Protein 6N6Q (pdb70)

B-factor: mean 69.1, std 16.91, range [32.48, 135.45]

Solvent-accessible surface area: 81306 Å² total; per-residue (Å²): 165,173,83,113,33,113,44,84,43,47,14,32,2,3,9,149,8,4,163,101,68,139,9,10,7,44,40,53,48,63,23,16,13,1,0,0,0,10,6,11,97,18,0,85,60,0,21,51,78,116,62,2,50,31,18,21,0,13,59,23,72,27,13,52,62,13,4,20,28,0,18,86,1,0,78,45,108,49,109,28,16,65,18,0,33,82,4,0,44,77,0,12,44,126,140,9,3,47,60,3,2,122,69,0,11,62,3,1,112,38,2,1,66,16,0,49,73,52,8,142,98,69,37,57,1,61,0,6,52,10,0,36,25,1,0,16,0,0,8,0,27,0,0,2,66,74,94,11,9,63,3,69,71,127,80,82,31,85,1,14,48,1,5,92,78,4,21,132,15,11,68,44,61,30,79,72,51,49,51,6,26,97,64,26,24,36,210,85,70,152,73,15,42,58,7,109,160,82,7,65,62,33,0,35,144,11,1,76,95,20,155,143,71,112,31,131,83,98,75,76,2,1,0,14,26,0,32,102,34,43,1,107,123,52,50,85,96,6,75,72,78,0,5,0,3,0,0,5,4,15,10,23,30,20,4,33,36,4,0,0,2,1,0,0,0,1,17,17,4,13,73,33,109,111,13,12,60,81,0,38,60,40,0,43,82,45,15,109,44,75,112,29,5,111,9,98,65,107,19,6,95,122,0,147,11,0,83,13,0,3,22,0,1,9,0,14,41,1,8,38,18,20,38,30,12,24,0,75,97,95,19,66,3,31,120,43,148,52,66,5,116,99,90,26,37,0,15,0,0,2,15,7,1,0,36,60,204,31,2,20,149,39,9,88,90,23,88,1,80,22,10,12,109,120,54,74,205,161,50,44,71,36,9,27,88,15,28,21,22,42,123,32,37,59,36,14,99,58,9,12,22,15,1,4,4,0,0,0,0,0,2,0,0,22,0,86,22,58,53,85,117,76,52,129,45,132,11,36,39,85,59,9,1,47,0,31,102,2,51,2,42,1,78,61,58,156,164,48,109,93,78,120,20,50,50,25,198,92,51,132,93,94,0,48,151,46,30,66,152,78,28,50,15,33,16,22,1,163,38,6,118,183,42,132,5,2,0,21,10,12,52,22,151,89,111,22,4,0,0,7,4,10,119,16,0,76,70,0,22,48,74,150,61,2,48,32,18,20,1,46,56,22,95,107,8,48,44,17,1,23,27,0,16,73,0,0,83,53,105,52,108,37,19,62,34,0,42,80,7,0,42,71,2,21,42,113,138,42,2,45,42,3,12,138,85,0,15,56,1,0,100,46,2,0,69,16,1,50,84,60,5,145,98,67,42,73,1,77,0,2,49,14,0,36,38,1,1,13,0,0,10,0,5,4,0,2,59,74,95,15,9,54,8,66,61,117,76,84,26,92,0,5,44,3,12,84,93,4,19,133,40,11,62,184,68,210,81,153,150,77,19,36,58,14,83,148,85,7,64,57,33,0,51,138,10,0,71,91,23,108,132,95,75,75,135,91,116,55,69,8,0,0,16,30,0,32,104,36,44,1,107,104,48,51,78,132,12,84,59,79,1,1,0,4,0,1,8,5,16,8,13,34,22,5,30,36,4,0,1,6,1,0,0,0,0,17,18,4,12,70,39,98,120,13,10,46,98,0,109,62,46,0,29,75,68,23,100,41,100,104,23,6,116,13,119,52,103,27,6,77,141,5,129,25,0,110,14,0,4,16,0,2,9,0,16,44,1,4,40,17,19,33,26,10,25,0,83,99,102,19,59,1,8,117,18,78,24,57,7,130,107,89,32,57,0,17,0,0,2,11,7,0,0,21,52,204,23,6,18,149,34,10,93,87,25,68,1,90,22,5,15,87,128,70,44,148,144,43,45,76,23,6,20,83,14,26,22,10,44,125,34,40,55,44,17,77,55,7,13,16,19,4,5,6,0,0,0,0,0,2,7,0,32,4,88,30,60,52,76,119,70,49,128,47,146,11,43,16,82,40,10,0,72,0,29,90,2,51,2,74,0,155,64,103,146,174,95,111,35,107,52,82,35,44,15,22,0,5,19,107,8,5,189,90,70,110,7,23,13,106,37,89,30,83,74,53,156,5,35,0,4,12,1,7,86,12,0,118,71,1,24,56,87,131,60,5,44,28,15,20,1,35,55,24,101,55,18,55,70,14,6,22,24,0,18,92,2,0,78,43,103,48,96,39,30,52,28,0,28,80,6,0,57,79,3,14,49,121,137,15,2,60,33,3,16,122,70,0,14,62,3,0,124,36,2,5,98,11,2,52,81,68,7,157,108,72,36,56,5,59,1,6,53,14,0,39,35,0,0,29,1,0,7,0,33,2,0,3,50,57,90,10,24,61,3,66,84,108,61,132,32,88,3,24,28,0,6,88,78,4,19,125,18,16,58,61,142,106,92,69,55,79,185,154,44,155,165,211,81,110,166,45,25,48,58,8,108,148,82,7,71,63,33,0,39,93,12,0,69,76,25,113,122,89,86,46,135,85,101,56,68,3,1,0,13,31,0,19,93,31,52,1,105,105,61,49,69,106,8,81,52,82,1,0,0,6,0,1,4,6,17,8,31,27,21,3,37,34,4,0,1,3,1,0,0,0,0,11,17,3,13,60,31,100,98,8,7,62,99,1,42,59,67,0,42,78,64,14,92,50,139,116,31,12,100,14,85,56,104,49,9,71,135,8,146,27,1,92,19,0,2,23,0,1,10,0,14,34,0,8,39,22,19,35,32,10,28,0,105,118,83,14,68,19,21,181,54,174,73,77,27,130,110,96,60,82,0,16,0,0,2,18,9,0,0,38,48,160,27,5,19,148,44,7,83,89,18,67,0,92,18,12,20,91,119,53,101,179,182,49,43,115,25,7,32,91,16,40,23,17,50,113,38,28,48,40,15,93,42,8,16,29,18,1,3,6,0,0,0,0,0,0,0,1,20,0,46,18,77,46,95,125,77,56,146,48,145,12,29,30,98,58,7,0,62,0,30,109,2,55,1,57,2,174,70,160,36,124,38,30,9,3,47,17,18,32,38,14,22,0,5,19,103,4,8,203,67,70,134,10,15,17,104,15,67,19,55,68,52,151,5,39,0,0,9,6,12,98,15,0,79,64,0,21,46,88,134,58,4,48,34,15,19,0,31,49,32,99,40,11,63,69,14,8,21,22,0,16,88,7,0,78,47,108,46,129,36,27,84,43,0,28,68,2,0,46,69,0,8,48,133,125,25,6,57,23,3,3,120,95,0,10,59,2,1,117,40,3,1,77,15,2,57,81,50,5,146,110,94,36,76,0,70,0,6,34,15,1,30,20,2,0,17,1,0,6,0,11,2,0,4,57,58,89,21,11,63,3,71,66,127,74,44,28,90,4,8,26,2,9,26,70,6,4,34,40,12,33,77,59,87,114,69,65,69,165,170,91,209,204,116,28,156,86,35,12,55,15,110,145,87,8,69,62,36,2,48,138,28,6,78,94,38,169,140,44,126,158,138,44,113,50,44,14,0,0,11,21,0,72,91,28,56,2,93,100,94,59,55,115,12,77,68,74,0,0,0,7,0,5,3,10,15,11,33,31,23,3,19,35,5,0,1,5,0,0,0,1,0,4,21,4,16,67,26,97,99,4,8,56,78,3,38,51,88,1,38,94,50,18,108,49,126,96,27,5,129,18,68,57,125,31,12,67,144,10,158,20,5,61,17,0,2,22,0,2,6,0,12,38,1,9,34,22,18,37,27,10,26,0,83,92,92,20,65,3,19,185,48,173,67,80,25,142,120,85,62,87,0,17,0,0,1,16,7,0,0,33,34,198,26,4,21,152,37,8,83,92,16,66,0,86,21,10,16,105,109,63,75,171,175,53,42,76,36,7,25,86,15,37,23,20,47,128,32,36,54,40,15,95,33,6,12,29,11,2,2,1,0,0,0,2,0,2,2,2,23,0,86,23,66,46,124,128,84,55,130,34,98,9,43,27,30,42,6,0,47,0,17,105,3,63,0,57,0,144,110

Structure (mmCIF, N/CA/C/O backbone):
data_6N6Q
#
_entry.id   6N6Q
#
_cell.length_a   119.899
_cell.length_b   174.090
_cell.length_c   203.469
_cell.angle_alpha   90.000
_cell.angle_beta   90.000
_cell.angle_gamma   90.000
#
_symmetry.space_group_name_H-M   'I 2 2 2'
#
loop_
_entity.id
_entity.type
_entity.pdbx_description
1 polymer 'Cytochrome P450 (CYP102L1)'
2 non-polymer 'PROTOPORPHYRIN IX CONTAINING FE'
3 non-polymer 'CACODYLATE ION'
4 water water
#
loop_
_atom_site.group_PDB
_atom_site.id
_atom_site.type_symbol
_atom_site.label_atom_id
_atom_site.label_alt_id
_atom_site.label_comp_id
_atom_site.label_asym_id
_atom_site.label_entity_id
_atom_site.label_seq_id
_atom_site.pdbx_PDB_ins_code
_atom_site.Cartn_x
_atom_site.Cartn_y
_atom_site.Cartn_z
_atom_site.occupancy
_atom_site.B_iso_or_equiv
_atom_site.auth_seq_id
_atom_site.auth_comp_id
_atom_site.auth_asym_id
_atom_site.auth_atom_id
_atom_site.pdbx_PDB_model_num
ATOM 1 N N . ASP A 1 26 ? 19.48171 116.76460 45.48063 1.000 85.51443 37 ASP A N 1
ATOM 2 C CA . ASP A 1 26 ? 18.65692 117.38823 46.50851 1.000 83.72782 37 ASP A CA 1
ATOM 3 C C . ASP A 1 26 ? 19.47826 117.66444 47.76391 1.000 88.68215 37 ASP A C 1
ATOM 4 O O . ASP A 1 26 ? 20.02124 116.74799 48.38148 1.000 89.02191 37 ASP A O 1
ATOM 9 N N . LEU A 1 27 ? 19.56299 118.93727 48.13434 1.000 83.33011 38 LEU A N 1
ATOM 10 C CA . LEU A 1 27 ? 20.28570 119.37164 49.31910 1.000 73.49945 38 LEU A CA 1
ATOM 11 C C . LEU A 1 27 ? 19.29346 119.80554 50.39030 1.000 76.36503 38 LEU A C 1
ATOM 12 O O . LEU A 1 27 ? 18.27746 120.43952 50.08762 1.000 81.57349 38 LEU A O 1
ATOM 17 N N . LEU A 1 28 ? 19.58804 119.45710 51.64140 1.000 63.96338 39 LEU A N 1
ATOM 18 C CA . LEU A 1 28 ? 18.69182 119.71458 52.75962 1.000 66.62559 39 LEU A CA 1
ATOM 19 C C . LEU A 1 28 ? 19.46872 120.34943 53.90246 1.000 60.64653 39 LEU A C 1
ATOM 20 O O . LEU A 1 28 ? 20.59000 119.93400 54.20912 1.000 59.19106 39 LEU A O 1
ATOM 25 N N . SER A 1 29 ? 18.86720 121.35658 54.52937 1.000 59.95909 40 SER A N 1
ATOM 26 C CA . SER A 1 29 ? 19.40073 121.96015 55.74389 1.000 55.11396 40 SER A CA 1
ATOM 27 C C . SER A 1 29 ? 18.59151 121.43738 56.92564 1.000 59.93723 40 SER A C 1
ATOM 28 O O . SER A 1 29 ? 17.39774 121.72943 57.04584 1.000 67.24038 40 SER A O 1
ATOM 31 N N . VAL A 1 30 ? 19.23907 120.65934 57.79062 1.000 54.25622 41 VAL A N 1
ATOM 32 C CA . VAL A 1 30 ? 18.59965 120.06224 58.95582 1.000 59.18710 41 VAL A CA 1
ATOM 33 C C . VAL A 1 30 ? 19.23011 120.64062 60.21319 1.000 63.73684 41 VAL A C 1
ATOM 34 O O . VAL A 1 30 ? 20.45387 120.79056 60.29455 1.000 58.93401 41 VAL A O 1
ATOM 38 N N . ASP A 1 31 ? 18.38989 120.96480 61.19148 1.000 62.69666 42 ASP A N 1
ATOM 39 C CA . ASP A 1 31 ? 18.83899 121.42856 62.49732 1.000 59.06524 42 ASP A CA 1
ATOM 40 C C . ASP A 1 31 ? 18.82137 120.25209 63.46573 1.000 63.01260 42 ASP A C 1
ATOM 41 O O . ASP A 1 31 ? 17.75305 119.70959 63.76799 1.000 58.35801 42 ASP A O 1
ATOM 46 N N . PHE A 1 32 ? 20.00179 119.85875 63.94712 1.000 61.91553 43 PHE A N 1
ATOM 47 C CA . PHE A 1 32 ? 20.13702 118.74374 64.87639 1.000 61.67525 43 PHE A CA 1
ATOM 48 C C . PHE A 1 32 ? 20.24970 119.20518 66.32623 1.000 68.07881 43 PHE A C 1
ATOM 49 O O . PHE A 1 32 ? 20.84624 118.50690 67.15432 1.000 68.87434 43 PHE A O 1
ATOM 57 N N . ALA A 1 33 ? 19.69927 120.37996 66.64533 1.000 63.54735 44 ALA A N 1
ATOM 58 C CA . ALA A 1 33 ? 19.59127 120.79323 68.04087 1.000 68.09942 44 ALA A CA 1
ATOM 59 C C . ALA A 1 33 ? 18.81871 119.75670 68.84566 1.000 72.22971 44 ALA A C 1
ATOM 60 O O . ALA A 1 33 ? 19.23938 119.35429 69.93640 1.000 73.48023 44 ALA A O 1
ATOM 62 N N . THR A 1 34 ? 17.67765 119.31587 68.31798 1.000 64.44089 45 THR A N 1
ATOM 63 C CA . THR A 1 34 ? 17.02356 118.10976 68.80031 1.000 61.31726 45 THR A CA 1
ATOM 64 C C . THR A 1 34 ? 17.51899 116.95190 67.94355 1.000 62.67294 45 THR A C 1
ATOM 65 O O . THR A 1 34 ? 17.14420 116.86630 66.76316 1.000 59.54043 45 THR A O 1
ATOM 69 N N . PRO A 1 35 ? 18.36427 116.06094 68.47033 1.000 62.66635 46 PRO A N 1
ATOM 70 C CA . PRO A 1 35 ? 19.03360 115.08384 67.58856 1.000 59.79214 46 PRO A CA 1
ATOM 71 C C . PRO A 1 35 ? 18.08640 114.11260 66.90178 1.000 60.70081 46 PRO A C 1
ATOM 72 O O . PRO A 1 35 ? 18.12885 113.97967 65.67106 1.000 57.86478 46 PRO A O 1
ATOM 76 N N . VAL A 1 36 ? 17.23316 113.42259 67.66271 1.000 54.85973 47 VAL A N 1
ATOM 77 C CA . VAL A 1 36 ? 16.39437 112.38213 67.07458 1.000 50.73766 47 VAL A CA 1
ATOM 78 C C . VAL A 1 36 ? 15.36300 112.98817 66.13071 1.000 54.54172 47 VAL A C 1
ATOM 79 O O . VAL A 1 36 ? 15.08255 112.43494 65.06053 1.000 56.62044 47 VAL A O 1
ATOM 83 N N . GLN A 1 37 ? 14.78403 114.13149 66.50398 1.000 53.95294 48 GLN A N 1
ATOM 84 C CA . GLN A 1 37 ? 13.85249 114.80381 65.60572 1.000 54.66625 48 GLN A CA 1
ATOM 85 C C . GLN A 1 37 ? 14.54781 115.29558 64.33982 1.000 56.22352 48 GLN A C 1
ATOM 86 O O . GLN A 1 37 ? 13.91347 115.37281 63.27955 1.000 49.51773 48 GLN A O 1
ATOM 92 N N . GLY A 1 38 ? 15.84006 115.62984 64.43388 1.000 57.28354 49 GLY A N 1
ATOM 93 C CA . GLY A 1 38 ? 16.59060 116.02915 63.25430 1.000 52.89888 49 GLY A CA 1
ATOM 94 C C . GLY A 1 38 ? 16.93748 114.85129 62.36615 1.000 57.50707 49 GLY A C 1
ATOM 95 O O . GLY A 1 38 ? 16.90543 114.95759 61.13547 1.000 45.29648 49 GLY A O 1
ATOM 96 N N . LEU A 1 39 ? 17.25077 113.70509 62.97697 1.000 54.73468 50 LEU A N 1
ATOM 97 C CA . LEU A 1 39 ? 17.53621 112.50516 62.19895 1.000 53.26828 50 LEU A CA 1
ATOM 98 C C . LEU A 1 39 ? 16.30153 112.01410 61.45745 1.000 54.82144 50 LEU A C 1
ATOM 99 O O . LEU A 1 39 ? 16.41749 111.49774 60.34057 1.000 56.07298 50 LEU A O 1
ATOM 104 N N . THR A 1 40 ? 15.11831 112.17028 62.05603 1.000 55.96116 51 THR A N 1
ATOM 105 C CA . THR A 1 40 ? 13.88676 111.75267 61.39416 1.000 53.89832 51 THR A CA 1
ATOM 106 C C . THR A 1 40 ? 13.63196 112.57965 60.13947 1.000 57.24684 51 THR A C 1
ATOM 107 O O . THR A 1 40 ? 13.29452 112.03330 59.08232 1.000 57.35091 51 THR A O 1
ATOM 111 N N . ARG A 1 41 ? 13.78742 113.90319 60.23792 1.000 56.96388 52 ARG A N 1
ATOM 112 C CA . ARG A 1 41 ? 13.66146 114.74851 59.05489 1.000 62.15503 52 ARG A CA 1
ATOM 113 C C . ARG A 1 41 ? 14.74425 114.42159 58.03487 1.000 59.45836 52 ARG A C 1
ATOM 114 O O . ARG A 1 41 ? 14.48846 114.41061 56.82516 1.000 65.43332 52 ARG A O 1
ATOM 122 N N . GLU A 1 42 ? 15.96059 114.14548 58.50880 1.000 58.05884 53 GLU A N 1
ATOM 123 C CA . GLU A 1 42 ? 17.04284 113.74844 57.61616 1.000 58.93286 53 GLU A CA 1
ATOM 124 C C . GLU A 1 42 ? 16.76132 112.40674 56.95148 1.000 60.08525 53 GLU A C 1
ATOM 125 O O . GLU A 1 42 ? 17.14784 112.19477 55.79610 1.000 61.86395 53 GLU A O 1
ATOM 131 N N . GLY A 1 43 ? 16.07707 111.50022 57.65179 1.000 54.98893 54 GLY A N 1
ATOM 132 C CA . GLY A 1 43 ? 15.83283 110.17281 57.11725 1.000 60.72034 54 GLY A CA 1
ATOM 133 C C . GLY A 1 43 ? 14.87342 110.13101 55.94647 1.000 61.84920 54 GLY A C 1
ATOM 134 O O . GLY A 1 43 ? 14.88459 109.15578 55.18786 1.000 58.41207 54 GLY A O 1
ATOM 135 N N . ARG A 1 44 ? 14.04327 111.16082 55.77884 1.000 60.71247 55 ARG A N 1
ATOM 136 C CA . ARG A 1 44 ? 13.05791 111.14910 54.70518 1.000 64.19689 55 ARG A CA 1
ATOM 137 C C . ARG A 1 44 ? 13.66116 111.42808 53.33552 1.000 66.99779 55 ARG A C 1
ATOM 138 O O . ARG A 1 44 ? 12.97509 111.23386 52.32629 1.000 77.18560 55 ARG A O 1
ATOM 146 N N . ARG A 1 45 ? 14.91377 111.87327 53.26926 1.000 63.30058 56 ARG A N 1
ATOM 147 C CA . ARG A 1 45 ? 15.61242 112.01623 52.00141 1.000 63.01741 56 ARG A CA 1
ATOM 148 C C . ARG A 1 45 ? 16.48015 110.80516 51.68387 1.000 63.36948 56 ARG A C 1
ATOM 149 O O . ARG A 1 45 ? 17.19543 110.81179 50.67701 1.000 66.69663 56 ARG A O 1
ATOM 157 N N . HIS A 1 46 ? 16.42436 109.76844 52.51329 1.000 59.68307 57 HIS A N 1
ATOM 158 C CA . HIS A 1 46 ? 17.13482 108.51519 52.30277 1.000 55.65131 57 HIS A CA 1
ATOM 159 C C . HIS A 1 46 ? 16.12817 107.36929 52.23339 1.000 59.24557 57 HIS A C 1
ATOM 160 O O . HIS A 1 46 ? 14.91751 107.56495 52.36821 1.000 64.04501 57 HIS A O 1
ATOM 167 N N . ASP A 1 47 ? 16.64322 106.15940 52.02913 1.000 59.95136 58 ASP A N 1
ATOM 168 C CA . ASP A 1 47 ? 15.82276 104.97203 51.81606 1.000 62.71352 58 ASP A CA 1
ATOM 169 C C . ASP A 1 47 ? 15.89152 103.99957 52.99026 1.000 62.17799 58 ASP A C 1
ATOM 170 O O . ASP A 1 47 ? 15.89616 102.78130 52.80356 1.000 57.77769 58 ASP A O 1
ATOM 175 N N . GLY A 1 48 ? 15.94290 104.52226 54.21432 1.000 65.75840 59 GLY A N 1
ATOM 176 C CA . GLY A 1 48 ? 15.87809 103.69452 55.40327 1.000 58.47489 59 GLY A CA 1
ATOM 177 C C . GLY A 1 48 ? 17.17960 103.51982 56.15598 1.000 61.62856 59 GLY A C 1
ATOM 178 O O . GLY A 1 48 ? 17.16790 102.90837 57.23140 1.000 63.82304 59 GLY A O 1
ATOM 179 N N . ILE A 1 49 ? 18.29916 104.02596 55.63918 1.000 58.61117 60 ILE A N 1
ATOM 180 C CA . ILE A 1 49 ? 19.58002 103.91585 56.32837 1.000 54.75708 60 ILE A CA 1
ATOM 181 C C . ILE A 1 49 ? 20.52882 104.93948 55.72386 1.000 54.08278 60 ILE A C 1
ATOM 182 O O . ILE A 1 49 ? 20.47503 105.22311 54.52416 1.000 62.53259 60 ILE A O 1
ATOM 187 N N . PHE A 1 50 ? 21.39617 105.50127 56.56224 1.000 54.03942 61 PHE A N 1
ATOM 188 C CA . PHE A 1 50 ? 22.28405 106.58932 56.15993 1.000 50.38457 61 PHE A CA 1
ATOM 189 C C . PHE A 1 50 ? 23.27295 106.84752 57.29230 1.000 56.07035 61 PHE A C 1
ATOM 190 O O . PHE A 1 50 ? 23.25476 106.17269 58.32654 1.000 56.90033 61 PHE A O 1
ATOM 198 N N . GLU A 1 51 ? 24.13872 107.83904 57.08444 1.000 49.98565 62 GLU A N 1
ATOM 199 C CA . GLU A 1 51 ? 25.08600 108.30688 58.08510 1.000 48.37051 62 GLU A CA 1
ATOM 200 C C . GLU A 1 51 ? 24.78383 109.75680 58.44011 1.000 53.22074 62 GLU A C 1
ATOM 201 O O . GLU A 1 51 ? 24.21175 110.50567 57.64259 1.000 61.48010 62 GLU A O 1
ATOM 207 N N . GLN A 1 52 ? 25.19186 110.15502 59.64429 1.000 50.80717 63 GLN A N 1
ATOM 208 C CA . GLN A 1 52 ? 24.99411 111.52859 60.08444 1.000 57.53910 63 GLN A CA 1
ATOM 209 C C . GLN A 1 52 ? 25.88565 111.82047 61.28331 1.000 57.27190 63 GLN A C 1
ATOM 210 O O . GLN A 1 52 ? 25.99143 111.00112 62.19898 1.000 59.51948 63 GLN A O 1
ATOM 216 N N . CYS A 1 53 ? 26.51815 112.99348 61.26692 1.000 59.06436 64 CYS A N 1
ATOM 217 C CA . CYS A 1 53 ? 27.26474 113.50425 62.41267 1.000 67.27805 64 CYS A CA 1
ATOM 218 C C . CYS A 1 53 ? 26.33204 114.38746 63.23324 1.000 72.51613 64 CYS A C 1
ATOM 219 O O . CYS A 1 53 ? 25.90964 115.45150 62.76913 1.000 78.72851 64 CYS A O 1
ATOM 222 N N . ILE A 1 54 ? 26.00982 113.95432 64.44724 1.000 63.03090 65 ILE A N 1
ATOM 223 C CA . ILE A 1 54 ? 25.10718 114.69692 65.32346 1.000 72.79039 65 ILE A CA 1
ATOM 224 C C . ILE A 1 54 ? 25.87107 115.48547 66.37900 1.000 72.98786 65 ILE A C 1
ATOM 225 O O . ILE A 1 54 ? 25.59396 116.66362 66.60478 1.000 76.06929 65 ILE A O 1
ATOM 230 N N . GLY A 1 55 ? 26.83857 114.85356 67.03597 1.000 56.23285 66 GLY A N 1
ATOM 231 C CA . GLY A 1 55 ? 27.63639 115.54335 68.02814 1.000 57.21461 66 GLY A CA 1
ATOM 232 C C . GLY A 1 55 ? 29.08281 115.10042 68.02427 1.000 67.20667 66 GLY A C 1
ATOM 233 O O . GLY A 1 55 ? 29.89074 115.58058 67.22317 1.000 63.79359 66 GLY A O 1
ATOM 234 N N . ASP A 1 56 ? 29.41655 114.17282 68.91518 1.000 71.01157 67 ASP A N 1
ATOM 235 C CA . ASP A 1 56 ? 30.76946 113.65393 69.04362 1.000 68.22592 67 ASP A CA 1
ATOM 236 C C . ASP A 1 56 ? 31.00742 112.40737 68.20576 1.000 69.15635 67 ASP A C 1
ATOM 237 O O . ASP A 1 56 ? 32.06099 111.77758 68.34351 1.000 64.30027 67 ASP A O 1
ATOM 242 N N . PHE A 1 57 ? 30.06298 112.03423 67.34668 1.000 65.15205 68 PHE A N 1
ATOM 243 C CA . PHE A 1 57 ? 30.20887 110.80057 66.59119 1.000 63.36694 68 PHE A CA 1
ATOM 244 C C . PHE A 1 57 ? 29.31905 110.84276 65.35955 1.000 53.40292 68 PHE A C 1
ATOM 245 O O . PHE A 1 57 ? 28.33205 111.58024 65.30250 1.000 68.77921 68 PHE A O 1
ATOM 253 N N . ARG A 1 58 ? 29.70003 110.04702 64.36779 1.000 49.65696 69 ARG A N 1
ATOM 254 C CA . ARG A 1 58 ? 28.84859 109.73502 63.23196 1.000 54.48344 69 ARG A CA 1
ATOM 255 C C . ARG A 1 58 ? 28.19353 108.38415 63.47703 1.000 48.85787 69 ARG A C 1
ATOM 256 O O . ARG A 1 58 ? 28.85098 107.43645 63.91614 1.000 49.91407 69 ARG A O 1
ATOM 264 N N . VAL A 1 59 ? 26.89468 108.30235 63.21039 1.000 48.39832 70 VAL A N 1
ATOM 265 C CA . VAL A 1 59 ? 26.11817 107.10690 63.50454 1.000 48.71109 70 VAL A CA 1
ATOM 266 C C . VAL A 1 59 ? 25.39207 106.65551 62.24535 1.000 47.96848 70 VAL A C 1
ATOM 267 O O . VAL A 1 59 ? 24.89509 107.47952 61.46915 1.000 44.32106 70 VAL A O 1
ATOM 271 N N . VAL A 1 60 ? 25.35753 105.34349 62.03166 1.000 41.43805 71 VAL A N 1
ATOM 272 C CA . VAL A 1 60 ? 24.51977 104.75239 60.99588 1.000 43.83479 71 VAL A CA 1
ATOM 273 C C . VAL A 1 60 ? 23.10103 104.67233 61.55008 1.000 49.40898 71 VAL A C 1
ATOM 274 O O . VAL A 1 60 ? 22.82427 103.89468 62.46644 1.000 44.28832 71 VAL A O 1
ATOM 278 N N . VAL A 1 61 ? 22.20390 105.48789 61.00680 1.000 48.82197 72 VAL A N 1
ATOM 279 C CA . VAL A 1 61 ? 20.82067 105.55640 61.46174 1.000 48.34644 72 VAL A CA 1
ATOM 280 C C . VAL A 1 61 ? 19.97292 104.65159 60.58111 1.000 49.47737 72 VAL A C 1
ATOM 281 O O . VAL A 1 61 ? 20.03951 104.73183 59.34874 1.000 53.49905 72 VAL A O 1
ATOM 285 N N . VAL A 1 62 ? 19.17846 103.79006 61.20922 1.000 53.74506 73 VAL A N 1
ATOM 286 C CA . VAL A 1 62 ? 18.26000 102.89866 60.51009 1.000 55.47968 73 VAL A CA 1
ATOM 287 C C . VAL A 1 62 ? 16.84472 103.28654 60.91256 1.000 56.76691 73 VAL A C 1
ATOM 288 O O . VAL A 1 62 ? 16.50554 103.26304 62.10248 1.000 55.55109 73 VAL A O 1
ATOM 292 N N . ASP A 1 63 ? 16.02142 103.65070 59.92512 1.000 50.42487 74 ASP A N 1
ATOM 293 C CA . ASP A 1 63 ? 14.63773 104.02985 60.18237 1.000 50.51001 74 ASP A CA 1
ATOM 294 C C . ASP A 1 63 ? 13.65791 103.38382 59.20892 1.000 52.40804 74 ASP A C 1
ATOM 295 O O . ASP A 1 63 ? 12.50119 103.81419 59.14006 1.000 54.32436 74 ASP A O 1
ATOM 300 N N . GLY A 1 64 ? 14.08298 102.36733 58.46218 1.000 50.42453 75 GLY A N 1
ATOM 301 C CA . GLY A 1 64 ? 13.21672 101.68594 57.53053 1.000 50.13433 75 GLY A CA 1
ATOM 302 C C . GLY A 1 64 ? 12.65421 100.40148 58.10405 1.000 55.76514 75 GLY A C 1
ATOM 303 O O . GLY A 1 64 ? 13.33556 99.66805 58.82671 1.000 57.75487 75 GLY A O 1
ATOM 304 N N . PRO A 1 65 ? 11.39145 100.10137 57.78090 1.000 60.23833 76 PRO A N 1
ATOM 305 C CA . PRO A 1 65 ? 10.73563 98.93684 58.40847 1.000 57.70166 76 PRO A CA 1
ATOM 306 C C . PRO A 1 65 ? 11.42931 97.61153 58.13334 1.000 65.99131 76 PRO A C 1
ATOM 307 O O . PRO A 1 65 ? 11.68562 96.84848 59.07359 1.000 66.85764 76 PRO A O 1
ATOM 311 N N . GLU A 1 66 ? 11.73734 97.30711 56.86926 1.000 64.44056 77 GLU A N 1
ATOM 312 C CA . GLU A 1 66 ? 12.38430 96.03361 56.56290 1.000 67.96875 77 GLU A CA 1
ATOM 313 C C . GLU A 1 66 ? 13.80857 95.98717 57.10310 1.000 62.25485 77 GLU A C 1
ATOM 314 O O . GLU A 1 66 ? 14.27557 94.93193 57.54769 1.000 62.88969 77 GLU A O 1
ATOM 320 N N . LEU A 1 67 ? 14.51719 97.11673 57.06701 1.000 56.28072 78 LEU A N 1
ATOM 321 C CA . LEU A 1 67 ? 15.88978 97.13784 57.56107 1.000 59.57436 78 LEU A CA 1
ATOM 322 C C . LEU A 1 67 ? 15.93896 96.97910 59.07606 1.000 60.84399 78 LEU A C 1
ATOM 323 O O . LEU A 1 67 ? 16.79438 96.25609 59.59976 1.000 59.73127 78 LEU A O 1
ATOM 328 N N . ILE A 1 68 ? 15.02682 97.63928 59.79514 1.000 52.47049 79 ILE A N 1
ATOM 329 C CA . ILE A 1 68 ? 15.06334 97.60640 61.25492 1.000 56.13063 79 ILE A CA 1
ATOM 330 C C . ILE A 1 68 ? 14.80254 96.19727 61.77271 1.000 59.57838 79 ILE A C 1
ATOM 331 O O . ILE A 1 68 ? 15.48705 95.72468 62.68834 1.000 61.24898 79 ILE A O 1
ATOM 336 N N . GLU A 1 69 ? 13.81817 95.49923 61.19931 1.000 56.80394 80 GLU A N 1
ATOM 337 C CA . GLU A 1 69 ? 13.51712 94.15190 61.67030 1.000 61.61771 80 GLU A CA 1
ATOM 338 C C . GLU A 1 69 ? 14.65871 93.17986 61.40365 1.000 59.40308 80 GLU A C 1
ATOM 339 O O . GLU A 1 69 ? 14.78194 92.17980 62.11863 1.000 63.29253 80 GLU A O 1
ATOM 345 N N . GLU A 1 70 ? 15.49823 93.45153 60.40191 1.000 61.90906 81 GLU A N 1
ATOM 346 C CA . GLU A 1 70 ? 16.73375 92.68910 60.25649 1.000 58.09909 81 GLU A CA 1
ATOM 347 C C . GLU A 1 70 ? 17.71538 93.02864 61.37055 1.000 57.06044 81 GLU A C 1
ATOM 348 O O . GLU A 1 70 ? 18.41498 92.14648 61.88148 1.000 58.54555 81 GLU A O 1
ATOM 354 N N . ILE A 1 71 ? 17.77995 94.30564 61.75703 1.000 57.86463 82 ILE A N 1
ATOM 355 C CA . ILE A 1 71 ? 18.64514 94.72016 62.85662 1.000 57.59858 82 ILE A CA 1
ATOM 356 C C . ILE A 1 71 ? 18.17230 94.11503 64.17251 1.000 55.04499 82 ILE A C 1
ATOM 357 O O . ILE A 1 71 ? 18.98641 93.79057 65.04535 1.000 56.28399 82 ILE A O 1
ATOM 362 N N . ASN A 1 72 ? 16.86169 93.93755 64.33590 1.000 51.22198 83 ASN A N 1
ATOM 363 C CA . ASN A 1 72 ? 16.30377 93.35228 65.54791 1.000 51.63325 83 ASN A CA 1
ATOM 364 C C . ASN A 1 72 ? 16.37328 91.82727 65.56581 1.000 55.39293 83 ASN A C 1
ATOM 365 O O . ASN A 1 72 ? 15.69820 91.20305 66.39319 1.000 62.40119 83 ASN A O 1
ATOM 370 N N . ASN A 1 73 ? 17.15701 91.21352 64.68677 1.000 50.02820 84 ASN A N 1
ATOM 371 C CA . ASN A 1 73 ? 17.27772 89.76069 64.67718 1.000 55.61033 84 ASN A CA 1
ATOM 372 C C . ASN A 1 73 ? 18.20550 89.31142 65.79963 1.000 58.22803 84 ASN A C 1
ATOM 373 O O . ASN A 1 73 ? 19.36665 89.73460 65.83575 1.000 60.42337 84 ASN A O 1
ATOM 378 N N . PRO A 1 74 ? 17.74873 88.45628 66.71814 1.000 58.18106 85 PRO A N 1
ATOM 379 C CA . PRO A 1 74 ? 18.58574 88.10910 67.87760 1.000 55.75186 85 PRO A CA 1
ATOM 380 C C . PRO A 1 74 ? 19.77146 87.21962 67.54426 1.000 58.85496 85 PRO A C 1
ATOM 381 O O . PRO A 1 74 ? 20.73929 87.20149 68.31507 1.000 62.43150 85 PRO A O 1
ATOM 385 N N . GLN A 1 75 ? 19.73652 86.48268 66.43261 1.000 64.13462 86 GLN A N 1
ATOM 386 C CA . GLN A 1 75 ? 20.85261 85.60295 66.10221 1.000 63.47002 86 GLN A CA 1
ATOM 387 C C . GLN A 1 75 ? 22.04253 86.36708 65.53582 1.000 64.81046 86 GLN A C 1
ATOM 388 O O . GLN A 1 75 ? 23.19178 85.98532 65.78585 1.000 62.01510 86 GLN A O 1
ATOM 394 N N . LEU A 1 76 ? 21.79616 87.43906 64.78335 1.000 60.67149 87 LEU A N 1
ATOM 395 C CA . LEU A 1 76 ? 22.86692 88.18675 64.13602 1.000 61.10999 87 LEU A CA 1
ATOM 396 C C . LEU A 1 76 ? 23.26066 89.45702 64.87622 1.000 57.74256 87 LEU A C 1
ATOM 397 O O . LEU A 1 76 ? 24.43971 89.82452 64.86173 1.000 63.74844 87 LEU A O 1
ATOM 402 N N . TRP A 1 77 ? 22.31601 90.13822 65.51766 1.000 51.23246 88 TRP A N 1
ATOM 403 C CA . TRP A 1 77 ? 22.59039 91.39794 66.18964 1.000 53.44164 88 TRP A CA 1
ATOM 404 C C . TRP A 1 77 ? 22.26034 91.29271 67.67328 1.000 57.35021 88 TRP A C 1
ATOM 405 O O . TRP A 1 77 ? 21.55932 90.37822 68.11569 1.000 59.13986 88 TRP A O 1
ATOM 416 N N . GLU A 1 78 ? 22.77854 92.25056 68.43928 1.000 49.26262 89 GLU A N 1
ATOM 417 C CA . GLU A 1 78 ? 22.57392 92.29400 69.87920 1.000 49.95355 89 GLU A CA 1
ATOM 418 C C . GLU A 1 78 ? 22.67958 93.74285 70.33833 1.000 50.96408 89 GLU A C 1
ATOM 419 O O . GLU A 1 78 ? 22.97543 94.64463 69.54954 1.000 52.41618 89 GLU A O 1
ATOM 425 N N . LYS A 1 79 ? 22.44013 93.96092 71.62933 1.000 47.42165 90 LYS A N 1
ATOM 426 C CA . LYS A 1 79 ? 22.44131 95.31271 72.17045 1.000 42.26661 90 LYS A CA 1
ATOM 427 C C . LYS A 1 79 ? 23.83673 95.92039 72.12971 1.000 48.57752 90 LYS A C 1
ATOM 428 O O . LYS A 1 79 ? 24.82873 95.27276 72.47603 1.000 46.89003 90 LYS A O 1
ATOM 434 N N . ASN A 1 80 ? 23.90483 97.17699 71.70311 1.000 47.08469 91 ASN A N 1
ATOM 435 C CA . ASN A 1 80 ? 25.12341 97.96840 71.75953 1.000 45.91394 91 ASN A CA 1
ATOM 436 C C . ASN A 1 80 ? 24.96835 99.04633 72.82156 1.000 48.41365 91 ASN A C 1
ATOM 437 O O . ASN A 1 80 ? 23.99945 99.81308 72.79727 1.000 50.08877 91 ASN A O 1
ATOM 442 N N . VAL A 1 81 ? 25.91422 99.09685 73.75551 1.000 49.28009 92 VAL A N 1
ATOM 443 C CA . VAL A 1 81 ? 25.95885 100.18782 74.71970 1.000 53.50913 92 VAL A CA 1
ATOM 444 C C . VAL A 1 81 ? 26.33973 101.45154 73.96201 1.000 52.95568 92 VAL A C 1
ATOM 445 O O . VAL A 1 81 ? 27.51928 101.68932 73.67802 1.000 52.53755 92 VAL A O 1
ATOM 449 N N . GLY A 1 82 ? 25.33679 102.26119 73.61390 1.000 51.86981 93 GLY A N 1
ATOM 450 C CA . GLY A 1 82 ? 25.55851 103.42948 72.81254 1.000 49.74652 93 GLY A CA 1
ATOM 451 C C . GLY A 1 82 ? 26.37176 104.48263 73.54233 1.000 53.44718 93 GLY A C 1
ATOM 452 O O . GLY A 1 82 ? 26.72509 104.32967 74.72052 1.000 59.19939 93 GLY A O 1
ATOM 453 N N . PRO A 1 83 ? 26.67948 105.57389 72.83334 1.000 53.21842 94 PRO A N 1
ATOM 454 C CA . PRO A 1 83 ? 27.50882 106.62987 73.44399 1.000 54.40591 94 PRO A CA 1
ATOM 455 C C . PRO A 1 83 ? 26.94651 107.16739 74.74919 1.000 57.28665 94 PRO A C 1
ATOM 456 O O . PRO A 1 83 ? 27.65362 107.18078 75.76542 1.000 58.54882 94 PRO A O 1
ATOM 460 N N . THR A 1 84 ? 25.68548 107.60653 74.75254 1.000 56.76751 95 THR A N 1
ATOM 461 C CA . THR A 1 84 ? 25.10085 108.16080 75.96942 1.000 55.45871 95 THR A CA 1
ATOM 462 C C . THR A 1 84 ? 25.01095 107.11086 77.07044 1.000 60.85399 95 THR A C 1
ATOM 463 O O . THR A 1 84 ? 25.25140 107.41362 78.24573 1.000 61.87648 95 THR A O 1
ATOM 467 N N . LEU A 1 85 ? 24.66698 105.87042 76.71218 1.000 53.67118 96 LEU A N 1
ATOM 468 C CA . LEU A 1 85 ? 24.66291 104.79779 77.70165 1.000 51.31942 96 LEU A CA 1
ATOM 469 C C . LEU A 1 85 ? 26.04663 104.60542 78.30458 1.000 55.31861 96 LEU A C 1
ATOM 470 O O . LEU A 1 85 ? 26.17852 104.35075 79.50764 1.000 54.27884 96 LEU A O 1
ATOM 475 N N . HIS A 1 86 ? 27.09164 104.72026 77.48200 1.000 62.57556 97 HIS A N 1
ATOM 476 C CA . HIS A 1 86 ? 28.44928 104.62364 78.00323 1.000 59.81785 97 HIS A CA 1
ATOM 477 C C . HIS A 1 86 ? 28.74515 105.76222 78.96851 1.000 54.46379 97 HIS A C 1
ATOM 478 O O . HIS A 1 86 ? 29.46470 105.57942 79.95675 1.000 61.47829 97 HIS A O 1
ATOM 485 N N . LYS A 1 87 ? 28.19354 106.94641 78.70097 1.000 50.18830 98 LYS A N 1
ATOM 486 C CA . LYS A 1 87 ? 28.42908 108.08001 79.58476 1.000 55.85398 98 LYS A CA 1
ATOM 487 C C . LYS A 1 87 ? 27.63607 107.95341 80.87874 1.000 56.33716 98 LYS A C 1
ATOM 488 O O . LYS A 1 87 ? 28.03427 108.51366 81.90622 1.000 57.67112 98 LYS A O 1
ATOM 494 N N . LEU A 1 88 ? 26.52420 107.21954 80.85431 1.000 58.84208 99 LEU A N 1
ATOM 495 C CA . LEU A 1 88 ? 25.74399 106.98682 82.06082 1.000 52.81239 99 LEU A CA 1
ATOM 496 C C . LEU A 1 88 ? 26.38171 105.96447 82.99169 1.000 53.91596 99 LEU A C 1
ATOM 497 O O . LEU A 1 88 ? 25.91059 105.80667 84.12365 1.000 50.76504 99 LEU A O 1
ATOM 502 N N . ARG A 1 89 ? 27.43458 105.27073 82.54947 1.000 49.91523 100 ARG A N 1
ATOM 503 C CA . ARG A 1 89 ? 28.13661 104.34736 83.43298 1.000 49.59471 100 ARG A CA 1
ATOM 504 C C . ARG A 1 89 ? 28.81430 105.06986 84.58862 1.000 54.19419 100 ARG A C 1
ATOM 505 O O . ARG A 1 89 ? 29.09493 104.44625 85.61760 1.000 51.82341 100 ARG A O 1
ATOM 513 N N . SER A 1 90 ? 29.08257 106.36955 84.44437 1.000 51.79948 101 SER A N 1
ATOM 514 C CA . SER A 1 90 ? 29.61130 107.14716 85.55691 1.000 60.50138 101 SER A CA 1
ATOM 515 C C . SER A 1 90 ? 28.60586 107.27767 86.69208 1.000 58.89157 101 SER A C 1
ATOM 516 O O . SER A 1 90 ? 29.00110 107.57792 87.82373 1.000 59.07370 101 SER A O 1
ATOM 519 N N . VAL A 1 91 ? 27.32252 107.05834 86.41589 1.000 55.54441 102 VAL A N 1
ATOM 520 C CA . VAL A 1 91 ? 26.26640 107.12741 87.42252 1.000 52.59294 102 VAL A CA 1
ATOM 521 C C . VAL A 1 91 ? 25.77120 105.73294 87.79570 1.000 48.01414 102 VAL A C 1
ATOM 522 O O . VAL A 1 91 ? 25.79772 105.34819 88.96514 1.000 48.32662 102 VAL A O 1
ATOM 526 N N . ALA A 1 92 ? 25.32713 104.95603 86.80924 1.000 52.26512 103 ALA A N 1
ATOM 527 C CA . ALA A 1 92 ? 24.70841 103.66005 87.04981 1.000 45.89707 103 ALA A CA 1
ATOM 528 C C . ALA A 1 92 ? 25.68859 102.49380 86.97835 1.000 46.06882 103 ALA A C 1
ATOM 529 O O . ALA A 1 92 ? 25.28384 101.35523 87.23816 1.000 41.88293 103 ALA A O 1
ATOM 531 N N . GLY A 1 93 ? 26.95006 102.74359 86.62759 1.000 44.52110 104 GLY A N 1
ATOM 532 C CA . GLY A 1 93 ? 27.96071 101.69551 86.62800 1.000 39.06214 104 GLY A CA 1
ATOM 533 C C . GLY A 1 93 ? 27.58182 100.52380 85.74604 1.000 48.33116 104 GLY A C 1
ATOM 534 O O . GLY A 1 93 ? 27.14231 100.68491 84.60077 1.000 44.62593 104 GLY A O 1
ATOM 535 N N . ASP A 1 94 ? 27.75095 99.31874 86.28699 1.000 43.04267 105 ASP A N 1
ATOM 536 C CA . ASP A 1 94 ? 27.39051 98.09380 85.57468 1.000 47.43756 105 ASP A CA 1
ATOM 537 C C . ASP A 1 94 ? 25.98025 97.62466 85.90775 1.000 50.08966 105 ASP A C 1
ATOM 538 O O . ASP A 1 94 ? 25.72963 96.42191 86.03378 1.000 52.99968 105 ASP A O 1
ATOM 543 N N . GLY A 1 95 ? 25.04151 98.55414 86.06607 1.000 47.33265 106 GLY A N 1
ATOM 544 C CA . GLY A 1 95 ? 23.65101 98.18779 86.22400 1.000 47.37029 106 GLY A CA 1
ATOM 545 C C . GLY A 1 95 ? 23.08421 97.59560 84.94798 1.000 49.12534 106 GLY A C 1
ATOM 546 O O . GLY A 1 95 ? 23.68197 97.66556 83.87427 1.000 54.70820 106 GLY A O 1
ATOM 547 N N . MET A 1 96 ? 21.88849 97.00946 85.07319 1.000 44.73851 107 MET A N 1
ATOM 548 C CA . MET A 1 96 ? 21.29063 96.28873 83.95146 1.000 46.85349 107 MET A CA 1
ATOM 549 C C . MET A 1 96 ? 21.15814 97.16089 82.70857 1.000 43.20529 107 MET A C 1
ATOM 550 O O . MET A 1 96 ? 21.17987 96.64416 81.58685 1.000 44.95715 107 MET A O 1
ATOM 555 N N . PHE A 1 97 ? 21.02845 98.47584 82.88052 1.000 39.71554 108 PHE A N 1
ATOM 556 C CA . PHE A 1 97 ? 20.76986 99.34184 81.73796 1.000 44.99120 108 PHE A CA 1
ATOM 557 C C . PHE A 1 97 ? 22.06136 99.73700 81.02746 1.000 47.52388 108 PHE A C 1
ATOM 558 O O . PHE A 1 97 ? 22.08565 99.85380 79.79634 1.000 47.35376 108 PHE A O 1
ATOM 566 N N . THR A 1 98 ? 23.14545 99.92657 81.77764 1.000 41.66829 109 THR A N 1
ATOM 567 C CA . THR A 1 98 ? 24.39485 100.42874 81.22458 1.000 48.00634 109 THR A CA 1
ATOM 568 C C . THR A 1 98 ? 25.50337 99.38485 81.17210 1.000 48.06766 109 THR A C 1
ATOM 569 O O . THR A 1 98 ? 26.61791 99.71004 80.74971 1.000 47.18441 109 THR A O 1
ATOM 573 N N . ALA A 1 99 ? 25.23812 98.14778 81.57975 1.000 50.23656 110 ALA A N 1
ATOM 574 C CA . ALA A 1 99 ? 26.27167 97.12475 81.56322 1.000 46.58136 110 ALA A CA 1
ATOM 575 C C . ALA A 1 99 ? 26.48513 96.59175 80.15218 1.000 49.26850 110 ALA A C 1
ATOM 576 O O . ALA A 1 99 ? 25.55949 96.53291 79.33822 1.000 46.42163 110 ALA A O 1
ATOM 578 N N . TYR A 1 100 ? 27.72618 96.20812 79.86563 1.000 52.75603 111 TYR A N 1
ATOM 579 C CA . TYR A 1 100 ? 28.02026 95.54946 78.60518 1.000 49.01331 111 TYR A CA 1
ATOM 580 C C . TYR A 1 100 ? 27.45741 94.13182 78.61191 1.000 49.07394 111 TYR A C 1
ATOM 581 O O . TYR A 1 100 ? 27.15867 93.55593 79.66213 1.000 52.15079 111 TYR A O 1
ATOM 590 N N . ASN A 1 101 ? 27.31056 93.56782 77.41205 1.000 49.51430 112 ASN A N 1
ATOM 591 C CA . ASN A 1 101 ? 26.78982 92.21008 77.30355 1.000 51.25646 112 ASN A CA 1
ATOM 592 C C . ASN A 1 101 ? 27.73914 91.19538 77.92746 1.000 53.32232 112 ASN A C 1
ATOM 593 O O . ASN A 1 101 ? 27.29036 90.19321 78.49558 1.000 56.21954 112 ASN A O 1
ATOM 598 N N . SER A 1 102 ? 29.04858 91.44043 77.84355 1.000 52.38057 113 SER A N 1
ATOM 599 C CA . SER A 1 102 ? 30.03295 90.49460 78.35415 1.000 57.70018 113 SER A CA 1
ATOM 600 C C . SER A 1 102 ? 30.17625 90.54095 79.86987 1.000 59.34481 113 SER A C 1
ATOM 601 O O . SER A 1 102 ? 30.61774 89.55133 80.46462 1.000 59.09266 113 SER A O 1
ATOM 604 N N . GLU A 1 103 ? 29.82304 91.65684 80.50406 1.000 52.00570 114 GLU A N 1
ATOM 605 C CA . GLU A 1 103 ? 29.97457 91.77251 81.94843 1.000 52.93820 114 GLU A CA 1
ATOM 606 C C . GLU A 1 103 ? 29.09346 90.75695 82.66479 1.000 53.52647 114 GLU A C 1
ATOM 607 O O . GLU A 1 103 ? 27.89072 90.66194 82.40323 1.000 51.88493 114 GLU A O 1
ATOM 613 N N . GLU A 1 104 ? 29.70772 89.99116 83.57098 1.000 57.77770 115 GLU A N 1
ATOM 614 C CA . GLU A 1 104 ? 28.99234 88.95100 84.30195 1.000 57.31278 115 GLU A CA 1
ATOM 615 C C . GLU A 1 104 ? 27.84113 89.50997 85.12803 1.000 56.53991 115 GLU A C 1
ATOM 616 O O . GLU A 1 104 ? 26.89816 88.77335 85.43754 1.000 52.90154 115 GLU A O 1
ATOM 622 N N . ASN A 1 105 ? 27.88843 90.79342 85.48311 1.000 52.77086 116 ASN A N 1
ATOM 623 C CA . ASN A 1 105 ? 26.83436 91.38900 86.29048 1.000 48.27202 116 ASN A CA 1
ATOM 624 C C . ASN A 1 105 ? 25.56113 91.68320 85.50656 1.000 58.73156 116 ASN A C 1
ATOM 625 O O . ASN A 1 105 ? 24.52092 91.92726 86.12887 1.000 50.81636 116 ASN A O 1
ATOM 630 N N . TRP A 1 106 ? 25.59745 91.67622 84.17146 1.000 50.08183 117 TRP A N 1
ATOM 631 C CA . TRP A 1 106 ? 24.33563 91.82500 83.45668 1.000 45.47832 117 TRP A CA 1
ATOM 632 C C . TRP A 1 106 ? 23.53507 90.53118 83.48151 1.000 44.11244 117 TRP A C 1
ATOM 633 O O . TRP A 1 106 ? 22.32451 90.54945 83.72431 1.000 50.87294 117 TRP A O 1
ATOM 644 N N . ARG A 1 107 ? 24.18754 89.40021 83.20720 1.000 45.72858 118 ARG A N 1
ATOM 645 C CA . ARG A 1 107 ? 23.46013 88.13692 83.16031 1.000 46.05640 118 ARG A CA 1
ATOM 646 C C . ARG A 1 107 ? 22.98522 87.72437 84.54632 1.000 54.82325 118 ARG A C 1
ATOM 647 O O . ARG A 1 107 ? 21.85245 87.25482 84.70300 1.000 56.71869 118 ARG A O 1
ATOM 655 N N . LYS A 1 108 ? 23.83430 87.89521 85.56276 1.000 52.36775 119 LYS A N 1
ATOM 656 C CA . LYS A 1 108 ? 23.43223 87.58775 86.93176 1.000 52.09202 119 LYS A CA 1
ATOM 657 C C . LYS A 1 108 ? 22.19613 88.38569 87.32731 1.000 51.40089 119 LYS A C 1
ATOM 658 O O . LYS A 1 108 ? 21.16652 87.81612 87.70547 1.000 49.38763 119 LYS A O 1
ATOM 664 N N . ALA A 1 109 ? 22.27842 89.71520 87.22719 1.000 48.97189 120 ALA A N 1
ATOM 665 C CA . ALA A 1 109 ? 21.15072 90.56100 87.60439 1.000 45.16834 120 ALA A CA 1
ATOM 666 C C . ALA A 1 109 ? 19.91429 90.24599 86.77174 1.000 51.92193 120 ALA A C 1
ATOM 667 O O . ALA A 1 109 ? 18.79144 90.24508 87.29049 1.000 51.58219 120 ALA A O 1
ATOM 669 N N . HIS A 1 110 ? 20.09929 89.96418 85.48035 1.000 48.38150 121 HIS A N 1
ATOM 670 C CA . HIS A 1 110 ? 18.95151 89.71712 84.61328 1.000 54.04041 121 HIS A CA 1
ATOM 671 C C . HIS A 1 110 ? 18.21155 88.44706 85.01423 1.000 53.88159 121 HIS A C 1
ATOM 672 O O . HIS A 1 110 ? 16.97645 88.41712 85.00677 1.000 58.12055 121 HIS A O 1
ATOM 679 N N . GLU A 1 111 ? 18.94164 87.38779 85.36430 1.000 55.28421 122 GLU A N 1
ATOM 680 C CA . GLU A 1 111 ? 18.29485 86.15396 85.79319 1.000 59.93961 122 GLU A CA 1
ATOM 681 C C . GLU A 1 111 ? 17.84329 86.19790 87.24767 1.000 53.73558 122 GLU A C 1
ATOM 682 O O . GLU A 1 111 ? 17.14552 85.27946 87.69001 1.000 57.81769 122 GLU A O 1
ATOM 688 N N . ILE A 1 112 ? 18.21827 87.23188 87.99385 1.000 48.82257 123 ILE A N 1
ATOM 689 C CA . ILE A 1 112 ? 17.80776 87.38453 89.38234 1.000 48.89790 123 ILE A CA 1
ATOM 690 C C . ILE A 1 112 ? 16.58173 88.27933 89.50884 1.000 51.20087 123 ILE A C 1
ATOM 691 O O . ILE A 1 112 ? 15.68649 88.00236 90.30788 1.000 52.27717 123 ILE A O 1
ATOM 696 N N . LEU A 1 113 ? 16.51860 89.34505 88.71387 1.000 56.43421 124 LEU A N 1
ATOM 697 C CA . LEU A 1 113 ? 15.45942 90.33642 88.83125 1.000 47.71976 124 LEU A CA 1
ATOM 698 C C . LEU A 1 113 ? 14.28122 90.08630 87.89976 1.000 47.50453 124 LEU A C 1
ATOM 699 O O . LEU A 1 113 ? 13.26008 90.76759 88.03492 1.000 54.65210 124 LEU A O 1
ATOM 704 N N . THR A 1 114 ? 14.38870 89.13812 86.96809 1.000 52.90189 125 THR A N 1
ATOM 705 C CA . THR A 1 114 ? 13.24787 88.82610 86.10912 1.000 53.87116 125 THR A CA 1
ATOM 706 C C . THR A 1 114 ? 11.99974 88.41172 86.88453 1.000 52.65634 125 THR A C 1
ATOM 707 O O . THR A 1 114 ? 10.90946 88.89723 86.53470 1.000 50.07466 125 THR A O 1
ATOM 711 N N . PRO A 1 115 ? 12.06216 87.55506 87.91315 1.000 60.01932 126 PRO A N 1
ATOM 712 C CA . PRO A 1 115 ? 10.82953 87.23365 88.65375 1.000 54.05161 126 PRO A CA 1
ATOM 713 C C . PRO A 1 115 ? 10.23090 88.42398 89.37855 1.000 53.43046 126 PRO A C 1
ATOM 714 O O . PRO A 1 115 ? 9.04999 88.37491 89.74451 1.000 61.39545 126 PRO A O 1
ATOM 718 N N . ALA A 1 116 ? 10.99970 89.48811 89.59769 1.000 50.57737 127 ALA A N 1
ATOM 719 C CA . ALA A 1 116 ? 10.50970 90.67805 90.27900 1.000 50.77977 127 ALA A CA 1
ATOM 720 C C . ALA A 1 116 ? 9.79607 91.64511 89.34558 1.000 48.71244 127 ALA A C 1
ATOM 721 O O . ALA A 1 116 ? 9.33666 92.69730 89.80101 1.000 49.87326 127 ALA A O 1
ATOM 723 N N . PHE A 1 117 ? 9.69279 91.31731 88.05618 1.000 52.06097 128 PHE A N 1
ATOM 724 C CA . PHE A 1 117 ? 9.09050 92.20957 87.07525 1.000 51.30798 128 PHE A CA 1
ATOM 725 C C . PHE A 1 117 ? 8.01070 91.53138 86.24249 1.000 46.55630 128 PHE A C 1
ATOM 726 O O . PHE A 1 117 ? 7.57103 92.10417 85.23949 1.000 43.04825 128 PHE A O 1
ATOM 734 N N . THR A 1 118 ? 7.57511 90.33562 86.62376 1.000 50.61078 129 THR A N 1
ATOM 735 C CA . THR A 1 118 ? 6.53728 89.63974 85.88342 1.000 53.05389 129 THR A CA 1
ATOM 736 C C . THR A 1 118 ? 5.15806 90.17753 86.25872 1.000 56.82731 129 THR A C 1
ATOM 737 O O . THR A 1 118 ? 5.00528 91.01939 87.14731 1.000 52.81676 129 THR A O 1
ATOM 741 N N . LYS A 1 119 ? 4.14081 89.67416 85.55661 1.000 62.68382 130 LYS A N 1
ATOM 742 C CA . LYS A 1 119 ? 2.76416 90.05047 85.86633 1.000 61.37280 130 LYS A CA 1
ATOM 743 C C . LYS A 1 119 ? 2.39099 89.62411 87.27905 1.000 57.17777 130 LYS A C 1
ATOM 744 O O . LYS A 1 119 ? 1.69704 90.35563 87.99570 1.000 58.35381 130 LYS A O 1
ATOM 750 N N . GLU A 1 120 ? 2.84437 88.43818 87.69273 1.000 59.33066 131 GLU A N 1
ATOM 751 C CA . GLU A 1 120 ? 2.62520 87.98376 89.06160 1.000 62.35450 131 GLU A CA 1
ATOM 752 C C . GLU A 1 120 ? 3.23730 88.95311 90.06482 1.000 66.24461 131 GLU A C 1
ATOM 753 O O . GLU A 1 120 ? 2.61332 89.29955 91.07498 1.000 68.41699 131 GLU A O 1
ATOM 759 N N . ALA A 1 121 ? 4.46659 89.40210 89.79956 1.000 60.20818 132 ALA A N 1
ATOM 760 C CA . ALA A 1 121 ? 5.12797 90.32350 90.71371 1.000 56.85938 132 ALA A CA 1
ATOM 761 C C . ALA A 1 121 ? 4.43606 91.67958 90.74680 1.000 56.11289 132 ALA A C 1
ATOM 762 O O . ALA A 1 121 ? 4.52608 92.39364 91.75251 1.000 61.15342 132 ALA A O 1
ATOM 764 N N . MET A 1 122 ? 3.74040 92.04963 89.66852 1.000 53.81886 133 MET A N 1
ATOM 765 C CA . MET A 1 122 ? 3.05645 93.33833 89.64081 1.000 56.14143 133 MET A CA 1
ATOM 766 C C . MET A 1 122 ? 1.92425 93.39032 90.65848 1.000 54.15719 133 MET A C 1
ATOM 767 O O . MET A 1 122 ? 1.68826 94.43511 91.27805 1.000 54.57301 133 MET A O 1
ATOM 772 N N . SER A 1 123 ? 1.21666 92.27364 90.84921 1.000 49.81814 134 SER A N 1
ATOM 773 C CA . SER A 1 123 ? 0.12635 92.25105 91.81866 1.000 58.68149 134 SER A CA 1
ATOM 774 C C . SER A 1 123 ? 0.63096 92.50828 93.23202 1.000 56.94077 134 SER A C 1
ATOM 775 O O . SER A 1 123 ? -0.09890 93.06819 94.05772 1.000 55.85292 134 SER A O 1
ATOM 778 N N . THR A 1 124 ? 1.87275 92.11444 93.52843 1.000 54.87000 135 THR A N 1
ATOM 779 C CA . THR A 1 124 ? 2.44758 92.41869 94.83377 1.000 54.04452 135 THR A CA 1
ATOM 780 C C . THR A 1 124 ? 2.64229 93.91732 95.02426 1.000 52.80923 135 THR A C 1
ATOM 781 O O . THR A 1 124 ? 2.54098 94.41468 96.15108 1.000 55.36714 135 THR A O 1
ATOM 785 N N . TYR A 1 125 ? 2.91414 94.65017 93.94348 1.000 50.71167 136 TYR A N 1
ATOM 786 C CA . TYR A 1 125 ? 3.15413 96.08485 94.02872 1.000 47.93871 136 TYR A CA 1
ATOM 787 C C . TYR A 1 125 ? 1.88811 96.91739 93.88106 1.000 46.99123 136 TYR A C 1
ATOM 788 O O . TYR A 1 125 ? 1.90941 98.10649 94.22089 1.000 47.65949 136 TYR A O 1
ATOM 797 N N . HIS A 1 126 ? 0.79578 96.32266 93.38969 1.000 42.04015 137 HIS A N 1
ATOM 798 C CA . HIS A 1 126 ? -0.36837 97.09960 92.96704 1.000 46.42184 137 HIS A CA 1
ATOM 799 C C . HIS A 1 126 ? -0.88097 98.01512 94.07215 1.000 46.33427 137 HIS A C 1
ATOM 800 O O . HIS A 1 126 ? -1.18073 99.18978 93.83022 1.000 46.37096 137 HIS A O 1
ATOM 807 N N . GLN A 1 127 ? -0.99961 97.48759 95.29261 1.000 46.86815 138 GLN A N 1
ATOM 808 C CA . GLN A 1 127 ? -1.51299 98.28614 96.40135 1.000 41.57045 138 GLN A CA 1
ATOM 809 C C . GLN A 1 127 ? -0.65096 99.52095 96.63675 1.000 43.82795 138 GLN A C 1
ATOM 810 O O . GLN A 1 127 ? -1.16677 100.63613 96.78054 1.000 51.91027 138 GLN A O 1
ATOM 816 N N . ARG A 1 128 ? 0.67108 99.34184 96.66018 1.000 49.49295 139 ARG A N 1
ATOM 817 C CA . ARG A 1 128 ? 1.56983 100.46279 96.91759 1.000 41.70956 139 ARG A CA 1
ATOM 818 C C . ARG A 1 128 ? 1.56351 101.45519 95.76128 1.000 45.75574 139 ARG A C 1
ATOM 819 O O . ARG A 1 128 ? 1.64073 102.67075 95.97922 1.000 39.45806 139 ARG A O 1
ATOM 827 N N . ILE A 1 129 ? 1.47869 100.95584 94.52520 1.000 43.94026 140 ILE A N 1
ATOM 828 C CA . ILE A 1 129 ? 1.37969 101.84085 93.36708 1.000 39.99659 140 ILE A CA 1
ATOM 829 C C . ILE A 1 129 ? 0.11886 102.68957 93.45924 1.000 45.58606 140 ILE A C 1
ATOM 830 O O . ILE A 1 129 ? 0.16471 103.92014 93.33966 1.000 46.50291 140 ILE A O 1
ATOM 835 N N . ALA A 1 130 ? -1.02732 102.03977 93.68252 1.000 50.21321 141 ALA A N 1
ATOM 836 C CA . ALA A 1 130 ? -2.29707 102.75790 93.73193 1.000 44.61297 141 ALA A CA 1
ATOM 837 C C . ALA A 1 130 ? -2.33531 103.73858 94.89543 1.000 46.44462 141 ALA A C 1
ATOM 838 O O . ALA A 1 130 ? -2.90532 104.82975 94.77764 1.000 50.48418 141 ALA A O 1
ATOM 840 N N . ALA A 1 131 ? -1.73691 103.36772 96.03024 1.000 43.49864 142 ALA A N 1
ATOM 841 C CA . ALA A 1 131 ? -1.68249 104.28500 97.16343 1.000 48.77076 142 ALA A CA 1
ATOM 842 C C . ALA A 1 131 ? -0.85489 105.52150 96.84077 1.000 48.93519 142 ALA A C 1
ATOM 843 O O . ALA A 1 131 ? -1.16682 106.62013 97.31490 1.000 47.68891 142 ALA A O 1
ATOM 845 N N . THR A 1 132 ? 0.19719 105.36556 96.03434 1.000 47.62019 143 THR A N 1
ATOM 846 C CA . THR A 1 132 ? 1.03156 106.50813 95.67917 1.000 45.36653 143 THR A CA 1
ATOM 847 C C . THR A 1 132 ? 0.30803 107.43791 94.71240 1.000 46.85662 143 THR A C 1
ATOM 848 O O . THR A 1 132 ? 0.45760 108.66360 94.79063 1.000 47.92848 143 THR A O 1
ATOM 852 N N . VAL A 1 133 ? -0.48384 106.87506 93.79677 1.000 43.58044 144 VAL A N 1
ATOM 853 C CA . VAL A 1 133 ? -1.30603 107.70387 92.91979 1.000 48.16361 144 VAL A CA 1
ATOM 854 C C . VAL A 1 133 ? -2.32659 108.48536 93.73766 1.000 51.72370 144 VAL A C 1
ATOM 855 O O . VAL A 1 133 ? -2.59236 109.66373 93.46617 1.000 52.41733 144 VAL A O 1
ATOM 859 N N . ARG A 1 134 ? -2.90856 107.84342 94.75609 1.000 50.08497 145 ARG A N 1
ATOM 860 C CA . ARG A 1 134 ? -3.84489 108.53378 95.63890 1.000 49.76292 145 ARG A CA 1
ATOM 861 C C . ARG A 1 134 ? -3.20428 109.76523 96.26429 1.000 49.55752 145 ARG A C 1
ATOM 862 O O . ARG A 1 134 ? -3.84625 110.81474 96.38782 1.000 54.04020 145 ARG A O 1
ATOM 870 N N . GLU A 1 135 ? -1.93233 109.65679 96.65465 1.000 49.10401 146 GLU A N 1
ATOM 871 C CA . GLU A 1 135 ? -1.23602 110.78877 97.25496 1.000 45.40698 146 GLU A CA 1
ATOM 872 C C . GLU A 1 135 ? -1.09397 111.94784 96.27547 1.000 45.40153 146 GLU A C 1
ATOM 873 O O . GLU A 1 135 ? -1.16598 113.11356 96.68183 1.000 41.57853 146 GLU A O 1
ATOM 879 N N . LEU A 1 136 ? -0.90166 111.65532 94.98576 1.000 48.88111 147 LEU A N 1
ATOM 880 C CA . LEU A 1 136 ? -0.79822 112.72931 94.00219 1.000 47.56657 147 LEU A CA 1
ATOM 881 C C . LEU A 1 136 ? -2.15428 113.36958 93.73757 1.000 47.27748 147 LEU A C 1
ATOM 882 O O . LEU A 1 136 ? -2.26215 114.59987 93.66735 1.000 44.66187 147 LEU A O 1
ATOM 887 N N . ILE A 1 137 ? -3.19704 112.54983 93.57869 1.000 52.96387 148 ILE A N 1
ATOM 888 C CA . ILE A 1 137 ? -4.53829 113.07820 93.34151 1.000 53.17588 148 ILE A CA 1
ATOM 889 C C . ILE A 1 137 ? -4.96447 113.98357 94.48932 1.000 56.65487 148 ILE A C 1
ATOM 890 O O . ILE A 1 137 ? -5.57338 115.03928 94.27464 1.000 56.32033 148 ILE A O 1
ATOM 895 N N . ASP A 1 138 ? -4.64278 113.59079 95.72493 1.000 51.45093 149 ASP A N 1
ATOM 896 C CA . ASP A 1 138 ? -4.96856 114.42536 96.87635 1.000 47.27671 149 ASP A CA 1
ATOM 897 C C . ASP A 1 138 ? -4.26102 115.77141 96.79981 1.000 50.37385 149 ASP A C 1
ATOM 898 O O . ASP A 1 138 ? -4.85604 116.81218 97.10276 1.000 60.15833 149 ASP A O 1
ATOM 903 N N . ALA A 1 139 ? -2.98929 115.77242 96.39567 1.000 51.20788 150 ALA A N 1
ATOM 904 C CA . ALA A 1 139 ? -2.26954 117.03163 96.23948 1.000 52.04263 150 ALA A CA 1
ATOM 905 C C . ALA A 1 139 ? -2.84761 117.85873 95.09833 1.000 60.44468 150 ALA A C 1
ATOM 906 O O . ALA A 1 139 ? -2.94585 119.08714 95.20213 1.000 61.14928 150 ALA A O 1
ATOM 908 N N . TRP A 1 140 ? -3.24275 117.20341 94.00388 1.000 56.25172 151 TRP A N 1
ATOM 909 C CA . TRP A 1 140 ? -3.81797 117.92240 92.87379 1.000 58.56657 151 TRP A CA 1
ATOM 910 C C . TRP A 1 140 ? -5.22472 118.43298 93.16057 1.000 65.15948 151 TRP A C 1
ATOM 911 O O . TRP A 1 140 ? -5.71499 119.29624 92.42498 1.000 67.27696 151 TRP A O 1
ATOM 922 N N . ASN A 1 141 ? -5.88564 117.92103 94.20227 1.000 60.88872 152 ASN A N 1
ATOM 923 C CA . ASN A 1 141 ? -7.16326 118.49281 94.61704 1.000 61.65654 152 ASN A CA 1
ATOM 924 C C . ASN A 1 141 ? -6.98955 119.93987 95.05965 1.000 65.14173 152 ASN A C 1
ATOM 925 O O . ASN A 1 141 ? -7.76013 120.82210 94.66302 1.000 65.45145 152 ASN A O 1
ATOM 930 N N . THR A 1 142 ? -5.97242 120.20025 95.88489 1.000 67.02936 153 THR A N 1
ATOM 931 C CA . THR A 1 142 ? -5.72890 121.55642 96.36550 1.000 68.92234 153 THR A CA 1
ATOM 932 C C . THR A 1 142 ? -5.36861 122.49302 95.21874 1.000 72.92286 153 THR A C 1
ATOM 933 O O . THR A 1 142 ? -5.76969 123.66286 95.21197 1.000 76.84600 153 THR A O 1
ATOM 937 N N . ARG A 1 143 ? -4.61450 121.99572 94.23619 1.000 68.92750 154 ARG A N 1
ATOM 938 C CA . ARG A 1 143 ? -4.24816 122.82953 93.09741 1.000 67.99626 154 ARG A CA 1
ATOM 939 C C . ARG A 1 143 ? -5.44295 123.09656 92.19232 1.000 65.66631 154 ARG A C 1
ATOM 940 O O . ARG A 1 143 ? -5.55227 124.18593 91.61843 1.000 71.36850 154 ARG A O 1
ATOM 948 N N . ALA A 1 144 ? -6.34301 122.12117 92.05050 1.000 70.25602 155 ALA A N 1
ATOM 949 C CA . ALA A 1 144 ? -7.57414 122.35623 91.30384 1.000 66.13741 155 ALA A CA 1
ATOM 950 C C . ALA A 1 144 ? -8.46467 123.35991 92.02290 1.000 71.86302 155 ALA A C 1
ATOM 951 O O . ALA A 1 144 ? -9.12968 124.18253 91.38258 1.000 79.62383 155 ALA A O 1
ATOM 953 N N . GLN A 1 145 ? -8.48700 123.30366 93.35599 1.000 75.47370 156 GLN A N 1
ATOM 954 C CA . GLN A 1 145 ? -9.28355 124.24272 94.13803 1.000 76.48725 156 GLN A CA 1
ATOM 955 C C . GLN A 1 145 ? -8.76939 125.66933 93.98522 1.000 76.37663 156 GLN A C 1
ATOM 956 O O . GLN A 1 145 ? -9.55911 126.62114 93.95745 1.000 70.64547 156 GLN A O 1
ATOM 962 N N . ASN A 1 146 ? -7.45389 125.83683 93.87238 1.000 77.03779 157 ASN A N 1
ATOM 963 C CA . ASN A 1 146 ? -6.84033 127.15235 93.76320 1.000 79.35987 157 ASN A CA 1
ATOM 964 C C . ASN A 1 146 ? -6.67020 127.61270 92.32060 1.000 81.91991 157 ASN A C 1
ATOM 965 O O . ASN A 1 146 ? -6.04924 128.65591 92.09006 1.000 82.38468 157 ASN A O 1
ATOM 970 N N . ASN A 1 147 ? -7.20309 126.86209 91.35254 1.000 79.17042 158 ASN A N 1
ATOM 971 C CA . ASN A 1 147 ? -7.19149 127.25882 89.94305 1.000 81.50848 158 ASN A CA 1
ATOM 972 C C . ASN A 1 147 ? -5.76495 127.52537 89.45878 1.000 82.99196 158 ASN A C 1
ATOM 973 O O . ASN A 1 147 ? -5.45942 128.57629 88.89100 1.000 87.78085 158 ASN A O 1
ATOM 978 N N . SER A 1 148 ? -4.88478 126.55702 89.69104 1.000 74.47383 159 SER A N 1
ATOM 979 C CA . SER A 1 148 ? -3.45947 126.71672 89.44948 1.000 73.33683 159 SER A CA 1
ATOM 980 C C . SER A 1 148 ? -3.03342 125.95077 88.20420 1.000 72.22829 159 SER A C 1
ATOM 981 O O . SER A 1 148 ? -3.56109 124.87591 87.90464 1.000 69.20558 159 SER A O 1
ATOM 984 N N . TRP A 1 149 ? -2.06955 126.51784 87.48133 1.000 72.71837 160 TRP A N 1
ATOM 985 C CA . TRP A 1 149 ? -1.47555 125.83801 86.33939 1.000 73.14742 160 TRP A CA 1
ATOM 986 C C . TRP A 1 149 ? -0.36149 124.91687 86.81578 1.000 65.67709 160 TRP A C 1
ATOM 987 O O . TRP A 1 149 ? 0.53442 125.33882 87.55334 1.000 65.56923 160 TRP A O 1
ATOM 998 N N . ILE A 1 150 ? -0.42239 123.65842 86.39297 1.000 56.85319 161 ILE A N 1
ATOM 999 C CA . ILE A 1 150 ? 0.46291 122.60836 86.87720 1.000 58.47314 161 ILE A CA 1
ATOM 1000 C C . ILE A 1 150 ? 1.48382 122.28883 85.79657 1.000 59.72017 161 ILE A C 1
ATOM 1001 O O . ILE A 1 150 ? 1.11623 121.99718 84.65235 1.000 62.59141 161 ILE A O 1
ATOM 1006 N N . ASP A 1 151 ? 2.76331 122.34598 86.15691 1.000 55.99629 162 ASP A N 1
ATOM 1007 C CA . ASP A 1 151 ? 3.81589 121.85588 85.27385 1.000 59.21594 162 ASP A CA 1
ATOM 1008 C C . ASP A 1 151 ? 3.75941 120.33329 85.25758 1.000 63.05032 162 ASP A C 1
ATOM 1009 O O . ASP A 1 151 ? 4.14443 119.67835 86.23170 1.000 65.11622 162 ASP A O 1
ATOM 1014 N N . ILE A 1 152 ? 3.26895 119.77081 84.15738 1.000 58.72146 163 ILE A N 1
ATOM 1015 C CA . ILE A 1 152 ? 2.90428 118.35564 84.08701 1.000 59.97552 163 ILE A CA 1
ATOM 1016 C C . ILE A 1 152 ? 4.12749 117.43896 84.09701 1.000 52.82643 163 ILE A C 1
ATOM 1017 O O . ILE A 1 152 ? 4.13923 116.47108 84.87128 1.000 53.29299 163 ILE A O 1
ATOM 1022 N N . PRO A 1 153 ? 5.16623 117.66840 83.27664 1.000 59.32007 164 PRO A N 1
ATOM 1023 C CA . PRO A 1 153 ? 6.31123 116.73767 83.30776 1.000 51.19134 164 PRO A CA 1
ATOM 1024 C C . PRO A 1 153 ? 6.99460 116.65084 84.66273 1.000 50.17228 164 PRO A C 1
ATOM 1025 O O . PRO A 1 153 ? 7.38311 115.55344 85.08231 1.000 48.88947 164 PRO A O 1
ATOM 1029 N N . ALA A 1 154 ? 7.15064 117.77528 85.36604 1.000 47.19117 165 ALA A N 1
ATOM 1030 C CA . ALA A 1 154 ? 7.81888 117.73737 86.66347 1.000 53.77158 165 ALA A CA 1
ATOM 1031 C C . ALA A 1 154 ? 6.98083 116.99878 87.69931 1.000 54.01098 165 ALA A C 1
ATOM 1032 O O . ALA A 1 154 ? 7.51134 116.19424 88.47441 1.000 54.62010 165 ALA A O 1
ATOM 1034 N N . GLU A 1 155 ? 5.67235 117.26030 87.73165 1.000 52.36563 166 GLU A N 1
ATOM 1035 C CA . GLU A 1 155 ? 4.80568 116.57969 88.68877 1.000 47.80984 166 GLU A CA 1
ATOM 1036 C C . GLU A 1 155 ? 4.77358 115.07919 88.42934 1.000 46.18624 166 GLU A C 1
ATOM 1037 O O . GLU A 1 155 ? 4.89653 114.27472 89.36033 1.000 43.61973 166 GLU A O 1
ATOM 1043 N N . THR A 1 156 ? 4.60862 114.68197 87.16388 1.000 36.97271 167 THR A N 1
ATOM 1044 C CA . THR A 1 156 ? 4.60332 113.25991 86.83824 1.000 41.73372 167 THR A CA 1
ATOM 1045 C C . THR A 1 156 ? 5.95071 112.60827 87.12736 1.000 44.40673 167 THR A C 1
ATOM 1046 O O . THR A 1 156 ? 6.01196 111.39665 87.36641 1.000 43.35692 167 THR A O 1
ATOM 1050 N N . ASN A 1 157 ? 7.03776 113.38285 87.11676 1.000 45.61838 168 ASN A N 1
ATOM 1051 C CA . ASN A 1 157 ? 8.34104 112.79785 87.41162 1.000 48.68146 168 ASN A CA 1
ATOM 1052 C C . ASN A 1 157 ? 8.54639 112.58762 88.90573 1.000 48.24324 168 ASN A C 1
ATOM 1053 O O . ASN A 1 157 ? 9.21232 111.62469 89.30217 1.000 50.16810 168 ASN A O 1
ATOM 1058 N N . ARG A 1 158 ? 7.98478 113.46151 89.74610 1.000 42.65545 169 ARG A N 1
ATOM 1059 C CA . ARG A 1 158 ? 7.98200 113.19107 91.18012 1.000 50.54418 169 ARG A CA 1
ATOM 1060 C C . ARG A 1 158 ? 7.14690 111.96201 91.50686 1.000 47.54069 169 ARG A C 1
ATOM 1061 O O . ARG A 1 158 ? 7.46664 111.22592 92.44765 1.000 44.63235 169 ARG A O 1
ATOM 1069 N N . LEU A 1 159 ? 6.07652 111.72603 90.74450 1.000 43.11839 170 LEU A N 1
ATOM 1070 C CA . LEU A 1 159 ? 5.19631 110.59490 91.01840 1.000 42.73446 170 LEU A CA 1
ATOM 1071 C C . LEU A 1 159 ? 5.88471 109.27178 90.70818 1.000 43.58778 170 LEU A C 1
ATOM 1072 O O . LEU A 1 159 ? 5.97142 108.38644 91.56729 1.000 42.49781 170 LEU A O 1
ATOM 1077 N N . THR A 1 160 ? 6.37921 109.11790 89.47567 1.000 46.37931 171 THR A N 1
ATOM 1078 C CA . THR A 1 160 ? 6.96313 107.84402 89.06789 1.000 41.14122 171 THR A CA 1
ATOM 1079 C C . THR A 1 160 ? 8.19824 107.50117 89.88981 1.000 45.05815 171 THR A C 1
ATOM 1080 O O . THR A 1 160 ? 8.51873 106.31923 90.06094 1.000 46.88523 171 THR A O 1
ATOM 1084 N N . ILE A 1 161 ? 8.90191 108.51161 90.40534 1.000 41.70819 172 ILE A N 1
ATOM 1085 C CA . ILE A 1 161 ? 9.99596 108.24937 91.33706 1.000 47.85515 172 ILE A CA 1
ATOM 1086 C C . ILE A 1 161 ? 9.46779 107.54475 92.57857 1.000 44.94320 172 ILE A C 1
ATOM 1087 O O . ILE A 1 161 ? 9.99855 106.51129 93.00355 1.000 46.33083 172 ILE A O 1
ATOM 1092 N N . GLU A 1 162 ? 8.40235 108.08850 93.17176 1.000 44.75906 173 GLU A N 1
ATOM 1093 C CA . GLU A 1 162 ? 7.83064 107.46949 94.36148 1.000 44.66861 173 GLU A CA 1
ATOM 1094 C C . GLU A 1 162 ? 7.21497 106.11399 94.04892 1.000 41.72906 173 GLU A C 1
ATOM 1095 O O . GLU A 1 162 ? 7.24710 105.21460 94.89494 1.000 42.17458 173 GLU A O 1
ATOM 1101 N N . ILE A 1 163 ? 6.66122 105.94245 92.84701 1.000 36.97050 174 ILE A N 1
ATOM 1102 C CA . ILE A 1 163 ? 6.06702 104.65790 92.48432 1.000 42.18268 174 ILE A CA 1
ATOM 1103 C C . ILE A 1 163 ? 7.12809 103.56301 92.47531 1.000 42.33880 174 ILE A C 1
ATOM 1104 O O . ILE A 1 163 ? 6.93412 102.48331 93.04263 1.000 48.93778 174 ILE A O 1
ATOM 1109 N N . ILE A 1 164 ? 8.27228 103.82862 91.84581 1.000 41.81166 175 ILE A N 1
ATOM 1110 C CA . ILE A 1 164 ? 9.31603 102.81078 91.75408 1.000 47.75242 175 ILE A CA 1
ATOM 1111 C C . ILE A 1 164 ? 9.95863 102.57575 93.11580 1.000 44.84483 175 ILE A C 1
ATOM 1112 O O . ILE A 1 164 ? 10.17595 101.43046 93.52816 1.000 43.91239 175 ILE A O 1
ATOM 1117 N N . SER A 1 165 ? 10.27641 103.65551 93.83336 1.000 43.60717 176 SER A N 1
ATOM 1118 C CA . SER A 1 165 ? 10.99105 103.51172 95.09760 1.000 44.85671 176 SER A CA 1
ATOM 1119 C C . SER A 1 165 ? 10.12450 102.83823 96.15652 1.000 46.55348 176 SER A C 1
ATOM 1120 O O . SER A 1 165 ? 10.59129 101.93738 96.86386 1.000 45.16353 176 SER A O 1
ATOM 1123 N N . ARG A 1 166 ? 8.85865 103.24864 96.27562 1.000 44.94810 177 ARG A N 1
ATOM 1124 C CA . ARG A 1 166 ? 8.00380 102.67829 97.31256 1.000 44.52033 177 ARG A CA 1
ATOM 1125 C C . ARG A 1 166 ? 7.55989 101.26527 96.95634 1.000 46.60858 177 ARG A C 1
ATOM 1126 O O . ARG A 1 166 ? 7.55523 100.37807 97.81620 1.000 48.50765 177 ARG A O 1
ATOM 1134 N N . ALA A 1 167 ? 7.17673 101.03169 95.69993 1.000 44.96229 178 ALA A N 1
ATOM 1135 C CA . ALA A 1 167 ? 6.73943 99.69415 95.31758 1.000 44.27385 178 ALA A CA 1
ATOM 1136 C C . ALA A 1 167 ? 7.90948 98.73497 95.14861 1.000 50.57371 178 ALA A C 1
ATOM 1137 O O . ALA A 1 167 ? 7.77082 97.54002 95.43499 1.000 54.74862 178 ALA A O 1
ATOM 1139 N N . GLY A 1 168 ? 9.06025 99.23129 94.70269 1.000 52.69242 179 GLY A N 1
ATOM 1140 C CA . GLY A 1 168 ? 10.20592 98.37741 94.46251 1.000 48.67037 179 GLY A CA 1
ATOM 1141 C C . GLY A 1 168 ? 11.09043 98.16148 95.67297 1.000 49.28416 179 GLY A C 1
ATOM 1142 O O . GLY A 1 168 ? 11.49761 97.02990 95.95072 1.000 53.55083 179 GLY A O 1
ATOM 1143 N N . PHE A 1 169 ? 11.40262 99.23547 96.40011 1.000 46.60796 180 PHE A N 1
ATOM 1144 C CA . PHE A 1 169 ? 12.30844 99.15889 97.53807 1.000 53.70594 180 PHE A CA 1
ATOM 1145 C C . PHE A 1 169 ? 11.64958 99.50693 98.86495 1.000 50.76736 180 PHE A C 1
ATOM 1146 O O . PHE A 1 169 ? 12.32176 99.45027 99.90110 1.000 46.26803 180 PHE A O 1
ATOM 1154 N N . ASP A 1 170 ? 10.36522 99.86695 98.86500 1.000 53.76059 181 ASP A N 1
ATOM 1155 C CA . ASP A 1 170 ? 9.66340 100.29915 100.07431 1.000 51.55223 181 ASP A CA 1
ATOM 1156 C C . ASP A 1 170 ? 10.38126 101.47582 100.73201 1.000 47.86712 181 ASP A C 1
ATOM 1157 O O . ASP A 1 170 ? 10.48527 101.56270 101.95669 1.000 52.33161 181 ASP A O 1
ATOM 1162 N N . TYR A 1 171 ? 10.88590 102.38837 99.90682 1.000 43.71938 182 TYR A N 1
ATOM 1163 C CA . TYR A 1 171 ? 11.56203 103.58776 100.37482 1.000 46.90904 182 TYR A CA 1
ATOM 1164 C C . TYR A 1 171 ? 10.88362 104.81309 99.78164 1.000 48.51656 182 TYR A C 1
ATOM 1165 O O . TYR A 1 171 ? 10.48338 104.80903 98.61374 1.000 52.10674 182 TYR A O 1
ATOM 1174 N N . GLN A 1 172 ? 10.75649 105.85873 100.59083 1.000 49.48201 183 GLN A N 1
ATOM 1175 C CA . GLN A 1 172 ? 10.11369 107.09948 100.18481 1.000 47.30826 183 GLN A CA 1
ATOM 1176 C C . GLN A 1 172 ? 11.14704 108.21595 100.14700 1.000 48.25222 183 GLN A C 1
ATOM 1177 O O . GLN A 1 172 ? 11.89870 108.40565 101.10886 1.000 52.41296 183 GLN A O 1
ATOM 1183 N N . PHE A 1 173 ? 11.18549 108.94651 99.03485 1.000 50.97717 184 PHE A N 1
ATOM 1184 C CA . PHE A 1 173 ? 12.08704 110.08067 98.87723 1.000 53.09893 184 PHE A CA 1
ATOM 1185 C C . PHE A 1 173 ? 11.39651 111.41854 99.08968 1.000 52.91397 184 PHE A C 1
ATOM 1186 O O . PHE A 1 173 ? 11.94612 112.29309 99.76563 1.000 52.24442 184 PHE A O 1
ATOM 1194 N N . ASN A 1 174 ? 10.20523 111.59871 98.52711 1.000 44.55985 185 ASN A N 1
ATOM 1195 C CA . ASN A 1 174 ? 9.46516 112.84339 98.64783 1.000 52.79422 185 ASN A CA 1
ATOM 1196 C C . ASN A 1 174 ? 8.01633 112.55436 99.00443 1.000 52.11929 185 ASN A C 1
ATOM 1197 O O . ASN A 1 174 ? 7.48953 111.47607 98.71769 1.000 47.96582 185 ASN A O 1
ATOM 1202 N N . ASN A 1 175 ? 7.38314 113.53121 99.64403 1.000 52.16801 186 ASN A N 1
ATOM 1203 C CA . ASN A 1 175 ? 5.94200 113.53803 99.84593 1.000 56.86776 186 ASN A CA 1
ATOM 1204 C C . ASN A 1 175 ? 5.32572 114.37643 98.73357 1.000 56.22581 186 ASN A C 1
ATOM 1205 O O . ASN A 1 175 ? 5.67110 115.55294 98.57777 1.000 55.38155 186 ASN A O 1
ATOM 1210 N N . LEU A 1 176 ? 4.42723 113.76668 97.95504 1.000 53.10738 187 LEU A N 1
ATOM 1211 C CA . LEU A 1 176 ? 3.91277 114.43061 96.76030 1.000 50.22090 187 LEU A CA 1
ATOM 1212 C C . LEU A 1 176 ? 3.10555 115.67674 97.10163 1.000 56.96510 187 LEU A C 1
ATOM 1213 O O . LEU A 1 176 ? 3.04351 116.61295 96.29640 1.000 59.54494 187 LEU A O 1
ATOM 1218 N N . ALA A 1 177 ? 2.48179 115.71247 98.28136 1.000 55.07142 188 ALA A N 1
ATOM 1219 C CA . ALA A 1 177 ? 1.79291 116.92678 98.70367 1.000 53.27543 188 ALA A CA 1
ATOM 1220 C C . ALA A 1 177 ? 2.77649 118.05135 98.99764 1.000 58.41660 188 ALA A C 1
ATOM 1221 O O . ALA A 1 177 ? 2.42546 119.23035 98.87540 1.000 63.21081 188 ALA A O 1
ATOM 1223 N N . ASP A 1 178 ? 4.00140 117.70848 99.37875 1.000 59.95165 189 ASP A N 1
ATOM 1224 C CA . ASP A 1 178 ? 5.04218 118.67548 99.68584 1.000 63.31793 189 ASP A CA 1
ATOM 1225 C C . ASP A 1 178 ? 5.85811 118.98488 98.43385 1.000 67.53510 189 ASP A C 1
ATOM 1226 O O . ASP A 1 178 ? 5.87786 118.21595 97.47006 1.000 70.81129 189 ASP A O 1
ATOM 1231 N N . HIS A 1 179 ? 6.53602 120.13305 98.45446 1.000 72.56381 190 HIS A N 1
ATOM 1232 C CA . HIS A 1 179 ? 7.34211 120.56296 97.31755 1.000 73.51707 190 HIS A CA 1
ATOM 1233 C C . HIS A 1 179 ? 8.81560 120.74128 97.66015 1.000 71.11289 190 HIS A C 1
ATOM 1234 O O . HIS A 1 179 ? 9.55901 121.32400 96.86211 1.000 69.46799 190 HIS A O 1
ATOM 1241 N N . SER A 1 180 ? 9.25991 120.26253 98.81695 1.000 71.62737 191 SER A N 1
ATOM 1242 C CA . SER A 1 180 ? 10.68547 120.18985 99.09367 1.000 72.23807 191 SER A CA 1
ATOM 1243 C C . SER A 1 180 ? 11.27124 118.96788 98.40128 1.000 72.98076 191 SER A C 1
ATOM 1244 O O . SER A 1 180 ? 10.67014 117.88944 98.39983 1.000 73.62022 191 SER A O 1
ATOM 1247 N N . GLU A 1 181 ? 12.44281 119.14056 97.80093 1.000 78.67809 192 GLU A N 1
ATOM 1248 C CA . GLU A 1 181 ? 13.08869 118.06831 97.06026 1.000 72.92903 192 GLU A CA 1
ATOM 1249 C C . GLU A 1 181 ? 14.11739 117.37012 97.93928 1.000 60.48766 192 GLU A C 1
ATOM 1250 O O . GLU A 1 181 ? 14.87468 118.01960 98.66589 1.000 63.18270 192 GLU A O 1
ATOM 1256 N N . ASN A 1 182 ? 14.12670 116.04414 97.87422 1.000 61.67480 193 ASN A N 1
ATOM 1257 C CA . ASN A 1 182 ? 15.08571 115.26563 98.63929 1.000 60.62559 193 ASN A CA 1
ATOM 1258 C C . ASN A 1 182 ? 16.50233 115.59092 98.16901 1.000 64.01742 193 ASN A C 1
ATOM 1259 O O . ASN A 1 182 ? 16.71972 115.83359 96.97612 1.000 60.77463 193 ASN A O 1
ATOM 1264 N N . PRO A 1 183 ? 17.48356 115.63477 99.07267 1.000 63.92106 194 PRO A N 1
ATOM 1265 C CA . PRO A 1 183 ? 18.86290 115.88154 98.62152 1.000 58.24624 194 PRO A CA 1
ATOM 1266 C C . PRO A 1 183 ? 19.40670 114.77826 97.73259 1.000 53.78907 194 PRO A C 1
ATOM 1267 O O . PRO A 1 183 ? 20.18955 115.06512 96.81847 1.000 52.15152 194 PRO A O 1
ATOM 1271 N N . PHE A 1 184 ? 19.00593 113.52576 97.96567 1.000 54.75605 195 PHE A N 1
ATOM 1272 C CA . PHE A 1 184 ? 19.50455 112.41926 97.15451 1.000 53.02044 195 PHE A CA 1
ATOM 1273 C C . PHE A 1 184 ? 19.10330 112.57968 95.69302 1.000 53.36082 195 PHE A C 1
ATOM 1274 O O . PHE A 1 184 ? 19.93982 112.45615 94.79103 1.000 56.25760 195 PHE A O 1
ATOM 1282 N N . ILE A 1 185 ? 17.82032 112.84778 95.43803 1.000 49.57928 196 ILE A N 1
ATOM 1283 C CA . ILE A 1 185 ? 17.35854 112.96294 94.05807 1.000 57.09609 196 ILE A CA 1
ATOM 1284 C C . ILE A 1 185 ? 17.98560 114.17536 93.37773 1.000 54.19659 196 ILE A C 1
ATOM 1285 O O . ILE A 1 185 ? 18.22168 114.16028 92.16331 1.000 60.10096 196 ILE A O 1
ATOM 1290 N N . THR A 1 186 ? 18.29228 115.22908 94.13854 1.000 53.38895 197 THR A N 1
ATOM 1291 C CA . THR A 1 186 ? 18.97293 116.38066 93.55361 1.000 54.78706 197 THR A CA 1
ATOM 1292 C C . THR A 1 186 ? 20.39264 116.02279 93.12864 1.000 54.23704 197 THR A C 1
ATOM 1293 O O . THR A 1 186 ? 20.85332 116.44578 92.06167 1.000 50.02104 197 THR A O 1
ATOM 1297 N N . ALA A 1 187 ? 21.09658 115.23460 93.94486 1.000 51.35140 198 ALA A N 1
ATOM 1298 C CA . ALA A 1 187 ? 22.46136 114.84712 93.60447 1.000 47.52486 198 ALA A CA 1
ATOM 1299 C C . ALA A 1 187 ? 22.49364 113.94218 92.37808 1.000 52.94931 198 ALA A C 1
ATOM 1300 O O . ALA A 1 187 ? 23.42227 114.02293 91.56517 1.000 53.62082 198 ALA A O 1
ATOM 1302 N N . VAL A 1 188 ? 21.49075 113.07458 92.22665 1.000 52.67039 199 VAL A N 1
ATOM 1303 C CA . VAL A 1 188 ? 21.45131 112.18557 91.06970 1.000 52.33535 199 VAL A CA 1
ATOM 1304 C C . VAL A 1 188 ? 21.26963 112.98661 89.78540 1.000 50.78627 199 VAL A C 1
ATOM 1305 O O . VAL A 1 188 ? 21.85027 112.65647 88.74447 1.000 50.24983 199 VAL A O 1
ATOM 1309 N N . LEU A 1 189 ? 20.47572 114.05874 89.83807 1.000 52.16664 200 LEU A N 1
ATOM 1310 C CA . LEU A 1 189 ? 20.27080 114.88106 88.64902 1.000 54.22435 200 LEU A CA 1
ATOM 1311 C C . LEU A 1 189 ? 21.53341 115.65499 88.28557 1.000 56.39574 200 LEU A C 1
ATOM 1312 O O . LEU A 1 189 ? 21.89769 115.73753 87.10679 1.000 49.60339 200 LEU A O 1
ATOM 1317 N N . ARG A 1 190 ? 22.21152 116.23538 89.28077 1.000 57.74563 201 ARG A N 1
ATOM 1318 C CA . ARG A 1 190 ? 23.49858 116.87018 89.01479 1.000 54.83845 201 ARG A CA 1
ATOM 1319 C C . ARG A 1 190 ? 24.51393 115.86317 88.49617 1.000 51.35270 201 ARG A C 1
ATOM 1320 O O . ARG A 1 190 ? 25.38289 116.21267 87.68926 1.000 52.34509 201 ARG A O 1
ATOM 1328 N N . GLU A 1 191 ? 24.41956 114.61193 88.94878 1.000 56.74110 202 GLU A N 1
ATOM 1329 C CA . GLU A 1 191 ? 25.34292 113.58186 88.49204 1.000 50.70609 202 GLU A CA 1
ATOM 1330 C C . GLU A 1 191 ? 25.02330 113.13647 87.06969 1.000 50.28835 202 GLU A C 1
ATOM 1331 O O . GLU A 1 191 ? 25.92689 112.73009 86.33081 1.000 52.37604 202 GLU A O 1
ATOM 1337 N N . LEU A 1 192 ? 23.75096 113.20688 86.66963 1.000 54.74208 203 LEU A N 1
ATOM 1338 C CA . LEU A 1 192 ? 23.38856 112.89450 85.29122 1.000 50.33557 203 LEU A CA 1
ATOM 1339 C C . LEU A 1 192 ? 23.87978 113.97375 84.33584 1.000 54.41072 203 LEU A C 1
ATOM 1340 O O . LEU A 1 192 ? 24.35253 113.66705 83.23523 1.000 59.00795 203 LEU A O 1
ATOM 1345 N N . GLN A 1 193 ? 23.76767 115.24371 84.73591 1.000 59.16596 204 GLN A N 1
ATOM 1346 C CA . GLN A 1 193 ? 24.27519 116.33172 83.90553 1.000 56.63908 204 GLN A CA 1
ATOM 1347 C C . GLN A 1 193 ? 25.78567 116.24116 83.74646 1.000 54.91795 204 GLN A C 1
ATOM 1348 O O . GLN A 1 193 ? 26.31792 116.44711 82.64992 1.000 61.70488 204 GLN A O 1
ATOM 1354 N N . TYR A 1 194 ? 26.49260 115.93957 84.83608 1.000 55.45511 205 TYR A N 1
ATOM 1355 C CA . TYR A 1 194 ? 27.94317 115.82325 84.78938 1.000 59.87458 205 TYR A CA 1
ATOM 1356 C C . TYR A 1 194 ? 28.39771 114.64308 83.94267 1.000 61.42063 205 TYR A C 1
ATOM 1357 O O . TYR A 1 194 ? 29.53065 114.64960 83.45001 1.000 64.12955 205 TYR A O 1
ATOM 1366 N N . ALA A 1 195 ? 27.54005 113.63741 83.75767 1.000 57.21592 206 ALA A N 1
ATOM 1367 C CA . ALA A 1 195 ? 27.91639 112.46977 82.96984 1.000 57.96509 206 ALA A CA 1
ATOM 1368 C C . ALA A 1 195 ? 27.79880 112.73741 81.47420 1.000 65.64427 206 ALA A C 1
ATOM 1369 O O . ALA A 1 195 ? 28.64863 112.29404 80.69386 1.000 68.09255 206 ALA A O 1
ATOM 1371 N N . ASN A 1 196 ? 26.75776 113.46291 81.05808 1.000 70.16984 207 ASN A N 1
ATOM 1372 C CA . ASN A 1 196 ? 26.53615 113.71128 79.63867 1.000 71.57179 207 ASN A CA 1
ATOM 1373 C C . ASN A 1 196 ? 27.51892 114.72335 79.06341 1.000 78.51845 207 ASN A C 1
ATOM 1374 O O . ASN A 1 196 ? 27.61821 114.83386 77.83604 1.000 78.40111 207 ASN A O 1
ATOM 1379 N N . ARG A 1 197 ? 28.24045 115.45462 79.91536 1.000 76.81317 208 ARG A N 1
ATOM 1380 C CA . ARG A 1 197 ? 29.22205 116.44473 79.48377 1.000 78.45250 208 ARG A CA 1
ATOM 1381 C C . ARG A 1 197 ? 30.07949 115.91655 78.34580 1.000 83.43538 208 ARG A C 1
ATOM 1382 O O . ARG A 1 197 ? 30.71603 114.86496 78.46802 1.000 87.27046 208 ARG A O 1
ATOM 1390 N N . ARG A 1 198 ? 30.09997 116.64792 77.23727 1.000 87.18425 209 ARG A N 1
ATOM 1391 C CA . ARG A 1 198 ? 30.85644 116.19525 76.08413 1.000 94.25191 209 ARG A CA 1
ATOM 1392 C C . ARG A 1 198 ? 32.34394 116.48236 76.27501 1.000 95.63994 209 ARG A C 1
ATOM 1393 O O . ARG A 1 198 ? 32.73941 117.37623 77.02773 1.000 96.42635 209 ARG A O 1
ATOM 1401 N N . THR A 1 199 ? 33.16902 115.70168 75.56635 1.000 97.85868 210 THR A N 1
ATOM 1402 C CA . THR A 1 199 ? 34.62000 115.75342 75.73158 1.000 99.05267 210 THR A CA 1
ATOM 1403 C C . THR A 1 199 ? 35.17864 117.15700 75.53909 1.000 99.32833 210 THR A C 1
ATOM 1404 O O . THR A 1 199 ? 36.22656 117.49068 76.10437 1.000 100.88472 210 THR A O 1
ATOM 1408 N N . ASP A 1 200 ? 34.50093 117.99271 74.75115 1.000 97.71626 211 ASP A N 1
ATOM 1409 C CA . ASP A 1 200 ? 34.94713 119.37171 74.59645 1.000 98.05843 211 ASP A CA 1
ATOM 1410 C C . ASP A 1 200 ? 34.60544 120.20376 75.82597 1.000 100.44115 211 ASP A C 1
ATOM 1411 O O . ASP A 1 200 ? 35.41075 121.03578 76.25895 1.000 99.95876 211 ASP A O 1
ATOM 1416 N N . SER A 1 201 ? 33.42212 119.99055 76.40321 1.000 100.02985 212 SER A N 1
ATOM 1417 C CA . SER A 1 201 ? 33.05505 120.65484 77.64633 1.000 94.52439 212 SER A CA 1
ATOM 1418 C C . SER A 1 201 ? 33.73589 120.04296 78.86310 1.000 95.69402 212 SER A C 1
ATOM 1419 O O . SER A 1 201 ? 33.65482 120.62093 79.95230 1.000 94.21708 212 SER A O 1
ATOM 1422 N N . ILE A 1 202 ? 34.39133 118.89606 78.70874 1.000 97.68613 213 ILE A N 1
ATOM 1423 C CA . ILE A 1 202 ? 35.16725 118.28759 79.78635 1.000 96.57033 213 ILE A CA 1
ATOM 1424 C C . ILE A 1 202 ? 36.55629 118.91328 79.78624 1.000 96.65992 213 ILE A C 1
ATOM 1425 O O . ILE A 1 202 ? 37.31249 118.73475 78.81981 1.000 94.78137 213 ILE A O 1
ATOM 1430 N N . PRO A 1 203 ? 36.92878 119.65597 80.82736 1.000 95.41160 214 PRO A N 1
ATOM 1431 C CA . PRO A 1 203 ? 38.27527 120.23702 80.87128 1.000 98.31322 214 PRO A CA 1
ATOM 1432 C C . PRO A 1 203 ? 39.34404 119.15392 80.84716 1.000 100.43203 214 PRO A C 1
ATOM 1433 O O . PRO A 1 203 ? 39.18541 118.08449 81.44006 1.000 101.70987 214 PRO A O 1
ATOM 1437 N N . PHE A 1 204 ? 40.44443 119.44557 80.14743 1.000 94.15833 215 PHE A N 1
ATOM 1438 C CA . PHE A 1 204 ? 41.51127 118.46483 79.97547 1.000 96.25684 215 PHE A CA 1
ATOM 1439 C C . PHE A 1 204 ? 42.13146 118.02797 81.29601 1.000 97.08460 215 PHE A C 1
ATOM 1440 O O . PHE A 1 204 ? 42.74219 116.95517 81.35541 1.000 97.34815 215 PHE A O 1
ATOM 1448 N N . TYR A 1 205 ? 41.99540 118.82412 82.35079 1.000 98.10213 216 TYR A N 1
ATOM 1449 C CA . TYR A 1 205 ? 42.65243 118.54748 83.62082 1.000 98.09731 216 TYR A CA 1
ATOM 1450 C C . TYR A 1 205 ? 41.67574 118.70708 84.77615 1.000 99.89879 216 TYR A C 1
ATOM 1451 O O . TYR A 1 205 ? 42.00490 119.27708 85.82034 1.000 97.09720 216 TYR A O 1
ATOM 1460 N N . GLU A 1 206 ? 40.44805 118.20660 84.60157 1.000 98.67470 217 GLU A N 1
ATOM 1461 C CA . GLU A 1 206 ? 39.48267 118.23902 85.69494 1.000 94.91256 217 GLU A CA 1
ATOM 1462 C C . GLU A 1 206 ? 39.86636 117.26004 86.79471 1.000 95.46192 217 GLU A C 1
ATOM 1463 O O . GLU A 1 206 ? 39.48143 117.44351 87.95546 1.000 96.60709 217 GLU A O 1
ATOM 1469 N N . GLN A 1 207 ? 40.62676 116.22161 86.44892 1.000 99.73312 218 GLN A N 1
ATOM 1470 C CA . GLN A 1 207 ? 41.04587 115.21249 87.40973 1.000 96.55022 218 GLN A CA 1
ATOM 1471 C C . GLN A 1 207 ? 42.07325 115.73519 88.40009 1.000 102.19893 218 GLN A C 1
ATOM 1472 O O . GLN A 1 207 ? 42.33945 115.06530 89.40346 1.000 104.63757 218 GLN A O 1
ATOM 1478 N N . PHE A 1 208 ? 42.63595 116.90935 88.15580 1.000 100.94780 219 PHE A N 1
ATOM 1479 C CA . PHE A 1 208 ? 43.81713 117.37100 88.86967 1.000 96.69667 219 PHE A CA 1
ATOM 1480 C C . PHE A 1 208 ? 43.63731 118.71864 89.54987 1.000 97.37817 219 PHE A C 1
ATOM 1481 O O . PHE A 1 208 ? 44.11269 118.90264 90.67394 1.000 95.98768 219 PHE A O 1
ATOM 1489 N N . LEU A 1 209 ? 42.97275 119.67377 88.89360 1.000 98.27503 220 LEU A N 1
ATOM 1490 C CA . LEU A 1 209 ? 42.83831 121.00972 89.46553 1.000 94.52242 220 LEU A CA 1
ATOM 1491 C C . LEU A 1 209 ? 41.96604 121.00876 90.71212 1.000 97.82784 220 LEU A C 1
ATOM 1492 O O . LEU A 1 209 ? 42.16217 121.84237 91.60438 1.000 93.58148 220 LEU A O 1
ATOM 1497 N N . GLY A 1 210 ? 41.00962 120.08884 90.79498 1.000 92.03388 221 GLY A N 1
ATOM 1498 C CA . GLY A 1 210 ? 40.07450 120.08371 91.89903 1.000 81.88097 221 GLY A CA 1
ATOM 1499 C C . GLY A 1 210 ? 39.18202 121.30566 91.88372 1.000 76.66291 221 GLY A C 1
ATOM 1500 O O . GLY A 1 210 ? 39.03030 121.98635 92.90195 1.000 72.49214 221 GLY A O 1
ATOM 1501 N N . GLY A 1 211 ? 38.59986 121.60431 90.72673 1.000 80.33313 222 GLY A N 1
ATOM 1502 C CA . GLY A 1 211 ? 37.67191 122.70921 90.62616 1.000 74.94814 222 GLY A CA 1
ATOM 1503 C C . GLY A 1 211 ? 36.40385 122.45237 91.41479 1.000 64.12459 222 GLY A C 1
ATOM 1504 O O . GLY A 1 211 ? 36.17920 121.37594 91.96903 1.000 67.58876 222 GLY A O 1
ATOM 1505 N N . ARG A 1 212 ? 35.55115 123.47816 91.46415 1.000 70.20207 223 ARG A N 1
ATOM 1506 C CA . ARG A 1 212 ? 34.29938 123.35121 92.20294 1.000 67.95715 223 ARG A CA 1
ATOM 1507 C C . ARG A 1 212 ? 33.39851 122.27784 91.60529 1.000 63.58121 223 ARG A C 1
ATOM 1508 O O . ARG A 1 212 ? 32.69302 121.58166 92.34326 1.000 71.60976 223 ARG A O 1
ATOM 1516 N N . ARG A 1 213 ? 33.41572 122.11908 90.27980 1.000 65.12308 224 ARG A N 1
ATOM 1517 C CA . ARG A 1 213 ? 32.52519 121.15695 89.63652 1.000 63.42390 224 ARG A CA 1
ATOM 1518 C C . ARG A 1 213 ? 32.98811 119.72553 89.88365 1.000 61.36454 224 ARG A C 1
ATOM 1519 O O . ARG A 1 213 ? 32.18914 118.86372 90.26816 1.000 64.76672 224 ARG A O 1
ATOM 1527 N N . ARG A 1 214 ? 34.27675 119.45010 89.66176 1.000 61.70792 225 ARG A N 1
ATOM 1528 C CA . ARG A 1 214 ? 34.80356 118.11496 89.93439 1.000 63.70819 225 ARG A CA 1
ATOM 1529 C C . ARG A 1 214 ? 34.68562 117.77042 91.41521 1.000 62.62124 225 ARG A C 1
ATOM 1530 O O . ARG A 1 214 ? 34.40464 116.62014 91.77408 1.000 58.38667 225 ARG A O 1
ATOM 1538 N N . ARG A 1 215 ? 34.87667 118.75774 92.29145 1.000 58.60524 226 ARG A N 1
ATOM 1539 C CA . ARG A 1 215 ? 34.74465 118.49850 93.72066 1.000 60.58644 226 ARG A CA 1
ATOM 1540 C C . ARG A 1 215 ? 33.28976 118.25349 94.10242 1.000 53.69461 226 ARG A C 1
ATOM 1541 O O . ARG A 1 215 ? 32.99974 117.39955 94.94875 1.000 51.52699 226 ARG A O 1
ATOM 1549 N N . LEU A 1 216 ? 32.36098 118.98897 93.48620 1.000 52.40247 227 LEU A N 1
ATOM 1550 C CA . LEU A 1 216 ? 30.94395 118.74786 93.73816 1.000 54.68307 227 LEU A CA 1
ATOM 1551 C C . LEU A 1 216 ? 30.52434 117.36954 93.24052 1.000 54.45876 227 LEU A C 1
ATOM 1552 O O . LEU A 1 216 ? 29.67506 116.71160 93.85322 1.000 52.93003 227 LEU A O 1
ATOM 1557 N N . HIS A 1 217 ? 31.11155 116.91594 92.12953 1.000 52.67324 228 HIS A N 1
ATOM 1558 C CA . HIS A 1 217 ? 30.81795 115.57949 91.62159 1.000 54.26750 228 HIS A CA 1
ATOM 1559 C C . HIS A 1 217 ? 31.35185 114.50088 92.55753 1.000 51.69057 228 HIS A C 1
ATOM 1560 O O . HIS A 1 217 ? 30.66671 113.50473 92.82135 1.000 55.64958 228 HIS A O 1
ATOM 1567 N N . ALA A 1 218 ? 32.57115 114.68236 93.07082 1.000 51.80066 229 ALA A N 1
ATOM 1568 C CA . ALA A 1 218 ? 33.11436 113.73329 94.03729 1.000 56.32467 229 ALA A CA 1
ATOM 1569 C C . ALA A 1 218 ? 32.23755 113.65323 95.27945 1.000 48.06791 229 ALA A C 1
ATOM 1570 O O . ALA A 1 218 ? 31.99188 112.56179 95.80627 1.000 48.20726 229 ALA A O 1
ATOM 1572 N N . ALA A 1 219 ? 31.74804 114.80037 95.75627 1.000 47.06363 230 ALA A N 1
ATOM 1573 C CA . ALA A 1 219 ? 30.86769 114.80151 96.91934 1.000 45.40402 230 ALA A CA 1
ATOM 1574 C C . ALA A 1 219 ? 29.51576 114.18036 96.59108 1.000 50.46766 230 ALA A C 1
ATOM 1575 O O . ALA A 1 219 ? 28.96731 113.41646 97.39436 1.000 56.90779 230 ALA A O 1
ATOM 1577 N N . ASP A 1 220 ? 28.96165 114.49659 95.41697 1.000 48.83170 231 ASP A N 1
ATOM 1578 C CA . ASP A 1 220 ? 27.67725 113.92176 95.02837 1.000 46.23121 231 ASP A CA 1
ATOM 1579 C C . ASP A 1 220 ? 27.77488 112.41242 94.85135 1.000 46.92338 231 ASP A C 1
ATOM 1580 O O . ASP A 1 220 ? 26.86021 111.67708 95.24054 1.000 45.27180 231 ASP A O 1
ATOM 1585 N N . LYS A 1 221 ? 28.87674 111.93230 94.27128 1.000 51.53108 232 LYS A N 1
ATOM 1586 C CA . LYS A 1 221 ? 29.03521 110.49808 94.05050 1.000 54.50355 232 LYS A CA 1
ATOM 1587 C C . LYS A 1 221 ? 29.07450 109.73939 95.37365 1.000 55.68738 232 LYS A C 1
ATOM 1588 O O . LYS A 1 221 ? 28.40013 108.71490 95.53532 1.000 52.25171 232 LYS A O 1
ATOM 1594 N N . LYS A 1 222 ? 29.85782 110.23384 96.33780 1.000 47.95787 233 LYS A N 1
ATOM 1595 C CA . LYS A 1 222 ? 29.90476 109.59607 97.65093 1.000 50.42303 233 LYS A CA 1
ATOM 1596 C C . LYS A 1 222 ? 28.55732 109.68077 98.35548 1.000 47.96713 233 LYS A C 1
ATOM 1597 O O . LYS A 1 222 ? 28.12436 108.71785 98.99871 1.000 48.36187 233 LYS A O 1
ATOM 1603 N N . PHE A 1 223 ? 27.88201 110.82878 98.25013 1.000 46.71643 234 PHE A N 1
ATOM 1604 C CA . PHE A 1 223 ? 26.58935 110.99162 98.90788 1.000 43.77046 234 PHE A CA 1
ATOM 1605 C C . PHE A 1 223 ? 25.54685 110.04618 98.32323 1.000 49.42091 234 PHE A C 1
ATOM 1606 O O . PHE A 1 223 ? 24.71532 109.49783 99.05570 1.000 52.83650 234 PHE A O 1
ATOM 1614 N N . ILE A 1 224 ? 25.57642 109.84233 97.00510 1.000 50.99529 235 ILE A N 1
ATOM 1615 C CA . ILE A 1 224 ? 24.63779 108.92261 96.36926 1.000 46.95990 235 ILE A CA 1
ATOM 1616 C C . ILE A 1 224 ? 24.93323 107.48632 96.78570 1.000 47.94864 235 ILE A C 1
ATOM 1617 O O . ILE A 1 224 ? 24.02420 106.72481 97.13700 1.000 50.25275 235 ILE A O 1
ATOM 1622 N N . ARG A 1 225 ? 26.21063 107.09578 96.75176 1.000 49.07777 236 ARG A N 1
ATOM 1623 C CA . ARG A 1 225 ? 26.58823 105.74077 97.14471 1.000 47.22492 236 ARG A CA 1
ATOM 1624 C C . ARG A 1 225 ? 26.29086 105.48573 98.61791 1.000 49.64236 236 ARG A C 1
ATOM 1625 O O . ARG A 1 225 ? 25.90185 104.37483 98.99780 1.000 46.12537 236 ARG A O 1
ATOM 1633 N N . ALA A 1 226 ? 26.47024 106.50195 99.46533 1.000 46.90684 237 ALA A N 1
ATOM 1634 C CA . ALA A 1 226 ? 26.21465 106.32013 100.88964 1.000 46.51121 237 ALA A CA 1
ATOM 1635 C C . ALA A 1 226 ? 24.72887 106.15882 101.17894 1.000 47.15011 237 ALA A C 1
ATOM 1636 O O . ALA A 1 226 ? 24.35358 105.40036 102.07985 1.000 50.78858 237 ALA A O 1
ATOM 1638 N N . GLU A 1 227 ? 23.87120 106.85174 100.42831 1.000 46.23842 238 GLU A N 1
ATOM 1639 C CA . GLU A 1 227 ? 22.43749 106.75105 100.67509 1.000 47.84933 238 GLU A CA 1
ATOM 1640 C C . GLU A 1 227 ? 21.88985 105.39997 100.23272 1.000 51.31065 238 GLU A C 1
ATOM 1641 O O . GLU A 1 227 ? 21.04446 104.81578 100.92042 1.000 54.87449 238 GLU A O 1
ATOM 1647 N N . VAL A 1 228 ? 22.35325 104.88449 99.08990 1.000 52.24371 239 VAL A N 1
ATOM 1648 C CA . VAL A 1 228 ? 21.86579 103.58318 98.64011 1.000 52.50685 239 VAL A CA 1
ATOM 1649 C C . VAL A 1 228 ? 22.42834 102.46930 99.51283 1.000 49.29266 239 VAL A C 1
ATOM 1650 O O . VAL A 1 228 ? 21.76656 101.44650 99.72391 1.000 50.21258 239 VAL A O 1
ATOM 1654 N N . ASP A 1 229 ? 23.64408 102.64182 100.03953 1.000 53.90114 240 ASP A N 1
ATOM 1655 C CA . ASP A 1 229 ? 24.17399 101.66975 100.99030 1.000 50.79306 240 ASP A CA 1
ATOM 1656 C C . ASP A 1 229 ? 23.33690 101.63963 102.26169 1.000 54.62786 240 ASP A C 1
ATOM 1657 O O . ASP A 1 229 ? 23.09942 100.56886 102.83348 1.000 53.99388 240 ASP A O 1
ATOM 1662 N N . LYS A 1 230 ? 22.87946 102.80789 102.71915 1.000 50.15727 241 LYS A N 1
ATOM 1663 C CA . LYS A 1 230 ? 22.03548 102.85285 103.90807 1.000 53.55293 241 LYS A CA 1
ATOM 1664 C C . LYS A 1 230 ? 20.70470 102.15187 103.66303 1.000 51.63564 241 LYS A C 1
ATOM 1665 O O . LYS A 1 230 ? 20.18391 101.46908 104.55172 1.000 55.74932 241 LYS A O 1
ATOM 1671 N N . ILE A 1 231 ? 20.14481 102.30033 102.46105 1.000 50.81257 242 ILE A N 1
ATOM 1672 C CA . ILE A 1 231 ? 18.91682 101.58750 102.12001 1.000 54.06859 242 ILE A CA 1
ATOM 1673 C C . ILE A 1 231 ? 19.16051 100.08305 102.11785 1.000 55.31916 242 ILE A C 1
ATOM 1674 O O . ILE A 1 231 ? 18.29379 99.29561 102.51840 1.000 54.00575 242 ILE A O 1
ATOM 1679 N N . ILE A 1 232 ? 20.35014 99.66141 101.68437 1.000 56.56893 243 ILE A N 1
ATOM 1680 C CA . ILE A 1 232 ? 20.67893 98.23968 101.67700 1.000 51.56069 243 ILE A CA 1
ATOM 1681 C C . ILE A 1 232 ? 20.89590 97.73021 103.09708 1.000 52.03552 243 ILE A C 1
ATOM 1682 O O . ILE A 1 232 ? 20.40563 96.65630 103.46570 1.000 52.09167 243 ILE A O 1
ATOM 1687 N N . ASP A 1 233 ? 21.62184 98.49391 103.91947 1.000 55.10916 244 ASP A N 1
ATOM 1688 C CA . ASP A 1 233 ? 21.95057 98.03398 105.26701 1.000 53.63007 244 ASP A CA 1
ATOM 1689 C C . ASP A 1 233 ? 20.71361 97.95291 106.15353 1.000 50.07870 244 ASP A C 1
ATOM 1690 O O . ASP A 1 233 ? 20.55819 96.99494 106.91953 1.000 47.24782 244 ASP A O 1
ATOM 1695 N N . VAL A 1 234 ? 19.82883 98.94987 106.07147 1.000 48.98397 245 VAL A N 1
ATOM 1696 C CA . VAL A 1 234 ? 18.62818 98.95202 106.90445 1.000 48.35834 245 VAL A CA 1
ATOM 1697 C C . VAL A 1 234 ? 17.75791 97.73987 106.59364 1.000 50.42720 245 VAL A C 1
ATOM 1698 O O . VAL A 1 234 ? 17.22565 97.08997 107.50192 1.000 52.05070 245 VAL A O 1
ATOM 1702 N N . ARG A 1 235 ? 17.60915 97.40789 105.30913 1.000 48.20115 246 ARG A N 1
ATOM 1703 C CA . ARG A 1 235 ? 16.79779 96.25373 104.93553 1.000 45.48913 246 ARG A CA 1
ATOM 1704 C C . ARG A 1 235 ? 17.44451 94.95064 105.38811 1.000 48.84293 246 ARG A C 1
ATOM 1705 O O . ARG A 1 235 ? 16.74536 94.00605 105.77436 1.000 49.66530 246 ARG A O 1
ATOM 1713 N N . ARG A 1 236 ? 18.77771 94.87781 105.33978 1.000 50.22334 247 ARG A N 1
ATOM 1714 C CA . ARG A 1 236 ? 19.47169 93.67755 105.79491 1.000 50.14700 247 ARG A CA 1
ATOM 1715 C C . ARG A 1 236 ? 19.15656 93.36672 107.25201 1.000 54.38715 247 ARG A C 1
ATOM 1716 O O . ARG A 1 236 ? 19.09238 92.19401 107.63726 1.000 53.42909 247 ARG A O 1
ATOM 1724 N N . ILE A 1 237 ? 18.95013 94.40001 108.07195 1.000 55.37879 248 ILE A N 1
ATOM 1725 C CA . ILE A 1 237 ? 18.57031 94.19461 109.46273 1.000 57.67753 248 ILE A CA 1
ATOM 1726 C C . ILE A 1 237 ? 17.11395 93.76091 109.58437 1.000 58.12827 248 ILE A C 1
ATOM 1727 O O . ILE A 1 237 ? 16.73353 93.14316 110.58555 1.000 66.32525 248 ILE A O 1
ATOM 1732 N N . ASN A 1 238 ? 16.29190 94.04737 108.57644 1.000 59.62740 249 ASN A N 1
ATOM 1733 C CA . ASN A 1 238 ? 14.86581 93.74866 108.63157 1.000 56.17381 249 ASN A CA 1
ATOM 1734 C C . ASN A 1 238 ? 14.60959 92.33881 108.11394 1.000 58.92903 249 ASN A C 1
ATOM 1735 O O . ASN A 1 238 ? 14.87336 92.06788 106.93440 1.000 64.40997 249 ASN A O 1
ATOM 1740 N N . PRO A 1 239 ? 14.09541 91.42218 108.94031 1.000 56.11397 250 PRO A N 1
ATOM 1741 C CA . PRO A 1 239 ? 13.75838 90.07952 108.44316 1.000 61.45280 250 PRO A CA 1
ATOM 1742 C C . PRO A 1 239 ? 12.47926 90.01548 107.61870 1.000 63.54795 250 PRO A C 1
ATOM 1743 O O . PRO A 1 239 ? 12.21502 88.96681 107.01303 1.000 59.12288 250 PRO A O 1
ATOM 1747 N N . ARG A 1 240 ? 11.67769 91.08542 107.58977 1.000 63.95478 251 ARG A N 1
ATOM 1748 C CA . ARG A 1 240 ? 10.50803 91.19015 106.70993 1.000 59.43061 251 ARG A CA 1
ATOM 1749 C C . ARG A 1 240 ? 9.54323 90.01962 106.90451 1.000 63.34906 251 ARG A C 1
ATOM 1750 O O . ARG A 1 240 ? 9.08452 89.39674 105.94372 1.000 61.62826 251 ARG A O 1
ATOM 1758 N N . VAL A 1 241 ? 9.23121 89.72644 108.16960 1.000 55.52422 252 VAL A N 1
ATOM 1759 C CA . VAL A 1 241 ? 8.35717 88.60202 108.48021 1.000 58.25385 252 VAL A CA 1
ATOM 1760 C C . VAL A 1 241 ? 6.97043 88.84104 107.89733 1.000 54.20348 252 VAL A C 1
ATOM 1761 O O . VAL A 1 241 ? 6.41654 89.94489 107.98329 1.000 50.66246 252 VAL A O 1
ATOM 1765 N N . GLY A 1 242 ? 6.41400 87.80218 107.27545 1.000 55.90453 253 GLY A N 1
ATOM 1766 C CA . GLY A 1 242 ? 5.04943 87.84583 106.78785 1.000 52.99463 253 GLY A CA 1
ATOM 1767 C C . GLY A 1 242 ? 4.81625 88.71720 105.57642 1.000 53.59446 253 GLY A C 1
ATOM 1768 O O . GLY A 1 242 ? 3.66546 89.04083 105.27500 1.000 50.80583 253 GLY A O 1
ATOM 1769 N N . GLN A 1 243 ? 5.87050 89.10538 104.86370 1.000 51.29167 254 GLN A N 1
ATOM 1770 C CA . GLN A 1 243 ? 5.73788 89.98769 103.71409 1.000 53.76850 254 GLN A CA 1
ATOM 1771 C C . GLN A 1 243 ? 6.37955 89.35899 102.48662 1.000 50.95883 254 GLN A C 1
ATOM 1772 O O . GLN A 1 243 ? 7.40460 88.67819 102.58612 1.000 55.73216 254 GLN A O 1
ATOM 1778 N N . SER A 1 244 ? 5.76553 89.58967 101.33176 1.000 55.21582 255 SER A N 1
ATOM 1779 C CA . SER A 1 244 ? 6.31952 89.08568 100.08624 1.000 57.79218 255 SER A CA 1
ATOM 1780 C C . SER A 1 244 ? 7.54145 89.91027 99.68861 1.000 52.25148 255 SER A C 1
ATOM 1781 O O . SER A 1 244 ? 7.53871 91.13677 99.83543 1.000 51.15834 255 SER A O 1
ATOM 1784 N N . PRO A 1 245 ? 8.59540 89.27082 99.18574 1.000 49.19422 256 PRO A N 1
ATOM 1785 C CA . PRO A 1 245 ? 9.81503 90.01408 98.85086 1.000 57.91627 256 PRO A CA 1
ATOM 1786 C C . PRO A 1 245 ? 9.58426 90.98723 97.70539 1.000 57.30489 256 PRO A C 1
ATOM 1787 O O . PRO A 1 245 ? 8.87036 90.68845 96.74509 1.000 52.98810 256 PRO A O 1
ATOM 1791 N N . ASP A 1 246 ? 10.19246 92.16370 97.82064 1.000 52.56777 257 ASP A N 1
ATOM 1792 C CA . ASP A 1 246 ? 10.14772 93.16716 96.77212 1.000 56.26768 257 ASP A CA 1
ATOM 1793 C C . ASP A 1 246 ? 11.44163 93.09858 95.95373 1.000 54.36923 257 ASP A C 1
ATOM 1794 O O . ASP A 1 246 ? 12.16990 92.10078 96.00350 1.000 49.23887 257 ASP A O 1
ATOM 1799 N N . MET A 1 247 ? 11.73808 94.15964 95.19942 1.000 56.54078 258 MET A N 1
ATOM 1800 C CA . MET A 1 247 ? 12.92673 94.15286 94.35159 1.000 54.72622 258 MET A CA 1
ATOM 1801 C C . MET A 1 247 ? 14.20286 94.13162 95.18313 1.000 53.74735 258 MET A C 1
ATOM 1802 O O . MET A 1 247 ? 15.15106 93.40812 94.85690 1.000 57.55817 258 MET A O 1
ATOM 1807 N N . LEU A 1 248 ? 14.24785 94.92165 96.25686 1.000 52.43172 259 LEU A N 1
ATOM 1808 C CA . LEU A 1 248 ? 15.43164 94.94157 97.10779 1.000 46.11131 259 LEU A CA 1
ATOM 1809 C C . LEU A 1 248 ? 15.60628 93.61657 97.84086 1.000 55.89973 259 LEU A C 1
ATOM 1810 O O . LEU A 1 248 ? 16.73506 93.14036 98.01275 1.000 49.87666 259 LEU A O 1
ATOM 1815 N N . ASP A 1 249 ? 14.50061 93.00361 98.27349 1.000 54.49299 260 ASP A N 1
ATOM 1816 C CA . ASP A 1 249 ? 14.58787 91.72530 98.97281 1.000 54.52500 260 ASP A CA 1
ATOM 1817 C C . ASP A 1 249 ? 15.17891 90.64332 98.07864 1.000 55.27682 260 ASP A C 1
ATOM 1818 O O . ASP A 1 249 ? 16.04509 89.87504 98.51197 1.000 63.14448 260 ASP A O 1
ATOM 1823 N N . ILE A 1 250 ? 14.72706 90.56902 96.82576 1.000 51.82036 261 ILE A N 1
ATOM 1824 C CA . ILE A 1 250 ? 15.22526 89.53707 95.92216 1.000 54.18399 261 ILE A CA 1
ATOM 1825 C C . ILE A 1 250 ? 16.70448 89.75107 95.62258 1.000 56.60678 261 ILE A C 1
ATOM 1826 O O . ILE A 1 250 ? 17.46740 88.78668 95.49034 1.000 59.19393 261 ILE A O 1
ATOM 1831 N N . MET A 1 251 ? 17.13942 91.01117 95.52225 1.000 46.76111 262 MET A N 1
ATOM 1832 C CA . MET A 1 251 ? 18.55554 91.27444 95.28623 1.000 52.18318 262 MET A CA 1
ATOM 1833 C C . MET A 1 251 ? 19.40930 90.86869 96.48097 1.000 54.39020 262 MET A C 1
ATOM 1834 O O . MET A 1 251 ? 20.58832 90.53304 96.31362 1.000 52.54288 262 MET A O 1
ATOM 1839 N N . LEU A 1 252 ? 18.83774 90.88574 97.68345 1.000 50.56911 263 LEU A N 1
ATOM 1840 C CA . LEU A 1 252 ? 19.54190 90.45613 98.88273 1.000 49.90873 263 LEU A CA 1
ATOM 1841 C C . LEU A 1 252 ? 19.33386 88.98159 99.19998 1.000 59.10315 263 LEU A C 1
ATOM 1842 O O . LEU A 1 252 ? 19.96612 88.47105 100.13092 1.000 61.33989 263 LEU A O 1
ATOM 1847 N N . THR A 1 253 ? 18.47712 88.28758 98.45240 1.000 55.56878 264 THR A N 1
ATOM 1848 C CA . THR A 1 253 ? 18.12651 86.90306 98.74549 1.000 60.25852 264 THR A CA 1
ATOM 1849 C C . THR A 1 253 ? 18.50135 85.94490 97.62617 1.000 62.89367 264 THR A C 1
ATOM 1850 O O . THR A 1 253 ? 19.17000 84.93532 97.87944 1.000 68.76927 264 THR A O 1
ATOM 1854 N N . ALA A 1 254 ? 18.09388 86.23115 96.39214 1.000 54.11020 265 ALA A N 1
ATOM 1855 C CA . ALA A 1 254 ? 18.23166 85.27383 95.30319 1.000 58.29594 265 ALA A CA 1
ATOM 1856 C C . ALA A 1 254 ? 19.64466 85.28740 94.73219 1.000 54.67629 265 ALA A C 1
ATOM 1857 O O . ALA A 1 254 ? 20.18223 86.34766 94.39566 1.000 51.97453 265 ALA A O 1
ATOM 1859 N N . ALA A 1 255 ? 20.23868 84.10400 94.61767 1.000 52.02480 266 ALA A N 1
ATOM 1860 C CA . ALA A 1 255 ? 21.52558 83.92683 93.96482 1.000 56.33304 266 ALA A CA 1
ATOM 1861 C C . ALA A 1 255 ? 21.31578 83.49776 92.51836 1.000 54.89731 266 ALA A C 1
ATOM 1862 O O . ALA A 1 255 ? 20.29628 82.89477 92.17261 1.000 52.05516 266 ALA A O 1
ATOM 1864 N N . ASP A 1 256 ? 22.28953 83.81901 91.67658 1.000 53.78562 267 ASP A N 1
ATOM 1865 C CA . ASP A 1 256 ? 22.20053 83.46535 90.26490 1.000 53.20901 267 ASP A CA 1
ATOM 1866 C C . ASP A 1 256 ? 22.26597 81.95022 90.10431 1.000 57.38301 267 ASP A C 1
ATOM 1867 O O . ASP A 1 256 ? 23.19296 81.31763 90.62223 1.000 50.99120 267 ASP A O 1
ATOM 1872 N N . PRO A 1 257 ? 21.30918 81.33529 89.40287 1.000 61.42328 268 PRO A N 1
ATOM 1873 C CA . PRO A 1 257 ? 21.29095 79.86448 89.31862 1.000 56.48868 268 PRO A CA 1
ATOM 1874 C C . PRO A 1 257 ? 22.53777 79.26802 88.69075 1.000 63.29669 268 PRO A C 1
ATOM 1875 O O . PRO A 1 257 ? 22.94566 78.16634 89.07866 1.000 72.13095 268 PRO A O 1
ATOM 1879 N N . VAL A 1 258 ? 23.16014 79.95796 87.73488 1.000 63.37704 269 VAL A N 1
ATOM 1880 C CA . VAL A 1 258 ? 24.33363 79.40316 87.06482 1.000 59.96578 269 VAL A CA 1
ATOM 1881 C C . VAL A 1 258 ? 25.55315 79.47523 87.97701 1.000 61.25679 269 VAL A C 1
ATOM 1882 O O . VAL A 1 258 ? 26.17671 78.45517 88.29117 1.000 70.26650 269 VAL A O 1
ATOM 1886 N N . THR A 1 259 ? 25.90887 80.68201 88.41882 1.000 61.87877 270 THR A N 1
ATOM 1887 C CA . THR A 1 259 ? 27.13087 80.87711 89.18828 1.000 59.40261 270 THR A CA 1
ATOM 1888 C C . THR A 1 259 ? 26.94556 80.67016 90.68647 1.000 64.39211 270 THR A C 1
ATOM 1889 O O . THR A 1 259 ? 27.94301 80.52015 91.40173 1.000 61.19791 270 THR A O 1
ATOM 1893 N N . GLY A 1 260 ? 25.70803 80.65713 91.17939 1.000 57.10270 271 GLY A N 1
ATOM 1894 C CA . GLY A 1 260 ? 25.45524 80.43755 92.58763 1.000 53.83675 271 GLY A CA 1
ATOM 1895 C C . GLY A 1 260 ? 25.71013 81.62435 93.49149 1.000 57.47403 271 GLY A C 1
ATOM 1896 O O . GLY A 1 260 ? 25.51476 81.50379 94.70763 1.000 59.64843 271 GLY A O 1
ATOM 1897 N N . ASP A 1 261 ? 26.13222 82.76309 92.94979 1.000 57.16767 272 ASP A N 1
ATOM 1898 C CA . ASP A 1 261 ? 26.42142 83.94252 93.75134 1.000 59.51354 272 ASP A CA 1
ATOM 1899 C C . ASP A 1 261 ? 25.30911 84.97605 93.62902 1.000 61.06645 272 ASP A C 1
ATOM 1900 O O . ASP A 1 261 ? 24.58631 85.03029 92.62993 1.000 58.82114 272 ASP A O 1
ATOM 1905 N N . LYS A 1 262 ? 25.18604 85.80087 94.66365 1.000 52.44889 273 LYS A N 1
ATOM 1906 C CA . LYS A 1 262 ? 24.25199 86.91248 94.66895 1.000 55.00018 273 LYS A CA 1
ATOM 1907 C C . LYS A 1 262 ? 24.93046 88.17137 94.13681 1.000 51.48814 273 LYS A C 1
ATOM 1908 O O . LYS A 1 262 ? 26.14872 88.22671 93.95732 1.000 58.02958 273 LYS A O 1
ATOM 1914 N N . LEU A 1 263 ? 24.12035 89.19382 93.87986 1.000 50.64197 274 LEU A N 1
ATOM 1915 C CA . LEU A 1 263 ? 24.65900 90.48343 93.47367 1.000 46.89532 274 LEU A CA 1
ATOM 1916 C C . LEU A 1 263 ? 25.40281 91.11961 94.64020 1.000 45.33394 274 LEU A C 1
ATOM 1917 O O . LEU A 1 263 ? 24.87846 91.19658 95.75512 1.000 57.71924 274 LEU A O 1
ATOM 1922 N N . ASP A 1 264 ? 26.63167 91.56298 94.38867 1.000 48.04427 275 ASP A N 1
ATOM 1923 C CA . ASP A 1 264 ? 27.40907 92.20719 95.43345 1.000 51.89259 275 ASP A CA 1
ATOM 1924 C C . ASP A 1 264 ? 26.79156 93.55957 95.79106 1.000 51.96570 275 ASP A C 1
ATOM 1925 O O . ASP A 1 264 ? 25.89346 94.06716 95.11180 1.000 47.64763 275 ASP A O 1
ATOM 1930 N N . ASN A 1 265 ? 27.29454 94.14743 96.87903 1.000 51.38137 276 ASN A N 1
ATOM 1931 C CA . ASN A 1 265 ? 26.69125 95.36645 97.40965 1.000 51.02123 276 ASN A CA 1
ATOM 1932 C C . ASN A 1 265 ? 26.77918 96.51573 96.41363 1.000 49.98830 276 ASN A C 1
ATOM 1933 O O . ASN A 1 265 ? 25.81422 97.26958 96.24008 1.000 48.86731 276 ASN A O 1
ATOM 1938 N N . ASN A 1 266 ? 27.92717 96.66543 95.74821 1.000 53.54360 277 ASN A N 1
ATOM 1939 C CA . ASN A 1 266 ? 28.09487 97.76701 94.80530 1.000 47.32471 277 ASN A CA 1
ATOM 1940 C C . ASN A 1 266 ? 27.12850 97.64535 93.63370 1.000 46.61027 277 ASN A C 1
ATOM 1941 O O . ASN A 1 266 ? 26.59569 98.65191 93.15136 1.000 42.56903 277 ASN A O 1
ATOM 1946 N N . ASN A 1 267 ? 26.88263 96.41981 93.16623 1.000 43.60569 278 ASN A N 1
ATOM 1947 C CA . ASN A 1 267 ? 25.98672 96.23834 92.02950 1.000 48.43876 278 ASN A CA 1
ATOM 1948 C C . ASN A 1 267 ? 24.53193 96.45021 92.43087 1.000 46.52100 278 ASN A C 1
ATOM 1949 O O . ASN A 1 267 ? 23.73797 96.97785 91.64322 1.000 48.26886 278 ASN A O 1
ATOM 1954 N N . ILE A 1 268 ? 24.16172 96.03892 93.64670 1.000 45.47035 279 ILE A N 1
ATOM 1955 C CA . ILE A 1 268 ? 22.80540 96.28198 94.13468 1.000 45.64163 279 ILE A CA 1
ATOM 1956 C C . ILE A 1 268 ? 22.51763 97.77716 94.15916 1.000 45.81913 279 ILE A C 1
ATOM 1957 O O . ILE A 1 268 ? 21.45166 98.23233 93.72679 1.000 40.66528 279 ILE A O 1
ATOM 1962 N N . GLY A 1 269 ? 23.47305 98.56506 94.65870 1.000 44.76395 280 GLY A N 1
ATOM 1963 C CA . GLY A 1 269 ? 23.32886 100.00941 94.61286 1.000 46.26833 280 GLY A CA 1
ATOM 1964 C C . GLY A 1 269 ? 23.21224 100.54745 93.20131 1.000 45.44443 280 GLY A C 1
ATOM 1965 O O . GLY A 1 269 ? 22.56561 101.57394 92.97619 1.000 47.02379 280 GLY A O 1
ATOM 1966 N N . ASN A 1 270 ? 23.82725 99.86356 92.23183 1.000 47.69356 281 ASN A N 1
ATOM 1967 C CA . ASN A 1 270 ? 23.70104 100.28187 90.83985 1.000 40.69985 281 ASN A CA 1
ATOM 1968 C C . ASN A 1 270 ? 22.31023 99.98213 90.29606 1.000 42.21292 281 ASN A C 1
ATOM 1969 O O . ASN A 1 270 ? 21.75350 100.77843 89.53129 1.000 40.82321 281 ASN A O 1
ATOM 1974 N N . GLN A 1 271 ? 21.73206 98.83999 90.67664 1.000 43.89456 282 GLN A N 1
ATOM 1975 C CA . GLN A 1 271 ? 20.39308 98.50603 90.20188 1.000 44.87157 282 GLN A CA 1
ATOM 1976 C C . GLN A 1 271 ? 19.35708 99.48233 90.74451 1.000 49.43684 282 GLN A C 1
ATOM 1977 O O . GLN A 1 271 ? 18.44036 99.88802 90.02022 1.000 49.52840 282 GLN A O 1
ATOM 1983 N N . ILE A 1 272 ? 19.48684 99.86945 92.01594 1.000 45.18411 283 ILE A N 1
ATOM 1984 C CA . ILE A 1 272 ? 18.58392 100.86366 92.59086 1.000 45.39921 283 ILE A CA 1
ATOM 1985 C C . ILE A 1 272 ? 18.67411 102.16973 91.81217 1.000 49.22051 283 ILE A C 1
ATOM 1986 O O . ILE A 1 272 ? 17.65498 102.76540 91.44152 1.000 47.85018 283 ILE A O 1
ATOM 1991 N N . LEU A 1 273 ? 19.90003 102.63110 91.54857 1.000 46.02320 284 LEU A N 1
ATOM 1992 C CA . LEU A 1 273 ? 20.07968 103.82561 90.73080 1.000 47.39962 284 LEU A CA 1
ATOM 1993 C C . LEU A 1 273 ? 19.53123 103.61613 89.32728 1.000 44.56768 284 LEU A C 1
ATOM 1994 O O . LEU A 1 273 ? 18.96195 104.53780 88.73144 1.000 46.31235 284 LEU A O 1
ATOM 1999 N N . THR A 1 274 ? 19.69017 102.40678 88.78545 1.000 48.46681 285 THR A N 1
ATOM 2000 C CA . THR A 1 274 ? 19.19523 102.11961 87.44238 1.000 49.31181 285 THR A CA 1
ATOM 2001 C C . THR A 1 274 ? 17.67709 102.22899 87.38151 1.000 47.37112 285 THR A C 1
ATOM 2002 O O . THR A 1 274 ? 17.12861 102.96171 86.55107 1.000 45.48390 285 THR A O 1
ATOM 2006 N N . PHE A 1 275 ? 16.98007 101.50617 88.26217 1.000 47.57469 286 PHE A N 1
ATOM 2007 C CA . PHE A 1 275 ? 15.52150 101.54435 88.26063 1.000 52.53460 286 PHE A CA 1
ATOM 2008 C C . PHE A 1 275 ? 15.00210 102.95168 88.51861 1.000 52.19039 286 PHE A C 1
ATOM 2009 O O . PHE A 1 275 ? 13.93354 103.32111 88.01915 1.000 55.92896 286 PHE A O 1
ATOM 2017 N N . LEU A 1 276 ? 15.74815 103.75303 89.28144 1.000 54.02963 287 LEU A N 1
ATOM 2018 C CA . LEU A 1 276 ? 15.31354 105.11478 89.56871 1.000 52.64824 287 LEU A CA 1
ATOM 2019 C C . LEU A 1 276 ? 15.38225 105.99404 88.32734 1.000 57.81641 287 LEU A C 1
ATOM 2020 O O . LEU A 1 276 ? 14.43924 106.73358 88.03182 1.000 61.46832 287 LEU A O 1
ATOM 2025 N N . VAL A 1 277 ? 16.48720 105.93631 87.58878 1.000 55.11588 288 VAL A N 1
ATOM 2026 C CA . VAL A 1 277 ? 16.66145 106.85012 86.46303 1.000 62.78390 288 VAL A CA 1
ATOM 2027 C C . VAL A 1 277 ? 16.08845 106.27190 85.17227 1.000 63.56950 288 VAL A C 1
ATOM 2028 O O . VAL A 1 277 ? 15.50643 107.00312 84.36746 1.000 66.39256 288 VAL A O 1
ATOM 2032 N N . ALA A 1 278 ? 16.21642 104.96123 84.95507 1.000 56.90360 289 ALA A N 1
ATOM 2033 C CA . ALA A 1 278 ? 15.71935 104.35967 83.72449 1.000 49.85513 289 ALA A CA 1
ATOM 2034 C C . ALA A 1 278 ? 14.21088 104.15559 83.73387 1.000 56.69384 289 ALA A C 1
ATOM 2035 O O . ALA A 1 278 ? 13.60918 104.03365 82.66081 1.000 52.65937 289 ALA A O 1
ATOM 2037 N N . GLY A 1 279 ? 13.58813 104.12099 84.90809 1.000 55.28136 290 GLY A N 1
ATOM 2038 C CA . GLY A 1 279 ? 12.16550 103.86179 84.98582 1.000 57.79200 290 GLY A CA 1
ATOM 2039 C C . GLY A 1 279 ? 11.31395 105.09106 85.22452 1.000 55.89156 290 GLY A C 1
ATOM 2040 O O . GLY A 1 279 ? 10.15699 105.14299 84.79787 1.000 62.02839 290 GLY A O 1
ATOM 2041 N N . SER A 1 280 ? 11.87271 106.08889 85.90828 1.000 54.85100 291 SER A N 1
ATOM 2042 C CA . SER A 1 280 ? 11.08927 107.25937 86.28590 1.000 47.65318 291 SER A CA 1
ATOM 2043 C C . SER A 1 280 ? 10.83975 108.18425 85.10072 1.000 49.42607 291 SER A C 1
ATOM 2044 O O . SER A 1 280 ? 9.68971 108.52854 84.80830 1.000 56.73672 291 SER A O 1
ATOM 2047 N N . GLU A 1 281 ? 11.90331 108.60163 84.40961 1.000 49.98909 292 GLU A N 1
ATOM 2048 C CA . GLU A 1 281 ? 11.75410 109.64217 83.39578 1.000 54.56318 292 GLU A CA 1
ATOM 2049 C C . GLU A 1 281 ? 10.97500 109.14045 82.18566 1.000 50.72146 292 GLU A C 1
ATOM 2050 O O . GLU A 1 281 ? 10.18646 109.88938 81.59768 1.000 50.01861 292 GLU A O 1
ATOM 2056 N N . THR A 1 282 ? 11.17872 107.87946 81.79932 1.000 46.09227 293 THR A N 1
ATOM 2057 C CA . THR A 1 282 ? 10.44417 107.32613 80.66659 1.000 44.44091 293 THR A CA 1
ATOM 2058 C C . THR A 1 282 ? 8.94733 107.28774 80.94864 1.000 47.60267 293 THR A C 1
ATOM 2059 O O . THR A 1 282 ? 8.13753 107.74523 80.13368 1.000 40.88880 293 THR A O 1
ATOM 2063 N N . SER A 1 283 ? 8.56142 106.74349 82.10558 1.000 51.76133 294 SER A N 1
ATOM 2064 C CA . SER A 1 283 ? 7.14400 106.62079 82.43242 1.000 41.85899 294 SER A CA 1
ATOM 2065 C C . SER A 1 283 ? 6.50359 107.98485 82.65448 1.000 42.31222 294 SER A C 1
ATOM 2066 O O . SER A 1 283 ? 5.34653 108.20134 82.27659 1.000 45.09180 294 SER A O 1
ATOM 2069 N N . ALA A 1 284 ? 7.23987 108.91722 83.26280 1.000 41.59781 295 ALA A N 1
ATOM 2070 C CA . ALA A 1 284 ? 6.67421 110.22795 83.56513 1.000 40.86863 295 ALA A CA 1
ATOM 2071 C C . ALA A 1 284 ? 6.39264 111.02220 82.29678 1.000 48.05344 295 ALA A C 1
ATOM 2072 O O . ALA A 1 284 ? 5.35095 111.67956 82.18752 1.000 47.99736 295 ALA A O 1
ATOM 2074 N N . ASN A 1 285 ? 7.31079 110.98250 81.33003 1.000 48.56431 296 ASN A N 1
ATOM 2075 C CA . ASN A 1 285 ? 7.10569 111.73712 80.10000 1.000 45.35260 296 ASN A CA 1
ATOM 2076 C C . ASN A 1 285 ? 6.04376 111.09544 79.21736 1.000 48.06026 296 ASN A C 1
ATOM 2077 O O . ASN A 1 285 ? 5.32940 111.80456 78.49999 1.000 47.26515 296 ASN A O 1
ATOM 2082 N N . ALA A 1 286 ? 5.92047 109.76572 79.25614 1.000 41.90505 297 ALA A N 1
ATOM 2083 C CA . ALA A 1 286 ? 4.83826 109.10739 78.53079 1.000 41.38595 297 ALA A CA 1
ATOM 2084 C C . ALA A 1 286 ? 3.47999 109.52310 79.08162 1.000 50.84696 297 ALA A C 1
ATOM 2085 O O . ALA A 1 286 ? 2.54574 109.78900 78.31608 1.000 49.36544 297 ALA A O 1
ATOM 2087 N N . ILE A 1 287 ? 3.35426 109.58871 80.41029 1.000 46.06351 298 ILE A N 1
ATOM 2088 C CA . ILE A 1 287 ? 2.11941 110.07052 81.02401 1.000 44.01219 298 ILE A CA 1
ATOM 2089 C C . ILE A 1 287 ? 1.86299 111.51990 80.63292 1.000 46.28883 298 ILE A C 1
ATOM 2090 O O . ILE A 1 287 ? 0.72699 111.90643 80.33212 1.000 51.60143 298 ILE A O 1
ATOM 2095 N N . ALA A 1 288 ? 2.91444 112.34355 80.62669 1.000 45.69335 299 ALA A N 1
ATOM 2096 C CA . ALA A 1 288 ? 2.75439 113.74793 80.26259 1.000 45.13068 299 ALA A CA 1
ATOM 2097 C C . ALA A 1 288 ? 2.29031 113.89571 78.81793 1.000 49.51440 299 ALA A C 1
ATOM 2098 O O . ALA A 1 288 ? 1.47824 114.77493 78.50624 1.000 46.73395 299 ALA A O 1
ATOM 2100 N N . PHE A 1 289 ? 2.79492 113.04444 77.92045 1.000 48.47761 300 PHE A N 1
ATOM 2101 C CA . PHE A 1 289 ? 2.31713 113.06080 76.54147 1.000 46.15147 300 PHE A CA 1
ATOM 2102 C C . PHE A 1 289 ? 0.85402 112.64416 76.46158 1.000 49.39071 300 PHE A C 1
ATOM 2103 O O . PHE A 1 289 ? 0.06030 113.27319 75.75095 1.000 50.63757 300 PHE A O 1
ATOM 2111 N N . ALA A 1 290 ? 0.47933 111.58323 77.18127 1.000 47.96975 301 ALA A N 1
ATOM 2112 C CA . ALA A 1 290 ? -0.90498 111.12497 77.15283 1.000 49.30409 301 ALA A CA 1
ATOM 2113 C C . ALA A 1 290 ? -1.84897 112.15041 77.76542 1.000 47.10897 301 ALA A C 1
ATOM 2114 O O . ALA A 1 290 ? -2.99045 112.28365 77.31361 1.000 56.49668 301 ALA A O 1
ATOM 2116 N N . LEU A 1 291 ? -1.39678 112.88237 78.78545 1.000 46.27656 302 LEU A N 1
ATOM 2117 C CA . LEU A 1 291 ? -2.22369 113.94465 79.34804 1.000 53.00460 302 LEU A CA 1
ATOM 2118 C C . LEU A 1 291 ? -2.42556 115.07366 78.34573 1.000 54.56235 302 LEU A C 1
ATOM 2119 O O . LEU A 1 291 ? -3.51392 115.65651 78.27062 1.000 55.56600 302 LEU A O 1
ATOM 2124 N N . HIS A 1 292 ? -1.39156 115.39338 77.56397 1.000 53.74964 303 HIS A N 1
ATOM 2125 C CA . HIS A 1 292 ? -1.52883 116.43198 76.54837 1.000 53.21312 303 HIS A CA 1
ATOM 2126 C C . HIS A 1 292 ? -2.54084 116.02882 75.48418 1.000 55.18463 303 HIS A C 1
ATOM 2127 O O . HIS A 1 292 ? -3.43290 116.80875 75.13113 1.000 59.10662 303 HIS A O 1
ATOM 2134 N N . PHE A 1 293 ? -2.41655 114.80821 74.95827 1.000 49.08177 304 PHE A N 1
ATOM 2135 C CA . PHE A 1 293 ? -3.31214 114.37721 73.89091 1.000 55.23142 304 PHE A CA 1
ATOM 2136 C C . PHE A 1 293 ? -4.73156 114.15036 74.39862 1.000 57.23494 304 PHE A C 1
ATOM 2137 O O . PHE A 1 293 ? -5.68969 114.28222 73.62842 1.000 60.05126 304 PHE A O 1
ATOM 2145 N N . LEU A 1 294 ? -4.89159 113.81824 75.68256 1.000 59.29317 305 LEU A N 1
ATOM 2146 C CA . LEU A 1 294 ? -6.23213 113.73416 76.25385 1.000 56.08433 305 LEU A CA 1
ATOM 2147 C C . LEU A 1 294 ? -6.82959 115.11678 76.47951 1.000 59.73260 305 LEU A C 1
ATOM 2148 O O . LEU A 1 294 ? -8.04487 115.29434 76.34692 1.000 68.45646 305 LEU A O 1
ATOM 2153 N N . ALA A 1 295 ? -5.99977 116.10388 76.81584 1.000 58.93104 306 ALA A N 1
ATOM 2154 C CA . ALA A 1 295 ? -6.47712 117.46570 77.01522 1.000 59.82755 306 ALA A CA 1
ATOM 2155 C C . ALA A 1 295 ? -6.68448 118.22166 75.71005 1.000 62.48294 306 ALA A C 1
ATOM 2156 O O . ALA A 1 295 ? -7.20366 119.34245 75.74031 1.000 64.84999 306 ALA A O 1
ATOM 2158 N N . THR A 1 296 ? -6.30073 117.64212 74.57544 1.000 62.13924 307 THR A N 1
ATOM 2159 C CA . THR A 1 296 ? -6.36384 118.30942 73.28001 1.000 61.09986 307 THR A CA 1
ATOM 2160 C C . THR A 1 296 ? -7.39844 117.71331 72.33822 1.000 65.61864 307 THR A C 1
ATOM 2161 O O . THR A 1 296 ? -8.13086 118.45975 71.68451 1.000 73.63412 307 THR A O 1
ATOM 2165 N N . THR A 1 297 ? -7.48753 116.38613 72.25354 1.000 65.91328 308 THR A N 1
ATOM 2166 C CA . THR A 1 297 ? -8.46772 115.74167 71.39273 1.000 69.28729 308 THR A CA 1
ATOM 2167 C C . THR A 1 297 ? -9.68107 115.35701 72.22716 1.000 69.30231 308 THR A C 1
ATOM 2168 O O . THR A 1 297 ? -9.58965 114.42391 73.04048 1.000 68.05551 308 THR A O 1
ATOM 2172 N N . PRO A 1 298 ? -10.82850 116.02234 72.06282 1.000 65.54740 309 PRO A N 1
ATOM 2173 C CA . PRO A 1 298 ? -11.93784 115.80335 73.00600 1.000 65.55228 309 PRO A CA 1
ATOM 2174 C C . PRO A 1 298 ? -12.62379 114.45653 72.85641 1.000 65.13703 309 PRO A C 1
ATOM 2175 O O . PRO A 1 298 ? -13.11728 113.91973 73.85607 1.000 60.87651 309 PRO A O 1
ATOM 2179 N N . ASP A 1 299 ? -12.68365 113.89569 71.64594 1.000 64.00794 310 ASP A N 1
ATOM 2180 C CA . ASP A 1 299 ? -13.37851 112.62464 71.46640 1.000 62.80693 310 ASP A CA 1
ATOM 2181 C C . ASP A 1 299 ? -12.64002 111.48897 72.16387 1.000 61.10191 310 ASP A C 1
ATOM 2182 O O . ASP A 1 299 ? -13.26961 110.58628 72.72814 1.000 63.13111 310 ASP A O 1
ATOM 2187 N N . VAL A 1 300 ? -11.30580 111.51728 72.13654 1.000 65.55629 311 VAL A N 1
ATOM 2188 C CA . VAL A 1 300 ? -10.52420 110.50815 72.84481 1.000 62.50186 311 VAL A CA 1
ATOM 2189 C C . VAL A 1 300 ? -10.71537 110.64396 74.35007 1.000 58.96623 311 VAL A C 1
ATOM 2190 O O . VAL A 1 300 ? -10.90289 109.64734 75.05918 1.000 48.18576 311 VAL A O 1
ATOM 2194 N N . ALA A 1 301 ? -10.67333 111.87689 74.86079 1.000 59.35889 312 ALA A N 1
ATOM 2195 C CA . ALA A 1 301 ? -10.87929 112.09563 76.28798 1.000 53.33807 312 ALA A CA 1
ATOM 2196 C C . ALA A 1 301 ? -12.25752 111.62079 76.72462 1.000 59.45536 312 ALA A C 1
ATOM 2197 O O . ALA A 1 301 ? -12.41798 111.09325 77.83112 1.000 65.22900 312 ALA A O 1
ATOM 2199 N N . ALA A 1 302 ? -13.26467 111.79635 75.86693 1.000 55.33306 313 ALA A N 1
ATOM 2200 C CA . ALA A 1 302 ? -14.61139 111.35012 76.20603 1.000 57.08658 313 ALA A CA 1
ATOM 2201 C C . ALA A 1 302 ? -14.68903 109.82918 76.25961 1.000 54.82731 313 ALA A C 1
ATOM 2202 O O . ALA A 1 302 ? -15.26749 109.25986 77.19228 1.000 52.18698 313 ALA A O 1
ATOM 2204 N N . GLN A 1 303 ? -14.10703 109.15211 75.26638 1.000 49.62886 314 GLN A N 1
ATOM 2205 C CA . GLN A 1 303 ? -14.17329 107.69509 75.23431 1.000 53.05142 314 GLN A CA 1
ATOM 2206 C C . GLN A 1 303 ? -13.36962 107.07774 76.37414 1.000 59.87271 314 GLN A C 1
ATOM 2207 O O . GLN A 1 303 ? -13.76704 106.05030 76.93654 1.000 58.62410 314 GLN A O 1
ATOM 2213 N N . ALA A 1 304 ? -12.24090 107.69178 76.73515 1.000 62.89495 315 ALA A N 1
ATOM 2214 C CA . ALA A 1 304 ? -11.45336 107.18016 77.85177 1.000 55.86433 315 ALA A CA 1
ATOM 2215 C C . ALA A 1 304 ? -12.13119 107.47488 79.18432 1.000 56.87332 315 ALA A C 1
ATOM 2216 O O . ALA A 1 304 ? -12.17249 106.61295 80.07109 1.000 50.45729 315 ALA A O 1
ATOM 2218 N N . ARG A 1 305 ? -12.67350 108.68515 79.34291 1.000 52.70056 316 ARG A N 1
ATOM 2219 C CA . ARG A 1 305 ? -13.37376 109.01913 80.57820 1.000 54.87787 316 ARG A CA 1
ATOM 2220 C C . ARG A 1 305 ? -14.61892 108.16211 80.76095 1.000 56.51159 316 ARG A C 1
ATOM 2221 O O . ARG A 1 305 ? -15.02882 107.90004 81.89663 1.000 55.20123 316 ARG A O 1
ATOM 2229 N N . ALA A 1 306 ? -15.22956 107.71128 79.66163 1.000 57.33807 317 ALA A N 1
ATOM 2230 C CA . ALA A 1 306 ? -16.38241 106.82435 79.77335 1.000 59.75519 317 ALA A CA 1
ATOM 2231 C C . ALA A 1 306 ? -15.96901 105.41697 80.18247 1.000 57.48994 317 ALA A C 1
ATOM 2232 O O . ALA A 1 306 ? -16.72497 104.72726 80.87708 1.000 54.16485 317 ALA A O 1
ATOM 2234 N N . GLU A 1 307 ? -14.77944 104.97564 79.76645 1.000 56.38580 318 GLU A N 1
ATOM 2235 C CA . GLU A 1 307 ? -14.31941 103.63998 80.13123 1.000 54.61838 318 GLU A CA 1
ATOM 2236 C C . GLU A 1 307 ? -13.95273 103.56639 81.60827 1.000 56.63665 318 GLU A C 1
ATOM 2237 O O . GLU A 1 307 ? -14.19268 102.54478 82.26257 1.000 51.59096 318 GLU A O 1
ATOM 2243 N N . VAL A 1 308 ? -13.37118 104.63783 82.15228 1.000 55.41800 319 VAL A N 1
ATOM 2244 C CA . VAL A 1 308 ? -13.02013 104.64596 83.56798 1.000 57.93950 319 VAL A CA 1
ATOM 2245 C C . VAL A 1 308 ? -14.21805 104.97257 84.45039 1.000 60.43895 319 VAL A C 1
ATOM 2246 O O . VAL A 1 308 ? -14.21450 104.62477 85.63872 1.000 55.75566 319 VAL A O 1
ATOM 2250 N N . ASP A 1 309 ? -15.24515 105.63152 83.90602 1.000 61.02806 320 ASP A N 1
ATOM 2251 C CA . ASP A 1 309 ? -16.47027 105.83901 84.67188 1.000 59.95469 320 ASP A CA 1
ATOM 2252 C C . ASP A 1 309 ? -17.25465 104.54139 84.80721 1.000 50.84950 320 ASP A C 1
ATOM 2253 O O . ASP A 1 309 ? -17.83325 104.26571 85.86442 1.000 56.42551 320 ASP A O 1
ATOM 2258 N N . ALA A 1 310 ? -17.27607 103.72745 83.74962 1.000 45.89053 321 ALA A N 1
ATOM 2259 C CA . ALA A 1 310 ? -18.00440 102.46514 83.80146 1.000 53.24878 321 ALA A CA 1
ATOM 2260 C C . ALA A 1 310 ? -17.32234 101.45636 84.71528 1.000 50.21129 321 ALA A C 1
ATOM 2261 O O . ALA A 1 310 ? -17.99472 100.59926 85.29905 1.000 54.47854 321 ALA A O 1
ATOM 2263 N N . MET A 1 311 ? -15.99809 101.53661 84.85192 1.000 50.59966 322 MET A N 1
ATOM 2264 C CA . MET A 1 311 ? -15.28934 100.59844 85.71443 1.000 51.15220 322 MET A CA 1
ATOM 2265 C C . MET A 1 311 ? -15.47940 100.93949 87.18866 1.000 52.77513 322 MET A C 1
ATOM 2266 O O . MET A 1 311 ? -15.72217 100.04609 88.00763 1.000 52.98677 322 MET A O 1
ATOM 2271 N N . TRP A 1 312 ? -15.37756 102.22020 87.54467 1.000 51.39802 323 TRP A N 1
ATOM 2272 C CA . TRP A 1 312 ? -15.54752 102.67843 88.92309 1.000 52.56273 323 TRP A CA 1
ATOM 2273 C C . TRP A 1 312 ? -16.60087 103.77770 88.94036 1.000 56.93256 323 TRP A C 1
ATOM 2274 O O . TRP A 1 312 ? -16.27964 104.96447 88.78459 1.000 58.06789 323 TRP A O 1
ATOM 2285 N N . PRO A 1 313 ? -17.87260 103.42073 89.11911 1.000 56.08953 324 PRO A N 1
ATOM 2286 C CA . PRO A 1 313 ? -18.92720 104.44018 89.16819 1.000 57.44967 324 PRO A CA 1
ATOM 2287 C C . PRO A 1 313 ? -18.76327 105.36501 90.36558 1.000 55.30256 324 PRO A C 1
ATOM 2288 O O . PRO A 1 313 ? -18.07597 105.05483 91.34151 1.000 60.75118 324 PRO A O 1
ATOM 2292 N N . GLY A 1 314 ? -19.41712 106.52053 90.27851 1.000 49.76389 325 GLY A N 1
ATOM 2293 C CA . GLY A 1 314 ? -19.29945 107.54374 91.29457 1.000 62.53867 325 GLY A CA 1
ATOM 2294 C C . GLY A 1 314 ? -18.01046 108.33309 91.15912 1.000 65.83541 325 GLY A C 1
ATOM 2295 O O . GLY A 1 314 ? -17.09087 107.97382 90.42264 1.000 62.03890 325 GLY A O 1
ATOM 2296 N N . ARG A 1 315 ? -17.94697 109.44363 91.89226 1.000 62.25722 326 ARG A N 1
ATOM 2297 C CA . ARG A 1 315 ? -16.77945 110.31333 91.87004 1.000 66.04133 326 ARG A CA 1
ATOM 2298 C C . ARG A 1 315 ? -15.86918 110.11257 93.07443 1.000 63.25411 326 ARG A C 1
ATOM 2299 O O . ARG A 1 315 ? -14.95116 110.91148 93.28477 1.000 63.35280 326 ARG A O 1
ATOM 2307 N N . THR A 1 316 ? -16.10224 109.07210 93.86826 1.000 64.50744 327 THR A N 1
ATOM 2308 C CA . THR A 1 316 ? -15.13354 108.67787 94.87854 1.000 63.03867 327 THR A CA 1
ATOM 2309 C C . THR A 1 316 ? -13.91762 108.05777 94.19921 1.000 63.25863 327 THR A C 1
ATOM 2310 O O . THR A 1 316 ? -14.02519 107.45237 93.12942 1.000 66.41880 327 THR A O 1
ATOM 2314 N N . PHE A 1 317 ? -12.75205 108.23056 94.81988 1.000 62.74226 328 PHE A N 1
ATOM 2315 C CA . PHE A 1 317 ? -11.51561 107.71060 94.25564 1.000 55.55944 328 PHE A CA 1
ATOM 2316 C C . PHE A 1 317 ? -11.67217 106.22347 93.93949 1.000 56.36605 328 PHE A C 1
ATOM 2317 O O . PHE A 1 317 ? -12.21401 105.47384 94.76391 1.000 58.64677 328 PHE A O 1
ATOM 2325 N N . PRO A 1 318 ? -11.24127 105.76928 92.76365 1.000 63.25638 329 PRO A N 1
ATOM 2326 C CA . PRO A 1 318 ? -11.50706 104.38182 92.36459 1.000 55.24466 329 PRO A CA 1
ATOM 2327 C C . PRO A 1 318 ? -10.85249 103.37638 93.30026 1.000 54.47349 329 PRO A C 1
ATOM 2328 O O . PRO A 1 318 ? -9.70435 103.53869 93.71870 1.000 58.49253 329 PRO A O 1
ATOM 2332 N N . ASP A 1 319 ? -11.61015 102.32983 93.63040 1.000 52.53766 330 ASP A N 1
ATOM 2333 C CA . ASP A 1 319 ? -11.10638 101.19141 94.39737 1.000 47.09853 330 ASP A CA 1
ATOM 2334 C C . ASP A 1 319 ? -10.36867 100.27243 93.42732 1.000 51.10774 330 ASP A C 1
ATOM 2335 O O . ASP A 1 319 ? -10.88945 99.26067 92.94951 1.000 56.83589 330 ASP A O 1
ATOM 2340 N N . PHE A 1 320 ? -9.12699 100.64890 93.12697 1.000 49.92385 331 PHE A N 1
ATOM 2341 C CA . PHE A 1 320 ? -8.33012 99.93241 92.13863 1.000 46.10825 331 PHE A CA 1
ATOM 2342 C C . PHE A 1 320 ? -8.00923 98.52667 92.63133 1.000 46.07958 331 PHE A C 1
ATOM 2343 O O . PHE A 1 320 ? -7.35496 98.35648 93.66513 1.000 51.80993 331 PHE A O 1
ATOM 2351 N N . GLN A 1 321 ? -8.46874 97.52186 91.89425 1.000 50.52515 332 GLN A N 1
ATOM 2352 C CA . GLN A 1 321 ? -8.02993 96.14807 92.07972 1.000 54.16303 332 GLN A CA 1
ATOM 2353 C C . GLN A 1 321 ? -7.19092 95.73323 90.87815 1.000 53.96069 332 GLN A C 1
ATOM 2354 O O . GLN A 1 321 ? -7.37704 96.24067 89.76753 1.000 47.99844 332 GLN A O 1
ATOM 2360 N N . PHE A 1 322 ? -6.25938 94.80590 91.11817 1.000 49.03699 333 PHE A N 1
ATOM 2361 C CA . PHE A 1 322 ? -5.21042 94.52342 90.14096 1.000 51.82149 333 PHE A CA 1
ATOM 2362 C C . PHE A 1 322 ? -5.78199 94.10714 88.78966 1.000 54.05372 333 PHE A C 1
ATOM 2363 O O . PHE A 1 322 ? -5.28152 94.53096 87.74086 1.000 55.26785 333 PHE A O 1
ATOM 2371 N N . ASP A 1 323 ? -6.83142 93.28280 88.79152 1.000 58.94716 334 ASP A N 1
ATOM 2372 C CA . ASP A 1 323 ? -7.36903 92.75722 87.54090 1.000 61.98468 334 ASP A CA 1
ATOM 2373 C C . ASP A 1 323 ? -8.05595 93.82079 86.69365 1.000 58.41868 334 ASP A C 1
ATOM 2374 O O . ASP A 1 323 ? -8.15273 93.65110 85.47370 1.000 61.76547 334 ASP A O 1
ATOM 2379 N N . GLN A 1 324 ? -8.53422 94.90774 87.30195 1.000 58.39081 335 GLN A N 1
ATOM 2380 C CA . GLN A 1 324 ? -9.27624 95.90894 86.54380 1.000 55.50284 335 GLN A CA 1
ATOM 2381 C C . GLN A 1 324 ? -8.38975 96.71474 85.60516 1.000 56.75608 335 GLN A C 1
ATOM 2382 O O . GLN A 1 324 ? -8.89566 97.26969 84.62355 1.000 56.58125 335 GLN A O 1
ATOM 2388 N N . ILE A 1 325 ? -7.08622 96.78528 85.87699 1.000 54.02728 336 ILE A N 1
ATOM 2389 C CA . ILE A 1 325 ? -6.21430 97.67963 85.12112 1.000 53.18827 336 ILE A CA 1
ATOM 2390 C C . ILE A 1 325 ? -6.10750 97.22854 83.66930 1.000 51.66435 336 ILE A C 1
ATOM 2391 O O . ILE A 1 325 ? -6.28613 98.02591 82.74147 1.000 54.51026 336 ILE A O 1
ATOM 2396 N N . ALA A 1 326 ? -5.82537 95.94354 83.44824 1.000 48.05911 337 ALA A N 1
ATOM 2397 C CA . ALA A 1 326 ? -5.69415 95.43711 82.08758 1.000 48.12783 337 ALA A CA 1
ATOM 2398 C C . ALA A 1 326 ? -7.01926 95.40050 81.33881 1.000 59.53993 337 ALA A C 1
ATOM 2399 O O . ALA A 1 326 ? -7.01144 95.25847 80.11089 1.000 65.94514 337 ALA A O 1
ATOM 2401 N N . LYS A 1 327 ? -8.14835 95.52459 82.03762 1.000 58.34680 338 LYS A N 1
ATOM 2402 C CA . LYS A 1 327 ? -9.44842 95.52093 81.38068 1.000 53.92558 338 LYS A CA 1
ATOM 2403 C C . LYS A 1 327 ? -9.79324 96.86002 80.74302 1.000 53.36476 338 LYS A C 1
ATOM 2404 O O . LYS A 1 327 ? -10.77977 96.93761 80.00384 1.000 63.41128 338 LYS A O 1
ATOM 2410 N N . LEU A 1 328 ? -9.01229 97.90637 81.00246 1.000 53.40569 339 LEU A N 1
ATOM 2411 C CA . LEU A 1 328 ? -9.22111 99.21112 80.37588 1.000 56.24968 339 LEU A CA 1
ATOM 2412 C C . LEU A 1 328 ? -8.57067 99.17839 78.99908 1.000 59.68051 339 LEU A C 1
ATOM 2413 O O . LEU A 1 328 ? -7.42040 99.58166 78.81890 1.000 64.03947 339 LEU A O 1
ATOM 2418 N N . ARG A 1 329 ? -9.32392 98.68752 78.01140 1.000 58.54734 340 ARG A N 1
ATOM 2419 C CA . ARG A 1 329 ? -8.77312 98.50455 76.67119 1.000 59.89541 340 ARG A CA 1
ATOM 2420 C C . ARG A 1 329 ? -8.44218 99.83872 76.01323 1.000 63.67350 340 ARG A C 1
ATOM 2421 O O . ARG A 1 329 ? -7.34330 100.01946 75.47475 1.000 63.61934 340 ARG A O 1
ATOM 2429 N N . TYR A 1 330 ? -9.38487 100.78448 76.03460 1.000 56.78147 341 TYR A N 1
ATOM 2430 C CA . TYR A 1 330 ? -9.18140 102.02722 75.29701 1.000 59.64810 341 TYR A CA 1
ATOM 2431 C C . TYR A 1 330 ? -8.07777 102.87297 75.91880 1.000 54.85835 341 TYR A C 1
ATOM 2432 O O . TYR A 1 330 ? -7.29516 103.50289 75.19833 1.000 56.57390 341 TYR A O 1
ATOM 2441 N N . LEU A 1 331 ? -7.99830 102.90552 77.25179 1.000 61.09084 342 LEU A N 1
ATOM 2442 C CA . LEU A 1 331 ? -6.92228 103.64987 77.89773 1.000 53.23145 342 LEU A CA 1
ATOM 2443 C C . LEU A 1 331 ? -5.56126 103.05242 77.56622 1.000 53.63802 342 LEU A C 1
ATOM 2444 O O . LEU A 1 331 ? -4.57185 103.78461 77.45252 1.000 44.41166 342 LEU A O 1
ATOM 2449 N N . ARG A 1 332 ? -5.49306 101.72976 77.39909 1.000 54.59438 343 ARG A N 1
ATOM 2450 C CA . ARG A 1 332 ? -4.25870 101.10718 76.93463 1.000 55.59438 343 ARG A CA 1
ATOM 2451 C C . ARG A 1 332 ? -3.93348 101.53540 75.50824 1.000 55.29556 343 ARG A C 1
ATOM 2452 O O . ARG A 1 332 ? -2.76164 101.72128 75.15818 1.000 52.69912 343 ARG A O 1
ATOM 2460 N N . LEU A 1 333 ? -4.96016 101.70626 74.67118 1.000 52.55052 344 LEU A N 1
ATOM 2461 C CA . LEU A 1 333 ? -4.72757 102.17111 73.30773 1.000 57.54362 344 LEU A CA 1
ATOM 2462 C C . LEU A 1 333 ? -4.27792 103.62552 73.27922 1.000 53.74363 344 LEU A C 1
ATOM 2463 O O . LEU A 1 333 ? -3.59431 104.04208 72.33733 1.000 54.86026 344 LEU A O 1
ATOM 2468 N N . VAL A 1 334 ? -4.65221 104.41076 74.29008 1.000 50.47185 345 VAL A N 1
ATOM 2469 C CA . VAL A 1 334 ? -4.19828 105.79632 74.35788 1.000 53.67775 345 VAL A CA 1
ATOM 2470 C C . VAL A 1 334 ? -2.70376 105.84820 74.65021 1.000 53.33888 345 VAL A C 1
ATOM 2471 O O . VAL A 1 334 ? -1.95470 106.60062 74.01532 1.000 53.99710 345 VAL A O 1
ATOM 2475 N N . ILE A 1 335 ? -2.24756 105.04387 75.61312 1.000 54.90892 346 ILE A N 1
ATOM 2476 C CA . ILE A 1 335 ? -0.82994 105.02866 75.95895 1.000 52.96541 346 ILE A CA 1
ATOM 2477 C C . ILE A 1 335 ? -0.00530 104.46604 74.80993 1.000 50.01399 346 ILE A C 1
ATOM 2478 O O . ILE A 1 335 ? 1.11019 104.92915 74.54443 1.000 46.25091 346 ILE A O 1
ATOM 2483 N N . ASP A 1 336 ? -0.53661 103.45980 74.11204 1.000 53.23270 347 ASP A N 1
ATOM 2484 C CA . ASP A 1 336 ? 0.18210 102.88157 72.98193 1.000 45.41340 347 ASP A CA 1
ATOM 2485 C C . ASP A 1 336 ? 0.38530 103.91272 71.87953 1.000 53.37229 347 ASP A C 1
ATOM 2486 O O . ASP A 1 336 ? 1.48615 104.04610 71.33254 1.000 55.63614 347 ASP A O 1
ATOM 2491 N N . GLU A 1 337 ? -0.66942 104.66026 71.54537 1.000 52.01444 348 GLU A N 1
ATOM 2492 C CA . GLU A 1 337 ? -0.54815 105.68865 70.51877 1.000 57.46098 348 GLU A CA 1
ATOM 2493 C C . GLU A 1 337 ? 0.37932 106.81270 70.95997 1.000 54.35375 348 GLU A C 1
ATOM 2494 O O . GLU A 1 337 ? 1.07555 107.40216 70.12533 1.000 59.88751 348 GLU A O 1
ATOM 2500 N N . ALA A 1 338 ? 0.40673 107.12129 72.25884 1.000 52.46707 349 ALA A N 1
ATOM 2501 C CA . ALA A 1 338 ? 1.35692 108.10947 72.75893 1.000 56.76669 349 ALA A CA 1
ATOM 2502 C C . ALA A 1 338 ? 2.78901 107.60868 72.62270 1.000 53.10771 349 ALA A C 1
ATOM 2503 O O . ALA A 1 338 ? 3.68136 108.36320 72.21843 1.000 47.40531 349 ALA A O 1
ATOM 2505 N N . LEU A 1 339 ? 3.02554 106.33524 72.94856 1.000 50.76898 350 LEU A N 1
ATOM 2506 C CA . LEU A 1 339 ? 4.35648 105.76017 72.80426 1.000 48.94635 350 LEU A CA 1
ATOM 2507 C C . LEU A 1 339 ? 4.74179 105.55619 71.34679 1.000 56.51040 350 LEU A C 1
ATOM 2508 O O . LEU A 1 339 ? 5.92866 105.38080 71.05240 1.000 50.21720 350 LEU A O 1
ATOM 2513 N N . ARG A 1 340 ? 3.77258 105.56980 70.43125 1.000 53.27021 351 ARG A N 1
ATOM 2514 C CA . ARG A 1 340 ? 4.10092 105.52280 69.01169 1.000 52.03684 351 ARG A CA 1
ATOM 2515 C C . ARG A 1 340 ? 4.46429 106.90964 68.49557 1.000 54.68461 351 ARG A C 1
ATOM 2516 O O . ARG A 1 340 ? 5.56639 107.12477 67.98112 1.000 56.32242 351 ARG A O 1
ATOM 2524 N N . LEU A 1 341 ? 3.54643 107.86873 68.64026 1.000 50.00089 352 LEU A N 1
ATOM 2525 C CA . LEU A 1 341 ? 3.77814 109.20191 68.09571 1.000 55.57636 352 LEU A CA 1
ATOM 2526 C C . LEU A 1 341 ? 4.99064 109.86799 68.73259 1.000 54.58896 352 LEU A C 1
ATOM 2527 O O . LEU A 1 341 ? 5.70267 110.62796 68.06605 1.000 55.89262 352 LEU A O 1
ATOM 2532 N N . TRP A 1 342 ? 5.24820 109.59352 70.00990 1.000 53.54808 353 TRP A N 1
ATOM 2533 C CA . TRP A 1 342 ? 6.40278 110.15383 70.70871 1.000 56.89146 353 TRP A CA 1
ATOM 2534 C C . TRP A 1 342 ? 6.96357 109.11125 71.66099 1.000 46.24648 353 TRP A C 1
ATOM 2535 O O . TRP A 1 342 ? 6.63157 109.09246 72.85240 1.000 52.53115 353 TRP A O 1
ATOM 2546 N N . PRO A 1 343 ? 7.83252 108.22941 71.17171 1.000 51.23835 354 PRO A N 1
ATOM 2547 C CA . PRO A 1 343 ? 8.45176 107.24500 72.06608 1.000 50.30905 354 PRO A CA 1
ATOM 2548 C C . PRO A 1 343 ? 9.47217 107.90612 72.97221 1.000 50.57216 354 PRO A C 1
ATOM 2549 O O . PRO A 1 343 ? 10.49372 108.41010 72.49434 1.000 52.67042 354 PRO A O 1
ATOM 2553 N N . VAL A 1 344 ? 9.19259 107.92538 74.27936 1.000 46.39567 355 VAL A N 1
ATOM 2554 C CA . VAL A 1 344 ? 10.07507 108.60846 75.22072 1.000 43.71081 355 VAL A CA 1
ATOM 2555 C C . VAL A 1 344 ? 11.47990 108.02742 75.16099 1.000 46.82511 355 VAL A C 1
ATOM 2556 O O . VAL A 1 344 ? 12.46578 108.75020 75.33976 1.000 47.67572 355 VAL A O 1
ATOM 2560 N N . ALA A 1 345 ? 11.60003 106.72923 74.90406 1.000 44.44595 356 ALA A N 1
ATOM 2561 C CA . ALA A 1 345 ? 12.88167 106.15218 74.52788 1.000 39.78211 356 ALA A CA 1
ATOM 2562 C C . ALA A 1 345 ? 12.95740 106.16276 73.00636 1.000 45.67078 356 ALA A C 1
ATOM 2563 O O . ALA A 1 345 ? 12.50332 105.21271 72.35477 1.000 40.36575 356 ALA A O 1
ATOM 2565 N N . PRO A 1 346 ? 13.52013 107.21565 72.40384 1.000 44.16867 357 PRO A N 1
ATOM 2566 C CA . PRO A 1 346 ? 13.35884 107.40925 70.95480 1.000 50.31462 357 PRO A CA 1
ATOM 2567 C C . PRO A 1 346 ? 14.11106 106.40179 70.10506 1.000 52.41441 357 PRO A C 1
ATOM 2568 O O . PRO A 1 346 ? 13.87644 106.35539 68.89061 1.000 49.85569 357 PRO A O 1
ATOM 2572 N N . GLY A 1 347 ? 14.99679 105.60351 70.68616 1.000 45.73406 358 GLY A N 1
ATOM 2573 C CA . GLY A 1 347 ? 15.72128 104.62597 69.89863 1.000 46.29264 358 GLY A CA 1
ATOM 2574 C C . GLY A 1 347 ? 16.68443 103.84766 70.76288 1.000 50.14017 358 GLY A C 1
ATOM 2575 O O . GLY A 1 347 ? 16.83680 104.10634 71.96109 1.000 58.45334 358 GLY A O 1
ATOM 2576 N N . TYR A 1 348 ? 17.33909 102.88037 70.12682 1.000 46.55342 359 TYR A N 1
ATOM 2577 C CA . TYR A 1 348 ? 18.30950 102.02840 70.79290 1.000 47.29766 359 TYR A CA 1
ATOM 2578 C C . TYR A 1 348 ? 19.43363 101.70180 69.82091 1.000 54.82684 359 TYR A C 1
ATOM 2579 O O . TYR A 1 348 ? 19.28433 101.81476 68.60087 1.000 47.99639 359 TYR A O 1
ATOM 2588 N N . PHE A 1 349 ? 20.56837 101.29534 70.37941 1.000 48.40710 360 PHE A N 1
ATOM 2589 C CA . PHE A 1 349 ? 21.76136 100.98854 69.60440 1.000 50.68363 360 PHE A CA 1
ATOM 2590 C C . PHE A 1 349 ? 21.95883 99.48188 69.54062 1.000 51.80674 360 PHE A C 1
ATOM 2591 O O . PHE A 1 349 ? 21.87661 98.79565 70.56553 1.000 49.93402 360 PHE A O 1
ATOM 2599 N N . ARG A 1 350 ? 22.21969 98.97381 68.33982 1.000 41.37869 361 ARG A N 1
ATOM 2600 C CA . ARG A 1 350 ? 22.47773 97.55965 68.13294 1.000 46.73577 361 ARG A CA 1
ATOM 2601 C C . ARG A 1 350 ? 23.86637 97.37464 67.53991 1.000 42.94037 361 ARG A C 1
ATOM 2602 O O . ARG A 1 350 ? 24.43634 98.29257 66.94846 1.000 44.56229 361 ARG A O 1
ATOM 2610 N N . GLN A 1 351 ? 24.41112 96.17262 67.71309 1.000 44.62905 362 GLN A N 1
ATOM 2611 C CA . GLN A 1 351 ? 25.73040 95.84041 67.19727 1.000 53.73608 362 GLN A CA 1
ATOM 2612 C C . GLN A 1 351 ? 25.69107 94.44566 66.59289 1.000 51.97355 362 GLN A C 1
ATOM 2613 O O . GLN A 1 351 ? 24.87221 93.60793 66.97959 1.000 53.49361 362 GLN A O 1
ATOM 2619 N N . ALA A 1 352 ? 26.57726 94.20885 65.62905 1.000 52.99203 363 ALA A N 1
ATOM 2620 C CA . ALA A 1 352 ? 26.58699 92.96090 64.87799 1.000 57.19003 363 ALA A CA 1
ATOM 2621 C C . ALA A 1 352 ? 27.39004 91.90163 65.62262 1.000 60.25430 363 ALA A C 1
ATOM 2622 O O . ALA A 1 352 ? 28.54958 92.12992 65.98323 1.000 54.36643 363 ALA A O 1
ATOM 2624 N N . LYS A 1 353 ? 26.76642 90.74265 65.85215 1.000 51.40090 364 LYS A N 1
ATOM 2625 C CA . LYS A 1 353 ? 27.46773 89.64694 66.51250 1.000 59.83957 364 LYS A CA 1
ATOM 2626 C C . LYS A 1 353 ? 28.47964 88.99116 65.58367 1.000 67.27386 364 LYS A C 1
ATOM 2627 O O . LYS A 1 353 ? 29.47246 88.42200 66.05112 1.000 65.18196 364 LYS A O 1
ATOM 2633 N N . GLN A 1 354 ? 28.23995 89.04986 64.27527 1.000 73.37433 365 GLN A N 1
ATOM 2634 C CA . GLN A 1 354 ? 29.13878 88.49678 63.27299 1.000 66.49427 365 GLN A CA 1
ATOM 2635 C C . GLN A 1 354 ? 29.20144 89.46370 62.10039 1.000 70.55273 365 GLN A C 1
ATOM 2636 O O . GLN A 1 354 ? 28.48655 90.46843 62.05892 1.000 69.33733 365 GLN A O 1
ATOM 2642 N N . ASP A 1 355 ? 30.06481 89.15380 61.13693 1.000 68.85692 366 ASP A N 1
ATOM 2643 C CA . ASP A 1 355 ? 30.05601 89.87377 59.86878 1.000 60.11071 366 ASP A CA 1
ATOM 2644 C C . ASP A 1 355 ? 28.78938 89.49717 59.11366 1.000 62.51242 366 ASP A C 1
ATOM 2645 O O . ASP A 1 355 ? 28.61763 88.33960 58.71899 1.000 72.98454 366 ASP A O 1
ATOM 2650 N N . THR A 1 356 ? 27.88704 90.45890 58.92896 1.000 58.05346 367 THR A N 1
ATOM 2651 C CA . THR A 1 356 ? 26.61674 90.19942 58.26740 1.000 61.51759 367 THR A CA 1
ATOM 2652 C C . THR A 1 356 ? 26.30541 91.33627 57.30559 1.000 54.64369 367 THR A C 1
ATOM 2653 O O . THR A 1 356 ? 27.07426 92.29210 57.16006 1.000 54.63218 367 THR A O 1
ATOM 2657 N N . THR A 1 357 ? 25.16064 91.21134 56.63700 1.000 58.31504 368 THR A N 1
ATOM 2658 C CA . THR A 1 357 ? 24.61624 92.23850 55.76265 1.000 62.75722 368 THR A CA 1
ATOM 2659 C C . THR A 1 357 ? 23.11632 92.31711 55.99953 1.000 61.94816 368 THR A C 1
ATOM 2660 O O . THR A 1 357 ? 22.46625 91.29436 56.23303 1.000 68.08693 368 THR A O 1
ATOM 2664 N N . ILE A 1 358 ? 22.56886 93.52862 55.94520 1.000 62.57700 369 ILE A N 1
ATOM 2665 C CA . ILE A 1 358 ? 21.12366 93.70328 56.03839 1.000 63.26943 369 ILE A CA 1
ATOM 2666 C C . ILE A 1 358 ? 20.58393 94.03050 54.65374 1.000 69.85923 369 ILE A C 1
ATOM 2667 O O . ILE A 1 358 ? 21.33978 94.08409 53.67837 1.000 63.17131 369 ILE A O 1
ATOM 2672 N N . GLY A 1 359 ? 19.27560 94.24180 54.55463 1.000 84.23317 370 GLY A N 1
ATOM 2673 C CA . GLY A 1 359 ? 18.66736 94.56712 53.28022 1.000 79.23559 370 GLY A CA 1
ATOM 2674 C C . GLY A 1 359 ? 18.67501 93.42111 52.28965 1.000 86.36680 370 GLY A C 1
ATOM 2675 O O . GLY A 1 359 ? 18.06094 92.37731 52.53043 1.000 94.18605 370 GLY A O 1
ATOM 2676 N N . GLU A 1 360 ? 19.37329 93.60397 51.17164 1.000 85.00824 371 GLU A N 1
ATOM 2677 C CA . GLU A 1 360 ? 19.39727 92.64404 50.07351 1.000 88.21390 371 GLU A CA 1
ATOM 2678 C C . GLU A 1 360 ? 20.83002 92.30715 49.68360 1.000 83.53566 371 GLU A C 1
ATOM 2679 O O . GLU A 1 360 ? 21.15278 92.13508 48.50410 1.000 89.61170 371 GLU A O 1
ATOM 2685 N N . GLY A 1 361 ? 21.71253 92.19137 50.67222 1.000 75.35969 372 GLY A N 1
ATOM 2686 C CA . GLY A 1 361 ? 23.12311 92.02086 50.42304 1.000 72.53223 372 GLY A CA 1
ATOM 2687 C C . GLY A 1 361 ? 23.91847 93.30786 50.42142 1.000 68.65756 372 GLY A C 1
ATOM 2688 O O . GLY A 1 361 ? 25.14218 93.26546 50.59197 1.000 66.88166 372 GLY A O 1
ATOM 2689 N N . ARG A 1 362 ? 23.26184 94.44731 50.22101 1.000 65.03774 373 ARG A N 1
ATOM 2690 C CA . ARG A 1 362 ? 23.91234 95.73121 50.40962 1.000 64.58994 373 ARG A CA 1
ATOM 2691 C C . ARG A 1 362 ? 24.10520 95.98910 51.90391 1.000 73.56721 373 ARG A C 1
ATOM 2692 O O . ARG A 1 362 ? 23.56958 95.27607 52.75709 1.000 78.16264 373 ARG A O 1
ATOM 2700 N N . TYR A 1 363 ? 24.89918 97.01374 52.21681 1.000 73.15232 374 TYR A N 1
ATOM 2701 C CA . TYR A 1 363 ? 25.17921 97.39763 53.59635 1.000 66.46269 374 TYR A CA 1
ATOM 2702 C C . TYR A 1 363 ? 25.80831 96.24293 54.36532 1.000 58.68004 374 TYR A C 1
ATOM 2703 O O . TYR A 1 363 ? 25.10862 95.48758 55.04721 1.000 66.45532 374 TYR A O 1
ATOM 2712 N N . ALA A 1 364 ? 27.12250 96.09231 54.25339 1.000 60.65907 375 ALA A N 1
ATOM 2713 C CA . ALA A 1 364 ? 27.84396 95.08150 55.00727 1.000 57.10082 375 ALA A CA 1
ATOM 2714 C C . ALA A 1 364 ? 28.28080 95.64781 56.35085 1.000 56.98431 375 ALA A C 1
ATOM 2715 O O . ALA A 1 364 ? 28.54976 96.84486 56.48540 1.000 53.18599 375 ALA A O 1
ATOM 2717 N N . PHE A 1 365 ? 28.34614 94.77303 57.35167 1.000 58.39914 376 PHE A N 1
ATOM 2718 C CA . PHE A 1 365 ? 28.73228 95.17552 58.69860 1.000 59.47852 376 PHE A CA 1
ATOM 2719 C C . PHE A 1 365 ? 29.68433 94.14322 59.27798 1.000 62.70599 376 PHE A C 1
ATOM 2720 O O . PHE A 1 365 ? 29.34628 92.95866 59.35923 1.000 66.13371 376 PHE A O 1
ATOM 2728 N N . LYS A 1 366 ? 30.87200 94.59593 59.66691 1.000 60.40123 377 LYS A N 1
ATOM 2729 C CA . LYS A 1 366 ? 31.79597 93.76276 60.41891 1.000 63.02552 377 LYS A CA 1
ATOM 2730 C C . LYS A 1 366 ? 31.28253 93.58474 61.84554 1.000 63.79352 377 LYS A C 1
ATOM 2731 O O . LYS A 1 366 ? 30.52794 94.41277 62.36259 1.000 58.48578 377 LYS A O 1
ATOM 2737 N N . LYS A 1 367 ? 31.66502 92.46814 62.46608 1.000 66.60604 378 LYS A N 1
ATOM 2738 C CA . LYS A 1 367 ? 31.32404 92.21936 63.86064 1.000 61.68413 378 LYS A CA 1
ATOM 2739 C C . LYS A 1 367 ? 31.71686 93.40769 64.73141 1.000 65.11913 378 LYS A C 1
ATOM 2740 O O . LYS A 1 367 ? 32.77331 94.01645 64.53906 1.000 63.17481 378 LYS A O 1
ATOM 2746 N N . ASN A 1 368 ? 30.83774 93.74140 65.67951 1.000 61.45791 379 ASN A N 1
ATOM 2747 C CA . ASN A 1 368 ? 30.95506 94.85457 66.62116 1.000 57.87231 379 ASN A CA 1
ATOM 2748 C C . ASN A 1 368 ? 30.72921 96.21704 65.97679 1.000 58.29358 379 ASN A C 1
ATOM 2749 O O . ASN A 1 368 ? 30.93988 97.24324 66.63600 1.000 57.91705 379 ASN A O 1
ATOM 2754 N N . ASP A 1 369 ? 30.31188 96.26718 64.71381 1.000 50.64218 380 ASP A N 1
ATOM 2755 C CA . ASP A 1 369 ? 29.83084 97.52137 64.15184 1.000 52.22706 380 ASP A CA 1
ATOM 2756 C C . ASP A 1 369 ? 28.44429 97.81832 64.70317 1.000 49.73310 380 ASP A C 1
ATOM 2757 O O . ASP A 1 369 ? 27.61645 96.91597 64.85735 1.000 44.53814 380 ASP A O 1
ATOM 2762 N N . TRP A 1 370 ? 28.18867 99.08725 65.00685 1.000 44.09029 381 TRP A N 1
ATOM 2763 C CA . TRP A 1 370 ? 26.96132 99.46913 65.68544 1.000 49.46141 381 TRP A CA 1
ATOM 2764 C C . TRP A 1 370 ? 26.16341 100.47052 64.86164 1.000 46.20972 381 TRP A C 1
ATOM 2765 O O . TRP A 1 370 ? 26.72431 101.30058 64.14092 1.000 43.29326 381 TRP A O 1
ATOM 2776 N N . VAL A 1 371 ? 24.83743 100.36984 64.97679 1.000 42.71826 382 VAL A N 1
ATOM 2777 C CA . VAL A 1 371 ? 23.89869 101.26069 64.31166 1.000 41.36661 382 VAL A CA 1
ATOM 2778 C C . VAL A 1 371 ? 22.88019 101.74306 65.33770 1.000 50.28266 382 VAL A C 1
ATOM 2779 O O . VAL A 1 371 ? 22.80678 101.24299 66.46135 1.000 47.82325 382 VAL A O 1
ATOM 2783 N N . PHE A 1 372 ? 22.08217 102.72630 64.92761 1.000 48.36248 383 PHE A N 1
ATOM 2784 C CA . PHE A 1 372 ? 21.03345 103.30026 65.76107 1.000 44.34172 383 PHE A CA 1
ATOM 2785 C C . PHE A 1 372 ? 19.69098 103.05882 65.09022 1.000 46.08369 383 PHE A C 1
ATOM 2786 O O . PHE A 1 372 ? 19.49621 103.43918 63.93110 1.000 44.25668 383 PHE A O 1
ATOM 2794 N N . VAL A 1 373 ? 18.77618 102.42094 65.81273 1.000 51.35056 384 VAL A N 1
ATOM 2795 C CA . VAL A 1 373 ? 17.40578 102.23635 65.35151 1.000 42.20278 384 VAL A CA 1
ATOM 2796 C C . VAL A 1 373 ? 16.60727 103.45581 65.79717 1.000 44.76661 384 VAL A C 1
ATOM 2797 O O . VAL A 1 373 ? 16.41639 103.67903 66.99436 1.000 44.25564 384 VAL A O 1
ATOM 2801 N N . ASN A 1 374 ? 16.15153 104.25417 64.83468 1.000 47.46601 385 ASN A N 1
ATOM 2802 C CA . ASN A 1 374 ? 15.38545 105.46668 65.11992 1.000 49.78249 385 ASN A CA 1
ATOM 2803 C C . ASN A 1 374 ? 13.91717 105.07798 65.24750 1.000 51.29764 385 ASN A C 1
ATOM 2804 O O . ASN A 1 374 ? 13.20119 104.97343 64.24803 1.000 46.96494 385 ASN A O 1
ATOM 2809 N N . LEU A 1 375 ? 13.46481 104.86637 66.48751 1.000 49.71264 386 LEU A N 1
ATOM 2810 C CA . LEU A 1 375 ? 12.07434 104.47961 66.71312 1.000 50.86071 386 LEU A CA 1
ATOM 2811 C C . LEU A 1 375 ? 11.11867 105.61610 66.37729 1.000 48.65733 386 LEU A C 1
ATOM 2812 O O . LEU A 1 375 ? 10.03555 105.37819 65.83089 1.000 50.00208 386 LEU A O 1
ATOM 2817 N N . HIS A 1 376 ? 11.49717 106.85567 66.70340 1.000 44.08449 387 HIS A N 1
ATOM 2818 C CA . HIS A 1 376 ? 10.62322 107.99059 66.42660 1.000 44.01307 387 HIS A CA 1
ATOM 2819 C C . HIS A 1 376 ? 10.33266 108.11311 64.93763 1.000 49.85025 387 HIS A C 1
ATOM 2820 O O . HIS A 1 376 ? 9.20467 108.42839 64.54073 1.000 54.06661 387 HIS A O 1
ATOM 2827 N N . ALA A 1 377 ? 11.33659 107.86514 64.09651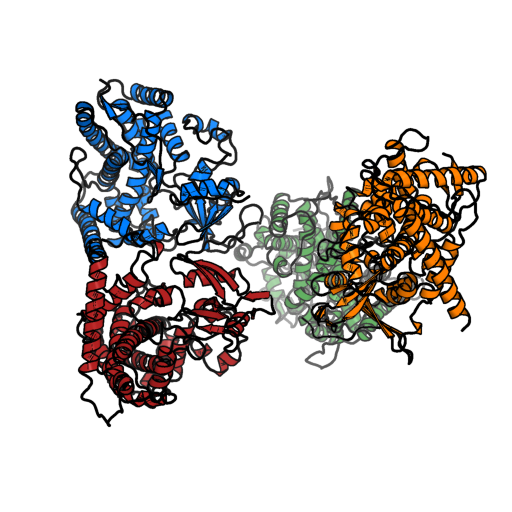 1.000 50.09290 388 ALA A N 1
ATOM 2828 C CA . ALA A 1 377 ? 11.10257 107.88759 62.65847 1.000 47.18269 388 ALA A CA 1
ATOM 2829 C C . ALA A 1 377 ? 10.33560 106.65094 62.20948 1.000 52.06529 388 ALA A C 1
ATOM 2830 O O . ALA A 1 377 ? 9.46741 106.73550 61.33303 1.000 52.92844 388 ALA A O 1
ATOM 2832 N N . ALA A 1 378 ? 10.63467 105.49504 62.80754 1.000 47.69884 389 ALA A N 1
ATOM 2833 C CA . ALA A 1 378 ? 9.96696 104.26004 62.41047 1.000 49.89755 389 ALA A CA 1
ATOM 2834 C C . ALA A 1 378 ? 8.51161 104.24053 62.86501 1.000 50.72822 389 ALA A C 1
ATOM 2835 O O . ALA A 1 378 ? 7.64143 103.71686 62.15915 1.000 48.58222 389 ALA A O 1
ATOM 2837 N N . HIS A 1 379 ? 8.22608 104.80293 64.04065 1.000 50.85129 390 HIS A N 1
ATOM 2838 C CA . HIS A 1 379 ? 6.85424 104.80761 64.53600 1.000 53.58658 390 HIS A CA 1
ATOM 2839 C C . HIS A 1 379 ? 5.97785 105.78394 63.76337 1.000 55.67446 390 HIS A C 1
ATOM 2840 O O . HIS A 1 379 ? 4.76647 105.56839 63.64814 1.000 55.87999 390 HIS A O 1
ATOM 2847 N N . THR A 1 380 ? 6.56199 106.85838 63.23820 1.000 58.84747 391 THR A N 1
ATOM 2848 C CA . THR A 1 380 ? 5.84288 107.81999 62.41610 1.000 56.38601 391 THR A CA 1
ATOM 2849 C C . THR A 1 380 ? 6.09354 107.60830 60.92831 1.000 57.95578 391 THR A C 1
ATOM 2850 O O . THR A 1 380 ? 5.75022 108.47713 60.11957 1.000 55.26496 391 THR A O 1
ATOM 2854 N N . HIS A 1 381 ? 6.67915 106.47367 60.55461 1.000 54.79510 392 HIS A N 1
ATOM 2855 C CA . HIS A 1 381 ? 7.01577 106.19996 59.16751 1.000 57.22005 392 HIS A CA 1
ATOM 2856 C C . HIS A 1 381 ? 5.75246 106.09456 58.31411 1.000 66.41642 392 HIS A C 1
ATOM 2857 O O . HIS A 1 381 ? 4.64629 105.86394 58.81203 1.000 61.45593 392 HIS A O 1
ATOM 2864 N N . ARG A 1 382 ? 5.93705 106.26868 57.00194 1.000 67.78313 393 ARG A N 1
ATOM 2865 C CA . ARG A 1 382 ? 4.82085 106.24710 56.06310 1.000 65.30401 393 ARG A CA 1
ATOM 2866 C C . ARG A 1 382 ? 4.09381 104.90772 56.05127 1.000 61.99856 393 ARG A C 1
ATOM 2867 O O . ARG A 1 382 ? 2.92528 104.85417 55.65335 1.000 64.44902 393 ARG A O 1
ATOM 2875 N N . SER A 1 383 ? 4.74914 103.82964 56.48834 1.000 63.46363 394 SER A N 1
ATOM 2876 C CA . SER A 1 383 ? 4.11321 102.51775 56.52807 1.000 56.07245 394 SER A CA 1
ATOM 2877 C C . SER A 1 383 ? 2.97898 102.43631 57.54283 1.000 64.52597 394 SER A C 1
ATOM 2878 O O . SER A 1 383 ? 2.20199 101.47680 57.49850 1.000 60.87986 394 SER A O 1
ATOM 2881 N N . TRP A 1 384 ? 2.86481 103.40372 58.45113 1.000 65.50467 395 TRP A N 1
ATOM 2882 C CA . TRP A 1 384 ? 1.73712 103.46932 59.37265 1.000 64.57450 395 TRP A CA 1
ATOM 2883 C C . TRP A 1 384 ? 0.50092 104.10407 58.74689 1.000 68.38525 395 TRP A C 1
ATOM 2884 O O . TRP A 1 384 ? -0.45596 104.40998 59.46806 1.000 59.43608 395 TRP A O 1
ATOM 2895 N N . GLY A 1 385 ? 0.49895 104.30672 57.43198 1.000 67.58582 396 GLY A N 1
ATOM 2896 C CA . GLY A 1 385 ? -0.61991 104.91379 56.75513 1.000 65.36849 396 GLY A CA 1
ATOM 2897 C C . GLY A 1 385 ? -0.40815 106.39432 56.51884 1.000 67.84410 396 GLY A C 1
ATOM 2898 O O . GLY A 1 385 ? 0.53191 107.00371 57.03999 1.000 69.94108 396 GLY A O 1
ATOM 2899 N N . PRO A 1 386 ? -1.28835 107.00659 55.72098 1.000 69.20902 397 PRO A N 1
ATOM 2900 C CA . PRO A 1 386 ? -1.13921 108.43950 55.42132 1.000 66.64315 397 PRO A CA 1
ATOM 2901 C C . PRO A 1 386 ? -1.42932 109.35010 56.60233 1.000 61.91442 397 PRO A C 1
ATOM 2902 O O . PRO A 1 386 ? -1.10355 110.54239 56.52941 1.000 63.08789 397 PRO A O 1
ATOM 2906 N N . ASP A 1 387 ? -2.02448 108.83845 57.67802 1.000 62.71274 398 ASP A N 1
ATOM 2907 C CA . ASP A 1 387 ? -2.34960 109.62806 58.86169 1.000 65.96485 398 ASP A CA 1
ATOM 2908 C C . ASP A 1 387 ? -1.42831 109.28779 60.03000 1.000 64.22576 398 ASP A C 1
ATOM 2909 O O . ASP A 1 387 ? -1.85765 109.22650 61.18419 1.000 64.17576 398 ASP A O 1
ATOM 2914 N N . ALA A 1 388 ? -0.14430 109.06585 59.73810 1.000 59.40424 399 ALA A N 1
ATOM 2915 C CA . ALA A 1 388 ? 0.79784 108.65137 60.77080 1.000 57.72472 399 ALA A CA 1
ATOM 2916 C C . ALA A 1 388 ? 1.11199 109.76513 61.76038 1.000 57.23556 399 ALA A C 1
ATOM 2917 O O . ALA A 1 388 ? 1.57570 109.47685 62.86888 1.000 57.71580 399 ALA A O 1
ATOM 2919 N N . ALA A 1 389 ? 0.87273 111.02080 61.39269 1.000 52.97418 400 ALA A N 1
ATOM 2920 C CA . ALA A 1 389 ? 1.15081 112.14971 62.26878 1.000 52.41768 400 ALA A CA 1
ATOM 2921 C C . ALA A 1 389 ? -0.02061 112.50571 63.17428 1.000 62.73008 400 ALA A C 1
ATOM 2922 O O . ALA A 1 389 ? 0.09792 113.43772 63.97688 1.000 68.23831 400 ALA A O 1
ATOM 2924 N N . GLU A 1 390 ? -1.13906 111.79563 63.07010 1.000 61.64094 401 GLU A N 1
ATOM 2925 C CA . GLU A 1 390 ? -2.31982 112.07757 63.87121 1.000 63.86294 401 GLU A CA 1
ATOM 2926 C C . GLU A 1 390 ? -2.37088 111.16053 65.08700 1.0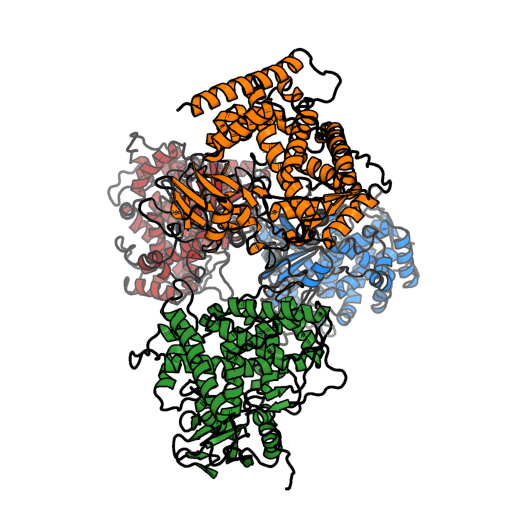00 57.75730 401 GLU A C 1
ATOM 2927 O O . GLU A 1 390 ? -1.92942 110.00939 65.03990 1.000 51.59651 401 GLU A O 1
ATOM 2933 N N . PHE A 1 391 ? -2.91797 111.68522 66.18155 1.000 56.87293 402 PHE A N 1
ATOM 2934 C CA . PHE A 1 391 ? -3.13274 110.90400 67.39865 1.000 58.71170 402 PHE A CA 1
ATOM 2935 C C . PHE A 1 391 ? -4.47694 110.19765 67.26659 1.000 60.15307 402 PHE A C 1
ATOM 2936 O O . PHE A 1 391 ? -5.53441 110.81826 67.40101 1.000 57.98636 402 PHE A O 1
ATOM 2944 N N . LYS A 1 392 ? -4.43757 108.89597 66.98742 1.000 59.50396 403 LYS A N 1
ATOM 2945 C CA . LYS A 1 392 ? -5.64574 108.09160 66.81118 1.000 62.12090 403 LYS A CA 1
ATOM 2946 C C . LYS A 1 392 ? -5.46406 106.78548 67.57478 1.000 60.61226 403 LYS A C 1
ATOM 2947 O O . LYS A 1 392 ? -4.81971 105.85040 67.07204 1.000 58.06059 403 LYS A O 1
ATOM 2953 N N . PRO A 1 393 ? -6.01013 106.68453 68.78995 1.000 57.19905 404 PRO A N 1
ATOM 2954 C CA . PRO A 1 393 ? -5.80187 105.46482 69.59024 1.000 50.46156 404 PRO A CA 1
ATOM 2955 C C . PRO A 1 393 ? -6.33398 104.20283 68.93684 1.000 59.96903 404 PRO A C 1
ATOM 2956 O O . PRO A 1 393 ? -5.73331 103.13402 69.10642 1.000 57.44908 404 PRO A O 1
ATOM 2960 N N . GLU A 1 394 ? -7.43986 104.29070 68.19073 1.000 60.38541 405 GLU A N 1
ATOM 2961 C CA . GLU A 1 394 ? -8.01097 103.10413 67.56226 1.000 60.86506 405 GLU A CA 1
ATOM 2962 C C . GLU A 1 394 ? -7.05834 102.46651 66.55909 1.000 64.35701 405 GLU A C 1
ATOM 2963 O O . GLU A 1 394 ? -7.24552 101.29960 66.19507 1.000 58.36764 405 GLU A O 1
ATOM 2969 N N . ARG A 1 395 ? -6.04175 103.20608 66.11070 1.000 57.57067 406 ARG A N 1
ATOM 2970 C CA . ARG A 1 395 ? -5.04883 102.65294 65.19643 1.000 61.77942 406 ARG A CA 1
ATOM 2971 C C . ARG A 1 395 ? -4.29370 101.48567 65.81733 1.000 63.04554 406 ARG A C 1
ATOM 2972 O O . ARG A 1 395 ? -3.94851 100.52737 65.11623 1.000 64.72348 406 ARG A O 1
ATOM 2980 N N . MET A 1 396 ? -4.03651 101.53959 67.12364 1.000 58.46186 407 MET A N 1
ATOM 2981 C CA . MET A 1 396 ? -3.17415 100.56656 67.78294 1.000 63.73130 407 MET A CA 1
ATOM 2982 C C . MET A 1 396 ? -3.89122 99.27315 68.15183 1.000 64.22439 407 MET A C 1
ATOM 2983 O O . MET A 1 396 ? -3.34337 98.48337 68.92864 1.000 68.40569 407 MET A O 1
ATOM 2988 N N . SER A 1 397 ? -5.08604 99.03235 67.62005 1.000 65.14450 408 SER A N 1
ATOM 2989 C CA . SER A 1 397 ? -5.75824 97.76572 67.86091 1.000 67.56992 408 SER A CA 1
ATOM 2990 C C . SER A 1 397 ? -5.09606 96.65124 67.05386 1.000 73.24151 408 SER A C 1
ATOM 2991 O O . SER A 1 397 ? -4.40485 96.89037 66.05951 1.000 71.64148 408 SER A O 1
ATOM 2994 N N . THR A 1 398 ? -5.32039 95.41203 67.49809 1.000 77.68732 409 THR A N 1
ATOM 2995 C CA . THR A 1 398 ? -4.70922 94.26605 66.83155 1.000 77.97622 409 THR A CA 1
ATOM 2996 C C . THR A 1 398 ? -5.21551 94.11119 65.40248 1.000 75.96686 409 THR A C 1
ATOM 2997 O O . THR A 1 398 ? -4.45344 93.71294 64.51378 1.000 79.96209 409 THR A O 1
ATOM 3001 N N . GLU A 1 399 ? -6.48646 94.43439 65.15541 1.000 79.56239 410 GLU A N 1
ATOM 3002 C CA . GLU A 1 399 ? -7.02369 94.30874 63.80404 1.000 80.85167 410 GLU A CA 1
ATOM 3003 C C . GLU A 1 399 ? -6.52743 95.43029 62.89982 1.000 77.86505 410 GLU A C 1
ATOM 3004 O O . GLU A 1 399 ? -6.17936 95.18659 61.73915 1.000 83.85196 410 GLU A O 1
ATOM 3010 N N . ASN A 1 400 ? -6.48990 96.66557 63.40892 1.000 69.93449 411 ASN A N 1
ATOM 3011 C CA . ASN A 1 400 ? -6.06735 97.79189 62.58105 1.000 76.54463 411 ASN A CA 1
ATOM 3012 C C . ASN A 1 400 ? -4.58918 97.70959 62.21745 1.000 77.34924 411 ASN A C 1
ATOM 3013 O O . ASN A 1 400 ? -4.18486 98.20993 61.16136 1.000 78.64052 411 ASN A O 1
ATOM 3018 N N . ARG A 1 401 ? -3.77062 97.09176 63.07191 1.000 73.71069 412 ARG A N 1
ATOM 3019 C CA . ARG A 1 401 ? -2.34888 96.96439 62.77598 1.000 71.19180 412 ARG A CA 1
ATOM 3020 C C . ARG A 1 401 ? -2.05610 95.77994 61.86648 1.000 70.71276 412 ARG A C 1
ATOM 3021 O O . ARG A 1 401 ? -1.04019 95.78161 61.16212 1.000 70.85406 412 ARG A O 1
ATOM 3029 N N . ARG A 1 402 ? -2.91925 94.76275 61.87381 1.000 77.35328 413 ARG A N 1
ATOM 3030 C CA . ARG A 1 402 ? -2.76178 93.64084 60.95692 1.000 80.74479 413 ARG A CA 1
ATOM 3031 C C . ARG A 1 402 ? -2.99494 94.05409 59.50808 1.000 74.45173 413 ARG A C 1
ATOM 3032 O O . ARG A 1 402 ? -2.56473 93.34423 58.59268 1.000 74.48256 413 ARG A O 1
ATOM 3040 N N . LYS A 1 403 ? -3.64329 95.19528 59.28500 1.000 79.80096 414 LYS A N 1
ATOM 3041 C CA . LYS A 1 403 ? -3.92732 95.71199 57.95391 1.000 77.40338 414 LYS A CA 1
ATOM 3042 C C . LYS A 1 403 ? -2.80378 96.58192 57.40257 1.000 76.33055 414 LYS A C 1
ATOM 3043 O O . LYS A 1 403 ? -3.00725 97.26750 56.39520 1.000 75.68165 414 LYS A O 1
ATOM 3049 N N . LEU A 1 404 ? -1.62893 96.57144 58.03189 1.000 76.21017 415 LEU A N 1
ATOM 3050 C CA . LEU A 1 404 ? -0.54111 97.47100 57.66296 1.000 76.46846 415 LEU A CA 1
ATOM 3051 C C . LEU A 1 404 ? 0.56554 96.78027 56.87594 1.000 72.38197 415 LEU A C 1
ATOM 3052 O O . LEU A 1 404 ? 0.98225 97.27724 55.82591 1.000 74.85187 415 LEU A O 1
ATOM 3057 N N . GLY A 1 405 ? 1.05838 95.64788 57.36544 1.000 70.32537 416 GLY A N 1
ATOM 3058 C CA . GLY A 1 405 ? 2.20021 95.00198 56.76684 1.000 74.24801 416 GLY A CA 1
ATOM 3059 C C . GLY A 1 405 ? 3.48447 95.36408 57.48559 1.000 77.25965 416 GLY A C 1
ATOM 3060 O O . GLY A 1 405 ? 3.52973 95.44995 58.71749 1.000 83.40128 416 GLY A O 1
ATOM 3061 N N . PRO A 1 406 ? 4.56051 95.58791 56.72399 1.000 77.00647 417 PRO A N 1
ATOM 3062 C CA . PRO A 1 406 ? 5.85456 95.90593 57.34617 1.000 62.14963 417 PRO A CA 1
ATOM 3063 C C . PRO A 1 406 ? 5.84323 97.23061 58.09254 1.000 65.30712 417 PRO A C 1
ATOM 3064 O O . PRO A 1 406 ? 5.81041 98.30129 57.47778 1.000 64.90633 417 PRO A O 1
ATOM 3068 N N . HIS A 1 407 ? 5.87235 97.16593 59.42172 1.000 65.63031 418 HIS A N 1
ATOM 3069 C CA . HIS A 1 407 ? 5.91280 98.36012 60.25147 1.000 64.04083 418 HIS A CA 1
ATOM 3070 C C . HIS A 1 407 ? 6.57286 98.01051 61.57668 1.000 61.97155 418 HIS A C 1
ATOM 3071 O O . HIS A 1 407 ? 6.50683 96.86701 62.03621 1.000 61.22123 418 HIS A O 1
ATOM 3078 N N . ILE A 1 408 ? 7.20943 99.00637 62.18723 1.000 50.10964 419 ILE A N 1
ATOM 3079 C CA . ILE A 1 408 ? 7.96097 98.82701 63.42404 1.000 56.52938 419 ILE A CA 1
ATOM 3080 C C . ILE A 1 408 ? 7.21260 99.51198 64.55823 1.000 54.17178 419 ILE A C 1
ATOM 3081 O O . ILE A 1 408 ? 6.77104 100.65916 64.41789 1.000 52.88823 419 ILE A O 1
ATOM 3086 N N . TYR A 1 409 ? 7.06598 98.80364 65.67963 1.000 48.67387 420 TYR A N 1
ATOM 3087 C CA . TYR A 1 409 ? 6.52449 99.39072 66.90686 1.000 50.68879 420 TYR A CA 1
ATOM 3088 C C . TYR A 1 409 ? 7.18738 98.66760 68.08132 1.000 51.60230 420 TYR A C 1
ATOM 3089 O O . TYR A 1 409 ? 6.66713 97.67084 68.58607 1.000 55.14879 420 TYR A O 1
ATOM 3098 N N . LYS A 1 410 ? 8.33926 99.18226 68.50570 1.000 51.21661 421 LYS A N 1
ATOM 3099 C CA . LYS A 1 410 ? 9.11940 98.59182 69.59337 1.000 55.04982 421 LYS A CA 1
ATOM 3100 C C . LYS A 1 410 ? 9.51045 99.66898 70.59897 1.000 51.32101 421 LYS A C 1
ATOM 3101 O O . LYS A 1 410 ? 10.69780 99.96629 70.77581 1.000 52.62579 421 LYS A O 1
ATOM 3107 N N . PRO A 1 411 ? 8.53380 100.26481 71.29388 1.000 50.42037 422 PRO A N 1
ATOM 3108 C CA . PRO A 1 411 ? 8.87520 101.31003 72.27245 1.000 46.82497 422 PRO A CA 1
ATOM 3109 C C . PRO A 1 411 ? 9.65541 100.79250 73.46866 1.000 42.52706 422 PRO A C 1
ATOM 3110 O O . PRO A 1 411 ? 10.24006 101.60124 74.19945 1.000 39.80679 422 PRO A O 1
ATOM 3114 N N . PHE A 1 412 ? 9.68902 99.47837 73.68991 1.000 45.37067 423 PHE A N 1
ATOM 3115 C CA . PHE A 1 412 ? 10.41579 98.88461 74.80425 1.000 40.47241 423 PHE A CA 1
ATOM 3116 C C . PHE A 1 412 ? 11.63681 98.09023 74.34788 1.000 42.61874 423 PHE A C 1
ATOM 3117 O O . PHE A 1 412 ? 12.11652 97.22191 75.08345 1.000 41.91009 423 PHE A O 1
ATOM 3125 N N . GLY A 1 413 ? 12.14884 98.36683 73.15088 1.000 49.16244 424 GLY A N 1
ATOM 3126 C CA . GLY A 1 413 ? 13.30638 97.65055 72.65608 1.000 47.87009 424 GLY A CA 1
ATOM 3127 C C . GLY A 1 413 ? 12.95219 96.25945 72.15886 1.000 47.34328 424 GLY A C 1
ATOM 3128 O O . GLY A 1 413 ? 11.78400 95.91445 71.94571 1.000 46.58400 424 GLY A O 1
ATOM 3129 N N . VAL A 1 414 ? 13.99560 95.44587 71.97676 1.000 49.22663 425 VAL A N 1
ATOM 3130 C CA . VAL A 1 414 ? 13.85977 94.08991 71.45649 1.000 45.92433 425 VAL A CA 1
ATOM 3131 C C . VAL A 1 414 ? 14.90491 93.19984 72.11414 1.000 47.96473 425 VAL A C 1
ATOM 3132 O O . VAL A 1 414 ? 15.90064 93.67261 72.66533 1.000 48.56724 425 VAL A O 1
ATOM 3136 N N . GLY A 1 415 ? 14.67458 91.89366 72.04153 1.000 48.42813 426 GLY A N 1
ATOM 3137 C CA . GLY A 1 415 ? 15.66281 90.92753 72.46479 1.000 39.32792 426 GLY A CA 1
ATOM 3138 C C . GLY A 1 415 ? 15.70339 90.71822 73.96612 1.000 54.09302 426 GLY A C 1
ATOM 3139 O O . GLY A 1 415 ? 14.87264 91.21739 74.73037 1.000 56.68643 426 GLY A O 1
ATOM 3140 N N . GLU A 1 416 ? 16.71133 89.94898 74.38860 1.000 56.85661 427 GLU A N 1
ATOM 3141 C CA . GLU A 1 416 ? 16.88984 89.66198 75.80718 1.000 53.28794 427 GLU A CA 1
ATOM 3142 C C . GLU A 1 416 ? 17.16832 90.91949 76.61864 1.000 56.57712 427 GLU A C 1
ATOM 3143 O O . GLU A 1 416 ? 16.89864 90.93895 77.82480 1.000 56.51714 427 GLU A O 1
ATOM 3149 N N . ARG A 1 417 ? 17.69770 91.96876 75.98943 1.000 55.85720 428 ARG A N 1
ATOM 3150 C CA . ARG A 1 417 ? 17.92624 93.24328 76.65619 1.000 46.71272 428 ARG A CA 1
ATOM 3151 C C . ARG A 1 417 ? 16.85647 94.27224 76.31282 1.000 45.07710 428 ARG A C 1
ATOM 3152 O O . ARG A 1 417 ? 17.13614 95.47542 76.28186 1.000 49.07305 428 ARG A O 1
ATOM 3160 N N . ALA A 1 418 ? 15.63528 93.81918 76.04243 1.000 48.01883 429 ALA A N 1
ATOM 3161 C CA . ALA A 1 418 ? 14.49972 94.72408 76.00063 1.000 50.72721 429 ALA A CA 1
ATOM 3162 C C . ALA A 1 418 ? 14.14741 95.15490 77.42384 1.000 44.59077 429 ALA A C 1
ATOM 3163 O O . ALA A 1 418 ? 14.75253 94.71388 78.40490 1.000 46.33415 429 ALA A O 1
ATOM 3165 N N . CYS A 1 419 ? 13.14683 96.02175 77.54104 1.000 47.27888 430 CYS A N 1
ATOM 3166 C CA . CYS A 1 419 ? 12.84184 96.64646 78.82305 1.000 48.09116 430 CYS A CA 1
ATOM 3167 C C . CYS A 1 419 ? 12.31877 95.62216 79.82264 1.000 44.47941 430 CYS A C 1
ATOM 3168 O O . CYS A 1 419 ? 11.24181 95.04863 79.62986 1.000 48.28098 430 CYS A O 1
ATOM 3171 N N . ILE A 1 420 ? 13.07019 95.41261 80.90722 1.000 39.79065 431 ILE A N 1
ATOM 3172 C CA . ILE A 1 420 ? 12.61641 94.50999 81.95823 1.000 48.89442 431 ILE A CA 1
ATOM 3173 C C . ILE A 1 420 ? 11.40544 95.06983 82.69824 1.000 50.83256 431 ILE A C 1
ATOM 3174 O O . ILE A 1 420 ? 10.66588 94.30890 83.33380 1.000 44.70826 431 ILE A O 1
ATOM 3179 N N . GLY A 1 421 ? 11.17041 96.37924 82.62309 1.000 44.26133 432 GLY A N 1
ATOM 3180 C CA . GLY A 1 421 ? 10.07954 96.98978 83.35730 1.000 45.06962 432 GLY A CA 1
ATOM 3181 C C . GLY A 1 421 ? 8.88686 97.36702 82.50295 1.000 46.77351 432 GLY A C 1
ATOM 3182 O O . GLY A 1 421 ? 8.15332 98.30216 82.83533 1.000 47.99822 432 GLY A O 1
ATOM 3183 N N . ARG A 1 422 ? 8.67931 96.64598 81.39906 1.000 51.99295 433 ARG A N 1
ATOM 3184 C CA . ARG A 1 422 ? 7.56309 96.95669 80.51105 1.000 51.26137 433 ARG A CA 1
ATOM 3185 C C . ARG A 1 422 ? 6.22755 96.73274 81.20862 1.000 51.47886 433 ARG A C 1
ATOM 3186 O O . ARG A 1 422 ? 5.34454 97.59785 81.17959 1.000 47.75239 433 ARG A O 1
ATOM 3194 N N . GLN A 1 423 ? 6.06034 95.56929 81.84077 1.000 52.52838 434 GLN A N 1
ATOM 3195 C CA . GLN A 1 423 ? 4.81740 95.29165 82.55054 1.000 45.63610 434 GLN A CA 1
ATOM 3196 C C . GLN A 1 423 ? 4.64115 96.21648 83.74777 1.000 48.55176 434 GLN A C 1
ATOM 3197 O O . GLN A 1 423 ? 3.50688 96.54373 84.11498 1.000 48.57767 434 GLN A O 1
ATOM 3203 N N . PHE A 1 424 ? 5.74374 96.65021 84.36193 1.000 49.30978 435 PHE A N 1
ATOM 3204 C CA . PHE A 1 424 ? 5.65424 97.62156 85.44570 1.000 43.15023 435 PHE A CA 1
ATOM 3205 C C . PHE A 1 424 ? 5.21152 98.97987 84.92024 1.000 47.28102 435 PHE A C 1
ATOM 3206 O O . PHE A 1 424 ? 4.34056 99.63126 85.50864 1.000 52.18470 435 PHE A O 1
ATOM 3214 N N . ALA A 1 425 ? 5.80471 99.42309 83.80964 1.000 46.15172 436 ALA A N 1
ATOM 3215 C CA . ALA A 1 425 ? 5.46608 100.72877 83.25415 1.000 48.14402 436 ALA A CA 1
ATOM 3216 C C . ALA A 1 425 ? 4.02284 100.76359 82.76787 1.000 44.92417 436 ALA A C 1
ATOM 3217 O O . ALA A 1 425 ? 3.28622 101.71577 83.04727 1.000 39.60428 436 ALA A O 1
ATOM 3219 N N . GLN A 1 426 ? 3.59814 99.72928 82.03945 1.000 44.44205 437 GLN A N 1
ATOM 3220 C CA . GLN A 1 426 ? 2.23330 99.70806 81.52578 1.000 48.88226 437 GLN A CA 1
ATOM 3221 C C . GLN A 1 426 ? 1.20821 99.65649 82.65081 1.000 47.13385 437 GLN A C 1
ATOM 3222 O O . GLN A 1 426 ? 0.10783 100.19911 82.50953 1.000 48.73434 437 GLN A O 1
ATOM 3228 N N . HIS A 1 427 ? 1.54964 99.03088 83.77775 1.000 49.01377 438 HIS A N 1
ATOM 3229 C CA . HIS A 1 427 ? 0.61912 98.99360 84.90028 1.000 46.66859 438 HIS A CA 1
ATOM 3230 C C . HIS A 1 427 ? 0.49195 100.36495 85.55221 1.000 49.12004 438 HIS A C 1
ATOM 3231 O O . HIS A 1 427 ? -0.62058 100.84080 85.80546 1.000 51.64490 438 HIS A O 1
ATOM 3238 N N . GLU A 1 428 ? 1.62321 101.02264 85.82271 1.000 47.55741 439 GLU A N 1
ATOM 3239 C CA . GLU A 1 428 ? 1.57612 102.30940 86.51113 1.000 51.64897 439 GLU A CA 1
ATOM 3240 C C . GLU A 1 428 ? 1.03678 103.41699 85.61505 1.000 45.13524 439 GLU A C 1
ATOM 3241 O O . GLU A 1 428 ? 0.42336 104.36769 86.11324 1.000 49.71460 439 GLU A O 1
ATOM 3247 N N . MET A 1 429 ? 1.25391 103.32085 84.30118 1.000 47.99489 440 MET A N 1
ATOM 3248 C CA . MET A 1 429 ? 0.77389 104.36611 83.40337 1.000 43.36438 440 MET A CA 1
ATOM 3249 C C . MET A 1 429 ? -0.74502 104.36098 83.29404 1.000 43.43904 440 MET A C 1
ATOM 3250 O O . MET A 1 429 ? -1.35640 105.42525 83.14836 1.000 46.80275 440 MET A O 1
ATOM 3255 N N . VAL A 1 430 ? -1.37008 103.18586 83.36931 1.000 47.31757 441 VAL A N 1
ATOM 3256 C CA . VAL A 1 430 ? -2.82369 103.11039 83.26721 1.000 49.34759 441 VAL A CA 1
ATOM 3257 C C . VAL A 1 430 ? -3.48281 103.58602 84.55662 1.000 48.07765 441 VAL A C 1
ATOM 3258 O O . VAL A 1 430 ? -4.43862 104.36912 84.52459 1.000 54.99014 441 VAL A O 1
ATOM 3262 N N . ILE A 1 431 ? -2.98736 103.12250 85.70852 1.000 37.83250 442 ILE A N 1
ATOM 3263 C CA . ILE A 1 431 ? -3.56332 103.54130 86.98514 1.000 45.54754 442 ILE A CA 1
ATOM 3264 C C . ILE A 1 431 ? -3.45014 105.05035 87.15113 1.000 48.96053 442 ILE A C 1
ATOM 3265 O O . ILE A 1 431 ? -4.37273 105.70652 87.65043 1.000 53.31442 442 ILE A O 1
ATOM 3270 N N . ALA A 1 432 ? -2.31868 105.62415 86.73554 1.000 48.71093 443 ALA A N 1
ATOM 3271 C CA . ALA A 1 432 ? -2.12547 107.06462 86.86246 1.000 44.64103 443 ALA A CA 1
ATOM 3272 C C . ALA A 1 432 ? -3.10950 107.82875 85.98608 1.000 46.08058 443 ALA A C 1
ATOM 3273 O O . ALA A 1 432 ? -3.73093 108.80074 86.43086 1.000 42.67751 443 ALA A O 1
ATOM 3275 N N . LEU A 1 433 ? -3.26454 107.40060 84.73098 1.000 44.98842 444 LEU A N 1
ATOM 3276 C CA . LEU A 1 433 ? -4.17547 108.09002 83.82318 1.000 48.38044 444 LEU A CA 1
ATOM 3277 C C . LEU A 1 433 ? -5.62949 107.85198 84.20705 1.000 46.48140 444 LEU A C 1
ATOM 3278 O O . LEU A 1 433 ? -6.45703 108.76623 84.11555 1.000 50.11612 444 LEU A O 1
ATOM 3283 N N . ALA A 1 434 ? -5.96126 106.63008 84.63145 1.000 47.96540 445 ALA A N 1
ATOM 3284 C CA . ALA A 1 434 ? -7.33737 106.33185 85.01384 1.000 50.55339 445 ALA A CA 1
ATOM 3285 C C . ALA A 1 434 ? -7.77485 107.18344 86.19645 1.000 51.70845 445 ALA A C 1
ATOM 3286 O O . ALA A 1 434 ? -8.90170 107.69141 86.22065 1.000 51.39314 445 ALA A O 1
ATOM 3288 N N . ALA A 1 435 ? -6.89188 107.36074 87.18256 1.000 48.29793 446 ALA A N 1
ATOM 3289 C CA . ALA A 1 435 ? -7.23561 108.17309 88.34483 1.000 50.84166 446 ALA A CA 1
ATOM 3290 C C . ALA A 1 435 ? -7.41382 109.63855 87.96589 1.000 46.34417 446 ALA A C 1
ATOM 3291 O O . ALA A 1 435 ? -8.32855 110.30630 88.46083 1.000 54.22865 446 ALA A O 1
ATOM 3293 N N . ILE A 1 436 ? -6.55525 110.15470 87.08678 1.000 44.15845 447 ILE A N 1
ATOM 3294 C CA . ILE A 1 436 ? -6.63996 111.56042 86.70214 1.000 50.72411 447 ILE A CA 1
ATOM 3295 C C . ILE A 1 436 ? -7.92610 111.82714 85.92625 1.000 49.57815 447 ILE A C 1
ATOM 3296 O O . ILE A 1 436 ? -8.65209 112.78731 86.20953 1.000 53.44537 447 ILE A O 1
ATOM 3301 N N . LEU A 1 437 ? -8.23198 110.97648 84.94205 1.000 43.96383 448 LEU A N 1
ATOM 3302 C CA . LEU A 1 437 ? -9.44993 111.15405 84.15621 1.000 50.87185 448 LEU A CA 1
ATOM 3303 C C . LEU A 1 437 ? -10.70444 110.96322 84.99858 1.000 54.58719 448 LEU A C 1
ATOM 3304 O O . LEU A 1 437 ? -11.73671 111.58572 84.72306 1.000 54.69347 448 LEU A O 1
ATOM 3309 N N . HIS A 1 438 ? -10.63817 110.10683 86.01660 1.000 47.96152 449 HIS A N 1
ATOM 3310 C CA . HIS A 1 438 ? -11.78959 109.86063 86.87491 1.000 56.50244 449 HIS A CA 1
ATOM 3311 C C . HIS A 1 438 ? -12.04950 111.01830 87.83156 1.000 59.19986 449 HIS A C 1
ATOM 3312 O O . HIS A 1 438 ? -13.21087 111.32578 88.12242 1.000 59.62712 449 HIS A O 1
ATOM 3319 N N . GLN A 1 439 ? -10.99382 111.67525 88.31244 1.000 52.28714 450 GLN A N 1
ATOM 3320 C CA . GLN A 1 439 ? -11.10905 112.70956 89.33212 1.000 50.69181 450 GLN A CA 1
ATOM 3321 C C . GLN A 1 439 ? -11.11693 114.12478 88.77523 1.000 54.33159 450 GLN A C 1
ATOM 3322 O O . GLN A 1 439 ? -11.77481 114.99774 89.35130 1.000 54.33238 450 GLN A O 1
ATOM 3328 N N . PHE A 1 440 ? -10.40010 114.38229 87.68436 1.000 54.68231 451 PHE A N 1
ATOM 3329 C CA . PHE A 1 440 ? -10.24741 115.73173 87.16333 1.000 56.42353 451 PHE A CA 1
ATOM 3330 C C . PHE A 1 440 ? -10.64191 115.78272 85.69566 1.000 54.89270 451 PHE A C 1
ATOM 3331 O O . PHE A 1 440 ? -10.71169 114.76028 85.00885 1.000 52.58533 451 PHE A O 1
ATOM 3339 N N . GLU A 1 441 ? -10.90326 116.99858 85.22673 1.000 54.33331 452 GLU A N 1
ATOM 3340 C CA . GLU A 1 441 ? -10.98028 117.29684 83.80636 1.000 62.12840 452 GLU A CA 1
ATOM 3341 C C . GLU A 1 441 ? -9.81441 118.20336 83.43318 1.000 61.01098 452 GLU A C 1
ATOM 3342 O O . GLU A 1 441 ? -9.35418 119.01583 84.24115 1.000 53.40513 452 GLU A O 1
ATOM 3348 N N . LEU A 1 442 ? -9.33031 118.04628 82.20575 1.000 60.54564 453 LEU A N 1
ATOM 3349 C CA . LEU A 1 442 ? -8.06754 118.63460 81.78039 1.000 59.86282 453 LEU A CA 1
ATOM 3350 C C . LEU A 1 442 ? -8.33221 119.88223 80.94661 1.000 61.59453 453 LEU A C 1
ATOM 3351 O O . LEU A 1 442 ? -9.04252 119.82115 79.93733 1.000 65.31105 453 LEU A O 1
ATOM 3356 N N . GLU A 1 443 ? -7.75771 121.00617 81.36710 1.000 60.96001 454 GLU A N 1
ATOM 3357 C CA . GLU A 1 443 ? -7.83874 122.24840 80.60772 1.000 67.09975 454 GLU A CA 1
ATOM 3358 C C . GLU A 1 443 ? -6.46627 122.58115 80.04110 1.000 68.22291 454 GLU A C 1
ATOM 3359 O O . GLU A 1 443 ? -5.54164 122.88317 80.81319 1.000 59.17602 454 GLU A O 1
ATOM 3365 N N . PRO A 1 444 ? -6.27606 122.53525 78.72682 1.000 58.90857 455 PRO A N 1
ATOM 3366 C CA . PRO A 1 444 ? -4.98282 122.90435 78.14733 1.000 57.22715 455 PRO A CA 1
ATOM 3367 C C . PRO A 1 444 ? -4.79527 124.41578 78.14402 1.000 62.67612 455 PRO A C 1
ATOM 3368 O O . PRO A 1 444 ? -5.72498 125.19145 78.37004 1.000 67.17202 455 PRO A O 1
ATOM 3372 N N . ARG A 1 445 ? -3.55610 124.82386 77.88105 1.000 63.93590 456 ARG A N 1
ATOM 3373 C CA . ARG A 1 445 ? -3.21840 126.23986 77.81028 1.000 70.80707 456 ARG A CA 1
ATOM 3374 C C . ARG A 1 445 ? -3.50993 126.76668 76.41206 1.000 69.65679 456 ARG A C 1
ATOM 3375 O O . ARG A 1 445 ? -2.96325 126.23332 75.43608 1.000 63.43468 456 ARG A O 1
ATOM 3383 N N . PRO A 1 446 ? -4.35127 127.78872 76.26480 1.000 73.40376 457 PRO A N 1
ATOM 3384 C CA . PRO A 1 446 ? -4.66987 128.29322 74.92308 1.000 75.31450 457 PRO A CA 1
ATOM 3385 C C . PRO A 1 446 ? -3.43919 128.86857 74.23771 1.000 72.55099 457 PRO A C 1
ATOM 3386 O O . PRO A 1 446 ? -2.60866 129.53394 74.86056 1.000 69.67769 457 PRO A O 1
ATOM 3390 N N . GLY A 1 447 ? -3.32740 128.59843 72.93700 1.000 66.72809 458 GLY A N 1
ATOM 3391 C CA . GLY A 1 447 ? -2.19746 129.04056 72.15203 1.000 73.09774 458 GLY A CA 1
ATOM 3392 C C . GLY A 1 447 ? -0.97735 128.14990 72.21885 1.000 71.91506 458 GLY A C 1
ATOM 3393 O O . GLY A 1 447 ? -0.11808 128.23572 71.33320 1.000 76.08559 458 GLY A O 1
ATOM 3394 N N . TYR A 1 448 ? -0.86867 127.29851 73.23511 1.000 69.37110 459 TYR A N 1
ATOM 3395 C CA . TYR A 1 448 ? 0.27288 126.40311 73.34322 1.000 66.10992 459 TYR A CA 1
ATOM 3396 C C . TYR A 1 448 ? 0.25793 125.37207 72.22150 1.000 64.11410 459 TYR A C 1
ATOM 3397 O O . TYR A 1 448 ? -0.80181 124.90170 71.79914 1.000 59.21010 459 TYR A O 1
ATOM 3406 N N . GLU A 1 449 ? 1.44830 125.01869 71.74276 1.000 63.40380 460 GLU A N 1
ATOM 3407 C CA . GLU A 1 449 ? 1.61607 123.96216 70.75909 1.000 64.30156 460 GLU A CA 1
ATOM 3408 C C . GLU A 1 449 ? 2.74810 123.04387 71.19767 1.000 64.42966 460 GLU A C 1
ATOM 3409 O O . GLU A 1 449 ? 3.67659 123.46331 71.89423 1.000 61.40586 460 GLU A O 1
ATOM 3415 N N . LEU A 1 450 ? 2.65489 121.78145 70.78402 1.000 57.76359 461 LEU A N 1
ATOM 3416 C CA . LEU A 1 450 ? 3.50513 120.72422 71.32226 1.000 54.44989 461 LEU A CA 1
ATOM 3417 C C . LEU A 1 450 ? 4.93777 120.89350 70.83299 1.000 58.53899 461 LEU A C 1
ATOM 3418 O O . LEU A 1 450 ? 5.21526 120.77124 69.63573 1.000 64.19229 461 LEU A O 1
ATOM 3423 N N . LYS A 1 451 ? 5.84742 121.17464 71.76213 1.000 61.81408 462 LYS A N 1
ATOM 3424 C CA . LYS A 1 451 ? 7.28028 121.18341 71.50762 1.000 57.42283 462 LYS A CA 1
ATOM 3425 C C . LYS A 1 451 ? 7.93096 120.11323 72.37053 1.000 54.72465 462 LYS A C 1
ATOM 3426 O O . LYS A 1 451 ? 7.61683 119.98734 73.55819 1.000 63.60369 462 LYS A O 1
ATOM 3432 N N . VAL A 1 452 ? 8.83022 119.33760 71.77312 1.000 52.76326 463 VAL A N 1
ATOM 3433 C CA . VAL A 1 452 ? 9.43751 118.18811 72.43419 1.000 55.06561 463 VAL A CA 1
ATOM 3434 C C . VAL A 1 452 ? 10.93116 118.43999 72.57591 1.000 55.35554 463 VAL A C 1
ATOM 3435 O O . VAL A 1 452 ? 11.64963 118.53259 71.57219 1.000 53.43626 463 VAL A O 1
ATOM 3439 N N . SER A 1 453 ? 11.39514 118.55110 73.81643 1.000 50.60079 464 SER A N 1
ATOM 3440 C CA . SER A 1 453 ? 12.81939 118.62980 74.09487 1.000 51.14828 464 SER A CA 1
ATOM 3441 C C . SER A 1 453 ? 13.39597 117.22498 74.23360 1.000 51.01760 464 SER A C 1
ATOM 3442 O O . SER A 1 453 ? 12.67441 116.24773 74.44508 1.000 53.85701 464 SER A O 1
ATOM 3445 N N . GLU A 1 454 ? 14.71585 117.13095 74.10559 1.000 52.59048 465 GLU A N 1
ATOM 3446 C CA . GLU A 1 454 ? 15.41099 115.84878 74.12896 1.000 53.80935 465 GLU A CA 1
ATOM 3447 C C . GLU A 1 454 ? 16.47308 115.88160 75.21870 1.000 56.26130 465 GLU A C 1
ATOM 3448 O O . GLU A 1 454 ? 17.46475 116.61049 75.10734 1.000 61.18295 465 GLU A O 1
ATOM 3454 N N . THR A 1 455 ? 16.25610 115.10466 76.26828 1.000 58.73011 466 THR A N 1
ATOM 3455 C CA . THR A 1 455 ? 17.24671 114.87559 77.31595 1.000 62.68837 466 THR A CA 1
ATOM 3456 C C . THR A 1 455 ? 17.73050 113.42823 77.19465 1.000 59.14654 466 THR A C 1
ATOM 3457 O O . THR A 1 455 ? 18.12688 113.03343 76.09353 1.000 62.44090 466 THR A O 1
ATOM 3461 N N . LEU A 1 456 ? 17.71516 112.62881 78.26071 1.000 63.47577 467 LEU A N 1
ATOM 3462 C CA . LEU A 1 456 ? 17.85284 111.18997 78.08771 1.000 64.68506 467 LEU A CA 1
ATOM 3463 C C . LEU A 1 456 ? 16.62476 110.59314 77.41864 1.000 61.88372 467 LEU A C 1
ATOM 3464 O O . LEU A 1 456 ? 16.71549 109.51309 76.82565 1.000 68.69128 467 LEU A O 1
ATOM 3469 N N . THR A 1 457 ? 15.48511 111.27673 77.49969 1.000 63.13230 468 THR A N 1
ATOM 3470 C CA . THR A 1 457 ? 14.23638 110.83717 76.89888 1.000 63.38012 468 THR A CA 1
ATOM 3471 C C . THR A 1 457 ? 13.57496 112.01018 76.18732 1.000 57.80685 468 THR A C 1
ATOM 3472 O O . THR A 1 457 ? 13.99895 113.16278 76.30777 1.000 56.36140 468 THR A O 1
ATOM 3476 N N . LEU A 1 458 ? 12.51984 111.70231 75.43850 1.000 55.34290 469 LEU A N 1
ATOM 3477 C CA . LEU A 1 458 ? 11.68210 112.73514 74.84491 1.000 60.01604 469 LEU A CA 1
ATOM 3478 C C . LEU A 1 458 ? 10.70181 113.25298 75.88939 1.000 53.72125 469 LEU A C 1
ATOM 3479 O O . LEU A 1 458 ? 10.08190 112.46804 76.61328 1.000 48.70611 469 LEU A O 1
ATOM 3484 N N . LYS A 1 459 ? 10.56457 114.57588 75.97017 1.000 54.08186 470 LYS A N 1
ATOM 3485 C CA . LYS A 1 459 ? 9.74084 115.19812 76.99016 1.000 50.91726 470 LYS A CA 1
ATOM 3486 C C . LYS A 1 459 ? 8.98313 116.38110 76.40371 1.000 54.73166 470 LYS A C 1
ATOM 3487 O O . LYS A 1 459 ? 9.54658 117.14644 75.60738 1.000 58.73234 470 LYS A O 1
ATOM 3493 N N . PRO A 1 460 ? 7.71063 116.55040 76.76511 1.000 53.73452 471 PRO A N 1
ATOM 3494 C CA . PRO A 1 460 ? 6.98003 117.76527 76.37166 1.000 51.15364 471 PRO A CA 1
ATOM 3495 C C . PRO A 1 460 ? 7.49331 118.96382 77.15616 1.000 55.17348 471 PRO A C 1
ATOM 3496 O O . PRO A 1 460 ? 7.50798 118.95294 78.38901 1.000 60.37387 471 PRO A O 1
ATOM 3500 N N . SER A 1 461 ? 7.91739 119.99811 76.43575 1.000 54.05396 472 SER A N 1
ATOM 3501 C CA . SER A 1 461 ? 8.47305 121.19782 77.04470 1.000 57.21390 472 SER A CA 1
ATOM 3502 C C . SER A 1 461 ? 7.39178 122.25755 77.21187 1.000 61.12260 472 SER A C 1
ATOM 3503 O O . SER A 1 461 ? 6.56922 122.46713 76.31468 1.000 63.24900 472 SER A O 1
ATOM 3506 N N . ASP A 1 462 ? 7.40253 122.91975 78.37212 1.000 62.52335 473 ASP A N 1
ATOM 3507 C CA . ASP A 1 462 ? 6.45270 123.98501 78.70115 1.000 58.99089 473 ASP A CA 1
ATOM 3508 C C . ASP A 1 462 ? 5.01201 123.47793 78.70911 1.000 65.73829 473 ASP A C 1
ATOM 3509 O O . ASP A 1 462 ? 4.07781 124.21535 78.38396 1.000 64.67802 473 ASP A O 1
ATOM 3514 N N . LEU A 1 463 ? 4.81597 122.21661 79.08809 1.000 64.86000 474 LEU A N 1
ATOM 3515 C CA . LEU A 1 463 ? 3.48580 121.61921 79.14182 1.000 60.33053 474 LEU A CA 1
ATOM 3516 C C . LEU A 1 463 ? 2.83229 121.96122 80.47591 1.000 58.92148 474 LEU A C 1
ATOM 3517 O O . LEU A 1 463 ? 3.30642 121.53452 81.53418 1.000 57.45854 474 LEU A O 1
ATOM 3522 N N . GLN A 1 464 ? 1.74983 122.73328 80.42225 1.000 63.31948 475 GLN A N 1
ATOM 3523 C CA . GLN A 1 464 ? 1.00553 123.13427 81.60710 1.000 57.67781 475 GLN A CA 1
ATOM 3524 C C . GLN A 1 464 ? -0.46600 122.81101 81.40576 1.000 59.99205 475 GLN A C 1
ATOM 3525 O O . GLN A 1 464 ? -1.04638 123.16208 80.37375 1.000 60.95908 475 GLN A O 1
ATOM 3531 N N . LEU A 1 465 ? -1.06225 122.14101 82.38668 1.000 55.24397 476 LEU A N 1
ATOM 3532 C CA . LEU A 1 465 ? -2.48491 121.84538 82.38772 1.000 57.56876 476 LEU A CA 1
ATOM 3533 C C . LEU A 1 465 ? -3.12276 122.41806 83.64536 1.000 59.28616 476 LEU A C 1
ATOM 3534 O O . LEU A 1 465 ? -2.44176 122.74614 84.62102 1.000 59.65666 476 LEU A O 1
ATOM 3539 N N . ARG A 1 466 ? -4.44577 122.54021 83.60902 1.000 65.34181 477 ARG A N 1
ATOM 3540 C CA . ARG A 1 466 ? -5.22116 122.95686 84.76589 1.000 65.67523 477 ARG A CA 1
ATOM 3541 C C . ARG A 1 466 ? -6.38274 121.99368 84.95175 1.000 62.29067 477 ARG A C 1
ATOM 3542 O O . ARG A 1 466 ? -6.93816 121.47064 83.98141 1.000 64.04895 477 ARG A O 1
ATOM 3550 N N . LEU A 1 467 ? -6.73817 121.75633 86.20994 1.000 56.98952 478 LEU A N 1
ATOM 3551 C CA . LEU A 1 467 ? -7.71358 120.74030 86.56441 1.000 59.60297 478 LEU A CA 1
ATOM 3552 C C . LEU A 1 467 ? -8.84955 121.34567 87.37415 1.000 68.83317 478 LEU A C 1
ATOM 3553 O O . LEU A 1 467 ? -8.64849 122.27044 88.16661 1.000 73.84416 478 LEU A O 1
ATOM 3558 N N . ARG A 1 468 ? -10.04743 120.81216 87.15908 1.000 66.33449 479 ARG A N 1
ATOM 3559 C CA . ARG A 1 468 ? -11.18279 121.02254 88.04201 1.000 64.14546 479 ARG A CA 1
ATOM 3560 C C . ARG A 1 468 ? -11.68557 119.66180 88.49857 1.000 60.82342 479 ARG A C 1
ATOM 3561 O O . ARG A 1 468 ? -11.71563 118.70924 87.71246 1.000 57.95943 479 ARG A O 1
ATOM 3569 N N . ASN A 1 469 ? -12.06163 119.56609 89.77137 1.000 59.48535 480 ASN A N 1
ATOM 3570 C CA . ASN A 1 469 ? -12.65460 118.33417 90.27207 1.000 61.49326 480 ASN A CA 1
ATOM 3571 C C . ASN A 1 469 ? -13.98034 118.07871 89.56660 1.000 66.25599 480 ASN A C 1
ATOM 3572 O O . ASN A 1 469 ? -14.81256 118.98128 89.43774 1.000 71.66942 480 ASN A O 1
ATOM 3577 N N . ARG A 1 470 ? -14.17215 116.84135 89.10193 1.000 65.92696 481 ARG A N 1
ATOM 3578 C CA . ARG A 1 470 ? -15.31132 116.53591 88.24270 1.000 74.42323 481 ARG A CA 1
ATOM 3579 C C . ARG A 1 470 ? -16.64620 116.61756 88.97382 1.000 77.54377 481 ARG A C 1
ATOM 3580 O O . ARG A 1 470 ? -17.68741 116.70844 88.31322 1.000 81.09775 481 ARG A O 1
ATOM 3588 N N . VAL A 1 471 ? -16.63875 116.59313 90.30587 1.000 73.95409 482 VAL A N 1
ATOM 3589 C CA . VAL A 1 471 ? -17.85768 116.71187 91.10737 1.000 82.67158 482 VAL A CA 1
ATOM 3590 C C . VAL A 1 471 ? -18.88137 115.64447 90.72881 1.000 82.10303 482 VAL A C 1
ATOM 3591 O O . VAL A 1 471 ? -19.39804 114.93212 91.59056 1.000 82.14917 482 VAL A O 1
ATOM 3595 N N . THR B 1 10 ? 51.54659 95.50138 37.78489 1.000 87.01418 21 THR B N 1
ATOM 3596 C CA . THR B 1 10 ? 52.26938 96.62858 37.20459 1.000 92.29941 21 THR B CA 1
ATOM 3597 C C . THR B 1 10 ? 53.60602 96.18454 36.61600 1.000 87.45138 21 THR B C 1
ATOM 3598 O O . THR B 1 10 ? 54.65641 96.40915 37.21804 1.000 89.15453 21 THR B O 1
ATOM 3602 N N . PRO B 1 11 ? 53.56902 95.55296 35.44484 1.000 90.46251 22 PRO B N 1
ATOM 3603 C CA . PRO B 1 11 ? 54.80525 95.04763 34.83759 1.000 82.60282 22 PRO B CA 1
ATOM 3604 C C . PRO B 1 11 ? 55.70763 96.17633 34.35780 1.000 77.59077 22 PRO B C 1
ATOM 3605 O O . PRO B 1 11 ? 55.32926 97.34739 34.28418 1.000 68.01778 22 PRO B O 1
ATOM 3609 N N . GLN B 1 12 ? 56.93519 95.78899 34.03191 1.000 78.66106 23 GLN B N 1
ATOM 3610 C CA . GLN B 1 12 ? 57.93346 96.67930 33.46810 1.000 82.03618 23 GLN B CA 1
ATOM 3611 C C . GLN B 1 12 ? 57.64686 96.93135 31.98999 1.000 79.65211 23 GLN B C 1
ATOM 3612 O O . GLN B 1 12 ? 56.92786 96.16186 31.34676 1.000 72.52578 23 GLN B O 1
ATOM 3618 N N . PRO B 1 13 ? 58.18556 98.01522 31.42937 1.000 77.30471 24 PRO B N 1
ATOM 3619 C CA . PRO B 1 13 ? 57.97142 98.28222 30.00251 1.000 77.68663 24 PRO B CA 1
ATOM 3620 C C . PRO B 1 13 ? 58.54716 97.17792 29.12738 1.000 75.72868 24 PRO B C 1
ATOM 3621 O O . PRO B 1 13 ? 59.64215 96.66710 29.37309 1.000 70.47101 24 PRO B O 1
ATOM 3625 N N . LEU B 1 14 ? 57.79027 96.81649 28.09869 1.000 70.77264 25 LEU B N 1
ATOM 3626 C CA . LEU B 1 14 ? 58.12062 95.75758 27.16210 1.000 67.03789 25 LEU B CA 1
ATOM 3627 C C . LEU B 1 14 ? 58.20080 96.31808 25.74856 1.000 64.61307 25 LEU B C 1
ATOM 3628 O O . LEU B 1 14 ? 57.58818 97.34862 25.44402 1.000 65.67299 25 LEU B O 1
ATOM 3633 N N . PRO B 1 15 ? 58.95172 95.67338 24.86140 1.000 60.42615 26 PRO B N 1
ATOM 3634 C CA . PRO B 1 15 ? 58.93371 96.07012 23.45067 1.000 62.43219 26 PRO B CA 1
ATOM 3635 C C . PRO B 1 15 ? 57.66145 95.60286 22.75673 1.000 60.40196 26 PRO B C 1
ATOM 3636 O O . PRO B 1 15 ? 56.98563 94.66735 23.18893 1.000 58.10099 26 PRO B O 1
ATOM 3640 N N . HIS B 1 16 ? 57.34564 96.27982 21.65791 1.000 60.53559 27 HIS B N 1
ATOM 3641 C CA . HIS B 1 16 ? 56.13238 95.97250 20.91335 1.000 63.10276 27 HIS B CA 1
ATOM 3642 C C . HIS B 1 16 ? 56.36501 94.80071 19.96118 1.000 63.30055 27 HIS B C 1
ATOM 3643 O O . HIS B 1 16 ? 57.43293 94.69781 19.35147 1.000 63.51929 27 HIS B O 1
ATOM 3650 N N . PRO B 1 17 ? 55.38668 93.90946 19.81664 1.000 58.92562 28 PRO B N 1
ATOM 3651 C CA . PRO B 1 17 ? 55.44297 92.91607 18.73915 1.000 57.62182 28 PRO B CA 1
ATOM 3652 C C . PRO B 1 17 ? 55.28980 93.59621 17.38730 1.000 57.69760 28 PRO B C 1
ATOM 3653 O O . PRO B 1 17 ? 54.92673 94.76984 17.28496 1.000 59.06053 28 PRO B O 1
ATOM 3657 N N . ARG B 1 18 ? 55.56904 92.83752 16.32905 1.000 67.80655 29 ARG B N 1
ATOM 3658 C CA . ARG B 1 18 ? 55.73743 93.47081 15.02755 1.000 68.28338 29 ARG B CA 1
ATOM 3659 C C . ARG B 1 18 ? 55.27527 92.62094 13.85131 1.000 76.20583 29 ARG B C 1
ATOM 3660 O O . ARG B 1 18 ? 54.42516 93.04932 13.06374 1.000 78.97808 29 ARG B O 1
ATOM 3668 N N . GLY B 1 19 ? 55.83952 91.42788 13.71749 1.000 80.14299 30 GLY B N 1
ATOM 3669 C CA . GLY B 1 19 ? 55.74308 90.67770 12.48684 1.000 73.85033 30 GLY B CA 1
ATOM 3670 C C . GLY B 1 19 ? 57.12021 90.43195 11.90465 1.000 90.73281 30 GLY B C 1
ATOM 3671 O O . GLY B 1 19 ? 58.13677 90.61401 12.58200 1.000 93.25495 30 GLY B O 1
ATOM 3672 N N . ARG B 1 20 ? 57.16047 90.04468 10.63344 1.000 92.66282 31 ARG B N 1
ATOM 3673 C CA . ARG B 1 20 ? 58.39523 89.63710 9.97635 1.000 95.03652 31 ARG B CA 1
ATOM 3674 C C . ARG B 1 20 ? 59.09314 90.86781 9.40568 1.000 99.39739 31 ARG B C 1
ATOM 3675 O O . ARG B 1 20 ? 58.50177 91.62489 8.62561 1.000 104.15736 31 ARG B O 1
ATOM 3683 N N . LEU B 1 21 ? 60.35284 91.05838 9.79012 1.000 95.11334 32 LEU B N 1
ATOM 3684 C CA . LEU B 1 21 ? 61.05555 92.31149 9.55857 1.000 98.44413 32 LEU B CA 1
ATOM 3685 C C . LEU B 1 21 ? 62.30801 92.07321 8.72850 1.000 102.93703 32 LEU B C 1
ATOM 3686 O O . LEU B 1 21 ? 63.19569 91.31262 9.15322 1.000 95.72743 32 LEU B O 1
ATOM 3691 N N . PRO B 1 22 ? 62.41791 92.66396 7.54342 1.000 109.42286 33 PRO B N 1
ATOM 3692 C CA . PRO B 1 22 ? 63.69752 92.63387 6.82790 1.000 103.57521 33 PRO B CA 1
ATOM 3693 C C . PRO B 1 22 ? 64.54310 93.85460 7.15378 1.000 102.86756 33 PRO B C 1
ATOM 3694 O O . PRO B 1 22 ? 64.36187 94.46997 8.21145 1.000 104.51756 33 PRO B O 1
ATOM 3698 N N . VAL B 1 23 ? 65.47701 94.20972 6.26314 1.000 111.38015 34 VAL B N 1
ATOM 3699 C CA . VAL B 1 23 ? 66.23044 95.45406 6.42255 1.000 106.34240 34 VAL B CA 1
ATOM 3700 C C . VAL B 1 23 ? 65.30915 96.65837 6.27744 1.000 105.89100 34 VAL B C 1
ATOM 3701 O O . VAL B 1 23 ? 65.40917 97.62464 7.03864 1.000 109.81284 34 VAL B O 1
ATOM 3705 N N . LEU B 1 24 ? 64.38687 96.61570 5.31552 1.000 106.06756 35 LEU B N 1
ATOM 3706 C CA . LEU B 1 24 ? 63.34171 97.62919 5.20600 1.000 104.12854 35 LEU B CA 1
ATOM 3707 C C . LEU B 1 24 ? 62.34367 97.55591 6.35658 1.000 100.22512 35 LEU B C 1
ATOM 3708 O O . LEU B 1 24 ? 61.48436 98.43692 6.46930 1.000 102.30756 35 LEU B O 1
ATOM 3713 N N . ARG B 1 25 ? 62.45876 96.52002 7.19834 1.000 98.63433 36 ARG B N 1
ATOM 3714 C CA . ARG B 1 25 ? 61.61023 96.16351 8.33737 1.000 94.65522 36 ARG B CA 1
ATOM 3715 C C . ARG B 1 25 ? 60.11185 96.39616 8.14148 1.000 93.61668 36 ARG B C 1
ATOM 3716 O O . ARG B 1 25 ? 59.65376 97.53711 8.05250 1.000 95.31180 36 ARG B O 1
ATOM 3724 N N . ASP B 1 26 ? 59.33696 95.31212 8.10670 1.000 91.03501 37 ASP B N 1
ATOM 3725 C CA . ASP B 1 26 ? 57.87386 95.31817 8.06946 1.000 81.07841 37 ASP B CA 1
ATOM 3726 C C . ASP B 1 26 ? 57.29933 95.97309 6.82022 1.000 76.27420 37 ASP B C 1
ATOM 3727 O O . ASP B 1 26 ? 56.08998 96.23041 6.76557 1.000 86.15214 37 ASP B O 1
ATOM 3732 N N . LEU B 1 27 ? 58.12205 96.23022 5.80244 1.000 81.25768 38 LEU B N 1
ATOM 3733 C CA . LEU B 1 27 ? 57.59825 96.82414 4.57748 1.000 77.62328 38 LEU B CA 1
ATOM 3734 C C . LEU B 1 27 ? 56.76872 95.82434 3.78295 1.000 71.89319 38 LEU B C 1
ATOM 3735 O O . LEU B 1 27 ? 55.84626 96.22109 3.06186 1.000 78.48503 38 LEU B O 1
ATOM 3740 N N . LEU B 1 28 ? 57.06673 94.53005 3.91321 1.000 73.61900 39 LEU B N 1
ATOM 3741 C CA . LEU B 1 28 ? 56.35116 93.50873 3.15937 1.000 70.05138 39 LEU B CA 1
ATOM 3742 C C . LEU B 1 28 ? 55.02793 93.11213 3.80046 1.000 68.41495 39 LEU B C 1
ATOM 3743 O O . LEU B 1 28 ? 54.17977 92.52865 3.11781 1.000 67.82272 39 LEU B O 1
ATOM 3748 N N . SER B 1 29 ? 54.82660 93.41415 5.08424 1.000 74.47985 40 SER B N 1
ATOM 3749 C CA . SER B 1 29 ? 53.56956 93.09131 5.74876 1.000 64.89606 40 SER B CA 1
ATOM 3750 C C . SER B 1 29 ? 52.43856 94.04122 5.37573 1.000 72.75199 40 SER B C 1
ATOM 3751 O O . SER B 1 29 ? 51.28898 93.78937 5.75410 1.000 75.31845 40 SER B O 1
ATOM 3754 N N . VAL B 1 30 ? 52.73094 95.11466 4.64894 1.000 71.23196 41 VAL B N 1
ATOM 3755 C CA . VAL B 1 30 ? 51.72320 96.11328 4.31038 1.000 67.83076 41 VAL B CA 1
ATOM 3756 C C . VAL B 1 30 ? 50.90301 95.61854 3.12728 1.000 69.95646 41 VAL B C 1
ATOM 3757 O O . VAL B 1 30 ? 51.44561 95.33751 2.05351 1.000 68.41684 41 VAL B O 1
ATOM 3761 N N . ASP B 1 31 ? 49.59278 95.51072 3.32546 1.000 70.44356 42 ASP B N 1
ATOM 3762 C CA . ASP B 1 31 ? 48.65390 95.21457 2.24753 1.000 60.55402 42 ASP B CA 1
ATOM 3763 C C . ASP B 1 31 ? 48.36485 96.53137 1.54000 1.000 65.39095 42 ASP B C 1
ATOM 3764 O O . ASP B 1 31 ? 47.47288 97.28581 1.92601 1.000 70.75956 42 ASP B O 1
ATOM 3769 N N . PHE B 1 32 ? 49.14209 96.82295 0.49372 1.000 66.50836 43 PHE B N 1
ATOM 3770 C CA . PHE B 1 32 ? 49.02874 98.11564 -0.17474 1.000 69.70555 43 PHE B CA 1
ATOM 3771 C C . PHE B 1 32 ? 47.68272 98.30997 -0.85987 1.000 69.01231 43 PHE B C 1
ATOM 3772 O O . PHE B 1 32 ? 47.30638 99.45312 -1.13929 1.000 63.67864 43 PHE B O 1
ATOM 3780 N N . ALA B 1 33 ? 46.95014 97.22986 -1.13330 1.000 69.17870 44 ALA B N 1
ATOM 3781 C CA . ALA B 1 33 ? 45.60049 97.37149 -1.66658 1.000 69.46930 44 ALA B CA 1
ATOM 3782 C C . ALA B 1 33 ? 44.61241 97.74666 -0.56747 1.000 73.55900 44 ALA B C 1
ATOM 3783 O O . ALA B 1 33 ? 43.78517 98.64778 -0.74571 1.000 72.80293 44 ALA B O 1
ATOM 3785 N N . THR B 1 34 ? 44.68857 97.06724 0.57733 1.000 62.33745 45 THR B N 1
ATOM 3786 C CA . THR B 1 34 ? 43.78909 97.29390 1.70886 1.000 64.69108 45 THR B CA 1
ATOM 3787 C C . THR B 1 34 ? 44.62083 97.38003 2.98208 1.000 65.63010 45 THR B C 1
ATOM 3788 O O . THR B 1 34 ? 44.74237 96.39761 3.72679 1.000 65.73753 45 THR B O 1
ATOM 3792 N N . PRO B 1 35 ? 45.20630 98.54824 3.26661 1.000 66.35343 46 PRO B N 1
ATOM 3793 C CA . PRO B 1 35 ? 46.11126 98.64270 4.42969 1.000 59.14817 46 PRO B CA 1
ATOM 3794 C C . PRO B 1 35 ? 45.44028 98.36105 5.76508 1.000 58.42774 46 PRO B C 1
ATOM 3795 O O . PRO B 1 35 ? 45.97628 97.58273 6.56436 1.000 60.99220 46 PRO B O 1
ATOM 3799 N N . VAL B 1 36 ? 44.28164 98.96752 6.03609 1.000 58.31876 47 VAL B N 1
ATOM 3800 C CA . VAL B 1 36 ? 43.64865 98.78482 7.34023 1.000 48.79528 47 VAL B CA 1
ATOM 3801 C C . VAL B 1 36 ? 43.15425 97.35266 7.50253 1.000 45.71380 47 VAL B C 1
ATOM 3802 O O . VAL B 1 36 ? 43.27811 96.75802 8.57996 1.000 50.62475 47 VAL B O 1
ATOM 3806 N N . GLN B 1 37 ? 42.59267 96.77237 6.44016 1.000 50.48155 48 GLN B N 1
ATOM 3807 C CA . GLN B 1 37 ? 42.12840 95.39129 6.52106 1.000 53.82221 48 GLN B CA 1
ATOM 3808 C C . GLN B 1 37 ? 43.28823 94.42217 6.70841 1.000 53.25691 48 GLN B C 1
ATOM 3809 O O . GLN B 1 37 ? 43.12078 93.36951 7.33512 1.000 46.75247 48 GLN B O 1
ATOM 3815 N N . GLY B 1 38 ? 44.46495 94.75509 6.17686 1.000 54.51303 49 GLY B N 1
ATOM 3816 C CA . GLY B 1 38 ? 45.64256 93.95968 6.47383 1.000 50.51890 49 GLY B CA 1
ATOM 3817 C C . GLY B 1 38 ? 46.08306 94.11172 7.91654 1.000 48.79978 49 GLY B C 1
ATOM 3818 O O . GLY B 1 38 ? 46.49468 93.13938 8.55556 1.000 52.24294 49 GLY B O 1
ATOM 3819 N N . LEU B 1 39 ? 45.99123 95.33201 8.45299 1.000 44.83717 50 LEU B N 1
ATOM 3820 C CA . LEU B 1 39 ? 46.36208 95.56274 9.84492 1.000 50.87449 50 LEU B CA 1
ATOM 3821 C C . LEU B 1 39 ? 45.44004 94.82080 10.80329 1.000 52.62873 50 LEU B C 1
ATOM 3822 O O . LEU B 1 39 ? 45.87300 94.40787 11.88517 1.000 56.75037 50 LEU B O 1
ATOM 3827 N N . THR B 1 40 ? 44.17110 94.64356 10.43109 1.000 50.86999 51 THR B N 1
ATOM 3828 C CA . THR B 1 40 ? 43.25689 93.88471 11.27706 1.000 55.65660 51 THR B CA 1
ATOM 3829 C C . THR B 1 40 ? 43.66962 92.41953 11.34792 1.000 58.85643 51 THR B C 1
ATOM 3830 O O . THR B 1 40 ? 43.71802 91.82989 12.43376 1.000 63.61714 51 THR B O 1
ATOM 3834 N N . ARG B 1 41 ? 43.98139 91.81649 10.19751 1.000 56.95021 52 ARG B N 1
ATOM 3835 C CA . ARG B 1 41 ? 44.42860 90.42724 10.19267 1.000 61.85540 52 ARG B CA 1
ATOM 3836 C C . ARG B 1 41 ? 45.74923 90.26224 10.93295 1.000 61.17660 52 ARG B C 1
ATOM 3837 O O . ARG B 1 41 ? 45.98667 89.21979 11.55370 1.000 63.80320 52 ARG B O 1
ATOM 3845 N N . GLU B 1 42 ? 46.61582 91.27644 10.88616 1.000 58.06849 53 GLU B N 1
ATOM 3846 C CA . GLU B 1 42 ? 47.87027 91.20854 11.62823 1.000 54.78257 53 GLU B CA 1
ATOM 3847 C C . GLU B 1 42 ? 47.63403 91.35919 13.12677 1.000 61.04610 53 GLU B C 1
ATOM 3848 O O . GLU B 1 42 ? 48.29972 90.70149 13.93496 1.000 62.62847 53 GLU B O 1
ATOM 3854 N N . GLY B 1 43 ? 46.68359 92.21207 13.51556 1.000 53.43942 54 GLY B N 1
ATOM 3855 C CA . GLY B 1 43 ? 46.39856 92.43028 14.92265 1.000 54.95638 54 GLY B CA 1
ATOM 3856 C C . GLY B 1 43 ? 45.85986 91.21326 15.64381 1.000 57.74565 54 GLY B C 1
ATOM 3857 O O . GLY B 1 43 ? 45.97576 91.13017 16.87108 1.000 62.09343 54 GLY B O 1
ATOM 3858 N N . ARG B 1 44 ? 45.27129 90.26437 14.91315 1.000 60.98240 55 ARG B N 1
ATOM 3859 C CA . ARG B 1 44 ? 44.77370 89.04180 15.53149 1.000 61.29899 55 ARG B CA 1
ATOM 3860 C C . ARG B 1 44 ? 45.89574 88.10597 15.95791 1.000 61.45581 55 ARG B C 1
ATOM 3861 O O . ARG B 1 44 ? 45.62225 87.09006 16.60624 1.000 59.61230 55 ARG B O 1
ATOM 3869 N N . ARG B 1 45 ? 47.14122 88.42663 15.61545 1.000 64.56419 56 ARG B N 1
ATOM 3870 C CA . ARG B 1 45 ? 48.30773 87.66846 16.03961 1.000 68.77909 56 ARG B CA 1
ATOM 3871 C C . ARG B 1 45 ? 48.96442 88.25716 17.28192 1.000 64.21400 56 ARG B C 1
ATOM 3872 O O . ARG B 1 45 ? 50.06290 87.82949 17.65023 1.000 62.43063 56 ARG B O 1
ATOM 3880 N N . HIS B 1 46 ? 48.32354 89.22783 17.93035 1.000 62.74413 57 HIS B N 1
ATOM 3881 C CA . HIS B 1 46 ? 48.91814 89.93729 19.05665 1.000 58.16312 57 HIS B CA 1
ATOM 3882 C C . HIS B 1 46 ? 47.85371 90.11966 20.13401 1.000 61.34922 57 HIS B C 1
ATOM 3883 O O . HIS B 1 46 ? 46.75473 89.56197 20.05233 1.000 65.46629 57 HIS B O 1
ATOM 3890 N N . ASP B 1 47 ? 48.18312 90.91793 21.15117 1.000 57.87113 58 ASP B N 1
ATOM 3891 C CA . ASP B 1 47 ? 47.34004 91.09135 22.32792 1.000 65.08676 58 ASP B CA 1
ATOM 3892 C C . ASP B 1 47 ? 46.73318 92.48969 22.40666 1.000 65.66249 58 ASP B C 1
ATOM 3893 O O . ASP B 1 47 ? 46.47879 92.99962 23.50062 1.000 60.32554 58 ASP B O 1
ATOM 3898 N N . GLY B 1 48 ? 46.49712 93.12225 21.25858 1.000 56.25074 59 GLY B N 1
ATOM 3899 C CA . GLY B 1 48 ? 45.85529 94.42094 21.21630 1.000 52.62898 59 GLY B CA 1
ATOM 3900 C C . GLY B 1 48 ? 46.75241 95.57167 20.82120 1.000 54.51548 59 GLY B C 1
ATOM 3901 O O . GLY B 1 48 ? 46.25785 96.69839 20.69092 1.000 58.54166 59 GLY B O 1
ATOM 3902 N N . ILE B 1 49 ? 48.04753 95.33819 20.63067 1.000 50.03283 60 ILE B N 1
ATOM 3903 C CA . ILE B 1 49 ? 48.96148 96.39538 20.21525 1.000 52.82792 60 ILE B CA 1
ATOM 3904 C C . ILE B 1 49 ? 50.15662 95.74791 19.53160 1.000 52.32516 60 ILE B C 1
ATOM 3905 O O . ILE B 1 49 ? 50.62170 94.68013 19.93915 1.000 55.48431 60 ILE B O 1
ATOM 3910 N N . PHE B 1 50 ? 50.63179 96.39212 18.46905 1.000 49.50224 61 PHE B N 1
ATOM 3911 C CA . PHE B 1 50 ? 51.83831 95.96284 17.77916 1.000 49.74133 61 PHE B CA 1
ATOM 3912 C C . PHE B 1 50 ? 52.38007 97.14510 16.99328 1.000 52.83591 61 PHE B C 1
ATOM 3913 O O . PHE B 1 50 ? 51.68884 98.14560 16.78637 1.000 48.88788 61 PHE B O 1
ATOM 3921 N N . GLU B 1 51 ? 53.63231 97.02310 16.57026 1.000 53.07949 62 GLU B N 1
ATOM 3922 C CA . GLU B 1 51 ? 54.28390 98.04698 15.77198 1.000 55.69303 62 GLU B CA 1
ATOM 3923 C C . GLU B 1 51 ? 54.48635 97.53994 14.35107 1.000 58.11755 62 GLU B C 1
ATOM 3924 O O . GLU B 1 51 ? 54.56377 96.33282 14.10721 1.000 59.52572 62 GLU B O 1
ATOM 3930 N N . GLN B 1 52 ? 54.56098 98.47762 13.41015 1.000 59.78312 63 GLN B N 1
ATOM 3931 C CA . GLN B 1 52 ? 54.79803 98.13375 12.00794 1.000 64.00202 63 GLN B CA 1
ATOM 3932 C C . GLN B 1 52 ? 55.60016 99.28305 11.39681 1.000 63.25341 63 GLN B C 1
ATOM 3933 O O . GLN B 1 52 ? 55.03661 100.29086 10.96472 1.000 64.35493 63 GLN B O 1
ATOM 3939 N N . CYS B 1 53 ? 56.91904 99.12176 11.38388 1.000 70.13685 64 CYS B N 1
ATOM 3940 C CA . CYS B 1 53 ? 57.78442 100.13859 10.80864 1.000 76.32447 64 CYS B CA 1
ATOM 3941 C C . CYS B 1 53 ? 57.72754 100.07761 9.28854 1.000 78.74792 64 CYS B C 1
ATOM 3942 O O . CYS B 1 53 ? 57.59423 99.00414 8.69879 1.000 82.10649 64 CYS B O 1
ATOM 3945 N N . ILE B 1 54 ? 57.80053 101.24229 8.65192 1.000 83.00326 65 ILE B N 1
ATOM 3946 C CA . ILE B 1 54 ? 57.86895 101.30845 7.19723 1.000 78.55664 65 ILE B CA 1
ATOM 3947 C C . ILE B 1 54 ? 59.20766 101.93269 6.83794 1.000 74.62010 65 ILE B C 1
ATOM 3948 O O . ILE B 1 54 ? 59.29390 103.13587 6.56930 1.000 70.80300 65 ILE B O 1
ATOM 3953 N N . GLY B 1 55 ? 60.26051 101.12135 6.83699 1.000 77.68488 66 GLY B N 1
ATOM 3954 C CA . GLY B 1 55 ? 61.60214 101.65981 6.77002 1.000 77.14027 66 GLY B CA 1
ATOM 3955 C C . GLY B 1 55 ? 61.95355 102.29951 8.09538 1.000 79.50996 66 GLY B C 1
ATOM 3956 O O . GLY B 1 55 ? 61.95938 101.62660 9.13047 1.000 82.78979 66 GLY B O 1
ATOM 3957 N N . ASP B 1 56 ? 62.23473 103.59877 8.08320 1.000 76.05567 67 ASP B N 1
ATOM 3958 C CA . ASP B 1 56 ? 62.41405 104.36282 9.30873 1.000 86.54445 67 ASP B CA 1
ATOM 3959 C C . ASP B 1 56 ? 61.11330 104.98518 9.80130 1.000 87.37909 67 ASP B C 1
ATOM 3960 O O . ASP B 1 56 ? 61.14400 105.82568 10.70648 1.000 88.26090 67 ASP B O 1
ATOM 3965 N N . PHE B 1 57 ? 59.97638 104.58516 9.23445 1.000 82.01225 68 PHE B N 1
ATOM 3966 C CA . PHE B 1 57 ? 58.67590 105.16481 9.56258 1.000 77.53756 68 PHE B CA 1
ATOM 3967 C C . PHE B 1 57 ? 57.91653 104.18364 10.45004 1.000 73.73913 68 PHE B C 1
ATOM 3968 O O . PHE B 1 57 ? 57.35222 103.19879 9.96736 1.000 73.97919 68 PHE B O 1
ATOM 3976 N N . ARG B 1 58 ? 57.89244 104.46808 11.74935 1.000 70.10443 69 ARG B N 1
ATOM 3977 C CA . ARG B 1 58 ? 57.28129 103.58785 12.73531 1.000 64.26403 69 ARG B CA 1
ATOM 3978 C C . ARG B 1 58 ? 55.79832 103.90259 12.89399 1.000 57.69146 69 ARG B C 1
ATOM 3979 O O . ARG B 1 58 ? 55.40095 105.06845 12.97126 1.000 56.24840 69 ARG B O 1
ATOM 3987 N N . VAL B 1 59 ? 54.98160 102.85257 12.93761 1.000 54.90627 70 VAL B N 1
ATOM 3988 C CA . VAL B 1 59 ? 53.53881 102.97602 13.11300 1.000 54.69352 70 VAL B CA 1
ATOM 3989 C C . VAL B 1 59 ? 53.11723 102.04854 14.24362 1.000 53.91061 70 VAL B C 1
ATOM 3990 O O . VAL B 1 59 ? 53.33393 100.83294 14.16640 1.000 53.34885 70 VAL B O 1
ATOM 3994 N N . VAL B 1 60 ? 52.51299 102.61523 15.28377 1.000 47.66884 71 VAL B N 1
ATOM 3995 C CA . VAL B 1 60 ? 51.98179 101.84736 16.40419 1.000 50.39203 71 VAL B CA 1
ATOM 3996 C C . VAL B 1 60 ? 50.48948 101.64636 16.17698 1.000 45.68581 71 VAL B C 1
ATOM 3997 O O . VAL B 1 60 ? 49.71809 102.61384 16.16204 1.000 41.39003 71 VAL B O 1
ATOM 4001 N N . VAL B 1 61 ? 50.08263 100.39248 15.99883 1.000 40.55231 72 VAL B N 1
ATOM 4002 C CA . VAL B 1 61 ? 48.68708 100.03533 15.77585 1.000 45.96634 72 VAL B CA 1
ATOM 4003 C C . VAL B 1 61 ? 48.10489 99.51452 17.08156 1.000 51.69426 72 VAL B C 1
ATOM 4004 O O . VAL B 1 61 ? 48.72035 98.68011 17.75759 1.000 50.58026 72 VAL B O 1
ATOM 4008 N N . VAL B 1 62 ? 46.92171 100.00745 17.44027 1.000 53.69602 73 VAL B N 1
ATOM 4009 C CA . VAL B 1 62 ? 46.23889 99.61864 18.66820 1.000 47.62562 73 VAL B CA 1
ATOM 4010 C C . VAL B 1 62 ? 44.82720 99.17912 18.31144 1.000 48.08807 73 VAL B C 1
ATOM 4011 O O . VAL B 1 62 ? 44.08431 99.92932 17.66893 1.000 47.61414 73 VAL B O 1
ATOM 4015 N N . ASP B 1 63 ? 44.45826 97.96468 18.72423 1.000 51.39129 74 ASP B N 1
ATOM 4016 C CA . ASP B 1 63 ? 43.12051 97.45546 18.45815 1.000 52.16929 74 ASP B CA 1
ATOM 4017 C C . ASP B 1 63 ? 42.48169 96.74340 19.64289 1.000 56.37873 74 ASP B C 1
ATOM 4018 O O . ASP B 1 63 ? 41.34754 96.27208 19.51119 1.000 54.67104 74 ASP B O 1
ATOM 4023 N N . GLY B 1 64 ? 43.15817 96.64915 20.78537 1.000 57.55610 75 GLY B N 1
ATOM 4024 C CA . GLY B 1 64 ? 42.59571 96.01669 21.95476 1.000 50.87382 75 GLY B CA 1
ATOM 4025 C C . GLY B 1 64 ? 41.60362 96.91302 22.66761 1.000 54.22668 75 GLY B C 1
ATOM 4026 O O . GLY B 1 64 ? 41.80804 98.12408 22.79704 1.000 56.32736 75 GLY B O 1
ATOM 4027 N N . PRO B 1 65 ? 40.50297 96.32747 23.14907 1.000 52.39581 76 PRO B N 1
ATOM 4028 C CA . PRO B 1 65 ? 39.46267 97.15431 23.78963 1.000 55.22830 76 PRO B CA 1
ATOM 4029 C C . PRO B 1 65 ? 39.96371 97.93048 24.99580 1.000 59.03826 76 PRO B C 1
ATOM 4030 O O . PRO B 1 65 ? 39.73546 99.14364 25.08735 1.000 59.90150 76 PRO B O 1
ATOM 4034 N N . GLU B 1 66 ? 40.64376 97.26190 25.92986 1.000 58.18492 77 GLU B N 1
ATOM 4035 C CA . GLU B 1 66 ? 41.14235 97.95357 27.11462 1.000 66.65259 77 GLU B CA 1
ATOM 4036 C C . GLU B 1 66 ? 42.20951 98.97962 26.75197 1.000 64.15537 77 GLU B C 1
ATOM 4037 O O . GLU B 1 66 ? 42.27539 100.05509 27.35915 1.000 61.19266 77 GLU B O 1
ATOM 4043 N N . LEU B 1 67 ? 43.04960 98.66962 25.76167 1.000 61.17375 78 LEU B N 1
ATOM 4044 C CA . LEU B 1 67 ? 44.10462 99.59948 25.37124 1.000 55.50757 78 LEU B CA 1
ATOM 4045 C C . LEU B 1 67 ? 43.53214 100.84378 24.70217 1.000 61.01123 78 LEU B C 1
ATOM 4046 O O . LEU B 1 67 ? 44.00371 101.95979 24.95033 1.000 61.56854 78 LEU B O 1
ATOM 4051 N N . ILE B 1 68 ? 42.51392 100.67467 23.85544 1.000 49.93457 79 ILE B N 1
ATOM 4052 C CA . ILE B 1 68 ? 41.92897 101.81781 23.16095 1.000 54.67922 79 ILE B CA 1
ATOM 4053 C C . ILE B 1 68 ? 41.20855 102.73468 24.14343 1.000 61.92475 79 ILE B C 1
ATOM 4054 O O . ILE B 1 68 ? 41.27790 103.96521 24.02930 1.000 57.36437 79 ILE B O 1
ATOM 4059 N N . GLU B 1 69 ? 40.50865 102.15508 25.12327 1.000 60.83424 80 GLU B N 1
ATOM 4060 C CA . GLU B 1 69 ? 39.85153 102.96644 26.14419 1.000 63.85497 80 GLU B CA 1
ATOM 4061 C C . GLU B 1 69 ? 40.85902 103.82617 26.89531 1.000 69.08990 80 GLU B C 1
ATOM 4062 O O . GLU B 1 69 ? 40.58546 104.99162 27.20643 1.000 71.33702 80 GLU B O 1
ATOM 4068 N N . GLU B 1 70 ? 42.03308 103.26694 27.19213 1.000 60.54971 81 GLU B N 1
ATOM 4069 C CA . GLU B 1 70 ? 43.08085 104.04084 27.84514 1.000 62.37996 81 GLU B CA 1
ATOM 4070 C C . GLU B 1 70 ? 43.63033 105.12039 26.92221 1.000 64.60270 81 GLU B C 1
ATOM 4071 O O . GLU B 1 70 ? 44.01840 106.19809 27.38773 1.000 73.00913 81 GLU B O 1
ATOM 4077 N N . ILE B 1 71 ? 43.66337 104.85155 25.61730 1.000 63.47302 82 ILE B N 1
ATOM 4078 C CA . ILE B 1 71 ? 44.13960 105.83768 24.65461 1.000 62.86083 82 ILE B CA 1
ATOM 4079 C C . ILE B 1 71 ? 43.07898 106.90498 24.39293 1.000 64.19411 82 ILE B C 1
ATOM 4080 O O . ILE B 1 71 ? 43.41150 108.05812 24.09424 1.000 61.18783 82 ILE B O 1
ATOM 4085 N N . ASN B 1 72 ? 41.80136 106.56172 24.53461 1.000 63.35988 83 ASN B N 1
ATOM 4086 C CA . ASN B 1 72 ? 40.71501 107.50757 24.31070 1.000 64.56292 83 ASN B CA 1
ATOM 4087 C C . ASN B 1 72 ? 40.47059 108.43870 25.49602 1.000 68.26599 83 ASN B C 1
ATOM 4088 O O . ASN B 1 72 ? 39.45580 109.14271 25.50421 1.000 72.48690 83 ASN B O 1
ATOM 4093 N N . ASN B 1 73 ? 41.36206 108.46832 26.48360 1.000 64.03916 84 ASN B N 1
ATOM 4094 C CA . ASN B 1 73 ? 41.16801 109.33157 27.64593 1.000 65.99208 84 ASN B CA 1
ATOM 4095 C C . ASN B 1 73 ? 41.65784 110.74252 27.34193 1.000 69.12077 84 ASN B C 1
ATOM 4096 O O . ASN B 1 73 ? 42.82864 110.91632 26.98414 1.000 65.88317 84 ASN B O 1
ATOM 4101 N N . PRO B 1 74 ? 40.81586 111.77020 27.49315 1.000 67.66660 85 PRO B N 1
ATOM 4102 C CA . PRO B 1 74 ? 41.20755 113.11592 27.04060 1.000 62.70285 85 PRO B CA 1
ATOM 4103 C C . PRO B 1 74 ? 42.29842 113.76452 27.87390 1.000 62.68720 85 PRO B C 1
ATOM 4104 O O . PRO B 1 74 ? 42.92371 114.71890 27.39730 1.000 67.34241 85 PRO B O 1
ATOM 4108 N N . GLN B 1 75 ? 42.54881 113.29640 29.09247 1.000 68.38168 86 GLN B N 1
ATOM 4109 C CA . GLN B 1 75 ? 43.48790 113.96253 29.98534 1.000 63.03261 86 GLN B CA 1
ATOM 4110 C C . GLN B 1 75 ? 44.92516 113.49335 29.80479 1.000 64.99842 86 GLN B C 1
ATOM 4111 O O . GLN B 1 75 ? 45.82541 114.04270 30.44796 1.000 72.34183 86 GLN B O 1
ATOM 4117 N N . LEU B 1 76 ? 45.16421 112.50379 28.94624 1.000 67.41505 87 LEU B N 1
ATOM 4118 C CA . LEU B 1 76 ? 46.51652 112.05747 28.63388 1.000 60.82283 87 LEU B CA 1
ATOM 4119 C C . LEU B 1 76 ? 46.79048 111.91504 27.14479 1.000 66.86010 87 LEU B C 1
ATOM 4120 O O . LEU B 1 76 ? 47.96508 111.91335 26.75408 1.000 58.93881 87 LEU B O 1
ATOM 4125 N N . TRP B 1 77 ? 45.76406 111.80098 26.30536 1.000 61.39158 88 TRP B N 1
ATOM 4126 C CA . TRP B 1 77 ? 45.92766 111.70301 24.86444 1.000 62.33148 88 TRP B CA 1
ATOM 4127 C C . TRP B 1 77 ? 45.02357 112.72307 24.18501 1.000 63.63376 88 TRP B C 1
ATOM 4128 O O . TRP B 1 77 ? 44.13606 113.31416 24.80581 1.000 62.46798 88 TRP B O 1
ATOM 4139 N N . GLU B 1 78 ? 45.26017 112.92726 22.89214 1.000 60.45248 89 GLU B N 1
ATOM 4140 C CA . GLU B 1 78 ? 44.49917 113.89691 22.11629 1.000 60.34097 89 GLU B CA 1
ATOM 4141 C C . GLU B 1 78 ? 44.61883 113.53762 20.64338 1.000 57.90923 89 GLU B C 1
ATOM 4142 O O . GLU B 1 78 ? 45.38659 112.65205 20.26008 1.000 57.19755 89 GLU B O 1
ATOM 4148 N N . LYS B 1 79 ? 43.84804 114.24428 19.81936 1.000 60.17292 90 LYS B N 1
ATOM 4149 C CA . LYS B 1 79 ? 43.88632 114.00872 18.38333 1.000 56.27358 90 LYS B CA 1
ATOM 4150 C C . LYS B 1 79 ? 45.27498 114.29539 17.82825 1.000 56.18355 90 LYS B C 1
ATOM 4151 O O . LYS B 1 79 ? 45.90601 115.30052 18.16784 1.000 54.32752 90 LYS B O 1
ATOM 4157 N N . ASN B 1 80 ? 45.75323 113.39491 16.97597 1.000 55.07463 91 ASN B N 1
ATOM 4158 C CA . ASN B 1 80 ? 47.00764 113.57221 16.26047 1.000 53.62552 91 ASN B CA 1
ATOM 4159 C C . ASN B 1 80 ? 46.72379 113.70960 14.77199 1.000 57.87770 91 ASN B C 1
ATOM 4160 O O . ASN B 1 80 ? 45.98086 112.90437 14.19920 1.000 54.34622 91 ASN B O 1
ATOM 4165 N N . VAL B 1 81 ? 47.30546 114.73430 14.15350 1.000 56.17150 92 VAL B N 1
ATOM 4166 C CA . VAL B 1 81 ? 47.23600 114.88417 12.70593 1.000 61.34638 92 VAL B CA 1
ATOM 4167 C C . VAL B 1 81 ? 48.15219 113.83865 12.08633 1.000 56.45428 92 VAL B C 1
ATOM 4168 O O . VAL B 1 81 ? 49.36136 114.05667 11.94946 1.000 58.49871 92 VAL B O 1
ATOM 4172 N N . GLY B 1 82 ? 47.58159 112.68781 11.72263 1.000 51.96344 93 GLY B N 1
ATOM 4173 C CA . GLY B 1 82 ? 48.35635 111.59481 11.21182 1.000 58.12281 93 GLY B CA 1
ATOM 4174 C C . GLY B 1 82 ? 48.93571 111.89125 9.84053 1.000 65.82039 93 GLY B C 1
ATOM 4175 O O . GLY B 1 82 ? 48.68029 112.94493 9.23984 1.000 63.84161 93 GLY B O 1
ATOM 4176 N N . PRO B 1 83 ? 49.73137 110.94699 9.32962 1.000 69.32887 94 PRO B N 1
ATOM 4177 C CA . PRO B 1 83 ? 50.37690 111.16614 8.02352 1.000 69.46258 94 PRO B CA 1
ATOM 4178 C C . PRO B 1 83 ? 49.38554 111.36533 6.89202 1.000 72.12836 94 PRO B C 1
ATOM 4179 O O . PRO B 1 83 ? 49.63832 112.16700 5.98441 1.000 71.59555 94 PRO B O 1
ATOM 4183 N N . THR B 1 84 ? 48.25761 110.65332 6.91932 1.000 75.11543 95 THR B N 1
ATOM 4184 C CA . THR B 1 84 ? 47.22882 110.87005 5.90833 1.000 69.07913 95 THR B CA 1
ATOM 4185 C C . THR B 1 84 ? 46.56136 112.22848 6.08645 1.000 67.91453 95 THR B C 1
ATOM 4186 O O . THR B 1 84 ? 46.24008 112.90197 5.10099 1.000 68.47798 95 THR B O 1
ATOM 4190 N N . LEU B 1 85 ? 46.35118 112.65186 7.33618 1.000 71.58341 96 LEU B N 1
ATOM 4191 C CA . LEU B 1 85 ? 45.75801 113.96298 7.57819 1.000 68.25811 96 LEU B CA 1
ATOM 4192 C C . LEU B 1 85 ? 46.74251 115.08759 7.28431 1.000 69.00243 96 LEU B C 1
ATOM 4193 O O . LEU B 1 85 ? 46.33096 116.17159 6.85551 1.000 59.29376 96 LEU B O 1
ATOM 4198 N N . HIS B 1 86 ? 48.03801 114.85655 7.51586 1.000 70.26900 97 HIS B N 1
ATOM 4199 C CA . HIS B 1 86 ? 49.03502 115.87384 7.19770 1.000 69.81878 97 HIS B CA 1
ATOM 4200 C C . HIS B 1 86 ? 49.16338 116.06948 5.69275 1.000 73.95298 97 HIS B C 1
ATOM 4201 O O . HIS B 1 86 ? 49.23230 117.20760 5.21390 1.000 74.84138 97 HIS B O 1
ATOM 4208 N N . LYS B 1 87 ? 49.21283 114.97225 4.93142 1.000 75.15289 98 LYS B N 1
ATOM 4209 C CA . LYS B 1 87 ? 49.19137 115.08631 3.47676 1.000 73.90469 98 LYS B CA 1
ATOM 4210 C C . LYS B 1 87 ? 47.89748 115.72580 2.99352 1.000 69.06530 98 LYS B C 1
ATOM 4211 O O . LYS B 1 87 ? 47.89527 116.44186 1.98607 1.000 71.57917 98 LYS B O 1
ATOM 4217 N N . LEU B 1 88 ? 46.79306 115.48791 3.70356 1.000 66.24149 99 LEU B N 1
ATOM 4218 C CA . LEU B 1 88 ? 45.50868 116.07400 3.34657 1.000 66.47203 99 LEU B CA 1
ATOM 4219 C C . LEU B 1 88 ? 45.43741 117.56556 3.64845 1.000 66.78279 99 LEU B C 1
ATOM 4220 O O . LEU B 1 88 ? 44.47999 118.21921 3.22177 1.000 66.50317 99 LEU B O 1
ATOM 4225 N N . ARG B 1 89 ? 46.41480 118.11742 4.37304 1.000 63.26555 100 ARG B N 1
ATOM 4226 C CA . ARG B 1 89 ? 46.44655 119.55694 4.60290 1.000 60.13220 100 ARG B CA 1
ATOM 4227 C C . ARG B 1 89 ? 46.73270 120.33703 3.32833 1.000 66.61051 100 ARG B C 1
ATOM 4228 O O . ARG B 1 89 ? 46.37514 121.51645 3.24563 1.000 64.32631 100 ARG B O 1
ATOM 4236 N N . SER B 1 90 ? 47.36563 119.70971 2.33474 1.000 73.60137 101 SER B N 1
ATOM 4237 C CA . SER B 1 90 ? 47.63254 120.38660 1.07216 1.000 70.38968 101 SER B CA 1
ATOM 4238 C C . SER B 1 90 ? 46.36993 120.62131 0.25360 1.000 72.14910 101 SER B C 1
ATOM 4239 O O . SER B 1 90 ? 46.44344 121.27803 -0.79010 1.000 74.09392 101 SER B O 1
ATOM 4242 N N . VAL B 1 91 ? 45.22627 120.10062 0.69145 1.000 69.47130 102 VAL B N 1
ATOM 4243 C CA . VAL B 1 91 ? 43.95718 120.37708 0.03388 1.000 64.01671 102 VAL B CA 1
ATOM 4244 C C . VAL B 1 91 ? 42.97270 121.11600 0.93050 1.000 72.18142 102 VAL B C 1
ATOM 4245 O O . VAL B 1 91 ? 42.05987 121.77458 0.40625 1.000 72.17293 102 VAL B O 1
ATOM 4249 N N . ALA B 1 92 ? 43.11493 121.04938 2.25632 1.000 73.33680 103 ALA B N 1
ATOM 4250 C CA . ALA B 1 92 ? 42.18391 121.69677 3.17012 1.000 72.63530 103 ALA B CA 1
ATOM 4251 C C . ALA B 1 92 ? 42.85716 122.64383 4.15356 1.000 68.87108 103 ALA B C 1
ATOM 4252 O O . ALA B 1 92 ? 42.15770 123.26337 4.96383 1.000 66.34443 103 ALA B O 1
ATOM 4254 N N . GLY B 1 93 ? 44.18301 122.77024 4.11225 1.000 65.65117 104 GLY B N 1
ATOM 4255 C CA . GLY B 1 93 ? 44.87478 123.73246 4.95618 1.000 64.19909 104 GLY B CA 1
ATOM 4256 C C . GLY B 1 93 ? 44.62565 123.48649 6.42961 1.000 72.13420 104 GLY B C 1
ATOM 4257 O O . GLY B 1 93 ? 44.62565 122.34669 6.90811 1.000 72.42743 104 GLY B O 1
ATOM 4258 N N . ASP B 1 94 ? 44.40731 124.57436 7.16560 1.000 73.62232 105 ASP B N 1
ATOM 4259 C CA . ASP B 1 94 ? 44.06675 124.50449 8.58582 1.000 71.61454 105 ASP B CA 1
ATOM 4260 C C . ASP B 1 94 ? 42.56943 124.34626 8.81041 1.000 72.32563 105 ASP B C 1
ATOM 4261 O O . ASP B 1 94 ? 42.00892 124.91426 9.75342 1.000 71.15237 105 ASP B O 1
ATOM 4266 N N . GLY B 1 95 ? 41.89796 123.58947 7.94934 1.000 70.83624 106 GLY B N 1
ATOM 4267 C CA . GLY B 1 95 ? 40.49484 123.28872 8.15013 1.000 67.73075 106 GLY B CA 1
ATOM 4268 C C . GLY B 1 95 ? 40.27142 122.47327 9.40875 1.000 66.84826 106 GLY B C 1
ATOM 4269 O O . GLY B 1 95 ? 41.18873 121.91548 10.00829 1.000 65.70251 106 GLY B O 1
ATOM 4270 N N . MET B 1 96 ? 38.99957 122.39750 9.80592 1.000 61.35568 107 MET B N 1
ATOM 4271 C CA . MET B 1 96 ? 38.65495 121.78827 11.08685 1.000 64.19052 107 MET B CA 1
ATOM 4272 C C . MET B 1 96 ? 39.09920 120.33201 11.16923 1.000 67.83284 107 MET B C 1
ATOM 4273 O O . MET B 1 96 ? 39.41226 119.84010 12.25974 1.000 64.38791 107 MET B O 1
ATOM 4278 N N . PHE B 1 97 ? 39.14799 119.63217 10.03493 1.000 66.63716 108 PHE B N 1
ATOM 4279 C CA . PHE B 1 97 ? 39.50074 118.21758 10.04923 1.000 58.67994 108 PHE B CA 1
ATOM 4280 C C . PHE B 1 97 ? 41.00797 117.99645 10.08991 1.000 60.12280 108 PHE B C 1
ATOM 4281 O O . PHE B 1 97 ? 41.46750 117.01220 10.68013 1.000 59.54316 108 PHE B O 1
ATOM 4289 N N . THR B 1 98 ? 41.78972 118.89307 9.48764 1.000 55.19012 109 THR B N 1
ATOM 4290 C CA . THR B 1 98 ? 43.22794 118.69727 9.35081 1.000 53.45700 109 THR B CA 1
ATOM 4291 C C . THR B 1 98 ? 44.05082 119.76689 10.05869 1.000 58.87890 109 THR B C 1
ATOM 4292 O O . THR B 1 98 ? 45.27912 119.78308 9.91076 1.000 58.09557 109 THR B O 1
ATOM 4296 N N . ALA B 1 99 ? 43.42081 120.65851 10.81809 1.000 63.10132 110 ALA B N 1
ATOM 4297 C CA . ALA B 1 99 ? 44.18207 121.64064 11.57562 1.000 65.01606 110 ALA B CA 1
ATOM 4298 C C . ALA B 1 99 ? 44.88060 120.97890 12.75600 1.000 55.97526 110 ALA B C 1
ATOM 4299 O O . ALA B 1 99 ? 44.44177 119.94606 13.26884 1.000 54.81372 110 ALA B O 1
ATOM 4301 N N . TYR B 1 100 ? 45.98491 121.58465 13.18124 1.000 67.13638 111 TYR B N 1
ATOM 4302 C CA . TYR B 1 100 ? 46.67655 121.13206 14.37597 1.000 66.83300 111 TYR B CA 1
ATOM 4303 C C . TYR B 1 100 ? 45.94011 121.60445 15.62568 1.000 65.30325 111 TYR B C 1
ATOM 4304 O O . TYR B 1 100 ? 45.10048 122.50851 15.58259 1.000 61.04455 111 TYR B O 1
ATOM 4313 N N . ASN B 1 101 ? 46.26857 120.97420 16.75508 1.000 74.43847 112 ASN B N 1
ATOM 4314 C CA . ASN B 1 101 ? 45.64428 121.35749 18.01733 1.000 70.09661 112 ASN B CA 1
ATOM 4315 C C . ASN B 1 101 ? 46.05053 122.76723 18.42970 1.000 66.48665 112 ASN B C 1
ATOM 4316 O O . ASN B 1 101 ? 45.22468 123.53177 18.94186 1.000 58.73283 112 ASN B O 1
ATOM 4321 N N . SER B 1 102 ? 47.31323 123.13452 18.20047 1.000 68.91621 113 SER B N 1
ATOM 4322 C CA . SER B 1 102 ? 47.81165 124.43821 18.62117 1.000 75.70243 113 SER B CA 1
ATOM 4323 C C . SER B 1 102 ? 47.43312 125.56132 17.66521 1.000 76.50777 113 SER B C 1
ATOM 4324 O O . SER B 1 102 ? 47.50069 126.73227 18.05437 1.000 84.27951 113 SER B O 1
ATOM 4327 N N . GLU B 1 103 ? 47.05050 125.24172 16.43161 1.000 76.12246 114 GLU B N 1
ATOM 4328 C CA . GLU B 1 103 ? 46.71556 126.28012 15.46679 1.000 74.37834 114 GLU B CA 1
ATOM 4329 C C . GLU B 1 103 ? 45.44075 127.00157 15.88495 1.000 78.32441 114 GLU B C 1
ATOM 4330 O O . GLU B 1 103 ? 44.42898 126.36853 16.20317 1.000 77.70525 114 GLU B O 1
ATOM 4336 N N . GLU B 1 104 ? 45.49694 128.33664 15.87653 1.000 82.54543 115 GLU B N 1
ATOM 4337 C CA . GLU B 1 104 ? 44.39824 129.14029 16.40288 1.000 84.73899 115 GLU B CA 1
ATOM 4338 C C . GLU B 1 104 ? 43.11433 128.94209 15.60854 1.000 77.17170 115 GLU B C 1
ATOM 4339 O O . GLU B 1 104 ? 42.01694 129.09136 16.15858 1.000 72.99472 115 GLU B O 1
ATOM 4345 N N . ASN B 1 105 ? 43.22674 128.60204 14.32191 1.000 81.77017 116 ASN B N 1
ATOM 4346 C CA . ASN B 1 105 ? 42.04776 128.51281 13.46822 1.000 71.94307 116 ASN B CA 1
ATOM 4347 C C . ASN B 1 105 ? 41.14099 127.34281 13.82430 1.000 71.24754 116 ASN B C 1
ATOM 4348 O O . ASN B 1 105 ? 39.96275 127.36168 13.45272 1.000 76.80305 116 ASN B O 1
ATOM 4353 N N . TRP B 1 106 ? 41.64727 126.32566 14.52494 1.000 71.09305 117 TRP B N 1
ATOM 4354 C CA . TRP B 1 106 ? 40.76929 125.23127 14.92533 1.000 72.50637 117 TRP B CA 1
ATOM 4355 C C . TRP B 1 106 ? 39.80035 125.67791 16.01077 1.000 74.47850 117 TRP B C 1
ATOM 4356 O O . TRP B 1 106 ? 38.58840 125.45983 15.90143 1.000 75.10540 117 TRP B O 1
ATOM 4367 N N . ARG B 1 107 ? 40.32110 126.29954 17.07220 1.000 71.79399 118 ARG B N 1
ATOM 4368 C CA . ARG B 1 107 ? 39.47146 126.70147 18.18821 1.000 75.45629 118 ARG B CA 1
ATOM 4369 C C . ARG B 1 107 ? 38.41539 127.70468 17.74347 1.000 75.20079 118 ARG B C 1
ATOM 4370 O O . ARG B 1 107 ? 37.24767 127.60575 18.14085 1.000 70.10944 118 ARG B O 1
ATOM 4378 N N . LYS B 1 108 ? 38.80744 128.67588 16.91567 1.000 75.19862 119 LYS B N 1
ATOM 4379 C CA . LYS B 1 108 ? 37.84774 129.63356 16.37717 1.000 72.47977 119 LYS B CA 1
ATOM 4380 C C . LYS B 1 108 ? 36.74157 128.92123 15.60958 1.000 71.99476 119 LYS B C 1
ATOM 4381 O O . LYS B 1 108 ? 35.55367 129.08423 15.90764 1.000 76.00753 119 LYS B O 1
ATOM 4387 N N . ALA B 1 109 ? 37.12027 128.11201 14.61778 1.000 71.38972 120 ALA B N 1
ATOM 4388 C CA . ALA B 1 109 ? 36.12621 127.43085 13.79611 1.000 72.96359 120 ALA B CA 1
ATOM 4389 C C . ALA B 1 109 ? 35.32000 126.41952 14.60067 1.000 71.72741 120 ALA B C 1
ATOM 4390 O O . ALA B 1 109 ? 34.12483 126.23721 14.33992 1.000 69.93336 120 ALA B O 1
ATOM 4392 N N . HIS B 1 110 ? 35.94755 125.75648 15.57526 1.000 70.53447 121 HIS B N 1
ATOM 4393 C CA . HIS B 1 110 ? 35.22780 124.78010 16.38763 1.000 70.03850 121 HIS B CA 1
ATOM 4394 C C . HIS B 1 110 ? 34.09625 125.44154 17.16314 1.000 77.62599 121 HIS B C 1
ATOM 4395 O O . HIS B 1 110 ? 32.94668 124.99066 17.11229 1.000 73.52948 121 HIS B O 1
ATOM 4402 N N . GLU B 1 111 ? 34.40194 126.52375 17.88213 1.000 75.60889 122 GLU B N 1
ATOM 4403 C CA . GLU B 1 111 ? 33.37156 127.19464 18.66652 1.000 74.45387 122 GLU B CA 1
ATOM 4404 C C . GLU B 1 111 ? 32.38665 127.94613 17.77984 1.000 74.79865 122 GLU B C 1
ATOM 4405 O O . GLU B 1 111 ? 31.22954 128.14078 18.16913 1.000 78.43819 122 GLU B O 1
ATOM 4411 N N . ILE B 1 112 ? 32.81852 128.36654 16.58967 1.000 80.97771 123 ILE B N 1
ATOM 4412 C CA . ILE B 1 112 ? 31.92921 129.09317 15.68688 1.000 77.04764 123 ILE B CA 1
ATOM 4413 C C . ILE B 1 112 ? 30.87749 128.15761 15.10330 1.000 70.90889 123 ILE B C 1
ATOM 4414 O O . ILE B 1 112 ? 29.68651 128.48655 15.05623 1.000 72.57407 123 ILE B O 1
ATOM 4419 N N . LEU B 1 113 ? 31.29837 126.97412 14.65963 1.000 75.59358 124 LEU B N 1
ATOM 4420 C CA . LEU B 1 113 ? 30.43105 126.07802 13.90819 1.000 78.16112 124 LEU B CA 1
ATOM 4421 C C . LEU B 1 113 ? 29.76532 125.00510 14.76018 1.000 71.87676 124 LEU B C 1
ATOM 4422 O O . LEU B 1 113 ? 28.89277 124.29364 14.25083 1.000 75.25184 124 LEU B O 1
ATOM 4427 N N . THR B 1 114 ? 30.15058 124.86247 16.02784 1.000 70.89761 125 THR B N 1
ATOM 4428 C CA . THR B 1 114 ? 29.45674 123.91281 16.89398 1.000 73.59096 125 THR B CA 1
ATOM 4429 C C . THR B 1 114 ? 27.96192 124.19137 17.01608 1.000 71.99444 125 THR B C 1
ATOM 4430 O O . THR B 1 114 ? 27.18524 123.22118 16.98042 1.000 72.68164 125 THR B O 1
ATOM 4434 N N . PRO B 1 115 ? 27.48670 125.43723 17.15335 1.000 75.37303 126 PRO B N 1
ATOM 4435 C CA . PRO B 1 115 ? 26.02970 125.65752 17.17090 1.000 77.07111 126 PRO B CA 1
ATOM 4436 C C . PRO B 1 115 ? 25.33238 125.27745 15.87285 1.000 75.37989 126 PRO B C 1
ATOM 4437 O O . PRO B 1 115 ? 24.09906 125.17466 15.86762 1.000 78.30445 126 PRO B O 1
ATOM 4441 N N . ALA B 1 116 ? 26.07138 125.06025 14.78201 1.000 79.86630 127 ALA B N 1
ATOM 4442 C CA . ALA B 1 116 ? 25.45753 124.64640 13.52623 1.000 80.10051 127 ALA B CA 1
ATOM 4443 C C . ALA B 1 116 ? 25.15588 123.15450 13.48276 1.000 83.68277 127 ALA B C 1
ATOM 4444 O O . ALA B 1 116 ? 24.32196 122.72817 12.67639 1.000 79.65084 127 ALA B O 1
ATOM 4446 N N . PHE B 1 117 ? 25.80999 122.35692 14.32371 1.000 82.86017 128 PHE B N 1
ATOM 4447 C CA . PHE B 1 117 ? 25.57719 120.91620 14.41465 1.000 79.26401 128 PHE B CA 1
ATOM 4448 C C . PHE B 1 117 ? 25.17947 120.60831 15.85583 1.000 84.21589 128 PHE B C 1
ATOM 4449 O O . PHE B 1 117 ? 26.02548 120.24696 16.67745 1.000 85.53852 128 PHE B O 1
ATOM 4457 N N . THR B 1 118 ? 23.88787 120.75436 16.16875 1.000 85.38111 129 THR B N 1
ATOM 4458 C CA . THR B 1 118 ? 23.39995 120.52821 17.52577 1.000 89.43847 129 THR B CA 1
ATOM 4459 C C . THR B 1 118 ? 22.14862 119.66225 17.57731 1.000 94.16067 129 THR B C 1
ATOM 4460 O O . THR B 1 118 ? 21.55537 119.53238 18.65464 1.000 101.53513 129 THR B O 1
ATOM 4464 N N . LYS B 1 119 ? 21.72385 119.08810 16.44889 1.000 90.87895 130 LYS B N 1
ATOM 4465 C CA . LYS B 1 119 ? 20.45652 118.36852 16.33013 1.000 91.21378 130 LYS B CA 1
ATOM 4466 C C . LYS B 1 119 ? 19.27092 119.31847 16.48356 1.000 96.22078 130 LYS B C 1
ATOM 4467 O O . LYS B 1 119 ? 18.37450 119.33163 15.63470 1.000 91.94124 130 LYS B O 1
ATOM 4473 N N . GLU B 1 120 ? 19.25193 120.12177 17.55195 1.000 100.71691 131 GLU B N 1
ATOM 4474 C CA . GLU B 1 120 ? 18.16620 121.08338 17.72346 1.000 105.04190 131 GLU B CA 1
ATOM 4475 C C . GLU B 1 120 ? 18.23205 122.18654 16.67161 1.000 104.64722 131 GLU B C 1
ATOM 4476 O O . GLU B 1 120 ? 17.19241 122.66131 16.19852 1.000 107.42796 131 GLU B O 1
ATOM 4482 N N . ALA B 1 121 ? 19.43854 122.60695 16.29174 1.000 98.87510 132 ALA B N 1
ATOM 4483 C CA . ALA B 1 121 ? 19.62501 123.53938 15.18845 1.000 99.70779 132 ALA B CA 1
ATOM 4484 C C . ALA B 1 121 ? 19.94501 122.83259 13.87962 1.000 95.59368 132 ALA B C 1
ATOM 4485 O O . ALA B 1 121 ? 20.23976 123.49988 12.88367 1.000 99.57859 132 ALA B O 1
ATOM 4487 N N . MET B 1 122 ? 19.90204 121.49919 13.86428 1.000 90.41611 133 MET B N 1
ATOM 4488 C CA . MET B 1 122 ? 20.10419 120.73841 12.63788 1.000 85.43013 133 MET B CA 1
ATOM 4489 C C . MET B 1 122 ? 18.89705 120.81236 11.71331 1.000 84.09420 133 MET B C 1
ATOM 4490 O O . MET B 1 122 ? 19.04173 120.60786 10.50276 1.000 80.25193 133 MET B O 1
ATOM 4495 N N . SER B 1 123 ? 17.71611 121.12041 12.25469 1.000 93.15244 134 SER B N 1
ATOM 4496 C CA . SER B 1 123 ? 16.48492 121.11946 11.47345 1.000 89.73003 134 SER B CA 1
ATOM 4497 C C . SER B 1 123 ? 16.48919 122.14377 10.34693 1.000 88.41653 134 SER B C 1
ATOM 4498 O O . SER B 1 123 ? 15.60294 122.09181 9.48674 1.000 82.94840 134 SER B O 1
ATOM 4501 N N . THR B 1 124 ? 17.45216 123.06829 10.32551 1.000 83.92633 135 THR B N 1
ATOM 4502 C CA . THR B 1 124 ? 17.51674 124.02358 9.22612 1.000 86.98612 135 THR B CA 1
ATOM 4503 C C . THR B 1 124 ? 17.90292 123.34703 7.91675 1.000 90.08586 135 THR B C 1
ATOM 4504 O O . THR B 1 124 ? 17.48005 123.79189 6.84327 1.000 88.68003 135 THR B O 1
ATOM 4508 N N . TYR B 1 125 ? 18.68814 122.27291 7.98133 1.000 82.26138 136 TYR B N 1
ATOM 4509 C CA . TYR B 1 125 ? 19.09054 121.54354 6.78873 1.000 73.77861 136 TYR B CA 1
ATOM 4510 C C . TYR B 1 125 ? 18.09738 120.46179 6.39151 1.000 76.66594 136 TYR B C 1
ATOM 4511 O O . TYR B 1 125 ? 18.24473 119.87777 5.31309 1.000 81.01842 136 TYR B O 1
ATOM 4520 N N . HIS B 1 126 ? 17.09276 120.18405 7.22740 1.000 75.44123 137 HIS B N 1
ATOM 4521 C CA . HIS B 1 126 ? 16.17597 119.08619 6.93751 1.000 79.18151 137 HIS B CA 1
ATOM 4522 C C . HIS B 1 126 ? 15.38473 119.32601 5.65820 1.000 79.06875 137 HIS B C 1
ATOM 4523 O O . HIS B 1 126 ? 15.00545 118.36605 4.97714 1.000 79.93843 137 HIS B O 1
ATOM 4530 N N . GLN B 1 127 ? 15.12138 120.58924 5.31761 1.000 87.62772 138 GLN B N 1
ATOM 4531 C CA . GLN B 1 127 ? 14.37836 120.89299 4.09847 1.000 82.28138 138 GLN B CA 1
ATOM 4532 C C . GLN B 1 127 ? 15.14500 120.43820 2.86308 1.000 78.82732 138 GLN B C 1
ATOM 4533 O O . GLN B 1 127 ? 14.65098 119.63239 2.06581 1.000 72.82071 138 GLN B O 1
ATOM 4539 N N . ARG B 1 128 ? 16.36564 120.95055 2.69199 1.000 74.51832 139 ARG B N 1
ATOM 4540 C CA . ARG B 1 128 ? 17.12978 120.66847 1.48265 1.000 76.47321 139 ARG B CA 1
ATOM 4541 C C . ARG B 1 128 ? 17.60764 119.22371 1.43203 1.000 74.80342 139 ARG B C 1
ATOM 4542 O O . ARG B 1 128 ? 17.81723 118.68289 0.33991 1.000 70.84836 139 ARG B O 1
ATOM 4550 N N . ILE B 1 129 ? 17.79123 118.58757 2.59086 1.000 68.53529 140 ILE B N 1
ATOM 4551 C CA . ILE B 1 129 ? 18.21375 117.18789 2.61572 1.000 72.16112 140 ILE B CA 1
ATOM 4552 C C . ILE B 1 129 ? 17.14682 116.30591 1.97937 1.000 70.26577 140 ILE B C 1
ATOM 4553 O O . ILE B 1 129 ? 17.41603 115.55090 1.03778 1.000 72.57239 140 ILE B O 1
ATOM 4558 N N . ALA B 1 130 ? 15.91295 116.39785 2.48289 1.000 74.70915 141 ALA B N 1
ATOM 4559 C CA . ALA B 1 130 ? 14.82246 115.61139 1.91599 1.000 80.31224 141 ALA B CA 1
ATOM 4560 C C . ALA B 1 130 ? 14.55614 115.98602 0.46415 1.000 76.18736 141 ALA B C 1
ATOM 4561 O O . ALA B 1 130 ? 14.11329 115.14223 -0.32374 1.000 72.85233 141 ALA B O 1
ATOM 4563 N N . ALA B 1 131 ? 14.82198 117.24005 0.09108 1.000 78.98604 142 ALA B N 1
ATOM 4564 C CA . ALA B 1 131 ? 14.62547 117.65527 -1.29336 1.000 78.04129 142 ALA B CA 1
ATOM 4565 C C . ALA B 1 131 ? 15.65988 117.01872 -2.21269 1.000 76.14034 142 ALA B C 1
ATOM 4566 O O . ALA B 1 131 ? 15.32244 116.55237 -3.30718 1.000 74.37178 142 ALA B O 1
ATOM 4568 N N . THR B 1 132 ? 16.92427 116.98657 -1.78472 1.000 76.83606 143 THR B N 1
ATOM 4569 C CA . THR B 1 132 ? 17.96920 116.39801 -2.61613 1.000 72.88927 143 THR B CA 1
ATOM 4570 C C . THR B 1 132 ? 17.78793 114.89036 -2.74388 1.000 73.02417 143 THR B C 1
ATOM 4571 O O . THR B 1 132 ? 18.03267 114.31824 -3.81288 1.000 72.82625 143 THR B O 1
ATOM 4575 N N . VAL B 1 133 ? 17.35989 114.23080 -1.66461 1.000 71.02248 144 VAL B N 1
ATOM 4576 C CA . VAL B 1 133 ? 17.08110 112.79876 -1.72999 1.000 68.31977 144 VAL B CA 1
ATOM 4577 C C . VAL B 1 133 ? 15.92349 112.52849 -2.68223 1.000 80.84904 144 VAL B C 1
ATOM 4578 O O . VAL B 1 133 ? 15.92741 111.53806 -3.42498 1.000 79.94801 144 VAL B O 1
ATOM 4582 N N . ARG B 1 134 ? 14.91930 113.41066 -2.68305 1.000 84.65858 145 ARG B N 1
ATOM 4583 C CA . ARG B 1 134 ? 13.80831 113.27430 -3.62022 1.000 79.70278 145 ARG B CA 1
ATOM 4584 C C . ARG B 1 134 ? 14.29609 113.31809 -5.06277 1.000 78.11502 145 ARG B C 1
ATOM 4585 O O . ARG B 1 134 ? 13.80392 112.57024 -5.91613 1.000 81.06514 145 ARG B O 1
ATOM 4593 N N . GLU B 1 135 ? 15.27188 114.18262 -5.35108 1.000 78.93927 146 GLU B N 1
ATOM 4594 C CA . GLU B 1 135 ? 15.80575 114.27474 -6.70617 1.000 74.19927 146 GLU B CA 1
ATOM 4595 C C . GLU B 1 135 ? 16.46937 112.96988 -7.12986 1.000 77.49484 146 GLU B C 1
ATOM 4596 O O . GLU B 1 135 ? 16.37801 112.56838 -8.29625 1.000 79.85072 146 GLU B O 1
ATOM 4602 N N . LEU B 1 136 ? 17.13838 112.28936 -6.19572 1.000 75.00562 147 LEU B N 1
ATOM 4603 C CA . LEU B 1 136 ? 17.74306 111.00175 -6.52180 1.000 75.92798 147 LEU B CA 1
ATOM 4604 C C . LEU B 1 136 ? 16.68079 109.92738 -6.71750 1.000 78.53451 147 LEU B C 1
ATOM 4605 O O . LEU B 1 136 ? 16.81739 109.06357 -7.59285 1.000 69.83890 147 LEU B O 1
ATOM 4610 N N . ILE B 1 137 ? 15.61723 109.96402 -5.91013 1.000 76.74338 148 ILE B N 1
ATOM 4611 C CA . ILE B 1 137 ? 14.56167 108.96027 -6.01909 1.000 77.10875 148 ILE B CA 1
ATOM 4612 C C . ILE B 1 137 ? 13.91002 109.01686 -7.39503 1.000 74.59128 148 ILE B C 1
ATOM 4613 O O . ILE B 1 137 ? 13.65146 107.97996 -8.01912 1.000 68.65742 148 ILE B O 1
ATOM 4618 N N . ASP B 1 138 ? 13.64366 110.22591 -7.89631 1.000 74.88230 149 ASP B N 1
ATOM 4619 C CA . ASP B 1 138 ? 13.05786 110.34842 -9.22674 1.000 81.72338 149 ASP B CA 1
ATOM 4620 C C . ASP B 1 138 ? 14.05890 109.98424 -10.31476 1.000 76.42939 149 ASP B C 1
ATOM 4621 O O . ASP B 1 138 ? 13.66482 109.48408 -11.37454 1.000 79.81888 149 ASP B O 1
ATOM 4626 N N . ALA B 1 139 ? 15.34992 110.22499 -10.07613 1.000 75.86710 150 ALA B N 1
ATOM 4627 C CA . ALA B 1 139 ? 16.36507 109.80078 -11.03429 1.000 75.50117 150 ALA B CA 1
ATOM 4628 C C . ALA B 1 139 ? 16.46341 108.28226 -11.09205 1.000 73.01790 150 ALA B C 1
ATOM 4629 O O . ALA B 1 139 ? 16.56256 107.70104 -12.17892 1.000 73.85544 150 ALA B O 1
ATOM 4631 N N . TRP B 1 140 ? 16.43581 107.62214 -9.93179 1.000 73.15814 151 TRP B N 1
ATOM 4632 C CA . TRP B 1 140 ? 16.43506 106.16533 -9.90451 1.000 74.18331 151 TRP B CA 1
ATOM 4633 C C . TRP B 1 140 ? 15.11538 105.58071 -10.38906 1.000 76.24106 151 TRP B C 1
ATOM 4634 O O . TRP B 1 140 ? 15.06681 104.39349 -10.73059 1.000 75.20155 151 TRP B O 1
ATOM 4645 N N . ASN B 1 141 ? 14.04705 106.38127 -10.42216 1.000 79.39961 152 ASN B N 1
ATOM 4646 C CA . ASN B 1 141 ? 12.77827 105.88840 -10.94511 1.000 81.36028 152 ASN B CA 1
ATOM 4647 C C . ASN B 1 141 ? 12.89255 105.57768 -12.43193 1.000 78.82759 152 ASN B C 1
ATOM 4648 O O . ASN B 1 141 ? 12.28801 104.61742 -12.92376 1.000 80.12840 152 ASN B O 1
ATOM 4653 N N . THR B 1 142 ? 13.67514 106.37623 -13.16223 1.000 72.55923 153 THR B N 1
ATOM 4654 C CA . THR B 1 142 ? 13.94574 106.06680 -14.56161 1.000 78.60723 153 THR B CA 1
ATOM 4655 C C . THR B 1 142 ? 14.70818 104.75453 -14.69411 1.000 88.00670 153 THR B C 1
ATOM 4656 O O . THR B 1 142 ? 14.39150 103.92538 -15.55608 1.000 88.08622 153 THR B O 1
ATOM 4660 N N . ARG B 1 143 ? 15.71596 104.54697 -13.84334 1.000 86.63105 154 ARG B N 1
ATOM 4661 C CA . ARG B 1 143 ? 16.48054 103.30690 -13.87491 1.000 85.44355 154 ARG B CA 1
ATOM 4662 C C . ARG B 1 143 ? 15.67239 102.11490 -13.38120 1.000 81.69823 154 ARG B C 1
ATOM 4663 O O . ARG B 1 143 ? 15.97353 100.97854 -13.76241 1.000 81.53818 154 ARG B O 1
ATOM 4671 N N . ALA B 1 144 ? 14.65622 102.34464 -12.54588 1.000 81.70624 155 ALA B N 1
ATOM 4672 C CA . ALA B 1 144 ? 13.80322 101.24450 -12.11076 1.000 82.03524 155 ALA B CA 1
ATOM 4673 C C . ALA B 1 144 ? 12.90982 100.74826 -13.23976 1.000 87.10500 155 ALA B C 1
ATOM 4674 O O . ALA B 1 144 ? 12.51743 99.57646 -13.24663 1.000 87.44222 155 ALA B O 1
ATOM 4676 N N . GLN B 1 145 ? 12.57347 101.61727 -14.19387 1.000 89.25918 156 GLN B N 1
ATOM 4677 C CA . GLN B 1 145 ? 11.78863 101.21036 -15.35156 1.000 86.54312 156 GLN B CA 1
ATOM 4678 C C . GLN B 1 145 ? 12.64495 100.67102 -16.48741 1.000 90.99583 156 GLN B C 1
ATOM 4679 O O . GLN B 1 145 ? 12.12822 99.94152 -17.34169 1.000 86.83667 156 GLN B O 1
ATOM 4685 N N . ASN B 1 146 ? 13.93127 101.01349 -16.52167 1.000 88.31380 157 ASN B N 1
ATOM 4686 C CA . ASN B 1 146 ? 14.86110 100.41754 -17.46972 1.000 90.10082 157 ASN B CA 1
ATOM 4687 C C . ASN B 1 146 ? 15.54673 99.17704 -16.91642 1.000 92.53554 157 ASN B C 1
ATOM 4688 O O . ASN B 1 146 ? 16.18359 98.44743 -17.68502 1.000 92.68606 157 ASN B O 1
ATOM 4693 N N . ASN B 1 147 ? 15.42801 98.92825 -15.60939 1.000 91.57561 158 ASN B N 1
ATOM 4694 C CA . ASN B 1 147 ? 16.04551 97.77443 -14.95422 1.000 86.98128 158 ASN B CA 1
ATOM 4695 C C . ASN B 1 147 ? 17.55767 97.76346 -15.16383 1.000 84.63394 158 ASN B C 1
ATOM 4696 O O . ASN B 1 147 ? 18.16275 96.71842 -15.41135 1.000 80.94378 158 ASN B O 1
ATOM 4701 N N . SER B 1 148 ? 18.17151 98.93992 -15.06610 1.000 81.49008 159 SER B N 1
ATOM 4702 C CA . SER B 1 148 ? 19.61191 99.07748 -15.21886 1.000 81.30163 159 SER B CA 1
ATOM 4703 C C . SER B 1 148 ? 20.30606 98.85486 -13.88262 1.000 79.42857 159 SER B C 1
ATOM 4704 O O . SER B 1 148 ? 19.84083 99.32451 -12.83974 1.000 74.35126 159 SER B O 1
ATOM 4707 N N . TRP B 1 149 ? 21.42127 98.13033 -13.92090 1.000 79.95745 160 TRP B N 1
ATOM 4708 C CA . TRP B 1 149 ? 22.20996 97.90306 -12.71718 1.000 77.02456 160 TRP B CA 1
ATOM 4709 C C . TRP B 1 149 ? 22.90351 99.19575 -12.30873 1.000 77.46780 160 TRP B C 1
ATOM 4710 O O . TRP B 1 149 ? 23.70026 99.75269 -13.07174 1.000 82.80524 160 TRP B O 1
ATOM 4721 N N . ILE B 1 150 ? 22.59813 99.66984 -11.10815 1.000 69.45110 161 ILE B N 1
ATOM 4722 C CA . ILE B 1 150 ? 23.08246 100.95685 -10.62782 1.000 69.06426 161 ILE B CA 1
ATOM 4723 C C . ILE B 1 150 ? 24.39976 100.75351 -9.89373 1.000 66.11478 161 ILE B C 1
ATOM 4724 O O . ILE B 1 150 ? 24.52292 99.85316 -9.05488 1.000 67.64774 161 ILE B O 1
ATOM 4729 N N . ASP B 1 151 ? 25.38768 101.58522 -10.21152 1.000 65.26524 162 ASP B N 1
ATOM 4730 C CA . ASP B 1 151 ? 26.62287 101.63813 -9.43385 1.000 64.07141 162 ASP B CA 1
ATOM 4731 C C . ASP B 1 151 ? 26.31514 102.35455 -8.12575 1.000 59.51598 162 ASP B C 1
ATOM 4732 O O . ASP B 1 151 ? 26.31102 103.58657 -8.06316 1.000 56.11199 162 ASP B O 1
ATOM 4737 N N . ILE B 1 152 ? 26.04675 101.57664 -7.07298 1.000 56.01248 163 ILE B N 1
ATOM 4738 C CA . ILE B 1 152 ? 25.58260 102.16256 -5.81340 1.000 49.68746 163 ILE B CA 1
ATOM 4739 C C . ILE B 1 152 ? 26.60080 103.12819 -5.21276 1.000 56.60017 163 ILE B C 1
ATOM 4740 O O . ILE B 1 152 ? 26.23661 104.28539 -4.95010 1.000 57.15328 163 ILE B O 1
ATOM 4745 N N . PRO B 1 153 ? 27.86549 102.74188 -4.97560 1.000 59.09652 164 PRO B N 1
ATOM 4746 C CA . PRO B 1 153 ? 28.79857 103.70825 -4.36646 1.000 52.65852 164 PRO B CA 1
ATOM 4747 C C . PRO B 1 153 ? 28.99384 104.95960 -5.20203 1.000 54.04727 164 PRO B C 1
ATOM 4748 O O . PRO B 1 153 ? 29.12616 106.05720 -4.64523 1.000 46.60331 164 PRO B O 1
ATOM 4752 N N . ALA B 1 154 ? 29.00518 104.82350 -6.53112 1.000 51.39410 165 ALA B N 1
ATOM 4753 C CA . ALA B 1 154 ? 29.17109 105.98719 -7.39504 1.000 44.72284 165 ALA B CA 1
ATOM 4754 C C . ALA B 1 154 ? 27.98311 106.93415 -7.28564 1.000 47.65610 165 ALA B C 1
ATOM 4755 O O . ALA B 1 154 ? 28.15304 108.15840 -7.31398 1.000 47.39345 165 ALA B O 1
ATOM 4757 N N . GLU B 1 155 ? 26.77349 106.38973 -7.15209 1.000 56.20668 166 GLU B N 1
ATOM 4758 C CA . GLU B 1 155 ? 25.59011 107.23855 -7.07200 1.000 57.64554 166 GLU B CA 1
ATOM 4759 C C . GLU B 1 155 ? 25.46007 107.90552 -5.70770 1.000 59.88604 166 GLU B C 1
ATOM 4760 O O . GLU B 1 155 ? 25.02245 109.05840 -5.62142 1.000 63.03876 166 GLU B O 1
ATOM 4766 N N . THR B 1 156 ? 25.83225 107.20492 -4.63203 1.000 54.33194 167 THR B N 1
ATOM 4767 C CA . THR B 1 156 ? 25.68747 107.78873 -3.30167 1.000 56.28423 167 THR B CA 1
ATOM 4768 C C . THR B 1 156 ? 26.69812 108.90237 -3.06155 1.000 53.33050 167 THR B C 1
ATOM 4769 O O . THR B 1 156 ? 26.42063 109.82943 -2.29247 1.000 51.55777 167 THR B O 1
ATOM 4773 N N . ASN B 1 157 ? 27.86948 108.83404 -3.70080 1.000 56.15822 168 ASN B N 1
ATOM 4774 C CA . ASN B 1 157 ? 28.84819 109.90543 -3.54049 1.000 56.29772 168 ASN B CA 1
ATOM 4775 C C . ASN B 1 157 ? 28.39133 111.17642 -4.24102 1.000 57.77327 168 ASN B C 1
ATOM 4776 O O . ASN B 1 157 ? 28.63794 112.28430 -3.75053 1.000 61.58643 168 ASN B O 1
ATOM 4781 N N . ARG B 1 158 ? 27.72385 111.03897 -5.38799 1.000 60.25344 169 ARG B N 1
ATOM 4782 C CA . ARG B 1 158 ? 27.10550 112.20118 -6.01383 1.000 63.01219 169 ARG B CA 1
ATOM 4783 C C . ARG B 1 158 ? 25.97001 112.74892 -5.16077 1.000 53.82666 169 ARG B C 1
ATOM 4784 O O . ARG B 1 158 ? 25.74697 113.96416 -5.13423 1.000 61.41193 169 ARG B O 1
ATOM 4792 N N . LEU B 1 159 ? 25.25231 111.87400 -4.45289 1.000 49.71388 170 LEU B N 1
ATOM 4793 C CA . LEU B 1 159 ? 24.14478 112.32495 -3.61637 1.000 60.96879 170 LEU B CA 1
ATOM 4794 C C . LEU B 1 159 ? 24.64612 113.09404 -2.40044 1.000 62.72087 170 LEU B C 1
ATOM 4795 O O . LEU B 1 159 ? 24.18004 114.20539 -2.12217 1.000 65.78157 170 LEU B O 1
ATOM 4800 N N . THR B 1 160 ? 25.59410 112.51501 -1.65762 1.000 62.78960 171 THR B N 1
ATOM 4801 C CA . THR B 1 160 ? 26.06324 113.16027 -0.43539 1.000 60.25338 171 THR B CA 1
ATOM 4802 C C . THR B 1 160 ? 26.83926 114.43664 -0.73022 1.000 58.34127 171 THR B C 1
ATOM 4803 O O . THR B 1 160 ? 26.90372 115.32585 0.12515 1.000 57.76000 171 THR B O 1
ATOM 4807 N N . ILE B 1 161 ? 27.43501 114.54747 -1.92118 1.000 58.27939 172 ILE B N 1
ATOM 4808 C CA . ILE B 1 161 ? 28.07210 115.80356 -2.31084 1.000 63.34112 172 ILE B CA 1
ATOM 4809 C C . ILE B 1 161 ? 27.03374 116.91296 -2.40660 1.000 64.29551 172 ILE B C 1
ATOM 4810 O O . ILE B 1 161 ? 27.24765 118.03127 -1.92088 1.000 62.07717 172 ILE B O 1
ATOM 4815 N N . GLU B 1 162 ? 25.88630 116.61887 -3.02003 1.000 57.02362 173 GLU B N 1
ATOM 4816 C CA . GLU B 1 162 ? 24.84374 117.63023 -3.14076 1.000 60.56958 173 GLU B CA 1
ATOM 4817 C C . GLU B 1 162 ? 24.21262 117.93738 -1.78856 1.000 66.16450 173 GLU B C 1
ATOM 4818 O O . GLU B 1 162 ? 23.89899 119.09642 -1.49566 1.000 66.18674 173 GLU B O 1
ATOM 4824 N N . ILE B 1 163 ? 24.03246 116.91741 -0.94606 1.000 59.02639 174 ILE B N 1
ATOM 4825 C CA . ILE B 1 163 ? 23.39867 117.12929 0.35354 1.000 53.41715 174 ILE B CA 1
ATOM 4826 C C . ILE B 1 163 ? 24.21566 118.10242 1.19523 1.000 56.23654 174 ILE B C 1
ATOM 4827 O O . ILE B 1 163 ? 23.67589 119.05127 1.77445 1.000 64.19585 174 ILE B O 1
ATOM 4832 N N . ILE B 1 164 ? 25.53219 117.89091 1.26804 1.000 62.65736 175 ILE B N 1
ATOM 4833 C CA . ILE B 1 164 ? 26.35721 118.75990 2.10297 1.000 62.66658 175 ILE B CA 1
ATOM 4834 C C . ILE B 1 164 ? 26.46059 120.15906 1.50393 1.000 67.43162 175 ILE B C 1
ATOM 4835 O O . ILE B 1 164 ? 26.50793 121.15191 2.24032 1.000 70.77107 175 ILE B O 1
ATOM 4840 N N . SER B 1 165 ? 26.47555 120.27394 0.17509 1.000 63.52096 176 SER B N 1
ATOM 4841 C CA . SER B 1 165 ? 26.65782 121.57688 -0.45495 1.000 63.86330 176 SER B CA 1
ATOM 4842 C C . SER B 1 165 ? 25.35161 122.35018 -0.60632 1.000 65.00047 176 SER B C 1
ATOM 4843 O O . SER B 1 165 ? 25.32525 123.56140 -0.36327 1.000 65.74739 176 SER B O 1
ATOM 4846 N N . ARG B 1 166 ? 24.26350 121.68422 -1.00238 1.000 62.19830 177 ARG B N 1
ATOM 4847 C CA . ARG B 1 166 ? 22.98636 122.38182 -1.13105 1.000 66.60202 177 ARG B CA 1
ATOM 4848 C C . ARG B 1 166 ? 22.44152 122.78468 0.23417 1.000 65.05652 177 ARG B C 1
ATOM 4849 O O . ARG B 1 166 ? 22.04920 123.93825 0.44137 1.000 67.45687 177 ARG B O 1
ATOM 4857 N N . ALA B 1 167 ? 22.40954 121.84588 1.18220 1.000 62.53669 178 ALA B N 1
ATOM 4858 C CA . ALA B 1 167 ? 21.89720 122.16818 2.50918 1.000 64.59756 178 ALA B CA 1
ATOM 4859 C C . ALA B 1 167 ? 22.87612 123.02584 3.29929 1.000 73.34085 178 ALA B C 1
ATOM 4860 O O . ALA B 1 167 ? 22.45619 123.81122 4.15693 1.000 77.99379 178 ALA B O 1
ATOM 4862 N N . GLY B 1 168 ? 24.17154 122.90073 3.02423 1.000 67.59164 179 GLY B N 1
ATOM 4863 C CA . GLY B 1 168 ? 25.17293 123.61270 3.79142 1.000 67.79680 179 GLY B CA 1
ATOM 4864 C C . GLY B 1 168 ? 25.52340 124.98354 3.25229 1.000 74.24597 179 GLY B C 1
ATOM 4865 O O . GLY B 1 168 ? 25.66746 125.93687 4.02271 1.000 77.72752 179 GLY B O 1
ATOM 4866 N N . PHE B 1 169 ? 25.67325 125.10187 1.93215 1.000 69.70450 180 PHE B N 1
ATOM 4867 C CA . PHE B 1 169 ? 26.08812 126.35852 1.32754 1.000 72.11953 180 PHE B CA 1
ATOM 4868 C C . PHE B 1 169 ? 25.13656 126.86320 0.25299 1.000 70.33099 180 PHE B C 1
ATOM 4869 O O . PHE B 1 169 ? 25.40568 127.91609 -0.33620 1.000 73.15489 180 PHE B O 1
ATOM 4877 N N . ASP B 1 170 ? 24.03930 126.15467 -0.01305 1.000 70.15306 181 ASP B N 1
ATOM 4878 C CA . ASP B 1 170 ? 23.09304 126.51798 -1.06770 1.000 71.85613 181 ASP B CA 1
ATOM 4879 C C . ASP B 1 170 ? 23.80943 126.66871 -2.40860 1.000 75.82847 181 ASP B C 1
ATOM 4880 O O . ASP B 1 170 ? 23.72999 127.70148 -3.07715 1.000 76.02187 181 ASP B O 1
ATOM 4885 N N . TYR B 1 171 ? 24.53518 125.61900 -2.79019 1.000 77.46441 182 TYR B N 1
ATOM 4886 C CA . TYR B 1 171 ? 25.23868 125.57175 -4.06421 1.000 74.93610 182 TYR B CA 1
ATOM 4887 C C . TYR B 1 171 ? 25.12724 124.16519 -4.62801 1.000 73.23402 182 TYR B C 1
ATOM 4888 O O . TYR B 1 171 ? 25.43493 123.19042 -3.93603 1.000 73.30284 182 TYR B O 1
ATOM 4897 N N . GLN B 1 172 ? 24.68982 124.06472 -5.87850 1.000 73.33211 183 GLN B N 1
ATOM 4898 C CA . GLN B 1 172 ? 24.49664 122.78431 -6.54501 1.000 71.26030 183 GLN B CA 1
ATOM 4899 C C . GLN B 1 172 ? 25.62989 122.56009 -7.53807 1.000 68.74268 183 GLN B C 1
ATOM 4900 O O . GLN B 1 172 ? 25.83726 123.37433 -8.44421 1.000 74.44830 183 GLN B O 1
ATOM 4906 N N . PHE B 1 173 ? 26.36215 121.46112 -7.36307 1.000 63.31278 184 PHE B N 1
ATOM 4907 C CA . PHE B 1 173 ? 27.43885 121.11720 -8.28249 1.000 65.41621 184 PHE B CA 1
ATOM 4908 C C . PHE B 1 173 ? 26.95121 120.27671 -9.45399 1.000 69.65765 184 PHE B C 1
ATOM 4909 O O . PHE B 1 173 ? 27.31974 120.54444 -10.60269 1.000 71.07227 184 PHE B O 1
ATOM 4917 N N . ASN B 1 174 ? 26.12524 119.26776 -9.18818 1.000 69.34795 185 ASN B N 1
ATOM 4918 C CA . ASN B 1 174 ? 25.69724 118.33376 -10.21605 1.000 69.98746 185 ASN B CA 1
ATOM 4919 C C . ASN B 1 174 ? 24.19934 118.10132 -10.11308 1.000 76.40507 185 ASN B C 1
ATOM 4920 O O . ASN B 1 174 ? 23.57362 118.35972 -9.08207 1.000 72.86116 185 ASN B O 1
ATOM 4925 N N . ASN B 1 175 ? 23.63515 117.60776 -11.20937 1.000 85.14237 186 ASN B N 1
ATOM 4926 C CA . ASN B 1 175 ? 22.26696 117.11620 -11.24780 1.000 81.19372 186 ASN B CA 1
ATOM 4927 C C . ASN B 1 175 ? 22.29717 115.60477 -11.07155 1.000 83.63892 186 ASN B C 1
ATOM 4928 O O . ASN B 1 175 ? 23.05073 114.91079 -11.76043 1.000 89.33190 186 ASN B O 1
ATOM 4933 N N . LEU B 1 176 ? 21.49639 115.09847 -10.14005 1.000 79.38357 187 LEU B N 1
ATOM 4934 C CA . LEU B 1 176 ? 21.45133 113.66112 -9.91201 1.000 78.04002 187 LEU B CA 1
ATOM 4935 C C . LEU B 1 176 ? 20.68283 112.91704 -10.99567 1.000 83.63454 187 LEU B C 1
ATOM 4936 O O . LEU B 1 176 ? 20.61805 111.68421 -10.94982 1.000 84.03216 187 LEU B O 1
ATOM 4941 N N . ALA B 1 177 ? 20.11126 113.62912 -11.96699 1.000 85.27857 188 ALA B N 1
ATOM 4942 C CA . ALA B 1 177 ? 19.37209 112.99573 -13.05049 1.000 91.81832 188 ALA B CA 1
ATOM 4943 C C . ALA B 1 177 ? 20.23043 112.73554 -14.27946 1.000 92.58682 188 ALA B C 1
ATOM 4944 O O . ALA B 1 177 ? 19.97789 111.76541 -15.00353 1.000 97.29734 188 ALA B O 1
ATOM 4946 N N . ASP B 1 178 ? 21.23338 113.57166 -14.53859 1.000 91.33095 189 ASP B N 1
ATOM 4947 C CA . ASP B 1 178 ? 22.11808 113.37481 -15.67486 1.000 95.73011 189 ASP B CA 1
ATOM 4948 C C . ASP B 1 178 ? 23.36879 112.61890 -15.22664 1.000 97.42154 189 ASP B C 1
ATOM 4949 O O . ASP B 1 178 ? 23.42640 112.06057 -14.12628 1.000 94.00196 189 ASP B O 1
ATOM 4954 N N . HIS B 1 179 ? 24.38784 112.60007 -16.08440 1.000 100.60201 190 HIS B N 1
ATOM 4955 C CA . HIS B 1 179 ? 25.65408 111.94543 -15.77936 1.000 99.45409 190 HIS B CA 1
ATOM 4956 C C . HIS B 1 179 ? 26.80719 112.78755 -16.32862 1.000 95.22522 190 HIS B C 1
ATOM 4957 O O . HIS B 1 179 ? 27.62620 112.33868 -17.12419 1.000 98.45227 190 HIS B O 1
ATOM 4964 N N . SER B 1 180 ? 26.86334 114.04594 -15.89749 1.000 88.53951 191 SER B N 1
ATOM 4965 C CA . SER B 1 180 ? 27.95875 114.94963 -16.22793 1.000 91.80762 191 SER B CA 1
ATOM 4966 C C . SER B 1 180 ? 28.53677 115.48900 -14.92981 1.000 87.28498 191 SER B C 1
ATOM 4967 O O . SER B 1 180 ? 27.81429 116.09359 -14.13038 1.000 90.38599 191 SER B O 1
ATOM 4970 N N . GLU B 1 181 ? 29.83186 115.27118 -14.72243 1.000 82.06325 192 GLU B N 1
ATOM 4971 C CA . GLU B 1 181 ? 30.48126 115.62218 -13.46871 1.000 78.00920 192 GLU B CA 1
ATOM 4972 C C . GLU B 1 181 ? 30.97914 117.06094 -13.50219 1.000 67.35378 192 GLU B C 1
ATOM 4973 O O . GLU B 1 181 ? 31.56466 117.50797 -14.49238 1.000 70.73636 192 GLU B O 1
ATOM 4979 N N . ASN B 1 182 ? 30.73378 117.78004 -12.41328 1.000 69.45077 193 ASN B N 1
ATOM 4980 C CA . ASN B 1 182 ? 31.22005 119.14540 -12.28621 1.000 61.99881 193 ASN B CA 1
ATOM 4981 C C . ASN B 1 182 ? 32.74562 119.14598 -12.31257 1.000 64.65721 193 ASN B C 1
ATOM 4982 O O . ASN B 1 182 ? 33.37125 118.30713 -11.64905 1.000 66.38492 193 ASN B O 1
ATOM 4987 N N . PRO B 1 183 ? 33.37870 120.04752 -13.06759 1.000 69.59238 194 PRO B N 1
ATOM 4988 C CA . PRO B 1 183 ? 34.85125 120.07079 -13.09166 1.000 62.38086 194 PRO B CA 1
ATOM 4989 C C . PRO B 1 183 ? 35.47361 120.34964 -11.73542 1.000 62.91692 194 PRO B C 1
ATOM 4990 O O . PRO B 1 183 ? 36.60495 119.91644 -11.48190 1.000 62.39360 194 PRO B O 1
ATOM 4994 N N . PHE B 1 184 ? 34.76957 121.06292 -10.85388 1.000 64.66943 195 PHE B N 1
ATOM 4995 C CA . PHE B 1 184 ? 35.29035 121.29778 -9.51133 1.000 66.87779 195 PHE B CA 1
ATOM 4996 C C . PHE B 1 184 ? 35.37330 119.99958 -8.71898 1.000 62.70783 195 PHE B C 1
ATOM 4997 O O . PHE B 1 184 ? 36.30992 119.80307 -7.93581 1.000 62.82345 195 PHE B O 1
ATOM 5005 N N . ILE B 1 185 ? 34.40318 119.10274 -8.91140 1.000 59.81294 196 ILE B N 1
ATOM 5006 C CA . ILE B 1 185 ? 34.40594 117.83035 -8.19376 1.000 60.51366 196 ILE B CA 1
ATOM 5007 C C . ILE B 1 185 ? 35.61830 116.99917 -8.59284 1.000 62.77894 196 ILE B C 1
ATOM 5008 O O . ILE B 1 185 ? 36.33364 116.46291 -7.73824 1.000 65.98565 196 ILE B O 1
ATOM 5013 N N . THR B 1 186 ? 35.86897 116.88486 -9.90079 1.000 58.06843 197 THR B N 1
ATOM 5014 C CA . THR B 1 186 ? 37.00849 116.10505 -10.37498 1.000 55.82311 197 THR B CA 1
ATOM 5015 C C . THR B 1 186 ? 38.32133 116.66374 -9.84319 1.000 59.37239 197 THR B C 1
ATOM 5016 O O . THR B 1 186 ? 39.22753 115.90246 -9.48396 1.000 57.89652 197 THR B O 1
ATOM 5020 N N . ALA B 1 187 ? 38.44205 117.99267 -9.78483 1.000 63.08768 198 ALA B N 1
ATOM 5021 C CA . ALA B 1 187 ? 39.65490 118.59848 -9.24729 1.000 57.47947 198 ALA B CA 1
ATOM 5022 C C . ALA B 1 187 ? 39.84348 118.24131 -7.77880 1.000 67.46097 198 ALA B C 1
ATOM 5023 O O . ALA B 1 187 ? 40.97594 118.05457 -7.31773 1.000 64.56747 198 ALA B O 1
ATOM 5025 N N . VAL B 1 188 ? 38.74483 118.14109 -7.02836 1.000 59.61022 199 VAL B N 1
ATOM 5026 C CA . VAL B 1 188 ? 38.83330 117.73170 -5.63017 1.000 61.38122 199 VAL B CA 1
ATOM 5027 C C . VAL B 1 188 ? 39.22596 116.26257 -5.53086 1.000 61.51484 199 VAL B C 1
ATOM 5028 O O . VAL B 1 188 ? 40.15191 115.89930 -4.79589 1.000 61.72555 199 VAL B O 1
ATOM 5032 N N . LEU B 1 189 ? 38.52967 115.39634 -6.27416 1.000 54.72991 200 LEU B N 1
ATOM 5033 C CA . LEU B 1 189 ? 38.82952 113.96892 -6.22561 1.000 50.04816 200 LEU B CA 1
ATOM 5034 C C . LEU B 1 189 ? 40.24078 113.67644 -6.71496 1.000 59.23747 200 LEU B C 1
ATOM 5035 O O . LEU B 1 189 ? 40.89135 112.75143 -6.21519 1.000 66.91318 200 LEU B O 1
ATOM 5040 N N . ARG B 1 190 ? 40.73159 114.44981 -7.68635 1.000 62.90162 201 ARG B N 1
ATOM 5041 C CA . ARG B 1 190 ? 42.10772 114.27838 -8.13731 1.000 65.75403 201 ARG B CA 1
ATOM 5042 C C . ARG B 1 190 ? 43.10022 114.74759 -7.08129 1.000 65.28531 201 ARG B C 1
ATOM 5043 O O . ARG B 1 190 ? 44.21269 114.21440 -6.99664 1.000 62.15401 201 ARG B O 1
ATOM 5051 N N . GLU B 1 191 ? 42.71793 115.73807 -6.27060 1.000 67.62030 202 GLU B N 1
ATOM 5052 C CA . GLU B 1 191 ? 43.58664 116.18616 -5.18653 1.000 68.16430 202 GLU B CA 1
ATOM 5053 C C . GLU B 1 191 ? 43.60269 115.18336 -4.04066 1.000 67.38870 202 GLU B C 1
ATOM 5054 O O . GLU B 1 191 ? 44.63884 114.98617 -3.39485 1.000 68.11636 202 GLU B O 1
ATOM 5060 N N . LEU B 1 192 ? 42.46256 114.54636 -3.76768 1.000 64.43746 203 LEU B N 1
ATOM 5061 C CA . LEU B 1 192 ? 42.42315 113.52689 -2.72566 1.000 70.26252 203 LEU B CA 1
ATOM 5062 C C . LEU B 1 192 ? 43.26312 112.31630 -3.11189 1.000 74.95683 203 LEU B C 1
ATOM 5063 O O . LEU B 1 192 ? 43.95251 111.73615 -2.26504 1.000 76.41604 203 LEU B O 1
ATOM 5068 N N . GLN B 1 193 ? 43.22294 111.92343 -4.38761 1.000 74.80897 204 GLN B N 1
ATOM 5069 C CA . GLN B 1 193 ? 44.06686 110.82570 -4.84564 1.000 77.86340 204 GLN B CA 1
ATOM 5070 C C . GLN B 1 193 ? 45.54079 111.20973 -4.82103 1.000 80.24191 204 GLN B C 1
ATOM 5071 O O . GLN B 1 193 ? 46.39746 110.36179 -4.54535 1.000 81.92576 204 GLN B O 1
ATOM 5077 N N . TYR B 1 194 ? 45.85248 112.47901 -5.09458 1.000 77.60476 205 TYR B N 1
ATOM 5078 C CA . TYR B 1 194 ? 47.23107 112.94934 -5.03571 1.000 67.95543 205 TYR B CA 1
ATOM 5079 C C . TYR B 1 194 ? 47.74896 113.04254 -3.60686 1.000 81.94653 205 TYR B C 1
ATOM 5080 O O . TYR B 1 194 ? 48.96388 112.96659 -3.39438 1.000 85.25928 205 TYR B O 1
ATOM 5089 N N . ALA B 1 195 ? 46.86103 113.20598 -2.62675 1.000 81.59090 206 ALA B N 1
ATOM 5090 C CA . ALA B 1 195 ? 47.26554 113.23276 -1.22878 1.000 77.65121 206 ALA B CA 1
ATOM 5091 C C . ALA B 1 195 ? 47.36825 111.84466 -0.61511 1.000 79.70542 206 ALA B C 1
ATOM 5092 O O . ALA B 1 195 ? 48.06213 111.67872 0.39446 1.000 85.99222 206 ALA B O 1
ATOM 5094 N N . ASN B 1 196 ? 46.70298 110.84791 -1.20145 1.000 82.60061 207 ASN B N 1
ATOM 5095 C CA . ASN B 1 196 ? 46.71608 109.49839 -0.65234 1.000 83.62161 207 ASN B CA 1
ATOM 5096 C C . ASN B 1 196 ? 47.97723 108.72503 -1.01587 1.000 85.46288 207 ASN B C 1
ATOM 5097 O O . ASN B 1 196 ? 48.24995 107.68840 -0.40048 1.000 85.20461 207 ASN B O 1
ATOM 5102 N N . ARG B 1 197 ? 48.74770 109.19812 -1.99063 1.000 86.28901 208 ARG B N 1
ATOM 5103 C CA . ARG B 1 197 ? 49.96193 108.50353 -2.40468 1.000 88.16707 208 ARG B CA 1
ATOM 5104 C C . ARG B 1 197 ? 51.15173 108.91206 -1.54130 1.000 90.28427 208 ARG B C 1
ATOM 5105 O O . ARG B 1 197 ? 51.10774 109.92693 -0.84610 1.000 88.13791 208 ARG B O 1
ATOM 5113 N N . GLY B 1 211 ? 58.79638 117.20523 -10.95093 1.000 88.03395 222 GLY B N 1
ATOM 5114 C CA . GLY B 1 211 ? 57.83327 116.43829 -11.71877 1.000 85.33490 222 GLY B CA 1
ATOM 5115 C C . GLY B 1 211 ? 56.67580 117.27087 -12.23572 1.000 95.20761 222 GLY B C 1
ATOM 5116 O O . GLY B 1 211 ? 56.26586 118.24429 -11.60214 1.000 95.75303 222 GLY B O 1
ATOM 5117 N N . ARG B 1 212 ? 56.14754 116.88729 -13.40053 1.000 96.45925 223 ARG B N 1
ATOM 5118 C CA . ARG B 1 212 ? 55.01143 117.59902 -13.97352 1.000 87.43438 223 ARG B CA 1
ATOM 5119 C C . ARG B 1 212 ? 53.73048 117.38293 -13.17996 1.000 88.50720 223 ARG B C 1
ATOM 5120 O O . ARG B 1 212 ? 52.81692 118.21071 -13.26685 1.000 88.39312 223 ARG B O 1
ATOM 5128 N N . ARG B 1 213 ? 53.64062 116.29360 -12.41268 1.000 86.35870 224 ARG B N 1
ATOM 5129 C CA . ARG B 1 213 ? 52.44310 116.05369 -11.61557 1.000 81.06590 224 ARG B CA 1
ATOM 5130 C C . ARG B 1 213 ? 52.27903 117.10136 -10.52272 1.000 80.84323 224 ARG B C 1
ATOM 5131 O O . ARG B 1 213 ? 51.14782 117.43402 -10.15038 1.000 79.81934 224 ARG B O 1
ATOM 5139 N N . ARG B 1 214 ? 53.38686 117.63781 -10.00435 1.000 80.31004 225 ARG B N 1
ATOM 5140 C CA . ARG B 1 214 ? 53.28605 118.65927 -8.96821 1.000 84.36367 225 ARG B CA 1
ATOM 5141 C C . ARG B 1 214 ? 52.77959 119.98111 -9.53467 1.000 83.44046 225 ARG B C 1
ATOM 5142 O O . ARG B 1 214 ? 52.13277 120.75313 -8.81718 1.000 80.28593 225 ARG B O 1
ATOM 5150 N N . ARG B 1 215 ? 53.05144 120.25592 -10.81357 1.000 81.98136 226 ARG B N 1
ATOM 5151 C CA . ARG B 1 215 ? 52.50860 121.45243 -11.44784 1.000 80.46135 226 ARG B CA 1
ATOM 5152 C C . ARG B 1 215 ? 51.03128 121.29954 -11.78638 1.000 74.54672 226 ARG B C 1
ATOM 5153 O O . ARG B 1 215 ? 50.30397 122.29815 -11.82733 1.000 67.54167 226 ARG B O 1
ATOM 5161 N N . LEU B 1 216 ? 50.57175 120.07184 -12.03848 1.000 71.86752 227 LEU B N 1
ATOM 5162 C CA . LEU B 1 216 ? 49.13831 119.84429 -12.18475 1.000 68.03023 227 LEU B CA 1
ATOM 5163 C C . LEU B 1 216 ? 48.42709 120.00265 -10.84764 1.000 70.71250 227 LEU B C 1
ATOM 5164 O O . LEU B 1 216 ? 47.31709 120.54549 -10.78618 1.000 69.70995 227 LEU B O 1
ATOM 5169 N N . HIS B 1 217 ? 49.05317 119.52934 -9.76790 1.000 72.44793 228 HIS B N 1
ATOM 5170 C CA . HIS B 1 217 ? 48.50871 119.74002 -8.43118 1.000 67.20681 228 HIS B CA 1
ATOM 5171 C C . HIS B 1 217 ? 48.40412 121.22552 -8.11197 1.000 64.15518 228 HIS B C 1
ATOM 5172 O O . HIS B 1 217 ? 47.37942 121.69254 -7.60143 1.000 60.94873 228 HIS B O 1
ATOM 5179 N N . ALA B 1 218 ? 49.46058 121.98558 -8.41491 1.000 66.55385 229 ALA B N 1
ATOM 5180 C CA . ALA B 1 218 ? 49.45514 123.41740 -8.13312 1.000 64.04522 229 ALA B CA 1
ATOM 5181 C C . ALA B 1 218 ? 48.34426 124.12908 -8.89469 1.000 62.61576 229 ALA B C 1
ATOM 5182 O O . ALA B 1 218 ? 47.67145 125.01002 -8.34602 1.000 70.63633 229 ALA B O 1
ATOM 5184 N N . ALA B 1 219 ? 48.13295 123.75791 -10.15954 1.000 64.33290 230 ALA B N 1
ATOM 5185 C CA . ALA B 1 219 ? 47.05615 124.36586 -10.93407 1.000 63.69088 230 ALA B CA 1
ATOM 5186 C C . ALA B 1 219 ? 45.69086 123.92657 -10.42049 1.000 55.14088 230 ALA B C 1
ATOM 5187 O O . ALA B 1 219 ? 44.74870 124.72629 -10.38565 1.000 57.01660 230 ALA B O 1
ATOM 5189 N N . ASP B 1 220 ? 45.56548 122.66107 -10.01411 1.000 56.77077 231 ASP B N 1
ATOM 5190 C CA . ASP B 1 220 ? 44.28670 122.17170 -9.51015 1.000 60.15203 231 ASP B CA 1
ATOM 5191 C C . ASP B 1 220 ? 43.89857 122.86033 -8.20691 1.000 62.31618 231 ASP B C 1
ATOM 5192 O O . ASP B 1 220 ? 42.71269 123.10941 -7.96258 1.000 61.67200 231 ASP B O 1
ATOM 5197 N N . LYS B 1 221 ? 44.87796 123.17822 -7.35684 1.000 64.73670 232 LYS B N 1
ATOM 5198 C CA . LYS B 1 221 ? 44.55413 123.83145 -6.09202 1.000 66.71641 232 LYS B CA 1
ATOM 5199 C C . LYS B 1 221 ? 44.09105 125.26704 -6.31035 1.000 63.33436 232 LYS B C 1
ATOM 5200 O O . LYS B 1 221 ? 43.10836 125.70613 -5.70099 1.000 65.07151 232 LYS B O 1
ATOM 5206 N N . LYS B 1 222 ? 44.78232 126.01323 -7.17619 1.000 58.29366 233 LYS B N 1
ATOM 5207 C CA . LYS B 1 222 ? 44.39966 127.39986 -7.42269 1.000 54.40538 233 LYS B CA 1
ATOM 5208 C C . LYS B 1 222 ? 43.02827 127.49555 -8.07985 1.000 59.25985 233 LYS B C 1
ATOM 5209 O O . LYS B 1 222 ? 42.30014 128.46875 -7.85273 1.000 52.18109 233 LYS B O 1
ATOM 5215 N N . PHE B 1 223 ? 42.65732 126.49968 -8.88808 1.000 57.50167 234 PHE B N 1
ATOM 5216 C CA . PHE B 1 223 ? 41.29581 126.44106 -9.40898 1.000 50.60309 234 PHE B CA 1
ATOM 5217 C C . PHE B 1 223 ? 40.30074 126.11741 -8.30166 1.000 58.03515 234 PHE B C 1
ATOM 5218 O O . PHE B 1 223 ? 39.21630 126.70934 -8.23945 1.000 56.71603 234 PHE B O 1
ATOM 5226 N N . ILE B 1 224 ? 40.65397 125.18281 -7.41701 1.000 61.80436 235 ILE B N 1
ATOM 5227 C CA . ILE B 1 224 ? 39.79119 124.86688 -6.28249 1.000 64.72367 235 ILE B CA 1
ATOM 5228 C C . ILE B 1 224 ? 39.63702 126.08341 -5.37828 1.000 58.11654 235 ILE B C 1
ATOM 5229 O O . ILE B 1 224 ? 38.53378 126.39543 -4.91265 1.000 52.66331 235 ILE B O 1
ATOM 5234 N N . ARG B 1 225 ? 40.73704 126.79717 -5.12741 1.000 56.17665 236 ARG B N 1
ATOM 5235 C CA . ARG B 1 225 ? 40.66381 128.01711 -4.32984 1.000 54.45582 236 ARG B CA 1
ATOM 5236 C C . ARG B 1 225 ? 39.78853 129.06626 -5.00638 1.000 63.53836 236 ARG B C 1
ATOM 5237 O O . ARG B 1 225 ? 39.01732 129.76752 -4.33983 1.000 58.54141 236 ARG B O 1
ATOM 5245 N N . ALA B 1 226 ? 39.88641 129.18030 -6.33390 1.000 63.23451 237 ALA B N 1
ATOM 5246 C CA . ALA B 1 226 ? 39.10585 130.18323 -7.05066 1.000 53.11638 237 ALA B CA 1
ATOM 5247 C C . ALA B 1 226 ? 37.61213 129.90806 -6.94055 1.000 60.99273 237 ALA B C 1
ATOM 5248 O O . ALA B 1 226 ? 36.81212 130.83957 -6.79419 1.000 67.09088 237 ALA B O 1
ATOM 5250 N N . GLU B 1 227 ? 37.21584 128.63416 -7.00484 1.000 64.13247 238 GLU B N 1
ATOM 5251 C CA . GLU B 1 227 ? 35.79537 128.30181 -6.95216 1.000 64.43237 238 GLU B CA 1
ATOM 5252 C C . GLU B 1 227 ? 35.20406 128.58965 -5.57688 1.000 67.65330 238 GLU B C 1
ATOM 5253 O O . GLU B 1 227 ? 34.11115 129.16024 -5.47424 1.000 64.45529 238 GLU B O 1
ATOM 5259 N N . VAL B 1 228 ? 35.90317 128.20073 -4.50709 1.000 59.76127 239 VAL B N 1
ATOM 5260 C CA . VAL B 1 228 ? 35.37081 128.45708 -3.17264 1.000 65.06342 239 VAL B CA 1
ATOM 5261 C C . VAL B 1 228 ? 35.41827 129.94533 -2.85112 1.000 61.82130 239 VAL B C 1
ATOM 5262 O O . VAL B 1 228 ? 34.53952 130.46045 -2.15024 1.000 61.50749 239 VAL B O 1
ATOM 5266 N N . ASP B 1 229 ? 36.42315 130.66364 -3.36121 1.000 66.10534 240 ASP B N 1
ATOM 5267 C CA . ASP B 1 229 ? 36.45965 132.11149 -3.17653 1.000 64.16468 240 ASP B CA 1
ATOM 5268 C C . ASP B 1 229 ? 35.23166 132.77561 -3.78707 1.000 67.39625 240 ASP B C 1
ATOM 5269 O O . ASP B 1 229 ? 34.68317 133.72634 -3.21697 1.000 65.94957 240 ASP B O 1
ATOM 5274 N N . LYS B 1 230 ? 34.78046 132.28334 -4.94443 1.000 61.01579 241 LYS B N 1
ATOM 5275 C CA . LYS B 1 230 ? 33.60413 132.86355 -5.58396 1.000 62.18584 241 LYS B CA 1
ATOM 5276 C C . LYS B 1 230 ? 32.33480 132.54269 -4.80452 1.000 65.82265 241 LYS B C 1
ATOM 5277 O O . LYS B 1 230 ? 31.45893 133.40244 -4.65658 1.000 65.70091 241 LYS B O 1
ATOM 5283 N N . ILE B 1 231 ? 32.21807 131.31168 -4.29891 1.000 71.80804 242 ILE B N 1
ATOM 5284 C CA . ILE B 1 231 ? 31.03794 130.92749 -3.52728 1.000 62.19217 242 ILE B CA 1
ATOM 5285 C C . ILE B 1 231 ? 30.90639 131.79723 -2.28447 1.000 61.55584 242 ILE B C 1
ATOM 5286 O O . ILE B 1 231 ? 29.80639 132.23735 -1.92763 1.000 67.72651 242 ILE B O 1
ATOM 5291 N N . ILE B 1 232 ? 32.02576 132.06926 -1.61350 1.000 61.37054 243 ILE B N 1
ATOM 5292 C CA . ILE B 1 232 ? 31.99105 132.91422 -0.42542 1.000 61.97416 243 ILE B CA 1
ATOM 5293 C C . ILE B 1 232 ? 31.67387 134.35589 -0.80214 1.000 69.50708 243 ILE B C 1
ATOM 5294 O O . ILE B 1 232 ? 30.91504 135.04098 -0.10551 1.000 71.04064 243 ILE B O 1
ATOM 5299 N N . ASP B 1 233 ? 32.24050 134.83798 -1.91162 1.000 69.96969 244 ASP B N 1
ATOM 5300 C CA . ASP B 1 233 ? 32.03703 136.23070 -2.29836 1.000 66.96181 244 ASP B CA 1
ATOM 5301 C C . ASP B 1 233 ? 30.58767 136.49483 -2.68935 1.000 66.24304 244 ASP B C 1
ATOM 5302 O O . ASP B 1 233 ? 30.04148 137.55842 -2.37537 1.000 64.24653 244 ASP B O 1
ATOM 5307 N N . VAL B 1 234 ? 29.95014 135.54283 -3.37677 1.000 64.69698 245 VAL B N 1
ATOM 5308 C CA . VAL B 1 234 ? 28.54826 135.71028 -3.75388 1.000 64.68867 245 VAL B CA 1
ATOM 5309 C C . VAL B 1 234 ? 27.68306 135.89588 -2.51444 1.000 70.65544 245 VAL B C 1
ATOM 5310 O O . VAL B 1 234 ? 26.77197 136.73290 -2.49238 1.000 73.14493 245 VAL B O 1
ATOM 5314 N N . ARG B 1 235 ? 27.96310 135.13160 -1.45816 1.000 70.87273 246 ARG B N 1
ATOM 5315 C CA . ARG B 1 235 ? 27.17529 135.24173 -0.23660 1.000 70.19554 246 ARG B CA 1
ATOM 5316 C C . ARG B 1 235 ? 27.57658 136.46231 0.58253 1.000 68.80536 246 ARG B C 1
ATOM 5317 O O . ARG B 1 235 ? 26.72184 137.10323 1.20332 1.000 72.47823 246 ARG B O 1
ATOM 5325 N N . ARG B 1 236 ? 28.87000 136.79074 0.60610 1.000 64.48472 247 ARG B N 1
ATOM 5326 C CA . ARG B 1 236 ? 29.31245 137.99398 1.30295 1.000 68.68443 247 ARG B CA 1
ATOM 5327 C C . ARG B 1 236 ? 28.70718 139.24188 0.67346 1.000 76.10985 247 ARG B C 1
ATOM 5328 O O . ARG B 1 236 ? 28.27993 140.16211 1.38098 1.000 70.60571 247 ARG B O 1
ATOM 5336 N N . ILE B 1 237 ? 28.65578 139.28532 -0.65906 1.000 75.43214 248 ILE B N 1
ATOM 5337 C CA . ILE B 1 237 ? 28.07177 140.43015 -1.34897 1.000 72.28829 248 ILE B CA 1
ATOM 5338 C C . ILE B 1 237 ? 26.55605 140.43648 -1.18909 1.000 81.34282 248 ILE B C 1
ATOM 5339 O O . ILE B 1 237 ? 25.93596 141.49885 -1.05639 1.000 86.41316 248 ILE B O 1
ATOM 5344 N N . ASN B 1 238 ? 25.93531 139.25444 -1.18234 1.000 76.42903 249 ASN B N 1
ATOM 5345 C CA . ASN B 1 238 ? 24.48394 139.10868 -1.08865 1.000 76.27397 249 ASN B CA 1
ATOM 5346 C C . ASN B 1 238 ? 24.14331 138.30607 0.16277 1.000 80.48205 249 ASN B C 1
ATOM 5347 O O . ASN B 1 238 ? 23.91239 137.08913 0.08888 1.000 81.25119 249 ASN B O 1
ATOM 5352 N N . PRO B 1 239 ? 24.10554 138.94930 1.32944 1.000 81.32001 250 PRO B N 1
ATOM 5353 C CA . PRO B 1 239 ? 23.73324 138.22662 2.55121 1.000 82.42506 250 PRO B CA 1
ATOM 5354 C C . PRO B 1 239 ? 22.27703 137.79225 2.50904 1.000 87.70985 250 PRO B C 1
ATOM 5355 O O . PRO B 1 239 ? 21.40415 138.52278 2.03460 1.000 94.35611 250 PRO B O 1
ATOM 5359 N N . ARG B 1 240 ? 22.02226 136.58751 3.00969 1.000 88.66987 251 ARG B N 1
ATOM 5360 C CA . ARG B 1 240 ? 20.67103 136.02891 3.03646 1.000 91.19569 251 ARG B CA 1
ATOM 5361 C C . ARG B 1 240 ? 19.97328 136.31038 4.36326 1.000 97.52592 251 ARG B C 1
ATOM 5362 O O . ARG B 1 240 ? 19.48775 135.40375 5.03831 1.000 100.70844 251 ARG B O 1
ATOM 5370 N N . VAL B 1 241 ? 19.92232 137.58859 4.74507 1.000 102.37578 252 VAL B N 1
ATOM 5371 C CA . VAL B 1 241 ? 19.23505 137.97304 5.97053 1.000 102.39400 252 VAL B CA 1
ATOM 5372 C C . VAL B 1 241 ? 17.74178 137.70488 5.82293 1.000 104.07192 252 VAL B C 1
ATOM 5373 O O . VAL B 1 241 ? 17.18154 137.74240 4.71837 1.000 101.60417 252 VAL B O 1
ATOM 5377 N N . GLY B 1 242 ? 17.08858 137.42184 6.94849 1.000 100.06709 253 GLY B N 1
ATOM 5378 C CA . GLY B 1 242 ? 15.69695 137.03222 6.94726 1.000 107.64180 253 GLY B CA 1
ATOM 5379 C C . GLY B 1 242 ? 15.45400 135.54416 6.82390 1.000 105.97068 253 GLY B C 1
ATOM 5380 O O . GLY B 1 242 ? 14.30648 135.10484 6.97620 1.000 108.48879 253 GLY B O 1
ATOM 5381 N N . GLN B 1 243 ? 16.49072 134.75722 6.55166 1.000 103.73123 254 GLN B N 1
ATOM 5382 C CA . GLN B 1 243 ? 16.38646 133.31185 6.44169 1.000 106.44939 254 GLN B CA 1
ATOM 5383 C C . GLN B 1 243 ? 17.26165 132.64964 7.49751 1.000 107.31337 254 GLN B C 1
ATOM 5384 O O . GLN B 1 243 ? 18.17425 133.26611 8.05698 1.000 107.04836 254 GLN B O 1
ATOM 5390 N N . SER B 1 244 ? 16.96742 131.38396 7.76741 1.000 104.74468 255 SER B N 1
ATOM 5391 C CA . SER B 1 244 ? 17.79260 130.61162 8.68428 1.000 100.98063 255 SER B CA 1
ATOM 5392 C C . SER B 1 244 ? 19.18287 130.42209 8.08803 1.000 98.43165 255 SER B C 1
ATOM 5393 O O . SER B 1 244 ? 19.30527 130.06946 6.90798 1.000 98.76688 255 SER B O 1
ATOM 5396 N N . PRO B 1 245 ? 20.24575 130.64912 8.85763 1.000 93.12362 256 PRO B N 1
ATOM 5397 C CA . PRO B 1 245 ? 21.59768 130.55798 8.29311 1.000 91.35559 256 PRO B CA 1
ATOM 5398 C C . PRO B 1 245 ? 21.93329 129.12752 7.90045 1.000 91.59675 256 PRO B C 1
ATOM 5399 O O . PRO B 1 245 ? 21.79961 128.19988 8.70188 1.000 92.07514 256 PRO B O 1
ATOM 5403 N N . ASP B 1 246 ? 22.36411 128.95250 6.65578 1.000 90.81079 257 ASP B N 1
ATOM 5404 C CA . ASP B 1 246 ? 22.95394 127.68028 6.28433 1.000 87.34146 257 ASP B CA 1
ATOM 5405 C C . ASP B 1 246 ? 24.38570 127.61491 6.81487 1.000 82.17877 257 ASP B C 1
ATOM 5406 O O . ASP B 1 246 ? 24.90557 128.57433 7.39240 1.000 74.99142 257 ASP B O 1
ATOM 5411 N N . MET B 1 247 ? 25.02051 126.45592 6.62407 1.000 85.05240 258 MET B N 1
ATOM 5412 C CA . MET B 1 247 ? 26.34319 126.21608 7.19638 1.000 80.25045 258 MET B CA 1
ATOM 5413 C C . MET B 1 247 ? 27.34758 127.28948 6.79195 1.000 80.03167 258 MET B C 1
ATOM 5414 O O . MET B 1 247 ? 28.26983 127.59925 7.55526 1.000 76.18386 258 MET B O 1
ATOM 5419 N N . LEU B 1 248 ? 27.17276 127.88222 5.60879 1.000 79.21758 259 LEU B N 1
ATOM 5420 C CA . LEU B 1 248 ? 28.10083 128.89688 5.12240 1.000 76.25778 259 LEU B CA 1
ATOM 5421 C C . LEU B 1 248 ? 27.86076 130.26202 5.75864 1.000 77.33367 259 LEU B C 1
ATOM 5422 O O . LEU B 1 248 ? 28.82143 131.00388 5.99589 1.000 71.68514 259 LEU B O 1
ATOM 5427 N N . ASP B 1 249 ? 26.60306 130.60780 6.05135 1.000 80.14035 260 ASP B N 1
ATOM 5428 C CA . ASP B 1 249 ? 26.29831 131.95866 6.51982 1.000 76.34743 260 ASP B CA 1
ATOM 5429 C C . ASP B 1 249 ? 26.90480 132.23746 7.88960 1.000 81.93324 260 ASP B C 1
ATOM 5430 O O . ASP B 1 249 ? 27.37674 133.35155 8.14613 1.000 84.56322 260 ASP B O 1
ATOM 5435 N N . ILE B 1 250 ? 26.89084 131.24594 8.78430 1.000 81.41532 261 ILE B N 1
ATOM 5436 C CA . ILE B 1 250 ? 27.34251 131.46930 10.15634 1.000 79.11899 261 ILE B CA 1
ATOM 5437 C C . ILE B 1 250 ? 28.79893 131.91521 10.17891 1.000 77.23754 261 ILE B C 1
ATOM 5438 O O . ILE B 1 250 ? 29.18976 132.77527 10.97799 1.000 81.92924 261 ILE B O 1
ATOM 5443 N N . MET B 1 251 ? 29.62020 131.35317 9.29185 1.000 71.43847 262 MET B N 1
ATOM 5444 C CA . MET B 1 251 ? 31.04311 131.67258 9.29485 1.000 75.76973 262 MET B CA 1
ATOM 5445 C C . MET B 1 251 ? 31.30433 133.11011 8.86461 1.000 77.30089 262 MET B C 1
ATOM 5446 O O . MET B 1 251 ? 32.31749 133.69898 9.25857 1.000 77.78273 262 MET B O 1
ATOM 5451 N N . LEU B 1 252 ? 30.41143 133.68815 8.06271 1.000 79.67431 263 LEU B N 1
ATOM 5452 C CA . LEU B 1 252 ? 30.59064 135.04605 7.56905 1.000 81.91698 263 LEU B CA 1
ATOM 5453 C C . LEU B 1 252 ? 30.07838 136.10741 8.53199 1.000 79.42971 263 LEU B C 1
ATOM 5454 O O . LEU B 1 252 ? 30.47739 137.27191 8.41644 1.000 75.51887 263 LEU B O 1
ATOM 5459 N N . THR B 1 253 ? 29.21736 135.73851 9.47785 1.000 82.65841 264 THR B N 1
ATOM 5460 C CA . THR B 1 253 ? 28.63308 136.68568 10.41852 1.000 86.59273 264 THR B CA 1
ATOM 5461 C C . THR B 1 253 ? 29.12117 136.48661 11.84521 1.000 83.05190 264 THR B C 1
ATOM 5462 O O . THR B 1 253 ? 29.50305 137.45588 12.50810 1.000 88.73905 264 THR B O 1
ATOM 5466 N N . ALA B 1 254 ? 29.12434 135.24953 12.33483 1.000 80.84793 265 ALA B N 1
ATOM 5467 C CA . ALA B 1 254 ? 29.43846 134.99599 13.73391 1.000 82.64283 265 ALA B CA 1
ATOM 5468 C C . ALA B 1 254 ? 30.92063 135.20988 14.01541 1.000 86.25538 265 ALA B C 1
ATOM 5469 O O . ALA B 1 254 ? 31.78064 134.91972 13.17890 1.000 91.23682 265 ALA B O 1
ATOM 5471 N N . ALA B 1 255 ? 31.21251 135.72422 15.20754 1.000 94.20997 266 ALA B N 1
ATOM 5472 C CA . ALA B 1 255 ? 32.57338 135.91434 15.68300 1.000 96.11336 266 ALA B CA 1
ATOM 5473 C C . ALA B 1 255 ? 32.80342 135.05136 16.91608 1.000 93.07725 266 ALA B C 1
ATOM 5474 O O . ALA B 1 255 ? 31.88351 134.80827 17.70342 1.000 94.05244 266 ALA B O 1
ATOM 5476 N N . ASP B 1 256 ? 34.03374 134.57912 17.06947 1.000 88.78344 267 ASP B N 1
ATOM 5477 C CA . ASP B 1 256 ? 34.35951 133.70282 18.18888 1.000 89.88577 267 ASP B CA 1
ATOM 5478 C C . ASP B 1 256 ? 34.36027 134.49567 19.49163 1.000 99.32814 267 ASP B C 1
ATOM 5479 O O . ASP B 1 256 ? 35.03534 135.52798 19.58250 1.000 97.99517 267 ASP B O 1
ATOM 5484 N N . PRO B 1 257 ? 33.62182 134.05353 20.51397 1.000 95.52009 268 PRO B N 1
ATOM 5485 C CA . PRO B 1 257 ? 33.54391 134.84061 21.75665 1.000 91.81364 268 PRO B CA 1
ATOM 5486 C C . PRO B 1 257 ? 34.88014 135.01672 22.45449 1.000 97.79903 268 PRO B C 1
ATOM 5487 O O . PRO B 1 257 ? 35.10496 136.05777 23.08469 1.000 98.49898 268 PRO B O 1
ATOM 5491 N N . VAL B 1 258 ? 35.77582 134.03292 22.36098 1.000 96.96376 269 VAL B N 1
ATOM 5492 C CA . VAL B 1 258 ? 37.05694 134.12438 23.05497 1.000 95.23194 269 VAL B CA 1
ATOM 5493 C C . VAL B 1 258 ? 37.92787 135.20702 22.42838 1.000 96.52761 269 VAL B C 1
ATOM 5494 O O . VAL B 1 258 ? 38.41949 136.10885 23.11657 1.000 103.00229 269 VAL B O 1
ATOM 5498 N N . THR B 1 259 ? 38.13061 135.13654 21.11306 1.000 96.47125 270 THR B N 1
ATOM 5499 C CA . THR B 1 259 ? 39.00080 136.08893 20.43725 1.000 96.32747 270 THR B CA 1
ATOM 5500 C C . THR B 1 259 ? 38.28405 137.37098 20.04005 1.000 97.53070 270 THR B C 1
ATOM 5501 O O . THR B 1 259 ? 38.94325 138.40021 19.85661 1.000 98.25916 270 THR B O 1
ATOM 5505 N N . GLY B 1 260 ? 36.95871 137.33640 19.90153 1.000 92.83159 271 GLY B N 1
ATOM 5506 C CA . GLY B 1 260 ? 36.21411 138.45638 19.37313 1.000 93.06842 271 GLY B CA 1
ATOM 5507 C C . GLY B 1 260 ? 36.28520 138.61254 17.87117 1.000 97.43493 271 GLY B C 1
ATOM 5508 O O . GLY B 1 260 ? 35.41865 139.27712 17.29009 1.000 87.59729 271 GLY B O 1
ATOM 5509 N N . ASP B 1 261 ? 37.28577 138.02139 17.22278 1.000 101.12193 272 ASP B N 1
ATOM 5510 C CA . ASP B 1 261 ? 37.43232 138.08937 15.77966 1.000 94.71563 272 ASP B CA 1
ATOM 5511 C C . ASP B 1 261 ? 36.53304 137.05631 15.10381 1.000 95.51390 272 ASP B C 1
ATOM 5512 O O . ASP B 1 261 ? 35.90869 136.21133 15.75133 1.000 94.87005 272 ASP B O 1
ATOM 5517 N N . LYS B 1 262 ? 36.47737 137.12991 13.77845 1.000 86.02260 273 LYS B N 1
ATOM 5518 C CA . LYS B 1 262 ? 35.71723 136.19720 12.96180 1.000 86.16421 273 LYS B CA 1
ATOM 5519 C C . LYS B 1 262 ? 36.64961 135.50103 11.97765 1.000 77.13883 273 LYS B C 1
ATOM 5520 O O . LYS B 1 262 ? 37.79538 135.91042 11.77278 1.000 75.13475 273 LYS B O 1
ATOM 5526 N N . LEU B 1 263 ? 36.14608 134.42726 11.37299 1.000 75.34846 274 LEU B N 1
ATOM 5527 C CA . LEU B 1 263 ? 36.95398 133.63706 10.45267 1.000 77.63994 274 LEU B CA 1
ATOM 5528 C C . LEU B 1 263 ? 37.24451 134.42685 9.18269 1.000 71.36521 274 LEU B C 1
ATOM 5529 O O . LEU B 1 263 ? 36.33344 134.98428 8.56277 1.000 67.07735 274 LEU B O 1
ATOM 5534 N N . ASP B 1 264 ? 38.51795 134.47317 8.79643 1.000 68.72399 275 ASP B N 1
ATOM 5535 C CA . ASP B 1 264 ? 38.90300 135.17357 7.58245 1.000 70.38084 275 ASP B CA 1
ATOM 5536 C C . ASP B 1 264 ? 38.47811 134.37280 6.35207 1.000 71.85260 275 ASP B C 1
ATOM 5537 O O . ASP B 1 264 ? 38.03101 133.22610 6.44407 1.000 72.95543 275 ASP B O 1
ATOM 5542 N N . ASN B 1 265 ? 38.63367 134.99538 5.18138 1.000 69.14511 276 ASN B N 1
ATOM 5543 C CA . ASN B 1 265 ? 38.19183 134.36107 3.94324 1.000 68.62795 276 ASN B CA 1
ATOM 5544 C C . ASN B 1 265 ? 38.93699 133.05706 3.68615 1.000 64.18678 276 ASN B C 1
ATOM 5545 O O . ASN B 1 265 ? 38.33379 132.06260 3.26541 1.000 64.37108 276 ASN B O 1
ATOM 5550 N N . ASN B 1 266 ? 40.24783 133.04063 3.94024 1.000 63.28055 277 ASN B N 1
ATOM 5551 C CA . ASN B 1 266 ? 41.05106 131.86280 3.62708 1.000 57.82415 277 ASN B CA 1
ATOM 5552 C C . ASN B 1 266 ? 40.57678 130.64078 4.40428 1.000 67.17676 277 ASN B C 1
ATOM 5553 O O . ASN B 1 266 ? 40.48371 129.54057 3.84678 1.000 62.70787 277 ASN B O 1
ATOM 5558 N N . ASN B 1 267 ? 40.26207 130.81302 5.69108 1.000 68.11595 278 ASN B N 1
ATOM 5559 C CA . ASN B 1 267 ? 39.85787 129.66841 6.50113 1.000 64.10873 278 ASN B CA 1
ATOM 5560 C C . ASN B 1 267 ? 38.45109 129.20612 6.14670 1.000 61.78433 278 ASN B C 1
ATOM 5561 O O . ASN B 1 267 ? 38.17307 128.00119 6.14875 1.000 59.29838 278 ASN B O 1
ATOM 5566 N N . ILE B 1 268 ? 37.55015 130.14541 5.84371 1.000 63.56547 279 ILE B N 1
ATOM 5567 C CA . ILE B 1 268 ? 36.19454 129.76964 5.44867 1.000 58.69979 279 ILE B CA 1
ATOM 5568 C C . ILE B 1 268 ? 36.23159 128.87048 4.22118 1.000 62.88030 279 ILE B C 1
ATOM 5569 O O . ILE B 1 268 ? 35.53337 127.85176 4.15902 1.000 60.64987 279 ILE B O 1
ATOM 5574 N N . GLY B 1 269 ? 37.05334 129.22636 3.23106 1.000 64.22704 280 GLY B N 1
ATOM 5575 C CA . GLY B 1 269 ? 37.19327 128.37785 2.05975 1.000 63.93200 280 GLY B CA 1
ATOM 5576 C C . GLY B 1 269 ? 37.74673 127.00870 2.40070 1.000 60.66035 280 GLY B C 1
ATOM 5577 O O . GLY B 1 269 ? 37.35608 126.00233 1.80304 1.000 58.88380 280 GLY B O 1
ATOM 5578 N N . ASN B 1 270 ? 38.65947 126.95070 3.37360 1.000 57.33981 281 ASN B N 1
ATOM 5579 C CA . ASN B 1 270 ? 39.19605 125.66556 3.80616 1.000 60.59424 281 ASN B CA 1
ATOM 5580 C C . ASN B 1 270 ? 38.14187 124.82692 4.51515 1.000 58.88334 281 ASN B C 1
ATOM 5581 O O . ASN B 1 270 ? 38.18852 123.59292 4.45135 1.000 61.11764 281 ASN B O 1
ATOM 5586 N N . GLN B 1 271 ? 37.18602 125.46889 5.19037 1.000 56.55151 282 GLN B N 1
ATOM 5587 C CA . GLN B 1 271 ? 36.10722 124.70969 5.80995 1.000 57.01764 282 GLN B CA 1
ATOM 5588 C C . GLN B 1 271 ? 35.11149 124.20977 4.77238 1.000 61.40265 282 GLN B C 1
ATOM 5589 O O . GLN B 1 271 ? 34.50455 123.15026 4.96381 1.000 66.85350 282 GLN B O 1
ATOM 5595 N N . ILE B 1 272 ? 34.92943 124.95104 3.67502 1.000 63.40905 283 ILE B N 1
ATOM 5596 C CA . ILE B 1 272 ? 34.07298 124.47657 2.58864 1.000 69.26994 283 ILE B CA 1
ATOM 5597 C C . ILE B 1 272 ? 34.60391 123.15753 2.04167 1.000 66.92328 283 ILE B C 1
ATOM 5598 O O . ILE B 1 272 ? 33.85339 122.19240 1.85224 1.000 66.34118 283 ILE B O 1
ATOM 5603 N N . LEU B 1 273 ? 35.91263 123.09902 1.78286 1.000 59.92677 284 LEU B N 1
ATOM 5604 C CA . LEU B 1 273 ? 36.52460 121.86030 1.31524 1.000 62.79305 284 LEU B CA 1
ATOM 5605 C C . LEU B 1 273 ? 36.48410 120.78516 2.39142 1.000 65.49782 284 LEU B C 1
ATOM 5606 O O . LEU B 1 273 ? 36.26053 119.60634 2.09050 1.000 61.24519 284 LEU B O 1
ATOM 5611 N N . THR B 1 274 ? 36.70081 121.17566 3.64988 1.000 63.19755 285 THR B N 1
ATOM 5612 C CA . THR B 1 274 ? 36.65673 120.22025 4.75189 1.000 63.27899 285 THR B CA 1
ATOM 5613 C C . THR B 1 274 ? 35.31829 119.49363 4.79481 1.000 59.43657 285 THR B C 1
ATOM 5614 O O . THR B 1 274 ? 35.26869 118.26254 4.89594 1.000 61.17665 285 THR B O 1
ATOM 5618 N N . PHE B 1 275 ? 34.21802 120.24410 4.70605 1.000 60.94905 286 PHE B N 1
ATOM 5619 C CA . PHE B 1 275 ? 32.89627 119.62796 4.73677 1.000 64.69756 286 PHE B CA 1
ATOM 5620 C C . PHE B 1 275 ? 32.66934 118.72120 3.53562 1.000 63.88566 286 PHE B C 1
ATOM 5621 O O . PHE B 1 275 ? 31.91971 117.74251 3.63028 1.000 69.19081 286 PHE B O 1
ATOM 5629 N N . LEU B 1 276 ? 33.30677 119.02308 2.40312 1.000 66.72434 287 LEU B N 1
ATOM 5630 C CA . LEU B 1 276 ? 33.13363 118.19831 1.21315 1.000 61.04491 287 LEU B CA 1
ATOM 5631 C C . LEU B 1 276 ? 33.90890 116.88945 1.31058 1.000 58.45982 287 LEU B C 1
ATOM 5632 O O . LEU B 1 276 ? 33.37740 115.82663 0.97250 1.000 63.43907 287 LEU B O 1
ATOM 5637 N N . VAL B 1 277 ? 35.15842 116.93910 1.77267 1.000 62.08776 288 VAL B N 1
ATOM 5638 C CA . VAL B 1 277 ? 35.97482 115.72941 1.77309 1.000 70.50476 288 VAL B CA 1
ATOM 5639 C C . VAL B 1 277 ? 35.67162 114.84894 2.98172 1.000 66.35383 288 VAL B C 1
ATOM 5640 O O . VAL B 1 277 ? 35.86372 113.62926 2.92439 1.000 80.01585 288 VAL B O 1
ATOM 5644 N N . ALA B 1 278 ? 35.19292 115.42992 4.08236 1.000 66.67916 289 ALA B N 1
ATOM 5645 C CA . ALA B 1 278 ? 34.92813 114.66332 5.29242 1.000 63.15160 289 ALA B CA 1
ATOM 5646 C C . ALA B 1 278 ? 33.46840 114.26331 5.44931 1.000 63.65294 289 ALA B C 1
ATOM 5647 O O . ALA B 1 278 ? 33.17375 113.35900 6.23831 1.000 67.92598 289 ALA B O 1
ATOM 5649 N N . GLY B 1 279 ? 32.55590 114.90301 4.72367 1.000 63.45172 290 GLY B N 1
ATOM 5650 C CA . GLY B 1 279 ? 31.14535 114.60158 4.85789 1.000 64.75630 290 GLY B CA 1
ATOM 5651 C C . GLY B 1 279 ? 30.58616 113.78098 3.71522 1.000 62.53247 290 GLY B C 1
ATOM 5652 O O . GLY B 1 279 ? 29.76115 112.88831 3.92917 1.000 63.19231 290 GLY B O 1
ATOM 5653 N N . SER B 1 280 ? 31.02944 114.07371 2.49222 1.000 64.45005 291 SER B N 1
ATOM 5654 C CA . SER B 1 280 ? 30.51075 113.36363 1.32734 1.000 66.38958 291 SER B CA 1
ATOM 5655 C C . SER B 1 280 ? 31.02911 111.93249 1.27215 1.000 61.27429 291 SER B C 1
ATOM 5656 O O . SER B 1 280 ? 30.24469 110.97978 1.18802 1.000 56.40573 291 SER B O 1
ATOM 5659 N N . GLU B 1 281 ? 32.35294 111.76545 1.31684 1.000 64.82448 292 GLU B N 1
ATOM 5660 C CA . GLU B 1 281 ? 32.94922 110.45085 1.10271 1.000 60.32846 292 GLU B CA 1
ATOM 5661 C C . GLU B 1 281 ? 32.52358 109.46025 2.17950 1.000 60.01044 292 GLU B C 1
ATOM 5662 O O . GLU B 1 281 ? 32.18503 108.31015 1.87462 1.000 58.37474 292 GLU B O 1
ATOM 5668 N N . THR B 1 282 ? 32.52673 109.88749 3.44450 1.000 58.19120 293 THR B N 1
ATOM 5669 C CA . THR B 1 282 ? 32.17534 108.97664 4.52973 1.000 51.78330 293 THR B CA 1
ATOM 5670 C C . THR B 1 282 ? 30.70267 108.59075 4.47324 1.000 53.28325 293 THR B C 1
ATOM 5671 O O . THR B 1 282 ? 30.36246 107.40177 4.48855 1.000 56.70589 293 THR B O 1
ATOM 5675 N N . SER B 1 283 ? 29.81308 109.58553 4.40268 1.000 59.09800 294 SER B N 1
ATOM 5676 C CA . SER B 1 283 ? 28.38001 109.30784 4.44533 1.000 58.10477 294 SER B CA 1
ATOM 5677 C C . SER B 1 283 ? 27.93303 108.43629 3.27933 1.000 54.88215 294 SER B C 1
ATOM 5678 O O . SER B 1 283 ? 27.03546 107.60134 3.43860 1.000 54.62963 294 SER B O 1
ATOM 5681 N N . ALA B 1 284 ? 28.54981 108.60499 2.10863 1.000 53.78904 295 ALA B N 1
ATOM 5682 C CA . ALA B 1 284 ? 28.10609 107.87640 0.92491 1.000 52.06323 295 ALA B CA 1
ATOM 5683 C C . ALA B 1 284 ? 28.40821 106.38722 1.03319 1.000 56.58803 295 ALA B C 1
ATOM 5684 O O . ALA B 1 284 ? 27.58484 105.55161 0.64061 1.000 55.63958 295 ALA B O 1
ATOM 5686 N N . ASN B 1 285 ? 29.58449 106.03325 1.55345 1.000 54.58941 296 ASN B N 1
ATOM 5687 C CA . ASN B 1 285 ? 29.94895 104.62474 1.65668 1.000 50.93684 296 ASN B CA 1
ATOM 5688 C C . ASN B 1 285 ? 29.20369 103.92113 2.78359 1.000 50.70146 296 ASN B C 1
ATOM 5689 O O . ASN B 1 285 ? 28.93346 102.71968 2.68285 1.000 48.63740 296 ASN B O 1
ATOM 5694 N N . ALA B 1 286 ? 28.86213 104.64200 3.85455 1.000 46.63423 297 ALA B N 1
ATOM 5695 C CA . ALA B 1 286 ? 28.02031 104.05481 4.89125 1.000 51.08591 297 ALA B CA 1
ATOM 5696 C C . ALA B 1 286 ? 26.63919 103.71948 4.34494 1.000 56.93729 297 ALA B C 1
ATOM 5697 O O . ALA B 1 286 ? 26.09317 102.64690 4.63018 1.000 55.19729 297 ALA B O 1
ATOM 5699 N N . ILE B 1 287 ? 26.05832 104.62800 3.55675 1.000 55.80546 298 ILE B N 1
ATOM 5700 C CA . ILE B 1 287 ? 24.79850 104.33379 2.87902 1.000 52.74686 298 ILE B CA 1
ATOM 5701 C C . ILE B 1 287 ? 24.97717 103.16585 1.91887 1.000 57.35005 298 ILE B C 1
ATOM 5702 O O . ILE B 1 287 ? 24.10236 102.29830 1.80043 1.000 61.74576 298 ILE B O 1
ATOM 5707 N N . ALA B 1 288 ? 26.11863 103.11991 1.22659 1.000 52.87629 299 ALA B N 1
ATOM 5708 C CA . ALA B 1 288 ? 26.37288 102.04196 0.27618 1.000 51.55408 299 ALA B CA 1
ATOM 5709 C C . ALA B 1 288 ? 26.46380 100.69375 0.98109 1.000 58.23975 299 ALA B C 1
ATOM 5710 O O . ALA B 1 288 ? 25.88685 99.70148 0.52127 1.000 55.75800 299 ALA B O 1
ATOM 5712 N N . PHE B 1 289 ? 27.19523 100.63597 2.09801 1.000 57.18723 300 PHE B N 1
ATOM 5713 C CA . PHE B 1 289 ? 27.27346 99.39725 2.86690 1.000 58.21151 300 PHE B CA 1
ATOM 5714 C C . PHE B 1 289 ? 25.89455 98.96744 3.35243 1.000 61.36326 300 PHE B C 1
ATOM 5715 O O . PHE B 1 289 ? 25.50666 97.80231 3.20467 1.000 63.20026 300 PHE B O 1
ATOM 5723 N N . ALA B 1 290 ? 25.13497 99.90445 3.92841 1.000 60.12755 301 ALA B N 1
ATOM 5724 C CA . ALA B 1 290 ? 23.80408 99.57867 4.43247 1.000 62.54937 301 ALA B CA 1
ATOM 5725 C C . ALA B 1 290 ? 22.90713 99.04297 3.32447 1.000 60.37988 301 ALA B C 1
ATOM 5726 O O . ALA B 1 290 ? 22.14806 98.09092 3.53821 1.000 63.84630 301 ALA B O 1
ATOM 5728 N N . LEU B 1 291 ? 22.98696 99.63571 2.12974 1.000 58.72705 302 LEU B N 1
ATOM 5729 C CA . LEU B 1 291 ? 22.19094 99.14790 1.00777 1.000 58.86919 302 LEU B CA 1
ATOM 5730 C C . LEU B 1 291 ? 22.58045 97.72960 0.61366 1.000 62.18520 302 LEU B C 1
ATOM 5731 O O . LEU B 1 291 ? 21.72669 96.95418 0.16876 1.000 63.15601 302 LEU B O 1
ATOM 5736 N N . HIS B 1 292 ? 23.85763 97.37101 0.76625 1.000 66.12675 303 HIS B N 1
ATOM 5737 C CA . HIS B 1 292 ? 24.28453 96.01791 0.42601 1.000 60.73477 303 HIS B CA 1
ATOM 5738 C C . HIS B 1 292 ? 23.67111 94.98730 1.36533 1.000 64.25854 303 HIS B C 1
ATOM 5739 O O . HIS B 1 292 ? 23.20925 93.93074 0.91837 1.000 64.77059 303 HIS B O 1
ATOM 5746 N N . PHE B 1 293 ? 23.66188 95.27256 2.66986 1.000 60.60554 304 PHE B N 1
ATOM 5747 C CA . PHE B 1 293 ? 23.13666 94.30880 3.63212 1.000 63.27156 304 PHE B CA 1
ATOM 5748 C C . PHE B 1 293 ? 21.62138 94.18683 3.52802 1.000 68.03951 304 PHE B C 1
ATOM 5749 O O . PHE B 1 293 ? 21.07722 93.07910 3.60935 1.000 69.20199 304 PHE B O 1
ATOM 5757 N N . LEU B 1 294 ? 20.92264 95.31268 3.35597 1.000 65.32497 305 LEU B N 1
ATOM 5758 C CA . LEU B 1 294 ? 19.47261 95.26173 3.20004 1.000 66.84861 305 LEU B CA 1
ATOM 5759 C C . LEU B 1 294 ? 19.08272 94.49457 1.94324 1.000 66.04316 305 LEU B C 1
ATOM 5760 O O . LEU B 1 294 ? 18.05723 93.80471 1.91923 1.000 67.46776 305 LEU B O 1
ATOM 5765 N N . ALA B 1 295 ? 19.89385 94.59422 0.88935 1.000 62.04482 306 ALA B N 1
ATOM 5766 C CA . ALA B 1 295 ? 19.61193 93.84837 -0.32900 1.000 56.12074 306 ALA B CA 1
ATOM 5767 C C . ALA B 1 295 ? 19.98956 92.37910 -0.20635 1.000 62.55392 306 ALA B C 1
ATOM 5768 O O . ALA B 1 295 ? 19.55423 91.56744 -1.03028 1.000 67.48932 306 ALA B O 1
ATOM 5770 N N . THR B 1 296 ? 20.77047 92.01734 0.80668 1.000 67.79126 307 THR B N 1
ATOM 5771 C CA . THR B 1 296 ? 21.28062 90.66087 0.96665 1.000 65.93551 307 THR B CA 1
ATOM 5772 C C . THR B 1 296 ? 20.56685 89.86672 2.04830 1.000 64.50694 307 THR B C 1
ATOM 5773 O O . THR B 1 296 ? 20.34645 88.66524 1.87921 1.000 74.97813 307 THR B O 1
ATOM 5777 N N . THR B 1 297 ? 20.18357 90.50451 3.15252 1.000 69.90286 308 THR B N 1
ATOM 5778 C CA . THR B 1 297 ? 19.50891 89.81475 4.24801 1.000 78.32124 308 THR B CA 1
ATOM 5779 C C . THR B 1 297 ? 18.03725 90.20946 4.27430 1.000 77.33294 308 THR B C 1
ATOM 5780 O O . THR B 1 297 ? 17.69457 91.29603 4.76712 1.000 77.62342 308 THR B O 1
ATOM 5784 N N . PRO B 1 298 ? 17.13161 89.36953 3.76476 1.000 77.15662 309 PRO B N 1
ATOM 5785 C CA . PRO B 1 298 ? 15.71638 89.77152 3.69616 1.000 82.18211 309 PRO B CA 1
ATOM 5786 C C . PRO B 1 298 ? 15.07031 89.97382 5.05458 1.000 82.09622 309 PRO B C 1
ATOM 5787 O O . PRO B 1 298 ? 14.16729 90.81080 5.17613 1.000 83.69523 309 PRO B O 1
ATOM 5791 N N . ASP B 1 299 ? 15.49961 89.23034 6.07839 1.000 85.98596 310 ASP B N 1
ATOM 5792 C CA . ASP B 1 299 ? 14.92770 89.39960 7.41074 1.000 82.46961 310 ASP B CA 1
ATOM 5793 C C . ASP B 1 299 ? 15.13965 90.81215 7.93748 1.000 79.21034 310 ASP B C 1
ATOM 5794 O O . ASP B 1 299 ? 14.29705 91.33269 8.67765 1.000 84.64596 310 ASP B O 1
ATOM 5799 N N . VAL B 1 300 ? 16.25262 91.44617 7.56933 1.000 82.21498 311 VAL B N 1
ATOM 5800 C CA . VAL B 1 300 ? 16.50717 92.81550 8.00122 1.000 84.07504 311 VAL B CA 1
ATOM 5801 C C . VAL B 1 300 ? 15.74317 93.80562 7.13109 1.000 81.04092 311 VAL B C 1
ATOM 5802 O O . VAL B 1 300 ? 15.21854 94.80826 7.62764 1.000 73.92170 311 VAL B O 1
ATOM 5806 N N . ALA B 1 301 ? 15.65847 93.53846 5.82540 1.000 81.73534 312 ALA B N 1
ATOM 5807 C CA . ALA B 1 301 ? 14.95587 94.45041 4.92855 1.000 80.70955 312 ALA B CA 1
ATOM 5808 C C . ALA B 1 301 ? 13.45133 94.41150 5.16192 1.000 83.93106 312 ALA B C 1
ATOM 5809 O O . ALA B 1 301 ? 12.78217 95.44939 5.09653 1.000 79.15124 312 ALA B O 1
ATOM 5811 N N . ALA B 1 302 ? 12.90110 93.22415 5.43087 1.000 86.52969 313 ALA B N 1
ATOM 5812 C CA . ALA B 1 302 ? 11.46363 93.11064 5.65834 1.000 88.31948 313 ALA B CA 1
ATOM 5813 C C . ALA B 1 302 ? 11.03883 93.87875 6.90359 1.000 83.87037 313 ALA B C 1
ATOM 5814 O O . ALA B 1 302 ? 10.00652 94.55905 6.90007 1.000 87.99022 313 ALA B O 1
ATOM 5816 N N . GLN B 1 303 ? 11.82391 93.78674 7.97920 1.000 77.61095 314 GLN B N 1
ATOM 5817 C CA . GLN B 1 303 ? 11.50626 94.54484 9.18370 1.000 74.31596 314 GLN B CA 1
ATOM 5818 C C . GLN B 1 303 ? 11.79928 96.02820 9.00402 1.000 75.16857 314 GLN B C 1
ATOM 5819 O O . GLN B 1 303 ? 11.09064 96.87090 9.56694 1.000 79.57736 314 GLN B O 1
ATOM 5825 N N . ALA B 1 304 ? 12.82779 96.36691 8.22351 1.000 82.86532 315 ALA B N 1
ATOM 5826 C CA . ALA B 1 304 ? 13.17674 97.77039 8.02853 1.000 81.81784 315 ALA B CA 1
ATOM 5827 C C . ALA B 1 304 ? 12.11431 98.49422 7.21278 1.000 81.24233 315 ALA B C 1
ATOM 5828 O O . ALA B 1 304 ? 11.71776 99.61582 7.54899 1.000 80.38079 315 ALA B O 1
ATOM 5830 N N . ARG B 1 305 ? 11.64673 97.87308 6.12698 1.000 80.00801 316 ARG B N 1
ATOM 5831 C CA . ARG B 1 305 ? 10.63782 98.52618 5.30229 1.000 84.77896 316 ARG B CA 1
ATOM 5832 C C . ARG B 1 305 ? 9.27107 98.50382 5.97431 1.000 85.98075 316 ARG B C 1
ATOM 5833 O O . ARG B 1 305 ? 8.45350 99.40146 5.74176 1.000 89.14991 316 ARG B O 1
ATOM 5841 N N . ALA B 1 306 ? 9.01066 97.50510 6.82153 1.000 85.75738 317 ALA B N 1
ATOM 5842 C CA . ALA B 1 306 ? 7.77766 97.49573 7.59867 1.000 85.57379 317 ALA B CA 1
ATOM 5843 C C . ALA B 1 306 ? 7.73725 98.62710 8.61695 1.000 86.58282 317 ALA B C 1
ATOM 5844 O O . ALA B 1 306 ? 6.65700 98.96002 9.11598 1.000 84.81379 317 ALA B O 1
ATOM 5846 N N . GLU B 1 307 ? 8.88681 99.22237 8.93214 1.000 83.33854 318 GLU B N 1
ATOM 5847 C CA . GLU B 1 307 ? 8.94302 100.37547 9.81904 1.000 79.36791 318 GLU B CA 1
ATOM 5848 C C . GLU B 1 307 ? 8.74408 101.68938 9.07681 1.000 84.60994 318 GLU B C 1
ATOM 5849 O O . GLU B 1 307 ? 8.16110 102.62583 9.63576 1.000 85.27364 318 GLU B O 1
ATOM 5855 N N . VAL B 1 308 ? 9.20733 101.77899 7.83117 1.000 90.88964 319 VAL B N 1
ATOM 5856 C CA . VAL B 1 308 ? 9.03823 103.00427 7.05833 1.000 92.53231 319 VAL B CA 1
ATOM 5857 C C . VAL B 1 308 ? 7.72919 103.00555 6.27031 1.000 89.54410 319 VAL B C 1
ATOM 5858 O O . VAL B 1 308 ? 7.18281 104.07677 5.98778 1.000 86.64289 319 VAL B O 1
ATOM 5862 N N . ASP B 1 309 ? 7.21146 101.82987 5.90264 1.000 86.60942 320 ASP B N 1
ATOM 5863 C CA . ASP B 1 309 ? 5.90167 101.78040 5.26108 1.000 90.30917 320 ASP B CA 1
ATOM 5864 C C . ASP B 1 309 ? 4.79691 102.12647 6.25015 1.000 98.15474 320 ASP B C 1
ATOM 5865 O O . ASP B 1 309 ? 3.79828 102.75366 5.87980 1.000 101.15249 320 ASP B O 1
ATOM 5870 N N . ALA B 1 310 ? 4.95626 101.72568 7.51348 1.000 93.49509 321 ALA B N 1
ATOM 5871 C CA . ALA B 1 310 ? 3.98209 102.10672 8.52832 1.000 95.13668 321 ALA B CA 1
ATOM 5872 C C . ALA B 1 310 ? 4.14546 103.56478 8.93388 1.000 90.47628 321 ALA B C 1
ATOM 5873 O O . ALA B 1 310 ? 3.16211 104.22180 9.29438 1.000 99.07221 321 ALA B O 1
ATOM 5875 N N . MET B 1 311 ? 5.37209 104.08749 8.87781 1.000 89.38036 322 MET B N 1
ATOM 5876 C CA . MET B 1 311 ? 5.59503 105.48769 9.21821 1.000 89.59206 322 MET B CA 1
ATOM 5877 C C . MET B 1 311 ? 4.99505 106.41855 8.17349 1.000 89.87663 322 MET B C 1
ATOM 5878 O O . MET B 1 311 ? 4.53856 107.51683 8.51064 1.000 92.05033 322 MET B O 1
ATOM 5883 N N . TRP B 1 312 ? 4.98750 106.00059 6.90909 1.000 89.31130 323 TRP B N 1
ATOM 5884 C CA . TRP B 1 312 ? 4.36567 106.76493 5.83028 1.000 88.23451 323 TRP B CA 1
ATOM 5885 C C . TRP B 1 312 ? 3.56748 105.79185 4.97695 1.000 94.41559 323 TRP B C 1
ATOM 5886 O O . TRP B 1 312 ? 4.08509 105.21923 4.00892 1.000 92.80425 323 TRP B O 1
ATOM 5897 N N . PRO B 1 313 ? 2.29534 105.56841 5.31851 1.000 94.52411 324 PRO B N 1
ATOM 5898 C CA . PRO B 1 313 ? 1.50403 104.56879 4.58146 1.000 89.55381 324 PRO B CA 1
ATOM 5899 C C . PRO B 1 313 ? 1.29366 104.91870 3.12144 1.000 90.70591 324 PRO B C 1
ATOM 5900 O O . PRO B 1 313 ? 1.14029 104.01113 2.29383 1.000 80.47492 324 PRO B O 1
ATOM 5904 N N . GLY B 1 314 ? 1.28060 106.20498 2.77970 1.000 92.49412 325 GLY B N 1
ATOM 5905 C CA . GLY B 1 314 ? 1.09497 106.60967 1.39970 1.000 97.05159 325 GLY B CA 1
ATOM 5906 C C . GLY B 1 314 ? 2.27657 106.18774 0.54940 1.000 97.45391 325 GLY B C 1
ATOM 5907 O O . GLY B 1 314 ? 3.41485 106.61734 0.80197 1.000 94.30816 325 GLY B O 1
ATOM 5908 N N . ARG B 1 315 ? 2.02933 105.35421 -0.46506 1.000 97.79240 326 ARG B N 1
ATOM 5909 C CA . ARG B 1 315 ? 3.10450 104.83060 -1.29979 1.000 89.79147 326 ARG B CA 1
ATOM 5910 C C . ARG B 1 315 ? 3.77717 105.90619 -2.14256 1.000 92.42945 326 ARG B C 1
ATOM 5911 O O . ARG B 1 315 ? 4.85186 105.65063 -2.69678 1.000 93.35891 326 ARG B O 1
ATOM 5919 N N . THR B 1 316 ? 3.18368 107.09262 -2.25119 1.000 96.97799 327 THR B N 1
ATOM 5920 C CA . THR B 1 316 ? 3.87935 108.21439 -2.85873 1.000 101.56316 327 THR B CA 1
ATOM 5921 C C . THR B 1 316 ? 5.08188 108.60372 -1.99898 1.000 103.53355 327 THR B C 1
ATOM 5922 O O . THR B 1 316 ? 5.25565 108.12649 -0.87372 1.000 101.39726 327 THR B O 1
ATOM 5926 N N . PHE B 1 317 ? 5.91873 109.48247 -2.54133 1.000 102.42874 328 PHE B N 1
ATOM 5927 C CA . PHE B 1 317 ? 7.14911 109.85340 -1.85514 1.000 96.31718 328 PHE B CA 1
ATOM 5928 C C . PHE B 1 317 ? 6.83078 110.43474 -0.47974 1.000 92.58456 328 PHE B C 1
ATOM 5929 O O . PHE B 1 317 ? 5.99483 111.34299 -0.37329 1.000 96.15043 328 PHE B O 1
ATOM 5937 N N . PRO B 1 318 ? 7.45540 109.93864 0.58598 1.000 96.83210 329 PRO B N 1
ATOM 5938 C CA . PRO B 1 318 ? 7.12146 110.42302 1.92899 1.000 96.83817 329 PRO B CA 1
ATOM 5939 C C . PRO B 1 318 ? 7.50796 111.87983 2.11619 1.000 94.24916 329 PRO B C 1
ATOM 5940 O O . PRO B 1 318 ? 8.45030 112.38505 1.50228 1.000 91.34427 329 PRO B O 1
ATOM 5944 N N . ASP B 1 319 ? 6.76066 112.55662 2.98347 1.000 100.17749 330 ASP B N 1
ATOM 5945 C CA . ASP B 1 319 ? 7.03326 113.94842 3.33577 1.000 98.90257 330 ASP B CA 1
ATOM 5946 C C . ASP B 1 319 ? 7.70050 113.95269 4.70667 1.000 97.69049 330 ASP B C 1
ATOM 5947 O O . ASP B 1 319 ? 7.03845 114.02388 5.74294 1.000 99.48154 330 ASP B O 1
ATOM 5952 N N . PHE B 1 320 ? 9.02800 113.87019 4.70726 1.000 96.48155 331 PHE B N 1
ATOM 5953 C CA . PHE B 1 320 ? 9.77900 113.88640 5.95470 1.000 91.08161 331 PHE B CA 1
ATOM 5954 C C . PHE B 1 320 ? 9.74379 115.28296 6.56203 1.000 92.25816 331 PHE B C 1
ATOM 5955 O O . PHE B 1 320 ? 10.18524 116.25068 5.93318 1.000 88.63652 331 PHE B O 1
ATOM 5963 N N . GLN B 1 321 ? 9.21492 115.39258 7.77468 1.000 91.40565 332 GLN B N 1
ATOM 5964 C CA . GLN B 1 321 ? 9.48051 116.54384 8.62167 1.000 91.84713 332 GLN B CA 1
ATOM 5965 C C . GLN B 1 321 ? 10.50824 116.14195 9.67338 1.000 89.09886 332 GLN B C 1
ATOM 5966 O O . GLN B 1 321 ? 10.80875 114.96074 9.85809 1.000 87.17750 332 GLN B O 1
ATOM 5972 N N . PHE B 1 322 ? 11.06008 117.14505 10.35753 1.000 92.71620 333 PHE B N 1
ATOM 5973 C CA . PHE B 1 322 ? 12.29605 116.93645 11.10694 1.000 89.90969 333 PHE B CA 1
ATOM 5974 C C . PHE B 1 322 ? 12.13964 115.86318 12.17978 1.000 92.00547 333 PHE B C 1
ATOM 5975 O O . PHE B 1 322 ? 12.82409 114.83410 12.15043 1.000 94.19518 333 PHE B O 1
ATOM 5983 N N . ASP B 1 323 ? 11.24029 116.08212 13.13733 1.000 96.30049 334 ASP B N 1
ATOM 5984 C CA . ASP B 1 323 ? 11.21953 115.26977 14.34787 1.000 99.43011 334 ASP B CA 1
ATOM 5985 C C . ASP B 1 323 ? 10.54781 113.90890 14.16444 1.000 96.53331 334 ASP B C 1
ATOM 5986 O O . ASP B 1 323 ? 10.18738 113.27697 15.16483 1.000 99.45879 334 ASP B O 1
ATOM 5991 N N . GLN B 1 324 ? 10.36926 113.43481 12.93392 1.000 91.24035 335 GLN B N 1
ATOM 5992 C CA . GLN B 1 324 ? 9.95058 112.06056 12.70123 1.000 93.92456 335 GLN B CA 1
ATOM 5993 C C . GLN B 1 324 ? 11.06030 111.21376 12.09561 1.000 97.45709 335 GLN B C 1
ATOM 5994 O O . GLN B 1 324 ? 10.83363 110.03666 11.79562 1.000 94.89420 335 GLN B O 1
ATOM 6000 N N . ILE B 1 325 ? 12.25034 111.78279 11.91346 1.000 94.93787 336 ILE B N 1
ATOM 6001 C CA . ILE B 1 325 ? 13.40395 111.01975 11.45389 1.000 94.94607 336 ILE B CA 1
ATOM 6002 C C . ILE B 1 325 ? 14.16276 110.39325 12.62256 1.000 88.86781 336 ILE B C 1
ATOM 6003 O O . ILE B 1 325 ? 14.71274 109.29505 12.48722 1.000 85.76197 336 ILE B O 1
ATOM 6008 N N . ALA B 1 326 ? 14.18891 111.05752 13.77606 1.000 88.87525 337 ALA B N 1
ATOM 6009 C CA . ALA B 1 326 ? 14.84284 110.51737 14.95994 1.000 93.28889 337 ALA B CA 1
ATOM 6010 C C . ALA B 1 326 ? 14.03318 109.42411 15.64407 1.000 92.43337 337 ALA B C 1
ATOM 6011 O O . ALA B 1 326 ? 14.47300 108.90902 16.67761 1.000 90.41789 337 ALA B O 1
ATOM 6013 N N . LYS B 1 327 ? 12.87174 109.05275 15.10215 1.000 91.04186 338 LYS B N 1
ATOM 6014 C CA . LYS B 1 327 ? 11.97327 108.11277 15.76144 1.000 89.99138 338 LYS B CA 1
ATOM 6015 C C . LYS B 1 327 ? 11.88190 106.78043 15.02469 1.000 89.96882 338 LYS B C 1
ATOM 6016 O O . LYS B 1 327 ? 10.87867 106.07212 15.15438 1.000 86.86997 338 LYS B O 1
ATOM 6022 N N . LEU B 1 328 ? 12.90666 106.42581 14.25394 1.000 89.61203 339 LEU B N 1
ATOM 6023 C CA . LEU B 1 328 ? 12.99992 105.11888 13.60638 1.000 87.77946 339 LEU B CA 1
ATOM 6024 C C . LEU B 1 328 ? 14.10986 104.34740 14.31720 1.000 83.27136 339 LEU B C 1
ATOM 6025 O O . LEU B 1 328 ? 15.27795 104.40838 13.92904 1.000 79.21079 339 LEU B O 1
ATOM 6030 N N . ARG B 1 329 ? 13.72895 103.61620 15.36708 1.000 88.16902 340 ARG B N 1
ATOM 6031 C CA . ARG B 1 329 ? 14.70985 102.90991 16.18615 1.000 87.02578 340 ARG B CA 1
ATOM 6032 C C . ARG B 1 329 ? 15.48290 101.88458 15.36527 1.000 79.79117 340 ARG B C 1
ATOM 6033 O O . ARG B 1 329 ? 16.71828 101.84417 15.40447 1.000 73.61971 340 ARG B O 1
ATOM 6041 N N . TYR B 1 330 ? 14.77020 101.05283 14.60236 1.000 69.85864 341 TYR B N 1
ATOM 6042 C CA . TYR B 1 330 ? 15.43064 99.96067 13.89654 1.000 73.50994 341 TYR B CA 1
ATOM 6043 C C . TYR B 1 330 ? 16.25329 100.45713 12.71438 1.000 79.43777 341 TYR B C 1
ATOM 6044 O O . TYR B 1 330 ? 17.28441 99.85741 12.38780 1.000 78.55294 341 TYR B O 1
ATOM 6053 N N . LEU B 1 331 ? 15.82266 101.53934 12.06111 1.000 81.26245 342 LEU B N 1
ATOM 6054 C CA . LEU B 1 331 ? 16.56796 102.03827 10.90937 1.000 70.74772 342 LEU B CA 1
ATOM 6055 C C . LEU B 1 331 ? 17.91395 102.61544 11.32997 1.000 67.24468 342 LEU B C 1
ATOM 6056 O O . LEU B 1 331 ? 18.90659 102.47696 10.60610 1.000 70.75738 342 LEU B O 1
ATOM 6061 N N . ARG B 1 332 ? 17.97179 103.26501 12.49513 1.000 69.97009 343 ARG B N 1
ATOM 6062 C CA . ARG B 1 332 ? 19.25614 103.72487 13.00746 1.000 70.40853 343 ARG B CA 1
ATOM 6063 C C . ARG B 1 332 ? 20.11890 102.56701 13.49311 1.000 71.77323 343 ARG B C 1
ATOM 6064 O O . ARG B 1 332 ? 21.34570 102.70196 13.54419 1.000 71.89721 343 ARG B O 1
ATOM 6072 N N . LEU B 1 333 ? 19.50941 101.43025 13.84000 1.000 71.96716 344 LEU B N 1
ATOM 6073 C CA . LEU B 1 333 ? 20.29667 100.27206 14.24799 1.000 69.30677 344 LEU B CA 1
ATOM 6074 C C . LEU B 1 333 ? 20.98482 99.61538 13.05966 1.000 63.11848 344 LEU B C 1
ATOM 6075 O O . LEU B 1 333 ? 22.09956 99.09970 13.20008 1.000 65.99788 344 LEU B O 1
ATOM 6080 N N . VAL B 1 334 ? 20.33903 99.61303 11.89151 1.000 63.29770 345 VAL B N 1
ATOM 6081 C CA . VAL B 1 334 ? 20.99647 99.11913 10.68501 1.000 62.44499 345 VAL B CA 1
ATOM 6082 C C . VAL B 1 334 ? 22.19718 99.99232 10.34713 1.000 62.03814 345 VAL B C 1
ATOM 6083 O O . VAL B 1 334 ? 23.27000 99.49080 9.98853 1.000 61.12028 345 VAL B O 1
ATOM 6087 N N . ILE B 1 335 ? 22.03827 101.31194 10.46959 1.000 54.09756 346 ILE B N 1
ATOM 6088 C CA . ILE B 1 335 ? 23.14232 102.22979 10.21218 1.000 57.68845 346 ILE B CA 1
ATOM 6089 C C . ILE B 1 335 ? 24.25427 102.03275 11.23509 1.000 65.92373 346 ILE B C 1
ATOM 6090 O O . ILE B 1 335 ? 25.44053 102.00288 10.88486 1.000 63.41689 346 ILE B O 1
ATOM 6095 N N . ASP B 1 336 ? 23.89271 101.89172 12.51283 1.000 64.93135 347 ASP B N 1
ATOM 6096 C CA . ASP B 1 336 ? 24.90163 101.68989 13.54632 1.000 62.07228 347 ASP B CA 1
ATOM 6097 C C . ASP B 1 336 ? 25.60816 100.34964 13.39270 1.000 60.16375 347 ASP B C 1
ATOM 6098 O O . ASP B 1 336 ? 26.79572 100.23742 13.71644 1.000 59.06751 347 ASP B O 1
ATOM 6103 N N . GLU B 1 337 ? 24.90496 99.32782 12.90287 1.000 59.08025 348 GLU B N 1
ATOM 6104 C CA . GLU B 1 337 ? 25.53433 98.02604 12.71437 1.000 59.36039 348 GLU B CA 1
ATOM 6105 C C . GLU B 1 337 ? 26.42212 98.00894 11.47619 1.000 62.89162 348 GLU B C 1
ATOM 6106 O O . GLU B 1 337 ? 27.48470 97.37663 11.48137 1.000 62.62888 348 GLU B O 1
ATOM 6112 N N . ALA B 1 338 ? 26.00584 98.69466 10.40850 1.000 63.87583 349 ALA B N 1
ATOM 6113 C CA . ALA B 1 338 ? 26.84991 98.78456 9.22251 1.000 52.45318 349 ALA B CA 1
ATOM 6114 C C . ALA B 1 338 ? 28.14210 99.53007 9.52779 1.000 55.89950 349 ALA B C 1
ATOM 6115 O O . ALA B 1 338 ? 29.20418 99.19357 8.99141 1.000 54.30826 349 ALA B O 1
ATOM 6117 N N . LEU B 1 339 ? 28.07313 100.54424 10.39325 1.000 53.87592 350 LEU B N 1
ATOM 6118 C CA . LEU B 1 339 ? 29.26989 101.26542 10.80803 1.000 61.33181 350 LEU B CA 1
ATOM 6119 C C . LEU B 1 339 ? 30.14006 100.46282 11.76853 1.000 59.53234 350 LEU B C 1
ATOM 6120 O O . LEU B 1 339 ? 31.27428 100.87258 12.03764 1.000 67.06161 350 LEU B O 1
ATOM 6125 N N . ARG B 1 340 ? 29.64236 99.34171 12.29297 1.000 54.73816 351 ARG B N 1
ATOM 6126 C CA . ARG B 1 340 ? 30.48300 98.46204 13.09599 1.000 56.12754 351 ARG B CA 1
ATOM 6127 C C . ARG B 1 340 ? 31.28037 97.50940 12.21170 1.000 53.42487 351 ARG B C 1
ATOM 6128 O O . ARG B 1 340 ? 32.50982 97.44199 12.31070 1.000 52.35891 351 ARG B O 1
ATOM 6136 N N . LEU B 1 341 ? 30.59437 96.77270 11.33320 1.000 57.61358 352 LEU B N 1
ATOM 6137 C CA . LEU B 1 341 ? 31.27844 95.81801 10.46543 1.000 55.43214 352 LEU B CA 1
ATOM 6138 C C . LEU B 1 341 ? 32.27777 96.51051 9.54875 1.000 56.25363 352 LEU B C 1
ATOM 6139 O O . LEU B 1 341 ? 33.34603 95.96057 9.25558 1.000 60.32141 352 LEU B O 1
ATOM 6144 N N . TRP B 1 342 ? 31.95308 97.71484 9.08644 1.000 58.79453 353 TRP B N 1
ATOM 6145 C CA . TRP B 1 342 ? 32.79710 98.44823 8.14288 1.000 58.66036 353 TRP B CA 1
ATOM 6146 C C . TRP B 1 342 ? 32.80360 99.92343 8.50670 1.000 57.84942 353 TRP B C 1
ATOM 6147 O O . TRP B 1 342 ? 32.04719 100.72588 7.94571 1.000 62.85003 353 TRP B O 1
ATOM 6158 N N . PRO B 1 343 ? 33.65589 100.32158 9.45224 1.000 53.82647 354 PRO B N 1
ATOM 6159 C CA . PRO B 1 343 ? 33.79140 101.74914 9.76727 1.000 60.16700 354 PRO B CA 1
ATOM 6160 C C . PRO B 1 343 ? 34.32696 102.52120 8.57393 1.000 58.52077 354 PRO B C 1
ATOM 6161 O O . PRO B 1 343 ? 35.49341 102.35491 8.20408 1.000 57.16969 354 PRO B O 1
ATOM 6165 N N . VAL B 1 344 ? 33.48404 103.35526 7.95828 1.000 62.18456 355 VAL B N 1
ATOM 6166 C CA . VAL B 1 344 ? 33.89916 104.07699 6.75702 1.000 60.73404 355 VAL B CA 1
ATOM 6167 C C . VAL B 1 344 ? 35.12775 104.92813 7.04535 1.000 52.81146 355 VAL B C 1
ATOM 6168 O O . VAL B 1 344 ? 36.03804 105.03177 6.21522 1.000 56.21109 355 VAL B O 1
ATOM 6172 N N . ALA B 1 345 ? 35.17562 105.54690 8.22023 1.000 57.87593 356 ALA B N 1
ATOM 6173 C CA . ALA B 1 345 ? 36.42876 106.08369 8.73098 1.000 52.50702 356 ALA B CA 1
ATOM 6174 C C . ALA B 1 345 ? 37.09844 104.97404 9.53170 1.000 55.43634 356 ALA B C 1
ATOM 6175 O O . ALA B 1 345 ? 36.73302 104.73827 10.69074 1.000 55.90864 356 ALA B O 1
ATOM 6177 N N . PRO B 1 346 ? 38.07126 104.26391 8.95090 1.000 50.84421 357 PRO B N 1
ATOM 6178 C CA . PRO B 1 346 ? 38.56382 103.02868 9.57761 1.000 52.73784 357 PRO B CA 1
ATOM 6179 C C . PRO B 1 346 ? 39.40725 103.24633 10.82256 1.000 48.89856 357 PRO B C 1
ATOM 6180 O O . PRO B 1 346 ? 39.83888 102.25890 11.42798 1.000 45.13510 357 PRO B O 1
ATOM 6184 N N . GLY B 1 347 ? 39.65945 104.48538 11.22708 1.000 45.56158 358 GLY B N 1
ATOM 6185 C CA . GLY B 1 347 ? 40.41324 104.72181 12.43911 1.000 46.35048 358 GLY B CA 1
ATOM 6186 C C . GLY B 1 347 ? 40.74168 106.19183 12.60062 1.000 54.41722 358 GLY B C 1
ATOM 6187 O O . GLY B 1 347 ? 40.27587 107.04237 11.83885 1.000 61.75352 358 GLY B O 1
ATOM 6188 N N . TYR B 1 348 ? 41.55375 106.46861 13.61874 1.000 47.45015 359 TYR B N 1
ATOM 6189 C CA . TYR B 1 348 ? 42.01427 107.81968 13.89894 1.000 49.55781 359 TYR B CA 1
ATOM 6190 C C . TYR B 1 348 ? 43.35365 107.73758 14.61686 1.000 52.22746 359 TYR B C 1
ATOM 6191 O O . TYR B 1 348 ? 43.77817 106.66942 15.06517 1.000 53.52351 359 TYR B O 1
ATOM 6200 N N . PHE B 1 349 ? 44.01918 108.88471 14.72097 1.000 54.99739 360 PHE B N 1
ATOM 6201 C CA . PHE B 1 349 ? 45.35717 108.97640 15.29032 1.000 52.04496 360 PHE B CA 1
ATOM 6202 C C . PHE B 1 349 ? 45.31157 109.72730 16.61368 1.000 52.92121 360 PHE B C 1
ATOM 6203 O O . PHE B 1 349 ? 44.69335 110.79325 16.70817 1.000 47.12823 360 PHE B O 1
ATOM 6211 N N . ARG B 1 350 ? 45.98110 109.17672 17.62503 1.000 56.25020 361 ARG B N 1
ATOM 6212 C CA . ARG B 1 350 ? 46.01495 109.75321 18.96210 1.000 52.74164 361 ARG B CA 1
ATOM 6213 C C . ARG B 1 350 ? 47.45926 109.92303 19.40791 1.000 53.18117 361 ARG B C 1
ATOM 6214 O O . ARG B 1 350 ? 48.27997 109.01720 19.23574 1.000 52.01264 361 ARG B O 1
ATOM 6222 N N . GLN B 1 351 ? 47.76278 111.08233 19.98565 1.000 48.99169 362 GLN B N 1
ATOM 6223 C CA . GLN B 1 351 ? 49.09913 111.39360 20.46696 1.000 53.83727 362 GLN B CA 1
ATOM 6224 C C . GLN B 1 351 ? 49.06754 111.65824 21.96774 1.000 54.09120 362 GLN B C 1
ATOM 6225 O O . GLN B 1 351 ? 48.03166 112.00907 22.53851 1.000 52.17785 362 GLN B O 1
ATOM 6231 N N . ALA B 1 352 ? 50.22062 111.47747 22.60441 1.000 54.18145 363 ALA B N 1
ATOM 6232 C CA . ALA B 1 352 ? 50.33485 111.58292 24.05199 1.000 57.72831 363 ALA B CA 1
ATOM 6233 C C . ALA B 1 352 ? 50.66647 113.01819 24.44344 1.000 59.78774 363 ALA B C 1
ATOM 6234 O O . ALA B 1 352 ? 51.65711 113.58566 23.96708 1.000 58.91192 363 ALA B O 1
ATOM 6236 N N . LYS B 1 353 ? 49.83911 113.59978 25.31682 1.000 53.23019 364 LYS B N 1
ATOM 6237 C CA . LYS B 1 353 ? 50.10025 114.95331 25.79728 1.000 55.99689 364 LYS B CA 1
ATOM 6238 C C . LYS B 1 353 ? 51.36041 115.01210 26.64863 1.000 57.17411 364 LYS B C 1
ATOM 6239 O O . LYS B 1 353 ? 52.02453 116.05256 26.70187 1.000 59.96560 364 LYS B O 1
ATOM 6245 N N . GLN B 1 354 ? 51.69916 113.91579 27.31982 1.000 58.00726 365 GLN B N 1
ATOM 6246 C CA . GLN B 1 354 ? 52.89580 113.84538 28.14164 1.000 59.04567 365 GLN B CA 1
ATOM 6247 C C . GLN B 1 354 ? 53.41130 112.41538 28.10850 1.000 59.09168 365 GLN B C 1
ATOM 6248 O O . GLN B 1 354 ? 52.73243 111.50069 27.63387 1.000 55.59200 365 GLN B O 1
ATOM 6254 N N . ASP B 1 355 ? 54.63102 112.23216 28.60828 1.000 56.90568 366 ASP B N 1
ATOM 6255 C CA . ASP B 1 355 ? 55.17157 110.89017 28.77281 1.000 56.83176 366 ASP B CA 1
ATOM 6256 C C . ASP B 1 355 ? 54.23100 110.07119 29.64544 1.000 60.53176 366 ASP B C 1
ATOM 6257 O O . ASP B 1 355 ? 53.95015 110.44164 30.78968 1.000 66.88332 366 ASP B O 1
ATOM 6262 N N . THR B 1 356 ? 53.72379 108.97214 29.09474 1.000 56.23389 367 THR B N 1
ATOM 6263 C CA . THR B 1 356 ? 52.70913 108.17641 29.76697 1.000 53.20956 367 THR B CA 1
ATOM 6264 C C . THR B 1 356 ? 52.89537 106.71593 29.37757 1.000 55.59790 367 THR B C 1
ATOM 6265 O O . THR B 1 356 ? 53.77617 106.36873 28.58582 1.000 59.67279 367 THR B O 1
ATOM 6269 N N . THR B 1 357 ? 52.05941 105.85552 29.95446 1.000 56.84892 368 THR B N 1
ATOM 6270 C CA . THR B 1 357 ? 52.07791 104.43006 29.66320 1.000 60.87783 368 THR B CA 1
ATOM 6271 C C . THR B 1 357 ? 50.64634 103.92672 29.54461 1.000 58.84658 368 THR B C 1
ATOM 6272 O O . THR B 1 357 ? 49.70043 104.56094 30.01921 1.000 55.84174 368 THR B O 1
ATOM 6276 N N . ILE B 1 358 ? 50.49614 102.77394 28.89206 1.000 57.77129 369 ILE B N 1
ATOM 6277 C CA . ILE B 1 358 ? 49.22623 102.06313 28.81920 1.000 57.08489 369 ILE B CA 1
ATOM 6278 C C . ILE B 1 358 ? 49.49563 100.58577 29.07336 1.000 60.96725 369 ILE B C 1
ATOM 6279 O O . ILE B 1 358 ? 50.64275 100.13498 29.10486 1.000 66.04501 369 ILE B O 1
ATOM 6284 N N . GLY B 1 359 ? 48.41760 99.82941 29.25168 1.000 58.46425 370 GLY B N 1
ATOM 6285 C CA . GLY B 1 359 ? 48.56146 98.40924 29.52591 1.000 63.87240 370 GLY B CA 1
ATOM 6286 C C . GLY B 1 359 ? 49.22613 98.12236 30.85404 1.000 73.22842 370 GLY B C 1
ATOM 6287 O O . GLY B 1 359 ? 50.04182 97.19652 30.95216 1.000 73.41973 370 GLY B O 1
ATOM 6288 N N . GLU B 1 360 ? 48.90497 98.91343 31.87996 1.000 68.71420 371 GLU B N 1
ATOM 6289 C CA . GLU B 1 360 ? 49.43078 98.72310 33.23050 1.000 70.95698 371 GLU B CA 1
ATOM 6290 C C . GLU B 1 360 ? 50.95421 98.81963 33.26993 1.000 69.75984 371 GLU B C 1
ATOM 6291 O O . GLU B 1 360 ? 51.61122 98.12249 34.04674 1.000 71.94795 371 GLU B O 1
ATOM 6297 N N . GLY B 1 361 ? 51.52815 99.68286 32.43382 1.000 68.14524 372 GLY B N 1
ATOM 6298 C CA . GLY B 1 361 ? 52.95598 99.91947 32.43341 1.000 64.57660 372 GLY B CA 1
ATOM 6299 C C . GLY B 1 361 ? 53.75831 99.10193 31.44372 1.000 66.55255 372 GLY B C 1
ATOM 6300 O O . GLY B 1 361 ? 54.98939 99.23122 31.41722 1.000 66.97742 372 GLY B O 1
ATOM 6301 N N . ARG B 1 362 ? 53.10863 98.27165 30.62442 1.000 63.67020 373 ARG B N 1
ATOM 6302 C CA . ARG B 1 362 ? 53.85051 97.43960 29.68204 1.000 71.17983 373 ARG B CA 1
ATOM 6303 C C . ARG B 1 362 ? 54.39571 98.25666 28.51500 1.000 68.65195 373 ARG B C 1
ATOM 6304 O O . ARG B 1 362 ? 55.53495 98.04447 28.08438 1.000 65.57244 373 ARG B O 1
ATOM 6312 N N . TYR B 1 363 ? 53.60490 99.18834 27.98471 1.000 65.49150 374 TYR B N 1
ATOM 6313 C CA . TYR B 1 363 ? 53.96932 99.93353 26.78196 1.000 68.42225 374 TYR B CA 1
ATOM 6314 C C . TYR B 1 363 ? 54.02383 101.41983 27.11273 1.000 62.74403 374 TYR B C 1
ATOM 6315 O O . TYR B 1 363 ? 52.99547 102.02965 27.42558 1.000 62.73413 374 TYR B O 1
ATOM 6324 N N . ALA B 1 364 ? 55.21801 101.99908 27.03598 1.000 60.33267 375 ALA B N 1
ATOM 6325 C CA . ALA B 1 364 ? 55.43588 103.40403 27.34382 1.000 67.81657 375 ALA B CA 1
ATOM 6326 C C . ALA B 1 364 ? 55.45555 104.23297 26.06593 1.000 67.06272 375 ALA B C 1
ATOM 6327 O O . ALA B 1 364 ? 55.77737 103.73409 24.98453 1.000 57.32491 375 ALA B O 1
ATOM 6329 N N . PHE B 1 365 ? 55.11553 105.51375 26.20299 1.000 65.99700 376 PHE B N 1
ATOM 6330 C CA . PHE B 1 365 ? 55.04974 106.42065 25.06267 1.000 65.09163 376 PHE B CA 1
ATOM 6331 C C . PHE B 1 365 ? 55.61999 107.77514 25.45235 1.000 63.70062 376 PHE B C 1
ATOM 6332 O O . PHE B 1 365 ? 55.16126 108.39333 26.41804 1.000 57.06296 376 PHE B O 1
ATOM 6340 N N . LYS B 1 366 ? 56.62070 108.22478 24.69997 1.000 63.74606 377 LYS B N 1
ATOM 6341 C CA . LYS B 1 366 ? 57.13532 109.57946 24.82479 1.000 64.41095 377 LYS B CA 1
ATOM 6342 C C . LYS B 1 366 ? 56.04380 110.58694 24.46185 1.000 66.46884 377 LYS B C 1
ATOM 6343 O O . LYS B 1 366 ? 55.07519 110.26752 23.76608 1.000 67.46511 377 LYS B O 1
ATOM 6349 N N . LYS B 1 367 ? 56.18624 111.80998 24.97331 1.000 59.93563 378 LYS B N 1
ATOM 6350 C CA . LYS B 1 367 ? 55.28621 112.88293 24.57084 1.000 66.26839 378 LYS B CA 1
ATOM 6351 C C . LYS B 1 367 ? 55.32248 113.05969 23.05613 1.000 66.95654 378 LYS B C 1
ATOM 6352 O O . LYS B 1 367 ? 56.37082 112.91087 22.42110 1.000 65.09416 378 LYS B O 1
ATOM 6358 N N . ASN B 1 368 ? 54.15700 113.35534 22.47965 1.000 62.59544 379 ASN B N 1
ATOM 6359 C CA . ASN B 1 368 ? 53.91756 113.55787 21.05280 1.000 68.12242 379 ASN B CA 1
ATOM 6360 C C . ASN B 1 368 ? 53.99403 112.26800 20.24448 1.000 66.15306 379 ASN B C 1
ATOM 6361 O O . ASN B 1 368 ? 53.76066 112.30688 19.03004 1.000 67.40629 379 ASN B O 1
ATOM 6366 N N . ASP B 1 369 ? 54.31666 111.13272 20.86259 1.000 64.02406 380 ASP B N 1
ATOM 6367 C CA . ASP B 1 369 ? 54.23067 109.86094 20.15860 1.000 57.12547 380 ASP B CA 1
ATOM 6368 C C . ASP B 1 369 ? 52.78625 109.58612 19.76870 1.000 58.29503 380 ASP B C 1
ATOM 6369 O O . ASP B 1 369 ? 51.86232 109.79441 20.55905 1.000 61.41364 380 ASP B O 1
ATOM 6374 N N . TRP B 1 370 ? 52.59267 109.11909 18.54155 1.000 58.13923 381 TRP B N 1
ATOM 6375 C CA . TRP B 1 370 ? 51.26370 108.88997 18.00160 1.000 55.72214 381 TRP B CA 1
ATOM 6376 C C . TRP B 1 370 ? 51.01890 107.40098 17.79504 1.000 54.31017 381 TRP B C 1
ATOM 6377 O O . TRP B 1 370 ? 51.94197 106.63082 17.51365 1.000 54.71546 381 TRP B O 1
ATOM 6388 N N . VAL B 1 371 ? 49.75672 107.00471 17.95443 1.000 49.24124 382 VAL B N 1
ATOM 6389 C CA . VAL B 1 371 ? 49.30699 105.64869 17.68251 1.000 48.98511 382 VAL B CA 1
ATOM 6390 C C . VAL B 1 371 ? 48.13948 105.72810 16.71027 1.000 51.47789 382 VAL B C 1
ATOM 6391 O O . VAL B 1 371 ? 47.51730 106.77772 16.53136 1.000 49.50615 382 VAL B O 1
ATOM 6395 N N . PHE B 1 372 ? 47.84792 104.59947 16.07484 1.000 49.90134 383 PHE B N 1
ATOM 6396 C CA . PHE B 1 372 ? 46.69504 104.47585 15.19566 1.000 47.03228 383 PHE B CA 1
ATOM 6397 C C . PHE B 1 372 ? 45.70187 103.50426 15.81480 1.000 46.90635 383 PHE B C 1
ATOM 6398 O O . PHE B 1 372 ? 46.06032 102.36719 16.13857 1.000 45.52724 383 PHE B O 1
ATOM 6406 N N . VAL B 1 373 ? 44.46353 103.95659 15.98363 1.000 46.40193 384 VAL B N 1
ATOM 6407 C CA . VAL B 1 373 ? 43.39556 103.12746 16.52768 1.000 41.84623 384 VAL B CA 1
ATOM 6408 C C . VAL B 1 373 ? 42.68192 102.44886 15.36747 1.000 49.82874 384 VAL B C 1
ATOM 6409 O O . VAL B 1 373 ? 42.06141 103.11640 14.53476 1.000 52.90304 384 VAL B O 1
ATOM 6413 N N . ASN B 1 374 ? 42.77198 101.12155 15.30836 1.000 45.53845 385 ASN B N 1
ATOM 6414 C CA . ASN B 1 374 ? 42.15279 100.34178 14.23696 1.000 43.73977 385 ASN B CA 1
ATOM 6415 C C . ASN B 1 374 ? 40.70081 100.06940 14.61367 1.000 45.65080 385 ASN B C 1
ATOM 6416 O O . ASN B 1 374 ? 40.37507 99.06643 15.25161 1.000 47.25937 385 ASN B O 1
ATOM 6421 N N . LEU B 1 375 ? 39.80996 100.97498 14.20368 1.000 41.87797 386 LEU B N 1
ATOM 6422 C CA . LEU B 1 375 ? 38.39274 100.79547 14.50134 1.000 47.52979 386 LEU B CA 1
ATOM 6423 C C . LEU B 1 375 ? 37.81557 99.57831 13.79239 1.000 52.64119 386 LEU B C 1
ATOM 6424 O O . LEU B 1 375 ? 36.92525 98.91399 14.33533 1.000 51.53805 386 LEU B O 1
ATOM 6429 N N . HIS B 1 376 ? 38.30009 99.27105 12.58604 1.000 49.09561 387 HIS B N 1
ATOM 6430 C CA . HIS B 1 376 ? 37.82113 98.08184 11.89059 1.000 50.50202 387 HIS B CA 1
ATOM 6431 C C . HIS B 1 376 ? 38.16286 96.81114 12.65588 1.000 49.94608 387 HIS B C 1
ATOM 6432 O O . HIS B 1 376 ? 37.40289 95.83756 12.61276 1.000 49.66180 387 HIS B O 1
ATOM 6439 N N . ALA B 1 377 ? 39.29796 96.79683 13.35619 1.000 55.76500 388 ALA B N 1
ATOM 6440 C CA . ALA B 1 377 ? 39.65104 95.63587 14.16478 1.000 53.89088 388 ALA B CA 1
ATOM 6441 C C . ALA B 1 377 ? 38.95499 95.66891 15.51964 1.000 52.49542 388 ALA B C 1
ATOM 6442 O O . ALA B 1 377 ? 38.54186 94.62318 16.03266 1.000 54.35400 388 ALA B O 1
ATOM 6444 N N . ALA B 1 378 ? 38.81254 96.85863 16.10890 1.000 42.18286 389 ALA B N 1
ATOM 6445 C CA . ALA B 1 378 ? 38.14954 96.96767 17.40402 1.000 52.16364 389 ALA B CA 1
ATOM 6446 C C . ALA B 1 378 ? 36.66957 96.62123 17.30125 1.000 57.72987 389 ALA B C 1
ATOM 6447 O O . ALA B 1 378 ? 36.11593 95.96900 18.19472 1.000 59.44290 389 ALA B O 1
ATOM 6449 N N . HIS B 1 379 ? 36.01250 97.04768 16.21956 1.000 53.91583 390 HIS B N 1
ATOM 6450 C CA . HIS B 1 379 ? 34.59514 96.75512 16.04066 1.000 53.72120 390 HIS B CA 1
ATOM 6451 C C . HIS B 1 379 ? 34.33903 95.29526 15.68616 1.000 56.34448 390 HIS B C 1
ATOM 6452 O O . HIS B 1 379 ? 33.20279 94.83020 15.82293 1.000 59.49095 390 HIS B O 1
ATOM 6459 N N . THR B 1 380 ? 35.35566 94.56957 15.22216 1.000 53.68498 391 THR B N 1
ATOM 6460 C CA . THR B 1 380 ? 35.23751 93.14779 14.92549 1.000 57.04654 391 THR B CA 1
ATOM 6461 C C . THR B 1 380 ? 35.90914 92.27734 15.98019 1.000 60.13626 391 THR B C 1
ATOM 6462 O O . THR B 1 380 ? 36.07884 91.07316 15.76222 1.000 62.93816 391 THR B O 1
ATOM 6466 N N . HIS B 1 381 ? 36.28423 92.86033 17.11571 1.000 59.04451 392 HIS B N 1
ATOM 6467 C CA . HIS B 1 381 ? 37.02271 92.15515 18.15005 1.000 58.25124 392 HIS B CA 1
ATOM 6468 C C . HIS B 1 381 ? 36.14388 91.10232 18.82473 1.000 59.52907 392 HIS B C 1
ATOM 6469 O O . HIS B 1 381 ? 34.91330 91.12881 18.73834 1.000 59.96102 392 HIS B O 1
ATOM 6476 N N . ARG B 1 382 ? 36.80231 90.16101 19.50812 1.000 68.11937 393 ARG B N 1
ATOM 6477 C CA . ARG B 1 382 ? 36.08975 89.12513 20.24866 1.000 61.01656 393 ARG B CA 1
ATOM 6478 C C . ARG B 1 382 ? 35.19442 89.69841 21.33847 1.000 66.10081 393 ARG B C 1
ATOM 6479 O O . ARG B 1 382 ? 34.26072 89.01835 21.77792 1.000 67.82725 393 ARG B O 1
ATOM 6487 N N . SER B 1 383 ? 35.45395 90.92971 21.78374 1.000 57.14674 394 SER B N 1
ATOM 6488 C CA . SER B 1 383 ? 34.64708 91.54816 22.82795 1.000 56.06426 394 SER B CA 1
ATOM 6489 C C . SER B 1 383 ? 33.21800 91.83990 22.38578 1.000 63.24726 394 SER B C 1
ATOM 6490 O O . SER B 1 383 ? 32.40344 92.24402 23.22228 1.000 64.82456 394 SER B O 1
ATOM 6493 N N . TRP B 1 384 ? 32.89461 91.65294 21.10777 1.000 60.79465 395 TRP B N 1
ATOM 6494 C CA . TRP B 1 384 ? 31.53152 91.80749 20.61743 1.000 70.20282 395 TRP B CA 1
ATOM 6495 C C . TRP B 1 384 ? 30.76196 90.49358 20.58709 1.000 68.46086 395 TRP B C 1
ATOM 6496 O O . TRP B 1 384 ? 29.60386 90.47970 20.15761 1.000 67.84667 395 TRP B O 1
ATOM 6507 N N . GLY B 1 385 ? 31.37136 89.39669 21.02725 1.000 63.79256 396 GLY B N 1
ATOM 6508 C CA . GLY B 1 385 ? 30.71324 88.11393 21.03837 1.000 64.20813 396 GLY B CA 1
ATOM 6509 C C . GLY B 1 385 ? 31.27165 87.16886 19.99534 1.000 65.92769 396 GLY B C 1
ATOM 6510 O O . GLY B 1 385 ? 32.08693 87.54923 19.14900 1.000 63.62367 396 GLY B O 1
ATOM 6511 N N . PRO B 1 386 ? 30.83994 85.90453 20.03894 1.000 67.55794 397 PRO B N 1
ATOM 6512 C CA . PRO B 1 386 ? 31.31566 84.92381 19.05301 1.000 66.43220 397 PRO B CA 1
ATOM 6513 C C . PRO B 1 386 ? 30.74266 85.11506 17.65797 1.000 66.00702 397 PRO B C 1
ATOM 6514 O O . PRO B 1 386 ? 31.15417 84.39658 16.73971 1.000 65.21776 397 PRO B O 1
ATOM 6518 N N . ASP B 1 387 ? 29.81426 86.04834 17.46257 1.000 63.15498 398 ASP B N 1
ATOM 6519 C CA . ASP B 1 387 ? 29.20511 86.30339 16.16274 1.000 65.67185 398 ASP B CA 1
ATOM 6520 C C . ASP B 1 387 ? 29.50141 87.72227 15.68865 1.000 64.68853 398 ASP B C 1
ATOM 6521 O O . ASP B 1 387 ? 28.65983 88.38180 15.07385 1.000 64.86525 398 ASP B O 1
ATOM 6526 N N . ALA B 1 388 ? 30.71605 88.20465 15.96463 1.000 62.36973 399 ALA B N 1
ATOM 6527 C CA . ALA B 1 388 ? 31.07873 89.57475 15.61969 1.000 64.30699 399 ALA B CA 1
ATOM 6528 C C . ALA B 1 388 ? 31.17369 89.80054 14.11573 1.000 61.85138 399 ALA B C 1
ATOM 6529 O O . ALA B 1 388 ? 31.09149 90.94999 13.67016 1.000 61.51780 399 ALA B O 1
ATOM 6531 N N . ALA B 1 389 ? 31.34433 88.74279 13.32728 1.000 58.22188 400 ALA B N 1
ATOM 6532 C CA . ALA B 1 389 ? 31.44944 88.85959 11.87981 1.000 56.33182 400 ALA B CA 1
ATOM 6533 C C . ALA B 1 389 ? 30.09558 88.82299 11.18272 1.000 61.41061 400 ALA B C 1
ATOM 6534 O O . ALA B 1 389 ? 30.04805 88.75727 9.95022 1.000 58.02727 400 ALA B O 1
ATOM 6536 N N . GLU B 1 390 ? 29.00118 88.86651 11.93463 1.000 70.76090 401 GLU B N 1
ATOM 6537 C CA . GLU B 1 390 ? 27.66315 88.76204 11.37632 1.000 65.00551 401 GLU B CA 1
ATOM 6538 C C . GLU B 1 390 ? 26.93144 90.09378 11.48057 1.000 61.37668 401 GLU B C 1
ATOM 6539 O O . GLU B 1 390 ? 27.22589 90.92398 12.34589 1.000 57.13613 401 GLU B O 1
ATOM 6545 N N . PHE B 1 391 ? 25.97247 90.28555 10.57933 1.000 69.04271 402 PHE B N 1
ATOM 6546 C CA . PHE B 1 391 ? 25.20292 91.52336 10.48009 1.000 62.36800 402 PHE B CA 1
ATOM 6547 C C . PHE B 1 391 ? 23.90479 91.34180 11.26105 1.000 64.93048 402 PHE B C 1
ATOM 6548 O O . PHE B 1 391 ? 22.92484 90.80097 10.74287 1.000 72.67464 402 PHE B O 1
ATOM 6556 N N . LYS B 1 392 ? 23.90194 91.79695 12.51379 1.000 64.41721 403 LYS B N 1
ATOM 6557 C CA . LYS B 1 392 ? 22.74275 91.69476 13.40042 1.000 65.00506 403 LYS B CA 1
ATOM 6558 C C . LYS B 1 392 ? 22.44445 93.07532 13.96763 1.000 66.43784 403 LYS B C 1
ATOM 6559 O O . LYS B 1 392 ? 23.01993 93.47627 14.98926 1.000 64.59113 403 LYS B O 1
ATOM 6565 N N . PRO B 1 393 ? 21.54744 93.83311 13.33110 1.000 65.10020 404 PRO B N 1
ATOM 6566 C CA . PRO B 1 393 ? 21.25983 95.19177 13.82191 1.000 62.21363 404 PRO B CA 1
ATOM 6567 C C . PRO B 1 393 ? 20.71288 95.22695 15.23797 1.000 68.70614 404 PRO B C 1
ATOM 6568 O O . PRO B 1 393 ? 20.89056 96.23520 15.93350 1.000 72.91843 404 PRO B O 1
ATOM 6572 N N . GLU B 1 394 ? 20.05628 94.15608 15.69192 1.000 66.77645 405 GLU B N 1
ATOM 6573 C CA . GLU B 1 394 ? 19.49576 94.14461 17.03843 1.000 72.10144 405 GLU B CA 1
ATOM 6574 C C . GLU B 1 394 ? 20.56906 94.19201 18.11810 1.000 70.11337 405 GLU B C 1
ATOM 6575 O O . GLU B 1 394 ? 20.26964 94.58265 19.25125 1.000 71.17027 405 GLU B O 1
ATOM 6581 N N . ARG B 1 395 ? 21.80814 93.81036 17.79489 1.000 68.06317 406 ARG B N 1
ATOM 6582 C CA . ARG B 1 395 ? 22.87741 93.82080 18.78675 1.000 68.87003 406 ARG B CA 1
ATOM 6583 C C . ARG B 1 395 ? 23.28871 95.23209 19.18315 1.000 68.40616 406 ARG B C 1
ATOM 6584 O O . ARG B 1 395 ? 23.91103 95.40833 20.23550 1.000 68.26648 406 ARG B O 1
ATOM 6592 N N . MET B 1 396 ? 22.95666 96.23482 18.37235 1.000 72.98187 407 MET B N 1
ATOM 6593 C CA . MET B 1 396 ? 23.35466 97.61214 18.62439 1.000 68.46145 407 MET B CA 1
ATOM 6594 C C . MET B 1 396 ? 22.37695 98.35757 19.52393 1.000 75.75213 407 MET B C 1
ATOM 6595 O O . MET B 1 396 ? 22.51635 99.57303 19.69521 1.000 78.39732 407 MET B O 1
ATOM 6600 N N . SER B 1 397 ? 21.39641 97.66419 20.09645 1.000 77.74505 408 SER B N 1
ATOM 6601 C CA . SER B 1 397 ? 20.47231 98.30028 21.02062 1.000 82.96730 408 SER B CA 1
ATOM 6602 C C . SER B 1 397 ? 21.18464 98.65869 22.32163 1.000 79.02887 408 SER B C 1
ATOM 6603 O O . SER B 1 397 ? 22.23806 98.11143 22.65665 1.000 81.66066 408 SER B O 1
ATOM 6606 N N . THR B 1 398 ? 20.58970 99.59726 23.06213 1.000 84.80641 409 THR B N 1
ATOM 6607 C CA . THR B 1 398 ? 21.19533 100.03824 24.31496 1.000 86.57976 409 THR B CA 1
ATOM 6608 C C . THR B 1 398 ? 21.25968 98.91071 25.33749 1.000 84.87348 409 THR B C 1
ATOM 6609 O O . THR B 1 398 ? 22.18999 98.86322 26.15057 1.000 85.10571 409 THR B O 1
ATOM 6613 N N . GLU B 1 399 ? 20.29307 97.99178 25.30857 1.000 90.12082 410 GLU B N 1
ATOM 6614 C CA . GLU B 1 399 ? 20.28885 96.88646 26.26080 1.000 91.87038 410 GLU B CA 1
ATOM 6615 C C . GLU B 1 399 ? 21.31828 95.82538 25.88833 1.000 86.84953 410 GLU B C 1
ATOM 6616 O O . GLU B 1 399 ? 22.06412 95.34467 26.74846 1.000 91.43718 410 GLU B O 1
ATOM 6622 N N . ASN B 1 400 ? 21.37511 95.45080 24.60922 1.000 85.33822 411 ASN B N 1
ATOM 6623 C CA . ASN B 1 400 ? 22.25496 94.36383 24.19471 1.000 83.75906 411 ASN B CA 1
ATOM 6624 C C . ASN B 1 400 ? 23.71309 94.80380 24.13129 1.000 79.27564 411 ASN B C 1
ATOM 6625 O O . ASN B 1 400 ? 24.61140 94.01676 24.44937 1.000 73.40510 411 ASN B O 1
ATOM 6630 N N . ARG B 1 401 ? 23.96842 96.05010 23.72327 1.000 83.23920 412 ARG B N 1
ATOM 6631 C CA . ARG B 1 401 ? 25.34482 96.52011 23.58771 1.000 87.11157 412 ARG B CA 1
ATOM 6632 C C . ARG B 1 401 ? 26.06502 96.51944 24.92904 1.000 82.95305 412 ARG B C 1
ATOM 6633 O O . ARG B 1 401 ? 27.16136 95.96244 25.05881 1.000 90.64564 412 ARG B O 1
ATOM 6641 N N . ARG B 1 402 ? 25.46605 97.13842 25.94082 1.000 83.65865 413 ARG B N 1
ATOM 6642 C CA . ARG B 1 402 ? 26.13248 97.26113 27.22943 1.000 89.87402 413 ARG B CA 1
ATOM 6643 C C . ARG B 1 402 ? 25.95307 96.02636 28.10505 1.000 87.71155 413 ARG B C 1
ATOM 6644 O O . ARG B 1 402 ? 26.32731 96.05614 29.28235 1.000 82.96673 413 ARG B O 1
ATOM 6652 N N . LYS B 1 403 ? 25.38440 94.95005 27.55703 1.000 87.38268 414 LYS B N 1
ATOM 6653 C CA . LYS B 1 403 ? 25.50309 93.63854 28.18028 1.000 78.82292 414 LYS B CA 1
ATOM 6654 C C . LYS B 1 403 ? 26.90771 93.07012 28.01921 1.000 82.49878 414 LYS B C 1
ATOM 6655 O O . LYS B 1 403 ? 27.33347 92.24664 28.83705 1.000 81.73692 414 LYS B O 1
ATOM 6661 N N . LEU B 1 404 ? 27.63537 93.50493 26.99174 1.000 84.48944 415 LEU B N 1
ATOM 6662 C CA . LEU B 1 404 ? 28.97575 93.01229 26.71752 1.000 81.50734 415 LEU B CA 1
ATOM 6663 C C . LEU B 1 404 ? 29.94955 93.47095 27.80108 1.000 75.45729 415 LEU B C 1
ATOM 6664 O O . LEU B 1 404 ? 29.60654 94.22136 28.71940 1.000 78.43645 415 LEU B O 1
ATOM 6669 N N . GLY B 1 405 ? 31.18980 93.00684 27.68337 1.000 70.80999 416 GLY B N 1
ATOM 6670 C CA . GLY B 1 405 ? 32.26231 93.48867 28.51644 1.000 70.40694 416 GLY B CA 1
ATOM 6671 C C . GLY B 1 405 ? 32.87488 94.73817 27.92065 1.000 72.34526 416 GLY B C 1
ATOM 6672 O O . GLY B 1 405 ? 32.22490 95.47648 27.17391 1.000 76.52263 416 GLY B O 1
ATOM 6673 N N . PRO B 1 406 ? 34.14022 95.00356 28.23819 1.000 76.04897 417 PRO B N 1
ATOM 6674 C CA . PRO B 1 406 ? 34.82327 96.15709 27.63299 1.000 76.14832 417 PRO B CA 1
ATOM 6675 C C . PRO B 1 406 ? 34.97148 95.97131 26.13122 1.000 74.75768 417 PRO B C 1
ATOM 6676 O O . PRO B 1 406 ? 35.64803 95.05279 25.66390 1.000 73.81563 417 PRO B O 1
ATOM 6680 N N . HIS B 1 407 ? 34.31961 96.85084 25.37264 1.000 74.11691 418 HIS B N 1
ATOM 6681 C CA . HIS B 1 407 ? 34.36413 96.80663 23.91913 1.000 69.25759 418 HIS B CA 1
ATOM 6682 C C . HIS B 1 407 ? 34.42146 98.22953 23.38069 1.000 68.15165 418 HIS B C 1
ATOM 6683 O O . HIS B 1 407 ? 34.29937 99.20563 24.12544 1.000 65.06865 418 HIS B O 1
ATOM 6690 N N . ILE B 1 408 ? 34.61104 98.33955 22.06694 1.000 67.03938 419 ILE B N 1
ATOM 6691 C CA . ILE B 1 408 ? 34.85914 99.61536 21.40608 1.000 64.92592 419 ILE B CA 1
ATOM 6692 C C . ILE B 1 408 ? 33.83655 99.81071 20.29630 1.000 52.24852 419 ILE B C 1
ATOM 6693 O O . ILE B 1 408 ? 33.58674 98.89372 19.50644 1.000 56.08187 419 ILE B O 1
ATOM 6698 N N . TYR B 1 409 ? 33.25004 101.00771 20.23747 1.000 50.40076 420 TYR B N 1
ATOM 6699 C CA . TYR B 1 409 ? 32.38206 101.40555 19.12651 1.000 58.34742 420 TYR B CA 1
ATOM 6700 C C . TYR B 1 409 ? 32.45469 102.93035 19.03282 1.000 57.35625 420 TYR B C 1
ATOM 6701 O O . TYR B 1 409 ? 31.68691 103.64224 19.68327 1.000 61.59015 420 TYR B O 1
ATOM 6710 N N . LYS B 1 410 ? 33.38971 103.41736 18.22083 1.000 62.74375 421 LYS B N 1
ATOM 6711 C CA . LYS B 1 410 ? 33.61634 104.85083 18.04046 1.000 58.81278 421 LYS B CA 1
ATOM 6712 C C . LYS B 1 410 ? 33.70478 105.17991 16.55504 1.000 56.55671 421 LYS B C 1
ATOM 6713 O O . LYS B 1 410 ? 34.75072 105.61825 16.06432 1.000 56.55031 421 LYS B O 1
ATOM 6719 N N . PRO B 1 411 ? 32.60935 105.00389 15.80843 1.000 52.58399 422 PRO B N 1
ATOM 6720 C CA . PRO B 1 411 ? 32.65304 105.29675 14.36759 1.000 54.38366 422 PRO B CA 1
ATOM 6721 C C . PRO B 1 411 ? 32.75755 106.77791 14.04675 1.000 55.28825 422 PRO B C 1
ATOM 6722 O O . PRO B 1 411 ? 32.94203 107.12214 12.87244 1.000 63.34118 422 PRO B O 1
ATOM 6726 N N . PHE B 1 412 ? 32.64788 107.66175 15.04084 1.000 49.29748 423 PHE B N 1
ATOM 6727 C CA . PHE B 1 412 ? 32.71273 109.10198 14.82145 1.000 45.31220 423 PHE B CA 1
ATOM 6728 C C . PHE B 1 412 ? 33.81430 109.76176 15.64416 1.000 50.21838 423 PHE B C 1
ATOM 6729 O O . PHE B 1 412 ? 33.73697 110.96132 15.92840 1.000 51.69475 423 PHE B O 1
ATOM 6737 N N . GLY B 1 413 ? 34.83745 109.00976 16.03154 1.000 48.93502 424 GLY B N 1
ATOM 6738 C CA . GLY B 1 413 ? 35.92721 109.57672 16.79448 1.000 51.57627 424 GLY B CA 1
ATOM 6739 C C . GLY B 1 413 ? 35.62073 109.66077 18.27800 1.000 51.97165 424 GLY B C 1
ATOM 6740 O O . GLY B 1 413 ? 34.62576 109.12978 18.77932 1.000 57.39098 424 GLY B O 1
ATOM 6741 N N . VAL B 1 414 ? 36.50940 110.35274 18.99142 1.000 53.58013 425 VAL B N 1
ATOM 6742 C CA . VAL B 1 414 ? 36.42635 110.47683 20.44111 1.000 58.51562 425 VAL B CA 1
ATOM 6743 C C . VAL B 1 414 ? 36.86017 111.87294 20.86273 1.000 57.99851 425 VAL B C 1
ATOM 6744 O O . VAL B 1 414 ? 37.65427 112.53288 20.18555 1.000 60.20858 425 VAL B O 1
ATOM 6748 N N . GLY B 1 415 ? 36.32965 112.31689 21.99870 1.000 51.24678 426 GLY B N 1
ATOM 6749 C CA . GLY B 1 415 ? 36.81249 113.52115 22.63789 1.000 51.70479 426 GLY B CA 1
ATOM 6750 C C . GLY B 1 415 ? 36.40312 114.81119 21.94416 1.000 59.81021 426 GLY B C 1
ATOM 6751 O O . GLY B 1 415 ? 35.42685 114.88306 21.19028 1.000 66.53088 426 GLY B O 1
ATOM 6752 N N . GLU B 1 416 ? 37.19573 115.84992 22.22041 1.000 60.06099 427 GLU B N 1
ATOM 6753 C CA . GLU B 1 416 ? 36.88184 117.19304 21.74516 1.000 59.99445 427 GLU B CA 1
ATOM 6754 C C . GLU B 1 416 ? 36.87158 117.27222 20.22396 1.000 64.36611 427 GLU B C 1
ATOM 6755 O O . GLU B 1 416 ? 36.08783 118.03637 19.64889 1.000 70.75808 427 GLU B O 1
ATOM 6761 N N . ARG B 1 417 ? 37.72476 116.49968 19.55606 1.000 59.46573 428 ARG B N 1
ATOM 6762 C CA . ARG B 1 417 ? 37.81271 116.49866 18.10005 1.000 60.92096 428 ARG B CA 1
ATOM 6763 C C . ARG B 1 417 ? 37.17925 115.24695 17.50000 1.000 59.48932 428 ARG B C 1
ATOM 6764 O O . ARG B 1 417 ? 37.72419 114.63336 16.58097 1.000 61.16469 428 ARG B O 1
ATOM 6772 N N . ALA B 1 418 ? 36.02242 114.85077 18.02385 1.000 57.69237 429 ALA B N 1
ATOM 6773 C CA . ALA B 1 418 ? 35.22020 113.82044 17.38736 1.000 56.05354 429 ALA B CA 1
ATOM 6774 C C . ALA B 1 418 ? 34.48840 114.42087 16.18923 1.000 52.59955 429 ALA B C 1
ATOM 6775 O O . ALA B 1 418 ? 34.61801 115.60901 15.88290 1.000 62.69511 429 ALA B O 1
ATOM 6777 N N . CYS B 1 419 ? 33.70456 113.59482 15.49766 1.000 54.63476 430 CYS B N 1
ATOM 6778 C CA . CYS B 1 419 ? 32.99860 114.06123 14.30985 1.000 55.41914 430 CYS B CA 1
ATOM 6779 C C . CYS B 1 419 ? 31.98143 115.13996 14.65535 1.000 61.68696 430 CYS B C 1
ATOM 6780 O O . CYS B 1 419 ? 30.97537 114.86565 15.31755 1.000 61.23333 430 CYS B O 1
ATOM 6783 N N . ILE B 1 420 ? 32.23493 116.37145 14.20532 1.000 64.61270 431 ILE B N 1
ATOM 6784 C CA . ILE B 1 420 ? 31.29207 117.45599 14.44417 1.000 66.84653 431 ILE B CA 1
ATOM 6785 C C . ILE B 1 420 ? 30.03906 117.30166 13.59069 1.000 64.99931 431 ILE B C 1
ATOM 6786 O O . ILE B 1 420 ? 28.97655 117.81573 13.95753 1.000 65.38539 431 ILE B O 1
ATOM 6791 N N . GLY B 1 421 ? 30.12757 116.58946 12.46857 1.000 60.04093 432 GLY B N 1
ATOM 6792 C CA . GLY B 1 421 ? 28.98098 116.39041 11.60411 1.000 57.80992 432 GLY B CA 1
ATOM 6793 C C . GLY B 1 421 ? 28.26101 115.08337 11.86497 1.000 66.06346 432 GLY B C 1
ATOM 6794 O O . GLY B 1 421 ? 27.57509 114.55638 10.98333 1.000 64.89941 432 GLY B O 1
ATOM 6795 N N . ARG B 1 422 ? 28.41641 114.55134 13.08006 1.000 66.29296 433 ARG B N 1
ATOM 6796 C CA . ARG B 1 422 ? 27.77200 113.29068 13.43688 1.000 61.46664 433 ARG B CA 1
ATOM 6797 C C . ARG B 1 422 ? 26.25669 113.38877 13.30256 1.000 65.50158 433 ARG B C 1
ATOM 6798 O O . ARG B 1 422 ? 25.61308 112.50210 12.72908 1.000 61.04048 433 ARG B O 1
ATOM 6806 N N . GLN B 1 423 ? 25.66784 114.46581 13.82899 1.000 65.46475 434 GLN B N 1
ATOM 6807 C CA . GLN B 1 423 ? 24.22293 114.64380 13.72062 1.000 70.11450 434 GLN B CA 1
ATOM 6808 C C . GLN B 1 423 ? 23.79640 114.83941 12.27207 1.000 70.88433 434 GLN B C 1
ATOM 6809 O O . GLN B 1 423 ? 22.74205 114.34390 11.85731 1.000 68.83724 434 GLN B O 1
ATOM 6815 N N . PHE B 1 424 ? 24.60103 115.56004 11.48838 1.000 67.10139 435 PHE B N 1
ATOM 6816 C CA . PHE B 1 424 ? 24.26752 115.76641 10.08401 1.000 64.43430 435 PHE B CA 1
ATOM 6817 C C . PHE B 1 424 ? 24.35426 114.46239 9.30222 1.000 68.18716 435 PHE B C 1
ATOM 6818 O O . PHE B 1 424 ? 23.47295 114.16036 8.48904 1.000 68.14185 435 PHE B O 1
ATOM 6826 N N . ALA B 1 425 ? 25.40763 113.67681 9.53873 1.000 67.06159 436 ALA B N 1
ATOM 6827 C CA . ALA B 1 425 ? 25.58956 112.43065 8.80172 1.000 63.62339 436 ALA B CA 1
ATOM 6828 C C . ALA B 1 425 ? 24.47358 111.44118 9.10920 1.000 66.59324 436 ALA B C 1
ATOM 6829 O O . ALA B 1 425 ? 23.88082 110.85283 8.19810 1.000 67.72600 436 ALA B O 1
ATOM 6831 N N . GLN B 1 426 ? 24.17120 111.24311 10.39358 1.000 66.22518 437 GLN B N 1
ATOM 6832 C CA . GLN B 1 426 ? 23.13530 110.28295 10.75525 1.000 66.47385 437 GLN B CA 1
ATOM 6833 C C . GLN B 1 426 ? 21.75878 110.73807 10.28952 1.000 67.91919 437 GLN B C 1
ATOM 6834 O O . GLN B 1 426 ? 20.90712 109.90074 9.97195 1.000 66.38508 437 GLN B O 1
ATOM 6840 N N . HIS B 1 427 ? 21.52738 112.04997 10.22031 1.000 68.06078 438 HIS B N 1
ATOM 6841 C CA . HIS B 1 427 ? 20.23638 112.54489 9.75450 1.000 69.88177 438 HIS B CA 1
ATOM 6842 C C . HIS B 1 427 ? 20.05465 112.28726 8.26269 1.000 69.47302 438 HIS B C 1
ATOM 6843 O O . HIS B 1 427 ? 18.99825 111.81324 7.82836 1.000 67.31681 438 HIS B O 1
ATOM 6850 N N . GLU B 1 428 ? 21.07899 112.59122 7.46032 1.000 69.77122 439 GLU B N 1
ATOM 6851 C CA . GLU B 1 428 ? 20.97612 112.37801 6.02008 1.000 69.60553 439 GLU B CA 1
ATOM 6852 C C . GLU B 1 428 ? 21.01952 110.89818 5.66238 1.000 74.33704 439 GLU B C 1
ATOM 6853 O O . GLU B 1 428 ? 20.48922 110.50007 4.61899 1.000 72.67583 439 GLU B O 1
ATOM 6859 N N . MET B 1 429 ? 21.64818 110.07182 6.50260 1.000 73.85597 440 MET B N 1
ATOM 6860 C CA . MET B 1 429 ? 21.70749 108.64297 6.21594 1.000 67.57739 440 MET B CA 1
ATOM 6861 C C . MET B 1 429 ? 20.36231 107.96782 6.44738 1.000 62.34154 440 MET B C 1
ATOM 6862 O O . MET B 1 429 ? 20.02655 107.00551 5.74839 1.000 66.70670 440 MET B O 1
ATOM 6867 N N . VAL B 1 430 ? 19.58042 108.45452 7.41241 1.000 67.99039 441 VAL B N 1
ATOM 6868 C CA . VAL B 1 430 ? 18.27336 107.86059 7.67917 1.000 72.78135 441 VAL B CA 1
ATOM 6869 C C . VAL B 1 430 ? 17.28104 108.23859 6.58500 1.000 67.06907 441 VAL B C 1
ATOM 6870 O O . VAL B 1 430 ? 16.54114 107.38860 6.07625 1.000 61.71340 441 VAL B O 1
ATOM 6874 N N . ILE B 1 431 ? 17.25041 109.51937 6.20749 1.000 69.32985 442 ILE B N 1
ATOM 6875 C CA . ILE B 1 431 ? 16.31126 109.97419 5.18459 1.000 66.12070 442 ILE B CA 1
ATOM 6876 C C . ILE B 1 431 ? 16.60316 109.29858 3.85119 1.000 71.74497 442 ILE B C 1
ATOM 6877 O O . ILE B 1 431 ? 15.68510 108.86367 3.14353 1.000 70.24752 442 ILE B O 1
ATOM 6882 N N . ALA B 1 432 ? 17.88472 109.19126 3.49095 1.000 71.00388 443 ALA B N 1
ATOM 6883 C CA . ALA B 1 432 ? 18.24585 108.55659 2.22770 1.000 63.28236 443 ALA B CA 1
ATOM 6884 C C . ALA B 1 432 ? 17.86924 107.08114 2.22323 1.000 62.54643 443 ALA B C 1
ATOM 6885 O O . ALA B 1 432 ? 17.35198 106.56862 1.22484 1.000 63.98624 443 ALA B O 1
ATOM 6887 N N . LEU B 1 433 ? 18.11560 106.38112 3.33233 1.000 64.25382 444 LEU B N 1
ATOM 6888 C CA . LEU B 1 433 ? 17.76654 104.96675 3.39466 1.000 61.36955 444 LEU B CA 1
ATOM 6889 C C . LEU B 1 433 ? 16.26232 104.76184 3.50412 1.000 69.64276 444 LEU B C 1
ATOM 6890 O O . LEU B 1 433 ? 15.73175 103.79117 2.95304 1.000 75.62072 444 LEU B O 1
ATOM 6895 N N . ALA B 1 434 ? 15.56089 105.65545 4.20522 1.000 73.16256 445 ALA B N 1
ATOM 6896 C CA . ALA B 1 434 ? 14.10838 105.54599 4.29412 1.000 70.01091 445 ALA B CA 1
ATOM 6897 C C . ALA B 1 434 ? 13.46735 105.68200 2.91949 1.000 69.18939 445 ALA B C 1
ATOM 6898 O O . ALA B 1 434 ? 12.62353 104.86602 2.53155 1.000 77.38820 445 ALA B O 1
ATOM 6900 N N . ALA B 1 435 ? 13.87079 106.70494 2.16121 1.000 66.60070 446 ALA B N 1
ATOM 6901 C CA . ALA B 1 435 ? 13.28281 106.93446 0.84514 1.000 68.36133 446 ALA B CA 1
ATOM 6902 C C . ALA B 1 435 ? 13.51252 105.74882 -0.08338 1.000 69.55079 446 ALA B C 1
ATOM 6903 O O . ALA B 1 435 ? 12.62634 105.38223 -0.86411 1.000 76.78875 446 ALA B O 1
ATOM 6905 N N . ILE B 1 436 ? 14.69376 105.13276 -0.01184 1.000 68.79608 447 ILE B N 1
ATOM 6906 C CA . ILE B 1 436 ? 14.98249 103.99282 -0.87623 1.000 73.82265 447 ILE B CA 1
ATOM 6907 C C . ILE B 1 436 ? 14.17290 102.77630 -0.44456 1.000 75.53755 447 ILE B C 1
ATOM 6908 O O . ILE B 1 436 ? 13.63672 102.04177 -1.28346 1.000 70.90030 447 ILE B O 1
ATOM 6913 N N . LEU B 1 437 ? 14.06368 102.54611 0.86744 1.000 76.58771 448 LEU B N 1
ATOM 6914 C CA . LEU B 1 437 ? 13.24202 101.44367 1.35762 1.000 76.68597 448 LEU B CA 1
ATOM 6915 C C . LEU B 1 437 ? 11.76573 101.66778 1.06027 1.000 79.62369 448 LEU B C 1
ATOM 6916 O O . LEU B 1 437 ? 11.00915 100.70044 0.91519 1.000 74.66841 448 LEU B O 1
ATOM 6921 N N . HIS B 1 438 ? 11.34260 102.92741 0.96074 1.000 83.38573 449 HIS B N 1
ATOM 6922 C CA . HIS B 1 438 ? 9.93651 103.26346 0.78592 1.000 82.43358 449 HIS B CA 1
ATOM 6923 C C . HIS B 1 438 ? 9.51248 103.34346 -0.67361 1.000 83.78309 449 HIS B C 1
ATOM 6924 O O . HIS B 1 438 ? 8.32138 103.18747 -0.96616 1.000 85.78996 449 HIS B O 1
ATOM 6931 N N . GLN B 1 439 ? 10.44942 103.58154 -1.59364 1.000 79.39672 450 GLN B N 1
ATOM 6932 C CA . GLN B 1 439 ? 10.11678 103.76005 -2.99887 1.000 75.55830 450 GLN B CA 1
ATOM 6933 C C . GLN B 1 439 ? 10.59728 102.63518 -3.90275 1.000 77.84994 450 GLN B C 1
ATOM 6934 O O . GLN B 1 439 ? 10.02529 102.45121 -4.98136 1.000 82.48295 450 GLN B O 1
ATOM 6940 N N . PHE B 1 440 ? 11.61844 101.88297 -3.50187 1.000 80.27561 451 PHE B N 1
ATOM 6941 C CA . PHE B 1 440 ? 12.19117 100.85102 -4.35153 1.000 79.32339 451 PHE B CA 1
ATOM 6942 C C . PHE B 1 440 ? 12.39151 99.56824 -3.55954 1.000 70.54563 451 PHE B C 1
ATOM 6943 O O . PHE B 1 440 ? 12.34887 99.55723 -2.32720 1.000 72.81640 451 PHE B O 1
ATOM 6951 N N . GLU B 1 441 ? 12.60938 98.48123 -4.29485 1.000 70.61248 452 GLU B N 1
ATOM 6952 C CA . GLU B 1 441 ? 13.05787 97.21630 -3.73409 1.000 68.95359 452 GLU B CA 1
ATOM 6953 C C . GLU B 1 441 ? 14.43820 96.90573 -4.29426 1.000 76.25583 452 GLU B C 1
ATOM 6954 O O . GLU B 1 441 ? 14.73116 97.21584 -5.45384 1.000 79.65111 452 GLU B O 1
ATOM 6960 N N . LEU B 1 442 ? 15.28636 96.30404 -3.46626 1.000 70.08292 453 LEU B N 1
ATOM 6961 C CA . LEU B 1 442 ? 16.69808 96.12652 -3.78101 1.000 69.82423 453 LEU B CA 1
ATOM 6962 C C . LEU B 1 442 ? 16.95629 94.68928 -4.21888 1.000 73.89399 453 LEU B C 1
ATOM 6963 O O . LEU B 1 442 ? 16.67036 93.74701 -3.47163 1.000 75.82127 453 LEU B O 1
ATOM 6968 N N . GLU B 1 443 ? 17.50409 94.52586 -5.42298 1.000 61.61308 454 GLU B N 1
ATOM 6969 C CA . GLU B 1 443 ? 17.89862 93.21690 -5.92470 1.000 69.22931 454 GLU B CA 1
ATOM 6970 C C . GLU B 1 443 ? 19.41442 93.13909 -6.00347 1.000 71.39186 454 GLU B C 1
ATOM 6971 O O . GLU B 1 443 ? 20.03051 93.94002 -6.72291 1.000 71.21701 454 GLU B O 1
ATOM 6977 N N . PRO B 1 444 ? 20.05470 92.21227 -5.30060 1.000 69.98100 455 PRO B N 1
ATOM 6978 C CA . PRO B 1 444 ? 21.50737 92.06643 -5.40971 1.000 69.21568 455 PRO B CA 1
ATOM 6979 C C . PRO B 1 444 ? 21.88407 91.28223 -6.65937 1.000 68.03064 455 PRO B C 1
ATOM 6980 O O . PRO B 1 444 ? 21.05016 90.65971 -7.31750 1.000 76.82299 455 PRO B O 1
ATOM 6984 N N . ARG B 1 445 ? 23.16640 91.32490 -6.97675 1.000 67.06032 456 ARG B N 1
ATOM 6985 C CA . ARG B 1 445 ? 23.65066 90.54129 -8.10693 1.000 72.31362 456 ARG B CA 1
ATOM 6986 C C . ARG B 1 445 ? 23.98323 89.12758 -7.64279 1.000 69.58278 456 ARG B C 1
ATOM 6987 O O . ARG B 1 445 ? 24.70003 88.96339 -6.64813 1.000 69.91511 456 ARG B O 1
ATOM 6995 N N . PRO B 1 446 ? 23.48211 88.09492 -8.32171 1.000 74.41998 457 PRO B N 1
ATOM 6996 C CA . PRO B 1 446 ? 23.62510 86.72720 -7.79986 1.000 73.54390 457 PRO B CA 1
ATOM 6997 C C . PRO B 1 446 ? 25.08203 86.28496 -7.76012 1.000 72.08552 457 PRO B C 1
ATOM 6998 O O . PRO B 1 446 ? 25.79721 86.34892 -8.76307 1.000 71.67157 457 PRO B O 1
ATOM 7002 N N . GLY B 1 447 ? 25.51425 85.83147 -6.58452 1.000 69.45442 458 GLY B N 1
ATOM 7003 C CA . GLY B 1 447 ? 26.86545 85.35711 -6.38783 1.000 66.15067 458 GLY B CA 1
ATOM 7004 C C . GLY B 1 447 ? 27.86497 86.41144 -5.97024 1.000 65.34698 458 GLY B C 1
ATOM 7005 O O . GLY B 1 447 ? 29.02039 86.06620 -5.68835 1.000 60.88304 458 GLY B O 1
ATOM 7006 N N . TYR B 1 448 ? 27.46404 87.67968 -5.91661 1.000 61.30413 459 TYR B N 1
ATOM 7007 C CA . TYR B 1 448 ? 28.38920 88.75070 -5.56817 1.000 64.35594 459 TYR B CA 1
ATOM 7008 C C . TYR B 1 448 ? 28.78389 88.65080 -4.10059 1.000 65.49519 459 TYR B C 1
ATOM 7009 O O . TYR B 1 448 ? 27.94137 88.80660 -3.21030 1.000 68.26444 459 TYR B O 1
ATOM 7018 N N . GLU B 1 449 ? 30.06257 88.38946 -3.84948 1.000 65.65523 460 GLU B N 1
ATOM 7019 C CA . GLU B 1 449 ? 30.60472 88.43470 -2.50107 1.000 67.56004 460 GLU B CA 1
ATOM 7020 C C . GLU B 1 449 ? 31.17738 89.82062 -2.23971 1.000 63.19424 460 GLU B C 1
ATOM 7021 O O . GLU B 1 449 ? 31.73640 90.45382 -3.13971 1.000 66.69202 460 GLU B O 1
ATOM 7027 N N . LEU B 1 450 ? 31.02650 90.29162 -1.00526 1.000 63.52261 461 LEU B N 1
ATOM 7028 C CA . LEU B 1 450 ? 31.40406 91.65946 -0.67088 1.000 59.40006 461 LEU B CA 1
ATOM 7029 C C . LEU B 1 450 ? 32.92131 91.79726 -0.62372 1.000 63.42463 461 LEU B C 1
ATOM 7030 O O . LEU B 1 450 ? 33.59699 91.07808 0.11961 1.000 68.08913 461 LEU B O 1
ATOM 7035 N N . LYS B 1 451 ? 33.45305 92.71662 -1.42455 1.000 67.20865 462 LYS B N 1
ATOM 7036 C CA . LYS B 1 451 ? 34.85378 93.10841 -1.37654 1.000 62.32478 462 LYS B CA 1
ATOM 7037 C C . LYS B 1 451 ? 34.92533 94.59763 -1.07398 1.000 59.71526 462 LYS B C 1
ATOM 7038 O O . LYS B 1 451 ? 34.13185 95.38450 -1.60093 1.000 57.85344 462 LYS B O 1
ATOM 7044 N N . VAL B 1 452 ? 35.86698 94.98278 -0.21833 1.000 54.75479 463 VAL B N 1
ATOM 7045 C CA . VAL B 1 452 ? 35.96913 96.35256 0.27167 1.000 50.12418 463 VAL B CA 1
ATOM 7046 C C . VAL B 1 452 ? 37.32127 96.90923 -0.14734 1.000 54.96646 463 VAL B C 1
ATOM 7047 O O . VAL B 1 452 ? 38.36778 96.44300 0.32181 1.000 50.31840 463 VAL B O 1
ATOM 7051 N N . SER B 1 453 ? 37.30218 97.89731 -1.03347 1.000 53.44571 464 SER B N 1
ATOM 7052 C CA . SER B 1 453 ? 38.48608 98.68215 -1.33656 1.000 48.76307 464 SER B CA 1
ATOM 7053 C C . SER B 1 453 ? 38.59051 99.84186 -0.35365 1.000 55.96689 464 SER B C 1
ATOM 7054 O O . SER B 1 453 ? 37.62669 100.19511 0.33108 1.000 50.56559 464 SER B O 1
ATOM 7057 N N . GLU B 1 454 ? 39.77839 100.43669 -0.28315 1.000 53.85399 465 GLU B N 1
ATOM 7058 C CA . GLU B 1 454 ? 39.96946 101.54910 0.63548 1.000 55.20092 465 GLU B CA 1
ATOM 7059 C C . GLU B 1 454 ? 41.01229 102.51557 0.09929 1.000 51.72028 465 GLU B C 1
ATOM 7060 O O . GLU B 1 454 ? 42.08261 102.10058 -0.35411 1.000 60.03481 465 GLU B O 1
ATOM 7066 N N . THR B 1 455 ? 40.67307 103.80907 0.13988 1.000 55.39210 466 THR B N 1
ATOM 7067 C CA . THR B 1 455 ? 41.63006 104.87978 -0.07741 1.000 63.46641 466 THR B CA 1
ATOM 7068 C C . THR B 1 455 ? 41.78303 105.57960 1.25292 1.000 65.73103 466 THR B C 1
ATOM 7069 O O . THR B 1 455 ? 42.51146 105.08185 2.13503 1.000 67.81160 466 THR B O 1
ATOM 7073 N N . LEU B 1 456 ? 41.12796 106.71815 1.48000 1.000 67.47373 467 LEU B N 1
ATOM 7074 C CA . LEU B 1 456 ? 41.03814 107.31803 2.80204 1.000 65.41015 467 LEU B CA 1
ATOM 7075 C C . LEU B 1 456 ? 39.82188 106.83249 3.57735 1.000 66.38803 467 LEU B C 1
ATOM 7076 O O . LEU B 1 456 ? 39.74204 107.06311 4.78891 1.000 71.86497 467 LEU B O 1
ATOM 7081 N N . THR B 1 457 ? 38.87922 106.17388 2.90719 1.000 63.89368 468 THR B N 1
ATOM 7082 C CA . THR B 1 457 ? 37.71393 105.58040 3.54177 1.000 61.39900 468 THR B CA 1
ATOM 7083 C C . THR B 1 457 ? 37.51002 104.17356 2.99837 1.000 56.18205 468 THR B C 1
ATOM 7084 O O . THR B 1 457 ? 38.02046 103.81590 1.93419 1.000 58.38299 468 THR B O 1
ATOM 7088 N N . LEU B 1 458 ? 36.75731 103.37256 3.74586 1.000 56.70102 469 LEU B N 1
ATOM 7089 C CA . LEU B 1 458 ? 36.35986 102.05823 3.26649 1.000 53.99800 469 LEU B CA 1
ATOM 7090 C C . LEU B 1 458 ? 35.17211 102.20166 2.32568 1.000 52.53094 469 LEU B C 1
ATOM 7091 O O . LEU B 1 458 ? 34.25172 102.98297 2.57974 1.000 51.94837 469 LEU B O 1
ATOM 7096 N N . LYS B 1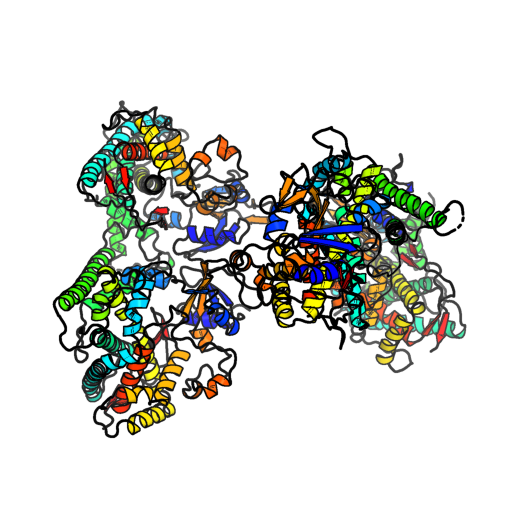 459 ? 35.19950 101.44816 1.22605 1.000 54.31772 470 LYS B N 1
ATOM 7097 C CA . LYS B 1 459 ? 34.19635 101.59353 0.18728 1.000 54.31381 470 LYS B CA 1
ATOM 7098 C C . LYS B 1 459 ? 33.87398 100.23832 -0.43145 1.000 54.75536 470 LYS B C 1
ATOM 7099 O O . LYS B 1 459 ? 34.79960 99.48790 -0.79058 1.000 56.96393 470 LYS B O 1
ATOM 7105 N N . PRO B 1 460 ? 32.59499 99.89230 -0.56504 1.000 55.62318 471 PRO B N 1
ATOM 7106 C CA . PRO B 1 460 ? 32.23877 98.66993 -1.29415 1.000 50.44848 471 PRO B CA 1
ATOM 7107 C C . PRO B 1 460 ? 32.67228 98.78141 -2.74751 1.000 59.56154 471 PRO B C 1
ATOM 7108 O O . PRO B 1 460 ? 32.39347 99.77596 -3.42072 1.000 62.62636 471 PRO B O 1
ATOM 7112 N N . SER B 1 461 ? 33.37128 97.75810 -3.22694 1.000 55.06988 472 SER B N 1
ATOM 7113 C CA . SER B 1 461 ? 33.89559 97.74718 -4.58513 1.000 54.71121 472 SER B CA 1
ATOM 7114 C C . SER B 1 461 ? 32.99518 96.90191 -5.47457 1.000 56.92106 472 SER B C 1
ATOM 7115 O O . SER B 1 461 ? 32.59500 95.79755 -5.08958 1.000 57.13945 472 SER B O 1
ATOM 7118 N N . ASP B 1 462 ? 32.67595 97.43176 -6.65776 1.000 51.41541 473 ASP B N 1
ATOM 7119 C CA . ASP B 1 462 ? 31.86695 96.73084 -7.65604 1.000 59.84353 473 ASP B CA 1
ATOM 7120 C C . ASP B 1 462 ? 30.50048 96.34503 -7.08622 1.000 55.67660 473 ASP B C 1
ATOM 7121 O O . ASP B 1 462 ? 30.02210 95.22095 -7.25024 1.000 57.84327 473 ASP B O 1
ATOM 7126 N N . LEU B 1 463 ? 29.86697 97.30024 -6.40901 1.000 50.75931 474 LEU B N 1
ATOM 7127 C CA . LEU B 1 463 ? 28.56189 97.09599 -5.78867 1.000 58.78662 474 LEU B CA 1
ATOM 7128 C C . LEU B 1 463 ? 27.48020 97.58000 -6.74787 1.000 60.15068 474 LEU B C 1
ATOM 7129 O O . LEU B 1 463 ? 27.31988 98.78721 -6.95612 1.000 56.46212 474 LEU B O 1
ATOM 7134 N N . GLN B 1 464 ? 26.73512 96.63908 -7.32067 1.000 53.72493 475 GLN B N 1
ATOM 7135 C CA . GLN B 1 464 ? 25.66175 96.94195 -8.25413 1.000 62.87616 475 GLN B CA 1
ATOM 7136 C C . GLN B 1 464 ? 24.33735 96.43519 -7.70141 1.000 66.80966 475 GLN B C 1
ATOM 7137 O O . GLN B 1 464 ? 24.27115 95.34768 -7.11928 1.000 67.57747 475 GLN B O 1
ATOM 7143 N N . LEU B 1 465 ? 23.28604 97.23144 -7.88495 1.000 65.62850 476 LEU B N 1
ATOM 7144 C CA . LEU B 1 465 ? 21.93869 96.85313 -7.48751 1.000 66.27147 476 LEU B CA 1
ATOM 7145 C C . LEU B 1 465 ? 20.96816 97.21127 -8.60272 1.000 72.34356 476 LEU B C 1
ATOM 7146 O O . LEU B 1 465 ? 21.15393 98.20145 -9.31558 1.000 67.88535 476 LEU B O 1
ATOM 7151 N N . ARG B 1 466 ? 19.93254 96.39090 -8.74978 1.000 75.72540 477 ARG B N 1
ATOM 7152 C CA . ARG B 1 466 ? 18.85232 96.64469 -9.69098 1.000 75.06519 477 ARG B CA 1
ATOM 7153 C C . ARG B 1 466 ? 17.57441 96.94108 -8.91928 1.000 66.77916 477 ARG B C 1
ATOM 7154 O O . ARG B 1 466 ? 17.27212 96.27723 -7.92276 1.000 71.10262 477 ARG B O 1
ATOM 7162 N N . LEU B 1 467 ? 16.83208 97.94361 -9.37850 1.000 72.20893 478 LEU B N 1
ATOM 7163 C CA . LEU B 1 467 ? 15.64818 98.42711 -8.68511 1.000 71.23123 478 LEU B CA 1
ATOM 7164 C C . LEU B 1 467 ? 14.39101 98.12144 -9.48694 1.000 75.19071 478 LEU B C 1
ATOM 7165 O O . LEU B 1 467 ? 14.37508 98.25376 -10.71506 1.000 80.41858 478 LEU B O 1
ATOM 7170 N N . ARG B 1 468 ? 13.34162 97.70956 -8.78125 1.000 75.74948 479 ARG B N 1
ATOM 7171 C CA . ARG B 1 468 ? 11.99968 97.59942 -9.33478 1.000 76.68727 479 ARG B CA 1
ATOM 7172 C C . ARG B 1 468 ? 11.06362 98.45047 -8.49069 1.000 79.11843 479 ARG B C 1
ATOM 7173 O O . ARG B 1 468 ? 11.11549 98.39800 -7.25706 1.000 75.10130 479 ARG B O 1
ATOM 7181 N N . ASN B 1 469 ? 10.22469 99.24226 -9.15214 1.000 79.98712 480 ASN B N 1
ATOM 7182 C CA . ASN B 1 469 ? 9.28202 100.08663 -8.43326 1.000 80.98929 480 ASN B CA 1
ATOM 7183 C C . ASN B 1 469 ? 8.25373 99.23248 -7.70276 1.000 79.04519 480 ASN B C 1
ATOM 7184 O O . ASN B 1 469 ? 7.74481 98.24498 -8.24072 1.000 82.91211 480 ASN B O 1
ATOM 7189 N N . ARG B 1 470 ? 7.95510 99.61803 -6.46648 1.000 76.92501 481 ARG B N 1
ATOM 7190 C CA . ARG B 1 470 ? 7.05269 98.85400 -5.61313 1.000 79.66806 481 ARG B CA 1
ATOM 7191 C C . ARG B 1 470 ? 5.62374 98.87020 -6.14907 1.000 80.67689 481 ARG B C 1
ATOM 7192 O O . ARG B 1 470 ? 4.78220 99.63637 -5.68004 1.000 81.09022 481 ARG B O 1
ATOM 7200 N N . ASP C 1 26 ? 20.73448 29.27214 56.10580 1.000 81.30681 37 ASP C N 1
ATOM 7201 C CA . ASP C 1 26 ? 20.10855 30.48982 55.60265 1.000 87.70805 37 ASP C CA 1
ATOM 7202 C C . ASP C 1 26 ? 20.34833 30.63514 54.10059 1.000 84.55198 37 ASP C C 1
ATOM 7203 O O . ASP C 1 26 ? 21.48387 30.80480 53.65693 1.000 81.46036 37 ASP C O 1
ATOM 7208 N N . LEU C 1 27 ? 19.27074 30.57065 53.32404 1.000 76.38080 38 LEU C N 1
ATOM 7209 C CA . LEU C 1 27 ? 19.33848 30.59191 51.87036 1.000 71.08487 38 LEU C CA 1
ATOM 7210 C C . LEU C 1 27 ? 18.77788 31.90433 51.33875 1.000 70.46671 38 LEU C C 1
ATOM 7211 O O . LEU C 1 27 ? 17.75192 32.39321 51.82261 1.000 73.73853 38 LEU C O 1
ATOM 7216 N N . LEU C 1 28 ? 19.45466 32.46855 50.33907 1.000 64.82751 39 LEU C N 1
ATOM 7217 C CA . LEU C 1 28 ? 19.04656 33.73432 49.74713 1.000 63.45649 39 LEU C CA 1
ATOM 7218 C C . LEU C 1 28 ? 19.47671 33.77217 48.28828 1.000 59.75720 39 LEU C C 1
ATOM 7219 O O . LEU C 1 28 ? 20.58598 33.35023 47.95010 1.000 66.71683 39 LEU C O 1
ATOM 7224 N N . SER C 1 29 ? 18.59236 34.27836 47.43281 1.000 56.46770 40 SER C N 1
ATOM 7225 C CA . SER C 1 29 ? 18.87288 34.44779 46.01361 1.000 58.62717 40 SER C CA 1
ATOM 7226 C C . SER C 1 29 ? 19.34088 35.87334 45.75453 1.000 61.55919 40 SER C C 1
ATOM 7227 O O . SER C 1 29 ? 18.72494 36.83052 46.23464 1.000 61.61422 40 SER C O 1
ATOM 7230 N N . VAL C 1 30 ? 20.42856 36.00996 44.99772 1.000 62.33094 41 VAL C N 1
ATOM 7231 C CA . VAL C 1 30 ? 21.00630 37.30756 44.67456 1.000 62.13998 41 VAL C CA 1
ATOM 7232 C C . VAL C 1 30 ? 21.15391 37.41031 43.16267 1.000 65.57541 41 VAL C C 1
ATOM 7233 O O . VAL C 1 30 ? 21.40446 36.41419 42.47711 1.000 65.02876 41 VAL C O 1
ATOM 7237 N N . ASP C 1 31 ? 21.00418 38.63243 42.64225 1.000 67.91251 42 ASP C N 1
ATOM 7238 C CA . ASP C 1 31 ? 20.98154 38.83257 41.19554 1.000 74.24241 42 ASP C CA 1
ATOM 7239 C C . ASP C 1 31 ? 22.38824 38.90348 40.60789 1.000 78.95072 42 ASP C C 1
ATOM 7240 O O . ASP C 1 31 ? 22.65839 38.29939 39.56510 1.000 84.01642 42 ASP C O 1
ATOM 7245 N N . PHE C 1 32 ? 23.28194 39.67437 41.23227 1.000 65.60724 43 PHE C N 1
ATOM 7246 C CA . PHE C 1 32 ? 24.66699 39.81488 40.78074 1.000 67.48064 43 PHE C CA 1
ATOM 7247 C C . PHE C 1 32 ? 24.79732 40.35514 39.35765 1.000 70.60145 43 PHE C C 1
ATOM 7248 O O . PHE C 1 32 ? 25.91817 40.52771 38.86817 1.000 70.21842 43 PHE C O 1
ATOM 7256 N N . ALA C 1 33 ? 23.67497 40.60782 38.67501 1.000 77.21232 44 ALA C N 1
ATOM 7257 C CA . ALA C 1 33 ? 23.74423 41.23624 37.35853 1.000 75.12074 44 ALA C CA 1
ATOM 7258 C C . ALA C 1 33 ? 24.43349 42.58963 37.44853 1.000 77.76380 44 ALA C C 1
ATOM 7259 O O . ALA C 1 33 ? 25.20953 42.96541 36.56208 1.000 87.10282 44 ALA C O 1
ATOM 7261 N N . THR C 1 34 ? 24.15449 43.33556 38.51618 1.000 75.97051 45 THR C N 1
ATOM 7262 C CA . THR C 1 34 ? 24.96007 44.46850 38.94034 1.000 64.04419 45 THR C CA 1
ATOM 7263 C C . THR C 1 34 ? 25.84174 43.98326 40.08486 1.000 65.01997 45 THR C C 1
ATOM 7264 O O . THR C 1 34 ? 25.34954 43.81988 41.21207 1.000 60.66490 45 THR C O 1
ATOM 7268 N N . PRO C 1 35 ? 27.13848 43.72768 39.85235 1.000 67.19952 46 PRO C N 1
ATOM 7269 C CA . PRO C 1 35 ? 27.94266 42.96839 40.82569 1.000 60.26461 46 PRO C CA 1
ATOM 7270 C C . PRO C 1 35 ? 28.01738 43.55712 42.22906 1.000 57.50627 46 PRO C C 1
ATOM 7271 O O . PRO C 1 35 ? 27.65100 42.87395 43.19076 1.000 63.62356 46 PRO C O 1
ATOM 7275 N N . VAL C 1 36 ? 28.48653 44.80032 42.37604 1.000 55.97430 47 VAL C N 1
ATOM 7276 C CA . VAL C 1 36 ? 28.75105 45.31872 43.71632 1.000 61.24818 47 VAL C CA 1
ATOM 7277 C C . VAL C 1 36 ? 27.47523 45.46855 44.53757 1.000 58.93946 47 VAL C C 1
ATOM 7278 O O . VAL C 1 36 ? 27.53872 45.45856 45.77186 1.000 60.09394 47 VAL C O 1
ATOM 7282 N N . GLN C 1 37 ? 26.31314 45.59884 43.89181 1.000 59.88700 48 GLN C N 1
ATOM 7283 C CA . GLN C 1 37 ? 25.05908 45.60741 44.63892 1.000 62.47104 48 GLN C CA 1
ATOM 7284 C C . GLN C 1 37 ? 24.69123 44.20682 45.10485 1.000 67.88678 48 GLN C C 1
ATOM 7285 O O . GLN C 1 37 ? 24.22328 44.02376 46.23561 1.000 60.07157 48 GLN C O 1
ATOM 7291 N N . GLY C 1 38 ? 24.88499 43.20832 44.24146 1.000 61.84457 49 GLY C N 1
ATOM 7292 C CA . GLY C 1 38 ? 24.66036 41.83602 44.65706 1.000 56.95327 49 GLY C CA 1
ATOM 7293 C C . GLY C 1 38 ? 25.54656 41.43479 45.81893 1.000 60.30143 49 GLY C C 1
ATOM 7294 O O . GLY C 1 38 ? 25.13042 40.67692 46.69803 1.000 65.90239 49 GLY C O 1
ATOM 7295 N N . LEU C 1 39 ? 26.78006 41.94396 45.84218 1.000 64.17938 50 LEU C N 1
ATOM 7296 C CA . LEU C 1 39 ? 27.67340 41.66786 46.96170 1.000 61.69036 50 LEU C CA 1
ATOM 7297 C C . LEU C 1 39 ? 27.16347 42.31032 48.24516 1.000 57.40580 50 LEU C C 1
ATOM 7298 O O . LEU C 1 39 ? 27.25382 41.71152 49.32302 1.000 60.44559 50 LEU C O 1
ATOM 7303 N N . THR C 1 40 ? 26.62193 43.52653 48.14899 1.000 51.71112 51 THR C N 1
ATOM 7304 C CA . THR C 1 40 ? 26.08886 44.19717 49.33059 1.000 65.68920 51 THR C CA 1
ATOM 7305 C C . THR C 1 40 ? 24.92669 43.41280 49.92739 1.000 66.84400 51 THR C C 1
ATOM 7306 O O . THR C 1 40 ? 24.88662 43.16461 51.13827 1.000 67.39454 51 THR C O 1
ATOM 7310 N N . ARG C 1 41 ? 23.97098 43.00748 49.08669 1.000 65.78656 52 ARG C N 1
ATOM 7311 C CA . ARG C 1 41 ? 22.85290 42.20469 49.57229 1.000 61.60562 52 ARG C CA 1
ATOM 7312 C C . ARG C 1 41 ? 23.32743 40.85349 50.09388 1.000 65.77607 52 ARG C C 1
ATOM 7313 O O . ARG C 1 41 ? 22.77774 40.32822 51.06930 1.000 70.17494 52 ARG C O 1
ATOM 7321 N N . GLU C 1 42 ? 24.35159 40.27665 49.46041 1.000 62.30860 53 GLU C N 1
ATOM 7322 C CA . GLU C 1 42 ? 24.87285 38.99239 49.91725 1.000 65.53459 53 GLU C CA 1
ATOM 7323 C C . GLU C 1 42 ? 25.61437 39.12502 51.24219 1.000 66.13939 53 GLU C C 1
ATOM 7324 O O . GLU C 1 42 ? 25.63501 38.17795 52.03724 1.000 66.15510 53 GLU C O 1
ATOM 7330 N N . GLY C 1 43 ? 26.21184 40.28958 51.50524 1.000 67.00182 54 GLY C N 1
ATOM 7331 C CA . GLY C 1 43 ? 26.95558 40.48768 52.73711 1.000 64.78682 54 GLY C CA 1
ATOM 7332 C C . GLY C 1 43 ? 26.10126 40.50056 53.98693 1.000 68.26340 54 GLY C C 1
ATOM 7333 O O . GLY C 1 43 ? 26.60853 40.20210 55.07346 1.000 66.90026 54 GLY C O 1
ATOM 7334 N N . ARG C 1 44 ? 24.81573 40.83656 53.85876 1.000 67.52914 55 ARG C N 1
ATOM 7335 C CA . ARG C 1 44 ? 23.93023 40.85992 55.01698 1.000 73.16696 55 ARG C CA 1
ATOM 7336 C C . ARG C 1 44 ? 23.74968 39.47940 55.63496 1.000 73.66429 55 ARG C C 1
ATOM 7337 O O . ARG C 1 44 ? 23.40673 39.38168 56.81820 1.000 75.20063 55 ARG C O 1
ATOM 7345 N N . ARG C 1 45 ? 23.97577 38.41397 54.86472 1.000 76.36259 56 ARG C N 1
ATOM 7346 C CA . ARG C 1 45 ? 23.89861 37.05748 55.39146 1.000 68.09960 56 ARG C CA 1
ATOM 7347 C C . ARG C 1 45 ? 25.12327 36.68432 56.21809 1.000 65.67218 56 ARG C C 1
ATOM 7348 O O . ARG C 1 45 ? 25.04578 35.76452 57.03962 1.000 75.65116 56 ARG C O 1
ATOM 7356 N N . HIS C 1 46 ? 26.24014 37.38032 56.03149 1.000 67.68426 57 HIS C N 1
ATOM 7357 C CA . HIS C 1 46 ? 27.46393 37.14509 56.77888 1.000 63.35733 57 HIS C CA 1
ATOM 7358 C C . HIS C 1 46 ? 27.71103 38.31615 57.72802 1.000 67.87008 57 HIS C C 1
ATOM 7359 O O . HIS C 1 46 ? 26.86362 39.20280 57.89125 1.000 63.39379 57 HIS C O 1
ATOM 7366 N N . ASP C 1 47 ? 28.88630 38.32549 58.36014 1.000 64.27929 58 ASP C N 1
ATOM 7367 C CA . ASP C 1 47 ? 29.21474 39.32191 59.37596 1.000 72.74532 58 ASP C CA 1
ATOM 7368 C C . ASP C 1 47 ? 30.62343 39.86535 59.11886 1.000 78.14407 58 ASP C C 1
ATOM 7369 O O . ASP C 1 47 ? 31.55156 39.63506 59.89747 1.000 77.09968 58 ASP C O 1
ATOM 7374 N N . GLY C 1 48 ? 30.77453 40.59607 58.01278 1.000 76.55103 59 GLY C N 1
ATOM 7375 C CA . GLY C 1 48 ? 31.97163 41.35936 57.72902 1.000 78.78753 59 GLY C CA 1
ATOM 7376 C C . GLY C 1 48 ? 32.82844 40.82471 56.59988 1.000 71.78622 59 GLY C C 1
ATOM 7377 O O . GLY C 1 48 ? 33.59149 41.59839 56.00604 1.000 69.60151 59 GLY C O 1
ATOM 7378 N N . ILE C 1 49 ? 32.72874 39.53808 56.27798 1.000 71.35074 60 ILE C N 1
ATOM 7379 C CA . ILE C 1 49 ? 33.64180 38.92856 55.31751 1.000 71.25446 60 ILE C CA 1
ATOM 7380 C C . ILE C 1 49 ? 33.01225 37.64526 54.79381 1.000 70.56857 60 ILE C C 1
ATOM 7381 O O . ILE C 1 49 ? 32.38317 36.89306 55.54281 1.000 75.27972 60 ILE C O 1
ATOM 7386 N N . PHE C 1 50 ? 33.18880 37.40427 53.49690 1.000 69.10707 61 PHE C N 1
ATOM 7387 C CA . PHE C 1 50 ? 32.67981 36.21544 52.82570 1.000 62.22059 61 PHE C CA 1
ATOM 7388 C C . PHE C 1 50 ? 33.36408 36.11265 51.47127 1.000 59.49152 61 PHE C C 1
ATOM 7389 O O . PHE C 1 50 ? 33.92133 37.09149 50.96723 1.000 60.13051 61 PHE C O 1
ATOM 7397 N N . GLU C 1 51 ? 33.31714 34.91855 50.88792 1.000 51.95816 62 GLU C N 1
ATOM 7398 C CA . GLU C 1 51 ? 33.83342 34.68849 49.54620 1.000 62.64367 62 GLU C CA 1
ATOM 7399 C C . GLU C 1 51 ? 32.67664 34.40090 48.59835 1.000 62.17353 62 GLU C C 1
ATOM 7400 O O . GLU C 1 51 ? 31.71185 33.72354 48.96729 1.000 65.56455 62 GLU C O 1
ATOM 7406 N N . GLN C 1 52 ? 32.77253 34.92908 47.37970 1.000 54.08941 63 GLN C N 1
ATOM 7407 C CA . GLN C 1 52 ? 31.68277 34.83486 46.41813 1.000 54.00748 63 GLN C CA 1
ATOM 7408 C C . GLN C 1 52 ? 32.25263 34.72875 45.01291 1.000 67.34800 63 GLN C C 1
ATOM 7409 O O . GLN C 1 52 ? 33.17646 35.46757 44.66012 1.000 62.62444 63 GLN C O 1
ATOM 7415 N N . CYS C 1 53 ? 31.70093 33.81377 44.21810 1.000 69.67621 64 CYS C N 1
ATOM 7416 C CA . CYS C 1 53 ? 32.10279 33.64648 42.82526 1.000 72.44679 64 CYS C CA 1
ATOM 7417 C C . CYS C 1 53 ? 31.25900 34.57860 41.96427 1.000 66.33408 64 CYS C C 1
ATOM 7418 O O . CYS C 1 53 ? 30.04015 34.40626 41.86436 1.000 73.75731 64 CYS C O 1
ATOM 7421 N N . ILE C 1 54 ? 31.90056 35.56905 41.34772 1.000 69.06993 65 ILE C N 1
ATOM 7422 C CA . ILE C 1 54 ? 31.24224 36.45291 40.39268 1.000 70.88953 65 ILE C CA 1
ATOM 7423 C C . ILE C 1 54 ? 32.08050 36.49794 39.12148 1.000 73.08807 65 ILE C C 1
ATOM 7424 O O . ILE C 1 54 ? 33.29267 36.73730 39.17517 1.000 71.19200 65 ILE C O 1
ATOM 7429 N N . GLY C 1 55 ? 31.43929 36.23943 37.98459 1.000 70.54601 66 GLY C N 1
ATOM 7430 C CA . GLY C 1 55 ? 32.11255 36.28154 36.70205 1.000 69.83741 66 GLY C CA 1
ATOM 7431 C C . GLY C 1 55 ? 33.25889 35.30047 36.56173 1.000 76.60885 66 GLY C C 1
ATOM 7432 O O . GLY C 1 55 ? 33.05485 34.08285 36.58598 1.000 74.15371 66 GLY C O 1
ATOM 7433 N N . ASP C 1 56 ? 34.47613 35.82627 36.42240 1.000 76.87337 67 ASP C N 1
ATOM 7434 C CA . ASP C 1 56 ? 35.65374 35.01706 36.14174 1.000 74.37409 67 ASP C CA 1
ATOM 7435 C C . ASP C 1 56 ? 36.45171 34.63891 37.38095 1.000 72.01867 67 ASP C C 1
ATOM 7436 O O . ASP C 1 56 ? 37.38962 33.84328 37.26891 1.000 62.78776 67 ASP C O 1
ATOM 7441 N N . PHE C 1 57 ? 36.11874 35.17835 38.54959 1.000 70.65388 68 PHE C N 1
ATOM 7442 C CA . PHE C 1 57 ? 36.95030 34.97227 39.72304 1.000 63.02450 68 PHE C CA 1
ATOM 7443 C C . PHE C 1 57 ? 36.09261 34.86625 40.97272 1.000 65.50465 68 PHE C C 1
ATOM 7444 O O . PHE C 1 57 ? 35.02551 35.47712 41.07158 1.000 68.81810 68 PHE C O 1
ATOM 7452 N N . ARG C 1 58 ? 36.57111 34.06625 41.92098 1.000 63.39108 69 ARG C N 1
ATOM 7453 C CA . ARG C 1 58 ? 36.05377 34.07657 43.27985 1.000 63.53064 69 ARG C CA 1
ATOM 7454 C C . ARG C 1 58 ? 36.85576 35.09042 44.08172 1.000 60.55123 69 ARG C C 1
ATOM 7455 O O . ARG C 1 58 ? 38.08960 35.06206 44.06756 1.000 57.38051 69 ARG C O 1
ATOM 7463 N N . VAL C 1 59 ? 36.15715 35.99488 44.75992 1.000 60.28010 70 VAL C N 1
ATOM 7464 C CA . VAL C 1 59 ? 36.78713 37.09071 45.48356 1.000 56.75422 70 VAL C CA 1
ATOM 7465 C C . VAL C 1 59 ? 36.20615 37.13963 46.88854 1.000 58.20926 70 VAL C C 1
ATOM 7466 O O . VAL C 1 59 ? 34.98859 37.01871 47.06797 1.000 57.04810 70 VAL C O 1
ATOM 7470 N N . VAL C 1 60 ? 37.07395 37.29336 47.88229 1.000 51.38781 71 VAL C N 1
ATOM 7471 C CA . VAL C 1 60 ? 36.61684 37.49272 49.25113 1.000 57.71884 71 VAL C CA 1
ATOM 7472 C C . VAL C 1 60 ? 36.29740 38.96998 49.44551 1.000 56.93612 71 VAL C C 1
ATOM 7473 O O . VAL C 1 60 ? 37.05031 39.84882 49.00704 1.000 51.72736 71 VAL C O 1
ATOM 7477 N N . VAL C 1 61 ? 35.15739 39.24915 50.06972 1.000 60.50977 72 VAL C N 1
ATOM 7478 C CA . VAL C 1 61 ? 34.62735 40.60389 50.17415 1.000 58.25053 72 VAL C CA 1
ATOM 7479 C C . VAL C 1 61 ? 34.61650 41.00618 51.64025 1.000 62.97750 72 VAL C C 1
ATOM 7480 O O . VAL C 1 61 ? 34.02085 40.31380 52.47458 1.000 60.76003 72 VAL C O 1
ATOM 7484 N N . VAL C 1 62 ? 35.26348 42.12523 51.94954 1.000 62.38468 73 VAL C N 1
ATOM 7485 C CA . VAL C 1 62 ? 35.25159 42.70428 53.28713 1.000 58.57916 73 VAL C CA 1
ATOM 7486 C C . VAL C 1 62 ? 34.30285 43.89470 53.27215 1.000 59.16016 73 VAL C C 1
ATOM 7487 O O . VAL C 1 62 ? 34.51564 44.85867 52.52698 1.000 60.65760 73 VAL C O 1
ATOM 7491 N N . ASP C 1 63 ? 33.24765 43.82776 54.08559 1.000 66.95463 74 ASP C N 1
ATOM 7492 C CA . ASP C 1 63 ? 32.27206 44.90474 54.16638 1.000 63.08386 74 ASP C CA 1
ATOM 7493 C C . ASP C 1 63 ? 31.96355 45.33879 55.59284 1.000 69.05531 74 ASP C C 1
ATOM 7494 O O . ASP C 1 63 ? 31.16826 46.26665 55.77872 1.000 61.48804 74 ASP C O 1
ATOM 7499 N N . GLY C 1 64 ? 32.56236 44.70287 56.59785 1.000 70.67901 75 GLY C N 1
ATOM 7500 C CA . GLY C 1 64 ? 32.35080 45.07633 57.97579 1.000 75.16210 75 GLY C CA 1
ATOM 7501 C C . GLY C 1 64 ? 33.34739 46.11905 58.43838 1.000 70.75448 75 GLY C C 1
ATOM 7502 O O . GLY C 1 64 ? 34.55281 46.00738 58.19474 1.000 67.63749 75 GLY C O 1
ATOM 7503 N N . PRO C 1 65 ? 32.85747 47.15740 59.12510 1.000 75.90027 76 PRO C N 1
ATOM 7504 C CA . PRO C 1 65 ? 33.75351 48.26086 59.51445 1.000 74.59039 76 PRO C CA 1
ATOM 7505 C C . PRO C 1 65 ? 34.89840 47.82033 60.40630 1.000 71.19716 76 PRO C C 1
ATOM 7506 O O . PRO C 1 65 ? 36.00788 48.35724 60.29664 1.000 74.16379 76 PRO C O 1
ATOM 7510 N N . GLU C 1 66 ? 34.66131 46.84768 61.28773 1.000 74.74139 77 GLU C N 1
ATOM 7511 C CA . GLU C 1 66 ? 35.73362 46.36379 62.14823 1.000 75.70586 77 GLU C CA 1
ATOM 7512 C C . GLU C 1 66 ? 36.84798 45.71486 61.33819 1.000 67.54231 77 GLU C C 1
ATOM 7513 O O . GLU C 1 66 ? 38.01793 45.78430 61.72740 1.000 74.05026 77 GLU C O 1
ATOM 7519 N N . LEU C 1 67 ? 36.51120 45.10018 60.20528 1.000 67.41000 78 LEU C N 1
ATOM 7520 C CA . LEU C 1 67 ? 37.49221 44.39917 59.38790 1.000 73.13731 78 LEU C CA 1
ATOM 7521 C C . LEU C 1 67 ? 38.10826 45.29458 58.31955 1.000 70.09545 78 LEU C C 1
ATOM 7522 O O . LEU C 1 67 ? 39.29679 45.15407 58.00905 1.000 59.34955 78 LEU C O 1
ATOM 7527 N N . ILE C 1 68 ? 37.32228 46.21237 57.74885 1.000 66.22482 79 ILE C N 1
ATOM 7528 C CA . ILE C 1 68 ? 37.86173 47.15163 56.76747 1.000 69.85156 79 ILE C CA 1
ATOM 7529 C C . ILE C 1 68 ? 38.93853 48.02312 57.40064 1.000 75.38377 79 ILE C C 1
ATOM 7530 O O . ILE C 1 68 ? 39.98396 48.28554 56.79162 1.000 72.02345 79 ILE C O 1
ATOM 7535 N N . GLU C 1 69 ? 38.69792 48.48526 58.63134 1.000 73.13677 80 GLU C N 1
ATOM 7536 C CA . GLU C 1 69 ? 39.70523 49.24329 59.36744 1.000 71.00390 80 GLU C CA 1
ATOM 7537 C C . GLU C 1 69 ? 41.03116 48.49675 59.40551 1.000 67.04480 80 GLU C C 1
ATOM 7538 O O . GLU C 1 69 ? 42.09466 49.07342 59.15285 1.000 77.73695 80 GLU C O 1
ATOM 7544 N N . GLU C 1 70 ? 40.98184 47.20148 59.70861 1.000 66.90700 81 GLU C N 1
ATOM 7545 C CA . GLU C 1 70 ? 42.19116 46.39454 59.75292 1.000 68.49697 81 GLU C CA 1
ATOM 7546 C C . GLU C 1 70 ? 42.69421 46.02343 58.36514 1.000 72.88991 81 GLU C C 1
ATOM 7547 O O . GLU C 1 70 ? 43.87064 45.67148 58.22051 1.000 69.48743 81 GLU C O 1
ATOM 7553 N N . ILE C 1 71 ? 41.83221 46.08772 57.34844 1.000 72.67640 82 ILE C N 1
ATOM 7554 C CA . ILE C 1 71 ? 42.28970 45.92810 55.97219 1.000 68.37358 82 ILE C CA 1
ATOM 7555 C C . ILE C 1 71 ? 42.98929 47.19484 55.49376 1.000 68.98411 82 ILE C C 1
ATOM 7556 O O . ILE C 1 71 ? 43.97387 47.13143 54.74974 1.000 70.39563 82 ILE C O 1
ATOM 7561 N N . ASN C 1 72 ? 42.51082 48.36142 55.92614 1.000 63.09887 83 ASN C N 1
ATOM 7562 C CA . ASN C 1 72 ? 43.13089 49.63933 55.57603 1.000 63.94195 83 ASN C CA 1
ATOM 7563 C C . ASN C 1 72 ? 44.37418 49.94271 56.40436 1.000 67.59479 83 ASN C C 1
ATOM 7564 O O . ASN C 1 72 ? 44.62344 51.09806 56.75601 1.000 70.33793 83 ASN C O 1
ATOM 7569 N N . ASN C 1 73 ? 45.17044 48.92423 56.72669 1.000 62.72768 84 ASN C N 1
ATOM 7570 C CA . ASN C 1 73 ? 46.36419 49.11016 57.53465 1.000 67.86088 84 ASN C CA 1
ATOM 7571 C C . ASN C 1 73 ? 47.58128 49.16436 56.62649 1.000 73.65593 84 ASN C C 1
ATOM 7572 O O . ASN C 1 73 ? 47.91287 48.15064 55.99219 1.000 70.17685 84 ASN C O 1
ATOM 7577 N N . PRO C 1 74 ? 48.27838 50.30107 56.53377 1.000 70.17288 85 PRO C N 1
ATOM 7578 C CA . PRO C 1 74 ? 49.41621 50.39179 55.60507 1.000 62.02394 85 PRO C CA 1
ATOM 7579 C C . PRO C 1 74 ? 50.58721 49.50224 55.97903 1.000 68.67618 85 PRO C C 1
ATOM 7580 O O . PRO C 1 74 ? 51.42342 49.21719 55.11262 1.000 68.21194 85 PRO C O 1
ATOM 7584 N N . GLN C 1 75 ? 50.67314 49.05198 57.23217 1.000 66.60782 86 GLN C N 1
ATOM 7585 C CA . GLN C 1 75 ? 51.81203 48.24395 57.65668 1.000 66.03104 86 GLN C CA 1
ATOM 7586 C C . GLN C 1 75 ? 51.75426 46.83889 57.06629 1.000 64.40101 86 GLN C C 1
ATOM 7587 O O . GLN C 1 75 ? 52.79080 46.26989 56.70338 1.000 67.71652 86 GLN C O 1
ATOM 7593 N N . LEU C 1 76 ? 50.55535 46.26521 56.95165 1.000 71.36935 87 LEU C N 1
ATOM 7594 C CA . LEU C 1 76 ? 50.40011 44.89319 56.49069 1.000 70.09412 87 LEU C CA 1
ATOM 7595 C C . LEU C 1 76 ? 49.60513 44.75354 55.20025 1.000 73.10588 87 LEU C C 1
ATOM 7596 O O . LEU C 1 76 ? 49.63717 43.67723 54.59208 1.000 71.99628 87 LEU C O 1
ATOM 7601 N N . TRP C 1 77 ? 48.90190 45.79357 54.76186 1.000 70.17912 88 TRP C N 1
ATOM 7602 C CA . TRP C 1 77 ? 48.08192 45.72817 53.56192 1.000 67.95972 88 TRP C CA 1
ATOM 7603 C C . TRP C 1 77 ? 48.38984 46.90917 52.65571 1.000 66.87288 88 TRP C C 1
ATOM 7604 O O . TRP C 1 77 ? 48.60195 48.03004 53.12806 1.000 70.17991 88 TRP C O 1
ATOM 7615 N N . GLU C 1 78 ? 48.40933 46.64901 51.35219 1.000 57.55262 89 GLU C N 1
ATOM 7616 C CA . GLU C 1 78 ? 48.63677 47.67108 50.34402 1.000 60.12381 89 GLU C CA 1
ATOM 7617 C C . GLU C 1 78 ? 47.62856 47.49282 49.21753 1.000 55.89159 89 GLU C C 1
ATOM 7618 O O . GLU C 1 78 ? 46.86496 46.52390 49.18334 1.000 57.06966 89 GLU C O 1
ATOM 7624 N N . LYS C 1 79 ? 47.63004 48.44710 48.28968 1.000 56.35453 90 LYS C N 1
ATOM 7625 C CA . LYS C 1 79 ? 46.73390 48.36967 47.14508 1.000 54.51350 90 LYS C CA 1
ATOM 7626 C C . LYS C 1 79 ? 47.03218 47.13183 46.31009 1.000 48.48205 90 LYS C C 1
ATOM 7627 O O . LYS C 1 79 ? 48.19136 46.79809 46.05099 1.000 47.72765 90 LYS C O 1
ATOM 7633 N N . ASN C 1 80 ? 45.97325 46.43875 45.90710 1.000 46.17511 91 ASN C N 1
ATOM 7634 C CA . ASN C 1 80 ? 46.06150 45.35650 44.94104 1.000 50.84188 91 ASN C CA 1
ATOM 7635 C C . ASN C 1 80 ? 45.50369 45.83169 43.60825 1.000 43.43984 91 ASN C C 1
ATOM 7636 O O . ASN C 1 80 ? 44.48357 46.52597 43.56386 1.000 42.29633 91 ASN C O 1
ATOM 7641 N N . VAL C 1 81 ? 46.18467 45.47022 42.52352 1.000 54.89636 92 VAL C N 1
ATOM 7642 C CA . VAL C 1 81 ? 45.68637 45.74772 41.17905 1.000 53.81167 92 VAL C CA 1
ATOM 7643 C C . VAL C 1 81 ? 44.66464 44.66055 40.85743 1.000 52.26772 92 VAL C C 1
ATOM 7644 O O . VAL C 1 81 ? 45.02463 43.54348 40.48280 1.000 54.35763 92 VAL C O 1
ATOM 7648 N N . GLY C 1 82 ? 43.38351 44.98162 41.02245 1.000 50.70520 93 GLY C N 1
ATOM 7649 C CA . GLY C 1 82 ? 42.32157 44.02321 40.83285 1.000 57.07490 93 GLY C CA 1
ATOM 7650 C C . GLY C 1 82 ? 42.22044 43.53126 39.40385 1.000 62.55036 93 GLY C C 1
ATOM 7651 O O . GLY C 1 82 ? 42.91689 44.01307 38.50426 1.000 59.58424 93 GLY C O 1
ATOM 7652 N N . PRO C 1 83 ? 41.34467 42.54874 39.17028 1.000 61.34653 94 PRO C N 1
ATOM 7653 C CA . PRO C 1 83 ? 41.21207 42.00208 37.80838 1.000 58.49208 94 PRO C CA 1
ATOM 7654 C C . PRO C 1 83 ? 40.80560 43.04363 36.78229 1.000 62.08459 94 PRO C C 1
ATOM 7655 O O . PRO C 1 83 ? 41.37134 43.07771 35.68174 1.000 63.29248 94 PRO C O 1
ATOM 7659 N N . THR C 1 84 ? 39.83644 43.89966 37.11410 1.000 54.46887 95 THR C N 1
ATOM 7660 C CA . THR C 1 84 ? 39.44393 44.96087 36.19318 1.000 59.02648 95 THR C CA 1
ATOM 7661 C C . THR C 1 84 ? 40.57969 45.95396 35.98586 1.000 59.41813 95 THR C C 1
ATOM 7662 O O . THR C 1 84 ? 40.78703 46.44981 34.87195 1.000 64.68656 95 THR C O 1
ATOM 7666 N N . LEU C 1 85 ? 41.32725 46.25566 37.05004 1.000 61.71437 96 LEU C N 1
ATOM 7667 C CA . LEU C 1 85 ? 42.45434 47.17399 36.92912 1.000 57.98284 96 LEU C CA 1
ATOM 7668 C C . LEU C 1 85 ? 43.55020 46.59833 36.04222 1.000 54.43207 96 LEU C C 1
ATOM 7669 O O . LEU C 1 85 ? 44.15139 47.32360 35.24115 1.000 52.85314 96 LEU C O 1
ATOM 7674 N N . HIS C 1 86 ? 43.82675 45.29857 36.17249 1.000 51.22373 97 HIS C N 1
ATOM 7675 C CA . HIS C 1 86 ? 44.86598 44.68429 35.35532 1.000 55.58817 97 HIS C CA 1
ATOM 7676 C C . HIS C 1 86 ? 44.49832 44.69541 33.87701 1.000 53.25374 97 HIS C C 1
ATOM 7677 O O . HIS C 1 86 ? 45.38411 44.77208 33.01903 1.000 54.90287 97 HIS C O 1
ATOM 7684 N N . LYS C 1 87 ? 43.20631 44.61053 33.55573 1.000 48.62323 98 LYS C N 1
ATOM 7685 C CA . LYS C 1 87 ? 42.79892 44.72375 32.16076 1.000 53.45083 98 LYS C CA 1
ATOM 7686 C C . LYS C 1 87 ? 42.97745 46.14500 31.64520 1.000 59.37871 98 LYS C C 1
ATOM 7687 O O . LYS C 1 87 ? 43.31287 46.34056 30.47111 1.000 56.79933 98 LYS C O 1
ATOM 7693 N N . LEU C 1 88 ? 42.76859 47.14461 32.50493 1.000 54.63689 99 LEU C N 1
ATOM 7694 C CA . LEU C 1 88 ? 42.96960 48.53466 32.11811 1.000 52.60897 99 LEU C CA 1
ATOM 7695 C C . LEU C 1 88 ? 44.43504 48.87170 31.87802 1.000 53.48520 99 LEU C C 1
ATOM 7696 O O . LEU C 1 88 ? 44.72886 49.97962 31.41491 1.000 50.26960 99 LEU C O 1
ATOM 7701 N N . ARG C 1 89 ? 45.35490 47.95366 32.18932 1.000 46.92673 100 ARG C N 1
ATOM 7702 C CA . ARG C 1 89 ? 46.75682 48.15844 31.84271 1.000 50.77880 100 ARG C CA 1
ATOM 7703 C C . ARG C 1 89 ? 46.94514 48.28007 30.33729 1.000 55.87382 100 ARG C C 1
ATOM 7704 O O . ARG C 1 89 ? 47.83069 49.00978 29.87931 1.000 57.46415 100 ARG C O 1
ATOM 7712 N N . SER C 1 90 ? 46.12205 47.57794 29.55413 1.000 60.27216 101 SER C N 1
ATOM 7713 C CA . SER C 1 90 ? 46.21764 47.65255 28.10103 1.000 59.06653 101 SER C CA 1
ATOM 7714 C C . SER C 1 90 ? 45.94923 49.05566 27.57339 1.000 63.22403 101 SER C C 1
ATOM 7715 O O . SER C 1 90 ? 46.36999 49.37660 26.45661 1.000 67.15931 101 SER C O 1
ATOM 7718 N N . VAL C 1 91 ? 45.26447 49.89419 28.34509 1.000 55.80238 102 VAL C N 1
ATOM 7719 C CA . VAL C 1 91 ? 44.93578 51.25557 27.94526 1.000 52.38302 102 VAL C CA 1
ATOM 7720 C C . VAL C 1 91 ? 45.80302 52.27503 28.67632 1.000 55.56569 102 VAL C C 1
ATOM 7721 O O . VAL C 1 91 ? 46.36633 53.18018 28.05970 1.000 64.81681 102 VAL C O 1
ATOM 7725 N N . ALA C 1 92 ? 45.92339 52.13924 29.99675 1.000 60.54273 103 ALA C N 1
ATOM 7726 C CA . ALA C 1 92 ? 46.62603 53.11641 30.81603 1.000 54.87287 103 ALA C CA 1
ATOM 7727 C C . ALA C 1 92 ? 48.05280 52.71098 31.15796 1.000 50.02881 103 ALA C C 1
ATOM 7728 O O . ALA C 1 92 ? 48.81910 53.55823 31.62486 1.000 55.48272 103 ALA C O 1
ATOM 7730 N N . GLY C 1 93 ? 48.42445 51.45196 30.95042 1.000 44.77167 104 GLY C N 1
ATOM 7731 C CA . GLY C 1 93 ? 49.80041 51.04952 31.19918 1.000 46.28248 104 GLY C CA 1
ATOM 7732 C C . GLY C 1 93 ? 50.18479 51.23204 32.65333 1.000 51.31613 104 GLY C C 1
ATOM 7733 O O . GLY C 1 93 ? 49.43688 50.87348 33.57071 1.000 50.96742 104 GLY C O 1
ATOM 7734 N N . ASP C 1 94 ? 51.37014 51.80573 32.87489 1.000 47.99310 105 ASP C N 1
ATOM 7735 C CA . ASP C 1 94 ? 51.88590 52.03349 34.21892 1.000 51.95999 105 ASP C CA 1
ATOM 7736 C C . ASP C 1 94 ? 51.49762 53.39820 34.77639 1.000 47.97754 105 ASP C C 1
ATOM 7737 O O . ASP C 1 94 ? 52.24454 53.96923 35.58251 1.000 50.31764 105 ASP C O 1
ATOM 7742 N N . GLY C 1 95 ? 50.35657 53.94278 34.35983 1.000 40.66843 106 GLY C N 1
ATOM 7743 C CA . GLY C 1 95 ? 49.85152 55.14859 34.98367 1.000 46.27370 106 GLY C CA 1
ATOM 7744 C C . GLY C 1 95 ? 49.54627 54.93515 36.45324 1.000 44.50055 106 GLY C C 1
ATOM 7745 O O . GLY C 1 95 ? 49.44312 53.80754 36.93638 1.000 46.56692 106 GLY C O 1
ATOM 7746 N N . MET C 1 96 ? 49.39193 56.05161 37.17176 1.000 48.14664 107 MET C N 1
ATOM 7747 C CA . MET C 1 96 ? 49.23569 55.99317 38.62458 1.000 49.41470 107 MET C CA 1
ATOM 7748 C C . MET C 1 96 ? 48.09837 55.06861 39.04372 1.000 52.65410 107 MET C C 1
ATOM 7749 O O . MET C 1 96 ? 48.20185 54.36496 40.05520 1.000 49.23992 107 MET C O 1
ATOM 7754 N N . PHE C 1 97 ? 47.00757 55.04939 38.27434 1.000 45.94565 108 PHE C N 1
ATOM 7755 C CA . PHE C 1 97 ? 45.83428 54.28665 38.68444 1.000 46.64818 108 PHE C CA 1
ATOM 7756 C C . PHE C 1 97 ? 46.03704 52.79229 38.46866 1.000 51.29693 108 PHE C C 1
ATOM 7757 O O . PHE C 1 97 ? 45.55828 51.97455 39.26352 1.000 53.00640 108 PHE C O 1
ATOM 7765 N N . THR C 1 98 ? 46.74924 52.41485 37.40766 1.000 46.01812 109 THR C N 1
ATOM 7766 C CA . THR C 1 98 ? 46.89338 51.01579 37.03798 1.000 41.59248 109 THR C CA 1
ATOM 7767 C C . THR C 1 98 ? 48.28757 50.45298 37.27536 1.000 44.07602 109 THR C C 1
ATOM 7768 O O . THR C 1 98 ? 48.47929 49.24341 37.11140 1.000 46.41752 109 THR C O 1
ATOM 7772 N N . ALA C 1 99 ? 49.25735 51.27826 37.65937 1.000 44.51076 110 ALA C N 1
ATOM 7773 C CA . ALA C 1 99 ? 50.60425 50.77575 37.89180 1.000 49.44821 110 ALA C CA 1
ATOM 7774 C C . ALA C 1 99 ? 50.63776 49.82306 39.08130 1.000 49.78196 110 ALA C C 1
ATOM 7775 O O . ALA C 1 99 ? 49.79416 49.87876 39.98136 1.000 41.31541 110 ALA C O 1
ATOM 7777 N N . TYR C 1 100 ? 51.62364 48.93224 39.06972 1.000 52.67079 111 TYR C N 1
ATOM 7778 C CA . TYR C 1 100 ? 51.89870 48.11886 40.23910 1.000 53.37176 111 TYR C CA 1
ATOM 7779 C C . TYR C 1 100 ? 52.64311 48.94817 41.27908 1.000 56.98695 111 TYR C C 1
ATOM 7780 O O . TYR C 1 100 ? 53.25078 49.97676 40.97105 1.000 59.31736 111 TYR C O 1
ATOM 7789 N N . ASN C 1 101 ? 52.58550 48.48583 42.52982 1.000 60.05150 112 ASN C N 1
ATOM 7790 C CA . ASN C 1 101 ? 53.21551 49.22543 43.61835 1.000 50.99149 112 ASN C CA 1
ATOM 7791 C C . ASN C 1 101 ? 54.72341 49.33024 43.42111 1.000 50.64150 112 ASN C C 1
ATOM 7792 O O . ASN C 1 101 ? 55.32981 50.35453 43.75588 1.000 54.42424 112 ASN C O 1
ATOM 7797 N N . SER C 1 102 ? 55.34539 48.29003 42.86497 1.000 51.65405 113 SER C N 1
ATOM 7798 C CA . SER C 1 102 ? 56.79823 48.24853 42.76046 1.000 55.61640 113 SER C CA 1
ATOM 7799 C C . SER C 1 102 ? 57.33482 48.88199 41.48611 1.000 53.02303 113 SER C C 1
ATOM 7800 O O . SER C 1 102 ? 58.53922 49.14833 41.41071 1.000 57.72972 113 SER C O 1
ATOM 7803 N N . GLU C 1 103 ? 56.48799 49.11557 40.48509 1.000 59.59203 114 GLU C N 1
ATOM 7804 C CA . GLU C 1 103 ? 56.94809 49.76913 39.26663 1.000 56.29774 114 GLU C CA 1
ATOM 7805 C C . GLU C 1 103 ? 57.44068 51.17480 39.58408 1.000 57.69707 114 GLU C C 1
ATOM 7806 O O . GLU C 1 103 ? 56.78128 51.93005 40.30552 1.000 56.42940 114 GLU C O 1
ATOM 7812 N N . GLU C 1 104 ? 58.61354 51.52048 39.04732 1.000 58.43168 115 GLU C N 1
ATOM 7813 C CA . GLU C 1 104 ? 59.22267 52.81024 39.35094 1.000 62.95952 115 GLU C CA 1
ATOM 7814 C C . GLU C 1 104 ? 58.39816 53.98334 38.84186 1.000 58.03682 115 GLU C C 1
ATOM 7815 O O . GLU C 1 104 ? 58.50629 55.08338 39.39350 1.000 61.82698 115 GLU C O 1
ATOM 7821 N N . ASN C 1 105 ? 57.57385 53.77862 37.81376 1.000 51.52920 116 ASN C N 1
ATOM 7822 C CA . ASN C 1 105 ? 56.81807 54.89122 37.25415 1.000 57.15072 116 ASN C CA 1
ATOM 7823 C C . ASN C 1 105 ? 55.67813 55.34625 38.15634 1.000 49.22918 116 ASN C C 1
ATOM 7824 O O . ASN C 1 105 ? 55.17864 56.46148 37.97425 1.000 48.09698 116 ASN C O 1
ATOM 7829 N N . TRP C 1 106 ? 55.25002 54.52919 39.12185 1.000 45.12554 117 TRP C N 1
ATOM 7830 C CA . TRP C 1 106 ? 54.21210 54.99779 40.03520 1.000 53.23138 117 TRP C CA 1
ATOM 7831 C C . TRP C 1 106 ? 54.74596 56.08753 40.95679 1.000 53.89315 117 TRP C C 1
ATOM 7832 O O . TRP C 1 106 ? 54.24880 57.21971 40.95230 1.000 52.60352 117 TRP C O 1
ATOM 7843 N N . ARG C 1 107 ? 55.75949 55.76185 41.76528 1.000 51.58249 118 ARG C N 1
ATOM 7844 C CA . ARG C 1 107 ? 56.23269 56.72560 42.75361 1.000 54.65812 118 ARG C CA 1
ATOM 7845 C C . ARG C 1 107 ? 56.92905 57.90773 42.09877 1.000 51.91551 118 ARG C C 1
ATOM 7846 O O . ARG C 1 107 ? 56.92653 59.00852 42.66029 1.000 54.45602 118 ARG C O 1
ATOM 7854 N N . LYS C 1 108 ? 57.52522 57.70744 40.92104 1.000 56.40765 119 LYS C N 1
ATOM 7855 C CA . LYS C 1 108 ? 57.99798 58.84457 40.13890 1.000 46.82447 119 LYS C CA 1
ATOM 7856 C C . LYS C 1 108 ? 56.84937 59.79393 39.82726 1.000 48.76886 119 LYS C C 1
ATOM 7857 O O . LYS C 1 108 ? 56.90979 60.98770 40.14276 1.000 46.30770 119 LYS C O 1
ATOM 7863 N N . ALA C 1 109 ? 55.78130 59.27112 39.21903 1.000 50.38905 120 ALA C N 1
ATOM 7864 C CA . ALA C 1 109 ? 54.63073 60.10637 38.89397 1.000 48.16361 120 ALA C CA 1
ATOM 7865 C C . ALA C 1 109 ? 53.93978 60.61120 40.15305 1.000 44.82028 120 ALA C C 1
ATOM 7866 O O . ALA C 1 109 ? 53.48861 61.76092 40.19880 1.000 47.04199 120 ALA C O 1
ATOM 7868 N N . HIS C 1 110 ? 53.84756 59.76807 41.18404 1.000 49.04510 121 HIS C N 1
ATOM 7869 C CA . HIS C 1 110 ? 53.20770 60.18367 42.42868 1.000 48.01281 121 HIS C CA 1
ATOM 7870 C C . HIS C 1 110 ? 53.94129 61.36369 43.05342 1.000 50.46646 121 HIS C C 1
ATOM 7871 O O . HIS C 1 110 ? 53.31885 62.34805 43.46921 1.000 52.76152 121 HIS C O 1
ATOM 7878 N N . GLU C 1 111 ? 55.27190 61.28284 43.12164 1.000 44.84118 122 GLU C N 1
ATOM 7879 C CA . GLU C 1 111 ? 56.05426 62.36927 43.70123 1.000 46.84326 122 GLU C CA 1
ATOM 7880 C C . GLU C 1 111 ? 55.94563 63.63336 42.85814 1.000 55.50394 122 GLU C C 1
ATOM 7881 O O . GLU C 1 111 ? 55.74146 64.73262 43.38641 1.000 59.81103 122 GLU C O 1
ATOM 7887 N N . ILE C 1 112 ? 56.07612 63.49255 41.53780 1.000 50.45020 123 ILE C N 1
ATOM 7888 C CA . ILE C 1 112 ? 56.09138 64.65758 40.65996 1.000 49.94687 123 ILE C CA 1
ATOM 7889 C C . ILE C 1 112 ? 54.72356 65.33092 40.62560 1.000 47.99310 123 ILE C C 1
ATOM 7890 O O . ILE C 1 112 ? 54.62468 66.56373 40.65235 1.000 51.90743 123 ILE C O 1
ATOM 7895 N N . LEU C 1 113 ? 53.64995 64.54314 40.58434 1.000 47.23542 124 LEU C N 1
ATOM 7896 C CA . LEU C 1 113 ? 52.31029 65.09000 40.40527 1.000 51.20745 124 LEU C CA 1
ATOM 7897 C C . LEU C 1 113 ? 51.63711 65.51313 41.70487 1.000 54.47503 124 LEU C C 1
ATOM 7898 O O . LEU C 1 113 ? 50.61477 66.20481 41.64865 1.000 57.51323 124 LEU C O 1
ATOM 7903 N N . THR C 1 114 ? 52.17168 65.12068 42.86263 1.000 53.64250 125 THR C N 1
ATOM 7904 C CA . THR C 1 114 ? 51.58082 65.54936 44.13030 1.000 57.10847 125 THR C CA 1
ATOM 7905 C C . THR C 1 114 ? 51.49114 67.06705 44.26219 1.000 58.05896 125 THR C C 1
ATOM 7906 O O . THR C 1 114 ? 50.42223 67.56289 44.66047 1.000 60.84739 125 THR C O 1
ATOM 7910 N N . PRO C 1 115 ? 52.52711 67.85767 43.94995 1.000 55.26171 126 PRO C N 1
ATOM 7911 C CA . PRO C 1 115 ? 52.36636 69.32081 44.02961 1.000 55.46536 126 PRO C CA 1
ATOM 7912 C C . PRO C 1 115 ? 51.30563 69.87529 43.09329 1.000 62.65798 126 PRO C C 1
ATOM 7913 O O . PRO C 1 115 ? 50.83662 70.99901 43.31255 1.000 64.46510 126 PRO C O 1
ATOM 7917 N N . ALA C 1 116 ? 50.91226 69.13214 42.06203 1.000 58.80533 127 ALA C N 1
ATOM 7918 C CA . ALA C 1 116 ? 49.93184 69.60121 41.09356 1.000 58.22063 127 ALA C CA 1
ATOM 7919 C C . ALA C 1 116 ? 48.49454 69.34526 41.52429 1.000 63.53391 127 ALA C C 1
ATOM 7920 O O . ALA C 1 116 ? 47.57092 69.71546 40.79254 1.000 60.29710 127 ALA C O 1
ATOM 7922 N N . PHE C 1 117 ? 48.27875 68.72596 42.68811 1.000 69.40372 128 PHE C N 1
ATOM 7923 C CA . PHE C 1 117 ? 46.93188 68.41141 43.15131 1.000 69.69164 128 PHE C CA 1
ATOM 7924 C C . PHE C 1 117 ? 46.66559 68.93984 44.55686 1.000 71.48162 128 PHE C C 1
ATOM 7925 O O . PHE C 1 117 ? 45.69832 68.51688 45.19824 1.000 72.40993 128 PHE C O 1
ATOM 7933 N N . THR C 1 118 ? 47.49925 69.85089 45.04888 1.000 74.33562 129 THR C N 1
ATOM 7934 C CA . THR C 1 118 ? 47.23913 70.50316 46.32071 1.000 75.01613 129 THR C CA 1
ATOM 7935 C C . THR C 1 118 ? 46.15434 71.56677 46.15401 1.000 80.95465 129 THR C C 1
ATOM 7936 O O . THR C 1 118 ? 45.69085 71.85401 45.04683 1.000 77.63689 129 THR C O 1
ATOM 7940 N N . LYS C 1 119 ? 45.74326 72.15818 47.27913 1.000 81.06513 130 LYS C N 1
ATOM 7941 C CA . LYS C 1 119 ? 44.73513 73.21188 47.21578 1.000 80.29099 130 LYS C CA 1
ATOM 7942 C C . LYS C 1 119 ? 45.30875 74.50506 46.65122 1.000 79.46745 130 LYS C C 1
ATOM 7943 O O . LYS C 1 119 ? 44.58019 75.28033 46.02105 1.000 80.20497 130 LYS C O 1
ATOM 7949 N N . GLU C 1 120 ? 46.60253 74.75678 46.86280 1.000 77.16965 131 GLU C N 1
ATOM 7950 C CA . GLU C 1 120 ? 47.23573 75.91041 46.23239 1.000 81.25319 131 GLU C CA 1
ATOM 7951 C C . GLU C 1 120 ? 47.22128 75.77560 44.71571 1.000 82.75827 131 GLU C C 1
ATOM 7952 O O . GLU C 1 120 ? 47.05079 76.76691 43.99623 1.000 80.89175 131 GLU C O 1
ATOM 7958 N N . ALA C 1 121 ? 47.39368 74.55168 44.21147 1.000 79.86549 132 ALA C N 1
ATOM 7959 C CA . ALA C 1 121 ? 47.29255 74.31459 42.77822 1.000 77.74521 132 ALA C CA 1
ATOM 7960 C C . ALA C 1 121 ? 45.85533 74.38786 42.28458 1.000 80.06009 132 ALA C C 1
ATOM 7961 O O . ALA C 1 121 ? 45.63472 74.52211 41.07649 1.000 83.14861 132 ALA C O 1
ATOM 7963 N N . MET C 1 122 ? 44.87414 74.29922 43.18611 1.000 78.48027 133 MET C N 1
ATOM 7964 C CA . MET C 1 122 ? 43.48306 74.40945 42.76229 1.000 75.67970 133 MET C CA 1
ATOM 7965 C C . MET C 1 122 ? 43.12304 75.84051 42.38447 1.000 75.18965 133 MET C C 1
ATOM 7966 O O . MET C 1 122 ? 42.24344 76.05340 41.54199 1.000 78.02258 133 MET C O 1
ATOM 7971 N N . SER C 1 123 ? 43.78294 76.83058 42.99215 1.000 79.78005 134 SER C N 1
ATOM 7972 C CA . SER C 1 123 ? 43.60122 78.21151 42.56127 1.000 77.40589 134 SER C CA 1
ATOM 7973 C C . SER C 1 123 ? 44.15949 78.44588 41.16494 1.000 79.51573 134 SER C C 1
ATOM 7974 O O . SER C 1 123 ? 43.74682 79.39918 40.49526 1.000 77.68163 134 SER C O 1
ATOM 7977 N N . THR C 1 124 ? 45.09144 77.60060 40.71791 1.000 82.08125 135 THR C N 1
ATOM 7978 C CA . THR C 1 124 ? 45.55827 77.66762 39.33777 1.000 78.31009 135 THR C CA 1
ATOM 7979 C C . THR C 1 124 ? 44.47086 77.21694 38.37128 1.000 78.28922 135 THR C C 1
ATOM 7980 O O . THR C 1 124 ? 44.26002 77.84252 37.32538 1.000 81.91355 135 THR C O 1
ATOM 7984 N N . TYR C 1 125 ? 43.76303 76.14186 38.71267 1.000 77.13131 136 TYR C N 1
ATOM 7985 C CA . TYR C 1 125 ? 42.75291 75.55481 37.84452 1.000 75.62294 136 TYR C CA 1
ATOM 7986 C C . TYR C 1 125 ? 41.38408 76.20757 37.98120 1.000 76.92836 136 TYR C C 1
ATOM 7987 O O . TYR C 1 125 ? 40.51213 75.95006 37.14500 1.000 80.24793 136 TYR C O 1
ATOM 7996 N N . HIS C 1 126 ? 41.17830 77.04527 39.00183 1.000 79.83260 137 HIS C N 1
ATOM 7997 C CA . HIS C 1 126 ? 39.83434 77.52564 39.31447 1.000 82.93893 137 HIS C CA 1
ATOM 7998 C C . HIS C 1 126 ? 39.22712 78.31556 38.16114 1.000 80.52504 137 HIS C C 1
ATOM 7999 O O . HIS C 1 126 ? 38.05161 78.12745 37.82474 1.000 78.16616 137 HIS C O 1
ATOM 8006 N N . GLN C 1 127 ? 40.00602 79.21196 37.55062 1.000 82.26752 138 GLN C N 1
ATOM 8007 C CA . GLN C 1 127 ? 39.46184 80.06149 36.49521 1.000 85.78483 138 GLN C CA 1
ATOM 8008 C C . GLN C 1 127 ? 38.98320 79.23496 35.30841 1.000 83.01946 138 GLN C C 1
ATOM 8009 O O . GLN C 1 127 ? 37.94917 79.54298 34.70394 1.000 85.72228 138 GLN C O 1
ATOM 8015 N N . ARG C 1 128 ? 39.71753 78.17573 34.96480 1.000 82.68773 139 ARG C N 1
ATOM 8016 C CA . ARG C 1 128 ? 39.36037 77.36654 33.80537 1.000 86.17286 139 ARG C CA 1
ATOM 8017 C C . ARG C 1 128 ? 38.20039 76.42447 34.09954 1.000 82.53619 139 ARG C C 1
ATOM 8018 O O . ARG C 1 128 ? 37.43953 76.08460 33.18632 1.000 80.24962 139 ARG C O 1
ATOM 8026 N N . ILE C 1 129 ? 38.04924 75.99472 35.35384 1.000 79.00284 140 ILE C N 1
ATOM 8027 C CA . ILE C 1 129 ? 36.92019 75.14379 35.71703 1.000 76.01070 140 ILE C CA 1
ATOM 8028 C C . ILE C 1 129 ? 35.61454 75.92028 35.60472 1.000 79.26308 140 ILE C C 1
ATOM 8029 O O . ILE C 1 129 ? 34.63121 75.43501 35.03256 1.000 75.69036 140 ILE C O 1
ATOM 8034 N N . ALA C 1 130 ? 35.58676 77.14012 36.14858 1.000 79.93995 141 ALA C N 1
ATOM 8035 C CA . ALA C 1 130 ? 34.37532 77.95116 36.08380 1.000 80.06505 141 ALA C CA 1
ATOM 8036 C C . ALA C 1 130 ? 34.01059 78.28317 34.64313 1.000 78.53838 141 ALA C C 1
ATOM 8037 O O . ALA C 1 130 ? 32.83040 78.26566 34.27376 1.000 79.61999 141 ALA C O 1
ATOM 8039 N N . ALA C 1 131 ? 35.01215 78.58320 33.81232 1.000 74.92304 142 ALA C N 1
ATOM 8040 C CA . ALA C 1 131 ? 34.74440 78.88044 32.40997 1.000 76.44634 142 ALA C CA 1
ATOM 8041 C C . ALA C 1 131 ? 34.19541 77.66665 31.67264 1.000 77.45454 142 ALA C C 1
ATOM 8042 O O . ALA C 1 131 ? 33.35679 77.81564 30.77672 1.000 78.74190 142 ALA C O 1
ATOM 8044 N N . THR C 1 132 ? 34.65093 76.46366 32.03073 1.000 79.82404 143 THR C N 1
ATOM 8045 C CA . THR C 1 132 ? 34.12761 75.26024 31.39204 1.000 82.82012 143 THR C CA 1
ATOM 8046 C C . THR C 1 132 ? 32.69752 74.98022 31.83733 1.000 77.57136 143 THR C C 1
ATOM 8047 O O . THR C 1 132 ? 31.83799 74.65134 31.01111 1.000 81.71138 143 THR C O 1
ATOM 8051 N N . VAL C 1 133 ? 32.42321 75.10481 33.13906 1.000 78.29369 144 VAL C N 1
ATOM 8052 C CA . VAL C 1 133 ? 31.04945 74.99054 33.62033 1.000 76.39762 144 VAL C CA 1
ATOM 8053 C C . VAL C 1 133 ? 30.18554 76.08991 33.01868 1.000 80.46694 144 VAL C C 1
ATOM 8054 O O . VAL C 1 133 ? 28.99660 75.88006 32.74497 1.000 81.96711 144 VAL C O 1
ATOM 8058 N N . ARG C 1 134 ? 30.76669 77.27166 32.79064 1.000 77.86134 145 ARG C N 1
ATOM 8059 C CA . ARG C 1 134 ? 30.04188 78.33895 32.10917 1.000 85.41466 145 ARG C CA 1
ATOM 8060 C C . ARG C 1 134 ? 29.61669 77.91917 30.70848 1.000 83.51475 145 ARG C C 1
ATOM 8061 O O . ARG C 1 134 ? 28.54795 78.32404 30.23622 1.000 87.81859 145 ARG C O 1
ATOM 8069 N N . GLU C 1 135 ? 30.43147 77.10429 30.03374 1.000 81.10932 146 GLU C N 1
ATOM 8070 C CA . GLU C 1 135 ? 30.07061 76.63804 28.69956 1.000 81.57563 146 GLU C CA 1
ATOM 8071 C C . GLU C 1 135 ? 28.90427 75.65781 28.74312 1.000 86.86764 146 GLU C C 1
ATOM 8072 O O . GLU C 1 135 ? 28.08799 75.62690 27.81472 1.000 89.15974 146 GLU C O 1
ATOM 8078 N N . LEU C 1 136 ? 28.80268 74.85860 29.80849 1.000 87.07378 147 LEU C N 1
ATOM 8079 C CA . LEU C 1 136 ? 27.68384 73.92864 29.92743 1.000 86.10026 147 LEU C CA 1
ATOM 8080 C C . LEU C 1 136 ? 26.37674 74.66534 30.19300 1.000 90.69650 147 LEU C C 1
ATOM 8081 O O . LEU C 1 136 ? 25.33617 74.31816 29.62161 1.000 94.75657 147 LEU C O 1
ATOM 8086 N N . ILE C 1 137 ? 26.40893 75.67952 31.06188 1.000 90.83061 148 ILE C N 1
ATOM 8087 C CA . ILE C 1 137 ? 25.20124 76.44601 31.36010 1.000 94.83488 148 ILE C CA 1
ATOM 8088 C C . ILE C 1 137 ? 24.68410 77.13342 30.10322 1.000 96.30423 148 ILE C C 1
ATOM 8089 O O . ILE C 1 137 ? 23.47156 77.19149 29.86214 1.000 97.91619 148 ILE C O 1
ATOM 8094 N N . ASP C 1 138 ? 25.59403 77.65701 29.27820 1.000 94.69213 149 ASP C N 1
ATOM 8095 C CA . ASP C 1 138 ? 25.18635 78.23068 28.00042 1.000 96.81906 149 ASP C CA 1
ATOM 8096 C C . ASP C 1 138 ? 24.55635 77.17220 27.10403 1.000 97.45917 149 ASP C C 1
ATOM 8097 O O . ASP C 1 138 ? 23.56044 77.43729 26.42035 1.000 98.08906 149 ASP C O 1
ATOM 8102 N N . ALA C 1 139 ? 25.12244 75.96271 27.09808 1.000 97.45465 150 ALA C N 1
ATOM 8103 C CA . ALA C 1 139 ? 24.56756 74.88953 26.28042 1.000 96.44548 150 ALA C CA 1
ATOM 8104 C C . ALA C 1 139 ? 23.25732 74.37195 26.86064 1.000 92.79380 150 ALA C C 1
ATOM 8105 O O . ALA C 1 139 ? 22.33347 74.03060 26.11304 1.000 88.83683 150 ALA C O 1
ATOM 8107 N N . TRP C 1 140 ? 23.15596 74.30691 28.18979 1.000 93.46787 151 TRP C N 1
ATOM 8108 C CA . TRP C 1 140 ? 21.93498 73.82836 28.82500 1.000 91.23800 151 TRP C CA 1
ATOM 8109 C C . TRP C 1 140 ? 20.80973 74.85322 28.78997 1.000 94.95155 151 TRP C C 1
ATOM 8110 O O . TRP C 1 140 ? 19.64195 74.47299 28.92808 1.000 94.17922 151 TRP C O 1
ATOM 8121 N N . ASN C 1 141 ? 21.12759 76.13765 28.61066 1.000 97.37069 152 ASN C N 1
ATOM 8122 C CA . ASN C 1 141 ? 20.07270 77.13378 28.46080 1.000 97.55437 152 ASN C CA 1
ATOM 8123 C C . ASN C 1 141 ? 19.38225 77.00877 27.10935 1.000 96.46248 152 ASN C C 1
ATOM 8124 O O . ASN C 1 141 ? 18.19666 77.33788 26.98677 1.000 94.38650 152 ASN C O 1
ATOM 8129 N N . THR C 1 142 ? 20.10563 76.54274 26.08798 1.000 94.70429 153 THR C N 1
ATOM 8130 C CA . THR C 1 142 ? 19.46388 76.19346 24.82523 1.000 94.33371 153 THR C CA 1
ATOM 8131 C C . THR C 1 142 ? 18.46571 75.06032 25.02312 1.000 94.64375 153 THR C C 1
ATOM 8132 O O . THR C 1 142 ? 17.38946 75.05259 24.41354 1.000 101.43820 153 THR C O 1
ATOM 8136 N N . ARG C 1 143 ? 18.79944 74.10173 25.88991 1.000 98.49002 154 ARG C N 1
ATOM 8137 C CA . ARG C 1 143 ? 17.87419 73.01501 26.18676 1.000 100.57539 154 ARG C CA 1
ATOM 8138 C C . ARG C 1 143 ? 16.67176 73.50455 26.98249 1.000 99.03664 154 ARG C C 1
ATOM 8139 O O . ARG C 1 143 ? 15.59974 72.89184 26.92239 1.000 102.39723 154 ARG C O 1
ATOM 8147 N N . ALA C 1 144 ? 16.82817 74.59895 27.73183 1.000 97.28102 155 ALA C N 1
ATOM 8148 C CA . ALA C 1 144 ? 15.70213 75.14867 28.47797 1.000 98.27941 155 ALA C CA 1
ATOM 8149 C C . ALA C 1 144 ? 14.71419 75.85695 27.56069 1.000 103.76720 155 ALA C C 1
ATOM 8150 O O . ALA C 1 144 ? 13.51269 75.88545 27.85105 1.000 101.16311 155 ALA C O 1
ATOM 8152 N N . GLN C 1 145 ? 15.19551 76.43412 26.45700 1.000 100.53547 156 GLN C N 1
ATOM 8153 C CA . GLN C 1 145 ? 14.29826 77.06980 25.49936 1.000 98.75912 156 GLN C CA 1
ATOM 8154 C C . GLN C 1 145 ? 13.59043 76.05069 24.61672 1.000 102.47095 156 GLN C C 1
ATOM 8155 O O . GLN C 1 145 ? 12.45663 76.29248 24.18719 1.000 107.51404 156 GLN C O 1
ATOM 8161 N N . ASN C 1 146 ? 14.23296 74.91828 24.33479 1.000 98.38062 157 ASN C N 1
ATOM 8162 C CA . ASN C 1 146 ? 13.59629 73.83743 23.59486 1.000 100.28132 157 ASN C CA 1
ATOM 8163 C C . ASN C 1 146 ? 12.85343 72.86151 24.49790 1.000 100.83155 157 ASN C C 1
ATOM 8164 O O . ASN C 1 146 ? 12.07919 72.04259 23.99012 1.000 98.75126 157 ASN C O 1
ATOM 8169 N N . ASN C 1 147 ? 13.07415 72.93214 25.81178 1.000 104.46558 158 ASN C N 1
ATOM 8170 C CA . ASN C 1 147 ? 12.34189 72.13662 26.79885 1.000 106.53615 158 ASN C CA 1
ATOM 8171 C C . ASN C 1 147 ? 12.41344 70.64360 26.48433 1.000 106.66188 158 ASN C C 1
ATOM 8172 O O . ASN C 1 147 ? 11.39818 69.95196 26.37985 1.000 106.93974 158 ASN C O 1
ATOM 8177 N N . SER C 1 148 ? 13.63602 70.14624 26.33231 1.000 106.14601 159 SER C N 1
ATOM 8178 C CA . SER C 1 148 ? 13.88531 68.72955 26.12554 1.000 102.49793 159 SER C CA 1
ATOM 8179 C C . SER C 1 148 ? 14.49722 68.12576 27.38260 1.000 98.13479 159 SER C C 1
ATOM 8180 O O . SER C 1 148 ? 15.09728 68.82192 28.20594 1.000 97.24846 159 SER C O 1
ATOM 8183 N N . TRP C 1 149 ? 14.32791 66.81479 27.52749 1.000 94.57767 160 TRP C N 1
ATOM 8184 C CA . TRP C 1 149 ? 14.85839 66.09037 28.67381 1.000 95.41450 160 TRP C CA 1
ATOM 8185 C C . TRP C 1 149 ? 16.29649 65.67376 28.39358 1.000 97.12184 160 TRP C C 1
ATOM 8186 O O . TRP C 1 149 ? 16.57862 65.02728 27.37928 1.000 95.81373 160 TRP C O 1
ATOM 8197 N N . ILE C 1 150 ? 17.19843 66.04547 29.29575 1.000 91.58991 161 ILE C N 1
ATOM 8198 C CA . ILE C 1 150 ? 18.63409 65.89293 29.09445 1.000 84.99308 161 ILE C CA 1
ATOM 8199 C C . ILE C 1 150 ? 19.10594 64.61146 29.76349 1.000 86.00475 161 ILE C C 1
ATOM 8200 O O . ILE C 1 150 ? 18.64216 64.25682 30.85470 1.000 86.65155 161 ILE C O 1
ATOM 8205 N N . ASP C 1 151 ? 20.03123 63.91389 29.10874 1.000 83.56407 162 ASP C N 1
ATOM 8206 C CA . ASP C 1 151 ? 20.70158 62.75805 29.70080 1.000 83.11431 162 ASP C CA 1
ATOM 8207 C C . ASP C 1 151 ? 21.79852 63.28801 30.61589 1.000 81.47349 162 ASP C C 1
ATOM 8208 O O . ASP C 1 151 ? 22.90966 63.58026 30.16866 1.000 86.39099 162 ASP C O 1
ATOM 8213 N N . ILE C 1 152 ? 21.48423 63.41760 31.90776 1.000 77.71408 163 ILE C N 1
ATOM 8214 C CA . ILE C 1 152 ? 22.43803 64.01773 32.84160 1.000 74.98642 163 ILE C CA 1
ATOM 8215 C C . ILE C 1 152 ? 23.72959 63.21219 32.95437 1.000 73.66325 163 ILE C C 1
ATOM 8216 O O . ILE C 1 152 ? 24.81049 63.81654 32.88983 1.000 77.82091 163 ILE C O 1
ATOM 8221 N N . PRO C 1 153 ? 23.70147 61.88094 33.11557 1.000 74.52726 164 PRO C N 1
ATOM 8222 C CA . PRO C 1 153 ? 24.97844 61.14402 33.15220 1.000 73.17596 164 PRO C CA 1
ATOM 8223 C C . PRO C 1 153 ? 25.81292 61.31121 31.89481 1.000 76.38263 164 PRO C C 1
ATOM 8224 O O . PRO C 1 153 ? 27.04747 61.32970 31.98041 1.000 72.16934 164 PRO C O 1
ATOM 8228 N N . ALA C 1 154 ? 25.17893 61.44062 30.72777 1.000 77.34914 165 ALA C N 1
ATOM 8229 C CA . ALA C 1 154 ? 25.93056 61.62311 29.49191 1.000 69.44213 165 ALA C CA 1
ATOM 8230 C C . ALA C 1 154 ? 26.46408 63.04170 29.34819 1.000 70.80310 165 ALA C C 1
ATOM 8231 O O . ALA C 1 154 ? 27.52406 63.24090 28.74455 1.000 68.09171 165 ALA C O 1
ATOM 8233 N N . GLU C 1 155 ? 25.75517 64.03227 29.89257 1.000 74.24251 166 GLU C N 1
ATOM 8234 C CA . GLU C 1 155 ? 26.18083 65.41943 29.74204 1.000 74.00070 166 GLU C CA 1
ATOM 8235 C C . GLU C 1 155 ? 27.22710 65.80703 30.77944 1.000 69.57573 166 GLU C C 1
ATOM 8236 O O . GLU C 1 155 ? 28.15742 66.55959 30.46992 1.000 72.99184 166 GLU C O 1
ATOM 8242 N N . THR C 1 156 ? 27.09243 65.31456 32.01368 1.000 64.56830 167 THR C N 1
ATOM 8243 C CA . THR C 1 156 ? 28.12872 65.56548 33.00927 1.000 66.73037 167 THR C CA 1
ATOM 8244 C C . THR C 1 156 ? 29.42272 64.84620 32.65375 1.000 67.91985 167 THR C C 1
ATOM 8245 O O . THR C 1 156 ? 30.50867 65.31111 33.01800 1.000 65.55728 167 THR C O 1
ATOM 8249 N N . ASN C 1 157 ? 29.32949 63.71466 31.95010 1.000 69.07976 168 ASN C N 1
ATOM 8250 C CA . ASN C 1 157 ? 30.53253 63.05911 31.44919 1.000 69.21727 168 ASN C CA 1
ATOM 8251 C C . ASN C 1 157 ? 31.21216 63.91314 30.38848 1.000 69.27392 168 ASN C C 1
ATOM 8252 O O . ASN C 1 157 ? 32.44547 63.95013 30.30576 1.000 68.03595 168 ASN C O 1
ATOM 8257 N N . ARG C 1 158 ? 30.41992 64.60915 29.57096 1.000 65.30165 169 ARG C N 1
ATOM 8258 C CA . ARG C 1 158 ? 30.98134 65.54705 28.60758 1.000 61.51381 169 ARG C CA 1
ATOM 8259 C C . ARG C 1 158 ? 31.57252 66.76571 29.30166 1.000 67.55298 169 ARG C C 1
ATOM 8260 O O . ARG C 1 158 ? 32.53603 67.35782 28.80192 1.000 67.36016 169 ARG C O 1
ATOM 8268 N N . LEU C 1 159 ? 31.01519 67.14878 30.45201 1.000 64.48592 170 LEU C N 1
ATOM 8269 C CA . LEU C 1 159 ? 31.53267 68.29975 31.18343 1.000 64.40796 170 LEU C CA 1
ATOM 8270 C C . LEU C 1 159 ? 32.84552 67.96537 31.88040 1.000 64.99601 170 LEU C C 1
ATOM 8271 O O . LEU C 1 159 ? 33.82680 68.70900 31.76679 1.000 65.32764 170 LEU C O 1
ATOM 8276 N N . THR C 1 160 ? 32.88276 66.84526 32.60768 1.000 64.50729 171 THR C N 1
ATOM 8277 C CA . THR C 1 160 ? 34.06557 66.51424 33.39591 1.000 59.22092 171 THR C CA 1
ATOM 8278 C C . THR C 1 160 ? 35.25131 66.14178 32.51592 1.000 62.00085 171 THR C C 1
ATOM 8279 O O . THR C 1 160 ? 36.40308 66.33309 32.92140 1.000 64.30122 171 THR C O 1
ATOM 8283 N N . ILE C 1 161 ? 34.99763 65.60490 31.32123 1.000 65.59511 172 ILE C N 1
ATOM 8284 C CA . ILE C 1 161 ? 36.08549 65.37418 30.37552 1.000 68.09550 172 ILE C CA 1
ATOM 8285 C C . ILE C 1 161 ? 36.72369 66.69798 29.97306 1.000 64.12916 172 ILE C C 1
ATOM 8286 O O . ILE C 1 161 ? 37.95334 66.81982 29.91592 1.000 68.99497 172 ILE C O 1
ATOM 8291 N N . GLU C 1 162 ? 35.90138 67.71705 29.70796 1.000 62.61849 173 GLU C N 1
ATOM 8292 C CA . GLU C 1 162 ? 36.44339 69.01278 29.31407 1.000 63.22813 173 GLU C CA 1
ATOM 8293 C C . GLU C 1 162 ? 37.03987 69.76124 30.49828 1.000 67.31136 173 GLU C C 1
ATOM 8294 O O . GLU C 1 162 ? 37.97994 70.54291 30.32094 1.000 70.09964 173 GLU C O 1
ATOM 8300 N N . ILE C 1 163 ? 36.51398 69.54590 31.70534 1.000 64.97198 174 ILE C N 1
ATOM 8301 C CA . ILE C 1 163 ? 37.07080 70.21362 32.87927 1.000 66.32106 174 ILE C CA 1
ATOM 8302 C C . ILE C 1 163 ? 38.50372 69.75426 33.11913 1.000 64.43613 174 ILE C C 1
ATOM 8303 O O . ILE C 1 163 ? 39.41467 70.56889 33.30434 1.000 69.05101 174 ILE C O 1
ATOM 8308 N N . ILE C 1 164 ? 38.72715 68.43946 33.10211 1.000 64.72592 175 ILE C N 1
ATOM 8309 C CA . ILE C 1 164 ? 40.05487 67.91268 33.39869 1.000 69.31523 175 ILE C CA 1
ATOM 8310 C C . ILE C 1 164 ? 41.01414 68.15547 32.24079 1.000 69.89631 175 ILE C C 1
ATOM 8311 O O . ILE C 1 164 ? 42.20694 68.40416 32.45683 1.000 69.96829 175 ILE C O 1
ATOM 8316 N N . SER C 1 165 ? 40.52174 68.10136 31.00100 1.000 66.08192 176 SER C N 1
ATOM 8317 C CA . SER C 1 165 ? 41.40708 68.28555 29.85609 1.000 63.46492 176 SER C CA 1
ATOM 8318 C C . SER C 1 165 ? 41.81261 69.74346 29.67984 1.000 68.64604 176 SER C C 1
ATOM 8319 O O . SER C 1 165 ? 42.91791 70.02121 29.20037 1.000 68.52711 176 SER C O 1
ATOM 8322 N N . ARG C 1 166 ? 40.94569 70.68405 30.05727 1.000 68.16397 177 ARG C N 1
ATOM 8323 C CA . ARG C 1 166 ? 41.25544 72.09882 29.88878 1.000 68.79014 177 ARG C CA 1
ATOM 8324 C C . ARG C 1 166 ? 41.90046 72.71841 31.12002 1.000 76.32842 177 ARG C C 1
ATOM 8325 O O . ARG C 1 166 ? 42.71338 73.63928 30.98342 1.000 82.77733 177 ARG C O 1
ATOM 8333 N N . ALA C 1 167 ? 41.55675 72.25047 32.32011 1.000 67.88290 178 ALA C N 1
ATOM 8334 C CA . ALA C 1 167 ? 42.22349 72.76109 33.51181 1.000 70.47717 178 ALA C CA 1
ATOM 8335 C C . ALA C 1 167 ? 43.54108 72.04607 33.77296 1.000 71.74819 178 ALA C C 1
ATOM 8336 O O . ALA C 1 167 ? 44.46180 72.64295 34.34068 1.000 76.37967 178 ALA C O 1
ATOM 8338 N N . GLY C 1 168 ? 43.65499 70.78588 33.36093 1.000 71.07264 179 GLY C N 1
ATOM 8339 C CA . GLY C 1 168 ? 44.85806 70.01613 33.60472 1.000 67.51399 179 GLY C CA 1
ATOM 8340 C C . GLY C 1 168 ? 45.86485 70.06655 32.47383 1.000 66.09164 179 GLY C C 1
ATOM 8341 O O . GLY C 1 168 ? 47.07487 70.01664 32.71458 1.000 57.61823 179 GLY C O 1
ATOM 8342 N N . PHE C 1 169 ? 45.38356 70.16280 31.23251 1.000 61.73272 180 PHE C N 1
ATOM 8343 C CA . PHE C 1 169 ? 46.26356 70.16105 30.07398 1.000 64.49203 180 PHE C CA 1
ATOM 8344 C C . PHE C 1 169 ? 46.05401 71.34530 29.14148 1.000 70.32641 180 PHE C C 1
ATOM 8345 O O . PHE C 1 169 ? 46.80505 71.47864 28.16854 1.000 66.83626 180 PHE C O 1
ATOM 8353 N N . ASP C 1 170 ? 45.06710 72.20180 29.40589 1.000 70.05212 181 ASP C N 1
ATOM 8354 C CA . ASP C 1 170 ? 44.73705 73.32931 28.53321 1.000 74.24622 181 ASP C CA 1
ATOM 8355 C C . ASP C 1 170 ? 44.50521 72.85931 27.09808 1.000 66.63527 181 ASP C C 1
ATOM 8356 O O . ASP C 1 170 ? 45.06765 73.39282 26.13965 1.000 74.37997 181 ASP C O 1
ATOM 8361 N N . TYR C 1 171 ? 43.66120 71.83798 26.95923 1.000 67.95070 182 TYR C N 1
ATOM 8362 C CA . TYR C 1 171 ? 43.32130 71.26751 25.66254 1.000 64.61816 182 TYR C CA 1
ATOM 8363 C C . TYR C 1 171 ? 41.83952 70.92594 25.64814 1.000 70.65366 182 TYR C C 1
ATOM 8364 O O . TYR C 1 171 ? 41.32792 70.33719 26.60495 1.000 71.04851 182 TYR C O 1
ATOM 8373 N N . GLN C 1 172 ? 41.15761 71.29181 24.56611 1.000 71.26682 183 GLN C N 1
ATOM 8374 C CA . GLN C 1 172 ? 39.72577 71.06302 24.42078 1.000 68.79499 183 GLN C CA 1
ATOM 8375 C C . GLN C 1 172 ? 39.47898 69.90981 23.45748 1.000 71.82440 183 GLN C C 1
ATOM 8376 O O . GLN C 1 172 ? 39.99671 69.90981 22.33563 1.000 72.79941 183 GLN C O 1
ATOM 8382 N N . PHE C 1 173 ? 38.68876 68.93066 23.89846 1.000 69.84728 184 PHE C N 1
ATOM 8383 C CA . PHE C 1 173 ? 38.32889 67.80061 23.05049 1.000 69.66300 184 PHE C CA 1
ATOM 8384 C C . PHE C 1 173 ? 37.02056 68.03021 22.30622 1.000 74.64813 184 PHE C C 1
ATOM 8385 O O . PHE C 1 173 ? 36.89544 67.64189 21.13981 1.000 75.72320 184 PHE C O 1
ATOM 8393 N N . ASN C 1 174 ? 36.04026 68.64882 22.95920 1.000 72.97864 185 ASN C N 1
ATOM 8394 C CA . ASN C 1 174 ? 34.75170 68.90784 22.33784 1.000 74.71096 185 ASN C CA 1
ATOM 8395 C C . ASN C 1 174 ? 34.20374 70.23091 22.84527 1.000 79.19287 185 ASN C C 1
ATOM 8396 O O . ASN C 1 174 ? 34.52020 70.66891 23.95426 1.000 68.04852 185 ASN C O 1
ATOM 8401 N N . ASN C 1 175 ? 33.38263 70.86418 22.01364 1.000 84.55267 186 ASN C N 1
ATOM 8402 C CA . ASN C 1 175 ? 32.61991 72.03581 22.41675 1.000 82.52199 186 ASN C CA 1
ATOM 8403 C C . ASN C 1 175 ? 31.29173 71.57223 22.99991 1.000 81.23083 186 ASN C C 1
ATOM 8404 O O . ASN C 1 175 ? 30.54803 70.83185 22.34848 1.000 82.33004 186 ASN C O 1
ATOM 8409 N N . LEU C 1 176 ? 30.99879 72.00851 24.22776 1.000 75.11250 187 LEU C N 1
ATOM 8410 C CA . LEU C 1 176 ? 29.83849 71.49434 24.94790 1.000 79.96373 187 LEU C CA 1
ATOM 8411 C C . LEU C 1 176 ? 28.51789 71.81804 24.25697 1.000 91.16794 187 LEU C C 1
ATOM 8412 O O . LEU C 1 176 ? 27.49971 71.19332 24.57462 1.000 93.98910 187 LEU C O 1
ATOM 8417 N N . ALA C 1 177 ? 28.50584 72.76943 23.32307 1.000 90.65034 188 ALA C N 1
ATOM 8418 C CA . ALA C 1 177 ? 27.30433 73.05904 22.54971 1.000 80.45557 188 ALA C CA 1
ATOM 8419 C C . ALA C 1 177 ? 27.24115 72.27247 21.24821 1.000 84.18968 188 ALA C C 1
ATOM 8420 O O . ALA C 1 177 ? 26.14319 71.95183 20.77859 1.000 91.32394 188 ALA C O 1
ATOM 8422 N N . ASP C 1 178 ? 28.39159 71.95819 20.65465 1.000 91.00772 189 ASP C N 1
ATOM 8423 C CA . ASP C 1 178 ? 28.45375 71.19727 19.40684 1.000 97.76327 189 ASP C CA 1
ATOM 8424 C C . ASP C 1 178 ? 28.49285 69.71775 19.76691 1.000 97.41978 189 ASP C C 1
ATOM 8425 O O . ASP C 1 178 ? 29.55421 69.14133 20.01053 1.000 94.47495 189 ASP C O 1
ATOM 8430 N N . HIS C 1 179 ? 27.31485 69.09291 19.79994 1.000 94.83014 190 HIS C N 1
ATOM 8431 C CA . HIS C 1 179 ? 27.19479 67.67166 20.12560 1.000 95.48785 190 HIS C CA 1
ATOM 8432 C C . HIS C 1 179 ? 27.70449 66.84488 18.94779 1.000 98.64245 190 HIS C C 1
ATOM 8433 O O . HIS C 1 179 ? 26.94922 66.37086 18.09553 1.000 100.76818 190 HIS C O 1
ATOM 8440 N N . SER C 1 1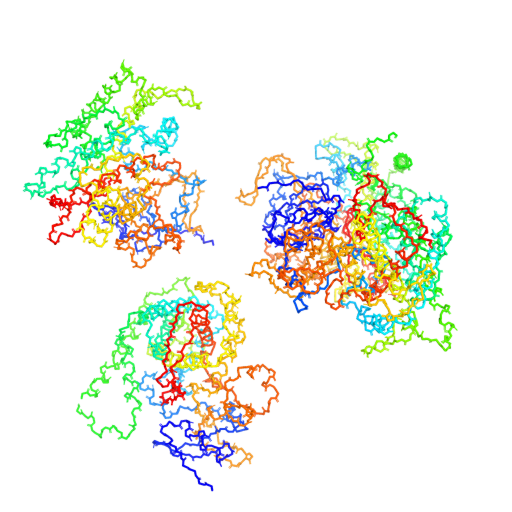80 ? 29.02344 66.67278 18.90678 1.000 99.75462 191 SER C N 1
ATOM 8441 C CA . SER C 1 180 ? 29.68184 65.84314 17.91013 1.000 94.95973 191 SER C CA 1
ATOM 8442 C C . SER C 1 180 ? 30.77113 65.03493 18.59646 1.000 92.19738 191 SER C C 1
ATOM 8443 O O . SER C 1 180 ? 31.46262 65.54129 19.48464 1.000 87.48984 191 SER C O 1
ATOM 8446 N N . GLU C 1 181 ? 30.91529 63.77805 18.18713 1.000 92.86462 192 GLU C N 1
ATOM 8447 C CA . GLU C 1 181 ? 31.86939 62.88038 18.82229 1.000 86.71073 192 GLU C CA 1
ATOM 8448 C C . GLU C 1 181 ? 33.29134 63.22413 18.39899 1.000 86.95349 192 GLU C C 1
ATOM 8449 O O . GLU C 1 181 ? 33.59327 63.29074 17.20315 1.000 88.08766 192 GLU C O 1
ATOM 8455 N N . ASN C 1 182 ? 34.16156 63.44314 19.37845 1.000 78.07932 193 ASN C N 1
ATOM 8456 C CA . ASN C 1 182 ? 35.58599 63.55998 19.09648 1.000 73.16391 193 ASN C CA 1
ATOM 8457 C C . ASN C 1 182 ? 36.15540 62.16491 18.87588 1.000 67.23580 193 ASN C C 1
ATOM 8458 O O . ASN C 1 182 ? 36.03263 61.31246 19.76291 1.000 67.16347 193 ASN C O 1
ATOM 8463 N N . PRO C 1 183 ? 36.76777 61.88613 17.72265 1.000 67.67765 194 PRO C N 1
ATOM 8464 C CA . PRO C 1 183 ? 37.20656 60.50848 17.44161 1.000 65.62868 194 PRO C CA 1
ATOM 8465 C C . PRO C 1 183 ? 38.20203 59.96374 18.45035 1.000 63.34953 194 PRO C C 1
ATOM 8466 O O . PRO C 1 183 ? 38.27687 58.74194 18.63039 1.000 60.59120 194 PRO C O 1
ATOM 8470 N N . PHE C 1 184 ? 38.96798 60.82836 19.11912 1.000 58.24001 195 PHE C N 1
ATOM 8471 C CA . PHE C 1 184 ? 39.90310 60.34364 20.12856 1.000 61.98313 195 PHE C CA 1
ATOM 8472 C C . PHE C 1 184 ? 39.17319 59.88480 21.38519 1.000 59.70606 195 PHE C C 1
ATOM 8473 O O . PHE C 1 184 ? 39.58723 58.91352 22.02855 1.000 60.96390 195 PHE C O 1
ATOM 8481 N N . ILE C 1 185 ? 38.08651 60.56731 21.75092 1.000 62.53890 196 ILE C N 1
ATOM 8482 C CA . ILE C 1 185 ? 37.32011 60.16566 22.92740 1.000 63.22334 196 ILE C CA 1
ATOM 8483 C C . ILE C 1 185 ? 36.64999 58.81832 22.69037 1.000 61.53008 196 ILE C C 1
ATOM 8484 O O . ILE C 1 185 ? 36.72489 57.91232 23.52911 1.000 59.31484 196 ILE C O 1
ATOM 8489 N N . THR C 1 186 ? 35.98869 58.66347 21.54089 1.000 57.76258 197 THR C N 1
ATOM 8490 C CA . THR C 1 186 ? 35.32613 57.40251 21.23119 1.000 53.54705 197 THR C CA 1
ATOM 8491 C C . THR C 1 186 ? 36.31780 56.27008 21.00371 1.000 55.16493 197 THR C C 1
ATOM 8492 O O . THR C 1 186 ? 35.95842 55.10263 21.19213 1.000 56.33711 197 THR C O 1
ATOM 8496 N N . ALA C 1 187 ? 37.55364 56.58455 20.60660 1.000 53.51293 198 ALA C N 1
ATOM 8497 C CA . ALA C 1 187 ? 38.56521 55.54235 20.46363 1.000 58.32667 198 ALA C CA 1
ATOM 8498 C C . ALA C 1 187 ? 39.01604 55.02505 21.82370 1.000 53.80810 198 ALA C C 1
ATOM 8499 O O . ALA C 1 187 ? 39.30801 53.83277 21.97443 1.000 55.80580 198 ALA C O 1
ATOM 8501 N N . VAL C 1 188 ? 39.08116 55.90654 22.82461 1.000 51.61896 199 VAL C N 1
ATOM 8502 C CA . VAL C 1 188 ? 39.42254 55.47094 24.17530 1.000 57.15687 199 VAL C CA 1
ATOM 8503 C C . VAL C 1 188 ? 38.33290 54.56421 24.73246 1.000 57.58940 199 VAL C C 1
ATOM 8504 O O . VAL C 1 188 ? 38.62114 53.54233 25.36755 1.000 54.71382 199 VAL C O 1
ATOM 8508 N N . LEU C 1 189 ? 37.06666 54.91495 24.49342 1.000 55.48694 200 LEU C N 1
ATOM 8509 C CA . LEU C 1 189 ? 35.96224 54.10228 24.99162 1.000 49.90625 200 LEU C CA 1
ATOM 8510 C C . LEU C 1 189 ? 35.99344 52.70187 24.39153 1.000 54.44940 200 LEU C C 1
ATOM 8511 O O . LEU C 1 189 ? 35.82035 51.70654 25.10404 1.000 55.85043 200 LEU C O 1
ATOM 8516 N N . ARG C 1 190 ? 36.21525 52.60427 23.07719 1.000 59.86660 201 ARG C N 1
ATOM 8517 C CA . ARG C 1 190 ? 36.29716 51.29202 22.44209 1.000 58.12374 201 ARG C CA 1
ATOM 8518 C C . ARG C 1 190 ? 37.48167 50.49577 22.97473 1.000 56.71361 201 ARG C C 1
ATOM 8519 O O . ARG C 1 190 ? 37.38180 49.27919 23.17602 1.000 53.96715 201 ARG C O 1
ATOM 8527 N N . GLU C 1 191 ? 38.61286 51.16496 23.21175 1.000 52.66593 202 GLU C N 1
ATOM 8528 C CA . GLU C 1 191 ? 39.74975 50.48730 23.82422 1.000 54.35230 202 GLU C CA 1
ATOM 8529 C C . GLU C 1 191 ? 39.43751 50.05413 25.24941 1.000 56.03391 202 GLU C C 1
ATOM 8530 O O . GLU C 1 191 ? 39.94786 49.02728 25.71122 1.000 56.08557 202 GLU C O 1
ATOM 8536 N N . LEU C 1 192 ? 38.60761 50.82025 25.96070 1.000 55.30898 203 LEU C N 1
ATOM 8537 C CA . LEU C 1 192 ? 38.16748 50.40018 27.28688 1.000 59.80356 203 LEU C CA 1
ATOM 8538 C C . LEU C 1 192 ? 37.28250 49.16285 27.19925 1.000 61.73848 203 LEU C C 1
ATOM 8539 O O . LEU C 1 192 ? 37.48226 48.19165 27.93785 1.000 63.26880 203 LEU C O 1
ATOM 8544 N N . GLN C 1 193 ? 36.29920 49.17975 26.29418 1.000 58.34921 204 GLN C N 1
ATOM 8545 C CA . GLN C 1 193 ? 35.43605 48.01677 26.11243 1.000 55.12226 204 GLN C CA 1
ATOM 8546 C C . GLN C 1 193 ? 36.23597 46.79972 25.67048 1.000 59.08441 204 GLN C C 1
ATOM 8547 O O . GLN C 1 193 ? 35.99662 45.68363 26.14574 1.000 68.07210 204 GLN C O 1
ATOM 8553 N N . TYR C 1 194 ? 37.19071 46.99582 24.75828 1.000 63.91974 205 TYR C N 1
ATOM 8554 C CA . TYR C 1 194 ? 37.97133 45.87391 24.24773 1.000 59.42869 205 TYR C CA 1
ATOM 8555 C C . TYR C 1 194 ? 38.85807 45.27685 25.33276 1.000 55.60399 205 TYR C C 1
ATOM 8556 O O . TYR C 1 194 ? 38.95960 44.05071 25.45439 1.000 58.36163 205 TYR C O 1
ATOM 8565 N N . ALA C 1 195 ? 39.50782 46.12627 26.13116 1.000 58.39580 206 ALA C N 1
ATOM 8566 C CA . ALA C 1 195 ? 40.36526 45.62206 27.19777 1.000 58.63134 206 ALA C CA 1
ATOM 8567 C C . ALA C 1 195 ? 39.55566 44.97248 28.31113 1.000 55.40453 206 ALA C C 1
ATOM 8568 O O . ALA C 1 195 ? 40.04615 44.05432 28.97744 1.000 55.55776 206 ALA C O 1
ATOM 8570 N N . ASN C 1 196 ? 38.32096 45.41928 28.51971 1.000 56.89113 207 ASN C N 1
ATOM 8571 C CA . ASN C 1 196 ? 37.49587 44.92716 29.61357 1.000 60.75123 207 ASN C CA 1
ATOM 8572 C C . ASN C 1 196 ? 36.71193 43.66911 29.25788 1.000 63.60787 207 ASN C C 1
ATOM 8573 O O . ASN C 1 196 ? 35.92637 43.19467 30.08464 1.000 67.92341 207 ASN C O 1
ATOM 8578 N N . ARG C 1 197 ? 36.89493 43.12075 28.05875 1.000 67.76714 208 ARG C N 1
ATOM 8579 C CA . ARG C 1 197 ? 36.23427 41.86969 27.71322 1.000 68.00871 208 ARG C CA 1
ATOM 8580 C C . ARG C 1 197 ? 36.72002 40.75226 28.62640 1.000 68.63907 208 ARG C C 1
ATOM 8581 O O . ARG C 1 197 ? 37.88604 40.71389 29.02859 1.000 69.74553 208 ARG C O 1
ATOM 8589 N N . ARG C 1 198 ? 35.81285 39.83413 28.95261 1.000 70.06303 209 ARG C N 1
ATOM 8590 C CA . ARG C 1 198 ? 36.19652 38.66997 29.73357 1.000 81.45230 209 ARG C CA 1
ATOM 8591 C C . ARG C 1 198 ? 37.23031 37.84330 28.97943 1.000 89.74002 209 ARG C C 1
ATOM 8592 O O . ARG C 1 198 ? 37.34316 37.90582 27.75355 1.000 100.12683 209 ARG C O 1
ATOM 8600 N N . THR C 1 199 ? 37.97995 37.04013 29.73007 1.000 91.61910 210 THR C N 1
ATOM 8601 C CA . THR C 1 199 ? 38.81099 36.02545 29.09738 1.000 92.80722 210 THR C CA 1
ATOM 8602 C C . THR C 1 199 ? 37.98323 34.85609 28.57179 1.000 94.86369 210 THR C C 1
ATOM 8603 O O . THR C 1 199 ? 38.55322 33.87866 28.07458 1.000 96.32941 210 THR C O 1
ATOM 8607 N N . ASP C 1 200 ? 36.65494 34.94212 28.66450 1.000 93.36067 211 ASP C N 1
ATOM 8608 C CA . ASP C 1 200 ? 35.74748 33.93235 28.13521 1.000 93.88372 211 ASP C CA 1
ATOM 8609 C C . ASP C 1 200 ? 35.35980 34.22207 26.68954 1.000 91.02146 211 ASP C C 1
ATOM 8610 O O . ASP C 1 200 ? 35.48173 33.35051 25.82370 1.000 96.09154 211 ASP C O 1
ATOM 8615 N N . SER C 1 201 ? 34.89409 35.44166 26.41660 1.000 94.03035 212 SER C N 1
ATOM 8616 C CA . SER C 1 201 ? 34.35852 35.81222 25.11410 1.000 95.41279 212 SER C CA 1
ATOM 8617 C C . SER C 1 201 ? 35.43614 36.25102 24.12622 1.000 90.12903 212 SER C C 1
ATOM 8618 O O . SER C 1 201 ? 35.11126 36.86774 23.10445 1.000 78.13062 212 SER C O 1
ATOM 8621 N N . ILE C 1 202 ? 36.70106 35.95626 24.40379 1.000 87.10801 213 ILE C N 1
ATOM 8622 C CA . ILE C 1 202 ? 37.79285 36.23952 23.47811 1.000 79.77038 213 ILE C CA 1
ATOM 8623 C C . ILE C 1 202 ? 37.96478 35.02138 22.57560 1.000 75.61148 213 ILE C C 1
ATOM 8624 O O . ILE C 1 202 ? 38.23046 33.92249 23.08910 1.000 71.41246 213 ILE C O 1
ATOM 8629 N N . PRO C 1 203 ? 37.81158 35.16171 21.25785 1.000 75.45236 214 PRO C N 1
ATOM 8630 C CA . PRO C 1 203 ? 37.97112 34.00639 20.36604 1.000 70.59299 214 PRO C CA 1
ATOM 8631 C C . PRO C 1 203 ? 39.33013 33.34400 20.53733 1.000 67.51528 214 PRO C C 1
ATOM 8632 O O . PRO C 1 203 ? 40.34206 34.00712 20.77562 1.000 64.36358 214 PRO C O 1
ATOM 8636 N N . PHE C 1 204 ? 39.33793 32.01355 20.41278 1.000 63.19255 215 PHE C N 1
ATOM 8637 C CA . PHE C 1 204 ? 40.55290 31.24687 20.66840 1.000 63.92572 215 PHE C CA 1
ATOM 8638 C C . PHE C 1 204 ? 41.67707 31.61181 19.70674 1.000 64.90552 215 PHE C C 1
ATOM 8639 O O . PHE C 1 204 ? 42.85353 31.54223 20.07771 1.000 59.63277 215 PHE C O 1
ATOM 8647 N N . TYR C 1 205 ? 41.34918 32.00268 18.47518 1.000 65.93578 216 TYR C N 1
ATOM 8648 C CA . TYR C 1 205 ? 42.36080 32.25912 17.44657 1.000 76.20989 216 TYR C CA 1
ATOM 8649 C C . TYR C 1 205 ? 42.06327 33.60449 16.79203 1.000 77.74472 216 TYR C C 1
ATOM 8650 O O . TYR C 1 205 ? 41.49416 33.65850 15.69994 1.000 88.37148 216 TYR C O 1
ATOM 8659 N N . GLU C 1 206 ? 42.45987 34.69283 17.45428 1.000 83.07555 217 GLU C N 1
ATOM 8660 C CA . GLU C 1 206 ? 42.31783 36.01671 16.85909 1.000 80.92377 217 GLU C CA 1
ATOM 8661 C C . GLU C 1 206 ? 43.49518 36.24813 15.92569 1.000 88.00452 217 GLU C C 1
ATOM 8662 O O . GLU C 1 206 ? 44.04529 37.35136 15.86018 1.000 85.52300 217 GLU C O 1
ATOM 8668 N N . GLN C 1 207 ? 43.90536 35.19067 15.22337 1.000 93.67767 218 GLN C N 1
ATOM 8669 C CA . GLN C 1 207 ? 45.00535 35.30471 14.27357 1.000 84.88828 218 GLN C CA 1
ATOM 8670 C C . GLN C 1 207 ? 44.58779 36.10886 13.04865 1.000 90.88221 218 GLN C C 1
ATOM 8671 O O . GLN C 1 207 ? 45.40230 36.83526 12.46689 1.000 101.37467 218 GLN C O 1
ATOM 8677 N N . PHE C 1 208 ? 43.32153 36.00614 12.65540 1.000 83.28368 219 PHE C N 1
ATOM 8678 C CA . PHE C 1 208 ? 42.82627 36.70896 11.48167 1.000 78.41146 219 PHE C CA 1
ATOM 8679 C C . PHE C 1 208 ? 42.85495 38.21437 11.70087 1.000 75.27543 219 PHE C C 1
ATOM 8680 O O . PHE C 1 208 ? 41.88705 38.90792 11.39519 1.000 67.71391 219 PHE C O 1
ATOM 8688 N N . ARG C 1 212 ? 38.19772 41.71793 12.02891 1.000 47.01765 223 ARG C N 1
ATOM 8689 C CA . ARG C 1 212 ? 37.87934 43.13789 11.91692 1.000 60.98531 223 ARG C CA 1
ATOM 8690 C C . ARG C 1 212 ? 38.04463 43.86157 13.24627 1.000 60.13091 223 ARG C C 1
ATOM 8691 O O . ARG C 1 212 ? 38.65942 44.92616 13.31117 1.000 62.29762 223 ARG C O 1
ATOM 8699 N N . ARG C 1 213 ? 37.47461 43.28136 14.30539 1.000 64.92545 224 ARG C N 1
ATOM 8700 C CA . ARG C 1 213 ? 37.56150 43.90336 15.62200 1.000 54.00806 224 ARG C CA 1
ATOM 8701 C C . ARG C 1 213 ? 39.00345 43.96274 16.10618 1.000 54.09804 224 ARG C C 1
ATOM 8702 O O . ARG C 1 213 ? 39.40583 44.92722 16.76736 1.000 57.42604 224 ARG C O 1
ATOM 8710 N N . ARG C 1 214 ? 39.79724 42.93892 15.78511 1.000 54.00506 225 ARG C N 1
ATOM 8711 C CA . ARG C 1 214 ? 41.20524 42.94784 16.16588 1.000 56.02217 225 ARG C CA 1
ATOM 8712 C C . ARG C 1 214 ? 41.96572 44.04741 15.43487 1.000 63.01150 225 ARG C C 1
ATOM 8713 O O . ARG C 1 214 ? 42.84543 44.69447 16.01599 1.000 63.44437 225 ARG C O 1
ATOM 8721 N N . ARG C 1 215 ? 41.64082 44.27166 14.15881 1.000 53.66629 226 ARG C N 1
ATOM 8722 C CA . ARG C 1 215 ? 42.30196 45.32756 13.39980 1.000 51.92604 226 ARG C CA 1
ATOM 8723 C C . ARG C 1 215 ? 41.93407 46.70580 13.93370 1.000 51.25751 226 ARG C C 1
ATOM 8724 O O . ARG C 1 215 ? 42.78659 47.59953 13.99997 1.000 51.87825 226 ARG C O 1
ATOM 8732 N N . LEU C 1 216 ? 40.66729 46.89830 14.31144 1.000 50.92328 227 LEU C N 1
ATOM 8733 C CA . LEU C 1 216 ? 40.23729 48.19220 14.83149 1.000 51.66238 227 LEU C CA 1
ATOM 8734 C C . LEU C 1 216 ? 40.92107 48.51038 16.15460 1.000 55.25894 227 LEU C C 1
ATOM 8735 O O . LEU C 1 216 ? 41.24399 49.67239 16.42871 1.000 56.21570 227 LEU C O 1
ATOM 8740 N N . HIS C 1 217 ? 41.15218 47.49194 16.98556 1.000 50.34347 228 HIS C N 1
ATOM 8741 C CA . HIS C 1 217 ? 41.85895 47.70868 18.24298 1.000 56.35198 228 HIS C CA 1
ATOM 8742 C C . HIS C 1 217 ? 43.28202 48.18920 17.99337 1.000 54.75130 228 HIS C C 1
ATOM 8743 O O . HIS C 1 217 ? 43.73617 49.16681 18.60091 1.000 53.80320 228 HIS C O 1
ATOM 8750 N N . ALA C 1 218 ? 44.00293 47.50704 17.09892 1.000 57.28550 229 ALA C N 1
ATOM 8751 C CA . ALA C 1 218 ? 45.37353 47.90338 16.79443 1.000 52.13791 229 ALA C CA 1
ATOM 8752 C C . ALA C 1 218 ? 45.42322 49.30915 16.21194 1.000 52.86845 229 ALA C C 1
ATOM 8753 O O . ALA C 1 218 ? 46.36778 50.06385 16.47080 1.000 54.26211 229 ALA C O 1
ATOM 8755 N N . ALA C 1 219 ? 44.41172 49.68056 15.42451 1.000 47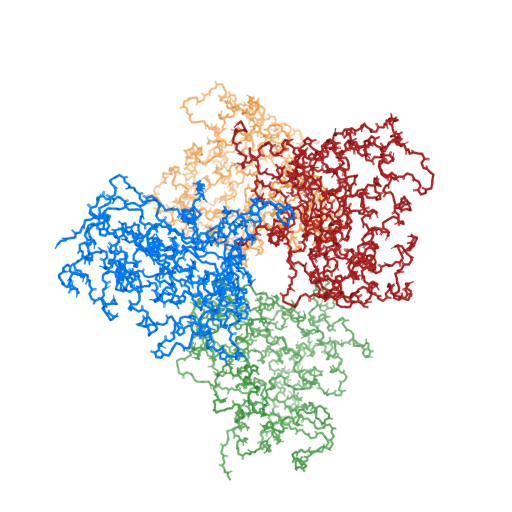.25228 230 ALA C N 1
ATOM 8756 C CA . ALA C 1 219 ? 44.36104 51.03307 14.88262 1.000 55.11622 230 ALA C CA 1
ATOM 8757 C C . ALA C 1 219 ? 44.00263 52.04625 15.96262 1.000 52.41833 230 ALA C C 1
ATOM 8758 O O . ALA C 1 219 ? 44.55989 53.14980 15.99630 1.000 55.56472 230 ALA C O 1
ATOM 8760 N N . ASP C 1 220 ? 43.07761 51.68835 16.85642 1.000 51.82802 231 ASP C N 1
ATOM 8761 C CA . ASP C 1 220 ? 42.67870 52.60845 17.91667 1.000 51.31790 231 ASP C CA 1
ATOM 8762 C C . ASP C 1 220 ? 43.80832 52.83386 18.91416 1.000 51.35240 231 ASP C C 1
ATOM 8763 O O . ASP C 1 220 ? 43.99269 53.95368 19.40435 1.000 50.01350 231 ASP C O 1
ATOM 8768 N N . LYS C 1 221 ? 44.57635 51.78648 19.22668 1.000 51.55173 232 LYS C N 1
ATOM 8769 C CA . LYS C 1 221 ? 45.66657 51.93902 20.18558 1.000 57.35453 232 LYS C CA 1
ATOM 8770 C C . LYS C 1 221 ? 46.72731 52.90068 19.66365 1.000 54.00130 232 LYS C C 1
ATOM 8771 O O . LYS C 1 221 ? 47.22677 53.75115 20.40994 1.000 54.29833 232 LYS C O 1
ATOM 8777 N N . LYS C 1 222 ? 47.07677 52.78924 18.38043 1.000 48.83247 233 LYS C N 1
ATOM 8778 C CA . LYS C 1 222 ? 48.05463 53.70504 17.80255 1.000 50.48663 233 LYS C CA 1
ATOM 8779 C C . LYS C 1 222 ? 47.47992 55.10856 17.65879 1.000 50.11576 233 LYS C C 1
ATOM 8780 O O . LYS C 1 222 ? 48.18133 56.09887 17.89654 1.000 50.91591 233 LYS C O 1
ATOM 8786 N N . PHE C 1 223 ? 46.20567 55.21405 17.27309 1.000 54.20071 234 PHE C N 1
ATOM 8787 C CA . PHE C 1 223 ? 45.57600 56.52527 17.15067 1.000 50.24155 234 PHE C CA 1
ATOM 8788 C C . PHE C 1 223 ? 45.55519 57.25429 18.48805 1.000 53.74377 234 PHE C C 1
ATOM 8789 O O . PHE C 1 223 ? 45.80759 58.46319 18.54895 1.000 51.35870 234 PHE C O 1
ATOM 8797 N N . ILE C 1 224 ? 45.25423 56.53537 19.57148 1.000 57.04364 235 ILE C N 1
ATOM 8798 C CA . ILE C 1 224 ? 45.30635 57.13657 20.90067 1.000 53.62940 235 ILE C CA 1
ATOM 8799 C C . ILE C 1 224 ? 46.73340 57.54437 21.24237 1.000 52.04181 235 ILE C C 1
ATOM 8800 O O . ILE C 1 224 ? 46.97663 58.64267 21.75899 1.000 47.43259 235 ILE C O 1
ATOM 8805 N N . ARG C 1 225 ? 47.70015 56.67154 20.95003 1.000 47.78369 236 ARG C N 1
ATOM 8806 C CA . ARG C 1 225 ? 49.09422 56.98784 21.24082 1.000 49.61605 236 ARG C CA 1
ATOM 8807 C C . ARG C 1 225 ? 49.57616 58.17457 20.41598 1.000 56.26544 236 ARG C C 1
ATOM 8808 O O . ARG C 1 225 ? 50.30826 59.03366 20.92082 1.000 55.60370 236 ARG C O 1
ATOM 8816 N N . ALA C 1 226 ? 49.16840 58.24526 19.14615 1.000 53.86650 237 ALA C N 1
ATOM 8817 C CA . ALA C 1 226 ? 49.59281 59.35276 18.29582 1.000 48.32170 237 ALA C CA 1
ATOM 8818 C C . ALA C 1 226 ? 48.94607 60.66296 18.72684 1.000 58.39801 237 ALA C C 1
ATOM 8819 O O . ALA C 1 226 ? 49.57109 61.72698 18.64409 1.000 59.31468 237 ALA C O 1
ATOM 8821 N N . GLU C 1 227 ? 47.69577 60.60695 19.18939 1.000 55.65151 238 GLU C N 1
ATOM 8822 C CA . GLU C 1 227 ? 47.00333 61.82329 19.60115 1.000 58.33436 238 GLU C CA 1
ATOM 8823 C C . GLU C 1 227 ? 47.61718 62.40357 20.86944 1.000 62.10242 238 GLU C C 1
ATOM 8824 O O . GLU C 1 227 ? 47.86819 63.61163 20.95260 1.000 62.88910 238 GLU C O 1
ATOM 8830 N N . VAL C 1 228 ? 47.87319 61.55525 21.86886 1.000 61.84563 239 VAL C N 1
ATOM 8831 C CA . VAL C 1 228 ? 48.40110 62.05622 23.13370 1.000 58.06832 239 VAL C CA 1
ATOM 8832 C C . VAL C 1 228 ? 49.85737 62.48213 22.98421 1.000 53.62824 239 VAL C C 1
ATOM 8833 O O . VAL C 1 228 ? 50.30656 63.41644 23.65834 1.000 53.65268 239 VAL C O 1
ATOM 8837 N N . ASP C 1 229 ? 50.61465 61.82811 22.09694 1.000 55.41986 240 ASP C N 1
ATOM 8838 C CA . ASP C 1 229 ? 51.99672 62.23856 21.86949 1.000 53.39562 240 ASP C CA 1
ATOM 8839 C C . ASP C 1 229 ? 52.07073 63.59525 21.18349 1.000 54.19466 240 ASP C C 1
ATOM 8840 O O . ASP C 1 229 ? 53.03687 64.33940 21.38560 1.000 52.84673 240 ASP C O 1
ATOM 8845 N N . LYS C 1 230 ? 51.06768 63.93048 20.37090 1.000 53.53066 241 LYS C N 1
ATOM 8846 C CA . LYS C 1 230 ? 51.03595 65.24215 19.73493 1.000 59.04067 241 LYS C CA 1
ATOM 8847 C C . LYS C 1 230 ? 50.74177 66.33787 20.75194 1.000 59.34807 241 LYS C C 1
ATOM 8848 O O . LYS C 1 230 ? 51.32236 67.42748 20.68494 1.000 56.82012 241 LYS C O 1
ATOM 8854 N N . ILE C 1 231 ? 49.84974 66.06359 21.70605 1.000 57.87143 242 ILE C N 1
ATOM 8855 C CA . ILE C 1 231 ? 49.53393 67.04618 22.73911 1.000 57.04556 242 ILE C CA 1
ATOM 8856 C C . ILE C 1 231 ? 50.76477 67.34023 23.58727 1.000 56.05562 242 ILE C C 1
ATOM 8857 O O . ILE C 1 231 ? 51.01240 68.48851 23.97626 1.000 52.67914 242 ILE C O 1
ATOM 8862 N N . ILE C 1 232 ? 51.56375 66.31111 23.87249 1.000 55.44302 243 ILE C N 1
ATOM 8863 C CA . ILE C 1 232 ? 52.76667 66.49931 24.67589 1.000 52.70290 243 ILE C CA 1
ATOM 8864 C C . ILE C 1 232 ? 53.84830 67.20607 23.86859 1.000 57.09390 243 ILE C C 1
ATOM 8865 O O . ILE C 1 232 ? 54.52956 68.10665 24.37320 1.000 63.65663 243 ILE C O 1
ATOM 8870 N N . ASP C 1 233 ? 54.02394 66.81321 22.60410 1.000 59.86020 244 ASP C N 1
ATOM 8871 C CA . ASP C 1 233 ? 55.10478 67.37146 21.79822 1.000 57.26065 244 ASP C CA 1
ATOM 8872 C C . ASP C 1 233 ? 54.88751 68.84928 21.50087 1.000 60.86360 244 ASP C C 1
ATOM 8873 O O . ASP C 1 233 ? 55.85877 69.60984 21.41654 1.000 59.23162 244 ASP C O 1
ATOM 8878 N N . VAL C 1 234 ? 53.63197 69.27304 21.33825 1.000 55.50149 245 VAL C N 1
ATOM 8879 C CA . VAL C 1 234 ? 53.35054 70.68629 21.09991 1.000 50.23892 245 VAL C CA 1
ATOM 8880 C C . VAL C 1 234 ? 53.73025 71.51888 22.31841 1.000 60.13851 245 VAL C C 1
ATOM 8881 O O . VAL C 1 234 ? 54.35650 72.57935 22.19467 1.000 63.94771 245 VAL C O 1
ATOM 8885 N N . ARG C 1 235 ? 53.36619 71.04964 23.51503 1.000 56.82762 246 ARG C N 1
ATOM 8886 C CA . ARG C 1 235 ? 53.67517 71.79670 24.73023 1.000 59.44924 246 ARG C CA 1
ATOM 8887 C C . ARG C 1 235 ? 55.17342 71.84549 24.99563 1.000 57.24348 246 ARG C C 1
ATOM 8888 O O . ARG C 1 235 ? 55.68103 72.85383 25.49944 1.000 58.69728 246 ARG C O 1
ATOM 8896 N N . ARG C 1 236 ? 55.89452 70.77418 24.66220 1.000 58.74203 247 ARG C N 1
ATOM 8897 C CA . ARG C 1 236 ? 57.33571 70.75395 24.88817 1.000 57.17787 247 ARG C CA 1
ATOM 8898 C C . ARG C 1 236 ? 58.05609 71.71518 23.95069 1.000 60.97617 247 ARG C C 1
ATOM 8899 O O . ARG C 1 236 ? 59.01438 72.38291 24.35555 1.000 57.38334 247 ARG C O 1
ATOM 8907 N N . ILE C 1 237 ? 57.60663 71.80323 22.69625 1.000 57.61457 248 ILE C N 1
ATOM 8908 C CA . ILE C 1 237 ? 58.20623 72.74569 21.75696 1.000 58.39615 248 ILE C CA 1
ATOM 8909 C C . ILE C 1 237 ? 57.77993 74.17260 22.08120 1.000 60.61721 248 ILE C C 1
ATOM 8910 O O . ILE C 1 237 ? 58.56010 75.11717 21.90789 1.000 57.67902 248 ILE C O 1
ATOM 8915 N N . ASN C 1 238 ? 56.54877 74.35804 22.56625 1.000 64.76504 249 ASN C N 1
ATOM 8916 C CA . ASN C 1 238 ? 55.99870 75.67461 22.88639 1.000 62.89519 249 ASN C CA 1
ATOM 8917 C C . ASN C 1 238 ? 55.59250 75.69337 24.35621 1.000 62.95755 249 ASN C C 1
ATOM 8918 O O . ASN C 1 238 ? 54.40443 75.54830 24.68189 1.000 67.81582 249 ASN C O 1
ATOM 8923 N N . PRO C 1 239 ? 56.54524 75.86828 25.26979 1.000 64.36438 250 PRO C N 1
ATOM 8924 C CA . PRO C 1 239 ? 56.19950 75.92099 26.69443 1.000 67.80597 250 PRO C CA 1
ATOM 8925 C C . PRO C 1 239 ? 55.36285 77.14859 27.02275 1.000 74.83363 250 PRO C C 1
ATOM 8926 O O . PRO C 1 239 ? 55.36662 78.15312 26.30799 1.000 77.36469 250 PRO C O 1
ATOM 8930 N N . ARG C 1 240 ? 54.63123 77.05121 28.13474 1.000 75.94006 251 ARG C N 1
ATOM 8931 C CA . ARG C 1 240 ? 53.78735 78.15012 28.60602 1.000 79.23108 251 ARG C CA 1
ATOM 8932 C C . ARG C 1 240 ? 54.58128 78.96825 29.62138 1.000 85.82237 251 ARG C C 1
ATOM 8933 O O . ARG C 1 240 ? 54.45129 78.81801 30.83838 1.000 82.33058 251 ARG C O 1
ATOM 8941 N N . VAL C 1 241 ? 55.42363 79.85300 29.09573 1.000 87.41409 252 VAL C N 1
ATOM 8942 C CA . VAL C 1 241 ? 56.25549 80.71823 29.92450 1.000 88.65868 252 VAL C CA 1
ATOM 8943 C C . VAL C 1 241 ? 55.41154 81.86325 30.46646 1.000 87.61275 252 VAL C C 1
ATOM 8944 O O . VAL C 1 241 ? 54.58412 82.44130 29.75077 1.000 87.09158 252 VAL C O 1
ATOM 8948 N N . GLY C 1 242 ? 55.61204 82.18958 31.74432 1.000 80.44556 253 GLY C N 1
ATOM 8949 C CA . GLY C 1 242 ? 54.89253 83.26893 32.38225 1.000 79.12510 253 GLY C CA 1
ATOM 8950 C C . GLY C 1 242 ? 53.52880 82.90418 32.92114 1.000 85.13689 253 GLY C C 1
ATOM 8951 O O . GLY C 1 242 ? 52.91856 83.72509 33.61773 1.000 87.83393 253 GLY C O 1
ATOM 8952 N N . GLN C 1 243 ? 53.02633 81.71002 32.62551 1.000 84.02827 254 GLN C N 1
ATOM 8953 C CA . GLN C 1 243 ? 51.73920 81.25398 33.12171 1.000 80.15608 254 GLN C CA 1
ATOM 8954 C C . GLN C 1 243 ? 51.94210 80.19692 34.19907 1.000 76.93382 254 GLN C C 1
ATOM 8955 O O . GLN C 1 243 ? 52.96810 79.51085 34.23543 1.000 81.86757 254 GLN C O 1
ATOM 8961 N N . SER C 1 244 ? 50.95733 80.07794 35.07946 1.000 76.79387 255 SER C N 1
ATOM 8962 C CA . SER C 1 244 ? 51.02696 79.08313 36.14174 1.000 77.14325 255 SER C CA 1
ATOM 8963 C C . SER C 1 244 ? 50.95021 77.68345 35.54052 1.000 72.25082 255 SER C C 1
ATOM 8964 O O . SER C 1 244 ? 50.07485 77.41817 34.70841 1.000 74.69409 255 SER C O 1
ATOM 8967 N N . PRO C 1 245 ? 51.83773 76.76918 35.92752 1.000 73.27837 256 PRO C N 1
ATOM 8968 C CA . PRO C 1 245 ? 51.90191 75.46995 35.24589 1.000 71.39083 256 PRO C CA 1
ATOM 8969 C C . PRO C 1 245 ? 50.71657 74.58023 35.59004 1.000 66.25026 256 PRO C C 1
ATOM 8970 O O . PRO C 1 245 ? 50.26930 74.52569 36.73837 1.000 69.40757 256 PRO C O 1
ATOM 8974 N N . ASP C 1 246 ? 50.21112 73.87558 34.57705 1.000 62.78401 257 ASP C N 1
ATOM 8975 C CA . ASP C 1 246 ? 49.16419 72.88505 34.76797 1.000 60.14972 257 ASP C CA 1
ATOM 8976 C C . ASP C 1 246 ? 49.79570 71.50982 34.97689 1.000 56.63759 257 ASP C C 1
ATOM 8977 O O . ASP C 1 246 ? 51.00241 71.38266 35.20655 1.000 61.62823 257 ASP C O 1
ATOM 8982 N N . MET C 1 247 ? 48.97476 70.46192 34.88588 1.000 56.56143 258 MET C N 1
ATOM 8983 C CA . MET C 1 247 ? 49.48352 69.11040 35.09584 1.000 58.28468 258 MET C CA 1
ATOM 8984 C C . MET C 1 247 ? 50.48967 68.72403 34.01917 1.000 53.17434 258 MET C C 1
ATOM 8985 O O . MET C 1 247 ? 51.51972 68.10670 34.31482 1.000 52.76076 258 MET C O 1
ATOM 8990 N N . LEU C 1 248 ? 50.20994 69.08250 32.76333 1.000 58.47800 259 LEU C N 1
ATOM 8991 C CA . LEU C 1 248 ? 51.10990 68.72586 31.67118 1.000 49.25065 259 LEU C CA 1
ATOM 8992 C C . LEU C 1 248 ? 52.43027 69.47848 31.77210 1.000 49.68184 259 LEU C C 1
ATOM 8993 O O . LEU C 1 248 ? 53.49217 68.92180 31.46958 1.000 50.24453 259 LEU C O 1
ATOM 8998 N N . ASP C 1 249 ? 52.38582 70.74499 32.19242 1.000 55.17715 260 ASP C N 1
ATOM 8999 C CA . ASP C 1 249 ? 53.62140 71.49220 32.40674 1.000 53.39194 260 ASP C CA 1
ATOM 9000 C C . ASP C 1 249 ? 54.46983 70.84747 33.49565 1.000 56.86300 260 ASP C C 1
ATOM 9001 O O . ASP C 1 249 ? 55.69411 70.74468 33.35902 1.000 62.81550 260 ASP C O 1
ATOM 9006 N N . ILE C 1 250 ? 53.83372 70.39907 34.58191 1.000 55.17275 261 ILE C N 1
ATOM 9007 C CA . ILE C 1 250 ? 54.57527 69.81895 35.69930 1.000 54.88868 261 ILE C CA 1
ATOM 9008 C C . ILE C 1 250 ? 55.26833 68.53091 35.27328 1.000 48.98721 261 ILE C C 1
ATOM 9009 O O . ILE C 1 250 ? 56.44302 68.30665 35.58862 1.000 47.65763 261 ILE C O 1
ATOM 9014 N N . MET C 1 251 ? 54.55841 67.66631 34.54628 1.000 50.20290 262 MET C N 1
ATOM 9015 C CA . MET C 1 251 ? 55.15845 66.41717 34.09175 1.000 54.64378 262 MET C CA 1
ATOM 9016 C C . MET C 1 251 ? 56.27332 66.64140 33.07821 1.000 56.79457 262 MET C C 1
ATOM 9017 O O . MET C 1 251 ? 57.11982 65.75919 32.90419 1.000 57.80734 262 MET C O 1
ATOM 9022 N N . LEU C 1 252 ? 56.29860 67.79607 32.41330 1.000 53.83946 263 LEU C N 1
ATOM 9023 C CA . LEU C 1 252 ? 57.32930 68.08387 31.42650 1.000 58.34129 263 LEU C CA 1
ATOM 9024 C C . LEU C 1 252 ? 58.54262 68.79670 32.00890 1.000 59.20259 263 LEU C C 1
ATOM 9025 O O . LEU C 1 252 ? 59.62701 68.71719 31.42105 1.000 53.66717 263 LEU C O 1
ATOM 9030 N N . THR C 1 253 ? 58.39554 69.48510 33.13881 1.000 55.54939 264 THR C N 1
ATOM 9031 C CA . THR C 1 253 ? 59.48642 70.25745 33.72510 1.000 58.89386 264 THR C CA 1
ATOM 9032 C C . THR C 1 253 ? 60.01166 69.68530 35.03242 1.000 56.09209 264 THR C C 1
ATOM 9033 O O . THR C 1 253 ? 61.21863 69.73960 35.27935 1.000 60.80351 264 THR C O 1
ATOM 9037 N N . ALA C 1 254 ? 59.14361 69.13991 35.87973 1.000 57.63614 265 ALA C N 1
ATOM 9038 C CA . ALA C 1 254 ? 59.57422 68.67534 37.19038 1.000 56.50529 265 ALA C CA 1
ATOM 9039 C C . ALA C 1 254 ? 60.34789 67.36638 37.08017 1.000 61.10950 265 ALA C C 1
ATOM 9040 O O . ALA C 1 254 ? 60.08420 66.52966 36.21183 1.000 61.53249 265 ALA C O 1
ATOM 9042 N N . ALA C 1 255 ? 61.31222 67.19569 37.98124 1.000 57.22460 266 ALA C N 1
ATOM 9043 C CA . ALA C 1 255 ? 62.15105 66.00970 38.02771 1.000 53.51475 266 ALA C CA 1
ATOM 9044 C C . ALA C 1 255 ? 61.93932 65.26984 39.34153 1.000 51.97128 266 ALA C C 1
ATOM 9045 O O . ALA C 1 255 ? 61.70800 65.88087 40.38959 1.000 59.63160 266 ALA C O 1
ATOM 9047 N N . ASP C 1 256 ? 62.02077 63.94906 39.27320 1.000 47.42728 267 ASP C N 1
ATOM 9048 C CA . ASP C 1 256 ? 61.87699 63.11426 40.46012 1.000 52.81719 267 ASP C CA 1
ATOM 9049 C C . ASP C 1 256 ? 63.03278 63.36348 41.42056 1.000 55.75980 267 ASP C C 1
ATOM 9050 O O . ASP C 1 256 ? 64.19608 63.23506 41.02018 1.000 56.74133 267 ASP C O 1
ATOM 9055 N N . PRO C 1 257 ? 62.76922 63.71540 42.68111 1.000 56.75036 268 PRO C N 1
ATOM 9056 C CA . PRO C 1 257 ? 63.87917 63.99686 43.60889 1.000 51.10904 268 PRO C CA 1
ATOM 9057 C C . PRO C 1 257 ? 64.76459 62.79416 43.88672 1.000 51.20646 268 PRO C C 1
ATOM 9058 O O . PRO C 1 257 ? 65.94925 62.96801 44.19918 1.000 51.41757 268 PRO C O 1
ATOM 9062 N N . VAL C 1 258 ? 64.23132 61.57871 43.77932 1.000 52.66402 269 VAL C N 1
ATOM 9063 C CA . VAL C 1 258 ? 64.99932 60.38644 44.12930 1.000 45.04765 269 VAL C CA 1
ATOM 9064 C C . VAL C 1 258 ? 66.01683 60.05633 43.04353 1.000 54.35803 269 VAL C C 1
ATOM 9065 O O . VAL C 1 258 ? 67.21919 59.94208 43.30896 1.000 57.86529 269 VAL C O 1
ATOM 9069 N N . THR C 1 259 ? 65.55153 59.90022 41.80380 1.000 52.84378 270 THR C N 1
ATOM 9070 C CA . THR C 1 259 ? 66.41157 59.46360 40.71253 1.000 52.28046 270 THR C CA 1
ATOM 9071 C C . THR C 1 259 ? 66.94311 60.60535 39.85887 1.000 53.69399 270 THR C C 1
ATOM 9072 O O . THR C 1 259 ? 67.93829 60.41400 39.15213 1.000 54.37673 270 THR C O 1
ATOM 9076 N N . GLY C 1 260 ? 66.31331 61.77835 39.90407 1.000 57.67710 271 GLY C N 1
ATOM 9077 C CA . GLY C 1 260 ? 66.65709 62.86345 39.01149 1.000 53.63562 271 GLY C CA 1
ATOM 9078 C C . GLY C 1 260 ? 66.03718 62.77324 37.63599 1.000 57.94621 271 GLY C C 1
ATOM 9079 O O . GLY C 1 260 ? 66.16124 63.72525 36.85426 1.000 60.38877 271 GLY C O 1
ATOM 9080 N N . ASP C 1 261 ? 65.37327 61.66784 37.31274 1.000 58.34601 272 ASP C N 1
ATOM 9081 C CA . ASP C 1 261 ? 64.76177 61.49944 36.00725 1.000 50.85468 272 ASP C CA 1
ATOM 9082 C C . ASP C 1 261 ? 63.44657 62.26408 35.92086 1.000 56.52190 272 ASP C C 1
ATOM 9083 O O . ASP C 1 261 ? 62.78117 62.53801 36.92396 1.000 54.39507 272 ASP C O 1
ATOM 9088 N N . LYS C 1 262 ? 63.07779 62.60487 34.69471 1.000 46.32226 273 LYS C N 1
ATOM 9089 C CA . LYS C 1 262 ? 61.75330 63.11060 34.38457 1.000 40.89575 273 LYS C CA 1
ATOM 9090 C C . LYS C 1 262 ? 60.91721 61.97940 33.80147 1.000 39.43410 273 LYS C C 1
ATOM 9091 O O . LYS C 1 262 ? 61.44588 60.99481 33.27963 1.000 48.51970 273 LYS C O 1
ATOM 9097 N N . LEU C 1 263 ? 59.59987 62.11182 33.92637 1.000 42.26830 274 LEU C N 1
ATOM 9098 C CA . LEU C 1 263 ? 58.70401 61.14648 33.30507 1.000 49.52684 274 LEU C CA 1
ATOM 9099 C C . LEU C 1 263 ? 58.92926 61.14186 31.79923 1.000 39.58113 274 LEU C C 1
ATOM 9100 O O . LEU C 1 263 ? 59.01699 62.20189 31.17310 1.000 48.95142 274 LEU C O 1
ATOM 9105 N N . ASP C 1 264 ? 59.04662 59.95033 31.21772 1.000 41.09583 275 ASP C N 1
ATOM 9106 C CA . ASP C 1 264 ? 59.30772 59.86776 29.78875 1.000 53.99557 275 ASP C CA 1
ATOM 9107 C C . ASP C 1 264 ? 58.02716 60.15535 29.00649 1.000 52.86286 275 ASP C C 1
ATOM 9108 O O . ASP C 1 264 ? 56.94100 60.31549 29.57190 1.000 52.12401 275 ASP C O 1
ATOM 9113 N N . ASN C 1 265 ? 58.15693 60.22245 27.68074 1.000 56.94233 276 ASN C N 1
ATOM 9114 C CA . ASN C 1 265 ? 57.00558 60.54894 26.84742 1.000 43.32901 276 ASN C CA 1
ATOM 9115 C C . ASN C 1 265 ? 55.92196 59.48401 26.94478 1.000 51.03195 276 ASN C C 1
ATOM 9116 O O . ASN C 1 265 ? 54.72965 59.80464 26.87247 1.000 57.43413 276 ASN C O 1
ATOM 9121 N N . ASN C 1 266 ? 56.31150 58.21887 27.12287 1.000 56.18543 277 ASN C N 1
ATOM 9122 C CA . ASN C 1 266 ? 55.32577 57.14498 27.19738 1.000 43.38822 277 ASN C CA 1
ATOM 9123 C C . ASN C 1 266 ? 54.47649 57.25334 28.45766 1.000 57.16731 277 ASN C C 1
ATOM 9124 O O . ASN C 1 266 ? 53.25631 57.05646 28.40754 1.000 57.89857 277 ASN C O 1
ATOM 9129 N N . ASN C 1 267 ? 55.09869 57.56597 29.59761 1.000 48.37994 278 ASN C N 1
ATOM 9130 C CA . ASN C 1 267 ? 54.35309 57.57657 30.85088 1.000 52.25403 278 ASN C CA 1
ATOM 9131 C C . ASN C 1 267 ? 53.47226 58.81240 30.97515 1.000 50.37566 278 ASN C C 1
ATOM 9132 O O . ASN C 1 267 ? 52.37179 58.73329 31.53191 1.000 59.64048 278 ASN C O 1
ATOM 9137 N N . ILE C 1 268 ? 53.93761 59.96006 30.47485 1.000 48.80472 279 ILE C N 1
ATOM 9138 C CA . ILE C 1 268 ? 53.09858 61.15620 30.46897 1.000 47.63992 279 ILE C CA 1
ATOM 9139 C C . ILE C 1 268 ? 51.81558 60.89688 29.68959 1.000 53.47867 279 ILE C C 1
ATOM 9140 O O . ILE C 1 268 ? 50.73068 61.34174 30.08340 1.000 48.42768 279 ILE C O 1
ATOM 9145 N N . GLY C 1 269 ? 51.91663 60.16471 28.57685 1.000 51.03621 280 GLY C N 1
ATOM 9146 C CA . GLY C 1 269 ? 50.72353 59.78885 27.83969 1.000 49.07978 280 GLY C CA 1
ATOM 9147 C C . GLY C 1 269 ? 49.80487 58.87715 28.62733 1.000 50.86087 280 GLY C C 1
ATOM 9148 O O . GLY C 1 269 ? 48.58282 58.92946 28.46543 1.000 55.80663 280 GLY C O 1
ATOM 9149 N N . ASN C 1 270 ? 50.37412 58.03119 29.48802 1.000 50.01177 281 ASN C N 1
ATOM 9150 C CA . ASN C 1 270 ? 49.55115 57.19706 30.35619 1.000 51.42410 281 ASN C CA 1
ATOM 9151 C C . ASN C 1 270 ? 48.82712 58.03610 31.40146 1.000 55.23852 281 ASN C C 1
ATOM 9152 O O . ASN C 1 270 ? 47.65814 57.77850 31.71129 1.000 50.81050 281 ASN C O 1
ATOM 9157 N N . GLN C 1 271 ? 49.50592 59.04238 31.95833 1.000 53.86279 282 GLN C N 1
ATOM 9158 C CA . GLN C 1 271 ? 48.87143 59.89406 32.95870 1.000 50.33297 282 GLN C CA 1
ATOM 9159 C C . GLN C 1 271 ? 47.75717 60.73089 32.34345 1.000 53.70112 282 GLN C C 1
ATOM 9160 O O . GLN C 1 271 ? 46.73303 60.98069 32.98957 1.000 58.96688 282 GLN C O 1
ATOM 9166 N N . ILE C 1 272 ? 47.93707 61.17360 31.09690 1.000 54.00886 283 ILE C N 1
ATOM 9167 C CA . ILE C 1 272 ? 46.87521 61.90471 30.41298 1.000 55.33769 283 ILE C CA 1
ATOM 9168 C C . ILE C 1 272 ? 45.67409 60.99722 30.17770 1.000 59.52478 283 ILE C C 1
ATOM 9169 O O . ILE C 1 272 ? 44.52075 61.42004 30.32245 1.000 61.54598 283 ILE C O 1
ATOM 9174 N N . LEU C 1 273 ? 45.92233 59.73370 29.82427 1.000 55.55004 284 LEU C N 1
ATOM 9175 C CA . LEU C 1 273 ? 44.82741 58.77959 29.68143 1.000 54.08504 284 LEU C CA 1
ATOM 9176 C C . LEU C 1 273 ? 44.22195 58.42419 31.03411 1.000 60.29438 284 LEU C C 1
ATOM 9177 O O . LEU C 1 273 ? 43.00771 58.21586 31.14147 1.000 61.80955 284 LEU C O 1
ATOM 9182 N N . THR C 1 274 ? 45.05137 58.34550 32.07676 1.000 62.09979 285 THR C N 1
ATOM 9183 C CA . THR C 1 274 ? 44.54136 58.02377 33.40560 1.000 60.32618 285 THR C CA 1
ATOM 9184 C C . THR C 1 274 ? 43.58895 59.10442 33.90220 1.000 61.97245 285 THR C C 1
ATOM 9185 O O . THR C 1 274 ? 42.50046 58.80542 34.40671 1.000 58.65146 285 THR C O 1
ATOM 9189 N N . PHE C 1 275 ? 43.97677 60.37337 33.74961 1.000 62.75511 286 PHE C N 1
ATOM 9190 C CA . PHE C 1 275 ? 43.14635 61.46671 34.24546 1.000 59.94344 286 PHE C CA 1
ATOM 9191 C C . PHE C 1 275 ? 41.82781 61.56767 33.49061 1.000 62.17798 286 PHE C C 1
ATOM 9192 O O . PHE C 1 275 ? 40.82250 62.00751 34.06002 1.000 61.59970 286 PHE C O 1
ATOM 9200 N N . LEU C 1 276 ? 41.80757 61.16854 32.21776 1.000 59.90398 287 LEU C N 1
ATOM 9201 C CA . LEU C 1 276 ? 40.58918 61.30672 31.42915 1.000 59.95469 287 LEU C CA 1
ATOM 9202 C C . LEU C 1 276 ? 39.53339 60.28256 31.82371 1.000 65.14289 287 LEU C C 1
ATOM 9203 O O . LEU C 1 276 ? 38.33487 60.56989 31.73178 1.000 69.44549 287 LEU C O 1
ATOM 9208 N N . VAL C 1 277 ? 39.94228 59.09594 32.26206 1.000 61.29902 288 VAL C N 1
ATOM 9209 C CA . VAL C 1 277 ? 38.99965 58.03847 32.60059 1.000 64.96136 288 VAL C CA 1
ATOM 9210 C C . VAL C 1 277 ? 38.79050 57.92361 34.10725 1.000 65.97976 288 VAL C C 1
ATOM 9211 O O . VAL C 1 277 ? 37.65559 57.78434 34.56413 1.000 70.83654 288 VAL C O 1
ATOM 9215 N N . ALA C 1 278 ? 39.86150 58.00215 34.89998 1.000 57.03351 289 ALA C N 1
ATOM 9216 C CA . ALA C 1 278 ? 39.73998 57.84583 36.34357 1.000 61.55718 289 ALA C CA 1
ATOM 9217 C C . ALA C 1 278 ? 39.23523 59.10236 37.03621 1.000 65.35567 289 ALA C C 1
ATOM 9218 O O . ALA C 1 278 ? 38.88890 59.03915 38.22078 1.000 67.55704 289 ALA C O 1
ATOM 9220 N N . GLY C 1 279 ? 39.18109 60.23107 36.33598 1.000 64.44369 290 GLY C N 1
ATOM 9221 C CA . GLY C 1 279 ? 38.72327 61.46275 36.94231 1.000 58.59786 290 GLY C CA 1
ATOM 9222 C C . GLY C 1 279 ? 37.38775 61.93985 36.41422 1.000 63.53906 290 GLY C C 1
ATOM 9223 O O . GLY C 1 279 ? 36.51962 62.35543 37.18721 1.000 71.80242 290 GLY C O 1
ATOM 9224 N N . SER C 1 280 ? 37.21035 61.88496 35.09369 1.000 61.75299 291 SER C N 1
ATOM 9225 C CA . SER C 1 280 ? 36.00008 62.43118 34.49063 1.000 65.03416 291 SER C CA 1
ATOM 9226 C C . SER C 1 280 ? 34.78271 61.57725 34.82100 1.000 65.90797 291 SER C C 1
ATOM 9227 O O . SER C 1 280 ? 33.73788 62.10148 35.22182 1.000 66.99102 291 SER C O 1
ATOM 9230 N N . GLU C 1 281 ? 34.90052 60.25600 34.66485 1.000 56.81434 292 GLU C N 1
ATOM 9231 C CA . GLU C 1 281 ? 33.73876 59.38750 34.82761 1.000 58.63937 292 GLU C CA 1
ATOM 9232 C C . GLU C 1 281 ? 33.24671 59.37300 36.27005 1.000 67.25796 292 GLU C C 1
ATOM 9233 O O . GLU C 1 281 ? 32.03759 59.45260 36.51792 1.000 71.22138 292 GLU C O 1
ATOM 9239 N N . THR C 1 282 ? 34.16487 59.27522 37.23409 1.000 63.53230 293 THR C N 1
ATOM 9240 C CA . THR C 1 282 ? 33.76338 59.21970 38.63669 1.000 63.63512 293 THR C CA 1
ATOM 9241 C C . THR C 1 282 ? 33.11314 60.52575 39.07840 1.000 65.66533 293 THR C C 1
ATOM 9242 O O . THR C 1 282 ? 32.05116 60.51809 39.71198 1.000 68.18318 293 THR C O 1
ATOM 9246 N N . SER C 1 283 ? 33.73551 61.66049 38.75153 1.000 68.02021 294 SER C N 1
ATOM 9247 C CA . SER C 1 283 ? 33.21062 62.95273 39.17632 1.000 70.40261 294 SER C CA 1
ATOM 9248 C C . SER C 1 283 ? 31.98088 63.37948 38.38502 1.000 70.03446 294 SER C C 1
ATOM 9249 O O . SER C 1 283 ? 31.26649 64.28781 38.82199 1.000 71.41423 294 SER C O 1
ATOM 9252 N N . ALA C 1 284 ? 31.71833 62.75324 37.23595 1.000 65.96250 295 ALA C N 1
ATOM 9253 C CA . ALA C 1 284 ? 30.50299 63.06133 36.49028 1.000 66.54552 295 ALA C CA 1
ATOM 9254 C C . ALA C 1 284 ? 29.30207 62.30989 37.04643 1.000 69.91107 295 ALA C C 1
ATOM 9255 O O . ALA C 1 284 ? 28.21167 62.87930 37.16866 1.000 68.41356 295 ALA C O 1
ATOM 9257 N N . ASN C 1 285 ? 29.48110 61.02913 37.37638 1.000 69.99452 296 ASN C N 1
ATOM 9258 C CA . ASN C 1 285 ? 28.38426 60.25629 37.94459 1.000 67.56271 296 ASN C CA 1
ATOM 9259 C C . ASN C 1 285 ? 28.05428 60.71207 39.35903 1.000 69.40715 296 ASN C C 1
ATOM 9260 O O . ASN C 1 285 ? 26.88301 60.69577 39.75354 1.000 75.22240 296 ASN C O 1
ATOM 9265 N N . ALA C 1 286 ? 29.06356 61.12359 40.13178 1.000 62.79184 297 ALA C N 1
ATOM 9266 C CA . ALA C 1 286 ? 28.79797 61.67380 41.45730 1.000 69.75978 297 ALA C CA 1
ATOM 9267 C C . ALA C 1 286 ? 27.97315 62.95120 41.36325 1.000 70.51844 297 ALA C C 1
ATOM 9268 O O . ALA C 1 286 ? 27.11482 63.21086 42.21471 1.000 71.70157 297 ALA C O 1
ATOM 9270 N N . ILE C 1 287 ? 28.22243 63.76378 40.33495 1.000 68.30913 298 ILE C N 1
ATOM 9271 C CA . ILE C 1 287 ? 27.36372 64.91362 40.07364 1.000 64.90829 298 ILE C CA 1
ATOM 9272 C C . ILE C 1 287 ? 25.98617 64.45096 39.61722 1.000 73.46170 298 ILE C C 1
ATOM 9273 O O . ILE C 1 287 ? 24.96057 65.00667 40.02940 1.000 78.90903 298 ILE C O 1
ATOM 9278 N N . ALA C 1 288 ? 25.93984 63.41910 38.76952 1.000 69.32372 299 ALA C N 1
ATOM 9279 C CA . ALA C 1 288 ? 24.66016 62.89804 38.29987 1.000 65.30855 299 ALA C CA 1
ATOM 9280 C C . ALA C 1 288 ? 23.83241 62.34235 39.45172 1.000 72.76703 299 ALA C C 1
ATOM 9281 O O . ALA C 1 288 ? 22.60944 62.52190 39.48939 1.000 74.21010 299 ALA C O 1
ATOM 9283 N N . PHE C 1 289 ? 24.48041 61.66046 40.40038 1.000 75.74778 300 PHE C N 1
ATOM 9284 C CA . PHE C 1 289 ? 23.76418 61.17198 41.57456 1.000 71.80511 300 PHE C CA 1
ATOM 9285 C C . PHE C 1 289 ? 23.25658 62.32549 42.42881 1.000 78.64043 300 PHE C C 1
ATOM 9286 O O . PHE C 1 289 ? 22.12594 62.28510 42.92794 1.000 82.70734 300 PHE C O 1
ATOM 9294 N N . ALA C 1 290 ? 24.07773 63.36224 42.60859 1.000 78.34935 301 ALA C N 1
ATOM 9295 C CA . ALA C 1 290 ? 23.64974 64.51199 43.39735 1.000 80.03780 301 ALA C CA 1
ATOM 9296 C C . ALA C 1 290 ? 22.51393 65.25959 42.71089 1.000 78.73688 301 ALA C C 1
ATOM 9297 O O . ALA C 1 290 ? 21.58195 65.72764 43.37448 1.000 80.30978 301 ALA C O 1
ATOM 9299 N N . LEU C 1 291 ? 22.57104 65.37692 41.38179 1.000 80.13870 302 LEU C N 1
ATOM 9300 C CA . LEU C 1 291 ? 21.50899 66.06431 40.65519 1.000 78.42613 302 LEU C CA 1
ATOM 9301 C C . LEU C 1 291 ? 20.18212 65.32610 40.76570 1.000 83.87170 302 LEU C C 1
ATOM 9302 O O . LEU C 1 291 ? 19.12110 65.96001 40.78420 1.000 88.64961 302 LEU C O 1
ATOM 9307 N N . HIS C 1 292 ? 20.21564 63.99351 40.83749 1.000 83.84798 303 HIS C N 1
ATOM 9308 C CA . HIS C 1 292 ? 18.97790 63.24138 41.01216 1.000 84.36462 303 HIS C CA 1
ATOM 9309 C C . HIS C 1 292 ? 18.43507 63.39452 42.42666 1.000 86.45355 303 HIS C C 1
ATOM 9310 O O . HIS C 1 292 ? 17.22347 63.55061 42.61983 1.000 91.72916 303 HIS C O 1
ATOM 9317 N N . PHE C 1 293 ? 19.31452 63.34931 43.42899 1.000 80.08173 304 PHE C N 1
ATOM 9318 C CA . PHE C 1 293 ? 18.87536 63.51817 44.80784 1.000 83.95725 304 PHE C CA 1
ATOM 9319 C C . PHE C 1 293 ? 18.44628 64.94807 45.10569 1.000 90.04637 304 PHE C C 1
ATOM 9320 O O . PHE C 1 293 ? 17.74770 65.17680 46.09812 1.000 93.91741 304 PHE C O 1
ATOM 9328 N N . LEU C 1 294 ? 18.84765 65.91079 44.27624 1.000 86.32954 305 LEU C N 1
ATOM 9329 C CA . LEU C 1 294 ? 18.32649 67.26756 44.37771 1.000 86.87873 305 LEU C CA 1
ATOM 9330 C C . LEU C 1 294 ? 17.05367 67.45593 43.56640 1.000 87.18384 305 LEU C C 1
ATOM 9331 O O . LEU C 1 294 ? 16.24627 68.33573 43.88649 1.000 91.61488 305 LEU C O 1
ATOM 9336 N N . ALA C 1 295 ? 16.85752 66.64409 42.52514 1.000 86.81421 306 ALA C N 1
ATOM 9337 C CA . ALA C 1 295 ? 15.63940 66.73695 41.72834 1.000 85.79270 306 ALA C CA 1
ATOM 9338 C C . ALA C 1 295 ? 14.44042 66.18352 42.48481 1.000 94.72624 306 ALA C C 1
ATOM 9339 O O . ALA C 1 295 ? 13.32961 66.71598 42.37615 1.000 99.38854 306 ALA C O 1
ATOM 9341 N N . THR C 1 296 ? 14.64570 65.11732 43.25629 1.000 92.75554 307 THR C N 1
ATOM 9342 C CA . THR C 1 296 ? 13.55718 64.45517 43.96647 1.000 91.00832 307 THR C CA 1
ATOM 9343 C C . THR C 1 296 ? 13.34126 65.05610 45.35366 1.000 94.16405 307 THR C C 1
ATOM 9344 O O . THR C 1 296 ? 12.25731 65.56750 45.65228 1.000 96.85132 307 THR C O 1
ATOM 9348 N N . THR C 1 297 ? 14.35843 65.00029 46.20231 1.000 92.57107 308 THR C N 1
ATOM 9349 C CA . THR C 1 297 ? 14.26092 65.51793 47.56321 1.000 92.18070 308 THR C CA 1
ATOM 9350 C C . THR C 1 297 ? 14.09819 67.03249 47.53696 1.000 98.35669 308 THR C C 1
ATOM 9351 O O . THR C 1 297 ? 15.03176 67.73523 47.12595 1.000 95.62173 308 THR C O 1
ATOM 9355 N N . PRO C 1 298 ? 12.95317 67.57825 47.96021 1.000 105.18755 309 PRO C N 1
ATOM 9356 C CA . PRO C 1 298 ? 12.71719 69.01966 47.80308 1.000 103.64949 309 PRO C CA 1
ATOM 9357 C C . PRO C 1 298 ? 13.30814 69.85948 48.92579 1.000 100.25018 309 PRO C C 1
ATOM 9358 O O . PRO C 1 298 ? 13.78718 70.97192 48.68213 1.000 100.66059 309 PRO C O 1
ATOM 9362 N N . ASP C 1 299 ? 13.27517 69.34480 50.15796 1.000 91.06545 310 ASP C N 1
ATOM 9363 C CA . ASP C 1 299 ? 13.76736 70.12025 51.29326 1.000 95.13231 310 ASP C CA 1
ATOM 9364 C C . ASP C 1 299 ? 15.26412 70.38358 51.18119 1.000 94.46692 310 ASP C C 1
ATOM 9365 O O . ASP C 1 299 ? 15.73154 71.48824 51.48262 1.000 87.00620 310 ASP C O 1
ATOM 9370 N N . VAL C 1 300 ? 16.03214 69.38236 50.74792 1.000 98.10443 311 VAL C N 1
ATOM 9371 C CA . VAL C 1 300 ? 17.47078 69.56917 50.58819 1.000 96.79351 311 VAL C CA 1
ATOM 9372 C C . VAL C 1 300 ? 17.76207 70.48908 49.40954 1.000 92.79593 311 VAL C C 1
ATOM 9373 O O . VAL C 1 300 ? 18.69463 71.30133 49.45330 1.000 90.19331 311 VAL C O 1
ATOM 9377 N N . ALA C 1 301 ? 16.96787 70.38246 48.34121 1.000 94.60757 312 ALA C N 1
ATOM 9378 C CA . ALA C 1 301 ? 17.16035 71.25364 47.18672 1.000 93.57981 312 ALA C CA 1
ATOM 9379 C C . ALA C 1 301 ? 16.94151 72.71512 47.55608 1.000 95.69113 312 ALA C C 1
ATOM 9380 O O . ALA C 1 301 ? 17.71320 73.58889 47.14457 1.000 95.55427 312 ALA C O 1
ATOM 9382 N N . ALA C 1 302 ? 15.89718 72.99979 48.33817 1.000 98.84644 313 ALA C N 1
ATOM 9383 C CA . ALA C 1 302 ? 15.64357 74.37344 48.76048 1.000 95.42499 313 ALA C CA 1
ATOM 9384 C C . ALA C 1 302 ? 16.73598 74.87471 49.69705 1.000 94.72717 313 ALA C C 1
ATOM 9385 O O . ALA C 1 302 ? 17.15360 76.03542 49.60795 1.000 92.84960 313 ALA C O 1
ATOM 9387 N N . GLN C 1 303 ? 17.21692 74.01350 50.59588 1.000 97.94967 314 GLN C N 1
ATOM 9388 C CA . GLN C 1 303 ? 18.29374 74.37607 51.51083 1.000 90.96800 314 GLN C CA 1
ATOM 9389 C C . GLN C 1 303 ? 19.64052 74.51809 50.80911 1.000 97.57663 314 GLN C C 1
ATOM 9390 O O . GLN C 1 303 ? 20.63326 74.84661 51.46755 1.000 99.93795 314 GLN C O 1
ATOM 9396 N N . ALA C 1 304 ? 19.70306 74.27887 49.50148 1.000 99.13498 315 ALA C N 1
ATOM 9397 C CA . ALA C 1 304 ? 20.91449 74.48747 48.72253 1.000 92.70854 315 ALA C CA 1
ATOM 9398 C C . ALA C 1 304 ? 20.78169 75.57795 47.67133 1.000 95.00660 315 ALA C C 1
ATOM 9399 O O . ALA C 1 304 ? 21.78975 76.18991 47.31155 1.000 93.88708 315 ALA C O 1
ATOM 9401 N N . ARG C 1 305 ? 19.57084 75.83769 47.16955 1.000 94.39457 316 ARG C N 1
ATOM 9402 C CA . ARG C 1 305 ? 19.38593 76.91844 46.20580 1.000 97.95498 316 ARG C CA 1
ATOM 9403 C C . ARG C 1 305 ? 19.62347 78.27901 46.84926 1.000 100.56722 316 ARG C C 1
ATOM 9404 O O . ARG C 1 305 ? 20.23212 79.16394 46.23739 1.000 100.93330 316 ARG C O 1
ATOM 9412 N N . ALA C 1 306 ? 19.14424 78.46863 48.08037 1.000 106.20265 317 ALA C N 1
ATOM 9413 C CA . ALA C 1 306 ? 19.33844 79.74069 48.76427 1.000 102.69972 317 ALA C CA 1
ATOM 9414 C C . ALA C 1 306 ? 20.78695 79.95990 49.17628 1.000 102.68046 317 ALA C C 1
ATOM 9415 O O . ALA C 1 306 ? 21.20585 81.11186 49.33017 1.000 102.49445 317 ALA C O 1
ATOM 9417 N N . GLU C 1 307 ? 21.55808 78.88503 49.35623 1.000 101.33455 318 GLU C N 1
ATOM 9418 C CA . GLU C 1 307 ? 22.96157 79.03447 49.72705 1.000 100.22765 318 GLU C CA 1
ATOM 9419 C C . GLU C 1 307 ? 23.79134 79.55162 48.55997 1.000 96.07051 318 GLU C C 1
ATOM 9420 O O . GLU C 1 307 ? 24.64496 80.42770 48.73978 1.000 101.09174 318 GLU C O 1
ATOM 9426 N N . VAL C 1 308 ? 23.55864 79.02550 47.35648 1.000 92.96595 319 VAL C N 1
ATOM 9427 C CA . VAL C 1 308 ? 24.24658 79.55628 46.18508 1.000 99.99169 319 VAL C CA 1
ATOM 9428 C C . VAL C 1 308 ? 23.66892 80.89735 45.75058 1.000 98.80056 319 VAL C C 1
ATOM 9429 O O . VAL C 1 308 ? 24.34012 81.64816 45.03147 1.000 96.54930 319 VAL C O 1
ATOM 9433 N N . ASP C 1 309 ? 22.44444 81.22152 46.16880 1.000 102.44709 320 ASP C N 1
ATOM 9434 C CA . ASP C 1 309 ? 21.87737 82.54235 45.93191 1.000 102.23852 320 ASP C CA 1
ATOM 9435 C C . ASP C 1 309 ? 22.27262 83.55361 46.99903 1.000 101.21736 320 ASP C C 1
ATOM 9436 O O . ASP C 1 309 ? 22.24147 84.75958 46.73093 1.000 102.88817 320 ASP C O 1
ATOM 9441 N N . ALA C 1 310 ? 22.63556 83.09658 48.19950 1.000 95.81217 321 ALA C N 1
ATOM 9442 C CA . ALA C 1 310 ? 23.16359 84.00967 49.20663 1.000 98.59165 321 ALA C CA 1
ATOM 9443 C C . ALA C 1 310 ? 24.64002 84.29869 48.96796 1.000 107.18506 321 ALA C C 1
ATOM 9444 O O . ALA C 1 310 ? 25.09618 85.42910 49.17389 1.000 109.75718 321 ALA C O 1
ATOM 9446 N N . MET C 1 311 ? 25.39934 83.28859 48.53545 1.000 107.55076 322 MET C N 1
ATOM 9447 C CA . MET C 1 311 ? 26.80185 83.50585 48.19933 1.000 106.07297 322 MET C CA 1
ATOM 9448 C C . MET C 1 311 ? 26.94890 84.33775 46.93236 1.000 101.33504 322 MET C C 1
ATOM 9449 O O . MET C 1 311 ? 27.88717 85.13517 46.82028 1.000 97.30561 322 MET C O 1
ATOM 9454 N N . TRP C 1 312 ? 26.03674 84.17164 45.97595 1.000 100.38271 323 TRP C N 1
ATOM 9455 C CA . TRP C 1 312 ? 26.03869 84.93153 44.72644 1.000 107.02964 323 TRP C CA 1
ATOM 9456 C C . TRP C 1 312 ? 24.63673 85.47579 44.49008 1.000 106.44776 323 TRP C C 1
ATOM 9457 O O . TRP C 1 312 ? 23.83575 84.86868 43.76565 1.000 102.84361 323 TRP C O 1
ATOM 9468 N N . PRO C 1 313 ? 24.30048 86.61486 45.09653 1.000 110.11766 324 PRO C N 1
ATOM 9469 C CA . PRO C 1 313 ? 22.99071 87.22323 44.83899 1.000 101.13854 324 PRO C CA 1
ATOM 9470 C C . PRO C 1 313 ? 22.83653 87.60296 43.37433 1.000 100.23295 324 PRO C C 1
ATOM 9471 O O . PRO C 1 313 ? 23.81442 87.84476 42.66322 1.000 105.62095 324 PRO C O 1
ATOM 9475 N N . GLY C 1 314 ? 21.58689 87.65018 42.92766 1.000 99.28138 325 GLY C N 1
ATOM 9476 C CA . GLY C 1 314 ? 21.27289 87.92155 41.53837 1.000 98.07113 325 GLY C CA 1
ATOM 9477 C C . GLY C 1 314 ? 20.88904 86.65859 40.79181 1.000 102.84257 325 GLY C C 1
ATOM 9478 O O . GLY C 1 314 ? 20.87148 85.54869 41.33252 1.000 102.97511 325 GLY C O 1
ATOM 9479 N N . ARG C 1 315 ? 20.57365 86.84476 39.50836 1.000 98.82592 326 ARG C N 1
ATOM 9480 C CA . ARG C 1 315 ? 20.16148 85.74307 38.65143 1.000 95.35515 326 ARG C CA 1
ATOM 9481 C C . ARG C 1 315 ? 21.14204 85.42890 37.53184 1.000 94.30626 326 ARG C C 1
ATOM 9482 O O . ARG C 1 315 ? 21.03482 84.35726 36.92767 1.000 100.82533 326 ARG C O 1
ATOM 9490 N N . THR C 1 316 ? 22.08244 86.32358 37.23781 1.000 92.75748 327 THR C N 1
ATOM 9491 C CA . THR C 1 316 ? 23.06236 86.06991 36.19231 1.000 101.92204 327 THR C CA 1
ATOM 9492 C C . THR C 1 316 ? 24.06339 85.01195 36.65680 1.000 99.31731 327 THR C C 1
ATOM 9493 O O . THR C 1 316 ? 24.03658 84.54664 37.79948 1.000 99.44589 327 THR C O 1
ATOM 9497 N N . PHE C 1 317 ? 24.96079 84.62808 35.75433 1.000 99.19820 328 PHE C N 1
ATOM 9498 C CA . PHE C 1 317 ? 25.93352 83.59209 36.07239 1.000 98.11407 328 PHE C CA 1
ATOM 9499 C C . PHE C 1 317 ? 26.86206 84.07584 37.18339 1.000 99.54532 328 PHE C C 1
ATOM 9500 O O . PHE C 1 317 ? 27.40650 85.18533 37.09138 1.000 101.32368 328 PHE C O 1
ATOM 9508 N N . PRO C 1 318 ? 27.06609 83.28690 38.23736 1.000 97.42667 329 PRO C N 1
ATOM 9509 C CA . PRO C 1 318 ? 27.83518 83.76908 39.38916 1.000 99.21053 329 PRO C CA 1
ATOM 9510 C C . PRO C 1 318 ? 29.28945 84.04607 39.03878 1.000 101.17269 329 PRO C C 1
ATOM 9511 O O . PRO C 1 318 ? 29.85120 83.49543 38.08925 1.000 95.34950 329 PRO C O 1
ATOM 9515 N N . ASP C 1 319 ? 29.89771 84.92472 39.83425 1.000 105.23140 330 ASP C N 1
ATOM 9516 C CA . ASP C 1 319 ? 31.32153 85.24399 39.73449 1.000 104.74510 330 ASP C CA 1
ATOM 9517 C C . ASP C 1 319 ? 32.04179 84.38009 40.76511 1.000 103.60734 330 ASP C C 1
ATOM 9518 O O . ASP C 1 319 ? 32.18297 84.75406 41.93010 1.000 98.45133 330 ASP C O 1
ATOM 9523 N N . PHE C 1 320 ? 32.49983 83.21062 40.32573 1.000 101.09637 331 PHE C N 1
ATOM 9524 C CA . PHE C 1 320 ? 33.10649 82.23887 41.22646 1.000 96.00414 331 PHE C CA 1
ATOM 9525 C C . PHE C 1 320 ? 34.51598 82.67782 41.60261 1.000 91.76476 331 PHE C C 1
ATOM 9526 O O . PHE C 1 320 ? 35.38307 82.81871 40.73347 1.000 98.50287 331 PHE C O 1
ATOM 9534 N N . GLN C 1 321 ? 34.74094 82.89475 42.89426 1.000 93.66962 332 GLN C N 1
ATOM 9535 C CA . GLN C 1 321 ? 36.07445 83.10640 43.43583 1.000 91.33673 332 GLN C CA 1
ATOM 9536 C C . GLN C 1 321 ? 36.51924 81.84225 44.15703 1.000 87.42120 332 GLN C C 1
ATOM 9537 O O . GLN C 1 321 ? 35.70547 81.15596 44.78233 1.000 85.36584 332 GLN C O 1
ATOM 9543 N N . PHE C 1 322 ? 37.81569 81.53530 44.06020 1.000 86.65556 333 PHE C N 1
ATOM 9544 C CA . PHE C 1 322 ? 38.32082 80.27941 44.60672 1.000 85.24591 333 PHE C CA 1
ATOM 9545 C C . PHE C 1 322 ? 38.09469 80.17928 46.10984 1.000 90.35700 333 PHE C C 1
ATOM 9546 O O . PHE C 1 322 ? 37.90490 79.07634 46.63633 1.000 87.23072 333 PHE C O 1
ATOM 9554 N N . ASP C 1 323 ? 38.10250 81.31165 46.81522 1.000 92.37573 334 ASP C N 1
ATOM 9555 C CA . ASP C 1 323 ? 37.91415 81.27576 48.26083 1.000 93.74050 334 ASP C CA 1
ATOM 9556 C C . ASP C 1 323 ? 36.46707 80.98214 48.63667 1.000 92.70180 334 ASP C C 1
ATOM 9557 O O . ASP C 1 323 ? 36.20760 80.44567 49.71923 1.000 94.03201 334 ASP C O 1
ATOM 9562 N N . GLN C 1 324 ? 35.51682 81.31587 47.76167 1.000 89.00033 335 GLN C N 1
ATOM 9563 C CA . GLN C 1 324 ? 34.10695 81.11372 48.07593 1.000 88.21481 335 GLN C CA 1
ATOM 9564 C C . GLN C 1 324 ? 33.69481 79.65097 47.97720 1.000 90.72819 335 GLN C C 1
ATOM 9565 O O . GLN C 1 324 ? 32.75045 79.23280 48.65645 1.000 95.41367 335 GLN C O 1
ATOM 9571 N N . ILE C 1 325 ? 34.38288 78.86475 47.14555 1.000 96.50269 336 ILE C N 1
ATOM 9572 C CA . ILE C 1 325 ? 33.95999 77.48945 46.89878 1.000 92.22615 336 ILE C CA 1
ATOM 9573 C C . ILE C 1 325 ? 34.12784 76.63123 48.14621 1.000 90.48871 336 ILE C C 1
ATOM 9574 O O . ILE C 1 325 ? 33.31391 75.73616 48.40672 1.000 86.08781 336 ILE C O 1
ATOM 9579 N N . ALA C 1 326 ? 35.16635 76.88675 48.94047 1.000 87.55154 337 ALA C N 1
ATOM 9580 C CA . ALA C 1 326 ? 35.39692 76.11345 50.15258 1.000 87.49080 337 ALA C CA 1
ATOM 9581 C C . ALA C 1 326 ? 34.46806 76.50117 51.29598 1.000 96.65301 337 ALA C C 1
ATOM 9582 O O . ALA C 1 326 ? 34.49303 75.84006 52.34006 1.000 94.81856 337 ALA C O 1
ATOM 9584 N N . LYS C 1 327 ? 33.65375 77.54198 51.13029 1.000 94.97307 338 LYS C N 1
ATOM 9585 C CA . LYS C 1 327 ? 32.75028 78.01819 52.17278 1.000 94.80480 338 LYS C CA 1
ATOM 9586 C C . LYS C 1 327 ? 31.28649 77.80607 51.79344 1.000 90.25103 338 LYS C C 1
ATOM 9587 O O . LYS C 1 327 ? 30.44613 78.69030 51.96689 1.000 95.89809 338 LYS C O 1
ATOM 9593 N N . LEU C 1 328 ? 30.97089 76.62230 51.26468 1.000 88.89754 339 LEU C N 1
ATOM 9594 C CA . LEU C 1 328 ? 29.59594 76.19847 51.00054 1.000 91.38313 339 LEU C CA 1
ATOM 9595 C C . LEU C 1 328 ? 29.40213 74.82905 51.65621 1.000 92.31675 339 LEU C C 1
ATOM 9596 O O . LEU C 1 328 ? 29.26637 73.80932 50.97727 1.000 93.14644 339 LEU C O 1
ATOM 9601 N N . ARG C 1 329 ? 29.38654 74.82272 52.99308 1.000 88.66428 340 ARG C N 1
ATOM 9602 C CA . ARG C 1 329 ? 29.43496 73.56920 53.74045 1.000 88.35763 340 ARG C CA 1
ATOM 9603 C C . ARG C 1 329 ? 28.25234 72.66159 53.42438 1.000 82.31291 340 ARG C C 1
ATOM 9604 O O . ARG C 1 329 ? 28.40469 71.43459 53.40364 1.000 80.29921 340 ARG C O 1
ATOM 9612 N N . TYR C 1 330 ? 27.07492 73.23284 53.16437 1.000 80.06000 341 TYR C N 1
ATOM 9613 C CA . TYR C 1 330 ? 25.90357 72.39702 52.91996 1.000 87.10562 341 TYR C CA 1
ATOM 9614 C C . TYR C 1 330 ? 26.00339 71.68727 51.57488 1.000 84.93430 341 TYR C C 1
ATOM 9615 O O . TYR C 1 330 ? 25.76878 70.47662 51.48380 1.000 85.42327 341 TYR C O 1
ATOM 9624 N N . LEU C 1 331 ? 26.35019 72.42441 50.51568 1.000 85.65123 342 LEU C N 1
ATOM 9625 C CA . LEU C 1 331 ? 26.51604 71.79455 49.20971 1.000 82.99335 342 LEU C CA 1
ATOM 9626 C C . LEU C 1 331 ? 27.64701 70.77548 49.22714 1.000 83.60000 342 LEU C C 1
ATOM 9627 O O . LEU C 1 331 ? 27.62358 69.80730 48.45836 1.000 85.23751 342 LEU C O 1
ATOM 9632 N N . ARG C 1 332 ? 28.63949 70.97205 50.09825 1.000 80.22290 343 ARG C N 1
ATOM 9633 C CA . ARG C 1 332 ? 29.67598 69.96194 50.28029 1.000 80.47762 343 ARG C CA 1
ATOM 9634 C C . ARG C 1 332 ? 29.11644 68.71885 50.96161 1.000 84.28489 343 ARG C C 1
ATOM 9635 O O . ARG C 1 332 ? 29.45497 67.59129 50.58288 1.000 86.25699 343 ARG C O 1
ATOM 9643 N N . LEU C 1 333 ? 28.25223 68.90301 51.96418 1.000 86.07217 344 LEU C N 1
ATOM 9644 C CA . LEU C 1 333 ? 27.64357 67.75663 52.63137 1.000 84.17328 344 LEU C CA 1
ATOM 9645 C C . LEU C 1 333 ? 26.68216 67.01453 51.71185 1.000 81.23091 344 LEU C C 1
ATOM 9646 O O . LEU C 1 333 ? 26.50749 65.79889 51.85455 1.000 81.66117 344 LEU C O 1
ATOM 9651 N N . VAL C 1 334 ? 26.04869 67.72222 50.77292 1.000 78.18506 345 VAL C N 1
ATOM 9652 C CA . VAL C 1 334 ? 25.20542 67.05628 49.78360 1.000 79.46016 345 VAL C CA 1
ATOM 9653 C C . VAL C 1 334 ? 26.03278 66.08101 48.95635 1.000 81.31162 345 VAL C C 1
ATOM 9654 O O . VAL C 1 334 ? 25.57227 64.98521 48.61257 1.000 82.36691 345 VAL C O 1
ATOM 9658 N N . ILE C 1 335 ? 27.27258 66.45636 48.63772 1.000 75.67864 346 ILE C N 1
ATOM 9659 C CA . ILE C 1 335 ? 28.14700 65.56662 47.88196 1.000 75.56208 346 ILE C CA 1
ATOM 9660 C C . ILE C 1 335 ? 28.61512 64.40809 48.75389 1.000 77.74216 346 ILE C C 1
ATOM 9661 O O . ILE C 1 335 ? 28.71190 63.26475 48.29087 1.000 76.86819 346 ILE C O 1
ATOM 9666 N N . ASP C 1 336 ? 28.90936 64.68095 50.02794 1.000 78.12629 347 ASP C N 1
ATOM 9667 C CA . ASP C 1 336 ? 29.35579 63.62184 50.92800 1.000 76.78313 347 ASP C CA 1
ATOM 9668 C C . ASP C 1 336 ? 28.28145 62.55737 51.10766 1.000 76.54207 347 ASP C C 1
ATOM 9669 O O . ASP C 1 336 ? 28.58877 61.36273 51.19102 1.000 74.57672 347 ASP C O 1
ATOM 9674 N N . GLU C 1 337 ? 27.01495 62.97032 51.16997 1.000 76.48850 348 GLU C N 1
ATOM 9675 C CA . GLU C 1 337 ? 25.92556 62.00673 51.26451 1.000 78.68482 348 GLU C CA 1
ATOM 9676 C C . GLU C 1 337 ? 25.67609 61.30264 49.93694 1.000 76.96197 348 GLU C C 1
ATOM 9677 O O . GLU C 1 337 ? 25.30912 60.12213 49.92668 1.000 73.64637 348 GLU C O 1
ATOM 9683 N N . ALA C 1 338 ? 25.87033 62.00064 48.81572 1.000 74.49287 349 ALA C N 1
ATOM 9684 C CA . ALA C 1 338 ? 25.75618 61.35244 47.51360 1.000 70.25079 349 ALA C CA 1
ATOM 9685 C C . ALA C 1 338 ? 26.84410 60.30176 47.33385 1.000 70.98554 349 ALA C C 1
ATOM 9686 O O . ALA C 1 338 ? 26.57056 59.17693 46.89934 1.000 73.53802 349 ALA C O 1
ATOM 9688 N N . LEU C 1 339 ? 28.08871 60.65108 47.66841 1.000 69.49712 350 LEU C N 1
ATOM 9689 C CA . LEU C 1 339 ? 29.17757 59.68478 47.59850 1.000 68.53193 350 LEU C CA 1
ATOM 9690 C C . LEU C 1 339 ? 29.05478 58.59872 48.65691 1.000 70.38698 350 LEU C C 1
ATOM 9691 O O . LEU C 1 339 ? 29.62416 57.51677 48.48358 1.000 71.99593 350 LEU C O 1
ATOM 9696 N N . ARG C 1 340 ? 28.33685 58.85893 49.74955 1.000 69.78632 351 ARG C N 1
ATOM 9697 C CA . ARG C 1 340 ? 28.12491 57.81870 50.74936 1.000 71.55779 351 ARG C CA 1
ATOM 9698 C C . ARG C 1 340 ? 27.09145 56.80841 50.26808 1.000 67.30379 351 ARG C C 1
ATOM 9699 O O . ARG C 1 340 ? 27.36956 55.60847 50.18642 1.000 64.57599 351 ARG C O 1
ATOM 9707 N N . LEU C 1 341 ? 25.89151 57.28425 49.93159 1.000 67.68911 352 LEU C N 1
ATOM 9708 C CA . LEU C 1 341 ? 24.82840 56.37804 49.51312 1.000 67.55125 352 LEU C CA 1
ATOM 9709 C C . LEU C 1 341 ? 25.16852 55.66983 48.20691 1.000 71.53328 352 LEU C C 1
ATOM 9710 O O . LEU C 1 341 ? 24.74078 54.52965 47.99337 1.000 69.67721 352 LEU C O 1
ATOM 9715 N N . TRP C 1 342 ? 25.93592 56.31406 47.33020 1.000 70.86362 353 TRP C N 1
ATOM 9716 C CA . TRP C 1 342 ? 26.31375 55.73486 46.04009 1.000 66.65786 353 TRP C CA 1
ATOM 9717 C C . TRP C 1 342 ? 27.75688 56.08804 45.72140 1.000 64.41867 353 TRP C C 1
ATOM 9718 O O . TRP C 1 342 ? 28.03340 56.99088 44.92180 1.000 63.05346 353 TRP C O 1
ATOM 9729 N N . PRO C 1 343 ? 28.71609 55.38399 46.33018 1.000 64.80882 354 PRO C N 1
ATOM 9730 C CA . PRO C 1 343 ? 30.12640 55.62084 45.99367 1.000 60.09050 354 PRO C CA 1
ATOM 9731 C C . PRO C 1 343 ? 30.43160 55.22196 44.55990 1.000 58.52306 354 PRO C C 1
ATOM 9732 O O . PRO C 1 343 ? 30.51814 54.02919 44.25045 1.000 55.22889 354 PRO C O 1
ATOM 9736 N N . VAL C 1 344 ? 30.59211 56.21617 43.67929 1.000 53.28156 355 VAL C N 1
ATOM 9737 C CA . VAL C 1 344 ? 30.79331 55.93842 42.25903 1.000 57.05167 355 VAL C CA 1
ATOM 9738 C C . VAL C 1 344 ? 32.01211 55.05225 42.04396 1.000 58.70718 355 VAL C C 1
ATOM 9739 O O . VAL C 1 344 ? 32.07496 54.29726 41.06635 1.000 61.30304 355 VAL C O 1
ATOM 9743 N N . ALA C 1 345 ? 32.99407 55.12600 42.93989 1.000 58.30347 356 ALA C N 1
ATOM 9744 C CA . ALA C 1 345 ? 34.02778 54.10442 43.02372 1.000 49.91488 356 ALA C CA 1
ATOM 9745 C C . ALA C 1 345 ? 33.58721 53.10045 44.08220 1.000 55.33454 356 ALA C C 1
ATOM 9746 O O . ALA C 1 345 ? 33.83190 53.30917 45.27798 1.000 55.20863 356 ALA C O 1
ATOM 9748 N N . PRO C 1 346 ? 32.93485 52.00250 43.68462 1.000 54.23246 357 PRO C N 1
ATOM 9749 C CA . PRO C 1 346 ? 32.24583 51.15044 44.66885 1.000 51.53950 357 PRO C CA 1
ATOM 9750 C C . PRO C 1 346 ? 33.17120 50.41450 45.61890 1.000 53.19833 357 PRO C C 1
ATOM 9751 O O . PRO C 1 346 ? 32.67449 49.76718 46.54949 1.000 57.87539 357 PRO C O 1
ATOM 9755 N N . GLY C 1 347 ? 34.48173 50.48387 45.42447 1.000 49.41651 358 GLY C N 1
ATOM 9756 C CA . GLY C 1 347 ? 35.39358 49.79837 46.31353 1.000 49.18382 358 GLY C CA 1
ATOM 9757 C C . GLY C 1 347 ? 36.79520 49.77969 45.73975 1.000 50.08751 358 GLY C C 1
ATOM 9758 O O . GLY C 1 347 ? 37.08453 50.42633 44.73138 1.000 47.24673 358 GLY C O 1
ATOM 9759 N N . TYR C 1 348 ? 37.65965 49.02275 46.41077 1.000 48.20181 359 TYR C N 1
ATOM 9760 C CA . TYR C 1 348 ? 39.04752 48.89335 45.99727 1.000 48.61697 359 TYR C CA 1
ATOM 9761 C C . TYR C 1 348 ? 39.57187 47.54242 46.45456 1.000 44.52167 359 TYR C C 1
ATOM 9762 O O . TYR C 1 348 ? 39.01667 46.91176 47.35675 1.000 51.98539 359 TYR C O 1
ATOM 9771 N N . PHE C 1 349 ? 40.65045 47.10403 45.81634 1.000 52.95729 360 PHE C N 1
ATOM 9772 C CA . PHE C 1 349 ? 41.28622 45.83470 46.13301 1.000 49.53200 360 PHE C CA 1
ATOM 9773 C C . PHE C 1 349 ? 42.53262 46.06987 46.97317 1.000 50.18983 360 PHE C C 1
ATOM 9774 O O . PHE C 1 349 ? 43.27880 47.02689 46.74534 1.000 49.27343 360 PHE C O 1
ATOM 9782 N N . ARG C 1 350 ? 42.75034 45.18933 47.94584 1.000 49.98922 361 ARG C N 1
ATOM 9783 C CA . ARG C 1 350 ? 43.89151 45.26922 48.84319 1.000 45.74002 361 ARG C CA 1
ATOM 9784 C C . ARG C 1 350 ? 44.57422 43.91222 48.90470 1.000 48.83441 361 ARG C C 1
ATOM 9785 O O . ARG C 1 350 ? 43.90671 42.87493 48.94076 1.000 51.39392 361 ARG C O 1
ATOM 9793 N N . GLN C 1 351 ? 45.90417 43.92403 48.90620 1.000 47.84149 362 GLN C N 1
ATOM 9794 C CA . GLN C 1 351 ? 46.70112 42.71280 49.01774 1.000 58.46910 362 GLN C CA 1
ATOM 9795 C C . GLN C 1 351 ? 47.56140 42.78182 50.27280 1.000 63.85017 362 GLN C C 1
ATOM 9796 O O . GLN C 1 351 ? 47.93884 43.86553 50.72926 1.000 67.33176 362 GLN C O 1
ATOM 9802 N N . ALA C 1 352 ? 47.86299 41.61376 50.83235 1.000 60.49849 363 ALA C N 1
ATOM 9803 C CA . ALA C 1 352 ? 48.61891 41.54162 52.07437 1.000 67.63839 363 ALA C CA 1
ATOM 9804 C C . ALA C 1 352 ? 50.10306 41.75654 51.80776 1.000 70.16575 363 ALA C C 1
ATOM 9805 O O . ALA C 1 352 ? 50.68268 41.11777 50.92383 1.000 69.39621 363 ALA C O 1
ATOM 9807 N N . LYS C 1 353 ? 50.71732 42.66247 52.57536 1.000 71.14679 364 LYS C N 1
ATOM 9808 C CA . LYS C 1 353 ? 52.15814 42.86970 52.46207 1.000 69.65066 364 LYS C CA 1
ATOM 9809 C C . LYS C 1 353 ? 52.93941 41.66308 52.96138 1.000 71.03074 364 LYS C C 1
ATOM 9810 O O . LYS C 1 353 ? 54.02121 41.36671 52.44133 1.000 73.29597 364 LYS C O 1
ATOM 9816 N N . GLN C 1 354 ? 52.41212 40.95971 53.96005 1.000 76.25362 365 GLN C N 1
ATOM 9817 C CA . GLN C 1 354 ? 53.08647 39.81966 54.56089 1.000 84.75404 365 GLN C CA 1
ATOM 9818 C C . GLN C 1 354 ? 52.04741 38.77611 54.94027 1.000 81.84560 365 GLN C C 1
ATOM 9819 O O . GLN C 1 354 ? 50.83926 39.01673 54.86897 1.000 80.46658 365 GLN C O 1
ATOM 9825 N N . ASP C 1 355 ? 52.52977 37.60205 55.34623 1.000 85.15752 366 ASP C N 1
ATOM 9826 C CA . ASP C 1 355 ? 51.64147 36.56426 55.85274 1.000 77.92684 366 ASP C CA 1
ATOM 9827 C C . ASP C 1 355 ? 50.97483 37.03615 57.13690 1.000 79.25273 366 ASP C C 1
ATOM 9828 O O . ASP C 1 355 ? 51.51564 36.85135 58.23183 1.000 90.21714 366 ASP C O 1
ATOM 9833 N N . THR C 1 356 ? 49.80985 37.66050 57.00858 1.000 75.20408 367 THR C N 1
ATOM 9834 C CA . THR C 1 356 ? 49.04929 38.14700 58.14527 1.000 69.48224 367 THR C CA 1
ATOM 9835 C C . THR C 1 356 ? 47.72389 37.40556 58.23310 1.000 77.62181 367 THR C C 1
ATOM 9836 O O . THR C 1 356 ? 47.26744 36.78293 57.27094 1.000 85.42912 367 THR C O 1
ATOM 9840 N N . THR C 1 357 ? 47.11585 37.47302 59.40759 1.000 74.22819 368 THR C N 1
ATOM 9841 C CA . THR C 1 357 ? 45.76459 36.98867 59.63294 1.000 78.26570 368 THR C CA 1
ATOM 9842 C C . THR C 1 357 ? 44.89649 38.16479 60.06786 1.000 81.11050 368 THR C C 1
ATOM 9843 O O . THR C 1 357 ? 45.36638 39.29961 60.18521 1.000 78.88816 368 THR C O 1
ATOM 9847 N N . ILE C 1 358 ? 43.61561 37.89266 60.31262 1.000 81.46704 369 ILE C N 1
ATOM 9848 C CA . ILE C 1 358 ? 42.67243 38.95447 60.63609 1.000 76.46644 369 ILE C CA 1
ATOM 9849 C C . ILE C 1 358 ? 41.50913 38.35398 61.40975 1.000 85.93722 369 ILE C C 1
ATOM 9850 O O . ILE C 1 358 ? 41.12143 37.20436 61.18548 1.000 91.39237 369 ILE C O 1
ATOM 9855 N N . GLY C 1 359 ? 40.95916 39.13719 62.33614 1.000 94.07243 370 GLY C N 1
ATOM 9856 C CA . GLY C 1 359 ? 39.83835 38.69635 63.14239 1.000 98.03961 370 GLY C CA 1
ATOM 9857 C C . GLY C 1 359 ? 40.24881 37.78656 64.28069 1.000 99.10411 370 GLY C C 1
ATOM 9858 O O . GLY C 1 359 ? 39.69078 36.69734 64.44476 1.000 96.71956 370 GLY C O 1
ATOM 9859 N N . GLU C 1 360 ? 41.22181 38.23340 65.07725 1.000 96.69481 371 GLU C N 1
ATOM 9860 C CA . GLU C 1 360 ? 41.77424 37.44744 66.18160 1.000 98.53709 371 GLU C CA 1
ATOM 9861 C C . GLU C 1 360 ? 42.34314 36.12233 65.67409 1.000 95.76657 371 GLU C C 1
ATOM 9862 O O . GLU C 1 360 ? 42.11433 35.05589 66.24898 1.000 97.70781 371 GLU C O 1
ATOM 9868 N N . GLY C 1 361 ? 43.09341 36.20081 64.57692 1.000 90.94690 372 GLY C N 1
ATOM 9869 C CA . GLY C 1 361 ? 43.70332 35.02019 64.00001 1.000 91.52403 372 GLY C CA 1
ATOM 9870 C C . GLY C 1 361 ? 42.74253 34.05965 63.34012 1.000 94.89835 372 GLY C C 1
ATOM 9871 O O . GLY C 1 361 ? 43.09066 32.89296 63.14103 1.000 89.18242 372 GLY C O 1
ATOM 9872 N N . ARG C 1 362 ? 41.53907 34.51390 62.98594 1.000 93.39639 373 ARG C N 1
ATOM 9873 C CA . ARG C 1 362 ? 40.55794 33.61481 62.38571 1.000 93.16652 373 ARG C CA 1
ATOM 9874 C C . ARG C 1 362 ? 40.77300 33.48909 60.87714 1.000 93.29009 373 ARG C C 1
ATOM 9875 O O . ARG C 1 362 ? 40.97946 32.38393 60.36462 1.000 94.41427 373 ARG C O 1
ATOM 9883 N N . TYR C 1 363 ? 40.73183 34.60146 60.14632 1.000 91.21376 374 TYR C N 1
ATOM 9884 C CA . TYR C 1 363 ? 40.87964 34.56221 58.69630 1.000 77.59018 374 TYR C CA 1
ATOM 9885 C C . TYR C 1 363 ? 42.35022 34.74110 58.34214 1.000 77.52904 374 TYR C C 1
ATOM 9886 O O . TYR C 1 363 ? 42.93623 35.79385 58.61512 1.000 77.88671 374 TYR C O 1
ATOM 9895 N N . ALA C 1 364 ? 42.94072 33.71703 57.73704 1.000 78.81950 375 ALA C N 1
ATOM 9896 C CA . ALA C 1 364 ? 44.34338 33.75190 57.35843 1.000 76.52189 375 ALA C CA 1
ATOM 9897 C C . ALA C 1 364 ? 44.50526 34.29062 55.94319 1.000 84.04914 375 ALA C C 1
ATOM 9898 O O . ALA C 1 364 ? 43.59936 34.19407 55.11052 1.000 82.83819 375 ALA C O 1
ATOM 9900 N N . PHE C 1 365 ? 45.67711 34.86565 55.68114 1.000 82.17280 376 PHE C N 1
ATOM 9901 C CA . PHE C 1 365 ? 46.01630 35.37317 54.35848 1.000 78.83911 376 PHE C CA 1
ATOM 9902 C C . PHE C 1 365 ? 47.50840 35.18420 54.13629 1.000 76.58725 376 PHE C C 1
ATOM 9903 O O . PHE C 1 365 ? 48.31510 35.53137 55.00387 1.000 78.74239 376 PHE C O 1
ATOM 9911 N N . LYS C 1 366 ? 47.86882 34.63277 52.97846 1.000 70.54881 377 LYS C N 1
ATOM 9912 C CA . LYS C 1 366 ? 49.25683 34.27962 52.70980 1.000 72.84724 377 LYS C CA 1
ATOM 9913 C C . LYS C 1 366 ? 50.03297 35.42648 52.07594 1.000 81.08643 377 LYS C C 1
ATOM 9914 O O . LYS C 1 366 ? 50.00022 36.55871 52.56868 1.000 80.39755 377 LYS C O 1
ATOM 9920 N N . LYS C 1 367 ? 50.73362 35.12808 50.98075 1.000 82.96971 378 LYS C N 1
ATOM 9921 C CA . LYS C 1 367 ? 51.67749 36.04334 50.34856 1.000 82.65485 378 LYS C CA 1
ATOM 9922 C C . LYS C 1 367 ? 51.00467 37.32224 49.86728 1.000 77.05115 378 LYS C C 1
ATOM 9923 O O . LYS C 1 367 ? 50.83479 38.27385 50.63638 1.000 77.41028 378 LYS C O 1
ATOM 9929 N N . ASN C 1 368 ? 50.63676 37.36010 48.58932 1.000 69.91240 379 ASN C N 1
ATOM 9930 C CA . ASN C 1 368 ? 49.94975 38.50693 48.00116 1.000 69.56314 379 ASN C CA 1
ATOM 9931 C C . ASN C 1 368 ? 48.46752 38.23044 47.79949 1.000 68.09667 379 ASN C C 1
ATOM 9932 O O . ASN C 1 368 ? 47.87327 38.67934 46.81592 1.000 67.54291 379 ASN C O 1
ATOM 9937 N N . ASP C 1 369 ? 47.84944 37.48493 48.71247 1.000 72.73736 380 ASP C N 1
ATOM 9938 C CA . ASP C 1 369 ? 46.42462 37.20825 48.60347 1.000 70.07902 380 ASP C CA 1
ATOM 9939 C C . ASP C 1 369 ? 45.63287 38.49862 48.75665 1.000 64.60690 380 ASP C C 1
ATOM 9940 O O . ASP C 1 369 ? 45.90745 39.31378 49.64098 1.000 68.92690 380 ASP C O 1
ATOM 9945 N N . TRP C 1 370 ? 44.64821 38.67959 47.88365 1.000 54.42172 381 TRP C N 1
ATOM 9946 C CA . TRP C 1 370 ? 43.94550 39.94231 47.73586 1.000 50.89485 381 TRP C CA 1
ATOM 9947 C C . TRP C 1 370 ? 42.49006 39.81264 48.16497 1.000 48.33373 381 TRP C C 1
ATOM 9948 O O . TRP C 1 370 ? 41.89123 38.73627 48.09099 1.000 53.09986 381 TRP C O 1
ATOM 9959 N N . VAL C 1 371 ? 41.93171 40.93014 48.62894 1.000 47.54948 382 VAL C N 1
ATOM 9960 C CA . VAL C 1 371 ? 40.54205 41.01776 49.05039 1.000 46.04540 382 VAL C CA 1
ATOM 9961 C C . VAL C 1 371 ? 39.93292 42.25182 48.39799 1.000 47.93761 382 VAL C C 1
ATOM 9962 O O . VAL C 1 371 ? 40.63658 43.10959 47.86361 1.000 49.17370 382 VAL C O 1
ATOM 9966 N N . PHE C 1 372 ? 38.60532 42.33865 48.45477 1.000 46.46504 383 PHE C N 1
ATOM 9967 C CA . PHE C 1 372 ? 37.86997 43.46716 47.89585 1.000 47.95280 383 PHE C CA 1
ATOM 9968 C C . PHE C 1 372 ? 37.05217 44.13225 48.99230 1.000 48.46499 383 PHE C C 1
ATOM 9969 O O . PHE C 1 372 ? 36.23057 43.47809 49.64371 1.000 49.88978 383 PHE C O 1
ATOM 9977 N N . VAL C 1 373 ? 37.26979 45.42944 49.18273 1.000 45.08379 384 VAL C N 1
ATOM 9978 C CA . VAL C 1 373 ? 36.51602 46.21903 50.14891 1.000 46.69183 384 VAL C CA 1
ATOM 9979 C C . VAL C 1 373 ? 35.30933 46.80588 49.42648 1.000 50.13122 384 VAL C C 1
ATOM 9980 O O . VAL C 1 373 ? 35.45782 47.63233 48.52401 1.000 51.59688 384 VAL C O 1
ATOM 9984 N N . ASN C 1 374 ? 34.11254 46.37484 49.81863 1.000 51.88375 385 ASN C N 1
ATOM 9985 C CA . ASN C 1 374 ? 32.87619 46.88291 49.23138 1.000 49.65511 385 ASN C CA 1
ATOM 9986 C C . ASN C 1 374 ? 32.49362 48.17735 49.93904 1.000 56.33356 385 ASN C C 1
ATOM 9987 O O . ASN C 1 374 ? 32.02979 48.15466 51.08375 1.000 60.68768 385 ASN C O 1
ATOM 9992 N N . LEU C 1 375 ? 32.68543 49.30914 49.26077 1.000 58.03565 386 LEU C N 1
ATOM 9993 C CA . LEU C 1 375 ? 32.31079 50.59350 49.83659 1.000 56.76973 386 LEU C CA 1
ATOM 9994 C C . LEU C 1 375 ? 30.81378 50.85158 49.76524 1.000 58.86009 386 LEU C C 1
ATOM 9995 O O . LEU C 1 375 ? 30.29583 51.63176 50.57117 1.000 62.01235 386 LEU C O 1
ATOM 10000 N N . HIS C 1 376 ? 30.10985 50.22122 48.82224 1.000 63.20806 387 HIS C N 1
ATOM 10001 C CA . HIS C 1 376 ? 28.65986 50.37560 48.76212 1.000 62.01279 387 HIS C CA 1
ATOM 10002 C C . HIS C 1 376 ? 27.99178 49.76112 49.98529 1.000 59.19194 387 HIS C C 1
ATOM 10003 O O . HIS C 1 376 ? 27.03623 50.32682 50.52809 1.000 57.96679 387 HIS C O 1
ATOM 10010 N N . ALA C 1 377 ? 28.48517 48.60672 50.43628 1.000 58.86498 388 ALA C N 1
ATOM 10011 C CA . ALA C 1 377 ? 27.92917 47.96876 51.62329 1.000 65.47028 388 ALA C CA 1
ATOM 10012 C C . ALA C 1 377 ? 28.40266 48.65046 52.90143 1.000 71.05974 388 ALA C C 1
ATOM 10013 O O . ALA C 1 377 ? 27.63165 48.78294 53.85838 1.000 75.57716 388 ALA C O 1
ATOM 10015 N N . ALA C 1 378 ? 29.66363 49.08867 52.93487 1.000 65.55819 389 ALA C N 1
ATOM 10016 C CA . ALA C 1 378 ? 30.20136 49.70447 54.14340 1.000 63.53832 389 ALA C CA 1
ATOM 10017 C C . ALA C 1 378 ? 29.56214 51.06092 54.40898 1.000 67.53218 389 ALA C C 1
ATOM 10018 O O . ALA C 1 378 ? 29.27602 51.40304 55.56246 1.000 70.44024 389 ALA C O 1
ATOM 10020 N N . HIS C 1 379 ? 29.33202 51.84842 53.35682 1.000 62.07330 390 HIS C N 1
ATOM 10021 C CA . HIS C 1 379 ? 28.72519 53.16151 53.53360 1.000 64.80941 390 HIS C CA 1
ATOM 10022 C C . HIS C 1 379 ? 27.25140 53.07727 53.90916 1.000 73.99841 390 HIS C C 1
ATOM 10023 O O . HIS C 1 379 ? 26.69544 54.06337 54.40423 1.000 78.15037 390 HIS C O 1
ATOM 10030 N N . THR C 1 380 ? 26.60543 51.93148 53.68215 1.000 75.71105 391 THR C N 1
ATOM 10031 C CA . THR C 1 380 ? 25.20191 51.74362 54.03387 1.000 75.65208 391 THR C CA 1
ATOM 10032 C C . THR C 1 380 ? 25.01894 50.67250 55.10394 1.000 73.66764 391 THR C C 1
ATOM 10033 O O . THR C 1 380 ? 23.92633 50.11198 55.23455 1.000 77.33429 391 THR C O 1
ATOM 10037 N N . HIS C 1 381 ? 26.06454 50.37931 55.87305 1.000 67.86158 392 HIS C N 1
ATOM 10038 C CA . HIS C 1 381 ? 25.97746 49.36922 56.91427 1.000 76.88844 392 HIS C CA 1
ATOM 10039 C C . HIS C 1 381 ? 25.07126 49.85223 58.04818 1.000 81.10928 392 HIS C C 1
ATOM 10040 O O . HIS C 1 381 ? 24.61848 51.00045 58.07833 1.000 81.34482 392 HIS C O 1
ATOM 10047 N N . ARG C 1 382 ? 24.80408 48.94876 58.99503 1.000 83.39260 393 ARG C N 1
ATOM 10048 C CA . ARG C 1 382 ? 23.97579 49.29381 60.14457 1.000 87.17467 393 ARG C CA 1
ATOM 10049 C C . ARG C 1 382 ? 24.63830 50.32238 61.05132 1.000 86.60088 393 ARG C C 1
ATOM 10050 O O . ARG C 1 382 ? 23.95781 50.91301 61.89700 1.000 89.13082 393 ARG C O 1
ATOM 10058 N N . SER C 1 383 ? 25.94414 50.55037 60.89418 1.000 78.78792 394 SER C N 1
ATOM 10059 C CA . SER C 1 383 ? 26.64348 51.52293 61.72441 1.000 82.28883 394 SER C CA 1
ATOM 10060 C C . SER C 1 383 ? 26.19150 52.95259 61.45559 1.000 82.80818 394 SER C C 1
ATOM 10061 O O . SER C 1 383 ? 26.30971 53.80282 62.34393 1.000 86.70400 394 SER C O 1
ATOM 10064 N N . TRP C 1 384 ? 25.67510 53.23629 60.26140 1.000 81.46491 395 TRP C N 1
ATOM 10065 C CA . TRP C 1 384 ? 25.27294 54.59011 59.90136 1.000 82.00407 395 TRP C CA 1
ATOM 10066 C C . TRP C 1 384 ? 23.90767 54.97961 60.45333 1.000 90.32621 395 TRP C C 1
ATOM 10067 O O . TRP C 1 384 ? 23.50461 56.13772 60.29565 1.000 87.22104 395 TRP C O 1
ATOM 10078 N N . GLY C 1 385 ? 23.19302 54.05789 61.09405 1.000 89.40802 396 GLY C N 1
ATOM 10079 C CA . GLY C 1 385 ? 21.90448 54.36117 61.66810 1.000 88.21566 396 GLY C CA 1
ATOM 10080 C C . GLY C 1 385 ? 20.77231 53.63748 60.96937 1.000 90.17099 396 GLY C C 1
ATOM 10081 O O . GLY C 1 385 ? 20.96472 52.97282 59.94646 1.000 89.52296 396 GLY C O 1
ATOM 10082 N N . PRO C 1 386 ? 19.55829 53.75536 61.51475 1.000 91.56578 397 PRO C N 1
ATOM 10083 C CA . PRO C 1 386 ? 18.41714 53.06294 60.89714 1.000 90.88317 397 PRO C CA 1
ATOM 10084 C C . PRO C 1 386 ? 18.01364 53.64898 59.55716 1.000 89.30629 397 PRO C C 1
ATOM 10085 O O . PRO C 1 386 ? 17.47436 52.92115 58.71415 1.000 90.70481 397 PRO C O 1
ATOM 10089 N N . ASP C 1 387 ? 18.25553 54.94116 59.33322 1.000 84.61076 398 ASP C N 1
ATOM 10090 C CA . ASP C 1 387 ? 17.93463 55.59879 58.07252 1.000 92.32783 398 ASP C CA 1
ATOM 10091 C C . ASP C 1 387 ? 19.14214 55.68479 57.14395 1.000 89.06005 398 ASP C C 1
ATOM 10092 O O . ASP C 1 387 ? 19.26998 56.64450 56.37595 1.000 87.18057 398 ASP C O 1
ATOM 10097 N N . ALA C 1 388 ? 20.02941 54.68872 57.19512 1.000 86.85723 399 ALA C N 1
ATOM 10098 C CA . ALA C 1 388 ? 21.25240 54.70736 56.40241 1.000 81.95895 399 ALA C CA 1
ATOM 10099 C C . ALA C 1 388 ? 20.99907 54.58091 54.90602 1.000 87.47641 399 ALA C C 1
ATOM 10100 O O . ALA C 1 388 ? 21.91595 54.84062 54.11927 1.000 87.54441 399 ALA C O 1
ATOM 10102 N N . ALA C 1 389 ? 19.79218 54.19356 54.49348 1.000 82.13516 400 ALA C N 1
ATOM 10103 C CA . ALA C 1 389 ? 19.46596 54.01013 53.08645 1.000 79.79442 400 ALA C CA 1
ATOM 10104 C C . ALA C 1 389 ? 18.75621 55.21862 52.48747 1.000 79.92221 400 ALA C C 1
ATOM 10105 O O . ALA C 1 389 ? 18.17803 55.11373 51.40044 1.000 81.40508 400 ALA C O 1
ATOM 10107 N N . GLU C 1 390 ? 18.79380 56.36246 53.16655 1.000 81.23098 401 GLU C N 1
ATOM 10108 C CA . GLU C 1 390 ? 18.07124 57.54936 52.73651 1.000 87.40732 401 GLU C CA 1
ATOM 10109 C C . GLU C 1 390 ? 19.03174 58.72247 52.60184 1.000 84.76354 401 GLU C C 1
ATOM 10110 O O . GLU C 1 390 ? 20.00811 58.83743 53.34788 1.000 82.33758 401 GLU C O 1
ATOM 10116 N N . PHE C 1 391 ? 18.73829 59.59762 51.64159 1.000 80.66230 402 PHE C N 1
ATOM 10117 C CA . PHE C 1 391 ? 19.61026 60.72368 51.30839 1.000 79.66300 402 PHE C CA 1
ATOM 10118 C C . PHE C 1 391 ? 19.35429 61.85652 52.29393 1.000 84.92759 402 PHE C C 1
ATOM 10119 O O . PHE C 1 391 ? 18.52012 62.73403 52.06694 1.000 92.06232 402 PHE C O 1
ATOM 10127 N N . LYS C 1 392 ? 20.08764 61.83925 53.40423 1.000 85.94776 403 LYS C N 1
ATOM 10128 C CA . LYS C 1 392 ? 19.99097 62.87833 54.43065 1.000 86.40127 403 LYS C CA 1
ATOM 10129 C C . LYS C 1 392 ? 21.35072 63.54223 54.60196 1.000 87.74933 403 LYS C C 1
ATOM 10130 O O . LYS C 1 392 ? 22.22440 63.00599 55.30775 1.000 83.21154 403 LYS C O 1
ATOM 10136 N N . PRO C 1 393 ? 21.57525 64.70702 53.98556 1.000 82.03136 404 PRO C N 1
ATOM 10137 C CA . PRO C 1 393 ? 22.93287 65.27692 53.96389 1.000 84.07098 404 PRO C CA 1
ATOM 10138 C C . PRO C 1 393 ? 23.44415 65.72360 55.32172 1.000 87.87272 404 PRO C C 1
ATOM 10139 O O . PRO C 1 393 ? 24.65554 65.64606 55.56110 1.000 88.37574 404 PRO C O 1
ATOM 10143 N N . GLU C 1 394 ? 22.56978 66.18893 56.21749 1.000 91.87734 405 GLU C N 1
ATOM 10144 C CA . GLU C 1 394 ? 23.02774 66.73957 57.48952 1.000 92.86793 405 GLU C CA 1
ATOM 10145 C C . GLU C 1 394 ? 23.71534 65.70700 58.37316 1.000 94.48954 405 GLU C C 1
ATOM 10146 O O . GLU C 1 394 ? 24.36717 66.09305 59.35028 1.000 94.53574 405 GLU C O 1
ATOM 10152 N N . ARG C 1 395 ? 23.59148 64.41466 58.06188 1.000 93.11358 406 ARG C N 1
ATOM 10153 C CA . ARG C 1 395 ? 24.28263 63.38916 58.83249 1.000 90.07525 406 ARG C CA 1
ATOM 10154 C C . ARG C 1 395 ? 25.77646 63.34617 58.54169 1.000 93.38507 406 ARG C C 1
ATOM 10155 O O . ARG C 1 395 ? 26.52729 62.74382 59.31682 1.000 92.35004 406 ARG C O 1
ATOM 10163 N N . MET C 1 396 ? 26.22239 63.96621 57.44981 1.000 91.26970 407 MET C N 1
ATOM 10164 C CA . MET C 1 396 ? 27.62991 63.95776 57.07312 1.000 93.71271 407 MET C CA 1
ATOM 10165 C C . MET C 1 396 ? 28.44060 65.03751 57.77619 1.000 93.64814 407 MET C C 1
ATOM 10166 O O . MET C 1 396 ? 29.61566 65.22334 57.44187 1.000 96.77647 407 MET C O 1
ATOM 10171 N N . SER C 1 397 ? 27.84848 65.74650 58.73359 1.000 99.56418 408 SER C N 1
ATOM 10172 C CA . SER C 1 397 ? 28.58192 66.74589 59.49114 1.000 97.11231 408 SER C CA 1
ATOM 10173 C C . SER C 1 397 ? 29.63694 66.07638 60.37185 1.000 98.67031 408 SER C C 1
ATOM 10174 O O . SER C 1 397 ? 29.67699 64.85233 60.52932 1.000 99.80018 408 SER C O 1
ATOM 10177 N N . THR C 1 398 ? 30.50310 66.90590 60.95718 1.000 97.44682 409 THR C N 1
ATOM 10178 C CA . THR C 1 398 ? 31.60476 66.37598 61.75323 1.000 98.98341 409 THR C CA 1
ATOM 10179 C C . THR C 1 398 ? 31.12125 65.79484 63.07738 1.000 105.07376 409 THR C C 1
ATOM 10180 O O . THR C 1 398 ? 31.72568 64.84685 63.59238 1.000 101.69465 409 THR C O 1
ATOM 10184 N N . GLU C 1 399 ? 30.03746 66.33581 63.63925 1.000 103.88014 410 GLU C N 1
ATOM 10185 C CA . GLU C 1 399 ? 29.56102 65.85054 64.93057 1.000 103.86300 410 GLU C CA 1
ATOM 10186 C C . GLU C 1 399 ? 28.74444 64.57016 64.79183 1.000 102.02404 410 GLU C C 1
ATOM 10187 O O . GLU C 1 399 ? 28.86840 63.66349 65.62336 1.000 102.25568 410 GLU C O 1
ATOM 10193 N N . ASN C 1 400 ? 27.90417 64.47542 63.75673 1.000 100.58739 411 ASN C N 1
ATOM 10194 C CA . ASN C 1 400 ? 27.12132 63.25907 63.55985 1.000 99.66262 411 ASN C CA 1
ATOM 10195 C C . ASN C 1 400 ? 28.01496 62.06018 63.27377 1.000 101.53942 411 ASN C C 1
ATOM 10196 O O . ASN C 1 400 ? 27.68160 60.93266 63.65680 1.000 99.23013 411 ASN C O 1
ATOM 10201 N N . ARG C 1 401 ? 29.14966 62.28019 62.60540 1.000 98.76706 412 ARG C N 1
ATOM 10202 C CA . ARG C 1 401 ? 30.10501 61.19673 62.40180 1.000 98.06743 412 ARG C CA 1
ATOM 10203 C C . ARG C 1 401 ? 30.71924 60.74819 63.72181 1.000 96.79591 412 ARG C C 1
ATOM 10204 O O . ARG C 1 401 ? 30.94592 59.55095 63.93293 1.000 97.19152 412 ARG C O 1
ATOM 10212 N N . ARG C 1 402 ? 30.99602 61.69352 64.62274 1.000 97.30609 413 ARG C N 1
ATOM 10213 C CA . ARG C 1 402 ? 31.58273 61.34196 65.90957 1.000 97.68245 413 ARG C CA 1
ATOM 10214 C C . ARG C 1 402 ? 30.57735 60.66863 66.83447 1.000 94.88399 413 ARG C C 1
ATOM 10215 O O . ARG C 1 402 ? 30.98207 59.91432 67.72594 1.000 92.52666 413 ARG C O 1
ATOM 10223 N N . LYS C 1 403 ? 29.27992 60.91474 66.63745 1.000 92.38581 414 LYS C N 1
ATOM 10224 C CA . LYS C 1 403 ? 28.27151 60.26319 67.46637 1.000 89.59800 414 LYS C CA 1
ATOM 10225 C C . LYS C 1 403 ? 28.17023 58.77724 67.14402 1.000 90.90683 414 LYS C C 1
ATOM 10226 O O . LYS C 1 403 ? 28.02650 57.94729 68.04957 1.000 90.64259 414 LYS C O 1
ATOM 10232 N N . LEU C 1 404 ? 28.24639 58.42511 65.86311 1.000 94.66570 415 LEU C N 1
ATOM 10233 C CA . LEU C 1 404 ? 28.13756 57.03712 65.44315 1.000 87.55762 415 LEU C CA 1
ATOM 10234 C C . LEU C 1 404 ? 29.35411 56.23613 65.90107 1.000 87.57392 415 LEU C C 1
ATOM 10235 O O . LEU C 1 404 ? 30.42222 56.78200 66.19227 1.000 87.15444 415 LEU C O 1
ATOM 10240 N N . GLY C 1 405 ? 29.17852 54.91831 65.95990 1.000 87.56987 416 GLY C N 1
ATOM 10241 C CA . GLY C 1 405 ? 30.23941 54.02499 66.35843 1.000 83.69072 416 GLY C CA 1
ATOM 10242 C C . GLY C 1 405 ? 31.22756 53.77520 65.23762 1.000 87.05421 416 GLY C C 1
ATOM 10243 O O . GLY C 1 405 ? 31.37369 54.58504 64.31629 1.000 87.55359 416 GLY C O 1
ATOM 10244 N N . PRO C 1 406 ? 31.93399 52.64661 65.30014 1.000 82.43840 417 PRO C N 1
ATOM 10245 C CA . PRO C 1 406 ? 32.89552 52.31289 64.23720 1.000 82.36718 417 PRO C CA 1
ATOM 10246 C C . PRO C 1 406 ? 32.20315 52.16181 62.89087 1.000 81.89064 417 PRO C C 1
ATOM 10247 O O . PRO C 1 406 ? 31.36828 51.27545 62.69508 1.000 78.22744 417 PRO C O 1
ATOM 10251 N N . HIS C 1 407 ? 32.55558 53.04463 61.95853 1.000 78.75541 418 HIS C N 1
ATOM 10252 C CA . HIS C 1 407 ? 32.00475 53.02036 60.61274 1.000 78.88344 418 HIS C CA 1
ATOM 10253 C C . HIS C 1 407 ? 33.11144 53.34585 59.61948 1.000 78.44916 418 HIS C C 1
ATOM 10254 O O . HIS C 1 407 ? 34.20109 53.79061 59.99141 1.000 74.15706 418 HIS C O 1
ATOM 10261 N N . ILE C 1 408 ? 32.81925 53.12162 58.34078 1.000 76.09504 419 ILE C N 1
ATOM 10262 C CA . ILE C 1 408 ? 33.78493 53.29744 57.26162 1.000 69.18295 419 ILE C CA 1
ATOM 10263 C C . ILE C 1 408 ? 33.21017 54.28377 56.25597 1.000 64.34673 419 ILE C C 1
ATOM 10264 O O . ILE C 1 408 ? 32.10904 54.07435 55.73131 1.000 67.67335 419 ILE C O 1
ATOM 10269 N N . TYR C 1 409 ? 33.95495 55.35814 55.98921 1.000 58.45556 420 TYR C N 1
ATOM 10270 C CA . TYR C 1 409 ? 33.61601 56.31806 54.93485 1.000 60.51156 420 TYR C CA 1
ATOM 10271 C C . TYR C 1 409 ? 34.92263 56.68198 54.23214 1.000 65.98959 420 TYR C C 1
ATOM 10272 O O . TYR C 1 409 ? 35.63861 57.59149 54.65982 1.000 68.06295 420 TYR C O 1
ATOM 10281 N N . LYS C 1 410 ? 35.22926 55.96064 53.15524 1.000 65.17874 421 LYS C N 1
ATOM 10282 C CA . LYS C 1 410 ? 36.46068 56.16312 52.38904 1.000 59.29488 421 LYS C CA 1
ATOM 10283 C C . LYS C 1 410 ? 36.14648 56.13034 50.89864 1.000 60.29044 421 LYS C C 1
ATOM 10284 O O . LYS C 1 410 ? 36.59319 55.23505 50.17343 1.000 62.86436 421 LYS C O 1
ATOM 10290 N N . PRO C 1 411 ? 35.38706 57.11147 50.39762 1.000 56.40346 422 PRO C N 1
ATOM 10291 C CA . PRO C 1 411 ? 35.04860 57.11681 48.96688 1.000 49.98543 422 PRO C CA 1
ATOM 10292 C C . PRO C 1 411 ? 36.20705 57.49688 48.05749 1.000 62.20240 422 PRO C C 1
ATOM 10293 O O . PRO C 1 411 ? 36.01926 57.54747 46.83565 1.000 59.24682 422 PRO C O 1
ATOM 10297 N N . PHE C 1 412 ? 37.39404 57.76621 48.60531 1.000 56.11669 423 PHE C N 1
ATOM 10298 C CA . PHE C 1 412 ? 38.56671 58.10859 47.80860 1.000 53.82815 423 PHE C CA 1
ATOM 10299 C C . PHE C 1 412 ? 39.74519 57.18237 48.09519 1.000 57.21056 423 PHE C C 1
ATOM 10300 O O . PHE C 1 412 ? 40.89144 57.53509 47.80122 1.000 61.40351 423 PHE C O 1
ATOM 10308 N N . GLY C 1 413 ? 39.49183 56.00810 48.66699 1.000 53.17630 424 GLY C N 1
ATOM 10309 C CA . GLY C 1 413 ? 40.55309 55.06107 48.93292 1.000 58.85199 424 GLY C CA 1
ATOM 10310 C C . GLY C 1 413 ? 41.27271 55.33272 50.24111 1.000 52.64573 424 GLY C C 1
ATOM 10311 O O . GLY C 1 413 ? 40.87834 56.17766 51.04947 1.000 57.70140 424 GLY C O 1
ATOM 10312 N N . VAL C 1 414 ? 42.36069 54.58447 50.44544 1.000 49.57490 425 VAL C N 1
ATOM 10313 C CA . VAL C 1 414 ? 43.16321 54.67208 51.65942 1.000 51.07148 425 VAL C CA 1
ATOM 10314 C C . VAL C 1 414 ? 44.63925 54.56761 51.29842 1.000 55.08289 425 VAL C C 1
ATOM 10315 O O . VAL C 1 414 ? 45.00993 54.10064 50.21904 1.000 57.43218 425 VAL C O 1
ATOM 10319 N N . GLY C 1 415 ? 45.48552 55.00826 52.23097 1.000 56.12892 426 GLY C N 1
ATOM 10320 C CA . GLY C 1 415 ? 46.92165 54.87874 52.08299 1.000 45.59883 426 GLY C CA 1
ATOM 10321 C C . GLY C 1 415 ? 47.51377 55.85974 51.08068 1.000 56.13581 426 GLY C C 1
ATOM 10322 O O . GLY C 1 415 ? 46.93319 56.89678 50.74500 1.000 54.40914 426 GLY C O 1
ATOM 10323 N N . GLU C 1 416 ? 48.70872 55.50773 50.60024 1.000 54.50938 427 GLU C N 1
ATOM 10324 C CA . GLU C 1 416 ? 49.37854 56.34262 49.61013 1.000 56.07298 427 GLU C CA 1
ATOM 10325 C C . GLU C 1 416 ? 48.70480 56.24559 48.24646 1.000 62.93973 427 GLU C C 1
ATOM 10326 O O . GLU C 1 416 ? 48.67338 57.23249 47.50216 1.000 66.11259 427 GLU C O 1
ATOM 10332 N N . ARG C 1 417 ? 48.15712 55.07605 47.90233 1.000 62.53849 428 ARG C N 1
ATOM 10333 C CA . ARG C 1 417 ? 47.45156 54.88299 46.64044 1.000 55.68643 428 ARG C CA 1
ATOM 10334 C C . ARG C 1 417 ? 46.04492 55.47546 46.64855 1.000 54.47063 428 ARG C C 1
ATOM 10335 O O . ARG C 1 417 ? 45.24202 55.14084 45.76918 1.000 59.25210 428 ARG C O 1
ATOM 10343 N N . ALA C 1 418 ? 45.72090 56.33265 47.61303 1.000 53.68848 429 ALA C N 1
ATOM 10344 C CA . ALA C 1 418 ? 44.41670 56.97363 47.63115 1.000 55.09147 429 ALA C CA 1
ATOM 10345 C C . ALA C 1 418 ? 44.30633 57.97894 46.48637 1.000 48.01873 429 ALA C C 1
ATOM 10346 O O . ALA C 1 418 ? 45.26989 58.25544 45.76634 1.000 56.77393 429 ALA C O 1
ATOM 10348 N N . CYS C 1 419 ? 43.10608 58.53402 46.32610 1.000 47.26288 430 CYS C N 1
ATOM 10349 C CA . CYS C 1 419 ? 42.82519 59.43667 45.21623 1.000 51.10533 430 CYS C CA 1
ATOM 10350 C C . CYS C 1 419 ? 43.67715 60.69695 45.27923 1.000 56.23629 430 CYS C C 1
ATOM 10351 O O . CYS C 1 419 ? 43.46544 61.55532 46.14162 1.000 59.38988 430 CYS C O 1
ATOM 10354 N N . ILE C 1 420 ? 44.63875 60.82032 44.36105 1.000 55.71343 431 ILE C N 1
ATOM 10355 C CA . ILE C 1 420 ? 45.46788 62.01694 44.31689 1.000 61.12372 431 ILE C CA 1
ATOM 10356 C C . ILE C 1 420 ? 44.66572 63.23218 43.86906 1.000 60.90233 431 ILE C C 1
ATOM 10357 O O . ILE C 1 420 ? 45.04159 64.36793 44.18090 1.000 66.47251 431 ILE C O 1
ATOM 10362 N N . GLY C 1 421 ? 43.55751 63.02586 43.16031 1.000 57.30528 432 GLY C N 1
ATOM 10363 C CA . GLY C 1 421 ? 42.73707 64.12949 42.70244 1.000 55.73914 432 GLY C CA 1
ATOM 10364 C C . GLY C 1 421 ? 41.50917 64.35270 43.55992 1.000 58.67084 432 GLY C C 1
ATOM 10365 O O . GLY C 1 421 ? 40.44346 64.71188 43.04985 1.000 59.13525 432 GLY C O 1
ATOM 10366 N N . ARG C 1 422 ? 41.64878 64.14085 44.87071 1.000 61.79620 433 ARG C N 1
ATOM 10367 C CA . ARG C 1 422 ? 40.51588 64.30371 45.77700 1.000 54.27839 433 ARG C CA 1
ATOM 10368 C C . ARG C 1 422 ? 40.07332 65.76003 45.84910 1.000 61.58089 433 ARG C C 1
ATOM 10369 O O . ARG C 1 422 ? 38.88202 66.06334 45.71314 1.000 62.62124 433 ARG C O 1
ATOM 10377 N N . GLN C 1 423 ? 41.02087 66.67782 46.06542 1.000 60.85510 434 GLN C N 1
ATOM 10378 C CA . GLN C 1 423 ? 40.68024 68.09745 46.08085 1.000 61.13269 434 GLN C CA 1
ATOM 10379 C C . GLN C 1 423 ? 40.13250 68.54690 44.73420 1.000 66.51119 434 GLN C C 1
ATOM 10380 O O . GLN C 1 423 ? 39.20796 69.36641 44.67337 1.000 70.13805 434 GLN C O 1
ATOM 10386 N N . PHE C 1 424 ? 40.69269 68.02406 43.64146 1.000 66.85751 435 PHE C N 1
ATOM 10387 C CA . PHE C 1 424 ? 40.22555 68.42216 42.31876 1.000 63.69683 435 PHE C CA 1
ATOM 10388 C C . PHE C 1 424 ? 38.78576 67.98377 42.08961 1.000 61.44734 435 PHE C C 1
ATOM 10389 O O . PHE C 1 424 ? 37.99660 68.72248 41.49255 1.000 60.83635 435 PHE C O 1
ATOM 10397 N N . ALA C 1 425 ? 38.42262 66.79062 42.56361 1.000 62.26888 436 ALA C N 1
ATOM 10398 C CA . ALA C 1 425 ? 37.06041 66.30413 42.37223 1.000 65.16982 436 ALA C CA 1
ATOM 10399 C C . ALA C 1 425 ? 36.06082 67.14516 43.15632 1.000 65.87064 436 ALA C C 1
ATOM 10400 O O . ALA C 1 425 ? 35.03282 67.56872 42.61514 1.000 58.46787 436 ALA C O 1
ATOM 10402 N N . GLN C 1 426 ? 36.35223 67.40555 44.43355 1.000 63.37972 437 GLN C N 1
ATOM 10403 C CA . GLN C 1 426 ? 35.41693 68.14737 45.27486 1.000 72.20101 437 GLN C CA 1
ATOM 10404 C C . GLN C 1 426 ? 35.24089 69.57752 44.77782 1.000 63.10399 437 GLN C C 1
ATOM 10405 O O . GLN C 1 426 ? 34.11266 70.06499 44.64319 1.000 66.18724 437 GLN C O 1
ATOM 10411 N N . HIS C 1 427 ? 36.34987 70.26599 44.49633 1.000 61.23085 438 HIS C N 1
ATOM 10412 C CA . HIS C 1 427 ? 36.26420 71.62487 43.97046 1.000 67.60733 438 HIS C CA 1
ATOM 10413 C C . HIS C 1 427 ? 35.52522 71.66480 42.63890 1.000 65.22731 438 HIS C C 1
ATOM 10414 O O . HIS C 1 427 ? 34.81983 72.63773 42.34809 1.000 63.16725 438 HIS C O 1
ATOM 10421 N N . GLU C 1 428 ? 35.66513 70.61497 41.82715 1.000 66.48522 439 GLU C N 1
ATOM 10422 C CA . GLU C 1 428 ? 35.00208 70.55572 40.52840 1.000 69.04914 439 GLU C CA 1
ATOM 10423 C C . GLU C 1 428 ? 33.50949 70.27968 40.66783 1.000 67.11432 439 GLU C C 1
ATOM 10424 O O . GLU C 1 428 ? 32.69625 70.87712 39.95402 1.000 60.44057 439 GLU C O 1
ATOM 10430 N N . MET C 1 429 ? 33.13152 69.38444 41.58290 1.000 68.90429 440 MET C N 1
ATOM 10431 C CA . MET C 1 429 ? 31.72335 69.03120 41.73394 1.000 69.96647 440 MET C CA 1
ATOM 10432 C C . MET C 1 429 ? 30.93075 70.15889 42.38515 1.000 72.87799 440 MET C C 1
ATOM 10433 O O . MET C 1 429 ? 29.79029 70.42920 41.99011 1.000 67.93824 440 MET C O 1
ATOM 10438 N N . VAL C 1 430 ? 31.51477 70.82728 43.38349 1.000 72.92362 441 VAL C N 1
ATOM 10439 C CA . VAL C 1 430 ? 30.81291 71.91849 44.05602 1.000 73.92409 441 VAL C CA 1
ATOM 10440 C C . VAL C 1 430 ? 30.51660 73.04860 43.07785 1.000 72.78586 441 VAL C C 1
ATOM 10441 O O . VAL C 1 430 ? 29.40492 73.59000 43.05326 1.000 78.17712 441 VAL C O 1
ATOM 10445 N N . ILE C 1 431 ? 31.50022 73.41789 42.25276 1.000 69.82796 442 ILE C N 1
ATOM 10446 C CA . ILE C 1 431 ? 31.29612 74.49457 41.28567 1.000 73.13531 442 ILE C CA 1
ATOM 10447 C C . ILE C 1 431 ? 30.20295 74.12297 40.29193 1.000 75.77176 442 ILE C C 1
ATOM 10448 O O . ILE C 1 431 ? 29.31905 74.93355 39.98633 1.000 74.22320 442 ILE C O 1
ATOM 10453 N N . ALA C 1 432 ? 30.23994 72.89188 39.77650 1.000 79.18893 443 ALA C N 1
ATOM 10454 C CA . ALA C 1 432 ? 29.23533 72.47075 38.80565 1.000 76.22444 443 ALA C CA 1
ATOM 10455 C C . ALA C 1 432 ? 27.85214 72.39215 39.43878 1.000 79.81028 443 ALA C C 1
ATOM 10456 O O . ALA C 1 432 ? 26.86430 72.82896 38.83760 1.000 83.56763 443 ALA C O 1
ATOM 10458 N N . LEU C 1 433 ? 27.76021 71.84397 40.65277 1.000 78.42674 444 LEU C N 1
ATOM 10459 C CA . LEU C 1 433 ? 26.46661 71.75948 41.32374 1.000 82.11582 444 LEU C CA 1
ATOM 10460 C C . LEU C 1 433 ? 25.94847 73.14032 41.70571 1.000 85.58969 444 LEU C C 1
ATOM 10461 O O . LEU C 1 433 ? 24.73789 73.38872 41.65724 1.000 88.24139 444 LEU C O 1
ATOM 10466 N N . ALA C 1 434 ? 26.84693 74.05176 42.08837 1.000 80.38276 445 ALA C N 1
ATOM 10467 C CA . ALA C 1 434 ? 26.41773 75.40027 42.44448 1.000 79.36843 445 ALA C CA 1
ATOM 10468 C C . ALA C 1 434 ? 25.88725 76.14940 41.22940 1.000 87.82671 445 ALA C C 1
ATOM 10469 O O . ALA C 1 434 ? 24.89259 76.87670 41.32842 1.000 86.64973 445 ALA C O 1
ATOM 10471 N N . ALA C 1 435 ? 26.53219 75.97942 40.07241 1.000 89.84989 446 ALA C N 1
ATOM 10472 C CA . ALA C 1 435 ? 26.08723 76.66076 38.86275 1.000 83.38536 446 ALA C CA 1
ATOM 10473 C C . ALA C 1 435 ? 24.79419 76.07854 38.30771 1.000 88.74666 446 ALA C C 1
ATOM 10474 O O . ALA C 1 435 ? 24.15049 76.72055 37.47132 1.000 92.72463 446 ALA C O 1
ATOM 10476 N N . ILE C 1 436 ? 24.40386 74.88505 38.74427 1.000 91.76489 447 ILE C N 1
ATOM 10477 C CA . ILE C 1 436 ? 23.14448 74.28574 38.31168 1.000 94.83645 447 ILE C CA 1
ATOM 10478 C C . ILE C 1 436 ? 21.99701 74.69374 39.22579 1.000 90.97651 447 ILE C C 1
ATOM 10479 O O . ILE C 1 436 ? 20.92289 75.07925 38.75671 1.000 93.51087 447 ILE C O 1
ATOM 10484 N N . LEU C 1 437 ? 22.20997 74.61656 40.54255 1.000 88.55268 448 LEU C N 1
ATOM 10485 C CA . LEU C 1 437 ? 21.18940 75.05554 41.48983 1.000 87.28990 448 LEU C CA 1
ATOM 10486 C C . LEU C 1 437 ? 20.89479 76.54149 41.33438 1.000 92.61301 448 LEU C C 1
ATOM 10487 O O . LEU C 1 437 ? 19.73823 76.96812 41.43306 1.000 98.81109 448 LEU C O 1
ATOM 10492 N N . HIS C 1 438 ? 21.93103 77.34523 41.08831 1.000 93.73305 449 HIS C N 1
ATOM 10493 C CA . HIS C 1 438 ? 21.75854 78.78826 40.97914 1.000 94.07124 449 HIS C CA 1
ATOM 10494 C C . HIS C 1 438 ? 21.05770 79.19812 39.69111 1.000 92.21081 449 HIS C C 1
ATOM 10495 O O . HIS C 1 438 ? 20.46897 80.28303 39.63991 1.000 98.47749 449 HIS C O 1
ATOM 10502 N N . GLN C 1 439 ? 21.09670 78.36025 38.65673 1.000 93.49299 450 GLN C N 1
ATOM 10503 C CA . GLN C 1 439 ? 20.58555 78.72984 37.34401 1.000 96.48230 450 GLN C CA 1
ATOM 10504 C C . GLN C 1 439 ? 19.28461 78.01433 37.00356 1.000 101.37073 450 GLN C C 1
ATOM 10505 O O . GLN C 1 439 ? 18.27079 78.66759 36.74618 1.000 109.46738 450 GLN C O 1
ATOM 10511 N N . PHE C 1 440 ? 19.28165 76.68595 36.99288 1.000 102.69515 451 PHE C N 1
ATOM 10512 C CA . PHE C 1 440 ? 18.12437 75.91609 36.56544 1.000 104.55120 451 PHE C CA 1
ATOM 10513 C C . PHE C 1 440 ? 17.43567 75.25691 37.75324 1.000 106.32270 451 PHE C C 1
ATOM 10514 O O . PHE C 1 440 ? 17.99347 75.14793 38.84855 1.000 104.44564 451 PHE C O 1
ATOM 10522 N N . GLU C 1 441 ? 16.19952 74.82647 37.51947 1.000 106.75474 452 GLU C N 1
ATOM 10523 C CA . GLU C 1 441 ? 15.45009 74.01911 38.46765 1.000 109.51849 452 GLU C CA 1
ATOM 10524 C C . GLU C 1 441 ? 15.33183 72.60216 37.92337 1.000 108.38520 452 GLU C C 1
ATOM 10525 O O . GLU C 1 441 ? 15.29473 72.38614 36.70873 1.000 104.28974 452 GLU C O 1
ATOM 10531 N N . LEU C 1 442 ? 15.28955 71.63386 38.82891 1.000 110.74445 453 LEU C N 1
ATOM 10532 C CA . LEU C 1 442 ? 15.25226 70.23357 38.43889 1.000 106.71087 453 LEU C CA 1
ATOM 10533 C C . LEU C 1 442 ? 13.80882 69.75483 38.35659 1.000 98.86241 453 LEU C C 1
ATOM 10534 O O . LEU C 1 442 ? 13.01781 69.98775 39.27583 1.000 98.93598 453 LEU C O 1
ATOM 10539 N N . GLU C 1 443 ? 13.46970 69.09514 37.25532 1.000 93.94648 454 GLU C N 1
ATOM 10540 C CA . GLU C 1 443 ? 12.17497 68.42935 37.11460 1.000 99.74328 454 GLU C CA 1
ATOM 10541 C C . GLU C 1 443 ? 12.40906 66.96281 36.78931 1.000 96.45699 454 GLU C C 1
ATOM 10542 O O . GLU C 1 443 ? 12.85483 66.64410 35.67043 1.000 91.72889 454 GLU C O 1
ATOM 10548 N N . PRO C 1 444 ? 12.14105 66.04234 37.71178 1.000 91.35046 455 PRO C N 1
ATOM 10549 C CA . PRO C 1 444 ? 12.38835 64.62477 37.43379 1.000 90.19988 455 PRO C CA 1
ATOM 10550 C C . PRO C 1 444 ? 11.40865 64.06689 36.41261 1.000 95.78798 455 PRO C C 1
ATOM 10551 O O . PRO C 1 444 ? 10.37408 64.66137 36.10097 1.000 97.67299 455 PRO C O 1
ATOM 10555 N N . ARG C 1 445 ? 11.76666 62.90069 35.88030 1.000 97.98799 456 ARG C N 1
ATOM 10556 C CA . ARG C 1 445 ? 10.85561 62.15234 35.03230 1.000 93.46305 456 ARG C CA 1
ATOM 10557 C C . ARG C 1 445 ? 9.63039 61.74425 35.85199 1.000 100.03195 456 ARG C C 1
ATOM 10558 O O . ARG C 1 445 ? 9.74454 61.48291 37.05382 1.000 96.50352 456 ARG C O 1
ATOM 10566 N N . PRO C 1 446 ? 8.43357 61.71206 35.23046 1.000 101.68154 457 PRO C N 1
ATOM 10567 C CA . PRO C 1 446 ? 7.20221 61.41131 35.97989 1.000 98.92583 457 PRO C CA 1
ATOM 10568 C C . PRO C 1 446 ? 7.29033 60.20629 36.90598 1.000 96.70401 457 PRO C C 1
ATOM 10569 O O . PRO C 1 446 ? 7.19170 60.35450 38.12845 1.000 93.89920 457 PRO C O 1
ATOM 10573 N N . GLY C 1 447 ? 7.47312 59.01435 36.34509 1.000 92.81278 458 GLY C N 1
ATOM 10574 C CA . GLY C 1 447 ? 7.46370 57.81127 37.15398 1.000 99.33763 458 GLY C CA 1
ATOM 10575 C C . GLY C 1 447 ? 8.78284 57.06907 37.19711 1.000 101.21076 458 GLY C C 1
ATOM 10576 O O . GLY C 1 447 ? 8.80283 55.83491 37.23352 1.000 100.98694 458 GLY C O 1
ATOM 10577 N N . TYR C 1 448 ? 9.89226 57.80258 37.20190 1.000 99.30853 459 TYR C N 1
ATOM 10578 C CA . TYR C 1 448 ? 11.21321 57.19106 37.23180 1.000 94.56008 459 TYR C CA 1
ATOM 10579 C C . TYR C 1 448 ? 11.69448 57.04191 38.66853 1.000 85.97231 459 TYR C C 1
ATOM 10580 O O . TYR C 1 448 ? 11.60753 57.98347 39.46341 1.000 84.11094 459 TYR C O 1
ATOM 10589 N N . GLU C 1 449 ? 12.20094 55.85766 38.99213 1.000 82.30223 460 GLU C N 1
ATOM 10590 C CA . GLU C 1 449 ? 12.87265 55.59946 40.25409 1.000 86.53866 460 GLU C CA 1
ATOM 10591 C C . GLU C 1 449 ? 14.33596 55.27057 39.98613 1.000 92.75102 460 GLU C C 1
ATOM 10592 O O . GLU C 1 449 ? 14.68805 54.75077 38.92254 1.000 85.55961 460 GLU C O 1
ATOM 10598 N N . LEU C 1 450 ? 15.18615 55.58598 40.96292 1.000 86.38521 461 LEU C N 1
ATOM 10599 C CA . LEU C 1 450 ? 16.63149 55.49027 40.79479 1.000 79.91165 461 LEU C CA 1
ATOM 10600 C C . LEU C 1 450 ? 17.08609 54.07363 40.46520 1.000 80.80949 461 LEU C C 1
ATOM 10601 O O . LEU C 1 450 ? 17.09578 53.19457 41.33318 1.000 81.53499 461 LEU C O 1
ATOM 10606 N N . LYS C 1 451 ? 17.45902 53.84812 39.20962 1.000 76.59623 462 LYS C N 1
ATOM 10607 C CA . LYS C 1 451 ? 18.08223 52.60721 38.77400 1.000 77.31228 462 LYS C CA 1
ATOM 10608 C C . LYS C 1 451 ? 19.55206 52.88681 38.49683 1.000 79.59820 462 LYS C C 1
ATOM 10609 O O . LYS C 1 451 ? 19.88472 53.88134 37.84326 1.000 81.34900 462 LYS C O 1
ATOM 10615 N N . VAL C 1 452 ? 20.42742 52.02146 38.99857 1.000 77.55266 463 VAL C N 1
ATOM 10616 C CA . VAL C 1 452 ? 21.86728 52.23165 38.92122 1.000 78.75501 463 VAL C CA 1
ATOM 10617 C C . VAL C 1 452 ? 22.49977 51.07717 38.15490 1.000 75.84593 463 VAL C C 1
ATOM 10618 O O . VAL C 1 452 ? 22.10013 49.91796 38.31188 1.000 79.21321 463 VAL C O 1
ATOM 10622 N N . SER C 1 453 ? 23.47250 51.40426 37.30632 1.000 74.61360 464 SER C N 1
ATOM 10623 C CA . SER C 1 453 ? 24.21992 50.42507 36.53317 1.000 70.44085 464 SER C CA 1
ATOM 10624 C C . SER C 1 453 ? 25.68928 50.48331 36.92606 1.000 68.49518 464 SER C C 1
ATOM 10625 O O . SER C 1 453 ? 26.18158 51.51368 37.39648 1.000 62.72526 464 SER C O 1
ATOM 10628 N N . GLU C 1 454 ? 26.38875 49.36875 36.72563 1.000 69.92673 465 GLU C N 1
ATOM 10629 C CA . GLU C 1 454 ? 27.77787 49.22107 37.15576 1.000 65.41909 465 GLU C CA 1
ATOM 10630 C C . GLU C 1 454 ? 28.65191 48.90903 35.94561 1.000 67.53829 465 GLU C C 1
ATOM 10631 O O . GLU C 1 454 ? 28.69349 47.76724 35.47676 1.000 69.35443 465 GLU C O 1
ATOM 10637 N N . THR C 1 455 ? 29.34788 49.92605 35.44230 1.000 71.40352 466 THR C N 1
ATOM 10638 C CA . THR C 1 455 ? 30.40815 49.71699 34.46537 1.000 70.02974 466 THR C CA 1
ATOM 10639 C C . THR C 1 455 ? 31.74083 49.69051 35.20110 1.000 69.80745 466 THR C C 1
ATOM 10640 O O . THR C 1 455 ? 31.96864 48.82354 36.05110 1.000 69.92805 466 THR C O 1
ATOM 10644 N N . LEU C 1 456 ? 32.62660 50.63423 34.88772 1.000 72.12046 467 LEU C N 1
ATOM 10645 C CA . LEU C 1 456 ? 33.77523 50.88521 35.74694 1.000 71.76023 467 LEU C CA 1
ATOM 10646 C C . LEU C 1 456 ? 33.40141 51.70395 36.97414 1.000 70.08996 467 LEU C C 1
ATOM 10647 O O . LEU C 1 456 ? 34.22827 51.85326 37.88000 1.000 61.11742 467 LEU C O 1
ATOM 10652 N N . THR C 1 457 ? 32.17767 52.22928 37.01925 1.000 70.72329 468 THR C N 1
ATOM 10653 C CA . THR C 1 457 ? 31.70348 53.07835 38.10089 1.000 67.41063 468 THR C CA 1
ATOM 10654 C C . THR C 1 457 ? 30.22963 52.78881 38.34536 1.000 68.07677 468 THR C C 1
ATOM 10655 O O . THR C 1 457 ? 29.59464 52.02406 37.61402 1.000 72.86236 468 THR C O 1
ATOM 10659 N N . LEU C 1 458 ? 29.68474 53.41066 39.38827 1.000 64.50897 469 LEU C N 1
ATOM 10660 C CA . LEU C 1 458 ? 28.24705 53.40941 39.62216 1.000 60.04944 469 LEU C CA 1
ATOM 10661 C C . LEU C 1 458 ? 27.63865 54.61902 38.92384 1.000 63.62561 469 LEU C C 1
ATOM 10662 O O . LEU C 1 458 ? 28.13367 55.74095 39.07137 1.000 62.42504 469 LEU C O 1
ATOM 10667 N N . LYS C 1 459 ? 26.57299 54.38856 38.15654 1.000 67.92201 470 LYS C N 1
ATOM 10668 C CA . LYS C 1 459 ? 25.98283 55.43255 37.33438 1.000 67.33534 470 LYS C CA 1
ATOM 10669 C C . LYS C 1 459 ? 24.46318 55.34619 37.36874 1.000 73.55981 470 LYS C C 1
ATOM 10670 O O . LYS C 1 459 ? 23.90334 54.24093 37.31927 1.000 74.13173 470 LYS C O 1
ATOM 10676 N N . PRO C 1 460 ? 23.77227 56.48277 37.45961 1.000 68.95496 471 PRO C N 1
ATOM 10677 C CA . PRO C 1 460 ? 22.31343 56.46982 37.28770 1.000 72.75987 471 PRO C CA 1
ATOM 10678 C C . PRO C 1 460 ? 21.95309 56.10331 35.85452 1.000 78.70539 471 PRO C C 1
ATOM 10679 O O . PRO C 1 460 ? 22.44392 56.71195 34.90132 1.000 82.28863 471 PRO C O 1
ATOM 10683 N N . SER C 1 461 ? 21.09321 55.09892 35.70871 1.000 81.77840 472 SER C N 1
ATOM 10684 C CA . SER C 1 461 ? 20.71811 54.56615 34.40495 1.000 72.82307 472 SER C CA 1
ATOM 10685 C C . SER C 1 461 ? 19.44047 55.24518 33.92687 1.000 79.53681 472 SER C C 1
ATOM 10686 O O . SER C 1 461 ? 18.41902 55.21288 34.62201 1.000 77.27189 472 SER C O 1
ATOM 10689 N N . ASP C 1 462 ? 19.50457 55.84945 32.73835 1.000 85.37154 473 ASP C N 1
ATOM 10690 C CA . ASP C 1 462 ? 18.36884 56.54338 32.12635 1.000 88.57791 473 ASP C CA 1
ATOM 10691 C C . ASP C 1 462 ? 17.79428 57.60814 33.05977 1.000 83.99428 473 ASP C C 1
ATOM 10692 O O . ASP C 1 462 ? 16.59371 57.64779 33.33551 1.000 90.41199 473 ASP C O 1
ATOM 10697 N N . LEU C 1 463 ? 18.67177 58.48030 33.54621 1.000 84.79183 474 LEU C N 1
ATOM 10698 C CA . LEU C 1 463 ? 18.27152 59.61987 34.36035 1.000 77.69485 474 LEU C CA 1
ATOM 10699 C C . LEU C 1 463 ? 18.08774 60.82947 33.45300 1.000 82.18525 474 LEU C C 1
ATOM 10700 O O . LEU C 1 463 ? 19.04814 61.29264 32.82777 1.000 88.54171 474 LEU C O 1
ATOM 10705 N N . GLN C 1 464 ? 16.85871 61.33651 33.37748 1.000 82.63673 475 GLN C N 1
ATOM 10706 C CA . GLN C 1 464 ? 16.52285 62.42976 32.47534 1.000 80.87989 475 GLN C CA 1
ATOM 10707 C C . GLN C 1 464 ? 15.83453 63.54229 33.24951 1.000 82.26972 475 GLN C C 1
ATOM 10708 O O . GLN C 1 464 ? 14.89231 63.28599 34.00586 1.000 87.84560 475 GLN C O 1
ATOM 10714 N N . LEU C 1 465 ? 16.30519 64.77328 33.05447 1.000 84.23014 476 LEU C N 1
ATOM 10715 C CA . LEU C 1 465 ? 15.73464 65.94853 33.69443 1.000 86.72567 476 LEU C CA 1
ATOM 10716 C C . LEU C 1 465 ? 15.49333 67.03195 32.65288 1.000 88.88672 476 LEU C C 1
ATOM 10717 O O . LEU C 1 465 ? 16.23961 67.15497 31.67783 1.000 87.53151 476 LEU C O 1
ATOM 10722 N N . ARG C 1 466 ? 14.43858 67.81464 32.86562 1.000 91.21382 477 ARG C N 1
ATOM 10723 C CA . ARG C 1 466 ? 14.15861 68.99539 32.06140 1.000 90.33352 477 ARG C CA 1
ATOM 10724 C C . ARG C 1 466 ? 14.29618 70.23681 32.93220 1.000 98.51430 477 ARG C C 1
ATOM 10725 O O . ARG C 1 466 ? 13.88984 70.23538 34.09884 1.000 102.50087 477 ARG C O 1
ATOM 10733 N N . LEU C 1 467 ? 14.87166 71.29293 32.36352 1.000 100.32012 478 LEU C N 1
ATOM 10734 C CA . LEU C 1 467 ? 15.15592 72.52036 33.09043 1.000 103.30092 478 LEU C CA 1
ATOM 10735 C C . LEU C 1 467 ? 14.40390 73.68518 32.45764 1.000 106.79812 478 LEU C C 1
ATOM 10736 O O . LEU C 1 467 ? 13.93891 73.60357 31.31702 1.000 101.80014 478 LEU C O 1
ATOM 10741 N N . ARG C 1 468 ? 14.28628 74.78264 33.21084 1.000 106.99082 479 ARG C N 1
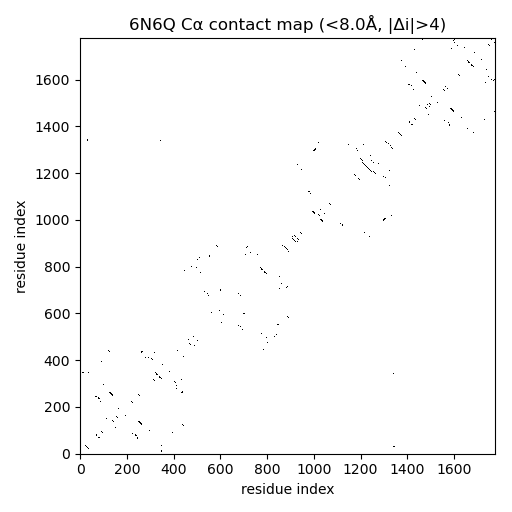ATOM 10742 C CA . ARG C 1 468 ? 13.52509 75.93881 32.73500 1.000 112.03114 479 ARG C CA 1
ATOM 10743 C C . ARG C 1 468 ? 14.18204 77.21754 33.25026 1.000 114.90992 479 ARG C C 1
ATOM 10744 O O . ARG C 1 468 ? 14.00817 77.58149 34.41687 1.000 115.33881 479 ARG C O 1
ATOM 10752 N N . ASN C 1 469 ? 14.92473 77.88918 32.37052 1.000 115.36737 480 ASN C N 1
ATOM 10753 C CA . ASN C 1 469 ? 15.35386 79.27107 32.56525 1.000 113.10616 480 ASN C CA 1
ATOM 10754 C C . ASN C 1 469 ? 16.07251 79.51726 33.88904 1.000 115.84107 480 ASN C C 1
ATOM 10755 O O . ASN C 1 469 ? 17.19205 79.03714 34.09395 1.000 119.68882 480 ASN C O 1
ATOM 10760 N N . ARG C 1 470 ? 15.43406 80.26117 34.79151 1.000 114.59303 481 ARG C N 1
ATOM 10761 C CA . ARG C 1 470 ? 16.09992 80.85657 35.94028 1.000 111.85114 481 ARG C CA 1
ATOM 10762 C C . ARG C 1 470 ? 15.50404 80.36148 37.25231 1.000 106.10717 481 ARG C C 1
ATOM 10763 O O . ARG C 1 470 ? 14.35785 79.90771 37.31261 1.000 108.21760 481 ARG C O 1
ATOM 10771 N N . VAL C 1 471 ? 16.31021 80.46129 38.30815 1.000 106.95549 482 VAL C N 1
ATOM 10772 C CA . VAL C 1 471 ? 15.87981 80.15331 39.66977 1.000 110.20837 482 VAL C CA 1
ATOM 10773 C C . VAL C 1 471 ? 16.38081 81.23025 40.62585 1.000 112.16655 482 VAL C C 1
ATOM 10774 O O . VAL C 1 471 ? 17.57288 81.29876 40.93141 1.000 108.46873 482 VAL C O 1
ATOM 10778 N N . ASP D 1 26 ? 30.22342 102.87150 51.86469 1.000 80.92662 37 ASP D N 1
ATOM 10779 C CA . ASP D 1 26 ? 30.18935 102.11228 53.10923 1.000 75.14975 37 ASP D CA 1
ATOM 10780 C C . ASP D 1 26 ? 29.66130 102.96502 54.25839 1.000 74.34553 37 ASP D C 1
ATOM 10781 O O . ASP D 1 26 ? 29.93179 104.16416 54.33068 1.000 75.60688 37 ASP D O 1
ATOM 10786 N N . LEU D 1 27 ? 28.90266 102.33869 55.15360 1.000 68.41558 38 LEU D N 1
ATOM 10787 C CA . LEU D 1 27 ? 28.32388 103.00852 56.31080 1.000 58.21702 38 LEU D CA 1
ATOM 10788 C C . LEU D 1 27 ? 28.99901 102.47953 57.56878 1.000 54.92359 38 LEU D C 1
ATOM 10789 O O . LEU D 1 27 ? 29.01856 101.26626 57.80350 1.000 57.69120 38 LEU D O 1
ATOM 10794 N N . LEU D 1 28 ? 29.55200 103.38618 58.37161 1.000 55.33081 39 LEU D N 1
ATOM 10795 C CA . LEU D 1 28 ? 30.26668 103.00710 59.58316 1.000 53.15177 39 LEU D CA 1
ATOM 10796 C C . LEU D 1 28 ? 30.00765 104.03566 60.67162 1.000 54.70216 39 LEU D C 1
ATOM 10797 O O . LEU D 1 28 ? 30.09282 105.24203 60.42391 1.000 50.08324 39 LEU D O 1
ATOM 10802 N N . SER D 1 29 ? 29.69074 103.55662 61.87048 1.000 52.30389 40 SER D N 1
ATOM 10803 C CA . SER D 1 29 ? 29.55932 104.41925 63.03500 1.000 52.65192 40 SER D CA 1
ATOM 10804 C C . SER D 1 29 ? 30.90134 104.49968 63.75070 1.000 49.55209 40 SER D C 1
ATOM 10805 O O . SER D 1 29 ? 31.52494 103.47121 64.03246 1.000 45.53739 40 SER D O 1
ATOM 10808 N N . VAL D 1 30 ? 31.34753 105.72109 64.03101 1.000 46.11038 41 VAL D N 1
ATOM 10809 C CA . VAL D 1 30 ? 32.62702 105.96353 64.68431 1.000 45.29781 41 VAL D CA 1
ATOM 10810 C C . VAL D 1 30 ? 32.41832 106.98844 65.78705 1.000 51.94403 41 VAL D C 1
ATOM 10811 O O . VAL D 1 30 ? 31.81952 108.04380 65.55237 1.000 44.27572 41 VAL D O 1
ATOM 10815 N N . ASP D 1 31 ? 32.91647 106.68127 66.98269 1.000 58.87367 42 ASP D N 1
ATOM 10816 C CA . ASP D 1 31 ? 32.87093 107.60539 68.11050 1.000 53.99588 42 ASP D CA 1
ATOM 10817 C C . ASP D 1 31 ? 34.14690 108.43872 68.10070 1.000 54.04115 42 ASP D C 1
ATOM 10818 O O . ASP D 1 31 ? 35.24268 107.91264 68.32105 1.000 64.79945 42 ASP D O 1
ATOM 10823 N N . PHE D 1 32 ? 34.00707 109.73687 67.83726 1.000 59.01373 43 PHE D N 1
ATOM 10824 C CA . PHE D 1 32 ? 35.12822 110.66293 67.87512 1.000 54.54975 43 PHE D CA 1
ATOM 10825 C C . PHE D 1 32 ? 35.27458 111.34555 69.22960 1.000 63.20750 43 PHE D C 1
ATOM 10826 O O . PHE D 1 32 ? 35.92296 112.39555 69.31707 1.000 60.57255 43 PHE D O 1
ATOM 10834 N N . ALA D 1 33 ? 34.66879 110.78194 70.28021 1.000 66.82595 44 ALA D N 1
ATOM 10835 C CA . ALA D 1 33 ? 34.93840 111.25513 71.63382 1.000 65.82969 44 ALA D CA 1
ATOM 10836 C C . ALA D 1 33 ? 36.42986 111.20981 71.93126 1.000 66.11029 44 ALA D C 1
ATOM 10837 O O . ALA D 1 33 ? 36.98593 112.14650 72.51624 1.000 72.25464 44 ALA D O 1
ATOM 10839 N N . THR D 1 34 ? 37.08767 110.11979 71.54660 1.000 63.81819 45 THR D N 1
ATOM 10840 C CA . THR D 1 34 ? 38.53693 110.06800 71.42901 1.000 57.36428 45 THR D CA 1
ATOM 10841 C C . THR D 1 34 ? 38.87991 110.40390 69.98367 1.000 56.04452 45 THR D C 1
ATOM 10842 O O . THR D 1 34 ? 38.82308 109.52439 69.11451 1.000 57.48801 45 THR D O 1
ATOM 10846 N N . PRO D 1 35 ? 39.22693 111.66132 69.68916 1.000 58.28818 46 PRO D N 1
ATOM 10847 C CA . PRO D 1 35 ? 39.29705 112.08910 68.27673 1.000 50.57149 46 PRO D CA 1
ATOM 10848 C C . PRO D 1 35 ? 40.26751 111.28504 67.42732 1.000 53.26550 46 PRO D C 1
ATOM 10849 O O . PRO D 1 35 ? 39.91109 110.86558 66.31798 1.000 48.49508 46 PRO D O 1
ATOM 10853 N N . VAL D 1 36 ? 41.48813 111.05308 67.91483 1.000 54.45675 47 VAL D N 1
ATOM 10854 C CA . VAL D 1 36 ? 42.49939 110.40440 67.08371 1.000 56.85237 47 VAL D CA 1
ATOM 10855 C C . VAL D 1 36 ? 42.18935 108.92180 66.91117 1.000 51.07619 47 VAL D C 1
ATOM 10856 O O . VAL D 1 36 ? 42.34648 108.36533 65.81736 1.000 51.15792 47 VAL D O 1
ATOM 10860 N N . GLN D 1 37 ? 41.74146 108.25711 67.97840 1.000 50.65695 48 GLN D N 1
ATOM 10861 C CA . GLN D 1 37 ? 41.36100 106.85441 67.85029 1.000 53.59739 48 GLN D CA 1
ATOM 10862 C C . GLN D 1 37 ? 40.17676 106.68421 66.90860 1.000 53.58639 48 GLN D C 1
ATOM 10863 O O . GLN D 1 37 ? 40.05121 105.64606 66.24918 1.000 52.53686 48 GLN D O 1
ATOM 10869 N N . GLY D 1 38 ? 39.30083 107.68743 66.83207 1.000 50.15022 49 GLY D N 1
ATOM 10870 C CA . GLY D 1 38 ? 38.20863 107.62632 65.87690 1.000 48.38169 49 GLY D CA 1
ATOM 10871 C C . GLY D 1 38 ? 38.68271 107.78609 64.44533 1.000 45.44235 49 GLY D C 1
ATOM 10872 O O . GLY D 1 38 ? 38.16645 107.13325 63.53453 1.000 41.21649 49 GLY D O 1
ATOM 10873 N N . LEU D 1 39 ? 39.67236 108.65508 64.22623 1.000 46.60913 50 LEU D N 1
ATOM 10874 C CA . LEU D 1 39 ? 40.23073 108.81550 62.88796 1.000 43.21351 50 LEU D CA 1
ATOM 10875 C C . LEU D 1 39 ? 40.89701 107.53128 62.41265 1.000 47.44083 50 LEU D C 1
ATOM 10876 O O . LEU D 1 39 ? 40.82729 107.18906 61.22613 1.000 47.13977 50 LEU D O 1
ATOM 10881 N N . THR D 1 40 ? 41.54329 106.80264 63.32635 1.000 44.99612 51 THR D N 1
ATOM 10882 C CA . THR D 1 40 ? 42.22114 105.56856 62.94152 1.000 48.52745 51 THR D CA 1
ATOM 10883 C C . THR D 1 40 ? 41.22242 104.50139 62.50883 1.000 46.41368 51 THR D C 1
ATOM 10884 O O . THR D 1 40 ? 41.48548 103.74200 61.56885 1.000 53.53476 51 THR D O 1
ATOM 10888 N N . ARG D 1 41 ? 40.06582 104.43409 63.17110 1.000 46.48006 52 ARG D N 1
ATOM 10889 C CA . ARG D 1 41 ? 39.03754 103.49289 62.74068 1.000 52.29876 52 ARG D CA 1
ATOM 10890 C C . ARG D 1 41 ? 38.38824 103.94733 61.43767 1.000 58.29857 52 ARG D C 1
ATOM 10891 O O . ARG D 1 41 ? 38.02825 103.11765 60.59364 1.000 51.71449 52 ARG D O 1
ATOM 10899 N N . GLU D 1 42 ? 38.23592 105.26187 61.25336 1.000 55.63588 53 GLU D N 1
ATOM 10900 C CA . GLU D 1 42 ? 37.66832 105.77601 60.01098 1.000 50.41043 53 GLU D CA 1
ATOM 10901 C C . GLU D 1 42 ? 38.61280 105.55687 58.83529 1.000 56.79161 53 GLU D C 1
ATOM 10902 O O . GLU D 1 42 ? 38.16744 105.25194 57.72249 1.000 60.27992 53 GLU D O 1
ATOM 10908 N N . GLY D 1 43 ? 39.92008 105.69713 59.06201 1.000 52.18529 54 GLY D N 1
ATOM 10909 C CA . GLY D 1 43 ? 40.88228 105.52596 57.98827 1.000 48.47852 54 GLY D CA 1
ATOM 10910 C C . GLY D 1 43 ? 40.89820 104.13593 57.38853 1.000 60.22229 54 GLY D C 1
ATOM 10911 O O . GLY D 1 43 ? 41.36123 103.96460 56.25512 1.000 53.14724 54 GLY D O 1
ATOM 10912 N N . ARG D 1 44 ? 40.39262 103.13823 58.11859 1.000 57.93055 55 ARG D N 1
ATOM 10913 C CA . ARG D 1 44 ? 40.39321 101.76809 57.61994 1.000 60.42837 55 ARG D CA 1
ATOM 10914 C C . ARG D 1 44 ? 39.55183 101.60167 56.36083 1.000 63.09751 55 ARG D C 1
ATOM 10915 O O . ARG D 1 44 ? 39.78910 100.66242 55.59340 1.000 70.72520 55 ARG D O 1
ATOM 10923 N N . ARG D 1 45 ? 38.57809 102.48262 56.12585 1.000 54.47201 56 ARG D N 1
ATOM 10924 C CA . ARG D 1 45 ? 37.76584 102.43363 54.91679 1.000 57.47870 56 ARG D CA 1
ATOM 10925 C C . ARG D 1 45 ? 38.21477 103.45722 53.87629 1.000 63.17388 56 ARG D C 1
ATOM 10926 O O . ARG D 1 45 ? 37.40100 103.93155 53.07610 1.000 65.78785 56 ARG D O 1
ATOM 10934 N N . HIS D 1 46 ? 39.50243 103.80068 53.86636 1.000 59.84324 57 HIS D N 1
ATOM 10935 C CA . HIS D 1 46 ? 40.06261 104.71745 52.88406 1.000 56.60700 57 HIS D CA 1
ATOM 10936 C C . HIS D 1 46 ? 41.42534 104.19361 52.44682 1.000 56.84437 57 HIS D C 1
ATOM 10937 O O . HIS D 1 46 ? 41.92381 103.18948 52.96511 1.000 50.47199 57 HIS D O 1
ATOM 10944 N N . ASP D 1 47 ? 42.03138 104.88142 51.48047 1.000 57.46296 58 ASP D N 1
ATOM 10945 C CA . ASP D 1 47 ? 43.28520 104.45556 50.86580 1.000 59.50075 58 ASP D CA 1
ATOM 10946 C C . ASP D 1 47 ? 44.46487 105.31219 51.31809 1.000 50.01651 58 ASP D C 1
ATOM 10947 O O . ASP D 1 47 ? 45.35142 105.64103 50.52795 1.000 55.58010 58 ASP D O 1
ATOM 10952 N N . GLY D 1 48 ? 44.48972 105.68583 52.59488 1.000 49.89849 59 GLY D N 1
ATOM 10953 C CA . GLY D 1 48 ? 45.61143 106.39956 53.16434 1.000 47.39948 59 GLY D CA 1
ATOM 10954 C C . GLY D 1 48 ? 45.39687 107.88177 53.38458 1.000 44.45317 59 GLY D C 1
ATOM 10955 O O . GLY D 1 48 ? 46.25064 108.52294 54.00980 1.000 49.15090 59 GLY D O 1
ATOM 10956 N N . ILE D 1 49 ? 44.29528 108.44786 52.89233 1.000 43.11204 60 ILE D N 1
ATOM 10957 C CA . ILE D 1 49 ? 44.01795 109.86734 53.07798 1.000 51.50378 60 ILE D CA 1
ATOM 10958 C C . ILE D 1 49 ? 42.51757 110.07755 52.94219 1.000 49.26510 60 ILE D C 1
ATOM 10959 O O . ILE D 1 49 ? 41.83966 109.35931 52.20210 1.000 52.84558 60 ILE D O 1
ATOM 10964 N N . PHE D 1 50 ? 41.99978 111.06328 53.66832 1.000 48.50214 61 PHE D N 1
ATOM 10965 C CA . PHE D 1 50 ? 40.57311 111.37281 53.69996 1.000 45.71340 61 PHE D CA 1
ATOM 10966 C C . PHE D 1 50 ? 40.39928 112.66389 54.48977 1.000 42.90922 61 PHE D C 1
ATOM 10967 O O . PHE D 1 50 ? 41.35695 113.20255 55.05339 1.000 46.46956 61 PHE D O 1
ATOM 10975 N N . GLU D 1 51 ? 39.16320 113.15341 54.53365 1.000 44.87759 62 GLU D N 1
ATOM 10976 C CA . GLU D 1 51 ? 38.80387 114.31093 55.33841 1.000 48.42080 62 GLU D CA 1
ATOM 10977 C C . GLU D 1 51 ? 37.68752 113.93104 56.30157 1.000 50.07869 62 GLU D C 1
ATOM 10978 O O . GLU D 1 51 ? 36.89384 113.02481 56.03143 1.000 49.79122 62 GLU D O 1
ATOM 10984 N N . GLN D 1 52 ? 37.63556 114.62613 57.43471 1.000 49.89566 63 GLN D N 1
ATOM 10985 C CA . GLN D 1 52 ? 36.70940 114.25570 58.49416 1.000 53.56704 63 GLN D CA 1
ATOM 10986 C C . GLN D 1 52 ? 36.46135 115.45861 59.39177 1.000 55.26968 63 GLN D C 1
ATOM 10987 O O . GLN D 1 52 ? 37.39802 116.17854 59.74575 1.000 52.15679 63 GLN D O 1
ATOM 10993 N N . CYS D 1 53 ? 35.19741 115.66486 59.75490 1.000 59.31742 64 CYS D N 1
ATOM 10994 C CA . CYS D 1 53 ? 34.83056 116.72221 60.68757 1.000 60.73512 64 CYS D CA 1
ATOM 10995 C C . CYS D 1 53 ? 35.18523 116.28789 62.10483 1.000 62.33712 64 CYS D C 1
ATOM 10996 O O . CYS D 1 53 ? 34.63491 115.30744 62.61674 1.000 62.50759 64 CYS D O 1
ATOM 10999 N N . ILE D 1 54 ? 36.11006 117.00957 62.73088 1.000 65.10204 65 ILE D N 1
ATOM 11000 C CA . ILE D 1 54 ? 36.56617 116.72615 64.08621 1.000 64.39825 65 ILE D CA 1
ATOM 11001 C C . ILE D 1 54 ? 36.33409 117.97902 64.91472 1.000 69.60143 65 ILE D C 1
ATOM 11002 O O . ILE D 1 54 ? 36.96726 119.01520 64.67309 1.000 68.54845 65 ILE D O 1
ATOM 11007 N N . GLY D 1 55 ? 35.43586 117.88646 65.88728 1.000 68.37359 66 GLY D N 1
ATOM 11008 C CA . GLY D 1 55 ? 35.14139 119.03269 66.72695 1.000 74.09011 66 GLY D CA 1
ATOM 11009 C C . GLY D 1 55 ? 34.55295 120.16834 65.91287 1.000 75.78345 66 GLY D C 1
ATOM 11010 O O . GLY D 1 55 ? 33.49224 120.03407 65.29094 1.000 79.45248 66 GLY D O 1
ATOM 11011 N N . ASP D 1 56 ? 35.25057 121.30217 65.89437 1.000 72.45692 67 ASP D N 1
ATOM 11012 C CA . ASP D 1 56 ? 34.77003 122.50697 65.23440 1.000 73.86910 67 ASP D CA 1
ATOM 11013 C C . ASP D 1 56 ? 35.47202 122.78329 63.91061 1.000 76.30463 67 ASP D C 1
ATOM 11014 O O . ASP D 1 56 ? 35.35185 123.89197 63.38345 1.000 69.36495 67 ASP D O 1
ATOM 11019 N N . PHE D 1 57 ? 36.19973 121.81138 63.36252 1.000 79.98333 68 PHE D N 1
ATOM 11020 C CA . PHE D 1 57 ? 36.89066 121.99831 62.09467 1.000 69.55814 68 PHE D CA 1
ATOM 11021 C C . PHE D 1 57 ? 36.88824 120.69662 61.30579 1.000 62.70135 68 PHE D C 1
ATOM 11022 O O . PHE D 1 57 ? 36.70000 119.60949 61.85679 1.000 63.88356 68 P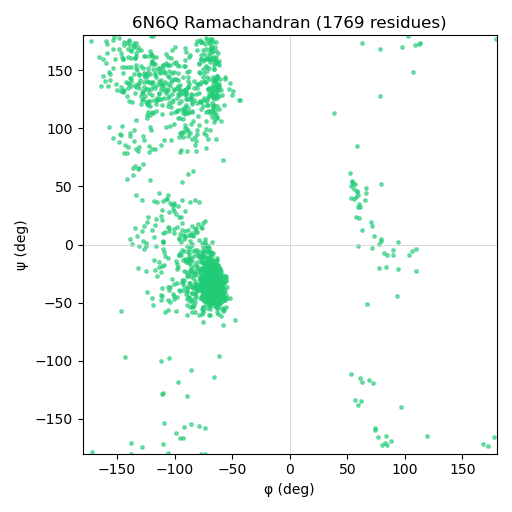HE D O 1
ATOM 11030 N N . ARG D 1 58 ? 37.09126 120.82498 59.99733 1.000 57.24306 69 ARG D N 1
ATOM 11031 C CA . ARG D 1 58 ? 37.32999 119.68482 59.12442 1.000 63.13148 69 ARG D CA 1
ATOM 11032 C C . ARG D 1 58 ? 38.80912 119.62807 58.77270 1.000 58.41737 69 ARG D C 1
ATOM 11033 O O . ARG D 1 58 ? 39.42701 120.65560 58.47838 1.000 61.22804 69 ARG D O 1
ATOM 11041 N N . VAL D 1 59 ? 39.37613 118.42627 58.80729 1.000 46.91051 70 VAL D N 1
ATOM 11042 C CA . VAL D 1 59 ? 40.80917 118.24366 58.62780 1.000 55.16990 70 VAL D CA 1
ATOM 11043 C C . VAL D 1 59 ? 41.06024 117.09900 57.65547 1.000 56.14528 70 VAL D C 1
ATOM 11044 O O . VAL D 1 59 ? 40.38687 116.06336 57.70656 1.000 57.02232 70 VAL D O 1
ATOM 11048 N N . VAL D 1 60 ? 42.01625 117.30031 56.75361 1.000 46.60207 71 VAL D N 1
ATOM 11049 C CA . VAL D 1 60 ? 42.51916 116.22401 55.90797 1.000 48.64594 71 VAL D CA 1
ATOM 11050 C C . VAL D 1 60 ? 43.47049 115.37626 56.74270 1.000 47.76873 71 VAL D C 1
ATOM 11051 O O . VAL D 1 60 ? 44.43947 115.89069 57.31063 1.000 53.08582 71 VAL D O 1
ATOM 11055 N N . VAL D 1 61 ? 43.19072 114.07934 56.82897 1.000 44.14105 72 VAL D N 1
ATOM 11056 C CA . VAL D 1 61 ? 43.97390 113.14844 57.63300 1.000 43.87022 72 VAL D CA 1
ATOM 11057 C C . VAL D 1 61 ? 44.79286 112.27147 56.69789 1.000 53.21092 72 VAL D C 1
ATOM 11058 O O . VAL D 1 61 ? 44.25588 111.69880 55.74176 1.000 53.72983 72 VAL D O 1
ATOM 11062 N N . VAL D 1 62 ? 46.08927 112.16726 56.97360 1.000 56.72305 73 VAL D N 1
ATOM 11063 C CA . VAL D 1 62 ? 47.00040 111.32275 56.21116 1.000 46.07687 73 VAL D CA 1
ATOM 11064 C C . VAL D 1 62 ? 47.50913 110.23515 57.14459 1.000 46.16123 73 VAL D C 1
ATOM 11065 O O . VAL D 1 62 ? 48.05364 110.53379 58.21533 1.000 46.93472 73 VAL D O 1
ATOM 11069 N N . ASP D 1 63 ? 47.32278 108.97469 56.74722 1.000 44.94560 74 ASP D N 1
ATOM 11070 C CA . ASP D 1 63 ? 47.77485 107.86258 57.57317 1.000 48.71335 74 ASP D CA 1
ATOM 11071 C C . ASP D 1 63 ? 48.40889 106.73756 56.76381 1.000 51.61957 74 ASP D C 1
ATOM 11072 O O . ASP D 1 63 ? 48.74209 105.69628 57.34407 1.000 51.23723 74 ASP D O 1
ATOM 11077 N N . GLY D 1 64 ? 48.58243 106.90682 55.45431 1.000 47.88024 75 GLY D N 1
ATOM 11078 C CA . GLY D 1 64 ? 49.27113 105.93325 54.64277 1.000 43.27075 75 GLY D CA 1
ATOM 11079 C C . GLY D 1 64 ? 50.76297 106.19326 54.61530 1.000 44.56370 75 GLY D C 1
ATOM 11080 O O . GLY D 1 64 ? 51.21299 107.34162 54.55938 1.000 46.01729 75 GLY D O 1
ATOM 11081 N N . PRO D 1 65 ? 51.56258 105.12336 54.65790 1.000 45.46827 76 PRO D N 1
ATOM 11082 C CA . PRO D 1 65 ? 53.02485 105.31362 54.70116 1.000 46.52483 76 PRO D CA 1
ATOM 11083 C C . PRO D 1 65 ? 53.56598 106.09914 53.51930 1.000 52.55080 76 PRO D C 1
ATOM 11084 O O . PRO D 1 65 ? 54.37768 107.01509 53.70744 1.000 46.70731 76 PRO D O 1
ATOM 11088 N N . GLU D 1 66 ? 53.13178 105.76591 52.30000 1.000 53.33412 77 GLU D N 1
ATOM 11089 C CA . GLU D 1 66 ? 53.63663 106.45202 51.11445 1.000 51.55457 77 GLU D CA 1
ATOM 11090 C C . GLU D 1 66 ? 53.29146 107.93440 51.14419 1.000 48.03390 77 GLU D C 1
ATOM 11091 O O . GLU D 1 66 ? 54.12218 108.78186 50.79640 1.000 54.37766 77 GLU D O 1
ATOM 11097 N N . LEU D 1 67 ? 52.07037 108.26665 51.56246 1.000 44.85084 78 LEU D N 1
ATOM 11098 C CA . LEU D 1 67 ? 51.62703 109.65414 51.54764 1.000 43.02126 78 LEU D CA 1
ATOM 11099 C C . LEU D 1 67 ? 52.23444 110.46794 52.68240 1.000 50.90644 78 LEU D C 1
ATOM 11100 O O . LEU D 1 67 ? 52.41385 111.68155 52.53642 1.000 50.41291 78 LEU D O 1
ATOM 11105 N N . ILE D 1 68 ? 52.56024 109.82901 53.80831 1.000 47.62086 79 ILE D N 1
ATOM 11106 C CA . ILE D 1 68 ? 53.15221 110.55832 54.92609 1.000 44.79538 79 ILE D CA 1
ATOM 11107 C C . ILE D 1 68 ? 54.59603 110.93870 54.61653 1.000 47.00696 79 ILE D C 1
ATOM 11108 O O . ILE D 1 68 ? 55.03814 112.05213 54.92832 1.000 46.44514 79 ILE D O 1
ATOM 11113 N N . GLU D 1 69 ? 55.35302 110.02591 53.99875 1.000 47.59705 80 GLU D N 1
ATOM 11114 C CA . GLU D 1 69 ? 56.72271 110.34358 53.60191 1.000 54.12200 80 GLU D CA 1
ATOM 11115 C C . GLU D 1 69 ? 56.76149 111.56436 52.69342 1.000 53.38953 80 GLU D C 1
ATOM 11116 O O . GLU D 1 69 ? 57.67736 112.39062 52.78512 1.000 58.75726 80 GLU D O 1
ATOM 11122 N N . GLU D 1 70 ? 55.77262 111.69485 51.80941 1.000 44.83898 81 GLU D N 1
ATOM 11123 C CA . GLU D 1 70 ? 55.70207 112.87465 50.95819 1.000 47.00865 81 GLU D CA 1
ATOM 11124 C C . GLU D 1 70 ? 55.30694 114.10689 51.76281 1.000 48.71231 81 GLU D C 1
ATOM 11125 O O . GLU D 1 70 ? 55.78881 115.21268 51.49031 1.000 49.30766 81 GLU D O 1
ATOM 11131 N N . ILE D 1 71 ? 54.43919 113.93526 52.76486 1.000 50.91800 82 ILE D N 1
ATOM 11132 C CA . ILE D 1 71 ? 54.09749 115.04726 53.64668 1.000 44.91670 82 ILE D CA 1
ATOM 11133 C C . ILE D 1 71 ? 55.30316 115.45879 54.48378 1.000 46.28920 82 ILE D C 1
ATOM 11134 O O . ILE D 1 71 ? 55.49152 116.64654 54.77322 1.000 46.00286 82 ILE D O 1
ATOM 11139 N N . ASN D 1 72 ? 56.14736 114.50325 54.86933 1.000 46.26897 83 ASN D N 1
ATOM 11140 C CA . ASN D 1 72 ? 57.32954 114.81183 55.66435 1.000 52.95636 83 ASN D CA 1
ATOM 11141 C C . ASN D 1 72 ? 58.47913 115.37392 54.83724 1.000 51.03229 83 ASN D C 1
ATOM 11142 O O . ASN D 1 72 ? 59.55926 115.60560 55.39133 1.000 49.44547 83 ASN D O 1
ATOM 11147 N N . ASN D 1 73 ? 58.27949 115.59989 53.54567 1.000 53.83583 84 ASN D N 1
ATOM 11148 C CA . ASN D 1 73 ? 59.33564 116.14173 52.69732 1.000 51.24928 84 ASN D CA 1
ATOM 11149 C C . ASN D 1 73 ? 59.64812 117.57569 53.10603 1.000 54.17488 84 ASN D C 1
ATOM 11150 O O . ASN D 1 73 ? 58.74856 118.42689 53.08240 1.000 57.54122 84 ASN D O 1
ATOM 11155 N N . PRO D 1 74 ? 60.89009 117.89003 53.48677 1.000 58.49445 85 PRO D N 1
ATOM 11156 C CA . PRO D 1 74 ? 61.19277 119.25468 53.94809 1.000 52.56650 85 PRO D CA 1
ATOM 11157 C C . PRO D 1 74 ? 61.19996 120.28418 52.83563 1.000 53.43248 85 PRO D C 1
ATOM 11158 O O . PRO D 1 74 ? 61.04986 121.47882 53.12071 1.000 59.75896 85 PRO D O 1
ATOM 11162 N N . GLN D 1 75 ? 61.37164 119.86484 51.58108 1.000 57.21492 86 GLN D N 1
ATOM 11163 C CA . GLN D 1 75 ? 61.44981 120.82380 50.48504 1.000 62.31627 86 GLN D CA 1
ATOM 11164 C C . GLN D 1 75 ? 60.09695 121.45816 50.18929 1.000 61.83325 86 GLN D C 1
ATOM 11165 O O . GLN D 1 75 ? 60.03345 122.64001 49.83230 1.000 64.86061 86 GLN D O 1
ATOM 11171 N N . LEU D 1 76 ? 59.00832 120.70210 50.34411 1.000 59.51551 87 LEU D N 1
ATOM 11172 C CA . LEU D 1 76 ? 57.68889 121.16605 49.94359 1.000 59.64198 87 LEU D CA 1
ATOM 11173 C C . LEU D 1 76 ? 56.71943 121.37338 51.09831 1.000 60.17292 87 LEU D C 1
ATOM 11174 O O . LEU D 1 76 ? 55.73012 122.09159 50.92457 1.000 53.81743 87 LEU D O 1
ATOM 11179 N N . TRP D 1 77 ? 56.96991 120.77622 52.26185 1.000 61.79532 88 TRP D N 1
ATOM 11180 C CA . TRP D 1 77 ? 56.07278 120.89795 53.40159 1.000 57.04453 88 TRP D CA 1
ATOM 11181 C C . TRP D 1 77 ? 56.84312 121.35324 54.63194 1.000 60.21822 88 TRP D C 1
ATOM 11182 O O . TRP D 1 77 ? 58.03952 121.08537 54.77387 1.000 59.42403 88 TRP D O 1
ATOM 11193 N N . GLU D 1 78 ? 56.13675 122.04601 55.52256 1.000 59.67484 89 GLU D N 1
ATOM 11194 C CA . GLU D 1 78 ? 56.70050 122.52459 56.77521 1.000 53.23748 89 GLU D CA 1
ATOM 11195 C C . GLU D 1 78 ? 55.68225 122.30791 57.88475 1.000 57.69071 89 GLU D C 1
ATOM 11196 O O . GLU D 1 78 ? 54.52889 121.94554 57.63715 1.000 52.95327 89 GLU D O 1
ATOM 11202 N N . LYS D 1 79 ? 56.11935 122.53437 59.12153 1.000 59.61564 90 LYS D N 1
ATOM 11203 C CA . LYS D 1 79 ? 55.21778 122.40262 60.25652 1.000 51.23755 90 LYS D CA 1
ATOM 11204 C C . LYS D 1 79 ? 54.09989 123.43249 60.16885 1.000 54.50790 90 LYS D C 1
ATOM 11205 O O . LYS D 1 79 ? 54.32580 124.59319 59.81537 1.000 51.27170 90 LYS D O 1
ATOM 11211 N N . ASN D 1 80 ? 52.88449 122.99397 60.48162 1.000 53.46091 91 ASN D N 1
ATOM 11212 C CA . ASN D 1 80 ? 51.72467 123.86594 60.56720 1.000 49.26458 91 ASN D CA 1
ATOM 11213 C C . ASN D 1 80 ? 51.29090 123.99588 62.02051 1.000 58.67498 91 ASN D C 1
ATOM 11214 O O . ASN D 1 80 ? 51.25997 123.00703 62.76043 1.000 54.69771 91 ASN D O 1
ATOM 11219 N N . VAL D 1 81 ? 50.97156 125.22204 62.43006 1.000 58.74025 92 VAL D N 1
ATOM 11220 C CA . VAL D 1 81 ? 50.42545 125.47296 63.76145 1.000 62.53877 92 VAL D CA 1
ATOM 11221 C C . VAL D 1 81 ? 48.94977 125.08735 63.71315 1.000 68.55504 92 VAL D C 1
ATOM 11222 O O . VAL D 1 81 ? 48.11957 125.82558 63.17959 1.000 74.87533 92 VAL D O 1
ATOM 11226 N N . GLY D 1 82 ? 48.62208 123.91818 64.25865 1.000 65.02199 93 GLY D N 1
ATOM 11227 C CA . GLY D 1 82 ? 47.27390 123.40627 64.21480 1.000 68.96190 93 GLY D CA 1
ATOM 11228 C C . GLY D 1 82 ? 46.31367 124.23141 65.04467 1.000 75.07610 93 GLY D C 1
ATOM 11229 O O . GLY D 1 82 ? 46.71997 125.07209 65.85392 1.000 73.69012 93 GLY D O 1
ATOM 11230 N N . PRO D 1 83 ? 45.01039 124.00856 64.85110 1.000 73.86934 94 PRO D N 1
ATOM 11231 C CA . PRO D 1 83 ? 44.01804 124.74745 65.64846 1.000 76.23664 94 PRO D CA 1
ATOM 11232 C C . PRO D 1 83 ? 44.20192 124.57052 67.14337 1.000 78.95265 94 PRO D C 1
ATOM 11233 O O . PRO D 1 83 ? 43.90309 125.49456 67.90941 1.000 81.87272 94 PRO D O 1
ATOM 11237 N N . THR D 1 84 ? 44.69380 123.41118 67.58297 1.000 78.22873 95 THR D N 1
ATOM 11238 C CA . THR D 1 84 ? 44.97015 123.21716 69.00180 1.000 80.99739 95 THR D CA 1
ATOM 11239 C C . THR D 1 84 ? 46.16755 124.05066 69.44143 1.000 81.73860 95 THR D C 1
ATOM 11240 O O . THR D 1 84 ? 46.12067 124.72532 70.47608 1.000 85.07530 95 THR D O 1
ATOM 11244 N N . LEU D 1 85 ? 47.25145 124.02150 68.66069 1.000 81.69642 96 LEU D N 1
ATOM 11245 C CA . LEU D 1 85 ? 48.42852 124.81409 69.00153 1.000 77.46434 96 LEU D CA 1
ATOM 11246 C C . LEU D 1 85 ? 48.17309 126.30556 68.83519 1.000 80.39983 96 LEU D C 1
ATOM 11247 O O . LEU D 1 85 ? 48.82082 127.12076 69.50135 1.000 86.44109 96 LEU D O 1
ATOM 11252 N N . HIS D 1 86 ? 47.24508 126.68332 67.95423 1.000 80.76984 97 HIS D N 1
ATOM 11253 C CA . HIS D 1 86 ? 46.91237 128.09560 67.80535 1.000 85.18150 97 HIS D CA 1
ATOM 11254 C C . HIS D 1 86 ? 46.09785 128.59678 68.99179 1.000 93.50835 97 HIS D C 1
ATOM 11255 O O . HIS D 1 86 ? 46.27938 129.73590 69.43797 1.000 93.75995 97 HIS D O 1
ATOM 11262 N N . LYS D 1 87 ? 45.19211 127.76327 69.51358 1.000 91.73069 98 LYS D N 1
ATOM 11263 C CA . LYS D 1 87 ? 44.43528 128.14955 70.70042 1.000 82.64622 98 LYS D CA 1
ATOM 11264 C C . LYS D 1 87 ? 45.35375 128.33573 71.90024 1.000 80.21778 98 LYS D C 1
ATOM 11265 O O . LYS D 1 87 ? 45.17997 129.27479 72.68554 1.000 86.95637 98 LYS D O 1
ATOM 11271 N N . LEU D 1 88 ? 46.34456 127.45786 72.05322 1.000 79.84771 99 LEU D N 1
ATOM 11272 C CA . LEU D 1 88 ? 47.24585 127.49071 73.19695 1.000 82.66918 99 LEU D CA 1
ATOM 11273 C C . LEU D 1 88 ? 48.29634 128.59062 73.10147 1.000 87.25670 99 LEU D C 1
ATOM 11274 O O . LEU D 1 88 ? 49.27510 128.56154 73.85849 1.000 89.07566 99 LEU D O 1
ATOM 11279 N N . ARG D 1 89 ? 48.12706 129.55529 72.19736 1.000 90.31372 100 ARG D N 1
ATOM 11280 C CA . ARG D 1 89 ? 49.02966 130.69730 72.13556 1.000 90.40430 100 ARG D CA 1
ATOM 11281 C C . ARG D 1 89 ? 48.79413 131.69526 73.26125 1.000 90.88616 100 ARG D C 1
ATOM 11282 O O . ARG D 1 89 ? 49.55950 132.65740 73.38417 1.000 92.31455 100 ARG D O 1
ATOM 11290 N N . SER D 1 90 ? 47.76197 131.49076 74.08185 1.000 89.44915 101 SER D N 1
ATOM 11291 C CA . SER D 1 90 ? 47.52262 132.37975 75.21205 1.000 90.51070 101 SER D CA 1
ATOM 11292 C C . SER D 1 90 ? 48.43986 132.05009 76.38485 1.000 90.13995 101 SER D C 1
ATOM 11293 O O . SER D 1 90 ? 48.89931 132.95474 77.08965 1.000 98.65491 101 SER D O 1
ATOM 11296 N N . VAL D 1 91 ? 48.72147 130.76779 76.60616 1.000 85.75693 102 VAL D N 1
ATOM 11297 C CA . VAL D 1 91 ? 49.60626 130.34448 77.68455 1.000 83.98330 102 VAL D CA 1
ATOM 11298 C C . VAL D 1 91 ? 51.03889 130.64774 77.28558 1.000 89.65604 102 VAL D C 1
ATOM 11299 O O . VAL D 1 91 ? 51.70436 131.49601 77.89397 1.000 92.77231 102 VAL D O 1
ATOM 11303 N N . ALA D 1 92 ? 51.52488 129.94613 76.26693 1.000 93.61357 103 ALA D N 1
ATOM 11304 C CA . ALA D 1 92 ? 52.83719 130.21427 75.69675 1.000 88.49595 103 ALA D CA 1
ATOM 11305 C C . ALA D 1 92 ? 52.67493 130.97987 74.38951 1.000 89.06662 103 ALA D C 1
ATOM 11306 O O . ALA D 1 92 ? 51.76160 130.71157 73.59579 1.000 92.33373 103 ALA D O 1
ATOM 11308 N N . GLY D 1 93 ? 53.55761 131.95119 74.18344 1.000 83.91778 104 GLY D N 1
ATOM 11309 C CA . GLY D 1 93 ? 53.50917 132.86171 73.05907 1.000 93.95320 104 GLY D CA 1
ATOM 11310 C C . GLY D 1 93 ? 54.56942 132.50004 72.03755 1.000 85.48498 104 GLY D C 1
ATOM 11311 O O . GLY D 1 93 ? 54.35552 131.62422 71.18984 1.000 80.24726 104 GLY D O 1
ATOM 11312 N N . ASP D 1 94 ? 55.72005 133.18501 72.06600 1.000 88.20909 105 ASP D N 1
ATOM 11313 C CA . ASP D 1 94 ? 56.83691 132.91622 71.16153 1.000 80.69750 105 ASP D CA 1
ATOM 11314 C C . ASP D 1 94 ? 57.59975 131.63797 71.50108 1.000 78.03358 105 ASP D C 1
ATOM 11315 O O . ASP D 1 94 ? 58.76499 131.49989 71.10337 1.000 78.25518 105 ASP D O 1
ATOM 11320 N N . GLY D 1 95 ? 56.98660 130.71658 72.24226 1.000 77.83586 106 GLY D N 1
ATOM 11321 C CA . GLY D 1 95 ? 57.66711 129.48599 72.59945 1.000 75.99488 106 GLY D CA 1
ATOM 11322 C C . GLY D 1 95 ? 57.98503 128.63091 71.38842 1.000 71.13718 106 GLY D C 1
ATOM 11323 O O . GLY D 1 95 ? 57.35883 128.72947 70.33353 1.000 75.12008 106 GLY D O 1
ATOM 11324 N N . MET D 1 96 ? 58.98074 127.76109 71.56097 1.000 65.76634 107 MET D N 1
ATOM 11325 C CA . MET D 1 96 ? 59.44887 126.93602 70.45568 1.000 73.22160 107 MET D CA 1
ATOM 11326 C C . MET D 1 96 ? 58.37472 125.98353 69.94273 1.000 71.77906 107 MET D C 1
ATOM 11327 O O . MET D 1 96 ? 58.46686 125.51996 68.80056 1.000 73.04079 107 MET D O 1
ATOM 11332 N N . PHE D 1 97 ? 57.35321 125.69546 70.74898 1.000 69.21847 108 PHE D N 1
ATOM 11333 C CA . PHE D 1 97 ? 56.30741 124.75603 70.36426 1.000 63.07001 108 PHE D CA 1
ATOM 11334 C C . PHE D 1 97 ? 55.16648 125.42743 69.60991 1.000 59.90309 108 PHE D C 1
ATOM 11335 O O . PHE D 1 97 ? 54.60252 124.83114 68.68658 1.000 60.09875 108 PHE D O 1
ATOM 11343 N N . THR D 1 98 ? 54.81584 126.65752 69.98178 1.000 64.20313 109 THR D N 1
ATOM 11344 C CA . THR D 1 98 ? 53.63035 127.32413 69.46131 1.000 61.29581 109 THR D CA 1
ATOM 11345 C C . THR D 1 98 ? 53.94244 128.48741 68.53110 1.000 64.82273 109 THR D C 1
ATOM 11346 O O . THR D 1 98 ? 53.01196 129.08475 67.97962 1.000 72.68072 109 THR D O 1
ATOM 11350 N N . ALA D 1 99 ? 55.21216 128.82970 68.34204 1.000 69.05662 110 ALA D N 1
ATOM 11351 C CA . ALA D 1 99 ? 55.56462 129.93718 67.46774 1.000 73.48299 110 ALA D CA 1
ATOM 11352 C C . ALA D 1 99 ? 55.41790 129.53929 66.00462 1.000 72.33612 110 ALA D C 1
ATOM 11353 O O . ALA D 1 99 ? 55.57149 128.37150 65.63537 1.000 69.61498 110 ALA D O 1
ATOM 11355 N N . TYR D 1 100 ? 55.11332 130.52858 65.16984 1.000 75.03972 111 TYR D N 1
ATOM 11356 C CA . TYR D 1 100 ? 55.06028 130.30080 63.73581 1.000 77.61379 111 TYR D CA 1
ATOM 11357 C C . TYR D 1 100 ? 56.46558 130.08785 63.17958 1.000 77.23877 111 TYR D C 1
ATOM 11358 O O . TYR D 1 100 ? 57.47086 130.45851 63.79283 1.000 75.47604 111 TYR D O 1
ATOM 11367 N N . ASN D 1 101 ? 56.52658 129.47242 61.99616 1.000 78.13477 112 ASN D N 1
ATOM 11368 C CA . ASN D 1 101 ? 57.81175 129.29793 61.32822 1.000 75.78079 112 ASN D CA 1
ATOM 11369 C C . ASN D 1 101 ? 58.41086 130.63635 60.91729 1.000 74.04795 112 ASN D C 1
ATOM 11370 O O . ASN D 1 101 ? 59.63844 130.78362 60.88922 1.000 69.61372 112 ASN D O 1
ATOM 11375 N N . SER D 1 102 ? 57.56605 131.61729 60.60388 1.000 73.17193 113 SER D N 1
ATOM 11376 C CA . SER D 1 102 ? 58.00961 132.93977 60.18520 1.000 81.07083 113 SER D CA 1
ATOM 11377 C C . SER D 1 102 ? 58.29762 133.87016 61.35574 1.000 80.71905 113 SER D C 1
ATOM 11378 O O . SER D 1 102 ? 58.49868 135.06980 61.13791 1.000 83.20884 113 SER D O 1
ATOM 11381 N N . GLU D 1 103 ? 58.31620 133.35975 62.58270 1.000 84.25252 114 GLU D N 1
ATOM 11382 C CA . GLU D 1 103 ? 58.60606 134.16999 63.75794 1.000 82.59985 114 GLU D CA 1
ATOM 11383 C C . GLU D 1 103 ? 60.06978 134.00483 64.14087 1.000 85.65334 114 GLU D C 1
ATOM 11384 O O . GLU D 1 103 ? 60.55108 132.88061 64.31796 1.000 87.83104 114 GLU D O 1
ATOM 11390 N N . GLU D 1 104 ? 60.76956 135.13513 64.25935 1.000 87.38193 115 GLU D N 1
ATOM 11391 C CA . GLU D 1 104 ? 62.20602 135.11878 64.51006 1.000 81.95328 115 GLU D CA 1
ATOM 11392 C C . GLU D 1 104 ? 62.54102 134.50661 65.86288 1.000 86.07499 115 GLU D C 1
ATOM 11393 O O . GLU D 1 104 ? 63.64876 133.98873 66.05161 1.000 80.46300 115 GLU D O 1
ATOM 11399 N N . ASN D 1 105 ? 61.60368 134.55064 66.81252 1.000 82.91393 116 ASN D N 1
ATOM 11400 C CA . ASN D 1 105 ? 61.85781 133.98600 68.13159 1.000 79.66803 116 ASN D CA 1
ATOM 11401 C C . ASN D 1 105 ? 62.04541 132.47572 68.09626 1.000 80.57925 116 ASN D C 1
ATOM 11402 O O . ASN D 1 105 ? 62.67376 131.92581 69.00711 1.000 85.71153 116 ASN D O 1
ATOM 11407 N N . TRP D 1 106 ? 61.52492 131.79136 67.07475 1.000 73.20945 117 TRP D N 1
ATOM 11408 C CA . TRP D 1 106 ? 61.72509 130.34841 66.99155 1.000 70.71006 117 TRP D CA 1
ATOM 11409 C C . TRP D 1 106 ? 63.17587 130.01508 66.66802 1.000 75.36704 117 TRP D C 1
ATOM 11410 O O . TRP D 1 106 ? 63.85853 129.34065 67.44720 1.000 75.38990 117 TRP D O 1
ATOM 11421 N N . ARG D 1 107 ? 63.66483 130.48287 65.51521 1.000 79.29846 118 ARG D N 1
ATOM 11422 C CA . ARG D 1 107 ? 65.00749 130.11342 65.07516 1.000 75.85066 118 ARG D CA 1
ATOM 11423 C C . ARG D 1 107 ? 66.06436 130.60868 66.05194 1.000 80.09651 118 ARG D C 1
ATOM 11424 O O . ARG D 1 107 ? 67.07546 129.93272 66.27947 1.000 79.44800 118 ARG D O 1
ATOM 11432 N N . LYS D 1 108 ? 65.84653 131.78623 66.64202 1.000 83.06085 119 LYS D N 1
ATOM 11433 C CA . LYS D 1 108 ? 66.77177 132.28879 67.65185 1.000 88.82044 119 LYS D CA 1
ATOM 11434 C C . LYS D 1 108 ? 66.82670 131.34930 68.85009 1.000 80.42051 119 LYS D C 1
ATOM 11435 O O . LYS D 1 108 ? 67.90882 130.93814 69.28392 1.000 79.02912 119 LYS D O 1
ATOM 11441 N N . ALA D 1 109 ? 65.66055 130.98295 69.38782 1.000 80.85118 120 ALA D N 1
ATOM 11442 C CA . ALA D 1 109 ? 65.62527 130.04983 70.50831 1.000 82.04989 120 ALA D CA 1
ATOM 11443 C C . ALA D 1 109 ? 66.01088 128.63961 70.08282 1.000 79.39072 120 ALA D C 1
ATOM 11444 O O . ALA D 1 109 ? 66.59255 127.89297 70.87860 1.000 72.48644 120 ALA D O 1
ATOM 11446 N N . HIS D 1 110 ? 65.70172 128.26109 68.83981 1.000 77.65059 121 HIS D N 1
ATOM 11447 C CA . HIS D 1 110 ? 65.95620 126.89563 68.38907 1.000 71.36853 121 HIS D CA 1
ATOM 11448 C C . HIS D 1 110 ? 67.44743 126.58365 68.38251 1.000 72.43265 121 HIS D C 1
ATOM 11449 O O . HIS D 1 110 ? 67.87973 125.55094 68.90639 1.000 72.44566 121 HIS D O 1
ATOM 11456 N N . GLU D 1 111 ? 68.25314 127.46925 67.79663 1.000 73.11320 122 GLU D N 1
ATOM 11457 C CA . GLU D 1 111 ? 69.68647 127.21463 67.71697 1.000 80.62282 122 GLU D CA 1
ATOM 11458 C C . GLU D 1 111 ? 70.39465 127.50357 69.03514 1.000 81.42577 122 GLU D C 1
ATOM 11459 O O . GLU D 1 111 ? 71.40586 126.86238 69.34046 1.000 79.46695 122 GLU D O 1
ATOM 11465 N N . ILE D 1 112 ? 69.88518 128.44681 69.82965 1.000 82.17899 123 ILE D N 1
ATOM 11466 C CA . ILE D 1 112 ? 70.49222 128.72188 71.13004 1.000 85.32555 123 ILE D CA 1
ATOM 11467 C C . ILE D 1 112 ? 70.30063 127.53661 72.06890 1.000 74.56677 123 ILE D C 1
ATOM 11468 O O . ILE D 1 112 ? 71.23140 127.11687 72.76629 1.000 73.98058 123 ILE D O 1
ATOM 11473 N N . LEU D 1 113 ? 69.09192 126.97807 72.10033 1.000 74.59721 124 LEU D N 1
ATOM 11474 C CA . LEU D 1 113 ? 68.80360 125.85384 72.97938 1.000 74.20396 124 LEU D CA 1
ATOM 11475 C C . LEU D 1 113 ? 69.22163 124.51228 72.39299 1.000 69.65555 124 LEU D C 1
ATOM 11476 O O . LEU D 1 113 ? 69.20837 123.51182 73.11770 1.000 72.68924 124 LEU D O 1
ATOM 11481 N N . THR D 1 114 ? 69.59866 124.46697 71.11476 1.000 72.55418 125 THR D N 1
ATOM 11482 C CA . THR D 1 114 ? 70.02843 123.20520 70.51320 1.000 71.26021 125 THR D CA 1
ATOM 11483 C C . THR D 1 114 ? 71.22959 122.58519 71.21906 1.000 77.76592 125 THR D C 1
ATOM 11484 O O . THR D 1 114 ? 71.17633 121.38104 71.52541 1.000 74.56710 125 THR D O 1
ATOM 11488 N N . PRO D 1 115 ? 72.32196 123.30930 71.51051 1.000 85.37580 126 PRO D N 1
ATOM 11489 C CA . PRO D 1 115 ? 73.43858 122.66649 72.22323 1.000 79.44301 126 PRO D CA 1
ATOM 11490 C C . PRO D 1 115 ? 73.09151 122.25287 73.64064 1.000 82.60292 126 PRO D C 1
ATOM 11491 O O . PRO D 1 115 ? 73.82831 121.45256 74.23060 1.000 77.28953 126 PRO D O 1
ATOM 11495 N N . ALA D 1 116 ? 71.99866 122.77121 74.20494 1.000 79.84524 127 ALA D N 1
ATOM 11496 C CA . ALA D 1 116 ? 71.55427 122.35076 75.52641 1.000 80.24115 127 ALA D CA 1
ATOM 11497 C C . ALA D 1 116 ? 70.84039 121.00691 75.50392 1.000 81.78108 127 ALA D C 1
ATOM 11498 O O . ALA D 1 116 ? 70.77883 120.33625 76.54005 1.000 78.12002 127 ALA D O 1
ATOM 11500 N N . PHE D 1 117 ? 70.30678 120.59833 74.35299 1.000 77.71065 128 PHE D N 1
ATOM 11501 C CA . PHE D 1 117 ? 69.53683 119.36728 74.23948 1.000 76.68484 128 PHE D CA 1
ATOM 11502 C C . PHE D 1 117 ? 70.27049 118.27280 73.47750 1.000 77.73346 128 PHE D C 1
ATOM 11503 O O . PHE D 1 117 ? 69.65814 117.25485 73.14060 1.000 75.94271 128 PHE D O 1
ATOM 11511 N N . THR D 1 118 ? 71.55806 118.45061 73.19681 1.000 82.97594 129 THR D N 1
ATOM 11512 C CA . THR D 1 118 ? 72.29569 117.43578 72.46171 1.000 89.11257 129 THR D CA 1
ATOM 11513 C C . THR D 1 118 ? 72.44685 116.16871 73.29860 1.000 81.63869 129 THR D C 1
ATOM 11514 O O . THR D 1 118 ? 72.30189 116.17599 74.52413 1.000 80.47069 129 THR D O 1
ATOM 11518 N N . LYS D 1 119 ? 72.73777 115.06261 72.61036 1.000 87.25817 130 LYS D N 1
ATOM 11519 C CA . LYS D 1 119 ? 72.98130 113.80267 73.30121 1.000 91.03440 130 LYS D CA 1
ATOM 11520 C C . LYS D 1 119 ? 74.21702 113.87483 74.18793 1.000 92.20653 130 LYS D C 1
ATOM 11521 O O . LYS D 1 119 ? 74.31167 113.12771 75.16825 1.000 87.92113 130 LYS D O 1
ATOM 11527 N N . GLU D 1 120 ? 75.15804 114.76690 73.87240 1.000 90.02404 131 GLU D N 1
ATOM 11528 C CA . GLU D 1 120 ? 76.34082 114.93951 74.70617 1.000 91.69242 131 GLU D CA 1
ATOM 11529 C C . GLU D 1 120 ? 76.06438 115.82696 75.91332 1.000 86.82896 131 GLU D C 1
ATOM 11530 O O . GLU D 1 120 ? 76.63295 115.59792 76.98667 1.000 86.15563 131 GLU D O 1
ATOM 11536 N N . ALA D 1 121 ? 75.19733 116.83099 75.76481 1.000 85.47134 132 ALA D N 1
ATOM 11537 C CA . ALA D 1 121 ? 74.88201 117.74016 76.86126 1.000 83.48915 132 ALA D CA 1
ATOM 11538 C C . ALA D 1 121 ? 74.00340 117.10668 77.93104 1.000 91.94252 132 ALA D C 1
ATOM 11539 O O . ALA D 1 121 ? 73.63778 117.79749 78.88885 1.000 89.28319 132 ALA D O 1
ATOM 11541 N N . MET D 1 122 ? 73.65179 115.82627 77.79861 1.000 91.27809 133 MET D N 1
ATOM 11542 C CA . MET D 1 122 ? 72.88981 115.14629 78.83763 1.000 83.42062 133 MET D CA 1
ATOM 11543 C C . MET D 1 122 ? 73.71948 114.85764 80.08247 1.000 87.96030 133 MET D C 1
ATOM 11544 O O . MET D 1 122 ? 73.14242 114.52228 81.12265 1.000 91.98868 133 MET D O 1
ATOM 11549 N N . SER D 1 123 ? 75.04968 114.96816 80.00122 1.000 84.56585 134 SER D N 1
ATOM 11550 C CA . SER D 1 123 ? 75.88058 114.81799 81.19203 1.000 90.10582 134 SER D CA 1
ATOM 11551 C C . SER D 1 123 ? 75.54407 115.87226 82.23556 1.000 82.82749 134 SER D C 1
ATOM 11552 O O . SER D 1 123 ? 75.64270 115.61108 83.43972 1.000 86.48794 134 SER D O 1
ATOM 11555 N N . THR D 1 124 ? 75.15088 117.06623 81.78848 1.000 84.79126 135 THR D N 1
ATOM 11556 C CA . THR D 1 124 ? 74.77361 118.13457 82.70712 1.000 86.36896 135 THR D CA 1
ATOM 11557 C C . THR D 1 124 ? 73.59514 117.72177 83.57966 1.000 90.20170 135 THR D C 1
ATOM 11558 O O . THR D 1 124 ? 73.64039 117.84804 84.80892 1.000 98.96162 135 THR D O 1
ATOM 11562 N N . TYR D 1 125 ? 72.53370 117.21334 82.95874 1.000 88.82349 136 TYR D N 1
ATOM 11563 C CA . TYR D 1 125 ? 71.28129 116.94851 83.65002 1.000 81.52178 136 TYR D CA 1
ATOM 11564 C C . TYR D 1 125 ? 71.21493 115.56774 84.29062 1.000 76.77313 136 TYR D C 1
ATOM 11565 O O . TYR D 1 125 ? 70.29207 115.31700 85.07174 1.000 80.68393 136 TYR D O 1
ATOM 11574 N N . HIS D 1 126 ? 72.16408 114.67779 83.99670 1.000 76.02024 137 HIS D N 1
ATOM 11575 C CA . HIS D 1 126 ? 72.04286 113.27440 84.38159 1.000 80.99407 137 HIS D CA 1
ATOM 11576 C C . HIS D 1 126 ? 71.87133 113.06200 85.88099 1.000 84.84288 137 HIS D C 1
ATOM 11577 O O . HIS D 1 126 ? 70.79751 112.64902 86.33120 1.000 81.05654 137 HIS D O 1
ATOM 11584 N N . GLN D 1 127 ? 72.92887 113.32663 86.65613 1.000 87.32280 138 GLN D N 1
ATOM 11585 C CA . GLN D 1 127 ? 72.91683 112.99634 88.07932 1.000 81.66857 138 GLN D CA 1
ATOM 11586 C C . GLN D 1 127 ? 71.77137 113.67943 88.81675 1.000 78.76239 138 GLN D C 1
ATOM 11587 O O . GLN D 1 127 ? 71.31387 113.17478 89.84838 1.000 81.02267 138 GLN D O 1
ATOM 11593 N N . ARG D 1 128 ? 71.29019 114.81571 88.30685 1.000 73.68013 139 ARG D N 1
ATOM 11594 C CA . ARG D 1 128 ? 70.10818 115.43881 88.89134 1.000 70.89492 139 ARG D CA 1
ATOM 11595 C C . ARG D 1 128 ? 68.83825 114.68779 88.50375 1.000 80.43512 139 ARG D C 1
ATOM 11596 O O . ARG D 1 128 ? 67.93227 114.52042 89.33017 1.000 78.65166 139 ARG D O 1
ATOM 11604 N N . ILE D 1 129 ? 68.75313 114.23045 87.25135 1.000 78.52045 140 ILE D N 1
ATOM 11605 C CA . ILE D 1 129 ? 67.60768 113.42996 86.82318 1.000 73.23019 140 ILE D CA 1
ATOM 11606 C C . ILE D 1 129 ? 67.51217 112.16049 87.65827 1.000 72.15987 140 ILE D C 1
ATOM 11607 O O . ILE D 1 129 ? 66.43630 111.79419 88.14691 1.000 75.49016 140 ILE D O 1
ATOM 11612 N N . ALA D 1 130 ? 68.64340 111.47430 87.83993 1.000 71.48082 141 ALA D N 1
ATOM 11613 C CA . ALA D 1 130 ? 68.65934 110.27166 88.66512 1.000 74.81225 141 ALA D CA 1
ATOM 11614 C C . ALA D 1 130 ? 68.25988 110.57372 90.10213 1.000 74.35257 141 ALA D C 1
ATOM 11615 O O . ALA D 1 130 ? 67.63131 109.73691 90.76088 1.000 74.58921 141 ALA D O 1
ATOM 11617 N N . ALA D 1 131 ? 68.61382 111.75829 90.60423 1.000 71.64692 142 ALA D N 1
ATOM 11618 C CA . ALA D 1 131 ? 68.21195 112.13889 91.95318 1.000 72.73603 142 ALA D CA 1
ATOM 11619 C C . ALA D 1 131 ? 66.70429 112.33463 92.03773 1.000 71.30070 142 ALA D C 1
ATOM 11620 O O . ALA D 1 131 ? 66.05548 111.84338 92.96888 1.000 71.22615 142 ALA D O 1
ATOM 11622 N N . THR D 1 132 ? 66.12889 113.05189 91.06805 1.000 67.86594 143 THR D N 1
ATOM 11623 C CA . THR D 1 132 ? 64.68831 113.28262 91.07054 1.000 66.99455 143 THR D CA 1
ATOM 11624 C C . THR D 1 132 ? 63.91182 111.97738 90.94213 1.000 70.68130 143 THR D C 1
ATOM 11625 O O . THR D 1 132 ? 62.83192 111.83604 91.52845 1.000 65.73550 143 THR D O 1
ATOM 11629 N N . VAL D 1 133 ? 64.44564 111.01151 90.19221 1.000 67.36708 144 VAL D N 1
ATOM 11630 C CA . VAL D 1 133 ? 63.80378 109.70414 90.10511 1.000 65.56835 144 VAL D CA 1
ATOM 11631 C C . VAL D 1 133 ? 63.85913 108.99369 91.45194 1.000 62.54738 144 VAL D C 1
ATOM 11632 O O . VAL D 1 133 ? 62.88411 108.36197 91.87676 1.000 66.46179 144 VAL D O 1
ATOM 11636 N N . ARG D 1 134 ? 64.99289 109.09486 92.15094 1.000 72.36686 145 ARG D N 1
ATOM 11637 C CA . ARG D 1 134 ? 65.12279 108.43426 93.44620 1.000 75.10490 145 ARG D CA 1
ATOM 11638 C C . ARG D 1 134 ? 64.15643 109.02020 94.46791 1.000 68.85325 145 ARG D C 1
ATOM 11639 O O . ARG D 1 134 ? 63.62586 108.29222 95.31514 1.000 67.01410 145 ARG D O 1
ATOM 11647 N N . GLU D 1 135 ? 63.91725 110.33310 94.40495 1.000 63.67293 146 GLU D N 1
ATOM 11648 C CA . GLU D 1 135 ? 62.95586 110.95608 95.30842 1.000 68.92087 146 GLU D CA 1
ATOM 11649 C C . GLU D 1 135 ? 61.55928 110.37235 95.12860 1.000 70.81013 146 GLU D C 1
ATOM 11650 O O . GLU D 1 135 ? 60.80657 110.25154 96.10226 1.000 77.04531 146 GLU D O 1
ATOM 11656 N N . LEU D 1 136 ? 61.19925 109.99372 93.90002 1.000 71.00307 147 LEU D N 1
ATOM 11657 C CA . LEU D 1 136 ? 59.91653 109.33665 93.67251 1.000 70.06828 147 LEU D CA 1
ATOM 11658 C C . LEU D 1 136 ? 59.96631 107.87042 94.08457 1.000 67.02628 147 LEU D C 1
ATOM 11659 O O . LEU D 1 136 ? 58.98369 107.34023 94.61479 1.000 67.86575 147 LEU D O 1
ATOM 11664 N N . ILE D 1 137 ? 61.09655 107.20100 93.84232 1.000 64.23640 148 ILE D N 1
ATOM 11665 C CA . ILE D 1 137 ? 61.25174 105.81686 94.28308 1.000 70.23126 148 ILE D CA 1
ATOM 11666 C C . ILE D 1 137 ? 61.11591 105.72473 95.79768 1.000 73.66787 148 ILE D C 1
ATOM 11667 O O . ILE D 1 137 ? 60.55193 104.75968 96.32908 1.000 76.23941 148 ILE D O 1
ATOM 11672 N N . ASP D 1 138 ? 61.61767 106.73297 96.51554 1.000 73.71049 149 ASP D N 1
ATOM 11673 C CA . ASP D 1 138 ? 61.45387 106.76640 97.96556 1.000 74.55483 149 ASP D CA 1
ATOM 11674 C C . ASP D 1 138 ? 59.98228 106.86882 98.34610 1.000 70.30853 149 ASP D C 1
ATOM 11675 O O . ASP D 1 138 ? 59.49443 106.11497 99.19617 1.000 68.58364 149 ASP D O 1
ATOM 11680 N N . ALA D 1 139 ? 59.25785 107.80148 97.72168 1.000 69.74829 150 ALA D N 1
ATOM 11681 C CA . ALA D 1 139 ? 57.83168 107.94162 97.99762 1.000 69.39787 150 ALA D CA 1
ATOM 11682 C C . ALA D 1 139 ? 57.07865 106.66066 97.66743 1.000 68.58235 150 ALA D C 1
ATOM 11683 O O . ALA D 1 139 ? 56.14076 106.28099 98.37809 1.000 73.61978 150 ALA D O 1
ATOM 11685 N N . TRP D 1 140 ? 57.47916 105.97699 96.59665 1.000 69.33991 151 TRP D N 1
ATOM 11686 C CA . TRP D 1 140 ? 56.84160 104.72633 96.21104 1.000 73.17624 151 TRP D CA 1
ATOM 11687 C C . TRP D 1 140 ? 57.27758 103.54523 97.06848 1.000 74.24210 151 TRP D C 1
ATOM 11688 O O . TRP D 1 140 ? 56.63880 102.48857 97.00631 1.000 71.98237 151 TRP D O 1
ATOM 11699 N N . ASN D 1 141 ? 58.34123 103.69224 97.86269 1.000 72.99450 152 ASN D N 1
ATOM 11700 C CA . ASN D 1 141 ? 58.72876 102.61783 98.77002 1.000 71.20440 152 ASN D CA 1
ATOM 11701 C C . ASN D 1 141 ? 57.72002 102.44897 99.89872 1.000 74.31045 152 ASN D C 1
ATOM 11702 O O . ASN D 1 141 ? 57.49403 101.32568 100.36350 1.000 71.39485 152 ASN D O 1
ATOM 11707 N N . THR D 1 142 ? 57.10497 103.54463 100.34914 1.000 72.68670 153 THR D N 1
ATOM 11708 C CA . THR D 1 142 ? 56.08536 103.45267 101.38703 1.000 75.55288 153 THR D CA 1
ATOM 11709 C C . THR D 1 142 ? 54.72742 103.07192 100.81265 1.000 78.36917 153 THR D C 1
ATOM 11710 O O . THR D 1 142 ? 53.95659 102.36586 101.47264 1.000 80.86029 153 THR D O 1
ATOM 11714 N N . ARG D 1 143 ? 54.41805 103.52955 99.59587 1.000 80.14395 154 ARG D N 1
ATOM 11715 C CA . ARG D 1 143 ? 53.19008 103.10295 98.93397 1.000 76.23238 154 ARG D CA 1
ATOM 11716 C C . ARG D 1 143 ? 53.17529 101.59785 98.71293 1.000 75.75547 154 ARG D C 1
ATOM 11717 O O . ARG D 1 143 ? 52.10583 100.97755 98.72744 1.000 83.02362 154 ARG D O 1
ATOM 11725 N N . ALA D 1 144 ? 54.34914 100.99522 98.50999 1.000 72.01739 155 ALA D N 1
ATOM 11726 C CA . ALA D 1 144 ? 54.41984 99.54993 98.32678 1.000 78.19645 155 ALA D CA 1
ATOM 11727 C C . ALA D 1 144 ? 54.17902 98.81298 99.63786 1.000 81.34079 155 ALA D C 1
ATOM 11728 O O . ALA D 1 144 ? 53.57718 97.73269 99.64803 1.000 85.57696 155 ALA D O 1
ATOM 11730 N N . GLN D 1 145 ? 54.64315 99.37996 100.75401 1.000 83.61255 156 GLN D N 1
ATOM 11731 C CA . GLN D 1 145 ? 54.47575 98.72079 102.04444 1.000 79.38583 156 GLN D CA 1
ATOM 11732 C C . GLN D 1 145 ? 53.02291 98.73590 102.50093 1.000 77.42227 156 GLN D C 1
ATOM 11733 O O . GLN D 1 145 ? 52.56950 97.78795 103.15235 1.000 78.63922 156 GLN D O 1
ATOM 11739 N N . ASN D 1 146 ? 52.27915 99.78546 102.16090 1.000 74.32758 157 ASN D N 1
ATOM 11740 C CA . ASN D 1 146 ? 50.90988 99.96074 102.62367 1.000 81.18409 157 ASN D CA 1
ATOM 11741 C C . ASN D 1 146 ? 49.87465 99.36234 101.67674 1.000 82.44450 157 ASN D C 1
ATOM 11742 O O . ASN D 1 146 ? 48.67403 99.55755 101.89593 1.000 82.12064 157 ASN D O 1
ATOM 11747 N N . ASN D 1 147 ? 50.30950 98.64294 100.64173 1.000 76.61058 158 ASN D N 1
ATOM 11748 C CA . ASN D 1 147 ? 49.41880 97.98578 99.68313 1.000 81.00001 158 ASN D CA 1
ATOM 11749 C C . ASN D 1 147 ? 48.39780 98.96994 99.11111 1.000 80.61510 158 ASN D C 1
ATOM 11750 O O . ASN D 1 147 ? 47.18508 98.81739 99.26782 1.000 87.43132 158 ASN D O 1
ATOM 11755 N N . SER D 1 148 ? 48.91359 99.99303 98.43632 1.000 70.58053 159 SER D N 1
ATOM 11756 C CA . SER D 1 148 ? 48.09537 101.07116 97.89870 1.000 72.98127 159 SER D CA 1
ATOM 11757 C C . SER D 1 148 ? 48.15988 101.05739 96.37828 1.000 80.24045 159 SER D C 1
ATOM 11758 O O . SER D 1 148 ? 49.25142 101.07273 95.79931 1.000 77.62911 159 SER D O 1
ATOM 11761 N N . TRP D 1 149 ? 46.99272 101.01631 95.73914 1.000 79.89731 160 TRP D N 1
ATOM 11762 C CA . TRP D 1 149 ? 46.92560 101.17193 94.29274 1.000 73.56843 160 TRP D CA 1
ATOM 11763 C C . TRP D 1 149 ? 47.26377 102.60896 93.91659 1.000 70.69755 160 TRP D C 1
ATOM 11764 O O . TRP D 1 149 ? 46.71051 103.55737 94.48121 1.000 73.87543 160 TRP D O 1
ATOM 11775 N N . ILE D 1 150 ? 48.17041 102.77001 92.95839 1.000 59.41955 161 ILE D N 1
ATOM 11776 C CA . ILE D 1 150 ? 48.75757 104.06303 92.63334 1.000 62.90111 161 ILE D CA 1
ATOM 11777 C C . ILE D 1 150 ? 48.19168 104.54714 91.30722 1.000 61.70348 161 ILE D C 1
ATOM 11778 O O . ILE D 1 150 ? 48.14822 103.79098 90.32965 1.000 64.45865 161 ILE D O 1
ATOM 11783 N N . ASP D 1 151 ? 47.75960 105.80532 91.27585 1.000 60.56691 162 ASP D N 1
ATOM 11784 C CA . ASP D 1 151 ? 47.37173 106.46521 90.03138 1.000 59.35469 162 ASP D CA 1
ATOM 11785 C C . ASP D 1 151 ? 48.64226 106.76618 89.24613 1.000 60.85820 162 ASP D C 1
ATOM 11786 O O . ASP D 1 151 ? 49.34121 107.74369 89.52144 1.000 62.30160 162 ASP D O 1
ATOM 11791 N N . ILE D 1 152 ? 48.94452 105.92174 88.26376 1.000 62.32474 163 ILE D N 1
ATOM 11792 C CA . ILE D 1 152 ? 50.22393 105.95559 87.55521 1.000 57.38704 163 ILE D CA 1
ATOM 11793 C C . ILE D 1 152 ? 50.39767 107.24955 86.76158 1.000 58.56692 163 ILE D C 1
ATOM 11794 O O . ILE D 1 152 ? 51.42727 107.91934 86.93086 1.000 57.50743 163 ILE D O 1
ATOM 11799 N N . PRO D 1 153 ? 49.45708 107.65347 85.89465 1.000 58.74773 164 PRO D N 1
ATOM 11800 C CA . PRO D 1 153 ? 49.68280 108.89410 85.13077 1.000 52.32708 164 PRO D CA 1
ATOM 11801 C C . PRO D 1 153 ? 49.82139 110.13061 86.00128 1.000 53.28992 164 PRO D C 1
ATOM 11802 O O . PRO D 1 153 ? 50.57789 111.04334 85.64625 1.000 60.10137 164 PRO D O 1
ATOM 11806 N N . ALA D 1 154 ? 49.11696 110.19097 87.13348 1.000 60.75679 165 ALA D N 1
ATOM 11807 C CA . ALA D 1 154 ? 49.21493 111.36331 87.99730 1.000 58.00455 165 ALA D CA 1
ATOM 11808 C C . ALA D 1 154 ? 50.57377 111.43481 88.68057 1.000 51.78463 165 ALA D C 1
ATOM 11809 O O . ALA D 1 154 ? 51.13276 112.52436 88.84921 1.000 47.50320 165 ALA D O 1
ATOM 11811 N N . GLU D 1 155 ? 51.12293 110.28585 89.07855 1.000 54.57365 166 GLU D N 1
ATOM 11812 C CA . GLU D 1 155 ? 52.43941 110.28259 89.70761 1.000 58.81853 166 GLU D CA 1
ATOM 11813 C C . GLU D 1 155 ? 53.54241 110.53232 88.68580 1.000 62.45611 166 GLU D C 1
ATOM 11814 O O . GLU D 1 155 ? 54.49465 111.27126 88.96272 1.000 59.61645 166 GLU D O 1
ATOM 11820 N N . THR D 1 156 ? 53.43494 109.92667 87.49905 1.000 54.80881 167 THR D N 1
ATOM 11821 C CA . THR D 1 156 ? 54.46126 110.13118 86.48207 1.000 55.82650 167 THR D CA 1
ATOM 11822 C C . THR D 1 156 ? 54.47622 111.56819 85.97843 1.000 56.88677 167 THR D C 1
ATOM 11823 O O . THR D 1 156 ? 55.54126 112.08295 85.62217 1.000 58.57350 167 THR D O 1
ATOM 11827 N N . ASN D 1 157 ? 53.31987 112.23557 85.94674 1.000 55.59561 168 ASN D N 1
ATOM 11828 C CA . ASN D 1 157 ? 53.30517 113.63063 85.52151 1.000 56.64622 168 ASN D CA 1
ATOM 11829 C C . ASN D 1 157 ? 53.80625 114.56041 86.61534 1.000 56.40407 168 ASN D C 1
ATOM 11830 O O . ASN D 1 157 ? 54.32314 115.64105 86.31320 1.000 61.21882 168 ASN D O 1
ATOM 11835 N N . ARG D 1 158 ? 53.66257 114.16590 87.88137 1.000 59.98060 169 ARG D N 1
ATOM 11836 C CA . ARG D 1 158 ? 54.33204 114.89537 88.95128 1.000 56.80184 169 ARG D CA 1
ATOM 11837 C C . ARG D 1 158 ? 55.83791 114.67820 88.89284 1.000 60.06964 169 ARG D C 1
ATOM 11838 O O . ARG D 1 158 ? 56.61660 115.59481 89.17980 1.000 64.25022 169 ARG D O 1
ATOM 11846 N N . LEU D 1 159 ? 56.26388 113.47024 88.51676 1.000 56.33874 170 LEU D N 1
ATOM 11847 C CA . LEU D 1 159 ? 57.68895 113.17880 88.41194 1.000 57.49268 170 LEU D CA 1
ATOM 11848 C C . LEU D 1 159 ? 58.32199 113.92750 87.24533 1.000 61.63233 170 LEU D C 1
ATOM 11849 O O . LEU D 1 159 ? 59.32657 114.62784 87.41778 1.000 64.33434 170 LEU D O 1
ATOM 11854 N N . THR D 1 160 ? 57.74534 113.79749 86.04724 1.000 63.88995 171 THR D N 1
ATOM 11855 C CA . THR D 1 160 ? 58.34318 114.41733 84.86777 1.000 65.02510 171 THR D CA 1
ATOM 11856 C C . THR D 1 160 ? 58.30673 115.93808 84.92519 1.000 64.42540 171 THR D C 1
ATOM 11857 O O . THR D 1 160 ? 59.14032 116.58660 84.28423 1.000 65.33334 171 THR D O 1
ATOM 11861 N N . ILE D 1 161 ? 57.36361 116.52137 85.66815 1.000 63.80682 172 ILE D N 1
ATOM 11862 C CA . ILE D 1 161 ? 57.39746 117.96395 85.88772 1.000 63.66084 172 ILE D CA 1
ATOM 11863 C C . ILE D 1 161 ? 58.63290 118.34330 86.69195 1.000 68.62321 172 ILE D C 1
ATOM 11864 O O . ILE D 1 161 ? 59.31139 119.33065 86.38594 1.000 66.64436 172 ILE D O 1
ATOM 11869 N N . GLU D 1 162 ? 58.95657 117.55602 87.71988 1.000 61.76050 173 GLU D N 1
ATOM 11870 C CA . GLU D 1 162 ? 60.13612 117.83588 88.52749 1.000 68.24441 173 GLU D CA 1
ATOM 11871 C C . GLU D 1 162 ? 61.42912 117.47276 87.81161 1.000 69.19741 173 GLU D C 1
ATOM 11872 O O . GLU D 1 162 ? 62.47939 118.03282 88.13831 1.000 71.19680 173 GLU D O 1
ATOM 11878 N N . ILE D 1 163 ? 61.38210 116.55437 86.84584 1.000 69.97897 174 ILE D N 1
ATOM 11879 C CA . ILE D 1 163 ? 62.60429 116.16278 86.15220 1.000 61.39671 174 ILE D CA 1
ATOM 11880 C C . ILE D 1 163 ? 63.08228 117.28092 85.23280 1.000 67.91008 174 ILE D C 1
ATOM 11881 O O . ILE D 1 163 ? 64.28243 117.56715 85.15727 1.000 73.47608 174 ILE D O 1
ATOM 11886 N N . ILE D 1 164 ? 62.16213 117.94345 84.53626 1.000 63.73678 175 ILE D N 1
ATOM 11887 C CA . ILE D 1 164 ? 62.56921 118.99241 83.60853 1.000 68.15020 175 ILE D CA 1
ATOM 11888 C C . ILE D 1 164 ? 62.66357 120.35825 84.28980 1.000 68.45311 175 ILE D C 1
ATOM 11889 O O . ILE D 1 164 ? 63.44250 121.21143 83.85316 1.000 76.88736 175 ILE D O 1
ATOM 11894 N N . SER D 1 165 ? 61.90324 120.58617 85.36326 1.000 76.16724 176 SER D N 1
ATOM 11895 C CA . SER D 1 165 ? 61.98014 121.86928 86.05391 1.000 70.89632 176 SER D CA 1
ATOM 11896 C C . SER D 1 165 ? 63.22915 121.97706 86.91721 1.000 75.54688 176 SER D C 1
ATOM 11897 O O . SER D 1 165 ? 63.75075 123.08104 87.10761 1.000 79.11030 176 SER D O 1
ATOM 11900 N N . ARG D 1 166 ? 63.72067 120.85618 87.44365 1.000 70.00937 177 ARG D N 1
ATOM 11901 C CA . ARG D 1 166 ? 64.94845 120.86607 88.22778 1.000 76.52523 177 ARG D CA 1
ATOM 11902 C C . ARG D 1 166 ? 66.18565 120.75424 87.34174 1.000 82.93414 177 ARG D C 1
ATOM 11903 O O . ARG D 1 166 ? 67.14290 121.51330 87.51448 1.000 91.22928 177 ARG D O 1
ATOM 11911 N N . ALA D 1 167 ? 66.18777 119.81815 86.38878 1.000 83.72526 178 ALA D N 1
ATOM 11912 C CA . ALA D 1 167 ? 67.33335 119.70277 85.49116 1.000 78.82111 178 ALA D CA 1
ATOM 11913 C C . ALA D 1 167 ? 67.43758 120.90116 84.55922 1.000 77.51181 178 ALA D C 1
ATOM 11914 O O . ALA D 1 167 ? 68.54563 121.29850 84.18350 1.000 79.70785 178 ALA D O 1
ATOM 11916 N N . GLY D 1 168 ? 66.30838 121.49358 84.18763 1.000 73.85990 179 GLY D N 1
ATOM 11917 C CA . GLY D 1 168 ? 66.32191 122.62152 83.28117 1.000 83.51924 179 GLY D CA 1
ATOM 11918 C C . GLY D 1 168 ? 66.62075 123.94510 83.95210 1.000 88.09419 179 GLY D C 1
ATOM 11919 O O . GLY D 1 168 ? 67.41885 124.73567 83.44061 1.000 92.63123 179 GLY D O 1
ATOM 11920 N N . PHE D 1 169 ? 65.99227 124.20108 85.10222 1.000 86.70229 180 PHE D N 1
ATOM 11921 C CA . PHE D 1 169 ? 66.08257 125.50392 85.74436 1.000 88.46982 180 PHE D CA 1
ATOM 11922 C C . PHE D 1 169 ? 66.50892 125.45360 87.20652 1.000 89.69671 180 PHE D C 1
ATOM 11923 O O . PHE D 1 169 ? 66.55937 126.50899 87.84914 1.000 90.75985 180 PHE D O 1
ATOM 11931 N N . ASP D 1 170 ? 66.81947 124.27235 87.74626 1.000 86.08260 181 ASP D N 1
ATOM 11932 C CA . ASP D 1 170 ? 67.18475 124.11608 89.15750 1.000 88.44414 181 ASP D CA 1
ATOM 11933 C C . ASP D 1 170 ? 66.13129 124.73244 90.07370 1.000 90.40900 181 ASP D C 1
ATOM 11934 O O . ASP D 1 170 ? 66.44458 125.37120 91.08068 1.000 98.15200 181 ASP D O 1
ATOM 11939 N N . TYR D 1 171 ? 64.86468 124.53591 89.71473 1.000 78.17163 182 TYR D N 1
ATOM 11940 C CA . TYR D 1 171 ? 63.73495 125.02869 90.48875 1.000 80.16528 182 TYR D CA 1
ATOM 11941 C C . TYR D 1 171 ? 62.80803 123.86238 90.79155 1.000 82.72645 182 TYR D C 1
ATOM 11942 O O . TYR D 1 171 ? 62.40703 123.13140 89.88019 1.000 81.37943 182 TYR D O 1
ATOM 11951 N N . GLN D 1 172 ? 62.47635 123.68804 92.06715 1.000 80.20533 183 GLN D N 1
ATOM 11952 C CA . GLN D 1 172 ? 61.65737 122.57551 92.53066 1.000 72.07279 183 GLN D CA 1
ATOM 11953 C C . GLN D 1 172 ? 60.26026 123.08555 92.85586 1.000 78.86128 183 GLN D C 1
ATOM 11954 O O . GLN D 1 172 ? 60.09621 123.94062 93.73286 1.000 84.25670 183 GLN D O 1
ATOM 11960 N N . PHE D 1 173 ? 59.25806 122.55832 92.14956 1.000 76.92756 184 PHE D N 1
ATOM 11961 C CA . PHE D 1 173 ? 57.88047 122.98304 92.37415 1.000 77.15093 184 PHE D CA 1
ATOM 11962 C C . PHE D 1 173 ? 57.25297 122.24654 93.55229 1.000 78.96226 184 PHE D C 1
ATOM 11963 O O . PHE D 1 173 ? 56.70511 122.87514 94.46399 1.000 83.95252 184 PHE D O 1
ATOM 11971 N N . ASN D 1 174 ? 57.31880 120.91645 93.54849 1.000 76.10467 185 ASN D N 1
ATOM 11972 C CA . ASN D 1 174 ? 56.73838 120.10036 94.60331 1.000 71.07601 185 ASN D CA 1
ATOM 11973 C C . ASN D 1 174 ? 57.73551 119.03780 95.04058 1.000 72.12086 185 ASN D C 1
ATOM 11974 O O . ASN D 1 174 ? 58.70197 118.73232 94.33764 1.000 69.93844 185 ASN D O 1
ATOM 11979 N N . ASN D 1 175 ? 57.48414 118.47259 96.21687 1.000 78.96511 186 ASN D N 1
ATOM 11980 C CA . ASN D 1 175 ? 58.23404 117.32749 96.71178 1.000 77.95417 186 ASN D CA 1
ATOM 11981 C C . ASN D 1 175 ? 57.45796 116.06084 96.38015 1.000 77.56909 186 ASN D C 1
ATOM 11982 O O . ASN D 1 175 ? 56.26401 115.96378 96.68246 1.000 79.00837 186 ASN D O 1
ATOM 11987 N N . LEU D 1 176 ? 58.13713 115.09485 95.75844 1.000 74.40519 187 LEU D N 1
ATOM 11988 C CA . LEU D 1 176 ? 57.46941 113.89187 95.27498 1.000 79.21772 187 LEU D CA 1
ATOM 11989 C C . LEU D 1 176 ? 56.92027 113.01997 96.39729 1.000 88.35541 187 LEU D C 1
ATOM 11990 O O . LEU D 1 176 ? 56.11588 112.12335 96.12037 1.000 87.04900 187 LEU D O 1
ATOM 11995 N N . ALA D 1 177 ? 57.32934 113.25348 97.64443 1.000 89.80972 188 ALA D N 1
ATOM 11996 C CA . ALA D 1 177 ? 56.68804 112.61180 98.78471 1.000 83.54182 188 ALA D CA 1
ATOM 11997 C C . ALA D 1 177 ? 55.46877 113.38495 99.26499 1.000 86.35230 188 ALA D C 1
ATOM 11998 O O . ALA D 1 177 ? 54.54634 112.78880 99.83316 1.000 85.37262 188 ALA D O 1
ATOM 12000 N N . ASP D 1 178 ? 55.44953 114.69637 99.04788 1.000 91.10502 189 ASP D N 1
ATOM 12001 C CA . ASP D 1 178 ? 54.29114 115.51757 99.35930 1.000 91.72981 189 ASP D CA 1
ATOM 12002 C C . ASP D 1 178 ? 53.22931 115.36063 98.27667 1.000 96.66990 189 ASP D C 1
ATOM 12003 O O . ASP D 1 178 ? 53.53622 115.13019 97.10365 1.000 99.41909 189 ASP D O 1
ATOM 12008 N N . HIS D 1 179 ? 51.96642 115.48407 98.68243 1.000 97.03600 190 HIS D N 1
ATOM 12009 C CA . HIS D 1 179 ? 50.84518 115.41477 97.75550 1.000 94.79981 190 HIS D CA 1
ATOM 12010 C C . HIS D 1 179 ? 50.16097 116.76190 97.56145 1.000 91.53490 190 HIS D C 1
ATOM 12011 O O . HIS D 1 179 ? 49.08463 116.81848 96.95733 1.000 88.54079 190 HIS D O 1
ATOM 12018 N N . SER D 1 180 ? 50.75265 117.84362 98.06075 1.000 89.96920 191 SER D N 1
ATOM 12019 C CA . SER D 1 180 ? 50.29010 119.18700 97.74739 1.000 92.40556 191 SER D CA 1
ATOM 12020 C C . SER D 1 180 ? 50.98242 119.68617 96.48598 1.000 93.54459 191 SER D C 1
ATOM 12021 O O . SER D 1 180 ? 52.15604 119.38787 96.24521 1.000 93.62506 191 SER D O 1
ATOM 12024 N N . GLU D 1 181 ? 50.24664 120.44165 95.67912 1.000 92.58206 192 GLU D N 1
ATOM 12025 C CA . GLU D 1 181 ? 50.74077 120.93501 94.40390 1.000 93.73310 192 GLU D CA 1
ATOM 12026 C C . GLU D 1 181 ? 50.99371 122.43551 94.48309 1.000 92.95797 192 GLU D C 1
ATOM 12027 O O . GLU D 1 181 ? 50.30218 123.16209 95.20322 1.000 89.33342 192 GLU D O 1
ATOM 12033 N N . ASN D 1 182 ? 51.99527 122.88857 93.73538 1.000 87.16107 193 ASN D N 1
ATOM 12034 C CA . ASN D 1 182 ? 52.31779 124.30656 93.69937 1.000 86.43094 193 ASN D CA 1
ATOM 12035 C C . ASN D 1 182 ? 51.14810 125.09003 93.10565 1.000 87.25259 193 ASN D C 1
ATOM 12036 O O . ASN D 1 182 ? 50.48592 124.60874 92.17770 1.000 85.69712 193 ASN D O 1
ATOM 12041 N N . PRO D 1 183 ? 50.85378 126.28939 93.61942 1.000 86.71227 194 PRO D N 1
ATOM 12042 C CA . PRO D 1 183 ? 49.75811 127.08132 93.03686 1.000 81.99729 194 PRO D CA 1
ATOM 12043 C C . PRO D 1 183 ? 50.04704 127.58072 91.63250 1.000 84.42900 194 PRO D C 1
ATOM 12044 O O . PRO D 1 183 ? 49.11094 128.00278 90.94204 1.000 81.09913 194 PRO D O 1
ATOM 12048 N N . PHE D 1 184 ? 51.30415 127.55144 91.18622 1.000 83.61392 195 PHE D N 1
ATOM 12049 C CA . PHE D 1 184 ? 51.61350 127.97605 89.82562 1.000 86.35200 195 PHE D CA 1
ATOM 12050 C C . PHE D 1 184 ? 51.21875 126.91037 88.81082 1.000 87.36460 195 PHE D C 1
ATOM 12051 O O . PHE D 1 184 ? 50.59937 127.21878 87.78652 1.000 84.13443 195 PHE D O 1
ATOM 12059 N N . ILE D 1 185 ? 51.57617 125.65149 89.07890 1.000 83.10155 196 ILE D N 1
ATOM 12060 C CA . ILE D 1 185 ? 51.19757 124.55956 88.18550 1.000 82.65207 196 ILE D CA 1
ATOM 12061 C C . ILE D 1 185 ? 49.68240 124.48491 88.05331 1.000 85.06726 196 ILE D C 1
ATOM 12062 O O . ILE D 1 185 ? 49.14922 124.19498 86.97469 1.000 89.04350 196 ILE D O 1
ATOM 12067 N N . THR D 1 186 ? 48.96535 124.75798 89.14572 1.000 83.02748 197 THR D N 1
ATOM 12068 C CA . THR D 1 186 ? 47.50866 124.78044 89.09304 1.000 82.46964 197 THR D CA 1
ATOM 12069 C C . THR D 1 186 ? 46.99758 125.89831 88.19221 1.000 81.39138 197 THR D C 1
ATOM 12070 O O . THR D 1 186 ? 45.97093 125.73308 87.52355 1.000 84.64267 197 THR D O 1
ATOM 12074 N N . ALA D 1 187 ? 47.69849 127.03381 88.15390 1.000 81.14687 198 ALA D N 1
ATOM 12075 C CA . ALA D 1 187 ? 47.27433 128.14525 87.30998 1.000 87.34305 198 ALA D CA 1
ATOM 12076 C C . ALA D 1 187 ? 47.58164 127.90084 85.83807 1.000 89.02361 198 ALA D C 1
ATOM 12077 O O . ALA D 1 187 ? 46.81845 128.34113 84.97075 1.000 83.98857 198 ALA D O 1
ATOM 12079 N N . VAL D 1 188 ? 48.68542 127.21349 85.53605 1.000 90.30713 199 VAL D N 1
ATOM 12080 C CA . VAL D 1 188 ? 49.02098 126.92351 84.14474 1.000 85.84021 199 VAL D CA 1
ATOM 12081 C C . VAL D 1 188 ? 47.99646 125.97445 83.53755 1.000 86.84439 199 VAL D C 1
ATOM 12082 O O . VAL D 1 188 ? 47.51342 126.18898 82.41978 1.000 85.43964 199 VAL D O 1
ATOM 12086 N N . LEU D 1 189 ? 47.65095 124.90893 84.26375 1.000 84.08334 200 LEU D N 1
ATOM 12087 C CA . LEU D 1 189 ? 46.66932 123.95993 83.75183 1.000 82.24268 200 LEU D CA 1
ATOM 12088 C C . LEU D 1 189 ? 45.28716 124.58857 83.64150 1.000 83.86232 200 LEU D C 1
ATOM 12089 O O . LEU D 1 189 ? 44.51224 124.22264 82.75057 1.000 88.02423 200 LEU D O 1
ATOM 12094 N N . ARG D 1 190 ? 44.95894 125.53227 84.52725 1.000 83.16507 201 ARG D N 1
ATOM 12095 C CA . ARG D 1 190 ? 43.70063 126.25411 84.37937 1.000 88.41319 201 ARG D CA 1
ATOM 12096 C C . ARG D 1 190 ? 43.74752 127.19969 83.18689 1.000 82.52944 201 ARG D C 1
ATOM 12097 O O . ARG D 1 190 ? 42.70304 127.52957 82.61253 1.000 82.46395 201 ARG D O 1
ATOM 12105 N N . GLU D 1 191 ? 44.94529 127.63542 82.79615 1.000 84.96016 202 GLU D N 1
ATOM 12106 C CA . GLU D 1 191 ? 45.09870 128.47424 81.61584 1.000 88.61897 202 GLU D CA 1
ATOM 12107 C C . GLU D 1 191 ? 45.12666 127.66913 80.32382 1.000 87.55449 202 GLU D C 1
ATOM 12108 O O . GLU D 1 191 ? 44.79865 128.21411 79.26414 1.000 87.88533 202 GLU D O 1
ATOM 12114 N N . LEU D 1 192 ? 45.50755 126.39048 80.38512 1.000 83.25594 203 LEU D N 1
ATOM 12115 C CA . LEU D 1 192 ? 45.43286 125.54449 79.19909 1.000 86.80174 203 LEU D CA 1
ATOM 12116 C C . LEU D 1 192 ? 43.98935 125.21585 78.84109 1.000 87.79700 203 LEU D C 1
ATOM 12117 O O . LEU D 1 192 ? 43.65314 125.11293 77.65539 1.000 88.21660 203 LEU D O 1
ATOM 12122 N N . GLN D 1 193 ? 43.12617 125.05326 79.84707 1.000 82.92207 204 GLN D N 1
ATOM 12123 C CA . GLN D 1 193 ? 41.72327 124.75190 79.58294 1.000 82.26638 204 GLN D CA 1
ATOM 12124 C C . GLN D 1 193 ? 40.99385 125.96343 79.02074 1.000 85.06634 204 GLN D C 1
ATOM 12125 O O . GLN D 1 193 ? 40.20787 125.83912 78.07411 1.000 88.21449 204 GLN D O 1
ATOM 12131 N N . TYR D 1 194 ? 41.23036 127.14221 79.59912 1.000 85.04933 205 TYR D N 1
ATOM 12132 C CA . TYR D 1 194 ? 40.58706 128.35055 79.10358 1.000 91.15229 205 TYR D CA 1
ATOM 12133 C C . TYR D 1 194 ? 41.12507 128.76504 77.74044 1.000 92.71630 205 TYR D C 1
ATOM 12134 O O . TYR D 1 194 ? 40.48504 129.56645 77.05104 1.000 94.65069 205 TYR D O 1
ATOM 12143 N N . ALA D 1 195 ? 42.27837 128.23063 77.33405 1.000 93.48751 206 ALA D N 1
ATOM 12144 C CA . ALA D 1 195 ? 42.80584 128.50693 76.00287 1.000 85.42695 206 ALA D CA 1
ATOM 12145 C C . ALA D 1 195 ? 42.15591 127.60938 74.95579 1.000 85.35808 206 ALA D C 1
ATOM 12146 O O . ALA D 1 195 ? 41.67441 128.09304 73.92506 1.000 89.85103 206 ALA D O 1
ATOM 12148 N N . ASN D 1 196 ? 42.12081 126.29863 75.20847 1.000 91.52475 207 ASN D N 1
ATOM 12149 C CA . ASN D 1 196 ? 41.46638 125.37097 74.29122 1.000 96.20933 207 ASN D CA 1
ATOM 12150 C C . ASN D 1 196 ? 39.94978 125.50032 74.30989 1.000 89.06510 207 ASN D C 1
ATOM 12151 O O . ASN D 1 196 ? 39.27756 124.77188 73.57070 1.000 88.87013 207 ASN D O 1
ATOM 12156 N N . ARG D 1 197 ? 39.40928 126.38568 75.14467 1.000 96.27716 208 ARG D N 1
ATOM 12157 C CA . ARG D 1 197 ? 37.98727 126.69957 75.13334 1.000 99.21547 208 ARG D CA 1
ATOM 12158 C C . ARG D 1 197 ? 37.51934 127.00157 73.71465 1.000 105.75750 208 ARG D C 1
ATOM 12159 O O . ARG D 1 197 ? 38.16045 127.76270 72.98440 1.000 107.39663 208 ARG D O 1
ATOM 12167 N N . ARG D 1 198 ? 36.40437 126.38459 73.32590 1.000 105.08249 209 ARG D N 1
ATOM 12168 C CA . ARG D 1 198 ? 35.96892 126.41801 71.93515 1.000 103.40006 209 ARG D CA 1
ATOM 12169 C C . ARG D 1 198 ? 35.62692 127.83854 71.49805 1.000 113.65161 209 ARG D C 1
ATOM 12170 O O . ARG D 1 198 ? 35.06893 128.62820 72.26512 1.000 117.02621 209 ARG D O 1
ATOM 12178 N N . THR D 1 199 ? 35.97035 128.15635 70.24577 1.000 110.47122 210 THR D N 1
ATOM 12179 C CA . THR D 1 199 ? 35.80600 129.51663 69.74075 1.000 111.49099 210 THR D CA 1
ATOM 12180 C C . THR D 1 199 ? 34.33564 129.91152 69.65633 1.000 114.61147 210 THR D C 1
ATOM 12181 O O . THR D 1 199 ? 33.98580 131.07504 69.88751 1.000 114.82750 210 THR D O 1
ATOM 12185 N N . ASP D 1 200 ? 33.46033 128.96761 69.32008 1.000 114.29198 211 ASP D N 1
ATOM 12186 C CA . ASP D 1 200 ? 32.03207 129.24939 69.29786 1.000 115.90771 211 ASP D CA 1
ATOM 12187 C C . ASP D 1 200 ? 31.36749 129.00086 70.64801 1.000 119.99222 211 ASP D C 1
ATOM 12188 O O . ASP D 1 200 ? 30.19137 129.34208 70.81859 1.000 125.74697 211 ASP D O 1
ATOM 12193 N N . SER D 1 201 ? 32.09974 128.44385 71.61556 1.000 119.07544 212 SER D N 1
ATOM 12194 C CA . SER D 1 201 ? 31.61371 128.32249 72.98430 1.000 117.53097 212 SER D CA 1
ATOM 12195 C C . SER D 1 201 ? 31.80273 129.59613 73.79291 1.000 118.02677 212 SER D C 1
ATOM 12196 O O . SER D 1 201 ? 31.34897 129.65317 74.94121 1.000 118.47375 212 SER D O 1
ATOM 12199 N N . ILE D 1 202 ? 32.45600 130.60467 73.23189 1.000 118.28490 213 ILE D N 1
ATOM 12200 C CA . ILE D 1 202 ? 32.71512 131.83408 73.98816 1.000 115.28139 213 ILE D CA 1
ATOM 12201 C C . ILE D 1 202 ? 31.40384 132.58112 74.19394 1.000 115.32628 213 ILE D C 1
ATOM 12202 O O . ILE D 1 202 ? 30.52879 132.54814 73.30777 1.000 111.89387 213 ILE D O 1
ATOM 12207 N N . PRO D 1 203 ? 31.18949 133.20786 75.34709 1.000 113.17327 214 PRO D N 1
ATOM 12208 C CA . PRO D 1 203 ? 30.14377 134.23164 75.43113 1.000 104.69792 214 PRO D CA 1
ATOM 12209 C C . PRO D 1 203 ? 30.46981 135.37743 74.48497 1.000 101.79130 214 PRO D C 1
ATOM 12210 O O . PRO D 1 203 ? 31.60502 135.85758 74.43335 1.000 102.73414 214 PRO D O 1
ATOM 12214 N N . PHE D 1 204 ? 29.46136 135.80815 73.72365 1.000 94.21641 215 PHE D N 1
ATOM 12215 C CA . PHE D 1 204 ? 29.68457 136.80634 72.68303 1.000 90.60481 215 PHE D CA 1
ATOM 12216 C C . PHE D 1 204 ? 30.23230 138.11786 73.22948 1.000 92.37910 215 PHE D C 1
ATOM 12217 O O . PHE D 1 204 ? 30.85469 138.87529 72.47701 1.000 89.24332 215 PHE D O 1
ATOM 12225 N N . TYR D 1 205 ? 30.02589 138.40143 74.51394 1.000 92.45062 216 TYR D N 1
ATOM 12226 C CA . TYR D 1 205 ? 30.43548 139.66562 75.11749 1.000 92.06233 216 TYR D CA 1
ATOM 12227 C C . TYR D 1 205 ? 31.13985 139.36509 76.43313 1.000 100.64676 216 TYR D C 1
ATOM 12228 O O . TYR D 1 205 ? 30.49205 138.98692 77.41473 1.000 102.44865 216 TYR D O 1
ATOM 12237 N N . GLU D 1 206 ? 32.46555 139.53108 76.45098 1.000 106.97407 217 GLU D N 1
ATOM 12238 C CA . GLU D 1 206 ? 33.22813 139.29340 77.67273 1.000 104.39627 217 GLU D CA 1
ATOM 12239 C C . GLU D 1 206 ? 32.83729 140.26916 78.77591 1.000 110.71872 217 GLU D C 1
ATOM 12240 O O . GLU D 1 206 ? 32.99824 139.96126 79.96305 1.000 108.74202 217 GLU D O 1
ATOM 12246 N N . GLN D 1 207 ? 32.31661 141.43685 78.40695 1.000 112.72655 218 GLN D N 1
ATOM 12247 C CA . GLN D 1 207 ? 31.92523 142.46527 79.36738 1.000 109.30636 218 GLN D CA 1
ATOM 12248 C C . GLN D 1 207 ? 30.89460 141.95666 80.37292 1.000 99.89149 218 GLN D C 1
ATOM 12249 O O . GLN D 1 207 ? 30.03301 141.14392 80.03857 1.000 100.09859 218 GLN D O 1
ATOM 12255 N N . ARG D 1 212 ? 33.57986 136.40999 86.50453 1.000 91.20539 223 ARG D N 1
ATOM 12256 C CA . ARG D 1 212 ? 33.46147 135.15054 87.23023 1.000 102.41444 223 ARG D CA 1
ATOM 12257 C C . ARG D 1 212 ? 34.35280 134.09285 86.58971 1.000 112.12895 223 ARG D C 1
ATOM 12258 O O . ARG D 1 212 ? 35.05562 133.35110 87.27726 1.000 115.77121 223 ARG D O 1
ATOM 12266 N N . ARG D 1 213 ? 34.31297 134.03539 85.26163 1.000 112.16966 224 ARG D N 1
ATOM 12267 C CA . ARG D 1 213 ? 35.17666 133.17333 84.46474 1.000 109.63083 224 ARG D CA 1
ATOM 12268 C C . ARG D 1 213 ? 36.27800 133.93918 83.75336 1.000 104.68040 224 ARG D C 1
ATOM 12269 O O . ARG D 1 213 ? 37.39781 133.43746 83.63533 1.000 106.42758 224 ARG D O 1
ATOM 12277 N N . ARG D 1 214 ? 35.98103 135.15159 83.28065 1.000 103.60881 225 ARG D N 1
ATOM 12278 C CA . ARG D 1 214 ? 36.95220 135.90763 82.50104 1.000 104.71863 225 ARG D CA 1
ATOM 12279 C C . ARG D 1 214 ? 38.05586 136.48518 83.37649 1.000 104.51997 225 ARG D C 1
ATOM 12280 O O . ARG D 1 214 ? 39.20989 136.57180 82.93954 1.000 103.26725 225 ARG D O 1
ATOM 12288 N N . ARG D 1 215 ? 37.72939 136.89032 84.60166 1.000 102.79862 226 ARG D N 1
ATOM 12289 C CA . ARG D 1 215 ? 38.71166 137.51233 85.47756 1.000 102.85828 226 ARG D CA 1
ATOM 12290 C C . ARG D 1 215 ? 39.41761 136.51579 86.38622 1.000 97.61772 226 ARG D C 1
ATOM 12291 O O . ARG D 1 215 ? 40.43154 136.87004 86.99763 1.000 96.32068 226 ARG D O 1
ATOM 12299 N N . LEU D 1 216 ? 38.90883 135.28694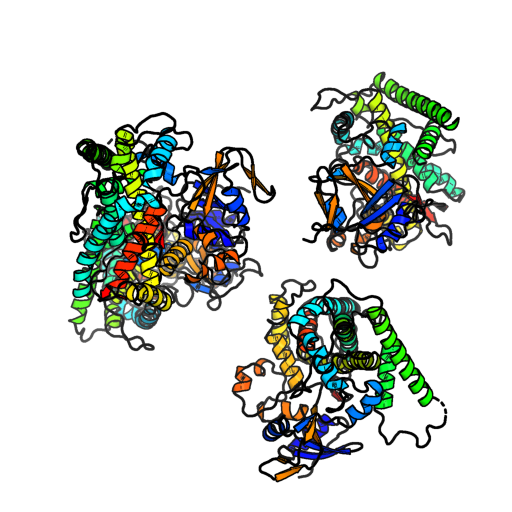 86.49516 1.000 99.59733 227 LEU D N 1
ATOM 12300 C CA . LEU D 1 216 ? 39.75013 134.19633 86.97176 1.000 98.02980 227 LEU D CA 1
ATOM 12301 C C . LEU D 1 216 ? 40.87266 133.91574 85.98242 1.000 98.53631 227 LEU D C 1
ATOM 12302 O O . LEU D 1 216 ? 41.98951 133.57090 86.38624 1.000 96.30512 227 LEU D O 1
ATOM 12307 N N . HIS D 1 217 ? 40.59266 134.07510 84.68716 1.000 96.51047 228 HIS D N 1
ATOM 12308 C CA . HIS D 1 217 ? 41.62223 133.92873 83.66469 1.000 96.66362 228 HIS D CA 1
ATOM 12309 C C . HIS D 1 217 ? 42.66840 135.03104 83.77626 1.000 99.48098 228 HIS D C 1
ATOM 12310 O O . HIS D 1 217 ? 43.87454 134.75796 83.77858 1.000 97.12413 228 HIS D O 1
ATOM 12317 N N . ALA D 1 218 ? 42.22294 136.28731 83.87163 1.000 102.94284 229 ALA D N 1
ATOM 12318 C CA . ALA D 1 218 ? 43.16119 137.40051 83.97222 1.000 99.13863 229 ALA D CA 1
ATOM 12319 C C . ALA D 1 218 ? 43.99669 137.32016 85.24260 1.000 96.58090 229 ALA D C 1
ATOM 12320 O O . ALA D 1 218 ? 45.17184 137.70222 85.23550 1.000 97.06562 229 ALA D O 1
ATOM 12322 N N . ALA D 1 219 ? 43.41536 136.82585 86.33747 1.000 93.71465 230 ALA D N 1
ATOM 12323 C CA . ALA D 1 219 ? 44.17227 136.68571 87.57721 1.000 98.57581 230 ALA D CA 1
ATOM 12324 C C . ALA D 1 219 ? 45.27411 135.64336 87.43098 1.000 96.21084 230 ALA D C 1
ATOM 12325 O O . ALA D 1 219 ? 46.42664 135.88379 87.81028 1.000 90.67641 230 ALA D O 1
ATOM 12327 N N . ASP D 1 220 ? 44.93750 134.47577 86.87856 1.000 99.49288 231 ASP D N 1
ATOM 12328 C CA . ASP D 1 220 ? 45.94421 133.44096 86.67229 1.000 100.21068 231 ASP D CA 1
ATOM 12329 C C . ASP D 1 220 ? 46.93877 133.83389 85.58856 1.000 97.04743 231 ASP D C 1
ATOM 12330 O O . ASP D 1 220 ? 48.11380 133.45721 85.66310 1.000 94.66797 231 ASP D O 1
ATOM 12335 N N . LYS D 1 221 ? 46.49163 134.58585 84.58049 1.000 94.35589 232 LYS D N 1
ATOM 12336 C CA . LYS D 1 221 ? 47.40626 135.06286 83.54795 1.000 98.42676 232 LYS D CA 1
ATOM 12337 C C . LYS D 1 221 ? 48.47481 135.97177 84.14392 1.000 99.59317 232 LYS D C 1
ATOM 12338 O O . LYS D 1 221 ? 49.67025 135.80699 83.87244 1.000 94.46405 232 LYS D O 1
ATOM 12344 N N . LYS D 1 222 ? 48.05920 136.93896 84.96673 1.000 96.61735 233 LYS D N 1
ATOM 12345 C CA . LYS D 1 222 ? 49.02303 137.82041 85.61726 1.000 90.62514 233 LYS D CA 1
ATOM 12346 C C . LYS D 1 222 ? 49.89709 137.05075 86.59852 1.000 90.60057 233 LYS D C 1
ATOM 12347 O O . LYS D 1 222 ? 51.09497 137.33129 86.72327 1.000 95.03483 233 LYS D O 1
ATOM 12353 N N . PHE D 1 223 ? 49.31681 136.07455 87.30106 1.000 88.48930 234 PHE D N 1
ATOM 12354 C CA . PHE D 1 223 ? 50.08946 135.29970 88.26654 1.000 94.14170 234 PHE D CA 1
ATOM 12355 C C . PHE D 1 223 ? 51.16145 134.46551 87.57723 1.000 93.57397 234 PHE D C 1
ATOM 12356 O O . PHE D 1 223 ? 52.28524 134.35352 88.08023 1.000 85.86087 234 PHE D O 1
ATOM 12364 N N . ILE D 1 224 ? 50.83374 133.87630 86.42531 1.000 96.50534 235 ILE D N 1
ATOM 12365 C CA . ILE D 1 224 ? 51.78861 133.02423 85.72152 1.000 93.22337 235 ILE D CA 1
ATOM 12366 C C . ILE D 1 224 ? 52.97026 133.84426 85.22023 1.000 92.59102 235 ILE D C 1
ATOM 12367 O O . ILE D 1 224 ? 54.13268 133.45929 85.39610 1.000 90.83689 235 ILE D O 1
ATOM 12372 N N . ARG D 1 225 ? 52.69128 134.98478 84.58422 1.000 91.00648 236 ARG D N 1
ATOM 12373 C CA . ARG D 1 225 ? 53.76948 135.83903 84.09748 1.000 93.96813 236 ARG D CA 1
ATOM 12374 C C . ARG D 1 225 ? 54.62707 136.35275 85.24704 1.000 95.82917 236 ARG D C 1
ATOM 12375 O O . ARG D 1 225 ? 55.86056 136.34049 85.16427 1.000 92.66806 236 ARG D O 1
ATOM 12383 N N . ALA D 1 226 ? 53.99230 136.79762 86.33459 1.000 96.85624 237 ALA D N 1
ATOM 12384 C CA . ALA D 1 226 ? 54.75032 137.28404 87.48222 1.000 96.37597 237 ALA D CA 1
ATOM 12385 C C . ALA D 1 226 ? 55.55551 136.17078 88.14042 1.000 89.45785 237 ALA D C 1
ATOM 12386 O O . ALA D 1 226 ? 56.65299 136.42125 88.65069 1.000 88.14413 237 ALA D O 1
ATOM 12388 N N . GLU D 1 227 ? 55.03620 134.94111 88.13325 1.000 92.11948 238 GLU D N 1
ATOM 12389 C CA . GLU D 1 227 ? 55.74892 133.83421 88.76280 1.000 92.49319 238 GLU D CA 1
ATOM 12390 C C . GLU D 1 227 ? 56.97029 133.42680 87.94905 1.000 96.06384 238 GLU D C 1
ATOM 12391 O O . GLU D 1 227 ? 58.04793 133.19585 88.50983 1.000 102.45370 238 GLU D O 1
ATOM 12397 N N . VAL D 1 228 ? 56.82430 133.33554 86.62545 1.000 96.08161 239 VAL D N 1
ATOM 12398 C CA . VAL D 1 228 ? 57.92504 132.85301 85.79834 1.000 99.61394 239 VAL D CA 1
ATOM 12399 C C . VAL D 1 228 ? 59.01576 133.91050 85.66474 1.000 101.64045 239 VAL D C 1
ATOM 12400 O O . VAL D 1 228 ? 60.19095 133.57701 85.47383 1.000 100.72741 239 VAL D O 1
ATOM 12404 N N . ASP D 1 229 ? 58.66129 135.19291 85.76857 1.000 98.21170 240 ASP D N 1
ATOM 12405 C CA . ASP D 1 229 ? 59.66989 136.24257 85.69200 1.000 100.98402 240 ASP D CA 1
ATOM 12406 C C . ASP D 1 229 ? 60.53852 136.29951 86.94101 1.000 104.13962 240 ASP D C 1
ATOM 12407 O O . ASP D 1 229 ? 61.63394 136.86984 86.89325 1.000 109.85898 240 ASP D O 1
ATOM 12412 N N . LYS D 1 230 ? 60.08158 135.71671 88.05143 1.000 101.99149 241 LYS D N 1
ATOM 12413 C CA . LYS D 1 230 ? 60.87783 135.71353 89.27406 1.000 104.88271 241 LYS D CA 1
ATOM 12414 C C . LYS D 1 230 ? 62.02675 134.71538 89.19024 1.000 105.60920 241 LYS D C 1
ATOM 12415 O O . LYS D 1 230 ? 63.16968 135.04854 89.52066 1.000 109.35104 241 LYS D O 1
ATOM 12421 N N . ILE D 1 231 ? 61.74379 133.48724 88.74556 1.000 104.19596 242 ILE D N 1
ATOM 12422 C CA . ILE D 1 231 ? 62.78405 132.46202 88.68717 1.000 109.89852 242 ILE D CA 1
ATOM 12423 C C . ILE D 1 231 ? 63.88494 132.86053 87.71141 1.000 110.97047 242 ILE D C 1
ATOM 12424 O O . ILE D 1 231 ? 65.04164 132.44781 87.86461 1.000 106.50418 242 ILE D O 1
ATOM 12429 N N . ILE D 1 232 ? 63.55874 133.68152 86.71128 1.000 110.99782 243 ILE D N 1
ATOM 12430 C CA . ILE D 1 232 ? 64.57997 134.15444 85.78131 1.000 109.51440 243 ILE D CA 1
ATOM 12431 C C . ILE D 1 232 ? 65.47496 135.18698 86.45550 1.000 109.53234 243 ILE D C 1
ATOM 12432 O O . ILE D 1 232 ? 66.70669 135.07796 86.42876 1.000 106.51898 243 ILE D O 1
ATOM 12437 N N . ASP D 1 233 ? 64.86826 136.20635 87.07074 1.000 107.89689 244 ASP D N 1
ATOM 12438 C CA . ASP D 1 233 ? 65.65506 137.27126 87.68386 1.000 111.58565 244 ASP D CA 1
ATOM 12439 C C . ASP D 1 233 ? 66.41561 136.77664 88.90699 1.000 104.72455 244 ASP D C 1
ATOM 12440 O O . ASP D 1 233 ? 67.51386 137.26863 89.19074 1.000 105.28890 244 ASP D O 1
ATOM 12445 N N . VAL D 1 234 ? 65.85221 135.81504 89.64255 1.000 105.35943 245 VAL D N 1
ATOM 12446 C CA . VAL D 1 234 ? 66.59863 135.18082 90.72601 1.000 109.67126 245 VAL D CA 1
ATOM 12447 C C . VAL D 1 234 ? 67.81811 134.45492 90.16953 1.000 105.35159 245 VAL D C 1
ATOM 12448 O O . VAL D 1 234 ? 68.89080 134.44634 90.78610 1.000 109.52102 245 VAL D O 1
ATOM 12452 N N . ARG D 1 235 ? 67.68206 133.85689 88.98391 1.000 107.25422 246 ARG D N 1
ATOM 12453 C CA . ARG D 1 235 ? 68.79817 133.19429 88.31033 1.000 107.66631 246 ARG D CA 1
ATOM 12454 C C . ARG D 1 235 ? 69.62299 134.22065 87.52715 1.000 107.74209 246 ARG D C 1
ATOM 12455 O O . ARG D 1 235 ? 69.71502 134.21723 86.30006 1.000 105.94900 246 ARG D O 1
ATOM 12463 N N . ARG D 1 236 ? 70.20242 135.14841 88.28730 1.000 114.19054 247 ARG D N 1
ATOM 12464 C CA . ARG D 1 236 ? 71.26737 136.00750 87.79804 1.000 110.50893 247 ARG D CA 1
ATOM 12465 C C . ARG D 1 236 ? 72.60381 135.69483 88.44590 1.000 108.62447 247 ARG D C 1
ATOM 12466 O O . ARG D 1 236 ? 73.64175 136.07666 87.90518 1.000 109.31262 247 ARG D O 1
ATOM 12474 N N . ILE D 1 237 ? 72.59005 135.01331 89.58567 1.000 109.30780 248 ILE D N 1
ATOM 12475 C CA . ILE D 1 237 ? 73.80990 134.73399 90.34806 1.000 109.50271 248 ILE D CA 1
ATOM 12476 C C . ILE D 1 237 ? 74.27908 133.34991 89.92069 1.000 107.56095 248 ILE D C 1
ATOM 12477 O O . ILE D 1 237 ? 74.08374 132.35135 90.61479 1.000 105.17160 248 ILE D O 1
ATOM 12482 N N . ASN D 1 238 ? 74.94149 133.28505 88.75384 1.000 105.83549 249 ASN D N 1
ATOM 12483 C CA . ASN D 1 238 ? 75.35302 131.96186 88.28363 1.000 106.73561 249 ASN D CA 1
ATOM 12484 C C . ASN D 1 238 ? 76.52233 132.00480 87.30524 1.000 110.34627 249 ASN D C 1
ATOM 12485 O O . ASN D 1 238 ? 76.33919 132.34080 86.12593 1.000 113.58713 249 ASN D O 1
ATOM 12490 N N . PRO D 1 239 ? 77.73392 131.70607 87.76310 1.000 111.88030 250 PRO D N 1
ATOM 12491 C CA . PRO D 1 239 ? 78.81759 131.38985 86.83073 1.000 114.88128 250 PRO D CA 1
ATOM 12492 C C . PRO D 1 239 ? 79.39205 129.99962 87.06730 1.000 112.51550 250 PRO D C 1
ATOM 12493 O O . PRO D 1 239 ? 80.60392 129.85572 87.25958 1.000 111.01770 250 PRO D O 1
ATOM 12497 N N . ARG D 1 240 ? 78.54208 128.97291 87.04297 1.000 112.55933 251 ARG D N 1
ATOM 12498 C CA . ARG D 1 240 ? 78.97696 127.62466 87.38439 1.000 119.56443 251 ARG D CA 1
ATOM 12499 C C . ARG D 1 240 ? 80.03909 127.11709 86.41457 1.000 124.91597 251 ARG D C 1
ATOM 12500 O O . ARG D 1 240 ? 80.15193 127.56647 85.27103 1.000 133.50966 251 ARG D O 1
ATOM 12508 N N . VAL D 1 241 ? 80.82362 126.15538 86.89894 1.000 125.34579 252 VAL D N 1
ATOM 12509 C CA . VAL D 1 241 ? 81.70914 125.34578 86.07216 1.000 129.57534 252 VAL D CA 1
ATOM 12510 C C . VAL D 1 241 ? 81.35487 123.86713 86.17402 1.000 131.00003 252 VAL D C 1
ATOM 12511 O O . VAL D 1 241 ? 81.26911 123.16387 85.16128 1.000 128.97430 252 VAL D O 1
ATOM 12515 N N . GLY D 1 242 ? 81.13362 123.38035 87.39358 1.000 129.95299 253 GLY D N 1
ATOM 12516 C CA . GLY D 1 242 ? 80.77306 121.99447 87.61501 1.000 130.02186 253 GLY D CA 1
ATOM 12517 C C . GLY D 1 242 ? 79.43976 121.62505 86.99888 1.000 128.56626 253 GLY D C 1
ATOM 12518 O O . GLY D 1 242 ? 78.43411 122.30583 87.22288 1.000 123.40237 253 GLY D O 1
ATOM 12519 N N . GLN D 1 243 ? 79.43202 120.54662 86.21345 1.000 126.41360 254 GLN D N 1
ATOM 12520 C CA . GLN D 1 243 ? 78.25473 120.05353 85.50135 1.000 123.24241 254 GLN D CA 1
ATOM 12521 C C . GLN D 1 243 ? 77.65273 121.09814 84.56270 1.000 122.05068 254 GLN D C 1
ATOM 12522 O O . GLN D 1 243 ? 76.46105 121.02895 84.24602 1.000 120.24706 254 GLN D O 1
ATOM 12528 N N . SER D 1 244 ? 78.45494 122.07531 84.12009 1.000 120.71101 255 SER D N 1
ATOM 12529 C CA . SER D 1 244 ? 78.09215 123.02222 83.06615 1.000 114.77363 255 SER D CA 1
ATOM 12530 C C . SER D 1 244 ? 76.89267 123.88668 83.45333 1.000 110.02311 255 SER D C 1
ATOM 12531 O O . SER D 1 244 ? 76.31001 123.70023 84.53021 1.000 112.35124 255 SER D O 1
ATOM 12534 N N . PRO D 1 245 ? 76.53696 124.88347 82.64549 1.000 111.83149 256 PRO D N 1
ATOM 12535 C CA . PRO D 1 245 ? 75.20237 125.47373 82.75985 1.000 108.47282 256 PRO D CA 1
ATOM 12536 C C . PRO D 1 245 ? 74.15046 124.52332 82.21232 1.000 104.19466 256 PRO D C 1
ATOM 12537 O O . PRO D 1 245 ? 74.43890 123.60149 81.44552 1.000 103.47233 256 PRO D O 1
ATOM 12541 N N . ASP D 1 246 ? 72.90780 124.75314 82.62837 1.000 100.93671 257 ASP D N 1
ATOM 12542 C CA . ASP D 1 246 ? 71.79096 123.94225 82.18691 1.000 94.72594 257 ASP D CA 1
ATOM 12543 C C . ASP D 1 246 ? 70.91163 124.76306 81.23670 1.000 95.49005 257 ASP D C 1
ATOM 12544 O O . ASP D 1 246 ? 71.40707 125.69889 80.58264 1.000 94.41759 257 ASP D O 1
ATOM 12549 N N . MET D 1 247 ? 69.62634 124.41999 81.15959 1.000 92.73185 258 MET D N 1
ATOM 12550 C CA . MET D 1 247 ? 68.75200 125.02704 80.16178 1.000 91.18921 258 MET D CA 1
ATOM 12551 C C . MET D 1 247 ? 68.45943 126.48804 80.48231 1.000 88.18410 258 MET D C 1
ATOM 12552 O O . MET D 1 247 ? 68.50583 127.34532 79.59410 1.000 86.60805 258 MET D O 1
ATOM 12557 N N . LEU D 1 248 ? 68.13210 126.79057 81.74119 1.000 93.98976 259 LEU D N 1
ATOM 12558 C CA . LEU D 1 248 ? 67.82482 128.17080 82.10740 1.000 94.87511 259 LEU D CA 1
ATOM 12559 C C . LEU D 1 248 ? 69.04956 129.06953 81.97395 1.000 97.03748 259 LEU D C 1
ATOM 12560 O O . LEU D 1 248 ? 68.92907 130.24023 81.59189 1.000 92.55636 259 LEU D O 1
ATOM 12565 N N . ASP D 1 249 ? 70.23650 128.54170 82.27753 1.000 95.23678 260 ASP D N 1
ATOM 12566 C CA . ASP D 1 249 ? 71.44669 129.35274 82.19100 1.000 92.10724 260 ASP D CA 1
ATOM 12567 C C . ASP D 1 249 ? 71.82494 129.62624 80.74169 1.000 93.27493 260 ASP D C 1
ATOM 12568 O O . ASP D 1 249 ? 72.11241 130.77029 80.37306 1.000 90.75248 260 ASP D O 1
ATOM 12573 N N . ILE D 1 250 ? 71.83232 128.58182 79.90602 1.000 99.37488 261 ILE D N 1
ATOM 12574 C CA . ILE D 1 250 ? 72.21272 128.72804 78.50176 1.000 90.30611 261 ILE D CA 1
ATOM 12575 C C . ILE D 1 250 ? 71.33907 129.76260 77.80669 1.000 80.92090 261 ILE D C 1
ATOM 12576 O O . ILE D 1 250 ? 71.80647 130.49447 76.92521 1.000 86.37195 261 ILE D O 1
ATOM 12581 N N . MET D 1 251 ? 70.07548 129.86950 78.20920 1.000 83.22519 262 MET D N 1
ATOM 12582 C CA . MET D 1 251 ? 69.21720 130.93393 77.70751 1.000 85.41163 262 MET D CA 1
ATOM 12583 C C . MET D 1 251 ? 69.60539 132.30735 78.24132 1.000 90.96261 262 MET D C 1
ATOM 12584 O O . MET D 1 251 ? 68.98736 133.30300 77.84768 1.000 86.53625 262 MET D O 1
ATOM 12589 N N . LEU D 1 252 ? 70.60682 132.38273 79.12032 1.000 93.33238 263 LEU D N 1
ATOM 12590 C CA . LEU D 1 252 ? 71.13149 133.64785 79.61744 1.000 89.09743 263 LEU D CA 1
ATOM 12591 C C . LEU D 1 252 ? 72.62979 133.81704 79.41004 1.000 90.94527 263 LEU D C 1
ATOM 12592 O O . LEU D 1 252 ? 73.09966 134.96205 79.39200 1.000 89.09508 263 LEU D O 1
ATOM 12597 N N . THR D 1 253 ? 73.39480 132.73192 79.25245 1.000 89.56574 264 THR D N 1
ATOM 12598 C CA . THR D 1 253 ? 74.83979 132.81524 79.08816 1.000 93.92516 264 THR D CA 1
ATOM 12599 C C . THR D 1 253 ? 75.32472 132.48575 77.68355 1.000 93.90741 264 THR D C 1
ATOM 12600 O O . THR D 1 253 ? 76.46026 132.83605 77.34661 1.000 89.57423 264 THR D O 1
ATOM 12604 N N . ALA D 1 254 ? 74.50982 131.82702 76.86497 1.000 93.27512 265 ALA D N 1
ATOM 12605 C CA . ALA D 1 254 ? 74.88770 131.47240 75.50484 1.000 90.68681 265 ALA D CA 1
ATOM 12606 C C . ALA D 1 254 ? 74.26841 132.45396 74.51950 1.000 92.99859 265 ALA D C 1
ATOM 12607 O O . ALA D 1 254 ? 73.13151 132.90112 74.70020 1.000 87.66705 265 ALA D O 1
ATOM 12609 N N . ALA D 1 255 ? 75.02508 132.78750 73.47932 1.000 99.76231 266 ALA D N 1
ATOM 12610 C CA . ALA D 1 255 ? 74.59741 133.73888 72.46722 1.000 100.19246 266 ALA D CA 1
ATOM 12611 C C . ALA D 1 255 ? 74.22414 133.01730 71.17742 1.000 98.11028 266 ALA D C 1
ATOM 12612 O O . ALA D 1 255 ? 74.71091 131.91885 70.89362 1.000 92.50044 266 ALA D O 1
ATOM 12614 N N . ASP D 1 256 ? 73.35151 133.64814 70.40176 1.000 97.32822 267 ASP D N 1
ATOM 12615 C CA . ASP D 1 256 ? 72.95214 133.09322 69.11356 1.000 101.30233 267 ASP D CA 1
ATOM 12616 C C . ASP D 1 256 ? 74.11341 133.18390 68.12894 1.000 102.96031 267 ASP D C 1
ATOM 12617 O O . ASP D 1 256 ? 74.67983 134.26744 67.94607 1.000 103.90804 267 ASP D O 1
ATOM 12622 N N . PRO D 1 257 ? 74.49797 132.08145 67.47734 1.000 101.93372 268 PRO D N 1
ATOM 12623 C CA . PRO D 1 257 ? 75.73789 132.09804 66.68082 1.000 102.41937 268 PRO D CA 1
ATOM 12624 C C . PRO D 1 257 ? 75.63064 132.85711 65.36930 1.000 100.02559 268 PRO D C 1
ATOM 12625 O O . PRO D 1 257 ? 76.67253 133.20208 64.79310 1.000 94.03568 268 PRO D O 1
ATOM 12629 N N . VAL D 1 258 ? 74.42667 133.13770 64.87723 1.000 96.69920 269 VAL D N 1
ATOM 12630 C CA . VAL D 1 258 ? 74.25603 133.81225 63.59539 1.000 90.33029 269 VAL D CA 1
ATOM 12631 C C . VAL D 1 258 ? 74.08169 135.31821 63.76368 1.000 91.46169 269 VAL D C 1
ATOM 12632 O O . VAL D 1 258 ? 74.63496 136.09115 62.98344 1.000 91.33040 269 VAL D O 1
ATOM 12636 N N . THR D 1 259 ? 73.32930 135.76482 64.76917 1.000 95.77878 270 THR D N 1
ATOM 12637 C CA . THR D 1 259 ? 73.10064 137.18884 64.97545 1.000 99.20450 270 THR D CA 1
ATOM 12638 C C . THR D 1 259 ? 73.79117 137.73811 66.21591 1.000 97.58643 270 THR D C 1
ATOM 12639 O O . THR D 1 259 ? 73.64518 138.93062 66.50882 1.000 98.90456 270 THR D O 1
ATOM 12643 N N . GLY D 1 260 ? 74.54389 136.91622 66.94435 1.000 100.68981 271 GLY D N 1
ATOM 12644 C CA . GLY D 1 260 ? 75.16205 137.37835 68.17317 1.000 104.80929 271 GLY D CA 1
ATOM 12645 C C . GLY D 1 260 ? 74.17856 137.84754 69.21770 1.000 108.11705 271 GLY D C 1
ATOM 12646 O O . GLY D 1 260 ? 74.54419 138.62745 70.10174 1.000 105.68711 271 GLY D O 1
ATOM 12647 N N . ASP D 1 261 ? 72.93472 137.39119 69.14046 1.000 104.89561 272 ASP D N 1
ATOM 12648 C CA . ASP D 1 261 ? 71.86276 137.85842 70.00203 1.000 100.19285 272 ASP D CA 1
ATOM 12649 C C . ASP D 1 261 ? 71.64389 136.89173 71.15982 1.000 101.30581 272 ASP D C 1
ATOM 12650 O O . ASP D 1 261 ? 72.00496 135.71392 71.10023 1.000 93.46468 272 ASP D O 1
ATOM 12655 N N . LYS D 1 262 ? 71.05220 137.41541 72.22779 1.000 106.20054 273 LYS D N 1
ATOM 12656 C CA . LYS D 1 262 ? 70.62748 136.61886 73.36634 1.000 94.06398 273 LYS D CA 1
ATOM 12657 C C . LYS D 1 262 ? 69.13721 136.83100 73.58949 1.000 99.55930 273 LYS D C 1
ATOM 12658 O O . LYS D 1 262 ? 68.59731 137.90427 73.30314 1.000 99.47770 273 LYS D O 1
ATOM 12664 N N . LEU D 1 263 ? 68.47351 135.79448 74.09171 1.000 92.99861 274 LEU D N 1
ATOM 12665 C CA . LEU D 1 263 ? 67.02564 135.83994 74.23276 1.000 93.17354 274 LEU D CA 1
ATOM 12666 C C . LEU D 1 263 ? 66.62261 136.81864 75.32763 1.000 93.10394 274 LEU D C 1
ATOM 12667 O O . LEU D 1 263 ? 67.20807 136.83835 76.41434 1.000 96.77732 274 LEU D O 1
ATOM 12672 N N . ASP D 1 264 ? 65.61597 137.63728 75.03008 1.000 84.87689 275 ASP D N 1
ATOM 12673 C CA . ASP D 1 264 ? 65.09958 138.58894 75.99930 1.000 92.68284 275 ASP D CA 1
ATOM 12674 C C . ASP D 1 264 ? 64.42095 137.85366 77.15487 1.000 98.76014 275 ASP D C 1
ATOM 12675 O O . ASP D 1 264 ? 64.11780 136.66007 77.07797 1.000 97.01932 275 ASP D O 1
ATOM 12680 N N . ASN D 1 265 ? 64.17309 138.59367 78.23941 1.000 99.59403 276 ASN D N 1
ATOM 12681 C CA . ASN D 1 265 ? 63.63121 137.97902 79.44849 1.000 95.42160 276 ASN D CA 1
ATOM 12682 C C . ASN D 1 265 ? 62.25126 137.37970 79.20617 1.000 93.57653 276 ASN D C 1
ATOM 12683 O O . ASN D 1 265 ? 61.94909 136.28600 79.69805 1.000 92.28409 276 ASN D O 1
ATOM 12688 N N . ASN D 1 266 ? 61.39686 138.08208 78.45730 1.000 92.14328 277 ASN D N 1
ATOM 12689 C CA . ASN D 1 266 ? 60.05266 137.57217 78.20425 1.000 86.16292 277 ASN D CA 1
ATOM 12690 C C . ASN D 1 266 ? 60.09593 136.26080 77.43149 1.000 95.81615 277 ASN D C 1
ATOM 12691 O O . ASN D 1 266 ? 59.28321 135.36058 77.67409 1.000 95.56547 277 ASN D O 1
ATOM 12696 N N . ASN D 1 267 ? 61.03705 136.13374 76.49406 1.000 98.30567 278 ASN D N 1
ATOM 12697 C CA . ASN D 1 267 ? 61.17513 134.87917 75.76523 1.000 91.45331 278 ASN D CA 1
ATOM 12698 C C . ASN D 1 267 ? 61.64560 133.75443 76.67753 1.000 89.79189 278 ASN D C 1
ATOM 12699 O O . ASN D 1 267 ? 61.30039 132.59050 76.44724 1.000 88.04375 278 ASN D O 1
ATOM 12704 N N . ILE D 1 268 ? 62.42284 134.07827 77.71563 1.000 93.03987 279 ILE D N 1
ATOM 12705 C CA . ILE D 1 268 ? 62.87056 133.05318 78.65579 1.000 91.32438 279 ILE D CA 1
ATOM 12706 C C . ILE D 1 268 ? 61.67739 132.42556 79.36255 1.000 91.72190 279 ILE D C 1
ATOM 12707 O O . ILE D 1 268 ? 61.61666 131.20358 79.54722 1.000 91.87521 279 ILE D O 1
ATOM 12712 N N . GLY D 1 269 ? 60.70703 133.25036 79.76324 1.000 90.20481 280 GLY D N 1
ATOM 12713 C CA . GLY D 1 269 ? 59.55098 132.73521 80.47545 1.000 90.69211 280 GLY D CA 1
ATOM 12714 C C . GLY D 1 269 ? 58.65636 131.84982 79.63155 1.000 89.15888 280 GLY D C 1
ATOM 12715 O O . GLY D 1 269 ? 58.08665 130.87941 80.13948 1.000 88.65054 280 GLY D O 1
ATOM 12716 N N . ASN D 1 270 ? 58.51949 132.16102 78.33945 1.000 86.09068 281 ASN D N 1
ATOM 12717 C CA . ASN D 1 270 ? 57.62904 131.37698 77.48959 1.000 80.97635 281 ASN D CA 1
ATOM 12718 C C . ASN D 1 270 ? 58.20092 129.99844 77.18674 1.000 73.53706 281 ASN D C 1
ATOM 12719 O O . ASN D 1 270 ? 57.44059 129.03540 77.03788 1.000 75.38799 281 ASN D O 1
ATOM 12724 N N . GLN D 1 271 ? 59.52564 129.87847 77.08687 1.000 68.10920 282 GLN D N 1
ATOM 12725 C CA . GLN D 1 271 ? 60.11631 128.56281 76.87236 1.000 76.56028 282 GLN D CA 1
ATOM 12726 C C . GLN D 1 271 ? 59.99358 127.69074 78.11525 1.000 81.40159 282 GLN D C 1
ATOM 12727 O O . GLN D 1 271 ? 59.88744 126.46394 78.00244 1.000 82.70297 282 GLN D O 1
ATOM 12733 N N . ILE D 1 272 ? 60.00549 128.30061 79.30279 1.000 81.61304 283 ILE D N 1
ATOM 12734 C CA . ILE D 1 272 ? 59.79926 127.54022 80.53312 1.000 80.34817 283 ILE D CA 1
ATOM 12735 C C . ILE D 1 272 ? 58.39559 126.94927 80.55569 1.000 72.89714 283 ILE D C 1
ATOM 12736 O O . ILE D 1 272 ? 58.20462 125.76628 80.86085 1.000 72.97016 283 ILE D O 1
ATOM 12741 N N . LEU D 1 273 ? 57.39039 127.76712 80.23051 1.000 67.84318 284 LEU D N 1
ATOM 12742 C CA . LEU D 1 273 ? 56.03678 127.24494 80.07850 1.000 71.68359 284 LEU D CA 1
ATOM 12743 C C . LEU D 1 273 ? 55.97628 126.17045 79.00165 1.000 78.88469 284 LEU D C 1
ATOM 12744 O O . LEU D 1 273 ? 55.21173 125.20693 79.12576 1.000 80.16493 284 LEU D O 1
ATOM 12749 N N . THR D 1 274 ? 56.77693 126.31564 77.94455 1.000 78.14137 285 THR D N 1
ATOM 12750 C CA . THR D 1 274 ? 56.80218 125.31570 76.88374 1.000 67.76914 285 THR D CA 1
ATOM 12751 C C . THR D 1 274 ? 57.49992 124.04217 77.34548 1.000 69.58591 285 THR D C 1
ATOM 12752 O O . THR D 1 274 ? 57.00731 122.93224 77.11223 1.000 73.83007 285 THR D O 1
ATOM 12756 N N . PHE D 1 275 ? 58.64875 124.18369 78.01103 1.000 70.86394 286 PHE D N 1
ATOM 12757 C CA . PHE D 1 275 ? 59.41100 123.01285 78.43252 1.000 73.21833 286 PHE D CA 1
ATOM 12758 C C . PHE D 1 275 ? 58.69940 122.23086 79.52829 1.000 69.13304 286 PHE D C 1
ATOM 12759 O O . PHE D 1 275 ? 58.91422 121.02065 79.66110 1.000 72.50340 286 PHE D O 1
ATOM 12767 N N . LEU D 1 276 ? 57.85661 122.89410 80.31991 1.000 67.22438 287 LEU D N 1
ATOM 12768 C CA . LEU D 1 276 ? 57.13526 122.19455 81.37590 1.000 73.47479 287 LEU D CA 1
ATOM 12769 C C . LEU D 1 276 ? 55.89872 121.48312 80.84656 1.000 71.68924 287 LEU D C 1
ATOM 12770 O O . LEU D 1 276 ? 55.55734 120.40025 81.33460 1.000 74.93643 287 LEU D O 1
ATOM 12775 N N . VAL D 1 277 ? 55.22395 122.06308 79.85627 1.000 68.00544 288 VAL D N 1
ATOM 12776 C CA . VAL D 1 277 ? 54.05455 121.41536 79.26978 1.000 67.22068 288 VAL D CA 1
ATOM 12777 C C . VAL D 1 277 ? 54.47859 120.32408 78.29496 1.000 71.23799 288 VAL D C 1
ATOM 12778 O O . VAL D 1 277 ? 54.16830 119.14219 78.48446 1.000 76.66570 288 VAL D O 1
ATOM 12782 N N . ALA D 1 278 ? 55.20617 120.70519 77.24149 1.000 71.53212 289 ALA D N 1
ATOM 12783 C CA . ALA D 1 278 ? 55.58868 119.75213 76.20528 1.000 66.13158 289 ALA D CA 1
ATOM 12784 C C . ALA D 1 278 ? 56.61609 118.73715 76.68710 1.000 62.07596 289 ALA D C 1
ATOM 12785 O O . ALA D 1 278 ? 56.77862 117.69067 76.05090 1.000 60.65095 289 ALA D O 1
ATOM 12787 N N . GLY D 1 279 ? 57.30920 119.01590 77.78605 1.000 63.95109 290 GLY D N 1
ATOM 12788 C CA . GLY D 1 279 ? 58.33154 118.11166 78.27039 1.000 67.02671 290 GLY D CA 1
ATOM 12789 C C . GLY D 1 279 ? 57.81803 117.05670 79.22799 1.000 72.14292 290 GLY D C 1
ATOM 12790 O O . GLY D 1 279 ? 58.22617 115.89314 79.15662 1.000 71.05350 290 GLY D O 1
ATOM 12791 N N . SER D 1 280 ? 56.91147 117.44804 80.12270 1.000 65.70452 291 SER D N 1
ATOM 12792 C CA . SER D 1 280 ? 56.46407 116.56713 81.19425 1.000 64.56600 291 SER D CA 1
ATOM 12793 C C . SER D 1 280 ? 55.33103 115.64073 80.76410 1.000 62.34477 291 SER D C 1
ATOM 12794 O O . SER D 1 280 ? 55.43217 114.42172 80.93092 1.000 61.20473 291 SER D O 1
ATOM 12797 N N . GLU D 1 281 ? 54.25003 116.19837 80.21179 1.000 59.16442 292 GLU D N 1
ATOM 12798 C CA . GLU D 1 281 ? 53.05645 115.39518 79.95884 1.000 61.65919 292 GLU D CA 1
ATOM 12799 C C . GLU D 1 281 ? 53.31538 114.31071 78.91974 1.000 61.51550 292 GLU D C 1
ATOM 12800 O O . GLU D 1 281 ? 52.82069 113.18532 79.05659 1.000 57.57770 292 GLU D O 1
ATOM 12806 N N . THR D 1 282 ? 54.08280 114.62726 77.87411 1.000 58.26220 293 THR D N 1
ATOM 12807 C CA . THR D 1 282 ? 54.41153 113.62114 76.86893 1.000 50.90163 293 THR D CA 1
ATOM 12808 C C . THR D 1 282 ? 55.24335 112.49678 77.47402 1.000 54.56957 293 THR D C 1
ATOM 12809 O O . THR D 1 282 ? 54.93507 111.31255 77.29361 1.000 53.81430 293 THR D O 1
ATOM 12813 N N . SER D 1 283 ? 56.30262 112.85155 78.20568 1.000 55.07768 294 SER D N 1
ATOM 12814 C CA . SER D 1 283 ? 57.16142 111.83485 78.80282 1.000 55.85009 294 SER D CA 1
ATOM 12815 C C . SER D 1 283 ? 56.42252 111.04238 79.87308 1.000 53.96729 294 SER D C 1
ATOM 12816 O O . SER D 1 283 ? 56.64247 109.83444 80.02104 1.000 49.44645 294 SER D O 1
ATOM 12819 N N . ALA D 1 284 ? 55.53941 111.70369 80.62407 1.000 52.08554 295 ALA D N 1
ATOM 12820 C CA . ALA D 1 284 ? 54.84215 111.03781 81.71996 1.000 52.18733 295 ALA D CA 1
ATOM 12821 C C . ALA D 1 284 ? 53.90691 109.95092 81.20643 1.000 51.86511 295 ALA D C 1
ATOM 12822 O O . ALA D 1 284 ? 53.89384 108.82983 81.72915 1.000 53.42816 295 ALA D O 1
ATOM 12824 N N . ASN D 1 285 ? 53.10872 110.26628 80.18491 1.000 46.41106 296 ASN D N 1
ATOM 12825 C CA . ASN D 1 285 ? 52.18431 109.27398 79.65118 1.000 49.06610 296 ASN D CA 1
ATOM 12826 C C . ASN D 1 285 ? 52.92211 108.13814 78.95604 1.000 46.19213 296 ASN D C 1
ATOM 12827 O O . ASN D 1 285 ? 52.46536 106.98912 78.99649 1.000 42.01286 296 ASN D O 1
ATOM 12832 N N . ALA D 1 286 ? 54.06135 108.43323 78.32467 1.000 45.38832 297 ALA D N 1
ATOM 12833 C CA . ALA D 1 286 ? 54.86747 107.37313 77.72875 1.000 44.73808 297 ALA D CA 1
ATOM 12834 C C . ALA D 1 286 ? 55.36170 106.40186 78.79109 1.000 46.75792 297 ALA D C 1
ATOM 12835 O O . ALA D 1 286 ? 55.33313 105.18171 78.59002 1.000 45.60096 297 ALA D O 1
ATOM 12837 N N . ILE D 1 287 ? 55.81598 106.92648 79.93218 1.000 49.71317 298 ILE D N 1
ATOM 12838 C CA . ILE D 1 287 ? 56.19976 106.06597 81.04731 1.000 45.66682 298 ILE D CA 1
ATOM 12839 C C . ILE D 1 287 ? 55.00006 105.26455 81.53365 1.000 42.84545 298 ILE D C 1
ATOM 12840 O O . ILE D 1 287 ? 55.10286 104.05855 81.79047 1.000 41.90442 298 ILE D O 1
ATOM 12845 N N . ALA D 1 288 ? 53.84195 105.91973 81.65765 1.000 43.46632 299 ALA D N 1
ATOM 12846 C CA . ALA D 1 288 ? 52.63845 105.23417 82.11962 1.000 43.57430 299 ALA D CA 1
ATOM 12847 C C . ALA D 1 288 ? 52.25805 104.09569 81.18071 1.000 46.87480 299 ALA D C 1
ATOM 12848 O O . ALA D 1 288 ? 51.96825 102.97986 81.62758 1.000 49.19843 299 ALA D O 1
ATOM 12850 N N . PHE D 1 289 ? 52.24816 104.36144 79.87098 1.000 41.90702 300 PHE D N 1
ATOM 12851 C CA . PHE D 1 289 ? 51.98733 103.29913 78.90317 1.000 47.14542 300 PHE D CA 1
ATOM 12852 C C . PHE D 1 289 ? 53.00539 102.17457 79.04105 1.000 48.83510 300 PHE D C 1
ATOM 12853 O O . PHE D 1 289 ? 52.64574 100.99159 79.04198 1.000 51.13835 300 PHE D O 1
ATOM 12861 N N . ALA D 1 290 ? 54.28879 102.52928 79.15687 1.000 43.98228 301 ALA D N 1
ATOM 12862 C CA . ALA D 1 290 ? 55.32797 101.51552 79.30617 1.000 46.78006 301 ALA D CA 1
ATOM 12863 C C . ALA D 1 290 ? 55.13153 100.70816 80.58199 1.000 49.25824 301 ALA D C 1
ATOM 12864 O O . ALA D 1 290 ? 55.31472 99.48542 80.58570 1.000 56.64397 301 ALA D O 1
ATOM 12866 N N . LEU D 1 291 ? 54.75144 101.37420 81.67541 1.000 50.58748 302 LEU D N 1
ATOM 12867 C CA . LEU D 1 291 ? 54.49626 100.66143 82.92209 1.000 51.44552 302 LEU D CA 1
ATOM 12868 C C . LEU D 1 291 ? 53.29863 99.72854 82.80305 1.000 53.46877 302 LEU D C 1
ATOM 12869 O O . LEU D 1 291 ? 53.28446 98.66155 83.42779 1.000 57.29384 302 LEU D O 1
ATOM 12874 N N . HIS D 1 292 ? 52.29074 100.10383 82.01074 1.000 48.52068 303 HIS D N 1
ATOM 12875 C CA . HIS D 1 292 ? 51.12657 99.23779 81.85648 1.000 51.39532 303 HIS D CA 1
ATOM 12876 C C . HIS D 1 292 ? 51.48112 97.95357 81.11932 1.000 53.56890 303 HIS D C 1
ATOM 12877 O O . HIS D 1 292 ? 50.97726 96.87774 81.46036 1.000 56.15056 303 HIS D O 1
ATOM 12884 N N . PHE D 1 293 ? 52.33359 98.04254 80.09848 1.000 54.66609 304 PHE D N 1
ATOM 12885 C CA . PHE D 1 293 ? 52.69555 96.84246 79.35463 1.000 60.95441 304 PHE D CA 1
ATOM 12886 C C . PHE D 1 293 ? 53.71634 95.99488 80.10073 1.000 52.87552 304 PHE D C 1
ATOM 12887 O O . PHE D 1 293 ? 53.73310 94.77054 79.93724 1.000 54.47781 304 PHE D O 1
ATOM 12895 N N . LEU D 1 294 ? 54.56295 96.61546 80.92422 1.000 55.83926 305 LEU D N 1
ATOM 12896 C CA . LEU D 1 294 ? 55.47726 95.83706 81.75335 1.000 62.36042 305 LEU D CA 1
ATOM 12897 C C . LEU D 1 294 ? 54.72096 95.06372 82.82781 1.000 61.75071 305 LEU D C 1
ATOM 12898 O O . LEU D 1 294 ? 55.04379 93.90462 83.10977 1.000 64.20730 305 LEU D O 1
ATOM 12903 N N . ALA D 1 295 ? 53.70179 95.68053 83.42876 1.000 57.37062 306 ALA D N 1
ATOM 12904 C CA . ALA D 1 295 ? 52.88335 94.97456 84.40653 1.000 55.44497 306 ALA D CA 1
ATOM 12905 C C . ALA D 1 295 ? 52.00477 93.90871 83.76588 1.000 59.82469 306 ALA D C 1
ATOM 12906 O O . ALA D 1 295 ? 51.59919 92.96387 84.45091 1.000 61.14352 306 ALA D O 1
ATOM 12908 N N . THR D 1 296 ? 51.70761 94.03496 82.47295 1.000 68.91644 307 THR D N 1
ATOM 12909 C CA . THR D 1 296 ? 50.80620 93.12729 81.77251 1.000 64.96152 307 THR D CA 1
ATOM 12910 C C . THR D 1 296 ? 51.54461 92.04425 80.99512 1.000 67.84358 307 THR D C 1
ATOM 12911 O O . THR D 1 296 ? 51.16842 90.87065 81.06394 1.000 74.16006 307 THR D O 1
ATOM 12915 N N . THR D 1 297 ? 52.59029 92.41445 80.25475 1.000 66.66211 308 THR D N 1
ATOM 12916 C CA . THR D 1 297 ? 53.37272 91.45685 79.48163 1.000 71.52977 308 THR D CA 1
ATOM 12917 C C . THR D 1 297 ? 54.53749 90.94180 80.32046 1.000 75.80228 308 THR D C 1
ATOM 12918 O O . THR D 1 297 ? 55.54795 91.64016 80.47713 1.000 76.80770 308 THR D O 1
ATOM 12922 N N . PRO D 1 298 ? 54.44226 89.72436 80.86432 1.000 76.82767 309 PRO D N 1
ATOM 12923 C CA . PRO D 1 298 ? 55.49560 89.26302 81.78353 1.000 75.43638 309 PRO D CA 1
ATOM 12924 C C . PRO D 1 298 ? 56.81464 88.97087 81.09291 1.000 78.98633 309 PRO D C 1
ATOM 12925 O O . PRO D 1 298 ? 57.87746 89.21373 81.67830 1.000 81.75623 309 PRO D O 1
ATOM 12929 N N . ASP D 1 299 ? 56.78012 88.45181 79.86254 1.000 75.81645 310 ASP D N 1
ATOM 12930 C CA . ASP D 1 299 ? 58.01967 88.10899 79.17184 1.000 76.65482 310 ASP D CA 1
ATOM 12931 C C . ASP D 1 299 ? 58.84617 89.35195 78.86408 1.000 74.12769 310 ASP D C 1
ATOM 12932 O O . ASP D 1 299 ? 60.08055 89.31201 78.91969 1.000 71.78640 310 ASP D O 1
ATOM 12937 N N . VAL D 1 300 ? 58.18625 90.46545 78.54133 1.000 74.26038 311 VAL D N 1
ATOM 12938 C CA . VAL D 1 300 ? 58.91067 91.71185 78.31703 1.000 70.67519 311 VAL D CA 1
ATOM 12939 C C . VAL D 1 300 ? 59.39100 92.29119 79.64144 1.000 78.72422 311 VAL D C 1
ATOM 12940 O O . VAL D 1 300 ? 60.48316 92.86720 79.72476 1.000 77.71483 311 VAL D O 1
ATOM 12944 N N . ALA D 1 301 ? 58.59145 92.13695 80.69937 1.000 75.02092 312 ALA D N 1
ATOM 12945 C CA . ALA D 1 301 ? 58.97629 92.65911 82.00664 1.000 76.11709 312 ALA D CA 1
ATOM 12946 C C . ALA D 1 301 ? 60.21923 91.95647 82.53651 1.000 80.63080 312 ALA D C 1
ATOM 12947 O O . ALA D 1 301 ? 61.18519 92.60723 82.95191 1.000 77.11545 312 ALA D O 1
ATOM 12949 N N . ALA D 1 302 ? 60.21041 90.62105 82.53180 1.000 78.64748 313 ALA D N 1
ATOM 12950 C CA . ALA D 1 302 ? 61.34970 89.87453 83.05378 1.000 75.82793 313 ALA D CA 1
ATOM 12951 C C . ALA D 1 302 ? 62.60190 90.12554 82.22752 1.000 79.25541 313 ALA D C 1
ATOM 12952 O O . ALA D 1 302 ? 63.69010 90.31259 82.78243 1.000 80.29756 313 ALA D O 1
ATOM 12954 N N . GLN D 1 303 ? 62.47028 90.12594 80.89826 1.000 82.20204 314 GLN D N 1
ATOM 12955 C CA . GLN D 1 303 ? 63.61272 90.43876 80.04640 1.000 78.68760 314 GLN D CA 1
ATOM 12956 C C . GLN D 1 303 ? 64.16856 91.81993 80.36573 1.000 79.05368 314 GLN D C 1
ATOM 12957 O O . GLN D 1 303 ? 65.38868 92.01181 80.41016 1.000 81.56928 314 GLN D O 1
ATOM 12963 N N . ALA D 1 304 ? 63.28741 92.79245 80.60788 1.000 81.06989 315 ALA D N 1
ATOM 12964 C CA . ALA D 1 304 ? 63.74745 94.11881 81.00442 1.000 85.33757 315 ALA D CA 1
ATOM 12965 C C . ALA D 1 304 ? 64.27108 94.11653 82.43593 1.000 85.69823 315 ALA D C 1
ATOM 12966 O O . ALA D 1 304 ? 65.26690 94.78411 82.73970 1.000 82.72162 315 ALA D O 1
ATOM 12968 N N . ARG D 1 305 ? 63.61661 93.36983 83.32949 1.000 82.58884 316 ARG D N 1
ATOM 12969 C CA . ARG D 1 305 ? 64.07126 93.31399 84.71512 1.000 86.50546 316 ARG D CA 1
ATOM 12970 C C . ARG D 1 305 ? 65.35408 92.50186 84.85498 1.000 85.97480 316 ARG D C 1
ATOM 12971 O O . ARG D 1 305 ? 66.15258 92.76074 85.76214 1.000 83.80229 316 ARG D O 1
ATOM 12979 N N . ALA D 1 306 ? 65.57649 91.52618 83.97151 1.000 82.67935 317 ALA D N 1
ATOM 12980 C CA . ALA D 1 306 ? 66.79448 90.72737 84.05577 1.000 83.07195 317 ALA D CA 1
ATOM 12981 C C . ALA D 1 306 ? 67.99889 91.47809 83.50374 1.000 82.93661 317 ALA D C 1
ATOM 12982 O O . ALA D 1 306 ? 69.09616 91.39085 84.06575 1.000 89.55367 317 ALA D O 1
ATOM 12984 N N . GLU D 1 307 ? 67.82092 92.21354 82.40480 1.000 85.34872 318 GLU D N 1
ATOM 12985 C CA . GLU D 1 307 ? 68.91608 93.01574 81.87504 1.000 91.38812 318 GLU D CA 1
ATOM 12986 C C . GLU D 1 307 ? 69.22470 94.22408 82.74654 1.000 86.45515 318 GLU D C 1
ATOM 12987 O O . GLU D 1 307 ? 70.26641 94.85901 82.54963 1.000 89.10846 318 GLU D O 1
ATOM 12993 N N . VAL D 1 308 ? 68.35075 94.55498 83.69639 1.000 83.18135 319 VAL D N 1
ATOM 12994 C CA . VAL D 1 308 ? 68.62054 95.63046 84.64136 1.000 86.41815 319 VAL D CA 1
ATOM 12995 C C . VAL D 1 308 ? 69.15509 95.10542 85.97190 1.000 87.86597 319 VAL D C 1
ATOM 12996 O O . VAL D 1 308 ? 69.80369 95.86621 86.70659 1.000 87.22228 319 VAL D O 1
ATOM 13000 N N . ASP D 1 309 ? 68.91910 93.83186 86.29523 1.000 88.28850 320 ASP D N 1
ATOM 13001 C CA . ASP D 1 309 ? 69.41303 93.22919 87.52832 1.000 82.93894 320 ASP D CA 1
ATOM 13002 C C . ASP D 1 309 ? 70.83933 92.71306 87.37993 1.000 92.51197 320 ASP D C 1
ATOM 13003 O O . ASP D 1 309 ? 71.69216 92.98906 88.22920 1.000 97.14869 320 ASP D O 1
ATOM 13008 N N . ALA D 1 310 ? 71.11221 91.95317 86.31610 1.000 91.81894 321 ALA D N 1
ATOM 13009 C CA . ALA D 1 310 ? 72.47598 91.50215 86.06637 1.000 94.02059 321 ALA D CA 1
ATOM 13010 C C . ALA D 1 310 ? 73.41838 92.66293 85.78916 1.000 95.93755 321 ALA D C 1
ATOM 13011 O O . ALA D 1 310 ? 74.63687 92.50330 85.91859 1.000 95.29179 321 ALA D O 1
ATOM 13013 N N . MET D 1 311 ? 72.88266 93.82227 85.41238 1.000 90.32864 322 MET D N 1
ATOM 13014 C CA . MET D 1 311 ? 73.69699 95.00244 85.15739 1.000 93.20941 322 MET D CA 1
ATOM 13015 C C . MET D 1 311 ? 73.89807 95.82063 86.42579 1.000 95.51892 322 MET D C 1
ATOM 13016 O O . MET D 1 311 ? 75.00196 96.31324 86.67914 1.000 97.15589 322 MET D O 1
ATOM 13021 N N . TRP D 1 312 ? 72.85024 95.95972 87.23862 1.000 92.47855 323 TRP D N 1
ATOM 13022 C CA . TRP D 1 312 ? 72.93717 96.58883 88.55362 1.000 85.91774 323 TRP D CA 1
ATOM 13023 C C . TRP D 1 312 ? 72.71319 95.51808 89.61141 1.000 89.56112 323 TRP D C 1
ATOM 13024 O O . TRP D 1 312 ? 71.58352 95.34294 90.09291 1.000 88.61739 323 TRP D O 1
ATOM 13035 N N . PRO D 1 313 ? 73.74867 94.78812 90.01875 1.000 94.89370 324 PRO D N 1
ATOM 13036 C CA . PRO D 1 313 ? 73.55621 93.71285 90.99582 1.000 91.25476 324 PRO D CA 1
ATOM 13037 C C . PRO D 1 313 ? 73.20867 94.26348 92.36952 1.000 88.65062 324 PRO D C 1
ATOM 13038 O O . PRO D 1 313 ? 73.49294 95.41570 92.70326 1.000 82.68259 324 PRO D O 1
ATOM 13042 N N . GLY D 1 314 ? 72.57375 93.41008 93.17024 1.000 89.66846 325 GLY D N 1
ATOM 13043 C CA . GLY D 1 314 ? 72.13824 93.79509 94.49747 1.000 88.19968 325 GLY D CA 1
ATOM 13044 C C . GLY D 1 314 ? 70.87201 94.62517 94.47739 1.000 88.65515 325 GLY D C 1
ATOM 13045 O O . GLY D 1 314 ? 70.79957 95.63578 93.77228 1.000 89.43132 325 GLY D O 1
ATOM 13046 N N . ARG D 1 315 ? 69.86691 94.21902 95.25486 1.000 91.34808 326 ARG D N 1
ATOM 13047 C CA . ARG D 1 315 ? 68.57074 94.88642 95.25881 1.000 93.40071 326 ARG D CA 1
ATOM 13048 C C . ARG D 1 315 ? 68.57754 96.22076 96.00675 1.000 90.45519 326 ARG D C 1
ATOM 13049 O O . ARG D 1 315 ? 67.50485 96.70609 96.38728 1.000 93.60280 326 ARG D O 1
ATOM 13057 N N . THR D 1 316 ? 69.74484 96.82012 96.22813 1.000 87.82508 327 THR D N 1
ATOM 13058 C CA . THR D 1 316 ? 69.81679 98.19517 96.68878 1.000 85.99602 327 THR D CA 1
ATOM 13059 C C . THR D 1 316 ? 69.55150 99.14272 95.52111 1.000 85.79057 327 THR D C 1
ATOM 13060 O O . THR D 1 316 ? 69.41107 98.72517 94.36981 1.000 94.31776 327 THR D O 1
ATOM 13064 N N . PHE D 1 317 ? 69.47785 100.43494 95.82216 1.000 86.24131 328 PHE D N 1
ATOM 13065 C CA . PHE D 1 317 ? 69.21506 101.41069 94.76825 1.000 85.01933 328 PHE D CA 1
ATOM 13066 C C . PHE D 1 317 ? 70.40837 101.47709 93.82122 1.000 89.76636 328 PHE D C 1
ATOM 13067 O O . PHE D 1 317 ? 71.55651 101.52476 94.27775 1.000 93.50393 328 PHE D O 1
ATOM 13075 N N . PRO D 1 318 ? 70.18457 101.47551 92.50875 1.000 97.55355 329 PRO D N 1
ATOM 13076 C CA . PRO D 1 318 ? 71.31176 101.45556 91.56815 1.000 91.71831 329 PRO D CA 1
ATOM 13077 C C . PRO D 1 318 ? 72.05599 102.78232 91.56257 1.000 89.69412 329 PRO D C 1
ATOM 13078 O O . PRO D 1 318 ? 71.44911 103.85421 91.51131 1.000 87.35399 329 PRO D O 1
ATOM 13082 N N . ASP D 1 319 ? 73.38507 102.69867 91.61369 1.000 95.80696 330 ASP D N 1
ATOM 13083 C CA . ASP D 1 319 ? 74.23039 103.87407 91.44670 1.000 99.24482 330 ASP D CA 1
ATOM 13084 C C . ASP D 1 319 ? 74.17352 104.32034 89.99165 1.000 97.99937 330 ASP D C 1
ATOM 13085 O O . ASP D 1 319 ? 74.96865 103.86329 89.16379 1.000 96.06813 330 ASP D O 1
ATOM 13090 N N . PHE D 1 320 ? 73.23131 105.20616 89.67472 1.000 101.34921 331 PHE D N 1
ATOM 13091 C CA . PHE D 1 320 ? 72.97043 105.57507 88.28837 1.000 98.21143 331 PHE D CA 1
ATOM 13092 C C . PHE D 1 320 ? 74.18126 106.24952 87.66052 1.000 94.41256 331 PHE D C 1
ATOM 13093 O O . PHE D 1 320 ? 74.63103 107.30305 88.12184 1.000 94.87729 331 PHE D O 1
ATOM 13101 N N . GLN D 1 321 ? 74.70008 105.63790 86.60336 1.000 92.45745 332 GLN D N 1
ATOM 13102 C CA . GLN D 1 321 ? 75.80644 106.17579 85.82966 1.000 94.88297 332 GLN D CA 1
ATOM 13103 C C . GLN D 1 321 ? 75.28522 106.76561 84.52397 1.000 97.03444 332 GLN D C 1
ATOM 13104 O O . GLN D 1 321 ? 74.18017 106.45445 84.07329 1.000 104.99174 332 GLN D O 1
ATOM 13110 N N . PHE D 1 322 ? 76.09686 107.63084 83.91583 1.000 91.27440 333 PHE D N 1
ATOM 13111 C CA . PHE D 1 322 ? 75.64316 108.37418 82.74401 1.000 92.17018 333 PHE D CA 1
ATOM 13112 C C . PHE D 1 322 ? 75.85826 107.60912 81.44247 1.000 89.66066 333 PHE D C 1
ATOM 13113 O O . PHE D 1 322 ? 74.91547 107.42138 80.66870 1.000 91.82728 333 PHE D O 1
ATOM 13121 N N . ASP D 1 323 ? 77.08807 107.16440 81.18780 1.000 90.23603 334 ASP D N 1
ATOM 13122 C CA . ASP D 1 323 ? 77.44406 106.53709 79.91905 1.000 90.18905 334 ASP D CA 1
ATOM 13123 C C . ASP D 1 323 ? 76.77032 105.18548 79.69098 1.000 90.97892 334 ASP D C 1
ATOM 13124 O O . ASP D 1 323 ? 77.03827 104.55839 78.66005 1.000 101.11214 334 ASP D O 1
ATOM 13129 N N . GLN D 1 324 ? 75.91103 104.72049 80.59997 1.000 84.28370 335 GLN D N 1
ATOM 13130 C CA . GLN D 1 324 ? 75.27801 103.41308 80.47644 1.000 97.91855 335 GLN D CA 1
ATOM 13131 C C . GLN D 1 324 ? 73.79312 103.48422 80.13766 1.000 92.98073 335 GLN D C 1
ATOM 13132 O O . GLN D 1 324 ? 73.20043 102.44973 79.80952 1.000 95.10245 335 GLN D O 1
ATOM 13138 N N . ILE D 1 325 ? 73.18138 104.67181 80.18226 1.000 89.44894 336 ILE D N 1
ATOM 13139 C CA . ILE D 1 325 ? 71.76960 104.79846 79.82248 1.000 91.83134 336 ILE D CA 1
ATOM 13140 C C . ILE D 1 325 ? 71.51550 104.24773 78.42640 1.000 91.95140 336 ILE D C 1
ATOM 13141 O O . ILE D 1 325 ? 70.43959 103.70310 78.14724 1.000 92.23607 336 ILE D O 1
ATOM 13146 N N . ALA D 1 326 ? 72.50129 104.35458 77.53836 1.000 87.70921 337 ALA D N 1
ATOM 13147 C CA . ALA D 1 326 ? 72.38736 103.86216 76.17507 1.000 81.48735 337 ALA D CA 1
ATOM 13148 C C . ALA D 1 326 ? 72.92516 102.44446 76.00291 1.000 82.54779 337 ALA D C 1
ATOM 13149 O O . ALA D 1 326 ? 73.09513 101.99742 74.86385 1.000 83.48762 337 ALA D O 1
ATOM 13151 N N . LYS D 1 327 ? 73.19402 101.72588 77.09609 1.000 82.13254 338 LYS D N 1
ATOM 13152 C CA . LYS D 1 327 ? 73.68642 100.35629 77.00970 1.000 87.12414 338 LYS D CA 1
ATOM 13153 C C . LYS D 1 327 ? 72.64297 99.30306 77.35471 1.000 84.06891 338 LYS D C 1
ATOM 13154 O O . LYS D 1 327 ? 72.88762 98.11608 77.11164 1.000 81.23084 338 LYS D O 1
ATOM 13160 N N . LEU D 1 328 ? 71.49995 99.69150 77.92105 1.000 82.71136 339 LEU D N 1
ATOM 13161 C CA . LEU D 1 328 ? 70.39644 98.75693 78.14330 1.000 84.08561 339 LEU D CA 1
ATOM 13162 C C . LEU D 1 328 ? 69.52405 98.77848 76.89255 1.000 82.20197 339 LEU D C 1
ATOM 13163 O O . LEU D 1 328 ? 68.48546 99.43892 76.82379 1.000 80.84193 339 LEU D O 1
ATOM 13168 N N . ARG D 1 329 ? 69.97271 98.03407 75.87817 1.000 85.24852 340 ARG D N 1
ATOM 13169 C CA . ARG D 1 329 ? 69.36790 98.14364 74.55516 1.000 83.12851 340 ARG D CA 1
ATOM 13170 C C . ARG D 1 329 ? 67.92620 97.64959 74.53933 1.000 76.58985 340 ARG D C 1
ATOM 13171 O O . ARG D 1 329 ? 67.11592 98.14779 73.75047 1.000 77.08639 340 ARG D O 1
ATOM 13179 N N . TYR D 1 330 ? 67.57898 96.69012 75.40006 1.000 75.69606 341 TYR D N 1
ATOM 13180 C CA . TYR D 1 330 ? 66.22199 96.15559 75.37492 1.000 72.57021 341 TYR D CA 1
ATOM 13181 C C . TYR D 1 330 ? 65.22278 97.12250 75.99658 1.000 73.51727 341 TYR D C 1
ATOM 13182 O O . TYR D 1 330 ? 64.08347 97.22116 75.52819 1.000 78.70776 341 TYR D O 1
ATOM 13191 N N . LEU D 1 331 ? 65.62435 97.84017 77.04908 1.000 70.49862 342 LEU D N 1
ATOM 13192 C CA . LEU D 1 331 ? 64.69416 98.75277 77.70572 1.000 70.55048 342 LEU D CA 1
ATOM 13193 C C . LEU D 1 331 ? 64.30418 99.90268 76.78548 1.000 64.11759 342 LEU D C 1
ATOM 13194 O O . LEU D 1 331 ? 63.14905 100.34349 76.79187 1.000 62.94165 342 LEU D O 1
ATOM 13199 N N . ARG D 1 332 ? 65.25003 100.40291 75.98634 1.000 68.26955 343 ARG D N 1
ATOM 13200 C CA . ARG D 1 332 ? 64.90091 101.42287 75.00394 1.000 71.89186 343 ARG D CA 1
ATOM 13201 C C . ARG D 1 332 ? 64.02790 100.84749 73.89468 1.000 66.15696 343 ARG D C 1
ATOM 13202 O O . ARG D 1 332 ? 63.21395 101.57142 73.31006 1.000 68.38573 343 ARG D O 1
ATOM 13210 N N . LEU D 1 333 ? 64.17097 99.55245 73.59892 1.000 56.96821 344 LEU D N 1
ATOM 13211 C CA . LEU D 1 333 ? 63.26233 98.91292 72.65474 1.000 62.49810 344 LEU D CA 1
ATOM 13212 C C . LEU D 1 333 ? 61.85617 98.79360 73.22761 1.000 64.81457 344 LEU D C 1
ATOM 13213 O O . LEU D 1 333 ? 60.87663 98.83156 72.47391 1.000 62.71595 344 LEU D O 1
ATOM 13218 N N . VAL D 1 334 ? 61.73546 98.64332 74.54837 1.000 61.21654 345 VAL D N 1
ATOM 13219 C CA . VAL D 1 334 ? 60.41901 98.66038 75.17746 1.000 63.10093 345 VAL D CA 1
ATOM 13220 C C . VAL D 1 334 ? 59.79283 100.04227 75.05086 1.000 63.71322 345 VAL D C 1
ATOM 13221 O O . VAL D 1 334 ? 58.59419 100.17545 74.77362 1.000 60.93568 345 VAL D O 1
ATOM 13225 N N . ILE D 1 335 ? 60.59442 101.09131 75.24392 1.000 59.56628 346 ILE D N 1
ATOM 13226 C CA . ILE D 1 335 ? 60.09145 102.45209 75.09315 1.000 60.01329 346 ILE D CA 1
ATOM 13227 C C . ILE D 1 335 ? 59.72199 102.72943 73.64179 1.000 63.31630 346 ILE D C 1
ATOM 13228 O O . ILE D 1 335 ? 58.67172 103.31860 73.35773 1.000 59.82954 346 ILE D O 1
ATOM 13233 N N . ASP D 1 336 ? 60.57248 102.30562 72.70148 1.000 61.97699 347 ASP D N 1
ATOM 13234 C CA . ASP D 1 336 ? 60.27760 102.51119 71.28621 1.000 60.06999 347 ASP D CA 1
ATOM 13235 C C . ASP D 1 336 ? 58.99145 101.80200 70.87750 1.000 59.93055 347 ASP D C 1
ATOM 13236 O O . ASP D 1 336 ? 58.21078 102.33069 70.07790 1.000 60.86106 347 ASP D O 1
ATOM 13241 N N . GLU D 1 337 ? 58.75116 100.60443 71.41733 1.000 55.42115 348 GLU D N 1
ATOM 13242 C CA . GLU D 1 337 ? 57.51247 99.89720 71.11335 1.000 49.52276 348 GLU D CA 1
ATOM 13243 C C . GLU D 1 337 ? 56.31220 100.55389 71.78430 1.000 57.71469 348 GLU D C 1
ATOM 13244 O O . GLU D 1 337 ? 55.21089 100.54981 71.22208 1.000 56.18429 348 GLU D O 1
ATOM 13250 N N . ALA D 1 338 ? 56.50010 101.12220 72.97796 1.000 61.14737 349 ALA D N 1
ATOM 13251 C CA . ALA D 1 338 ? 55.40613 101.83337 73.63077 1.000 54.80471 349 ALA D CA 1
ATOM 13252 C C . ALA D 1 338 ? 55.04167 103.09950 72.86654 1.000 53.47881 349 ALA D C 1
ATOM 13253 O O . ALA D 1 338 ? 53.85663 103.39313 72.67091 1.000 45.60325 349 ALA D O 1
ATOM 13255 N N . LEU D 1 339 ? 56.04680 103.86044 72.42407 1.000 50.60701 350 LEU D N 1
ATOM 13256 C CA . LEU D 1 339 ? 55.78538 105.05933 71.63644 1.000 53.02458 350 LEU D CA 1
ATOM 13257 C C . LEU D 1 339 ? 55.28834 104.73476 70.23544 1.000 58.57373 350 LEU D C 1
ATOM 13258 O O . LEU D 1 339 ? 54.70775 105.60763 69.58173 1.000 57.08580 350 LEU D O 1
ATOM 13263 N N . ARG D 1 340 ? 55.50970 103.51032 69.75540 1.000 55.35006 351 ARG D N 1
ATOM 13264 C CA . ARG D 1 340 ? 54.90331 103.09145 68.49724 1.000 52.76605 351 ARG D CA 1
ATOM 13265 C C . ARG D 1 340 ? 53.42902 102.76139 68.69516 1.000 52.80532 351 ARG D C 1
ATOM 13266 O O . ARG D 1 340 ? 52.55305 103.38476 68.08849 1.000 52.30110 351 ARG D O 1
ATOM 13274 N N . LEU D 1 341 ? 53.13983 101.79204 69.56571 1.000 47.63246 352 LEU D N 1
ATOM 13275 C CA . LEU D 1 341 ? 51.76714 101.33004 69.73786 1.000 47.61714 352 LEU D CA 1
ATOM 13276 C C . LEU D 1 341 ? 50.85476 102.43462 70.25643 1.000 49.63177 352 LEU D C 1
ATOM 13277 O O . LEU D 1 341 ? 49.65547 102.43999 69.95469 1.000 49.82780 352 LEU D O 1
ATOM 13282 N N . TRP D 1 342 ? 51.39602 103.37752 71.02448 1.000 47.33164 353 TRP D N 1
ATOM 13283 C CA . TRP D 1 342 ? 50.60863 104.45968 71.61683 1.000 47.90343 353 TRP D CA 1
ATOM 13284 C C . TRP D 1 342 ? 51.43655 105.73421 71.64018 1.000 47.99210 353 TRP D C 1
ATOM 13285 O O . TRP D 1 342 ? 51.98509 106.12329 72.67892 1.000 51.68631 353 TRP D O 1
ATOM 13296 N N . PRO D 1 343 ? 51.54340 106.42429 70.49942 1.000 47.30104 354 PRO D N 1
ATOM 13297 C CA . PRO D 1 343 ? 52.31780 107.67225 70.46387 1.000 49.02495 354 PRO D CA 1
ATOM 13298 C C . PRO D 1 343 ? 51.66080 108.77223 71.27973 1.000 51.00319 354 PRO D C 1
ATOM 13299 O O . PRO D 1 343 ? 50.61401 109.29866 70.88812 1.000 51.94529 354 PRO D O 1
ATOM 13303 N N . VAL D 1 344 ? 52.27168 109.12254 72.41717 1.000 52.69930 355 VAL D N 1
ATOM 13304 C CA . VAL D 1 344 ? 51.68365 110.11424 73.31613 1.000 50.48879 355 VAL D CA 1
ATOM 13305 C C . VAL D 1 344 ? 51.45512 111.43396 72.59507 1.000 44.66318 355 VAL D C 1
ATOM 13306 O O . VAL D 1 344 ? 50.49974 112.15883 72.89743 1.000 52.14478 355 VAL D O 1
ATOM 13310 N N . ALA D 1 345 ? 52.31601 111.76950 71.64187 1.000 48.90880 356 ALA D N 1
ATOM 13311 C CA . ALA D 1 345 ? 52.00692 112.81395 70.67806 1.000 49.31580 356 ALA D CA 1
ATOM 13312 C C . ALA D 1 345 ? 51.35860 112.13233 69.48120 1.000 51.42146 356 ALA D C 1
ATOM 13313 O O . ALA D 1 345 ? 52.06346 111.60509 68.61149 1.000 47.90693 356 ALA D O 1
ATOM 13315 N N . PRO D 1 346 ? 50.02379 112.11268 69.40489 1.000 52.50886 357 PRO D N 1
ATOM 13316 C CA . PRO D 1 346 ? 49.35241 111.24861 68.42136 1.000 50.20920 357 PRO D CA 1
ATOM 13317 C C . PRO D 1 346 ? 49.55998 111.67438 66.98055 1.000 45.80040 357 PRO D C 1
ATOM 13318 O O . PRO D 1 346 ? 49.25603 110.88611 66.07578 1.000 44.61468 357 PRO D O 1
ATOM 13322 N N . GLY D 1 347 ? 50.05944 112.87860 66.73753 1.000 43.01267 358 GLY D N 1
ATOM 13323 C CA . GLY D 1 347 ? 50.26986 113.32499 65.37716 1.000 40.71638 358 GLY D CA 1
ATOM 13324 C C . GLY D 1 347 ? 50.78126 114.74625 65.35363 1.000 46.65050 358 GLY D C 1
ATOM 13325 O O . GLY D 1 347 ? 51.21484 115.28944 66.37229 1.000 47.59538 358 GLY D O 1
ATOM 13326 N N . TYR D 1 348 ? 50.72258 115.34278 64.16565 1.000 42.23037 359 TYR D N 1
ATOM 13327 C CA . TYR D 1 348 ? 51.18951 116.70669 63.96623 1.000 42.77507 359 TYR D CA 1
ATOM 13328 C C . TYR D 1 348 ? 50.59736 117.23784 62.67022 1.000 47.48454 359 TYR D C 1
ATOM 13329 O O . TYR D 1 348 ? 50.16931 116.47231 61.80232 1.000 43.00342 359 TYR D O 1
ATOM 13338 N N . PHE D 1 349 ? 50.57482 118.56127 62.55347 1.000 44.30835 360 PHE D N 1
ATOM 13339 C CA . PHE D 1 349 ? 50.04453 119.22689 61.37467 1.000 45.03126 360 PHE D CA 1
ATOM 13340 C C . PHE D 1 349 ? 51.18108 119.70854 60.48278 1.000 53.48848 360 PHE D C 1
ATOM 13341 O O . PHE D 1 349 ? 52.25962 120.07318 60.95818 1.000 44.81696 360 PHE D O 1
ATOM 13349 N N . ARG D 1 350 ? 50.92438 119.69825 59.17611 1.000 51.90529 361 ARG D N 1
ATOM 13350 C CA . ARG D 1 350 ? 51.89466 120.10660 58.17270 1.000 50.42023 361 ARG D CA 1
ATOM 13351 C C . ARG D 1 350 ? 51.18948 120.94583 57.12152 1.000 48.48071 361 ARG D C 1
ATOM 13352 O O . ARG D 1 350 ? 50.03912 120.67168 56.77350 1.000 52.70566 361 ARG D O 1
ATOM 13360 N N . GLN D 1 351 ? 51.88101 121.96315 56.61595 1.000 44.00993 362 GLN D N 1
ATOM 13361 C CA . GLN D 1 351 ? 51.33237 122.84474 55.59726 1.000 52.71995 362 GLN D CA 1
ATOM 13362 C C . GLN D 1 351 ? 52.27681 122.90447 54.40553 1.000 51.91120 362 GLN D C 1
ATOM 13363 O O . GLN D 1 351 ? 53.49947 122.83232 54.55483 1.000 55.19094 362 GLN D O 1
ATOM 13369 N N . ALA D 1 352 ? 51.69351 123.03241 53.21640 1.000 53.47158 363 ALA D N 1
ATOM 13370 C CA . ALA D 1 352 ? 52.46697 123.03331 51.98097 1.000 51.83798 363 ALA D CA 1
ATOM 13371 C C . ALA D 1 352 ? 53.19190 124.36131 51.80914 1.000 54.91505 363 ALA D C 1
ATOM 13372 O O . ALA D 1 352 ? 52.56780 125.42648 51.82627 1.000 57.76947 363 ALA D O 1
ATOM 13374 N N . LYS D 1 353 ? 54.51402 124.29434 51.64180 1.000 58.45582 364 LYS D N 1
ATOM 13375 C CA . LYS D 1 353 ? 55.31032 125.49191 51.40433 1.000 66.04432 364 LYS D CA 1
ATOM 13376 C C . LYS D 1 353 ? 55.04684 126.11130 50.03821 1.000 62.26151 364 LYS D C 1
ATOM 13377 O O . LYS D 1 353 ? 55.41790 127.27006 49.81991 1.000 64.52173 364 LYS D O 1
ATOM 13383 N N . GLN D 1 354 ? 54.41920 125.37247 49.12715 1.000 61.82198 365 GLN D N 1
ATOM 13384 C CA . GLN D 1 354 ? 54.03610 125.87683 47.81569 1.000 61.82307 365 GLN D CA 1
ATOM 13385 C C . GLN D 1 354 ? 52.94247 124.96934 47.27522 1.000 62.86681 365 GLN D C 1
ATOM 13386 O O . GLN D 1 354 ? 52.59807 123.95378 47.88362 1.000 62.13038 365 GLN D O 1
ATOM 13392 N N . ASP D 1 355 ? 52.40001 125.34400 46.11940 1.000 59.38174 366 ASP D N 1
ATOM 13393 C CA . ASP D 1 355 ? 51.44694 124.47462 45.44410 1.000 55.52810 366 ASP D CA 1
ATOM 13394 C C . ASP D 1 355 ? 52.13047 123.16972 45.05602 1.000 57.58466 366 ASP D C 1
ATOM 13395 O O . ASP D 1 355 ? 53.17352 123.17317 44.39626 1.000 60.09041 366 ASP D O 1
ATOM 13400 N N . THR D 1 356 ? 51.54705 122.05137 45.47944 1.000 50.23887 367 THR D N 1
ATOM 13401 C CA . THR D 1 356 ? 52.16922 120.74963 45.29364 1.000 44.52576 367 THR D CA 1
ATOM 13402 C C . THR D 1 356 ? 51.08263 119.68414 45.23438 1.000 49.77448 367 THR D C 1
ATOM 13403 O O . THR D 1 356 ? 49.88922 119.97479 45.35569 1.000 51.90176 367 THR D O 1
ATOM 13407 N N . THR D 1 357 ? 51.50886 118.43849 45.03073 1.000 42.31139 368 THR D N 1
ATOM 13408 C CA . THR D 1 357 ? 50.61909 117.28802 45.06050 1.000 44.45383 368 THR D CA 1
ATOM 13409 C C . THR D 1 357 ? 51.30263 116.15745 45.81698 1.000 52.47157 368 THR D C 1
ATOM 13410 O O . THR D 1 357 ? 52.50483 116.20088 46.09073 1.000 46.49091 368 THR D O 1
ATOM 13414 N N . ILE D 1 358 ? 50.51529 115.13913 46.16912 1.000 51.66523 369 ILE D N 1
ATOM 13415 C CA . ILE D 1 358 ? 51.02979 113.88570 46.70836 1.000 51.59048 369 ILE D CA 1
ATOM 13416 C C . ILE D 1 358 ? 50.25688 112.73943 46.06841 1.000 52.65746 369 ILE D C 1
ATOM 13417 O O . ILE D 1 358 ? 49.22773 112.93748 45.42004 1.000 53.20235 369 ILE D O 1
ATOM 13422 N N . GLY D 1 359 ? 50.76927 111.52826 46.25903 1.000 53.75760 370 GLY D N 1
ATOM 13423 C CA . GLY D 1 359 ? 50.13004 110.34936 45.69915 1.000 49.75758 370 GLY D CA 1
ATOM 13424 C C . GLY D 1 359 ? 50.15345 110.28879 44.18775 1.000 55.61897 370 GLY D C 1
ATOM 13425 O O . GLY D 1 359 ? 49.13109 109.96220 43.56969 1.000 57.68450 370 GLY D O 1
ATOM 13426 N N . GLU D 1 360 ? 51.29936 110.59813 43.57725 1.000 56.03006 371 GLU D N 1
ATOM 13427 C CA . GLU D 1 360 ? 51.45466 110.58618 42.12233 1.000 52.34921 371 GLU D CA 1
ATOM 13428 C C . GLU D 1 360 ? 50.47280 111.54421 41.45159 1.000 54.44605 371 GLU D C 1
ATOM 13429 O O . GLU D 1 360 ? 49.86677 111.22558 40.42665 1.000 55.54383 371 GLU D O 1
ATOM 13435 N N . GLY D 1 361 ? 50.31388 112.72992 42.03836 1.000 54.14232 372 GLY D N 1
ATOM 13436 C CA . GLY D 1 361 ? 49.45226 113.75428 41.48804 1.000 54.31434 372 GLY D CA 1
ATOM 13437 C C . GLY D 1 361 ? 47.97433 113.57871 41.75810 1.000 49.18558 372 GLY D C 1
ATOM 13438 O O . GLY D 1 361 ? 47.17611 114.39350 41.27800 1.000 51.81889 372 GLY D O 1
ATOM 13439 N N . ARG D 1 362 ? 47.58061 112.55236 42.51560 1.000 52.49615 373 ARG D N 1
ATOM 13440 C CA . ARG D 1 362 ? 46.16146 112.30532 42.74961 1.000 60.48734 373 ARG D CA 1
ATOM 13441 C C . ARG D 1 362 ? 45.54094 113.35968 43.65953 1.000 58.27738 373 ARG D C 1
ATOM 13442 O O . ARG D 1 362 ? 44.35590 113.68015 43.51397 1.000 54.60100 373 ARG D O 1
ATOM 13450 N N . TYR D 1 363 ? 46.31402 113.91324 44.59084 1.000 50.21602 374 TYR D N 1
ATOM 13451 C CA . TYR D 1 363 ? 45.80344 114.85688 45.57802 1.000 53.55791 374 TYR D CA 1
ATOM 13452 C C . TYR D 1 363 ? 46.59959 116.14915 45.49053 1.000 52.64423 374 TYR D C 1
ATOM 13453 O O . TYR D 1 363 ? 47.82050 116.13954 45.67273 1.000 62.44873 374 TYR D O 1
ATOM 13462 N N . ALA D 1 364 ? 45.90930 117.25495 45.22757 1.000 46.81864 375 ALA D N 1
ATOM 13463 C CA . ALA D 1 364 ? 46.54179 118.55477 45.06171 1.000 53.06483 375 ALA D CA 1
ATOM 13464 C C . ALA D 1 364 ? 46.32496 119.42820 46.29169 1.000 53.06690 375 ALA D C 1
ATOM 13465 O O . ALA D 1 364 ? 45.30856 119.32318 46.98329 1.000 56.59742 375 ALA D O 1
ATOM 13467 N N . PHE D 1 365 ? 47.29725 120.29978 46.55414 1.000 52.16661 376 PHE D N 1
ATOM 13468 C CA . PHE D 1 365 ? 47.23972 121.22597 47.67539 1.000 56.22842 376 PHE D CA 1
ATOM 13469 C C . PHE D 1 365 ? 47.83019 122.56341 47.25687 1.000 61.81415 376 PHE D C 1
ATOM 13470 O O . PHE D 1 365 ? 48.84137 122.61104 46.54996 1.000 59.34755 376 PHE D O 1
ATOM 13478 N N . LYS D 1 366 ? 47.19312 123.64419 47.69664 1.000 59.64876 377 LYS D N 1
ATOM 13479 C CA . LYS D 1 366 ? 47.68608 124.99101 47.45506 1.000 58.21507 377 LYS D CA 1
ATOM 13480 C C . LYS D 1 366 ? 48.57983 125.42983 48.60959 1.000 63.80240 377 LYS D C 1
ATOM 13481 O O . LYS D 1 366 ? 48.45852 124.93349 49.73266 1.000 67.00067 377 LYS D O 1
ATOM 13487 N N . LYS D 1 367 ? 49.50463 126.34228 48.30858 1.000 65.25541 378 LYS D N 1
ATOM 13488 C CA . LYS D 1 367 ? 50.39075 126.95159 49.29331 1.000 64.85401 378 LYS D CA 1
ATOM 13489 C C . LYS D 1 367 ? 49.64437 127.32437 50.56780 1.000 62.64805 378 LYS D C 1
ATOM 13490 O O . LYS D 1 367 ? 48.64082 128.04536 50.52755 1.000 68.01869 378 LYS D O 1
ATOM 13496 N N . ASN D 1 368 ? 50.12850 126.80230 51.69546 1.000 63.22966 379 ASN D N 1
ATOM 13497 C CA . ASN D 1 368 ? 49.64749 126.98272 53.06956 1.000 63.19127 379 ASN D CA 1
ATOM 13498 C C . ASN D 1 368 ? 48.42897 126.12466 53.40715 1.000 57.33780 379 ASN D C 1
ATOM 13499 O O . ASN D 1 368 ? 47.89044 126.26946 54.51233 1.000 58.08427 379 ASN D O 1
ATOM 13504 N N . ASP D 1 369 ? 47.97305 125.24532 52.51766 1.000 55.48363 380 ASP D N 1
ATOM 13505 C CA . ASP D 1 369 ? 46.95006 124.27963 52.90137 1.000 54.50140 380 ASP D CA 1
ATOM 13506 C C . ASP D 1 369 ? 47.55697 123.25133 53.84663 1.000 57.99866 380 ASP D C 1
ATOM 13507 O O . ASP D 1 369 ? 48.64905 122.73144 53.59475 1.000 60.24394 380 ASP D O 1
ATOM 13512 N N . TRP D 1 370 ? 46.85284 122.95662 54.93507 1.000 52.89500 381 TRP D N 1
ATOM 13513 C CA . TRP D 1 370 ? 47.40506 122.15035 56.01237 1.000 53.10038 381 TRP D CA 1
ATOM 13514 C C . TRP D 1 370 ? 46.69666 120.80586 56.12466 1.000 50.63096 381 TRP D C 1
ATOM 13515 O O . TRP D 1 370 ? 45.52387 120.66465 55.76802 1.000 49.89773 381 TRP D O 1
ATOM 13526 N N . VAL D 1 371 ? 47.43747 119.81492 56.62384 1.000 49.99170 382 VAL D N 1
ATOM 13527 C CA . VAL D 1 371 ? 46.95164 118.45528 56.80519 1.000 45.78056 382 VAL D CA 1
ATOM 13528 C C . VAL D 1 371 ? 47.36160 117.98120 58.19394 1.000 46.50943 382 VAL D C 1
ATOM 13529 O O . VAL D 1 371 ? 48.09820 118.65567 58.91290 1.000 48.45669 382 VAL D O 1
ATOM 13533 N N . PHE D 1 372 ? 46.87806 116.79558 58.56250 1.000 44.40685 383 PHE D N 1
ATOM 13534 C CA . PHE D 1 372 ? 47.18234 116.18990 59.85407 1.000 43.31081 383 PHE D CA 1
ATOM 13535 C C . PHE D 1 372 ? 47.68421 114.77144 59.63572 1.000 41.91362 383 PHE D C 1
ATOM 13536 O O . PHE D 1 372 ? 46.99577 113.95459 59.01568 1.000 41.00314 383 PHE D O 1
ATOM 13544 N N . VAL D 1 373 ? 48.87387 114.48169 60.15068 1.000 45.84844 384 VAL D N 1
ATOM 13545 C CA . VAL D 1 373 ? 49.45835 113.14850 60.07459 1.000 42.07683 384 VAL D CA 1
ATOM 13546 C C . VAL D 1 373 ? 49.03277 112.37152 61.31334 1.000 41.94442 384 VAL D C 1
ATOM 13547 O O . VAL D 1 373 ? 49.35488 112.76182 62.43980 1.000 47.50288 384 VAL D O 1
ATOM 13551 N N . ASN D 1 374 ? 48.30462 111.27551 61.11095 1.000 47.34185 385 ASN D N 1
ATOM 13552 C CA . ASN D 1 374 ? 47.84864 110.43059 62.21469 1.000 41.68018 385 ASN D CA 1
ATOM 13553 C C . ASN D 1 374 ? 48.93454 109.40036 62.50018 1.000 41.65302 385 ASN D C 1
ATOM 13554 O O . ASN D 1 374 ? 49.02273 108.36958 61.82830 1.000 45.54164 385 ASN D O 1
ATOM 13559 N N . LEU D 1 375 ? 49.76585 109.67908 63.50712 1.000 43.53394 386 LEU D N 1
ATOM 13560 C CA . LEU D 1 375 ? 50.80763 108.73032 63.88628 1.000 44.93230 386 LEU D CA 1
ATOM 13561 C C . LEU D 1 375 ? 50.22233 107.47213 64.51241 1.000 44.76894 386 LEU D C 1
ATOM 13562 O O . LEU D 1 375 ? 50.79832 106.38813 64.36861 1.000 50.91343 386 LEU D O 1
ATOM 13567 N N . HIS D 1 376 ? 49.09092 107.59284 65.21313 1.000 44.28390 387 HIS D N 1
ATOM 13568 C CA . HIS D 1 376 ? 48.48513 106.42081 65.83826 1.000 43.60737 387 HIS D CA 1
ATOM 13569 C C . HIS D 1 376 ? 48.02240 105.41459 64.79344 1.000 44.33201 387 HIS D C 1
ATOM 13570 O O . HIS D 1 376 ? 48.11057 104.20010 65.00768 1.000 49.32718 387 HIS D O 1
ATOM 13577 N N . ALA D 1 377 ? 47.51893 105.89883 63.65839 1.000 50.99746 388 ALA D N 1
ATOM 13578 C CA . ALA D 1 377 ? 47.16447 104.99666 62.56943 1.000 53.32576 388 ALA D CA 1
ATOM 13579 C C . ALA D 1 377 ? 48.40277 104.52298 61.82046 1.000 47.62874 388 ALA D C 1
ATOM 13580 O O . ALA D 1 377 ? 48.48438 103.35365 61.42770 1.000 47.92611 388 ALA D O 1
ATOM 13582 N N . ALA D 1 378 ? 49.37642 105.41508 61.62443 1.000 44.67928 389 ALA D N 1
ATOM 13583 C CA . ALA D 1 378 ? 50.58960 105.04766 60.90141 1.000 49.64221 389 ALA D CA 1
ATOM 13584 C C . ALA D 1 378 ? 51.38634 103.99290 61.65888 1.000 47.25426 389 ALA D C 1
ATOM 13585 O O . ALA D 1 378 ? 51.84800 103.00657 61.07433 1.000 50.97398 389 ALA D O 1
ATOM 13587 N N . HIS D 1 379 ? 51.56086 104.18535 62.96701 1.000 52.08447 390 HIS D N 1
ATOM 13588 C CA . HIS D 1 379 ? 52.35633 103.24936 63.75080 1.000 48.51889 390 HIS D CA 1
ATOM 13589 C C . HIS D 1 379 ? 51.68267 101.89112 63.90654 1.000 49.86871 390 HIS D C 1
ATOM 13590 O O . HIS D 1 379 ? 52.37504 100.89790 64.15194 1.000 54.46883 390 HIS D O 1
ATOM 13597 N N . THR D 1 380 ? 50.35849 101.82022 63.77203 1.000 50.00855 391 THR D N 1
ATOM 13598 C CA . THR D 1 380 ? 49.63412 100.55544 63.82877 1.000 52.56768 391 THR D CA 1
ATOM 13599 C C . THR D 1 380 ? 49.16061 100.09736 62.45459 1.000 57.02325 391 THR D C 1
ATOM 13600 O O . THR D 1 380 ? 48.31331 99.20242 62.36613 1.000 63.20495 391 THR D O 1
ATOM 13604 N N . HIS D 1 381 ? 49.69494 100.68155 61.38552 1.000 54.18803 392 HIS D N 1
ATOM 13605 C CA . HIS D 1 381 ? 49.26836 100.35610 60.03396 1.000 58.22267 392 HIS D CA 1
ATOM 13606 C C . HIS D 1 381 ? 49.62607 98.91247 59.68331 1.000 62.16519 392 HIS D C 1
ATOM 13607 O O . HIS D 1 381 ? 50.47842 98.28122 60.31456 1.000 60.27461 392 HIS D O 1
ATOM 13614 N N . ARG D 1 382 ? 48.95767 98.39180 58.64839 1.000 65.99535 393 ARG D N 1
ATOM 13615 C CA . ARG D 1 382 ? 49.19551 97.01854 58.21375 1.000 54.74430 393 ARG D CA 1
ATOM 13616 C C . ARG D 1 382 ? 50.61623 96.80954 57.70391 1.000 62.09656 393 ARG D C 1
ATOM 13617 O O . ARG D 1 382 ? 51.06720 95.66253 57.61233 1.000 65.30212 393 ARG D O 1
ATOM 13625 N N . SER D 1 383 ? 51.33149 97.88737 57.37311 1.000 55.95235 394 SER D N 1
ATOM 13626 C CA . SER D 1 383 ? 52.70669 97.77122 56.90667 1.000 53.70940 394 SER D CA 1
ATOM 13627 C C . SER D 1 383 ? 53.66535 97.31483 57.99828 1.000 70.14514 394 SER D C 1
ATOM 13628 O O . SER D 1 383 ? 54.80377 96.95167 57.68329 1.000 76.21720 394 SER D O 1
ATOM 13631 N N . TRP D 1 384 ? 53.24350 97.32949 59.26353 1.000 65.57258 395 TRP D N 1
ATOM 13632 C CA . TRP D 1 384 ? 54.06339 96.79811 60.34445 1.000 68.34221 395 TRP D CA 1
ATOM 13633 C C . TRP D 1 384 ? 53.91621 95.29200 60.51164 1.000 67.76640 395 TRP D C 1
ATOM 13634 O O . TRP D 1 384 ? 54.63965 94.70177 61.32133 1.000 68.64680 395 TRP D O 1
ATOM 13645 N N . GLY D 1 385 ? 53.00748 94.66118 59.77319 1.000 61.57993 396 GLY D N 1
ATOM 13646 C CA . GLY D 1 385 ? 52.79536 93.23881 59.87715 1.000 62.89171 396 GLY D CA 1
ATOM 13647 C C . GLY D 1 385 ? 51.43980 92.90563 60.46311 1.000 69.51567 396 GLY D C 1
ATOM 13648 O O . GLY D 1 385 ? 50.70166 93.78290 60.92291 1.000 70.93372 396 GLY D O 1
ATOM 13649 N N . PRO D 1 386 ? 51.08266 91.61852 60.45483 1.000 73.62613 397 PRO D N 1
ATOM 13650 C CA . PRO D 1 386 ? 49.78572 91.21709 61.02167 1.000 71.35577 397 PRO D CA 1
ATOM 13651 C C . PRO D 1 386 ? 49.70621 91.37386 62.52925 1.000 73.87907 397 PRO D C 1
ATOM 13652 O O . PRO D 1 386 ? 48.59446 91.39272 63.07167 1.000 74.87697 397 PRO D O 1
ATOM 13656 N N . ASP D 1 387 ? 50.84086 91.48770 63.22178 1.000 71.31929 398 ASP D N 1
ATOM 13657 C CA . ASP D 1 387 ? 50.87307 91.65963 64.66910 1.000 74.00839 398 ASP D CA 1
ATOM 13658 C C . ASP D 1 387 ? 51.15046 93.10387 65.07433 1.000 75.61513 398 ASP D C 1
ATOM 13659 O O . ASP D 1 387 ? 51.80551 93.34764 66.09389 1.000 74.63941 398 ASP D O 1
ATOM 13664 N N . ALA D 1 388 ? 50.66355 94.06946 64.29086 1.000 71.39614 399 ALA D N 1
ATOM 13665 C CA . ALA D 1 388 ? 50.95356 95.47239 64.56215 1.000 68.98618 399 ALA D CA 1
ATOM 13666 C C . ALA D 1 388 ? 50.29754 95.97191 65.84290 1.000 68.87067 399 ALA D C 1
ATOM 13667 O O . ALA D 1 388 ? 50.68556 97.03121 66.34753 1.000 68.47160 399 ALA D O 1
ATOM 13669 N N . ALA D 1 389 ? 49.32062 95.24034 66.37974 1.000 63.26979 400 ALA D N 1
ATOM 13670 C CA . ALA D 1 389 ? 48.62920 95.64507 67.59539 1.000 60.84142 400 ALA D CA 1
ATOM 13671 C C . ALA D 1 389 ? 49.19676 95.00243 68.85371 1.000 64.35488 400 ALA D C 1
ATOM 13672 O O . ALA D 1 389 ? 48.80193 95.39088 69.95777 1.000 66.69919 400 ALA D O 1
ATOM 13674 N N . GLU D 1 390 ? 50.10227 94.03915 68.71983 1.000 71.53845 401 GLU D N 1
ATOM 13675 C CA . GLU D 1 390 ? 50.71493 93.38989 69.86841 1.000 64.36755 401 GLU D CA 1
ATOM 13676 C C . GLU D 1 390 ? 51.94804 94.16422 70.31902 1.000 59.15352 401 GLU D C 1
ATOM 13677 O O . GLU D 1 390 ? 52.63970 94.79300 69.51367 1.000 62.29631 401 GLU D O 1
ATOM 13683 N N . PHE D 1 391 ? 52.21660 94.11528 71.62259 1.000 61.71311 402 PHE D N 1
ATOM 13684 C CA . PHE D 1 391 ? 53.35910 94.81472 72.20929 1.000 58.63448 402 PHE D CA 1
ATOM 13685 C C . PHE D 1 391 ? 54.54816 93.86294 72.21413 1.000 60.43188 402 PHE D C 1
ATOM 13686 O O . PHE D 1 391 ? 54.65483 92.98730 73.07608 1.000 68.52160 402 PHE D O 1
ATOM 13694 N N . LYS D 1 392 ? 55.44476 94.02827 71.24316 1.000 58.56379 403 LYS D N 1
ATOM 13695 C CA . LYS D 1 392 ? 56.61180 93.15973 71.09572 1.000 65.39762 403 LYS D CA 1
ATOM 13696 C C . LYS D 1 392 ? 57.81834 94.02513 70.75058 1.000 66.04796 403 LYS D C 1
ATOM 13697 O O . LYS D 1 392 ? 58.04162 94.35195 69.57312 1.000 62.64572 403 LYS D O 1
ATOM 13703 N N . PRO D 1 393 ? 58.61827 94.41338 71.74804 1.000 61.46445 404 PRO D N 1
ATOM 13704 C CA . PRO D 1 393 ? 59.71593 95.36154 71.49114 1.000 64.67347 404 PRO D CA 1
ATOM 13705 C C . PRO D 1 393 ? 60.79506 94.83323 70.56175 1.000 70.57253 404 PRO D C 1
ATOM 13706 O O . PRO D 1 393 ? 61.59636 95.63157 70.05937 1.000 68.11481 404 PRO D O 1
ATOM 13710 N N . GLU D 1 394 ? 60.85456 93.52157 70.32042 1.000 70.49194 405 GLU D N 1
ATOM 13711 C CA . GLU D 1 394 ? 61.85987 92.99137 69.40679 1.000 70.49535 405 GLU D CA 1
ATOM 13712 C C . GLU D 1 394 ? 61.64520 93.47064 67.97666 1.000 71.94233 405 GLU D C 1
ATOM 13713 O O . GLU D 1 394 ? 62.59922 93.48675 67.19019 1.000 70.10822 405 GLU D O 1
ATOM 13719 N N . ARG D 1 395 ? 60.41978 93.87041 67.62524 1.000 64.60223 406 ARG D N 1
ATOM 13720 C CA . ARG D 1 395 ? 60.16095 94.40748 66.29528 1.000 62.07073 406 ARG D CA 1
ATOM 13721 C C . ARG D 1 395 ? 60.87495 95.73127 66.05735 1.000 64.51370 406 ARG D C 1
ATOM 13722 O O . ARG D 1 395 ? 61.06434 96.11834 64.89900 1.000 68.77035 406 ARG D O 1
ATOM 13730 N N . MET D 1 396 ? 61.27793 96.42783 67.11874 1.000 58.89664 407 MET D N 1
ATOM 13731 C CA . MET D 1 396 ? 61.83959 97.76657 67.00314 1.000 59.41325 407 MET D CA 1
ATOM 13732 C C . MET D 1 396 ? 63.35562 97.77654 66.86519 1.000 61.11071 407 MET D C 1
ATOM 13733 O O . MET D 1 396 ? 63.95086 98.85901 66.85268 1.000 61.16904 407 MET D O 1
ATOM 13738 N N . SER D 1 397 ? 63.99385 96.61378 66.76659 1.000 65.30504 408 SER D N 1
ATOM 13739 C CA . SER D 1 397 ? 65.42688 96.57963 66.51520 1.000 77.04344 408 SER D CA 1
ATOM 13740 C C . SER D 1 397 ? 65.72326 97.03193 65.08878 1.000 76.41468 408 SER D C 1
ATOM 13741 O O . SER D 1 397 ? 64.89773 96.88548 64.18270 1.000 75.41044 408 SER D O 1
ATOM 13744 N N . THR D 1 398 ? 66.92014 97.59559 64.89870 1.000 81.37708 409 THR D N 1
ATOM 13745 C CA . THR D 1 398 ? 67.28715 98.14295 63.59452 1.000 83.70418 409 THR D CA 1
ATOM 13746 C C . THR D 1 398 ? 67.20419 97.08378 62.50207 1.000 81.21144 409 THR D C 1
ATOM 13747 O O . THR D 1 398 ? 66.77443 97.37130 61.37849 1.000 83.01082 409 THR D O 1
ATOM 13751 N N . GLU D 1 399 ? 67.59795 95.84888 62.81595 1.000 83.93666 410 GLU D N 1
ATOM 13752 C CA . GLU D 1 399 ? 67.54008 94.77666 61.83022 1.000 85.88893 410 GLU D CA 1
ATOM 13753 C C . GLU D 1 399 ? 66.11503 94.31266 61.55345 1.000 84.78515 410 GLU D C 1
ATOM 13754 O O . GLU D 1 399 ? 65.85301 93.77549 60.47233 1.000 91.26427 410 GLU D O 1
ATOM 13760 N N . ASN D 1 400 ? 65.18928 94.50990 62.49544 1.000 80.91888 411 ASN D N 1
ATOM 13761 C CA . ASN D 1 400 ? 63.81087 94.08032 62.27521 1.000 80.26659 411 ASN D CA 1
ATOM 13762 C C . ASN D 1 400 ? 63.00532 95.12928 61.51828 1.000 72.63254 411 ASN D C 1
ATOM 13763 O O . ASN D 1 400 ? 62.22035 94.78453 60.62882 1.000 77.42709 411 ASN D O 1
ATOM 13768 N N . ARG D 1 401 ? 63.17117 96.40862 61.86444 1.000 74.61076 412 ARG D N 1
ATOM 13769 C CA . ARG D 1 401 ? 62.48909 97.46500 61.12339 1.000 73.84497 412 ARG D CA 1
ATOM 13770 C C . ARG D 1 401 ? 62.98827 97.55535 59.68820 1.000 80.22124 412 ARG D C 1
ATOM 13771 O O . ARG D 1 401 ? 62.22181 97.91379 58.78683 1.000 80.60690 412 ARG D O 1
ATOM 13779 N N . ARG D 1 402 ? 64.26370 97.23833 59.45851 1.000 84.63503 413 ARG D N 1
ATOM 13780 C CA . ARG D 1 402 ? 64.83156 97.31405 58.11857 1.000 88.88865 413 ARG D CA 1
ATOM 13781 C C . ARG D 1 402 ? 64.22872 96.28120 57.17337 1.000 84.30377 413 ARG D C 1
ATOM 13782 O O . ARG D 1 402 ? 64.25821 96.48342 55.95482 1.000 81.86772 413 ARG D O 1
ATOM 13790 N N . LYS D 1 403 ? 63.67645 95.18838 57.70232 1.000 78.70080 414 LYS D N 1
ATOM 13791 C CA . LYS D 1 403 ? 63.07929 94.16062 56.86048 1.000 76.19578 414 LYS D CA 1
ATOM 13792 C C . LYS D 1 403 ? 61.63246 94.45474 56.49183 1.000 76.97097 414 LYS D C 1
ATOM 13793 O O . LYS D 1 403 ? 61.09927 93.80468 55.58620 1.000 78.95985 414 LYS D O 1
ATOM 13799 N N . LEU D 1 404 ? 60.98690 95.40291 57.16295 1.000 81.27221 415 LEU D N 1
ATOM 13800 C CA . LEU D 1 404 ? 59.61506 95.74592 56.82800 1.000 77.88717 415 LEU D CA 1
ATOM 13801 C C . LEU D 1 404 ? 59.56470 96.55105 55.53310 1.000 71.03404 415 LEU D C 1
ATOM 13802 O O . LEU D 1 404 ? 60.56752 97.09719 55.06495 1.000 74.70605 415 LEU D O 1
ATOM 13807 N N . GLY D 1 405 ? 58.36897 96.62716 54.95722 1.000 68.31608 416 GLY D N 1
ATOM 13808 C CA . GLY D 1 405 ? 58.14139 97.44783 53.79329 1.000 72.16471 416 GLY D CA 1
ATOM 13809 C C . GLY D 1 405 ? 58.10722 98.91927 54.15189 1.000 71.19371 416 GLY D C 1
ATOM 13810 O O . GLY D 1 405 ? 58.64139 99.34295 55.18181 1.000 69.43705 416 GLY D O 1
ATOM 13811 N N . PRO D 1 406 ? 57.48095 99.73316 53.30142 1.000 67.15971 417 PRO D N 1
ATOM 13812 C CA . PRO D 1 406 ? 57.35947 101.16964 53.59919 1.000 68.47489 417 PRO D CA 1
ATOM 13813 C C . PRO D 1 406 ? 56.47832 101.38968 54.82061 1.000 62.29633 417 PRO D C 1
ATOM 13814 O O . PRO D 1 406 ? 55.30681 101.00739 54.83338 1.000 66.96735 417 PRO D O 1
ATOM 13818 N N . HIS D 1 407 ? 57.05001 102.00574 55.85208 1.000 62.63639 418 HIS D N 1
ATOM 13819 C CA . HIS D 1 407 ? 56.33738 102.21909 57.10240 1.000 62.86394 418 HIS D CA 1
ATOM 13820 C C . HIS D 1 407 ? 56.79302 103.53372 57.71691 1.000 54.22698 418 HIS D C 1
ATOM 13821 O O . HIS D 1 407 ? 57.81556 104.10582 57.33153 1.000 58.02452 418 HIS D O 1
ATOM 13828 N N . ILE D 1 408 ? 56.01735 104.00603 58.68826 1.000 54.35507 419 ILE D N 1
ATOM 13829 C CA . ILE D 1 408 ? 56.27305 105.26872 59.36905 1.000 55.20549 419 ILE D CA 1
ATOM 13830 C C . ILE D 1 408 ? 56.46506 104.99161 60.85290 1.000 47.22207 419 ILE D C 1
ATOM 13831 O O . ILE D 1 408 ? 55.69263 104.23706 61.45550 1.000 50.07263 419 ILE D O 1
ATOM 13836 N N . TYR D 1 409 ? 57.50572 105.58993 61.43207 1.000 50.54459 420 TYR D N 1
ATOM 13837 C CA . TYR D 1 409 ? 57.70418 105.59543 62.88250 1.000 48.02955 420 TYR D CA 1
ATOM 13838 C C . TYR D 1 409 ? 58.36872 106.93006 63.22169 1.000 42.44632 420 TYR D C 1
ATOM 13839 O O . TYR D 1 409 ? 59.59214 107.06387 63.15198 1.000 45.06187 420 TYR D O 1
ATOM 13848 N N . LYS D 1 410 ? 57.54510 107.91165 63.58573 1.000 45.04928 421 LYS D N 1
ATOM 13849 C CA . LYS D 1 410 ? 58.01099 109.27913 63.82189 1.000 46.68711 421 LYS D CA 1
ATOM 13850 C C . LYS D 1 410 ? 57.38417 109.84137 65.09364 1.000 45.22587 421 LYS D C 1
ATOM 13851 O O . LYS D 1 410 ? 56.70973 110.87398 65.06713 1.000 43.02074 421 LYS D O 1
ATOM 13857 N N . PRO D 1 411 ? 57.61931 109.19930 66.24443 1.000 49.80535 422 PRO D N 1
ATOM 13858 C CA . PRO D 1 411 ? 56.97418 109.66449 67.48358 1.000 45.79741 422 PRO D CA 1
ATOM 13859 C C . PRO D 1 411 ? 57.45938 111.02285 67.96309 1.000 52.26910 422 PRO D C 1
ATOM 13860 O O . PRO D 1 411 ? 56.84673 111.58155 68.88185 1.000 47.29991 422 PRO D O 1
ATOM 13864 N N . PHE D 1 412 ? 58.52253 111.57699 67.37289 1.000 52.80811 423 PHE D N 1
ATOM 13865 C CA . PHE D 1 412 ? 59.07904 112.85377 67.80813 1.000 44.26145 423 PHE D CA 1
ATOM 13866 C C . PHE D 1 412 ? 58.99614 113.92662 66.72635 1.000 48.95853 423 PHE D C 1
ATOM 13867 O O . PHE D 1 412 ? 59.67929 114.95071 66.82323 1.000 51.05839 423 PHE D O 1
ATOM 13875 N N . GLY D 1 413 ? 58.17547 113.72141 65.70255 1.000 54.36088 424 GLY D N 1
ATOM 13876 C CA . GLY D 1 413 ? 58.02084 114.71316 64.65603 1.000 49.67890 424 GLY D CA 1
ATOM 13877 C C . GLY D 1 413 ? 59.02469 114.55071 63.53254 1.000 50.11622 424 GLY D C 1
ATOM 13878 O O . GLY D 1 413 ? 59.74438 113.55332 63.42473 1.000 49.75136 424 GLY D O 1
ATOM 13879 N N . VAL D 1 414 ? 59.06138 115.56676 62.66721 1.000 53.30672 425 VAL D N 1
ATOM 13880 C CA . VAL D 1 414 ? 59.93991 115.58235 61.50242 1.000 46.15467 425 VAL D CA 1
ATOM 13881 C C . VAL D 1 414 ? 60.49668 116.98511 61.30775 1.000 47.14183 425 VAL D C 1
ATOM 13882 O O . VAL D 1 414 ? 59.87376 117.98120 61.68785 1.000 43.97875 425 VAL D O 1
ATOM 13886 N N . GLY D 1 415 ? 61.68013 117.05540 60.69947 1.000 53.14036 426 GLY D N 1
ATOM 13887 C CA . GLY D 1 415 ? 62.20676 118.31865 60.21963 1.000 45.67736 426 GLY D CA 1
ATOM 13888 C C . GLY D 1 415 ? 62.92230 119.12473 61.28862 1.000 54.60700 426 GLY D C 1
ATOM 13889 O O . GLY D 1 415 ? 63.28693 118.62855 62.36060 1.000 55.43642 426 GLY D O 1
ATOM 13890 N N . GLU D 1 416 ? 63.13226 120.40589 60.97051 1.000 53.03878 427 GLU D N 1
ATOM 13891 C CA . GLU D 1 416 ? 63.77647 121.30585 61.92117 1.000 60.52890 427 GLU D CA 1
ATOM 13892 C C . GLU D 1 416 ? 62.92757 121.49839 63.16938 1.000 58.55907 427 GLU D C 1
ATOM 13893 O O . GLU D 1 416 ? 63.46569 121.75498 64.25174 1.000 57.46289 427 GLU D O 1
ATOM 13899 N N . ARG D 1 417 ? 61.60527 121.38011 63.04238 1.000 56.97327 428 ARG D N 1
ATOM 13900 C CA . ARG D 1 417 ? 60.69853 121.48855 64.17662 1.000 50.03045 428 ARG D CA 1
ATOM 13901 C C . ARG D 1 417 ? 60.24963 120.12510 64.68549 1.000 53.53994 428 ARG D C 1
ATOM 13902 O O . ARG D 1 417 ? 59.10556 119.96990 65.12643 1.000 56.37112 428 ARG D O 1
ATOM 13910 N N . ALA D 1 418 ? 61.12780 119.12801 64.61689 1.000 45.93216 429 ALA D N 1
ATOM 13911 C CA . ALA D 1 418 ? 60.91848 117.89794 65.36020 1.000 52.39465 429 ALA D CA 1
ATOM 13912 C C . ALA D 1 418 ? 61.17712 118.15313 66.84510 1.000 54.80598 429 ALA D C 1
ATOM 13913 O O . ALA D 1 418 ? 61.51174 119.26450 67.26633 1.000 56.20503 429 ALA D O 1
ATOM 13915 N N . CYS D 1 419 ? 61.02540 117.10645 67.65137 1.000 58.03845 430 CYS D N 1
ATOM 13916 C CA . CYS D 1 419 ? 61.19464 117.22774 69.09669 1.000 53.44628 430 CYS D CA 1
ATOM 13917 C C . CYS D 1 419 ? 62.64633 117.55565 69.42364 1.000 59.42672 430 CYS D C 1
ATOM 13918 O O . CYS D 1 419 ? 63.53823 116.72361 69.22911 1.000 57.90444 430 CYS D O 1
ATOM 13921 N N . ILE D 1 420 ? 62.88579 118.76874 69.92792 1.000 59.80194 431 ILE D N 1
ATOM 13922 C CA . ILE D 1 420 ? 64.23317 119.13908 70.34926 1.000 62.34884 431 ILE D CA 1
ATOM 13923 C C . ILE D 1 420 ? 64.62982 118.37875 71.60884 1.000 66.42444 431 ILE D C 1
ATOM 13924 O O . ILE D 1 420 ? 65.82015 118.14097 71.85208 1.000 64.78517 431 ILE D O 1
ATOM 13929 N N . GLY D 1 421 ? 63.65365 117.96920 72.41595 1.000 57.76032 432 GLY D N 1
ATOM 13930 C CA . GLY D 1 421 ? 63.93949 117.28309 73.65868 1.000 58.91174 432 GLY D CA 1
ATOM 13931 C C . GLY D 1 421 ? 63.92130 115.77438 73.54111 1.000 57.66359 432 GLY D C 1
ATOM 13932 O O . GLY D 1 421 ? 63.70926 115.07629 74.53763 1.000 59.08612 432 GLY D O 1
ATOM 13933 N N . ARG D 1 422 ? 64.14463 115.25823 72.32850 1.000 54.42518 433 ARG D N 1
ATOM 13934 C CA . ARG D 1 422 ? 64.14356 113.81136 72.13090 1.000 51.13988 433 ARG D CA 1
ATOM 13935 C C . ARG D 1 422 ? 65.22311 113.13919 72.96952 1.000 60.31605 433 ARG D C 1
ATOM 13936 O O . ARG D 1 422 ? 64.99194 112.07590 73.55772 1.000 61.40266 433 ARG D O 1
ATOM 13944 N N . GLN D 1 423 ? 66.40816 113.74908 73.04165 1.000 60.87849 434 GLN D N 1
ATOM 13945 C CA . GLN D 1 423 ? 67.49108 113.17214 73.83009 1.000 62.17788 434 GLN D CA 1
ATOM 13946 C C . GLN D 1 423 ? 67.15168 113.17139 75.31522 1.000 63.86996 434 GLN D C 1
ATOM 13947 O O . GLN D 1 423 ? 67.39969 112.18200 76.01445 1.000 56.37981 434 GLN D O 1
ATOM 13953 N N . PHE D 1 424 ? 66.58466 114.27244 75.81298 1.000 63.56824 435 PHE D N 1
ATOM 13954 C CA . PHE D 1 424 ? 66.19395 114.33920 77.21693 1.000 62.05623 435 PHE D CA 1
ATOM 13955 C C . PHE D 1 424 ? 65.08353 113.34195 77.52124 1.000 67.68597 435 PHE D C 1
ATOM 13956 O O . PHE D 1 424 ? 65.13368 112.62765 78.52946 1.000 71.54503 435 PHE D O 1
ATOM 13964 N N . ALA D 1 425 ? 64.06806 113.28331 76.65545 1.000 57.79700 436 ALA D N 1
ATOM 13965 C CA . ALA D 1 425 ? 62.93343 112.39688 76.89279 1.000 62.93477 436 ALA D CA 1
ATOM 13966 C C . ALA D 1 425 ? 63.37833 110.94253 76.96778 1.000 60.91794 436 ALA D C 1
ATOM 13967 O O . ALA D 1 425 ? 63.01046 110.21527 77.89703 1.000 59.36816 436 ALA D O 1
ATOM 13969 N N . GLN D 1 426 ? 64.18021 110.50047 75.99797 1.000 67.31996 437 GLN D N 1
ATOM 13970 C CA . GLN D 1 426 ? 64.68924 109.13568 76.03367 1.000 69.22906 437 GLN D CA 1
ATOM 13971 C C . GLN D 1 426 ? 65.63744 108.90641 77.20283 1.000 67.68770 437 GLN D C 1
ATOM 13972 O O . GLN D 1 426 ? 65.79830 107.76168 77.63741 1.000 67.23640 437 GLN D O 1
ATOM 13978 N N . HIS D 1 427 ? 66.25256 109.96622 77.73077 1.000 69.19294 438 HIS D N 1
ATOM 13979 C CA . HIS D 1 427 ? 67.10906 109.82764 78.90377 1.000 70.34943 438 HIS D CA 1
ATOM 13980 C C . HIS D 1 427 ? 66.28025 109.64644 80.17119 1.000 71.79700 438 HIS D C 1
ATOM 13981 O O . HIS D 1 427 ? 66.47449 108.68010 80.91727 1.000 64.38398 438 HIS D O 1
ATOM 13988 N N . GLU D 1 428 ? 65.34055 110.56420 80.41994 1.000 74.25344 439 GLU D N 1
ATOM 13989 C CA . GLU D 1 428 ? 64.53525 110.52113 81.63545 1.000 63.57086 439 GLU D CA 1
ATOM 13990 C C . GLU D 1 428 ? 63.61479 109.30948 81.69077 1.000 66.93389 439 GLU D C 1
ATOM 13991 O O . GLU D 1 428 ? 63.20292 108.91248 82.78586 1.000 69.67955 439 GLU D O 1
ATOM 13997 N N . MET D 1 429 ? 63.27772 108.71662 80.54417 1.000 64.85965 440 MET D N 1
ATOM 13998 C CA . MET D 1 429 ? 62.35854 107.58403 80.54865 1.000 64.84416 440 MET D CA 1
ATOM 13999 C C . MET D 1 429 ? 63.07372 106.27620 80.86572 1.000 66.92557 440 MET D C 1
ATOM 14000 O O . MET D 1 429 ? 62.54759 105.44820 81.61801 1.000 68.75028 440 MET D O 1
ATOM 14005 N N . VAL D 1 430 ? 64.26583 106.06737 80.30229 1.000 69.65768 441 VAL D N 1
ATOM 14006 C CA . VAL D 1 430 ? 65.01480 104.85149 80.60485 1.000 69.31899 441 VAL D CA 1
ATOM 14007 C C . VAL D 1 430 ? 65.43435 104.83662 82.06971 1.000 68.01757 441 VAL D C 1
ATOM 14008 O O . VAL D 1 430 ? 65.39417 103.79185 82.72915 1.000 65.18688 441 VAL D O 1
ATOM 14012 N N . ILE D 1 431 ? 65.83049 105.99406 82.60451 1.000 64.01951 442 ILE D N 1
ATOM 14013 C CA . ILE D 1 431 ? 66.23033 106.07351 84.00795 1.000 65.54378 442 ILE D CA 1
ATOM 14014 C C . ILE D 1 431 ? 65.05587 105.73059 84.91580 1.000 71.62526 442 ILE D C 1
ATOM 14015 O O . ILE D 1 431 ? 65.18529 104.94139 85.86013 1.000 68.41669 442 ILE D O 1
ATOM 14020 N N . ALA D 1 432 ? 63.88973 106.31923 84.64006 1.000 71.57861 443 ALA D N 1
ATOM 14021 C CA . ALA D 1 432 ? 62.73017 106.11427 85.50239 1.000 66.24348 443 ALA D CA 1
ATOM 14022 C C . ALA D 1 432 ? 62.27612 104.65962 85.48236 1.000 66.37242 443 ALA D C 1
ATOM 14023 O O . ALA D 1 432 ? 62.08067 104.04461 86.53638 1.000 66.99848 443 ALA D O 1
ATOM 14025 N N . LEU D 1 433 ? 62.10901 104.08863 84.28690 1.000 64.80588 444 LEU D N 1
ATOM 14026 C CA . LEU D 1 433 ? 61.63624 102.71138 84.18637 1.000 66.27974 444 LEU D CA 1
ATOM 14027 C C . LEU D 1 433 ? 62.65851 101.71750 84.72385 1.000 65.42431 444 LEU D C 1
ATOM 14028 O O . LEU D 1 433 ? 62.27685 100.68260 85.28398 1.000 58.76432 444 LEU D O 1
ATOM 14033 N N . ALA D 1 434 ? 63.95306 102.00467 84.56390 1.000 68.49878 445 ALA D N 1
ATOM 14034 C CA . ALA D 1 434 ? 64.97098 101.11958 85.12067 1.000 63.73736 445 ALA D CA 1
ATOM 14035 C C . ALA D 1 434 ? 64.90359 101.09993 86.64096 1.000 70.79214 445 ALA D C 1
ATOM 14036 O O . ALA D 1 434 ? 64.97457 100.03146 87.25968 1.000 71.80467 445 ALA D O 1
ATOM 14038 N N . ALA D 1 435 ? 64.76067 102.27413 87.25961 1.000 64.52485 446 ALA D N 1
ATOM 14039 C CA . ALA D 1 435 ? 64.65907 102.33951 88.71272 1.000 64.16161 446 ALA D CA 1
ATOM 14040 C C . ALA D 1 435 ? 63.41636 101.61188 89.20840 1.000 69.38987 446 ALA D C 1
ATOM 14041 O O . ALA D 1 435 ? 63.47865 100.83902 90.17122 1.000 77.24695 446 ALA D O 1
ATOM 14043 N N . ILE D 1 436 ? 62.27603 101.84275 88.55362 1.000 62.64383 447 ILE D N 1
ATOM 14044 C CA . ILE D 1 436 ? 61.02493 101.22317 88.98473 1.000 60.63130 447 ILE D CA 1
ATOM 14045 C C . ILE D 1 436 ? 61.11759 99.70539 88.88041 1.000 68.57294 447 ILE D C 1
ATOM 14046 O O . ILE D 1 436 ? 60.75054 98.97715 89.81029 1.000 73.19074 447 ILE D O 1
ATOM 14051 N N . LEU D 1 437 ? 61.61819 99.20437 87.74854 1.000 67.26626 448 LEU D N 1
ATOM 14052 C CA . LEU D 1 437 ? 61.70201 97.75919 87.56441 1.000 74.65331 448 LEU D CA 1
ATOM 14053 C C . LEU D 1 437 ? 62.77935 97.13388 88.44135 1.000 77.87137 448 LEU D C 1
ATOM 14054 O O . LEU D 1 437 ? 62.65834 95.96492 88.82521 1.000 78.38795 448 LEU D O 1
ATOM 14059 N N . HIS D 1 438 ? 63.83202 97.88513 88.77142 1.000 75.99010 449 HIS D N 1
ATOM 14060 C CA . HIS D 1 438 ? 64.89310 97.33342 89.60659 1.000 83.73992 449 HIS D CA 1
ATOM 14061 C C . HIS D 1 438 ? 64.48368 97.23872 91.07071 1.000 85.53739 449 HIS D C 1
ATOM 14062 O O . HIS D 1 438 ? 64.99804 96.38105 91.79693 1.000 90.41413 449 HIS D O 1
ATOM 14069 N N . GLN D 1 439 ? 63.56749 98.09648 91.52097 1.000 79.03857 450 GLN D N 1
ATOM 14070 C CA . GLN D 1 439 ? 63.16423 98.13959 92.92296 1.000 77.76071 450 GLN D CA 1
ATOM 14071 C C . GLN D 1 439 ? 61.85925 97.38992 93.17061 1.000 81.94807 450 GLN D C 1
ATOM 14072 O O . GLN D 1 439 ? 61.81647 96.46172 93.98328 1.000 85.17121 450 GLN D O 1
ATOM 14078 N N . PHE D 1 440 ? 60.79188 97.77589 92.48160 1.000 76.72039 451 PHE D N 1
ATOM 14079 C CA . PHE D 1 440 ? 59.46498 97.23854 92.73569 1.000 72.02148 451 PHE D CA 1
ATOM 14080 C C . PHE D 1 440 ? 59.10493 96.15935 91.72113 1.000 72.40478 451 PHE D C 1
ATOM 14081 O O . PHE D 1 440 ? 59.79239 95.94384 90.72066 1.000 80.93411 451 PHE D O 1
ATOM 14089 N N . GLU D 1 441 ? 58.00299 95.47211 92.00450 1.000 66.77574 452 GLU D N 1
ATOM 14090 C CA . GLU D 1 441 ? 57.37675 94.54615 91.07379 1.000 74.75096 452 GLU D CA 1
ATOM 14091 C C . GLU D 1 441 ? 55.94184 94.99737 90.85361 1.000 76.19637 452 GLU D C 1
ATOM 14092 O O . GLU D 1 441 ? 55.21342 95.25693 91.81746 1.000 76.98788 452 GLU D O 1
ATOM 14098 N N . LEU D 1 442 ? 55.54312 95.09322 89.59016 1.000 72.94787 453 LEU D N 1
ATOM 14099 C CA . LEU D 1 442 ? 54.27944 95.71405 89.22218 1.000 74.51409 453 LEU D CA 1
ATOM 14100 C C . LEU D 1 442 ? 53.16101 94.67937 89.20089 1.000 77.56716 453 LEU D C 1
ATOM 14101 O O . LEU D 1 442 ? 53.30928 93.60556 88.60849 1.000 81.66602 453 LEU D O 1
ATOM 14106 N N . GLU D 1 443 ? 52.04657 95.00675 89.85150 1.000 73.74544 454 GLU D N 1
ATOM 14107 C CA . GLU D 1 443 ? 50.84857 94.17680 89.83488 1.000 73.74406 454 GLU D CA 1
ATOM 14108 C C . GLU D 1 443 ? 49.68168 95.00582 89.31703 1.000 71.50277 454 GLU D C 1
ATOM 14109 O O . GLU D 1 443 ? 49.34937 96.04074 89.92117 1.000 70.59434 454 GLU D O 1
ATOM 14115 N N . PRO D 1 444 ? 49.03860 94.61361 88.22365 1.000 66.03413 455 PRO D N 1
ATOM 14116 C CA . PRO D 1 444 ? 47.90875 95.38058 87.69756 1.000 68.61920 455 PRO D CA 1
ATOM 14117 C C . PRO D 1 444 ? 46.57984 94.91807 88.28707 1.000 69.96299 455 PRO D C 1
ATOM 14118 O O . PRO D 1 444 ? 46.47444 93.85558 88.90272 1.000 71.87293 455 PRO D O 1
ATOM 14122 N N . ARG D 1 445 ? 45.55971 95.74865 88.08470 1.000 70.77417 456 ARG D N 1
ATOM 14123 C CA . ARG D 1 445 ? 44.21315 95.37012 88.48495 1.000 69.55521 456 ARG D CA 1
ATOM 14124 C C . ARG D 1 445 ? 43.73530 94.19076 87.64068 1.000 79.70455 456 ARG D C 1
ATOM 14125 O O . ARG D 1 445 ? 44.04264 94.11667 86.44618 1.000 81.72551 456 ARG D O 1
ATOM 14133 N N . PRO D 1 446 ? 42.99251 93.25087 88.23040 1.000 80.12351 457 PRO D N 1
ATOM 14134 C CA . PRO D 1 446 ? 42.53762 92.07981 87.46664 1.000 80.40966 457 PRO D CA 1
ATOM 14135 C C . PRO D 1 446 ? 41.62032 92.44127 86.30763 1.000 83.76157 457 PRO D C 1
ATOM 14136 O O . PRO D 1 446 ? 41.93248 92.15100 85.14797 1.000 80.56483 457 PRO D O 1
ATOM 14140 N N . GLY D 1 447 ? 40.49022 93.07694 86.60667 1.000 82.25215 458 GLY D N 1
ATOM 14141 C CA . GLY D 1 447 ? 39.51284 93.39087 85.58263 1.000 84.30577 458 GLY D CA 1
ATOM 14142 C C . GLY D 1 447 ? 39.73959 94.72225 84.89729 1.000 80.25714 458 GLY D C 1
ATOM 14143 O O . GLY D 1 447 ? 38.87911 95.60642 84.94648 1.000 85.70287 458 GLY D O 1
ATOM 14144 N N . TYR D 1 448 ? 40.89163 94.87895 84.24957 1.000 72.13226 459 TYR D N 1
ATOM 14145 C CA . TYR D 1 448 ? 41.21568 96.11178 83.54584 1.000 70.57485 459 TYR D CA 1
ATOM 14146 C C . TYR D 1 448 ? 42.01678 95.79386 82.29543 1.000 65.52489 459 TYR D C 1
ATOM 14147 O O . TYR D 1 448 ? 42.98434 95.02897 82.35165 1.000 62.48079 459 TYR D O 1
ATOM 14156 N N . GLU D 1 449 ? 41.61311 96.38495 81.17416 1.000 65.39258 460 GLU D N 1
ATOM 14157 C CA . GLU D 1 449 ? 42.43531 96.42160 79.97598 1.000 72.59836 460 GLU D CA 1
ATOM 14158 C C . GLU D 1 449 ? 42.51881 97.86022 79.48648 1.000 65.84913 460 GLU D C 1
ATOM 14159 O O . GLU D 1 449 ? 41.62750 98.67327 79.74963 1.000 62.17669 460 GLU D O 1
ATOM 14165 N N . LEU D 1 450 ? 43.61090 98.15791 78.78113 1.000 58.11076 461 LEU D N 1
ATOM 14166 C CA . LEU D 1 450 ? 44.00107 99.52798 78.47192 1.000 53.96124 461 LEU D CA 1
ATOM 14167 C C . LEU D 1 450 ? 42.85244 100.33815 77.88380 1.000 58.40250 461 LEU D C 1
ATOM 14168 O O . LEU D 1 450 ? 42.18458 99.91035 76.93802 1.000 53.68487 461 LEU D O 1
ATOM 14173 N N . LYS D 1 451 ? 42.62344 101.50958 78.47232 1.000 61.81494 462 LYS D N 1
ATOM 14174 C CA . LYS D 1 451 ? 41.69427 102.50808 77.96469 1.000 57.27495 462 LYS D CA 1
ATOM 14175 C C . LYS D 1 451 ? 42.45066 103.82227 77.86162 1.000 53.67945 462 LYS D C 1
ATOM 14176 O O . LYS D 1 451 ? 43.15390 104.20741 78.80070 1.000 59.32431 462 LYS D O 1
ATOM 14182 N N . VAL D 1 452 ? 42.32082 104.50092 76.72586 1.000 51.93831 463 VAL D N 1
ATOM 14183 C CA . VAL D 1 452 ? 43.11555 105.68519 76.42417 1.000 55.21339 463 VAL D CA 1
ATOM 14184 C C . VAL D 1 452 ? 42.18460 106.87087 76.21812 1.000 57.96501 463 VAL D C 1
ATOM 14185 O O . VAL D 1 452 ? 41.23261 106.79268 75.43278 1.000 57.89520 463 VAL D O 1
ATOM 14189 N N . SER D 1 453 ? 42.46307 107.96278 76.92292 1.000 58.13110 464 SER D N 1
ATOM 14190 C CA . SER D 1 453 ? 41.77721 109.23109 76.73918 1.000 59.19829 464 SER D CA 1
ATOM 14191 C C . SER D 1 453 ? 42.69678 110.20779 76.01698 1.000 52.33531 464 SER D C 1
ATOM 14192 O O . SER D 1 453 ? 43.91665 110.02697 75.96772 1.000 50.25233 464 SER D O 1
ATOM 14195 N N . GLU D 1 454 ? 42.09735 111.25213 75.45076 1.000 51.19888 465 GLU D N 1
ATOM 14196 C CA . GLU D 1 454 ? 42.81348 112.19881 74.60172 1.000 57.31012 465 GLU D CA 1
ATOM 14197 C C . GLU D 1 454 ? 42.68622 113.59928 75.18657 1.000 55.87074 465 GLU D C 1
ATOM 14198 O O . GLU D 1 454 ? 41.59539 114.17947 75.19800 1.000 61.99072 465 GLU D O 1
ATOM 14204 N N . THR D 1 455 ? 43.79760 114.13118 75.67029 1.000 66.49217 466 THR D N 1
ATOM 14205 C CA . THR D 1 455 ? 43.89518 115.51248 76.13365 1.000 68.64160 466 THR D CA 1
ATOM 14206 C C . THR D 1 455 ? 44.78744 116.27554 75.15195 1.000 68.63699 466 THR D C 1
ATOM 14207 O O . THR D 1 455 ? 44.52097 116.21278 73.94731 1.000 63.98342 466 THR D O 1
ATOM 14211 N N . LEU D 1 456 ? 45.81815 116.99044 75.60328 1.000 72.75484 467 LEU D N 1
ATOM 14212 C CA . LEU D 1 456 ? 46.88240 117.38031 74.68878 1.000 76.96955 467 LEU D CA 1
ATOM 14213 C C . LEU D 1 456 ? 47.66020 116.16746 74.19876 1.000 73.44618 467 LEU D C 1
ATOM 14214 O O . LEU D 1 456 ? 48.26988 116.22310 73.12522 1.000 72.93948 467 LEU D O 1
ATOM 14219 N N . THR D 1 457 ? 47.64016 115.07470 74.96340 1.000 64.05149 468 THR D N 1
ATOM 14220 C CA . THR D 1 457 ? 48.38593 113.86433 74.64923 1.000 62.46663 468 THR D CA 1
ATOM 14221 C C . THR D 1 457 ? 47.47138 112.64644 74.67772 1.000 61.10736 468 THR D C 1
ATOM 14222 O O . THR D 1 457 ? 46.25470 112.77623 74.84707 1.000 63.58154 468 THR D O 1
ATOM 14226 N N . LEU D 1 458 ? 48.05167 111.46141 74.51542 1.000 55.17533 469 LEU D N 1
ATOM 14227 C CA . LEU D 1 458 ? 47.35767 110.20291 74.74719 1.000 50.31869 469 LEU D CA 1
ATOM 14228 C C . LEU D 1 458 ? 47.80702 109.64811 76.09071 1.000 51.66515 469 LEU D C 1
ATOM 14229 O O . LEU D 1 458 ? 49.00973 109.55587 76.35614 1.000 51.27853 469 LEU D O 1
ATOM 14234 N N . LYS D 1 459 ? 46.84385 109.28050 76.93391 1.000 54.75892 470 LYS D N 1
ATOM 14235 C CA . LYS D 1 459 ? 47.13459 108.89483 78.30422 1.000 51.87125 470 LYS D CA 1
ATOM 14236 C C . LYS D 1 459 ? 46.32302 107.67100 78.70542 1.000 54.05213 470 LYS D C 1
ATOM 14237 O O . LYS D 1 459 ? 45.12776 107.58550 78.38383 1.000 59.34059 470 LYS D O 1
ATOM 14243 N N . PRO D 1 460 ? 46.94187 106.70845 79.38846 1.000 55.93647 471 PRO D N 1
ATOM 14244 C CA . PRO D 1 460 ? 46.17368 105.57908 79.92668 1.000 53.84125 471 PRO D CA 1
ATOM 14245 C C . PRO D 1 460 ? 45.13712 106.06817 80.92804 1.000 55.14204 471 PRO D C 1
ATOM 14246 O O . PRO D 1 460 ? 45.45098 106.80725 81.86390 1.000 56.72454 471 PRO D O 1
ATOM 14250 N N . SER D 1 461 ? 43.89134 105.65809 80.71740 1.000 57.07910 472 SER D N 1
ATOM 14251 C CA . SER D 1 461 ? 42.77392 106.08983 81.54483 1.000 59.79853 472 SER D CA 1
ATOM 14252 C C . SER D 1 461 ? 42.51374 105.06266 82.63903 1.000 62.12593 472 SER D C 1
ATOM 14253 O O . SER D 1 461 ? 42.46861 103.85726 82.36744 1.000 59.07649 472 SER D O 1
ATOM 14256 N N . ASP D 1 462 ? 42.35165 105.54666 83.87272 1.000 55.71756 473 ASP D N 1
ATOM 14257 C CA . ASP D 1 462 ? 42.04000 104.70333 85.03009 1.000 62.75290 473 ASP D CA 1
ATOM 14258 C C . ASP D 1 462 ? 43.10783 103.63815 85.26922 1.000 61.06947 473 ASP D C 1
ATOM 14259 O O . ASP D 1 462 ? 42.80508 102.53811 85.73687 1.000 57.63497 473 ASP D O 1
ATOM 14264 N N . LEU D 1 463 ? 44.36319 103.94997 84.95400 1.000 64.61240 474 LEU D N 1
ATOM 14265 C CA . LEU D 1 463 ? 45.45960 103.00229 85.11666 1.000 58.25612 474 LEU D CA 1
ATOM 14266 C C . LEU D 1 463 ? 45.97767 103.05888 86.54941 1.000 61.56519 474 LEU D C 1
ATOM 14267 O O . LEU D 1 463 ? 46.43238 104.11256 87.00986 1.000 61.35386 474 LEU D O 1
ATOM 14272 N N . GLN D 1 464 ? 45.92107 101.92519 87.24503 1.000 60.74131 475 GLN D N 1
ATOM 14273 C CA . GLN D 1 464 ? 46.36896 101.82939 88.62641 1.000 63.16510 475 GLN D CA 1
ATOM 14274 C C . GLN D 1 464 ? 47.24012 100.59684 88.80795 1.000 59.51965 475 GLN D C 1
ATOM 14275 O O . GLN D 1 464 ? 46.90426 99.51135 88.32509 1.000 61.32029 475 GLN D O 1
ATOM 14281 N N . LEU D 1 465 ? 48.35509 100.77161 89.51499 1.000 59.84254 476 LEU D N 1
ATOM 14282 C CA . LEU D 1 465 ? 49.27418 99.68684 89.82262 1.000 63.98097 476 LEU D CA 1
ATOM 14283 C C . LEU D 1 465 ? 49.63050 99.71980 91.30244 1.000 67.70314 476 LEU D C 1
ATOM 14284 O O . LEU D 1 465 ? 49.64519 100.78127 91.93223 1.000 63.43155 476 LEU D O 1
ATOM 14289 N N . ARG D 1 466 ? 49.91757 98.54195 91.85046 1.000 70.78594 477 ARG D N 1
ATOM 14290 C CA . ARG D 1 466 ? 50.36114 98.38998 93.22853 1.000 71.90884 477 ARG D CA 1
ATOM 14291 C C . ARG D 1 466 ? 51.74733 97.76160 93.24395 1.000 75.30742 477 ARG D C 1
ATOM 14292 O O . ARG D 1 466 ? 52.01078 96.79990 92.51450 1.000 77.35072 477 ARG D O 1
ATOM 14300 N N . LEU D 1 467 ? 52.62724 98.30128 94.08140 1.000 75.05635 478 LEU D N 1
ATOM 14301 C CA . LEU D 1 467 ? 54.02837 97.91097 94.09648 1.000 80.03233 478 LEU D CA 1
ATOM 14302 C C . LEU D 1 467 ? 54.32949 96.94616 95.23712 1.000 84.13176 478 LEU D C 1
ATOM 14303 O O . LEU D 1 467 ? 53.71937 97.00411 96.30788 1.000 84.83370 478 LEU D O 1
ATOM 14308 N N . ARG D 1 468 ? 55.28749 96.05499 94.98715 1.000 79.28098 479 ARG D N 1
ATOM 14309 C CA . ARG D 1 468 ? 55.85150 95.18074 96.00707 1.000 76.77936 479 ARG D CA 1
ATOM 14310 C C . ARG D 1 468 ? 57.32796 94.99542 95.69551 1.000 82.26594 479 ARG D C 1
ATOM 14311 O O . ARG D 1 468 ? 57.68681 94.71519 94.54822 1.000 86.45979 479 ARG D O 1
ATOM 14319 N N . ASN D 1 469 ? 58.17512 95.15511 96.70689 1.000 80.75154 480 ASN D N 1
ATOM 14320 C CA . ASN D 1 469 ? 59.61730 95.04819 96.51030 1.000 77.01506 480 ASN D CA 1
ATOM 14321 C C . ASN D 1 469 ? 60.22572 93.92620 97.34364 1.000 78.16852 480 ASN D C 1
ATOM 14322 O O . ASN D 1 469 ? 61.33520 93.46914 97.06518 1.000 79.74509 480 ASN D O 1
#

Radius of gyration: 45.74 Å; Cα contacts (8 Å, |Δi|>4): 2814; chains: 4; bounding box: 101×112×127 Å

Foldseek 3Di:
DDDDFDCLVPLVRVLVVCVVDDFWDWDDRDPDIFIEGQDLQQVVVQQDQVWKDFDQDDLLCLCCLPLPCECSNNDPPDPLNQFLLQLCLVQQDLVNVQLLVVVLLVLLVQQVVLQQVQQVVFHKDPQLVLLLQSQLQSCCCSALVDGQDRSNDDDGGPLVVLSVLLSVVSNQDPVSDDPPCVPPVDPSSVSNVVSNVVNLVVLLVSLVVVVVPPQPPGDDHNSRSQVPPGRPPVRHGDDSSNSSSNSSCCNVVVRNQLSQLLLLLLVVLQPPPVLLVVQLVLLCVLAPDLPQRPDRSVVLVVSVSLLLSSQLSCLQFLQQQWGKMFTCAFDAGDPRPRTHHGGRMHIHGRNSQSLDCLLDPPSNDRDSVCPDPVNVVVRPRGDRQSQGHDSSGHSNPSVSSRSSRSSVSRPSSFWRKHFDPPDDFDWHDDSTTHTPPGIIHIHTPD/DDAAAAFAEDDQDQQTQQVQAPVFARLVSVLVVCVVDQFWHWHARRPRIAIEGQHLQQVVVLQDPVWKDFDQDLLLCLVCLQQPCACQNRDPPDPLNVFCLQLQLVCQDLVNVLQLVVVLLVLLVQLLVLVVVQQVVQDWDPQLVLQLLSQLQSCCCQALVDGQDRSNDPDGRPLVVLLVVSSLVSLPVVVVVVVVVSRVVLLVVLLVSLVVCLVPPPPPGRDHNLNSQNPDGRPVVRHGDDSSNSSSNVSVCSVVGSQQLSQLLVLLLVVLQPPVVLLVVQLVQLCVVPVPLPQDDDRSVVLVVRVLLLLSSQLSCLQFLQQQWGKMFTCAFDAGPVNHHTDHGRDMHIYGSNSQSQDCQLDPPSNDRDSVCPDPVNVVVTDRGDRQSQGHDPSGNSCPSVSSSSSSSSNSRCSSWWRWHFDPPDDWDWGDRSTIHTPPGIITIHTD/DDDDFDCPFPLVSVLVVCVVDAAWDWDDHDPDIFIEGQHLVFVVVQLDPVWKDFDCDPLLCLCCLPLPCACQNRDPPDPLNVFLLQLCLVCQDLVVVLQLVVVLLVLLVQLLVLQVVLQVVFDWDPQLVLLLQSLLQSCCCSAQVDGQDRSNPPDDRVLVVLSVLLSVVSNDDPPPDDPCPVDVSVVSNVVSSVVLLVVLLVSLVVCLVPPDPPGDDHNSNSQNPPARPPPRHGDDSVNSSSNSSCCSPVPSNQLSQLLVLLLVCLQPVPVLLVVQLVLLCVLAPDWDQGDDDSVVLVVSVSLLLSSLLSCLQFLQQQWGKMFTCAFDADDVRPRTHHHGRMHIYGSNSQSQDCQLDPVSNDRDSVCSDPVNVVVTDRGDRQSQDHDSSGNSNPVVSSSSSSSSNSSDSQWWHWHWDDDDDFDWHDDSTIHGDPTITTTHTTD/DDDDFDCLVVLVRVLVVCVPDDQWDWDDHDPDIFIEGQDLQQVVVLQDPVWKDFDQDPLLQLLCLLFPLALQNHDPPDPSNVQLLQLCLVQQDLVLVLLLAVVLLVLLVQLVVLQVVLQVVFHWDPQLVLQLLSQLQSCCCQAQVDGQDRSNDPDGHVLVVLSVLLSCVSSQDPVNDDPDPCVNPVSNVVSSVVLQVVLLVSLVVPPPDDDDPSDDHNSVSLPPPARPPPRHHDDSSSSSSNSSVCSVVRRNQLSQLLVLLLVCLQVPVVLVVLLLVLLPVVQPDLDFRPDDSVCLVVSPSLLLSSLLSCLQFLQQQWGKMFTCAWDAGDVRPGTDGGGDMHIYGSNSQSQDCQLDPCSNDRDSVCVDPVNVVPTDRGDRQSQDHDSSGNSNPSVSSSSSSSNVSRQSSHWRKHWDDPDDFDWHDDSTIHTPPGIIHTHD

Nearest PDB structures (foldseek):
  6n6q-assembly2_B  TM=1.002E+00  e=3.968E-76  Mycobacterium phage Adler
  6n6q-assembly3_C  TM=9.809E-01  e=2.479E-63  Mycobacterium phage Adler
  6n6q-assembly1_A  TM=9.817E-01  e=6.803E-63  Mycobacterium phage Adler
  6n6q-assembly4_D  TM=9.756E-01  e=4.226E-62  Mycobacterium phage Adler
  7y0q-assembly1_B  TM=9.421E-01  e=2.331E-34  Priestia megaterium NBRC 15308 = ATCC 14581

CATH classification: 1.10.630.10

Secondary structure (DSSP, 8-state):
-------SSHHHHHHHHHTTTTSEEEEE-SSEEEEEE--HHHHHHHT-TTTEEE---HHHHHTHHHHTTSTTT--SSSHHHHHHHHHHGGGGSHHHHHHHHHHHHHHHHHHHHHHHHHHHTT--EEHHHHHHHHHHHHHIIIIIS-----TT--PPPHHHHHHHHHHHHHH--TTTS-TTHHHH--HHHHHHHHHHHHHHHHHHHHHHHHHH---TT----HHHHHHHPPPTTT-PPPPHHHHHHHHHHHHHHHHHHHHHHHHHHHHHHHH-HHHHHHHHHHHHHHS-SSSPP---HHHHHT-HHHHHHHHHHHHHS-SS-EEEEEESSSEE-TTS-SEE-TT-EEEEEHHHHHTSGGG-TTTTS--GGGGSHHHHHTT-S----TT--STTS-TTHHHHHHHHHHHHHHHHHHEEEEEPTT---EEEESSSEEEET-EEEEEE--/-PPP-PPP-----SS-SSTT--SSSHHHHHHHHHTTTTSEEE--BTTB--EEE--HHHHHHHT-TTTEEE---HHHHHTHHHHTT-TTT--SS-HHHHHHHHHHGGGSSSTTGGGSHHHHHHHHHHHHHHHHHHHHHTPPEEHHHHHHHHHHHHHHHHHHS-----SSS----HHHHHHHHHHHHHH--HHHHHHHHHHHHHHHHHHHHHHHHHHS--TTS---HHHHHHH-B-TTT--B--HHHHHHHHHHHHHHHHHHHHHHHHHHHHHHHH-HHHHHHHHHHHHHHS-SSSPP---GGGTTT-HHHHHHHHHHHHHS-SS-EEEEEESSSEEETTTTEEE-TT-EEEEEHHHHTTSGGG-TTTTS--GGGGSHHHHTTSSS----TT--GGGS-TTHHHHHHHHHHHHHHHHHHEEEEEPTT----EEESSSEEESS-EEEEEE-/-------SSHHHHHHHHHTTSSSEEEEEETTEEEEEE--HHHHHHHT-TTTEEE---HHHHHTHHHHTTSTTT--SS-HHHHHHHHHHGGGGSHHHHHHHHHHHHHHHHHHHHHHHHHHHHT--EEHHHHHHHHHHHHHHHHHSS--S--TTS----HHHHHHHHHHHHHTS-SSSS-TTTT--HHHHHHHHHHHHHHHHHHHHHHHHHS--TTS---HHHHHHH---TTT-PPP-HHHHHHHHHHHHHHTHHHHHHHHHHHHHHHHH-HHHHHHHHHHHHHHS-SSS-----HHHHTT-HHHHHHHHHHHHHS-SS-EEEEEESSSEEETTTTEEE-SS-EEEEEHHHHHTSGGG-TTTTS--GGGGSHHHHHHS-S----TT-SSTTS-TTHHHHHHHHHHHHHHHHTT---B--TT----EEESSSEEETT-EEB--S--/----EETTSHHHHHHHHHTTSSSEEEEEETTEEEEEE--HHHHHHHT-TTTEEE---HHHHHTTTT-SS-TTTS-TT-HHHHHHHHHHGGGSSSSTHHHHHHHHHHHHHHHHHHHHHHHHTT--EEHHHHHHHHHHHHHHHHHHS-----TT-----HHHHHHHHHHHHHHS-STTS-S-----HHHHHHHHHHHHHHHHHHHHHTTS----TT---HHHHHHH---TTT-----HHHHHHHHHHHHHHHHHHHHHHHHHHHHHHHH-HHHHHHHHHHHHTTS-SSS-----STTTTT-HHHHHHHHHHHHHS-SS-EEEEEESSSEEETTTTEEE-TT-EEEEEHHHHHTSGGG-TTTTS--GGGGSHHHHTTS-S----TT-SSTTS-TTHHHHHHHHHHHHHHHHHH-EEEE-TT----EEESSSEEETT-EEEEE-

Sequence (1777 aa):
DLLSVDFATPVQGLTREGRRHDGIFEQCIGDFRVVVVDGPELIEEINNPQLWEKNVGPTLHKLRSVAGDGMFTAYNSEENWRKAHEILTPAFTKEAMSTYHQRIAATVRELIDAWNTRAQNNSWIDIPAETNRLTIEIISRAGFDYQFNNLADHSENPFITAVLRELQYANRRTDSIPFYEQFLGGRRRRLHAADKKFIRAEVDKIIDVRRINPRVGQSPDMLDIMLTAADPVTGDKLDNNNIGNQILTFLVAGSETSANAIAFALHFLATTPDVAAQARAEVDAMWPGRTFPDFQFDQIAKLRYLRLVIDEALRLWPVAPGYFRQAKQDTTIGEGRYAFKKNDWVFVNLHAAHTHRSWGPDAAEFKPERMSTENRRKLGPHIYKPFGVGERACIGRQFAQHEMVIALAAILHQFELEPRPGYELKVSETLTLKPSDLQLRLRNRVTPQPLPHPRGRLPVLRDLLSVDFATPVQGLTREGRRHDGIFEQCIGDFRVVVVDGPELIEEINNPQLWEKNVGPTLHKLRSVAGDGMFTAYNSEENWRKAHEILTPAFTKEAMSTYHQRIAATVRELIDAWNTRAQNNSWIDIPAETNRLTIEIISRAGFDYQFNNLADHSENPFITAVLRELQYANRGRRRRLHAADKKFIRAEVDKIIDVRRINPRVGQSPDMLDIMLTAADPVTGDKLDNNNIGNQILTFLVAGSETSANAIAFALHFLATTPDVAAQARAEVDAMWPGRTFPDFQFDQIAKLRYLRLVIDEALRLWPVAPGYFRQAKQDTTIGEGRYAFKKNDWVFVNLHAAHTHRSWGPDAAEFKPERMSTENRRKLGPHIYKPFGVGERACIGRQFAQHEMVIALAAILHQFELEPRPGYELKVSETLTLKPSDLQLRLRNRDLLSVDFATPVQGLTREGRRHDGIFEQCIGDFRVVVVDGPELIEEINNPQLWEKNVGPTLHKLRSVAGDGMFTAYNSEENWRKAHEILTPAFTKEAMSTYHQRIAATVRELIDAWNTRAQNNSWIDIPAETNRLTIEIISRAGFDYQFNNLADHSENPFITAVLRELQYANRRTDSIPFYEQFRRRRLHAADKKFIRAEVDKIIDVRRINPRVGQSPDMLDIMLTAADPVTGDKLDNNNIGNQILTFLVAGSETSANAIAFALHFLATTPDVAAQARAEVDAMWPGRTFPDFQFDQIAKLRYLRLVIDEALRLWPVAPGYFRQAKQDTTIGEGRYAFKKNDWVFVNLHAAHTHRSWGPDAAEFKPERMSTENRRKLGPHIYKPFGVGERACIGRQFAQHEMVIALAAILHQFELEPRPGYELKVSETLTLKPSDLQLRLRNRVDLLSVDFATPVQGLTREGRRHDGIFEQCIGDFRVVVVDGPELIEEINNPQLWEKNVGPTLHKLRSVAGDGMFTAYNSEENWRKAHEILTPAFTKEAMSTYHQRIAATVRELIDAWNTRAQNNSWIDIPAETNRLTIEIISRAGFDYQFNNLADHSENPFITAVLRELQYANRRTDSIPFYEQRRRRLHAADKKFIRAEVDKIIDVRRINPRVGQSPDMLDIMLTAADPVTGDKLDNNNIGNQILTFLVAGSETSANAIAFALHFLATTPDVAAQARAEVDAMWPGRTFPDFQFDQIAKLRYLRLVIDEALRLWPVAPGYFRQAKQDTTIGEGRYAFKKNDWVFVNLHAAHTHRSWGPDAAEFKPERMSTENRRKLGPHIYKPFGVGERACIGRQFAQHEMVIALAAILHQFELEPRPGYELKVSETLTLKPSDLQLRLRN